Protein 9X7D (pdb70)

Radius of gyration: 42.21 Å; Cα contacts (8 Å, |Δi|>4): 4067; chains: 6; bounding box: 116×108×105 Å

InterPro domains:
  IPR001205 RNA-directed RNA polymerase, C-terminal domain [PF00680] (4105-4417)
  IPR002589 Macro domain [PF01661] (970-1069)
  IPR002589 Macro domain [PS51154] (939-1108)
  IPR002589 Macro domain [SM00506] (951-1076)
  IPR007094 RNA-directed RNA polymerase, catalytic domain [PS50507] (4230-4391)
  IPR008740 Peptidase C30, coronavirus [PF05409] (2537-2825)
  IPR008740 Peptidase C30, coronavirus [PS51442] (2509-2816)
  IPR009003 Peptidase S1, PA clan [SSF50494] (2509-2810)
  IPR009461 Non-structural protein NSP16, coronavirus-like [PF06460] (5991-6260)
  IPR009466 Non-structural protein 14, coronavirus [PF06471] (5151-5659)
  IPR009469 RNA-dependent RNA polymerase, N-terminal, coronavirus [PF06478] (3630-3985)
  IPR013016 Peptidase C16, coronavirus [PF08715] (1163-1264)
  IPR014822 Non-structural protein NSP9, coronavirus [PF08710] (3378-3486)
  IPR014822 Non-structural protein NSP9, coronavirus [PS51951] (3378-3486)
  IPR014828 Non-structural protein NSP7, coronavirus [PF08716] (3093-3188)
  IPR014828 Non-structural protein NSP7, coronavirus [PS51949] (3093-3188)
  IPR014829 Non-structural protein NSP8, coronavirus [PF08717] (3189-3371)
  IPR014829 Non-structural protein NSP8, coronavirus [PS51950] (3189-3390)
  IPR018995 RNA synthesis protein NSP10, coronavirus [PF09401] (3496-3614)
  IPR018995 RNA synthesis protein NSP10, coronavirus [PS51952] (3488-3625)

Nearest PDB structures (foldseek):
  7wku-assembly4_D  TM=1.001E+00  e=3.278E-60  Porcine deltacoronavirus
  7wku-assembly3_C  TM=9.995E-01  e=5.193E-60  Porcine deltacoronavirus
  7wku-assembly2_B  TM=9.853E-01  e=1.736E-58  Porcine deltacoronavirus
  8e7c-assembly1_A-2  TM=9.814E-01  e=1.546E-57  Porcine deltacoronavirus
  7wku-assembly6_F  TM=9.876E-01  e=4.879E-56  Porcine deltacoronavirus

B-factor: mean 53.0, std 10.92, range [26.47, 94.61]

Organism: NCBI:txid1586324

Structure (mmCIF, N/CA/C/O backbone):
data_9X7D
#
_entry.id   9X7D
#
_cell.length_a   122.521
_cell.length_b   122.521
_cell.length_c   292.153
_cell.angle_alpha   90.00
_cell.angle_beta   90.00
_cell.angle_gamma   120.00
#
_symmetry.space_group_name_H-M   'P 61'
#
loop_
_entity.id
_entity.type
_entity.pdbx_description
1 polymer '3C-like protease'
2 non-polymer (1R,2S,5S)-N-{(1E,2S)-1-imino-3-[(3S)-2-oxopyrrolidin-3-yl]propan-2-yl}-6,6-dimethyl-3-[3-methyl-N-(trifluoroacetyl)-L-valyl]-3-azabicyclo[3.1.0]hexane-2-carboxamide
3 water water
#
loop_
_atom_site.group_PDB
_atom_site.id
_atom_site.type_symbol
_atom_site.label_atom_id
_atom_site.label_alt_id
_atom_site.label_comp_id
_atom_site.label_asym_id
_atom_site.label_entity_id
_atom_site.label_seq_id
_atom_site.pdbx_PDB_ins_code
_atom_site.Cartn_x
_atom_site.Cartn_y
_atom_site.Cartn_z
_atom_site.occupancy
_atom_site.B_iso_or_equiv
_atom_site.auth_seq_id
_atom_site.auth_comp_id
_atom_site.auth_asym_id
_atom_site.auth_atom_id
_atom_site.pdbx_PDB_model_num
ATOM 1 N N . GLY A 1 2 ? -20.852 -1.039 -4.737 1.00 59.26 2 GLY A N 1
ATOM 2 C CA . GLY A 1 2 ? -20.537 -2.445 -4.563 1.00 46.05 2 GLY A CA 1
ATOM 3 C C . GLY A 1 2 ? -19.710 -2.751 -3.327 1.00 52.33 2 GLY A C 1
ATOM 4 O O . GLY A 1 2 ? -19.232 -1.842 -2.644 1.00 59.88 2 GLY A O 1
ATOM 5 N N . ILE A 1 3 ? -19.546 -4.036 -3.028 1.00 49.19 3 ILE A N 1
ATOM 6 C CA . ILE A 1 3 ? -18.711 -4.483 -1.920 1.00 47.36 3 ILE A CA 1
ATOM 7 C C . ILE A 1 3 ? -17.487 -5.156 -2.520 1.00 37.64 3 ILE A C 1
ATOM 8 O O . ILE A 1 3 ? -17.590 -6.217 -3.149 1.00 40.94 3 ILE A O 1
ATOM 13 N N . LYS A 1 4 ? -16.329 -4.535 -2.331 1.00 39.83 4 LYS A N 1
ATOM 14 C CA . LYS A 1 4 ? -15.078 -5.017 -2.889 1.00 43.45 4 LYS A CA 1
ATOM 15 C C . LYS A 1 4 ? -14.053 -5.228 -1.784 1.00 40.18 4 LYS A C 1
ATOM 16 O O . LYS A 1 4 ? -14.191 -4.721 -0.667 1.00 35.77 4 LYS A O 1
ATOM 22 N N . ILE A 1 5 ? -13.021 -5.999 -2.116 1.00 39.07 5 ILE A N 1
ATOM 23 C CA . ILE A 1 5 ? -11.823 -6.069 -1.290 1.00 35.73 5 ILE A CA 1
ATOM 24 C C . ILE A 1 5 ? -11.049 -4.769 -1.469 1.00 41.98 5 ILE A C 1
ATOM 25 O O . ILE A 1 5 ? -10.574 -4.463 -2.569 1.00 40.22 5 ILE A O 1
ATOM 30 N N . LEU A 1 6 ? -10.932 -3.990 -0.396 1.00 39.52 6 LEU A N 1
ATOM 31 C CA . LEU A 1 6 ? -10.332 -2.662 -0.454 1.00 38.29 6 LEU A CA 1
ATOM 32 C C . LEU A 1 6 ? -8.899 -2.713 0.061 1.00 41.44 6 LEU A C 1
ATOM 33 O O . LEU A 1 6 ? -8.660 -3.118 1.204 1.00 43.04 6 LEU A O 1
ATOM 38 N N . LEU A 1 7 ? -7.955 -2.293 -0.775 1.00 37.32 7 LEU A N 1
ATOM 39 C CA . LEU A 1 7 ? -6.555 -2.184 -0.395 1.00 36.60 7 LEU A CA 1
ATOM 40 C C . LEU A 1 7 ? -6.224 -0.739 -0.044 1.00 39.54 7 LEU A C 1
ATOM 41 O O . LEU A 1 7 ? -6.761 0.200 -0.635 1.00 40.04 7 LEU A O 1
ATOM 46 N N . HIS A 1 8 ? -5.332 -0.570 0.931 1.00 42.66 8 HIS A N 1
ATOM 47 C CA . HIS A 1 8 ? -4.868 0.767 1.278 1.00 41.52 8 HIS A CA 1
ATOM 48 C C . HIS A 1 8 ? -3.821 1.232 0.267 1.00 38.92 8 HIS A C 1
ATOM 49 O O . HIS A 1 8 ? -2.937 0.457 -0.108 1.00 36.51 8 HIS A O 1
ATOM 56 N N . PRO A 1 9 ? -3.898 2.486 -0.185 1.00 43.59 9 PRO A N 1
ATOM 57 C CA . PRO A 1 9 ? -2.959 2.960 -1.212 1.00 43.17 9 PRO A CA 1
ATOM 58 C C . PRO A 1 9 ? -1.518 2.879 -0.728 1.00 43.37 9 PRO A C 1
ATOM 59 O O . PRO A 1 9 ? -1.208 3.191 0.423 1.00 44.65 9 PRO A O 1
ATOM 63 N N . SER A 1 10 ? -0.634 2.462 -1.631 1.00 39.12 10 SER A N 1
ATOM 64 C CA . SER A 1 10 ? 0.714 2.040 -1.275 1.00 40.34 10 SER A CA 1
ATOM 65 C C . SER A 1 10 ? 1.760 3.139 -1.393 1.00 44.24 10 SER A C 1
ATOM 66 O O . SER A 1 10 ? 2.934 2.877 -1.111 1.00 45.62 10 SER A O 1
ATOM 69 N N . GLY A 1 11 ? 1.371 4.352 -1.791 1.00 45.54 11 GLY A N 1
ATOM 70 C CA . GLY A 1 11 ? 2.361 5.384 -2.069 1.00 39.24 11 GLY A CA 1
ATOM 71 C C . GLY A 1 11 ? 3.248 5.692 -0.879 1.00 50.03 11 GLY A C 1
ATOM 72 O O . GLY A 1 11 ? 4.470 5.804 -1.010 1.00 51.41 11 GLY A O 1
ATOM 73 N N . VAL A 1 12 ? 2.646 5.820 0.305 1.00 44.92 12 VAL A N 1
ATOM 74 C CA . VAL A 1 12 ? 3.428 6.183 1.481 1.00 47.88 12 VAL A CA 1
ATOM 75 C C . VAL A 1 12 ? 4.453 5.099 1.810 1.00 48.91 12 VAL A C 1
ATOM 76 O O . VAL A 1 12 ? 5.539 5.395 2.325 1.00 47.66 12 VAL A O 1
ATOM 80 N N . VAL A 1 13 ? 4.154 3.841 1.482 1.00 45.00 13 VAL A N 1
ATOM 81 C CA . VAL A 1 13 ? 5.080 2.751 1.775 1.00 45.17 13 VAL A CA 1
ATOM 82 C C . VAL A 1 13 ? 6.139 2.633 0.684 1.00 48.44 13 VAL A C 1
ATOM 83 O O . VAL A 1 13 ? 7.298 2.305 0.963 1.00 49.76 13 VAL A O 1
ATOM 87 N N . GLU A 1 14 ? 5.764 2.917 -0.568 1.00 45.81 14 GLU A N 1
ATOM 88 C CA . GLU A 1 14 ? 6.718 2.836 -1.672 1.00 44.39 14 GLU A CA 1
ATOM 89 C C . GLU A 1 14 ? 7.930 3.736 -1.443 1.00 44.32 14 GLU A C 1
ATOM 90 O O . GLU A 1 14 ? 9.064 3.342 -1.731 1.00 45.10 14 GLU A O 1
ATOM 96 N N . ARG A 1 15 ? 7.715 4.946 -0.924 1.00 39.35 15 ARG A N 1
ATOM 97 C CA . ARG A 1 15 ? 8.803 5.902 -0.758 1.00 44.04 15 ARG A CA 1
ATOM 98 C C . ARG A 1 15 ? 9.688 5.610 0.455 1.00 52.47 15 ARG A C 1
ATOM 99 O O . ARG A 1 15 ? 10.759 6.219 0.579 1.00 53.05 15 ARG A O 1
ATOM 107 N N . CYS A 1 16 ? 9.284 4.697 1.348 1.00 45.56 16 CYS A N 1
ATOM 108 C CA . CYS A 1 16 ? 10.124 4.299 2.472 1.00 49.95 16 CYS A CA 1
ATOM 109 C C . CYS A 1 16 ? 10.828 2.968 2.257 1.00 47.76 16 CYS A C 1
ATOM 110 O O . CYS A 1 16 ? 11.672 2.599 3.077 1.00 47.14 16 CYS A O 1
ATOM 113 N N . MET A 1 17 ? 10.498 2.239 1.198 1.00 45.71 17 MET A N 1
ATOM 114 C CA . MET A 1 17 ? 11.137 0.954 0.963 1.00 47.23 17 MET A CA 1
ATOM 115 C C . MET A 1 17 ? 12.585 1.153 0.533 1.00 48.95 17 MET A C 1
ATOM 116 O O . MET A 1 17 ? 12.918 2.115 -0.165 1.00 49.99 17 MET A O 1
ATOM 121 N N . VAL A 1 18 ? 13.454 0.244 0.976 1.00 46.98 18 VAL A N 1
ATOM 122 C CA . VAL A 1 18 ? 14.854 0.231 0.579 1.00 48.13 18 VAL A CA 1
ATOM 123 C C . VAL A 1 18 ? 15.260 -1.208 0.302 1.00 42.99 18 VAL A C 1
ATOM 124 O O . VAL A 1 18 ? 14.576 -2.158 0.685 1.00 43.88 18 VAL A O 1
ATOM 128 N N . SER A 1 19 ? 16.389 -1.358 -0.378 1.00 50.44 19 SER A N 1
ATOM 129 C CA . SER A 1 19 ? 17.000 -2.659 -0.602 1.00 47.10 19 SER A CA 1
ATOM 130 C C . SER A 1 19 ? 18.175 -2.833 0.352 1.00 45.08 19 SER A C 1
ATOM 131 O O . SER A 1 19 ? 18.923 -1.886 0.610 1.00 47.62 19 SER A O 1
ATOM 134 N N . VAL A 1 20 ? 18.324 -4.041 0.885 1.00 49.53 20 VAL A N 1
ATOM 135 C CA . VAL A 1 20 ? 19.388 -4.358 1.831 1.00 49.22 20 VAL A CA 1
ATOM 136 C C . VAL A 1 20 ? 20.145 -5.562 1.293 1.00 48.61 20 VAL A C 1
ATOM 137 O O . VAL A 1 20 ? 19.568 -6.645 1.141 1.00 52.56 20 VAL A O 1
ATOM 141 N N . VAL A 1 21 ? 21.427 -5.373 0.996 1.00 49.82 21 VAL A N 1
ATOM 142 C CA . VAL A 1 21 ? 22.283 -6.427 0.467 1.00 52.13 21 VAL A CA 1
ATOM 143 C C . VAL A 1 21 ? 23.470 -6.588 1.404 1.00 56.58 21 VAL A C 1
ATOM 144 O O . VAL A 1 21 ? 24.108 -5.598 1.781 1.00 57.47 21 VAL A O 1
ATOM 148 N N . TYR A 1 22 ? 23.762 -7.832 1.779 1.00 56.09 22 TYR A N 1
ATOM 149 C CA . TYR A 1 22 ? 24.827 -8.130 2.733 1.00 59.78 22 TYR A CA 1
ATOM 150 C C . TYR A 1 22 ? 25.517 -9.411 2.291 1.00 63.11 22 TYR A C 1
ATOM 151 O O . TYR A 1 22 ? 24.954 -10.500 2.443 1.00 66.32 22 TYR A O 1
ATOM 160 N N . ASN A 1 23 ? 26.725 -9.276 1.744 1.00 67.62 23 ASN A N 1
ATOM 161 C CA . ASN A 1 23 ? 27.575 -10.413 1.388 1.00 67.14 23 ASN A CA 1
ATOM 162 C C . ASN A 1 23 ? 26.819 -11.440 0.546 1.00 64.42 23 ASN A C 1
ATOM 163 O O . ASN A 1 23 ? 26.759 -12.628 0.870 1.00 67.84 23 ASN A O 1
ATOM 168 N N . GLY A 1 24 ? 26.226 -10.966 -0.548 1.00 65.29 24 GLY A N 1
ATOM 169 C CA . GLY A 1 24 ? 25.532 -11.829 -1.479 1.00 57.69 24 GLY A CA 1
ATOM 170 C C . GLY A 1 24 ? 24.074 -12.090 -1.167 1.00 65.97 24 GLY A C 1
ATOM 171 O O . GLY A 1 24 ? 23.373 -12.670 -2.007 1.00 68.47 24 GLY A O 1
ATOM 172 N N . SER A 1 25 ? 23.592 -11.686 0.005 1.00 63.54 25 SER A N 1
ATOM 173 C CA . SER A 1 25 ? 22.202 -11.882 0.396 1.00 57.52 25 SER A CA 1
ATOM 174 C C . SER A 1 25 ? 21.444 -10.569 0.247 1.00 52.37 25 SER A C 1
ATOM 175 O O . SER A 1 25 ? 21.872 -9.538 0.775 1.00 52.95 25 SER A O 1
ATOM 178 N N . ALA A 1 26 ? 20.315 -10.612 -0.461 1.00 48.86 26 ALA A N 1
ATOM 179 C CA . ALA A 1 26 ? 19.564 -9.410 -0.796 1.00 49.28 26 ALA A CA 1
ATOM 180 C C . ALA A 1 26 ? 18.099 -9.571 -0.417 1.00 43.21 26 ALA A C 1
ATOM 181 O O . ALA A 1 26 ? 17.496 -10.620 -0.659 1.00 41.86 26 ALA A O 1
ATOM 183 N N . LEU A 1 27 ? 17.534 -8.523 0.174 1.00 42.12 27 LEU A N 1
ATOM 184 C CA . LEU A 1 27 ? 16.116 -8.486 0.515 1.00 39.35 27 LEU A CA 1
ATOM 185 C C . LEU A 1 27 ? 15.704 -7.022 0.652 1.00 40.34 27 LEU A C 1
ATOM 186 O O . LEU A 1 27 ? 16.415 -6.123 0.190 1.00 47.24 27 LEU A O 1
ATOM 191 N N . ASN A 1 28 ? 14.569 -6.784 1.301 1.00 39.19 28 ASN A N 1
ATOM 192 C CA . ASN A 1 28 ? 13.994 -5.455 1.425 1.00 37.89 28 ASN A CA 1
ATOM 193 C C . ASN A 1 28 ? 14.019 -4.978 2.871 1.00 46.71 28 ASN A C 1
ATOM 194 O O . ASN A 1 28 ? 14.150 -5.763 3.814 1.00 40.04 28 ASN A O 1
ATOM 199 N N . GLY A 1 29 ? 13.890 -3.662 3.027 1.00 42.27 29 GLY A N 1
ATOM 200 C CA . GLY A 1 29 ? 13.715 -3.053 4.329 1.00 41.10 29 GLY A CA 1
ATOM 201 C C . GLY A 1 29 ? 12.872 -1.805 4.190 1.00 45.49 29 GLY A C 1
ATOM 202 O O . GLY A 1 29 ? 12.667 -1.287 3.090 1.00 46.00 29 GLY A O 1
ATOM 203 N N . ILE A 1 30 ? 12.371 -1.327 5.324 1.00 47.11 30 ILE A N 1
ATOM 204 C CA . ILE A 1 30 ? 11.609 -0.086 5.373 1.00 50.27 30 ILE A CA 1
ATOM 205 C C . ILE A 1 30 ? 12.413 0.938 6.162 1.00 51.66 30 ILE A C 1
ATOM 206 O O . ILE A 1 30 ? 13.039 0.610 7.177 1.00 51.51 30 ILE A O 1
ATOM 211 N N . TRP A 1 31 ? 12.411 2.174 5.674 1.00 50.95 31 TRP A N 1
ATOM 212 C CA . TRP A 1 31 ? 13.262 3.245 6.184 1.00 51.70 31 TRP A CA 1
ATOM 213 C C . TRP A 1 31 ? 12.366 4.297 6.832 1.00 53.95 31 TRP A C 1
ATOM 214 O O . TRP A 1 31 ? 11.720 5.089 6.139 1.00 55.47 31 TRP A O 1
ATOM 225 N N . LEU A 1 32 ? 12.320 4.292 8.162 1.00 50.05 32 LEU A N 1
ATOM 226 C CA . LEU A 1 32 ? 11.535 5.245 8.935 1.00 54.59 32 LEU A CA 1
ATOM 227 C C . LEU A 1 32 ? 12.475 6.049 9.822 1.00 56.12 32 LEU A C 1
ATOM 228 O O . LEU A 1 32 ? 13.339 5.476 10.494 1.00 53.41 32 LEU A O 1
ATOM 233 N N . LYS A 1 33 ? 12.297 7.372 9.822 1.00 53.04 33 LYS A N 1
ATOM 234 C CA . LYS A 1 33 ? 13.210 8.295 10.488 1.00 55.72 33 LYS A CA 1
ATOM 235 C C . LYS A 1 33 ? 14.640 8.031 10.029 1.00 56.03 33 LYS A C 1
ATOM 236 O O . LYS A 1 33 ? 14.943 8.173 8.840 1.00 58.87 33 LYS A O 1
ATOM 242 N N . ASN A 1 34 ? 15.524 7.635 10.942 1.00 55.88 34 ASN A N 1
ATOM 243 C CA . ASN A 1 34 ? 16.907 7.332 10.590 1.00 61.04 34 ASN A CA 1
ATOM 244 C C . ASN A 1 34 ? 17.242 5.865 10.846 1.00 59.78 34 ASN A C 1
ATOM 245 O O . ASN A 1 34 ? 18.387 5.525 11.149 1.00 61.59 34 ASN A O 1
ATOM 250 N N . VAL A 1 35 ? 16.250 4.985 10.723 1.00 55.03 35 VAL A N 1
ATOM 251 C CA . VAL A 1 35 ? 16.412 3.565 11.006 1.00 53.62 35 VAL A CA 1
ATOM 252 C C . VAL A 1 35 ? 15.847 2.759 9.846 1.00 55.33 35 VAL A C 1
ATOM 253 O O . VAL A 1 35 ? 14.760 3.058 9.339 1.00 58.99 35 VAL A O 1
ATOM 257 N N . VAL A 1 36 ? 16.587 1.737 9.426 1.00 50.59 36 VAL A N 1
ATOM 258 C CA . VAL A 1 36 ? 16.121 0.771 8.440 1.00 51.41 36 VAL A CA 1
ATOM 259 C C . VAL A 1 36 ? 15.850 -0.544 9.159 1.00 54.38 36 VAL A C 1
ATOM 260 O O . VAL A 1 36 ? 16.738 -1.090 9.825 1.00 54.80 36 VAL A O 1
ATOM 264 N N . TYR A 1 37 ? 14.621 -1.038 9.039 1.00 52.08 37 TYR A N 1
ATOM 265 C CA . TYR A 1 37 ? 14.206 -2.305 9.627 1.00 41.63 37 TYR A CA 1
ATOM 266 C C . TYR A 1 37 ? 14.233 -3.379 8.551 1.00 48.36 37 TYR A C 1
ATOM 267 O O . TYR A 1 37 ? 13.674 -3.183 7.467 1.00 48.90 37 TYR A O 1
ATOM 276 N N . CYS A 1 38 ? 14.868 -4.509 8.849 1.00 46.47 38 CYS A N 1
ATOM 277 C CA . CYS A 1 38 ? 14.973 -5.594 7.883 1.00 49.67 38 CYS A CA 1
ATOM 278 C C . CYS A 1 38 ? 15.041 -6.921 8.630 1.00 48.70 38 CYS A C 1
ATOM 279 O O . CYS A 1 38 ? 15.363 -6.951 9.823 1.00 50.02 38 CYS A O 1
ATOM 282 N N . PRO A 1 39 ? 14.683 -8.028 7.968 1.00 46.33 39 PRO A N 1
ATOM 283 C CA . PRO A 1 39 ? 14.847 -9.353 8.581 1.00 44.82 39 PRO A CA 1
ATOM 284 C C . PRO A 1 39 ? 16.307 -9.640 8.887 1.00 51.29 39 PRO A C 1
ATOM 285 O O . PRO A 1 39 ? 17.201 -9.273 8.122 1.00 45.95 39 PRO A O 1
ATOM 289 N N . ARG A 1 40 ? 16.544 -10.317 10.016 1.00 46.66 40 ARG A N 1
ATOM 290 C CA . ARG A 1 40 ? 17.911 -10.550 10.472 1.00 45.35 40 ARG A CA 1
ATOM 291 C C . ARG A 1 40 ? 18.641 -11.597 9.639 1.00 46.10 40 ARG A C 1
ATOM 292 O O . ARG A 1 40 ? 19.876 -11.574 9.586 1.00 48.28 40 ARG A O 1
ATOM 300 N N . HIS A 1 41 ? 17.927 -12.494 8.992 1.00 43.08 41 HIS A N 1
ATOM 301 C CA . HIS A 1 41 ? 18.538 -13.569 8.181 1.00 48.91 41 HIS A CA 1
ATOM 302 C C . HIS A 1 41 ? 19.279 -13.053 6.944 1.00 49.27 41 HIS A C 1
ATOM 303 O O . HIS A 1 41 ? 19.760 -13.848 6.214 1.00 48.99 41 HIS A O 1
ATOM 310 N N . VAL A 1 42 ? 19.341 -11.753 6.732 1.00 49.36 42 VAL A N 1
ATOM 311 C CA . VAL A 1 42 ? 20.114 -11.231 5.612 1.00 50.86 42 VAL A CA 1
ATOM 312 C C . VAL A 1 42 ? 21.608 -11.467 5.798 1.00 56.77 42 VAL A C 1
ATOM 313 O O . VAL A 1 42 ? 22.365 -11.442 4.819 1.00 51.49 42 VAL A O 1
ATOM 317 N N . ILE A 1 43 ? 22.063 -11.709 7.029 1.00 53.78 43 ILE A N 1
ATOM 318 C CA . ILE A 1 43 ? 23.482 -11.921 7.279 1.00 52.36 43 ILE A CA 1
ATOM 319 C C . ILE A 1 43 ? 23.841 -13.392 7.432 1.00 49.59 43 ILE A C 1
ATOM 320 O O . ILE A 1 43 ? 25.000 -13.704 7.730 1.00 58.31 43 ILE A O 1
ATOM 325 N N . GLY A 1 44 ? 22.902 -14.298 7.232 1.00 50.57 44 GLY A N 1
ATOM 326 C CA . GLY A 1 44 ? 23.207 -15.715 7.249 1.00 51.48 44 GLY A CA 1
ATOM 327 C C . GLY A 1 44 ? 22.029 -16.537 7.725 1.00 49.97 44 GLY A C 1
ATOM 328 O O . GLY A 1 44 ? 21.072 -16.038 8.312 1.00 44.30 44 GLY A O 1
ATOM 329 N N . LYS A 1 45 ? 22.109 -17.841 7.461 1.00 51.82 45 LYS A N 1
ATOM 330 C CA . LYS A 1 45 ? 21.080 -18.791 7.884 1.00 53.31 45 LYS A CA 1
ATOM 331 C C . LYS A 1 45 ? 21.502 -19.452 9.197 1.00 50.17 45 LYS A C 1
ATOM 332 O O . LYS A 1 45 ? 21.834 -20.636 9.265 1.00 52.27 45 LYS A O 1
ATOM 338 N N . PHE A 1 46 ? 21.481 -18.650 10.255 1.00 48.20 46 PHE A N 1
ATOM 339 C CA . PHE A 1 46 ? 21.881 -19.119 11.571 1.00 51.58 46 PHE A CA 1
ATOM 340 C C . PHE A 1 46 ? 20.677 -19.668 12.335 1.00 53.07 46 PHE A C 1
ATOM 341 O O . PHE A 1 46 ? 19.523 -19.515 11.927 1.00 53.03 46 PHE A O 1
ATOM 349 N N . ARG A 1 47 ? 20.956 -20.325 13.457 1.00 51.67 47 ARG A N 1
ATOM 350 C CA . ARG A 1 47 ? 19.926 -21.014 14.217 1.00 56.91 47 ARG A CA 1
ATOM 351 C C . ARG A 1 47 ? 19.944 -20.561 15.671 1.00 56.75 47 ARG A C 1
ATOM 352 O O . ARG A 1 47 ? 20.890 -19.920 16.135 1.00 55.98 47 ARG A O 1
ATOM 354 N N . GLY A 1 48 ? 18.861 -20.892 16.375 1.00 53.63 48 GLY A N 1
ATOM 355 C CA . GLY A 1 48 ? 18.743 -20.727 17.813 1.00 58.84 48 GLY A CA 1
ATOM 356 C C . GLY A 1 48 ? 19.234 -19.419 18.401 1.00 61.01 48 GLY A C 1
ATOM 357 O O . GLY A 1 48 ? 18.588 -18.377 18.252 1.00 61.25 48 GLY A O 1
ATOM 358 N N . ASP A 1 49 ? 20.379 -19.466 19.083 1.00 52.13 49 ASP A N 1
ATOM 359 C CA . ASP A 1 49 ? 20.919 -18.305 19.778 1.00 58.47 49 ASP A CA 1
ATOM 360 C C . ASP A 1 49 ? 22.279 -17.893 19.224 1.00 55.66 49 ASP A C 1
ATOM 361 O O . ASP A 1 49 ? 23.085 -17.285 19.931 1.00 52.79 49 ASP A O 1
ATOM 366 N N . GLN A 1 50 ? 22.548 -18.213 17.957 1.00 56.29 50 GLN A N 1
ATOM 367 C CA . GLN A 1 50 ? 23.734 -17.680 17.299 1.00 49.99 50 GLN A CA 1
ATOM 368 C C . GLN A 1 50 ? 23.553 -16.235 16.857 1.00 55.26 50 GLN A C 1
ATOM 369 O O . GLN A 1 50 ? 24.548 -15.566 16.557 1.00 61.80 50 GLN A O 1
ATOM 375 N N . TRP A 1 51 ? 22.312 -15.740 16.828 1.00 58.20 51 TRP A N 1
ATOM 376 C CA . TRP A 1 51 ? 22.023 -14.454 16.197 1.00 54.48 51 TRP A CA 1
ATOM 377 C C . TRP A 1 51 ? 22.737 -13.306 16.901 1.00 56.48 51 TRP A C 1
ATOM 378 O O . TRP A 1 51 ? 23.326 -12.437 16.249 1.00 59.13 51 TRP A O 1
ATOM 389 N N . THR A 1 52 ? 22.685 -13.280 18.236 1.00 56.75 52 THR A N 1
ATOM 390 C CA . THR A 1 52 ? 23.234 -12.145 18.975 1.00 58.06 52 THR A CA 1
ATOM 391 C C . THR A 1 52 ? 24.727 -11.981 18.716 1.00 61.85 52 THR A C 1
ATOM 392 O O . THR A 1 52 ? 25.222 -10.854 18.587 1.00 60.43 52 THR A O 1
ATOM 396 N N . HIS A 1 53 ? 25.458 -13.091 18.622 1.00 60.61 53 HIS A N 1
ATOM 397 C CA . HIS A 1 53 ? 26.891 -13.004 18.364 1.00 59.76 53 HIS A CA 1
ATOM 398 C C . HIS A 1 53 ? 27.166 -12.577 16.926 1.00 65.29 53 HIS A C 1
ATOM 399 O O . HIS A 1 53 ? 27.992 -11.691 16.681 1.00 66.96 53 HIS A O 1
ATOM 406 N N . MET A 1 54 ? 26.478 -13.193 15.959 1.00 63.61 54 MET A N 1
ATOM 407 C CA . MET A 1 54 ? 26.712 -12.863 14.555 1.00 62.10 54 MET A CA 1
ATOM 408 C C . MET A 1 54 ? 26.368 -11.408 14.256 1.00 59.20 54 MET A C 1
ATOM 409 O O . MET A 1 54 ? 27.054 -10.753 13.463 1.00 64.86 54 MET A O 1
ATOM 414 N N . VAL A 1 55 ? 25.306 -10.888 14.874 1.00 58.41 55 VAL A N 1
ATOM 415 C CA . VAL A 1 55 ? 24.954 -9.483 14.683 1.00 63.43 55 VAL A CA 1
ATOM 416 C C . VAL A 1 55 ? 26.008 -8.579 15.312 1.00 64.59 55 VAL A C 1
ATOM 417 O O . VAL A 1 55 ? 26.339 -7.517 14.772 1.00 63.78 55 VAL A O 1
ATOM 421 N N . SER A 1 56 ? 26.558 -8.988 16.457 1.00 64.03 56 SER A N 1
ATOM 422 C CA . SER A 1 56 ? 27.636 -8.228 17.078 1.00 65.26 56 SER A CA 1
ATOM 423 C C . SER A 1 56 ? 28.909 -8.240 16.241 1.00 65.02 56 SER A C 1
ATOM 424 O O . SER A 1 56 ? 29.747 -7.346 16.399 1.00 64.99 56 SER A O 1
ATOM 427 N N . ILE A 1 57 ? 29.068 -9.230 15.361 1.00 65.04 57 ILE A N 1
ATOM 428 C CA . ILE A 1 57 ? 30.265 -9.347 14.534 1.00 65.37 57 ILE A CA 1
ATOM 429 C C . ILE A 1 57 ? 30.087 -8.697 13.163 1.00 65.23 57 ILE A C 1
ATOM 430 O O . ILE A 1 57 ? 31.086 -8.337 12.522 1.00 68.87 57 ILE A O 1
ATOM 435 N N . ALA A 1 58 ? 28.846 -8.500 12.716 1.00 66.55 58 ALA A N 1
ATOM 436 C CA . ALA A 1 58 ? 28.586 -7.998 11.372 1.00 67.24 58 ALA A CA 1
ATOM 437 C C . ALA A 1 58 ? 29.182 -6.610 11.168 1.00 64.73 58 ALA A C 1
ATOM 438 O O . ALA A 1 58 ? 28.958 -5.698 11.969 1.00 68.31 58 ALA A O 1
ATOM 440 N N . ASP A 1 59 ? 29.937 -6.455 10.082 1.00 68.20 59 ASP A N 1
ATOM 441 C CA . ASP A 1 59 ? 30.541 -5.175 9.732 1.00 69.56 59 ASP A CA 1
ATOM 442 C C . ASP A 1 59 ? 29.480 -4.254 9.140 1.00 67.27 59 ASP A C 1
ATOM 443 O O . ASP A 1 59 ? 28.830 -4.607 8.149 1.00 65.98 59 ASP A O 1
ATOM 448 N N . CYS A 1 60 ? 29.317 -3.070 9.742 1.00 66.37 60 CYS A N 1
ATOM 449 C CA . CYS A 1 60 ? 28.312 -2.120 9.273 1.00 63.79 60 CYS A CA 1
ATOM 450 C C . CYS A 1 60 ? 28.518 -1.752 7.811 1.00 70.38 60 CYS A C 1
ATOM 451 O O . CYS A 1 60 ? 27.544 -1.518 7.086 1.00 69.82 60 CYS A O 1
ATOM 454 N N . ARG A 1 61 ? 29.771 -1.700 7.358 1.00 72.44 61 ARG A N 1
ATOM 455 C CA . ARG A 1 61 ? 30.058 -1.324 5.981 1.00 72.81 61 ARG A CA 1
ATOM 456 C C . ARG A 1 61 ? 29.681 -2.408 4.980 1.00 71.50 61 ARG A C 1
ATOM 457 O O . ARG A 1 61 ? 29.694 -2.142 3.773 1.00 69.51 61 ARG A O 1
ATOM 465 N N . ASP A 1 62 ? 29.344 -3.612 5.443 1.00 68.82 62 ASP A N 1
ATOM 466 C CA . ASP A 1 62 ? 28.872 -4.658 4.545 1.00 69.00 62 ASP A CA 1
ATOM 467 C C . ASP A 1 62 ? 27.381 -4.556 4.254 1.00 64.24 62 ASP A C 1
ATOM 468 O O . ASP A 1 62 ? 26.879 -5.299 3.402 1.00 58.76 62 ASP A O 1
ATOM 473 N N . PHE A 1 63 ? 26.666 -3.664 4.936 1.00 63.51 63 PHE A N 1
ATOM 474 C CA . PHE A 1 63 ? 25.245 -3.435 4.685 1.00 61.71 63 PHE A CA 1
ATOM 475 C C . PHE A 1 63 ? 25.119 -2.361 3.612 1.00 61.26 63 PHE A C 1
ATOM 476 O O . PHE A 1 63 ? 25.270 -1.168 3.890 1.00 60.75 63 PHE A O 1
ATOM 484 N N . ILE A 1 64 ? 24.842 -2.780 2.381 1.00 61.91 64 ILE A N 1
ATOM 485 C CA . ILE A 1 64 ? 24.646 -1.856 1.269 1.00 57.29 64 ILE A CA 1
ATOM 486 C C . ILE A 1 64 ? 23.152 -1.575 1.157 1.00 56.79 64 ILE A C 1
ATOM 487 O O . ILE A 1 64 ? 22.375 -2.444 0.754 1.00 58.48 64 ILE A O 1
ATOM 492 N N . VAL A 1 65 ? 22.750 -0.357 1.512 1.00 59.83 65 VAL A N 1
ATOM 493 C CA . VAL A 1 65 ? 21.346 0.028 1.592 1.00 59.17 65 VAL A CA 1
ATOM 494 C C . VAL A 1 65 ? 21.088 1.139 0.581 1.00 59.36 65 VAL A C 1
ATOM 495 O O . VAL A 1 65 ? 21.735 2.193 0.630 1.00 59.20 65 VAL A O 1
ATOM 499 N N . LYS A 1 66 ? 20.140 0.904 -0.328 1.00 57.85 66 LYS A N 1
ATOM 500 C CA . LYS A 1 66 ? 19.744 1.879 -1.338 1.00 59.75 66 LYS A CA 1
ATOM 501 C C . LYS A 1 66 ? 18.233 2.055 -1.312 1.00 57.64 66 LYS A C 1
ATOM 502 O O . LYS A 1 66 ? 17.490 1.068 -1.265 1.00 54.72 66 LYS A O 1
ATOM 508 N N . CYS A 1 67 ? 17.783 3.312 -1.348 1.00 56.17 67 CYS A N 1
ATOM 509 C CA . CYS A 1 67 ? 16.375 3.658 -1.482 1.00 55.76 67 CYS A CA 1
ATOM 510 C C . CYS A 1 67 ? 16.108 4.028 -2.936 1.00 58.90 67 CYS A C 1
ATOM 511 O O . CYS A 1 67 ? 16.421 5.155 -3.351 1.00 55.07 67 CYS A O 1
ATOM 514 N N . PRO A 1 68 ? 15.530 3.133 -3.745 1.00 61.94 68 PRO A N 1
ATOM 515 C CA . PRO A 1 68 ? 15.511 3.370 -5.201 1.00 63.38 68 PRO A CA 1
ATOM 516 C C . PRO A 1 68 ? 14.700 4.582 -5.627 1.00 62.75 68 PRO A C 1
ATOM 517 O O . PRO A 1 68 ? 15.132 5.318 -6.523 1.00 64.24 68 PRO A O 1
ATOM 521 N N . ILE A 1 69 ? 13.539 4.818 -5.015 1.00 55.96 69 ILE A N 1
ATOM 522 C CA . ILE A 1 69 ? 12.686 5.918 -5.457 1.00 61.44 69 ILE A CA 1
ATOM 523 C C . ILE A 1 69 ? 13.334 7.262 -5.148 1.00 65.13 69 ILE A C 1
ATOM 524 O O . ILE A 1 69 ? 13.299 8.186 -5.970 1.00 74.57 69 ILE A O 1
ATOM 529 N N . GLN A 1 70 ? 13.941 7.395 -3.968 1.00 67.48 70 GLN A N 1
ATOM 530 C CA . GLN A 1 70 ? 14.680 8.609 -3.652 1.00 65.57 70 GLN A CA 1
ATOM 531 C C . GLN A 1 70 ? 16.087 8.613 -4.241 1.00 65.35 70 GLN A C 1
ATOM 532 O O . GLN A 1 70 ? 16.787 9.625 -4.123 1.00 65.91 70 GLN A O 1
ATOM 538 N N . GLY A 1 71 ? 16.511 7.514 -4.866 1.00 68.75 71 GLY A N 1
ATOM 539 C CA . GLY A 1 71 ? 17.754 7.456 -5.612 1.00 65.28 71 GLY A CA 1
ATOM 540 C C . GLY A 1 71 ? 19.025 7.645 -4.817 1.00 71.28 71 GLY A C 1
ATOM 541 O O . GLY A 1 71 ? 20.079 7.868 -5.420 1.00 77.52 71 GLY A O 1
ATOM 542 N N . ILE A 1 72 ? 18.976 7.552 -3.491 1.00 70.21 72 ILE A N 1
ATOM 543 C CA . ILE A 1 72 ? 20.138 7.822 -2.654 1.00 73.01 72 ILE A CA 1
ATOM 544 C C . ILE A 1 72 ? 20.586 6.541 -1.964 1.00 72.55 72 ILE A C 1
ATOM 545 O O . ILE A 1 72 ? 19.775 5.672 -1.624 1.00 72.76 72 ILE A O 1
ATOM 550 N N . GLN A 1 73 ? 21.897 6.431 -1.757 1.00 67.63 73 GLN A N 1
ATOM 551 C CA . GLN A 1 73 ? 22.475 5.329 -1.002 1.00 65.98 73 GLN A CA 1
ATOM 552 C C . GLN A 1 73 ? 22.554 5.701 0.471 1.00 70.33 73 GLN A C 1
ATOM 553 O O . GLN A 1 73 ? 22.786 6.862 0.819 1.00 73.21 73 GLN A O 1
ATOM 559 N N . LEU A 1 74 ? 22.359 4.712 1.334 1.00 66.39 74 LEU A N 1
ATOM 560 C CA . LEU A 1 74 ? 22.383 4.926 2.771 1.00 64.31 74 LEU A CA 1
ATOM 561 C C . LEU A 1 74 ? 23.590 4.226 3.382 1.00 63.55 74 LEU A C 1
ATOM 562 O O . LEU A 1 74 ? 24.028 3.176 2.905 1.00 61.74 74 LEU A O 1
ATOM 567 N N . ASN A 1 75 ? 24.133 4.826 4.437 1.00 62.47 75 ASN A N 1
ATOM 568 C CA . ASN A 1 75 ? 25.318 4.307 5.107 1.00 63.21 75 ASN A CA 1
ATOM 569 C C . ASN A 1 75 ? 24.947 3.900 6.524 1.00 63.34 75 ASN A C 1
ATOM 570 O O . ASN A 1 75 ? 24.438 4.720 7.297 1.00 59.79 75 ASN A O 1
ATOM 575 N N . VAL A 1 76 ? 25.205 2.640 6.860 1.00 63.98 76 VAL A N 1
ATOM 576 C CA . VAL A 1 76 ? 24.828 2.093 8.158 1.00 61.90 76 VAL A CA 1
ATOM 577 C C . VAL A 1 76 ? 25.894 2.459 9.182 1.00 64.59 76 VAL A C 1
ATOM 578 O O . VAL A 1 76 ? 27.065 2.094 9.034 1.00 62.91 76 VAL A O 1
ATOM 582 N N . GLN A 1 77 ? 25.488 3.180 10.227 1.00 63.88 77 GLN A N 1
ATOM 583 C CA . GLN A 1 77 ? 26.391 3.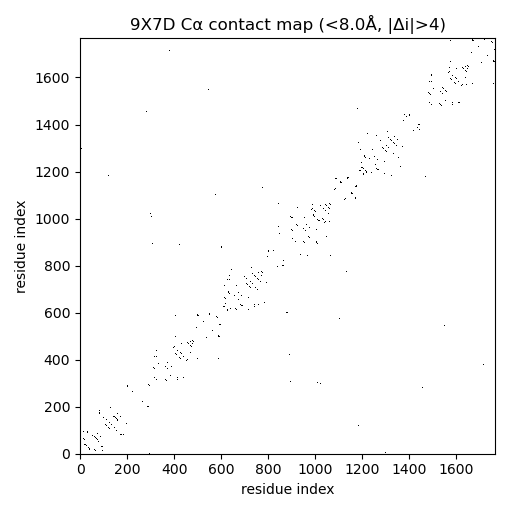519 11.319 1.00 63.27 77 GLN A CA 1
ATOM 584 C C . GLN A 1 77 ? 26.298 2.543 12.483 1.00 68.60 77 GLN A C 1
ATOM 585 O O . GLN A 1 77 ? 27.303 2.305 13.163 1.00 69.85 77 GLN A O 1
ATOM 591 N N . SER A 1 78 ? 25.119 1.974 12.727 1.00 69.10 78 SER A N 1
ATOM 592 C CA . SER A 1 78 ? 24.896 1.098 13.867 1.00 65.74 78 SER A CA 1
ATOM 593 C C . SER A 1 78 ? 23.976 -0.044 13.462 1.00 65.72 78 SER A C 1
ATOM 594 O O . SER A 1 78 ? 23.101 0.116 12.608 1.00 64.53 78 SER A O 1
ATOM 597 N N . VAL A 1 79 ? 24.187 -1.203 14.083 1.00 63.03 79 VAL A N 1
ATOM 598 C CA . VAL A 1 79 ? 23.337 -2.372 13.893 1.00 59.17 79 VAL A CA 1
ATOM 599 C C . VAL A 1 79 ? 22.891 -2.859 15.263 1.00 66.17 79 VAL A C 1
ATOM 600 O O . VAL A 1 79 ? 23.720 -3.046 16.160 1.00 70.58 79 VAL A O 1
ATOM 604 N N . LYS A 1 80 ? 21.584 -3.059 15.424 1.00 59.75 80 LYS A N 1
ATOM 605 C CA . LYS A 1 80 ? 21.015 -3.557 16.671 1.00 59.48 80 LYS A CA 1
ATOM 606 C C . LYS A 1 80 ? 19.904 -4.537 16.333 1.00 61.23 80 LYS A C 1
ATOM 607 O O . LYS A 1 80 ? 18.969 -4.187 15.606 1.00 57.67 80 LYS A O 1
ATOM 613 N N . MET A 1 81 ? 20.007 -5.761 16.847 1.00 52.44 81 MET A N 1
ATOM 614 C CA . MET A 1 81 ? 18.956 -6.746 16.640 1.00 51.69 81 MET A CA 1
ATOM 615 C C . MET A 1 81 ? 17.838 -6.527 17.651 1.00 49.99 81 MET A C 1
ATOM 616 O O . MET A 1 81 ? 18.080 -6.481 18.860 1.00 59.89 81 MET A O 1
ATOM 621 N N . VAL A 1 82 ? 16.618 -6.377 17.148 1.00 48.54 82 VAL A N 1
ATOM 622 C CA . VAL A 1 82 ? 15.422 -6.244 17.970 1.00 42.61 82 VAL A CA 1
ATOM 623 C C . VAL A 1 82 ? 14.488 -7.368 17.553 1.00 50.37 82 VAL A C 1
ATOM 624 O O . VAL A 1 82 ? 13.932 -7.344 16.445 1.00 46.66 82 VAL A O 1
ATOM 628 N N . GLY A 1 83 ? 14.321 -8.356 18.430 1.00 41.19 83 GLY A N 1
ATOM 629 C CA . GLY A 1 83 ? 13.580 -9.544 18.050 1.00 39.85 83 GLY A CA 1
ATOM 630 C C . GLY A 1 83 ? 14.274 -10.260 16.910 1.00 43.40 83 GLY A C 1
ATOM 631 O O . GLY A 1 83 ? 15.494 -10.457 16.915 1.00 45.79 83 GLY A O 1
ATOM 632 N N . ALA A 1 84 ? 13.493 -10.646 15.905 1.00 43.99 84 ALA A N 1
ATOM 633 C CA . ALA A 1 84 ? 14.041 -11.260 14.705 1.00 40.47 84 ALA A CA 1
ATOM 634 C C . ALA A 1 84 ? 14.305 -10.244 13.599 1.00 44.68 84 ALA A C 1
ATOM 635 O O . ALA A 1 84 ? 14.496 -10.634 12.441 1.00 42.99 84 ALA A O 1
ATOM 637 N N . LEU A 1 85 ? 14.326 -8.956 13.933 1.00 43.24 85 LEU A N 1
ATOM 638 C CA . LEU A 1 85 ? 14.585 -7.884 12.986 1.00 45.99 85 LEU A CA 1
ATOM 639 C C . LEU A 1 85 ? 15.922 -7.221 13.287 1.00 50.94 85 LEU A C 1
ATOM 640 O O . LEU A 1 85 ? 16.437 -7.279 14.408 1.00 46.98 85 LEU A O 1
ATOM 645 N N . LEU A 1 86 ? 16.477 -6.580 12.264 1.00 49.97 86 LEU A N 1
ATOM 646 C CA . LEU A 1 86 ? 17.651 -5.735 12.412 1.00 49.92 86 LEU A CA 1
ATOM 647 C C . LEU A 1 86 ? 17.231 -4.274 12.343 1.00 52.91 86 LEU A C 1
ATOM 648 O O . LEU A 1 86 ? 16.340 -3.911 11.569 1.00 48.85 86 LEU A O 1
ATOM 653 N N . GLN A 1 87 ? 17.864 -3.444 13.165 1.00 54.38 87 GLN A N 1
ATOM 654 C CA . GLN A 1 87 ? 17.640 -2.000 13.165 1.00 50.81 87 GLN A CA 1
ATOM 655 C C . GLN A 1 87 ? 18.957 -1.337 12.781 1.00 54.89 87 GLN A C 1
ATOM 656 O O . GLN A 1 87 ? 19.836 -1.149 13.628 1.00 55.73 87 GLN A O 1
ATOM 662 N N . LEU A 1 88 ? 19.092 -0.990 11.504 1.00 57.14 88 LEU A N 1
ATOM 663 C CA . LEU A 1 88 ? 20.305 -0.361 10.990 1.00 51.56 88 LEU A CA 1
ATOM 664 C C . LEU A 1 88 ? 20.126 1.149 11.060 1.00 54.19 88 LEU A C 1
ATOM 665 O O . LEU A 1 88 ? 19.429 1.742 10.234 1.00 58.78 88 LEU A O 1
ATOM 670 N N . THR A 1 89 ? 20.749 1.775 12.056 1.00 58.46 89 THR A N 1
ATOM 671 C CA . THR A 1 89 ? 20.720 3.227 12.160 1.00 59.07 89 THR A CA 1
ATOM 672 C C . THR A 1 89 ? 21.594 3.832 11.070 1.00 62.43 89 THR A C 1
ATOM 673 O O . THR A 1 89 ? 22.760 3.454 10.912 1.00 61.35 89 THR A O 1
ATOM 677 N N . VAL A 1 90 ? 21.029 4.765 10.308 1.00 60.45 90 VAL A N 1
ATOM 678 C CA . VAL A 1 90 ? 21.698 5.332 9.148 1.00 62.53 90 VAL A CA 1
ATOM 679 C C . VAL A 1 90 ? 21.942 6.819 9.390 1.00 68.56 90 VAL A C 1
ATOM 680 O O . VAL A 1 90 ? 21.432 7.413 10.341 1.00 63.78 90 VAL A O 1
ATOM 684 N N . HIS A 1 91 ? 22.737 7.415 8.499 1.00 68.97 91 HIS A N 1
ATOM 685 C CA . HIS A 1 91 ? 23.131 8.809 8.672 1.00 66.48 91 HIS A CA 1
ATOM 686 C C . HIS A 1 91 ? 21.991 9.760 8.329 1.00 67.49 91 HIS A C 1
ATOM 687 O O . HIS A 1 91 ? 21.800 10.777 9.007 1.00 65.29 91 HIS A O 1
ATOM 689 N N . THR A 1 92 ? 21.222 9.448 7.291 1.00 69.35 92 THR A N 1
ATOM 690 C CA . THR A 1 92 ? 20.218 10.360 6.764 1.00 64.94 92 THR A CA 1
ATOM 691 C C . THR A 1 92 ? 18.837 10.047 7.324 1.00 61.70 92 THR A C 1
ATOM 692 O O . THR A 1 92 ? 18.433 8.884 7.406 1.00 61.01 92 THR A O 1
ATOM 696 N N . ASN A 1 93 ? 18.118 11.100 7.703 1.00 62.27 93 ASN A N 1
ATOM 697 C CA . ASN A 1 93 ? 16.722 10.975 8.088 1.00 60.39 93 ASN A CA 1
ATOM 698 C C . ASN A 1 93 ? 15.843 10.973 6.845 1.00 63.14 93 ASN A C 1
ATOM 699 O O . ASN A 1 93 ? 16.039 11.774 5.926 1.00 66.04 93 ASN A O 1
ATOM 704 N N . ASN A 1 94 ? 14.877 10.058 6.814 1.00 59.19 94 ASN A N 1
ATOM 705 C CA . ASN A 1 94 ? 13.945 9.958 5.695 1.00 58.55 94 ASN A CA 1
ATOM 706 C C . ASN A 1 94 ? 12.917 11.078 5.805 1.00 61.83 94 ASN A C 1
ATOM 707 O O . ASN A 1 94 ? 12.093 11.089 6.726 1.00 58.01 94 ASN A O 1
ATOM 712 N N . THR A 1 95 ? 12.962 12.024 4.864 1.00 63.33 95 THR A N 1
ATOM 713 C CA . THR A 1 95 ? 12.006 13.125 4.872 1.00 64.17 95 THR A CA 1
ATOM 714 C C . THR A 1 95 ? 10.609 12.679 4.465 1.00 60.42 95 THR A C 1
ATOM 715 O O . THR A 1 95 ? 9.645 13.415 4.698 1.00 61.38 95 THR A O 1
ATOM 719 N N . ALA A 1 96 ? 10.479 11.500 3.863 1.00 57.09 96 ALA A N 1
ATOM 720 C CA . ALA A 1 96 ? 9.183 10.960 3.481 1.00 56.37 96 ALA A CA 1
ATOM 721 C C . ALA A 1 96 ? 8.536 10.136 4.587 1.00 58.56 96 ALA A C 1
ATOM 722 O O . ALA A 1 96 ? 7.465 9.562 4.363 1.00 56.72 96 ALA A O 1
ATOM 724 N N . THR A 1 97 ? 9.155 10.065 5.762 1.00 53.35 97 THR A N 1
ATOM 725 C CA . THR A 1 97 ? 8.616 9.287 6.869 1.00 49.88 97 THR A CA 1
ATOM 726 C C . THR A 1 97 ? 7.250 9.825 7.281 1.00 50.57 97 THR A C 1
ATOM 727 O O . THR A 1 97 ? 7.137 11.013 7.620 1.00 55.95 97 THR A O 1
ATOM 731 N N . PRO A 1 98 ? 6.203 9.009 7.267 1.00 46.32 98 PRO A N 1
ATOM 732 C CA . PRO A 1 98 ? 4.896 9.447 7.754 1.00 46.60 98 PRO A CA 1
ATOM 733 C C . PRO A 1 98 ? 4.782 9.263 9.263 1.00 50.19 98 PRO A C 1
ATOM 734 O O . PRO A 1 98 ? 5.631 8.647 9.908 1.00 47.42 98 PRO A O 1
ATOM 738 N N . ASP A 1 99 ? 3.697 9.806 9.811 1.00 49.54 99 ASP A N 1
ATOM 739 C CA . ASP A 1 99 ? 3.261 9.403 11.140 1.00 49.90 99 ASP A CA 1
ATOM 740 C C . ASP A 1 99 ? 2.923 7.920 11.114 1.00 54.55 99 ASP A C 1
ATOM 741 O O . ASP A 1 99 ? 2.075 7.486 10.327 1.00 51.32 99 ASP A O 1
ATOM 746 N N . TYR A 1 100 ? 3.596 7.136 11.955 1.00 54.17 100 TYR A N 1
ATOM 747 C CA . TYR A 1 100 ? 3.444 5.690 11.918 1.00 49.35 100 TYR A CA 1
ATOM 748 C C . TYR A 1 100 ? 3.328 5.137 13.329 1.00 53.51 100 TYR A C 1
ATOM 749 O O . TYR A 1 100 ? 3.619 5.815 14.317 1.00 48.16 100 TYR A O 1
ATOM 758 N N . LYS A 1 101 ? 2.897 3.878 13.401 1.00 49.98 101 LYS A N 1
ATOM 759 C CA . LYS A 1 101 ? 2.780 3.140 14.650 1.00 52.22 101 LYS A CA 1
ATOM 760 C C . LYS A 1 101 ? 2.952 1.659 14.351 1.00 49.69 101 LYS A C 1
ATOM 761 O O . LYS A 1 101 ? 2.402 1.150 13.371 1.00 46.95 101 LYS A O 1
ATOM 767 N N . PHE A 1 102 ? 3.729 0.978 15.188 1.00 46.94 102 PHE A N 1
ATOM 768 C CA . PHE A 1 102 ? 3.868 -0.469 15.095 1.00 46.34 102 PHE A CA 1
ATOM 769 C C . PHE A 1 102 ? 2.707 -1.119 15.837 1.00 46.86 102 PHE A C 1
ATOM 770 O O . PHE A 1 102 ? 2.578 -0.962 17.056 1.00 48.28 102 PHE A O 1
ATOM 778 N N . GLU A 1 103 ? 1.858 -1.842 15.111 1.00 47.34 103 GLU A N 1
ATOM 779 C CA . GLU A 1 103 ? 0.642 -2.405 15.681 1.00 43.80 103 GLU A CA 1
ATOM 780 C C . GLU A 1 103 ? 0.540 -3.878 15.320 1.00 44.16 103 GLU A C 1
ATOM 781 O O . GLU A 1 103 ? 0.599 -4.238 14.140 1.00 43.33 103 GLU A O 1
ATOM 787 N N . ARG A 1 104 ? 0.380 -4.724 16.334 1.00 38.39 104 ARG A N 1
ATOM 788 C CA . ARG A 1 104 ? 0.252 -6.156 16.114 1.00 42.26 104 ARG A CA 1
ATOM 789 C C . ARG A 1 104 ? -1.176 -6.508 15.722 1.00 41.12 104 ARG A C 1
ATOM 790 O O . ARG A 1 104 ? -2.140 -5.988 16.290 1.00 46.30 104 ARG A O 1
ATOM 798 N N . LEU A 1 105 ? -1.306 -7.402 14.748 1.00 45.06 105 LEU A N 1
ATOM 799 C CA . LEU A 1 105 ? -2.606 -7.844 14.265 1.00 41.66 105 LEU A CA 1
ATOM 800 C C . LEU A 1 105 ? -3.112 -9.021 15.089 1.00 44.03 105 LEU A C 1
ATOM 801 O O . LEU A 1 105 ? -2.333 -9.882 15.508 1.00 39.98 105 LEU A O 1
ATOM 806 N N . GLN A 1 106 ? -4.419 -9.053 15.317 1.00 44.36 106 GLN A N 1
ATOM 807 C CA . GLN A 1 106 ? -5.021 -10.267 15.841 1.00 44.91 106 GLN A CA 1
ATOM 808 C C . GLN A 1 106 ? -5.521 -11.131 14.691 1.00 42.72 106 GLN A C 1
ATOM 809 O O . GLN A 1 106 ? -5.782 -10.629 13.593 1.00 41.39 106 GLN A O 1
ATOM 815 N N . PRO A 1 107 ? -5.629 -12.443 14.896 1.00 41.05 107 PRO A N 1
ATOM 816 C CA . PRO A 1 107 ? -6.164 -13.306 13.836 1.00 37.65 107 PRO A CA 1
ATOM 817 C C . PRO A 1 107 ? -7.541 -12.842 13.379 1.00 39.83 107 PRO A C 1
ATOM 818 O O . PRO A 1 107 ? -8.359 -12.382 14.177 1.00 31.82 107 PRO A O 1
ATOM 822 N N . GLY A 1 108 ? -7.780 -12.942 12.070 1.00 39.43 108 GLY A N 1
ATOM 823 C CA . GLY A 1 108 ? -9.028 -12.504 11.483 1.00 32.56 108 GLY A CA 1
ATOM 824 C C . GLY A 1 108 ? -9.043 -11.074 10.983 1.00 38.39 108 GLY A C 1
ATOM 825 O O . GLY A 1 108 ? -10.019 -10.673 10.336 1.00 39.88 108 GLY A O 1
ATOM 826 N N . SER A 1 109 ? -8.004 -10.292 11.264 1.00 35.14 109 SER A N 1
ATOM 827 C CA . SER A 1 109 ? -7.892 -8.923 10.781 1.00 38.68 109 SER A CA 1
ATOM 828 C C . SER A 1 109 ? -7.080 -8.883 9.488 1.00 37.68 109 SER A C 1
ATOM 829 O O . SER A 1 109 ? -6.198 -9.715 9.261 1.00 35.79 109 SER A O 1
ATOM 832 N N . SER A 1 110 ? -7.385 -7.903 8.641 1.00 35.90 110 SER A N 1
ATOM 833 C CA . SER A 1 110 ? -6.802 -7.821 7.310 1.00 36.24 110 SER A CA 1
ATOM 834 C C . SER A 1 110 ? -5.728 -6.742 7.234 1.00 35.93 110 SER A C 1
ATOM 835 O O . SER A 1 110 ? -5.624 -5.865 8.095 1.00 32.61 110 SER A O 1
ATOM 838 N N . MET A 1 111 ? -4.926 -6.819 6.173 1.00 39.35 111 MET A N 1
ATOM 839 C CA . MET A 1 111 ? -3.920 -5.806 5.890 1.00 39.71 111 MET A CA 1
ATOM 840 C C . MET A 1 111 ? -3.564 -5.868 4.412 1.00 35.88 111 MET A C 1
ATOM 841 O O . MET A 1 111 ? -3.852 -6.851 3.725 1.00 38.17 111 MET A O 1
ATOM 846 N N . THR A 1 112 ? -2.932 -4.802 3.932 1.00 37.40 112 THR A N 1
ATOM 847 C CA . THR A 1 112 ? -2.435 -4.740 2.565 1.00 41.31 112 THR A CA 1
ATOM 848 C C . THR A 1 112 ? -0.951 -5.076 2.560 1.00 38.52 112 THR A C 1
ATOM 849 O O . THR A 1 112 ? -0.179 -4.502 3.335 1.00 34.34 112 THR A O 1
ATOM 853 N N . ILE A 1 113 ? -0.558 -6.008 1.696 1.00 37.54 113 ILE A N 1
ATOM 854 C CA . ILE A 1 113 ? 0.833 -6.425 1.559 1.00 36.78 113 ILE A CA 1
ATOM 855 C C . ILE A 1 113 ? 1.464 -5.648 0.412 1.00 42.27 113 ILE A C 1
ATOM 856 O O . ILE A 1 113 ? 0.982 -5.702 -0.727 1.00 41.03 113 ILE A O 1
ATOM 861 N N . ALA A 1 114 ? 2.549 -4.937 0.709 1.00 36.65 114 ALA A N 1
ATOM 862 C CA . ALA A 1 114 ? 3.372 -4.286 -0.308 1.00 39.43 114 ALA A CA 1
ATOM 863 C C . ALA A 1 114 ? 4.558 -5.208 -0.573 1.00 39.92 114 ALA A C 1
ATOM 864 O O . ALA A 1 114 ? 5.573 -5.164 0.120 1.00 47.33 114 ALA A O 1
ATOM 866 N N . CYS A 1 115 ? 4.417 -6.057 -1.585 1.00 35.74 115 CYS A N 1
ATOM 867 C CA . CYS A 1 115 ? 5.410 -7.078 -1.900 1.00 40.78 115 CYS A CA 1
ATOM 868 C C . CYS A 1 115 ? 6.483 -6.463 -2.791 1.00 46.67 115 CYS A C 1
ATOM 869 O O . CYS A 1 115 ? 6.225 -6.143 -3.956 1.00 43.18 115 CYS A O 1
ATOM 872 N N . ALA A 1 116 ? 7.689 -6.314 -2.251 1.00 40.44 116 ALA A N 1
ATOM 873 C CA . ALA A 1 116 ? 8.766 -5.600 -2.914 1.00 39.69 116 ALA A CA 1
ATOM 874 C C . ALA A 1 116 ? 9.907 -6.535 -3.299 1.00 42.29 116 ALA A C 1
ATOM 875 O O . ALA A 1 116 ? 10.080 -7.618 -2.734 1.00 45.96 116 ALA A O 1
ATOM 877 N N . TYR A 1 117 ? 10.681 -6.094 -4.291 1.00 49.35 117 TYR A N 1
ATOM 878 C CA . TYR A 1 117 ? 11.889 -6.773 -4.741 1.00 46.60 117 TYR A CA 1
ATOM 879 C C . TYR A 1 117 ? 12.931 -5.714 -5.062 1.00 48.16 117 TYR A C 1
ATOM 880 O O . TYR A 1 117 ? 12.626 -4.739 -5.755 1.00 52.32 117 TYR A O 1
ATOM 889 N N . ASP A 1 118 ? 14.150 -5.904 -4.552 1.00 46.40 118 ASP A N 1
ATOM 890 C CA . ASP A 1 118 ? 15.238 -4.936 -4.719 1.00 49.84 118 ASP A CA 1
ATOM 891 C C . ASP A 1 118 ? 14.812 -3.545 -4.255 1.00 50.46 118 ASP A C 1
ATOM 892 O O . ASP A 1 118 ? 15.143 -2.529 -4.870 1.00 52.40 118 ASP A O 1
ATOM 897 N N . GLY A 1 119 ? 14.059 -3.504 -3.157 1.00 46.95 119 GLY A N 1
ATOM 898 C CA . GLY A 1 119 ? 13.593 -2.256 -2.587 1.00 47.21 119 GLY A CA 1
ATOM 899 C C . GLY A 1 119 ? 12.463 -1.577 -3.328 1.00 50.62 119 GLY A C 1
ATOM 900 O O . GLY A 1 119 ? 12.146 -0.425 -3.011 1.00 52.23 119 GLY A O 1
ATOM 901 N N . ILE A 1 120 ? 11.838 -2.248 -4.294 1.00 47.70 120 ILE A N 1
ATOM 902 C CA . ILE A 1 120 ? 10.804 -1.652 -5.134 1.00 46.09 120 ILE A CA 1
ATOM 903 C C . ILE A 1 120 ? 9.534 -2.483 -5.012 1.00 43.03 120 ILE A C 1
ATOM 904 O O . ILE A 1 120 ? 9.558 -3.698 -5.234 1.00 39.21 120 ILE A O 1
ATOM 909 N N . VAL A 1 121 ? 8.427 -1.826 -4.667 1.00 40.92 121 VAL A N 1
ATOM 910 C CA . VAL A 1 121 ? 7.142 -2.511 -4.574 1.00 39.32 121 VAL A CA 1
ATOM 911 C C . VAL A 1 121 ? 6.695 -2.917 -5.972 1.00 46.34 121 VAL A C 1
ATOM 912 O O . VAL A 1 121 ? 6.512 -2.068 -6.852 1.00 45.37 121 VAL A O 1
ATOM 916 N N . ARG A 1 122 ? 6.512 -4.219 -6.182 1.00 44.88 122 ARG A N 1
ATOM 917 C CA . ARG A 1 122 ? 6.073 -4.748 -7.468 1.00 46.35 122 ARG A CA 1
ATOM 918 C C . ARG A 1 122 ? 4.580 -5.042 -7.508 1.00 51.84 122 ARG A C 1
ATOM 919 O O . ARG A 1 122 ? 3.925 -4.754 -8.515 1.00 42.82 122 ARG A O 1
ATOM 927 N N . HIS A 1 123 ? 4.029 -5.611 -6.437 1.00 42.16 123 HIS A N 1
ATOM 928 C CA . HIS A 1 123 ? 2.611 -5.923 -6.362 1.00 42.99 123 HIS A CA 1
ATOM 929 C C . HIS A 1 123 ? 2.089 -5.590 -4.973 1.00 45.92 123 HIS A C 1
ATOM 930 O O . HIS A 1 123 ? 2.813 -5.690 -3.978 1.00 43.95 123 HIS A O 1
ATOM 937 N N . VAL A 1 124 ? 0.821 -5.193 -4.919 1.00 45.39 124 VAL A N 1
ATOM 938 C CA . VAL A 1 124 ? 0.085 -5.031 -3.673 1.00 45.00 124 VAL A CA 1
ATOM 939 C C . VAL A 1 124 ? -1.079 -6.008 -3.690 1.00 46.59 124 VAL A C 1
ATOM 940 O O . VAL A 1 124 ? -1.704 -6.219 -4.736 1.00 43.35 124 VAL A O 1
ATOM 944 N N . TYR A 1 125 ? -1.363 -6.615 -2.541 1.00 41.17 125 TYR A N 1
ATOM 945 C CA . TYR A 1 125 ? -2.508 -7.509 -2.432 1.00 40.08 125 TYR A CA 1
ATOM 946 C C . TYR A 1 125 ? -2.957 -7.574 -0.976 1.00 43.00 125 TYR A C 1
ATOM 947 O O . TYR A 1 125 ? -2.336 -6.996 -0.078 1.00 41.08 125 TYR A O 1
ATOM 956 N N . HIS A 1 126 ? -4.041 -8.308 -0.756 1.00 39.02 126 HIS A N 1
ATOM 957 C CA . HIS A 1 126 ? -4.811 -8.284 0.479 1.00 39.87 126 HIS A CA 1
ATOM 958 C C . HIS A 1 126 ? -4.721 -9.646 1.153 1.00 40.14 126 HIS A C 1
ATOM 959 O O . HIS A 1 126 ? -4.858 -10.678 0.488 1.00 37.28 126 HIS A O 1
ATOM 966 N N . VAL A 1 127 ? -4.461 -9.652 2.464 1.00 34.94 127 VAL A N 1
ATOM 967 C CA . VAL A 1 127 ? -4.405 -10.887 3.238 1.00 38.41 127 VAL A CA 1
ATOM 968 C C . VAL A 1 127 ? -5.089 -10.680 4.582 1.00 41.93 127 VAL A C 1
ATOM 969 O O . VAL A 1 127 ? -5.278 -9.555 5.050 1.00 41.47 127 VAL A O 1
ATOM 973 N N . VAL A 1 128 ? -5.446 -11.797 5.207 1.00 38.13 128 VAL A N 1
ATOM 974 C CA . VAL A 1 128 ? -5.968 -11.827 6.565 1.00 39.85 128 VAL A CA 1
ATOM 975 C C . VAL A 1 128 ? -5.097 -12.772 7.381 1.00 37.43 128 VAL A C 1
ATOM 976 O O . VAL A 1 128 ? -4.742 -13.860 6.914 1.00 35.91 128 VAL A O 1
ATOM 980 N N . LEU A 1 129 ? -4.729 -12.345 8.586 1.00 38.54 129 LEU A N 1
ATOM 981 C CA . LEU A 1 129 ? -4.011 -13.225 9.500 1.00 35.45 129 LEU A CA 1
ATOM 982 C C . LEU A 1 129 ? -4.936 -14.354 9.937 1.00 33.32 129 LEU A C 1
ATOM 983 O O . LEU A 1 129 ? -6.011 -14.104 10.492 1.00 37.42 129 LEU A O 1
ATOM 988 N N . GLN A 1 130 ? -4.531 -15.589 9.673 1.00 35.55 130 GLN A N 1
ATOM 989 C CA . GLN A 1 130 ? -5.359 -16.740 9.990 1.00 36.68 130 GLN A CA 1
ATOM 990 C C . GLN A 1 130 ? -5.155 -17.161 11.444 1.00 38.44 130 GLN A C 1
ATOM 991 O O . GLN A 1 130 ? -4.277 -16.660 12.150 1.00 36.81 130 GLN A O 1
ATOM 997 N N . LEU A 1 131 ? -5.991 -18.100 11.892 1.00 40.91 131 LEU A N 1
ATOM 998 C CA . LEU A 1 131 ? -5.914 -18.567 13.272 1.00 41.06 131 LEU A CA 1
ATOM 999 C C . LEU A 1 131 ? -4.660 -19.387 13.535 1.00 42.27 131 LEU A C 1
ATOM 1000 O O . LEU A 1 131 ? -4.251 -19.518 14.694 1.00 43.36 131 LEU A O 1
ATOM 1005 N N . ASN A 1 132 ? -4.038 -19.935 12.494 1.00 43.03 132 ASN A N 1
ATOM 1006 C CA . ASN A 1 132 ? -2.742 -20.583 12.637 1.00 44.07 132 ASN A CA 1
ATOM 1007 C C . ASN A 1 132 ? -1.595 -19.582 12.647 1.00 44.27 132 ASN A C 1
ATOM 1008 O O . ASN A 1 132 ? -0.430 -19.995 12.620 1.00 43.24 132 ASN A O 1
ATOM 1013 N N . ASN A 1 133 ? -1.914 -18.285 12.685 1.00 39.34 133 ASN A N 1
ATOM 1014 C CA . ASN A 1 133 ? -0.932 -17.199 12.657 1.00 42.33 133 ASN A CA 1
ATOM 1015 C C . ASN A 1 133 ? -0.092 -17.216 11.382 1.00 39.85 133 ASN A C 1
ATOM 1016 O O . ASN A 1 133 ? 1.081 -16.833 11.390 1.00 42.18 133 ASN A O 1
ATOM 1021 N N . LEU A 1 134 ? -0.682 -17.657 10.277 1.00 34.86 134 LEU A N 1
ATOM 1022 C CA . LEU A 1 134 ? -0.047 -17.598 8.971 1.00 42.14 134 LEU A CA 1
ATOM 1023 C C . LEU A 1 134 ? -0.885 -16.736 8.037 1.00 39.76 134 LEU A C 1
ATOM 1024 O O . LEU A 1 134 ? -2.069 -16.485 8.285 1.00 41.66 134 LEU A O 1
ATOM 1029 N N . ILE A 1 135 ? -0.252 -16.265 6.964 1.00 36.96 135 ILE A N 1
ATOM 1030 C CA . ILE A 1 135 ? -0.956 -15.577 5.889 1.00 40.23 135 ILE A CA 1
ATOM 1031 C C . ILE A 1 135 ? -0.740 -16.358 4.602 1.00 40.73 135 ILE A C 1
ATOM 1032 O O . ILE A 1 135 ? 0.315 -16.963 4.383 1.00 38.01 135 ILE A O 1
ATOM 1037 N N . TYR A 1 136 ? -1.759 -16.346 3.752 1.00 43.64 136 TYR A N 1
ATOM 1038 C CA . TYR A 1 136 ? -1.700 -16.991 2.444 1.00 38.89 136 TYR A CA 1
ATOM 1039 C C . TYR A 1 136 ? -1.370 -15.891 1.440 1.00 43.63 136 TYR A C 1
ATOM 1040 O O . TYR A 1 136 ? -2.255 -15.237 0.888 1.00 41.02 136 TYR A O 1
ATOM 1049 N N . ALA A 1 137 ? -0.074 -15.673 1.221 1.00 34.58 137 ALA A N 1
ATOM 1050 C CA . ALA A 1 137 ? 0.399 -14.565 0.412 1.00 43.94 137 ALA A CA 1
ATOM 1051 C C . ALA A 1 137 ? 1.046 -15.079 -0.880 1.00 40.01 137 ALA A C 1
ATOM 1052 O O . ALA A 1 137 ? 0.784 -16.209 -1.319 1.00 36.55 137 ALA A O 1
ATOM 1054 N N . SER A 1 138 ? 1.884 -14.245 -1.491 1.00 43.62 138 SER A N 1
ATOM 1055 C CA . SER A 1 138 ? 2.553 -14.607 -2.738 1.00 42.75 138 SER A CA 1
ATOM 1056 C C . SER A 1 138 ? 3.913 -13.928 -2.743 1.00 38.95 138 SER A C 1
ATOM 1057 O O . SER A 1 138 ? 3.997 -12.703 -2.865 1.00 40.34 138 SER A O 1
ATOM 1060 N N . PHE A 1 139 ? 4.971 -14.719 -2.600 1.00 40.21 139 PHE A N 1
ATOM 1061 C CA . PHE A 1 139 ? 6.316 -14.188 -2.455 1.00 40.33 139 PHE A CA 1
ATOM 1062 C C . PHE A 1 139 ? 7.293 -15.097 -3.179 1.00 41.39 139 PHE A C 1
ATOM 1063 O O . PHE A 1 139 ? 7.120 -16.319 -3.213 1.00 44.14 139 PHE A O 1
ATOM 1071 N N . LEU A 1 140 ? 8.324 -14.490 -3.752 1.00 40.98 140 LEU A N 1
ATOM 1072 C CA . LEU A 1 140 ? 9.446 -15.203 -4.347 1.00 45.12 140 LEU A CA 1
ATOM 1073 C C . LEU A 1 140 ? 10.722 -14.836 -3.596 1.00 44.63 140 LEU A C 1
ATOM 1074 O O . LEU A 1 140 ? 10.690 -14.129 -2.586 1.00 50.38 140 LEU A O 1
ATOM 1079 N N . ASN A 1 141 ? 11.854 -15.333 -4.091 1.00 46.21 141 ASN A N 1
ATOM 1080 C CA . ASN A 1 141 ? 13.134 -15.000 -3.482 1.00 47.54 141 ASN A CA 1
ATOM 1081 C C . ASN A 1 141 ? 13.369 -13.496 -3.536 1.00 49.44 141 ASN A C 1
ATOM 1082 O O . ASN A 1 141 ? 13.074 -12.840 -4.538 1.00 46.06 141 ASN A O 1
ATOM 1087 N N . GLY A 1 142 ? 13.893 -12.948 -2.440 1.00 41.35 142 GLY A N 1
ATOM 1088 C CA . GLY A 1 142 ? 14.119 -11.523 -2.336 1.00 35.71 142 GLY A CA 1
ATOM 1089 C C . GLY A 1 142 ? 12.937 -10.724 -1.838 1.00 36.83 142 GLY A C 1
ATOM 1090 O O . GLY A 1 142 ? 13.070 -9.508 -1.644 1.00 34.81 142 GLY A O 1
ATOM 1091 N N . ALA A 1 143 ? 11.790 -11.363 -1.615 1.00 35.31 143 ALA A N 1
ATOM 1092 C CA . ALA A 1 143 ? 10.595 -10.659 -1.168 1.00 43.10 143 ALA A CA 1
ATOM 1093 C C . ALA A 1 143 ? 10.590 -10.367 0.328 1.00 42.57 143 ALA A C 1
ATOM 1094 O O . ALA A 1 143 ? 9.770 -9.558 0.777 1.00 45.70 143 ALA A O 1
ATOM 1096 N N . CYS A 1 144 ? 11.472 -10.993 1.104 1.00 39.04 144 CYS A N 1
ATOM 1097 C CA . CYS A 1 144 ? 11.511 -10.739 2.539 1.00 46.34 144 CYS A CA 1
ATOM 1098 C C . CYS A 1 144 ? 11.839 -9.276 2.809 1.00 46.10 144 CYS A C 1
ATOM 1099 O O . CYS A 1 144 ? 12.532 -8.614 2.032 1.00 44.63 144 CYS A O 1
ATOM 1102 N N . GLY A 1 145 ? 11.330 -8.772 3.931 1.00 37.32 145 GLY A N 1
ATOM 1103 C CA . GLY A 1 145 ? 11.348 -7.359 4.221 1.00 37.05 145 GLY A CA 1
ATOM 1104 C C . GLY A 1 145 ? 10.125 -6.608 3.741 1.00 45.62 145 GLY A C 1
ATOM 1105 O O . GLY A 1 145 ? 9.870 -5.497 4.221 1.00 43.11 145 GLY A O 1
ATOM 1106 N N . SER A 1 146 ? 9.369 -7.177 2.802 1.00 37.69 146 SER A N 1
ATOM 1107 C CA . SER A 1 146 ? 8.088 -6.604 2.417 1.00 36.06 146 SER A CA 1
ATOM 1108 C C . SER A 1 146 ? 7.171 -6.508 3.631 1.00 40.45 146 SER A C 1
ATOM 1109 O O . SER A 1 146 ? 7.221 -7.338 4.543 1.00 43.80 146 SER A O 1
ATOM 1112 N N . VAL A 1 147 ? 6.324 -5.485 3.638 1.00 36.47 147 VAL A N 1
ATOM 1113 C CA . VAL A 1 147 ? 5.536 -5.155 4.815 1.00 37.87 147 VAL A CA 1
ATOM 1114 C C . VAL A 1 147 ? 4.051 -5.322 4.523 1.00 42.78 147 VAL A C 1
ATOM 1115 O O . VAL A 1 147 ? 3.595 -5.193 3.381 1.00 39.93 147 VAL A O 1
ATOM 1119 N N . GLY A 1 148 ? 3.301 -5.629 5.574 1.00 35.95 148 GLY A N 1
ATOM 1120 C CA . GLY A 1 148 ? 1.848 -5.551 5.563 1.00 33.94 148 GLY A CA 1
ATOM 1121 C C . GLY A 1 148 ? 1.433 -4.375 6.427 1.00 38.31 148 GLY A C 1
ATOM 1122 O O . GLY A 1 148 ? 2.036 -4.124 7.474 1.00 44.72 148 GLY A O 1
ATOM 1123 N N . TYR A 1 149 ? 0.407 -3.651 5.986 1.00 34.44 149 TYR A N 1
ATOM 1124 C CA . TYR A 1 149 ? 0.097 -2.376 6.612 1.00 36.93 149 TYR A CA 1
ATOM 1125 C C . TYR A 1 149 ? -1.378 -2.049 6.441 1.00 39.80 149 TYR A C 1
ATOM 1126 O O . TYR A 1 149 ? -2.079 -2.640 5.614 1.00 38.60 149 TYR A O 1
ATOM 1135 N N . THR A 1 150 ? -1.839 -1.089 7.241 1.00 37.83 150 THR A N 1
ATOM 1136 C CA . THR A 1 150 ? -3.124 -0.437 7.029 1.00 42.85 150 THR A CA 1
ATOM 1137 C C . THR A 1 150 ? -2.935 1.062 7.210 1.00 45.46 150 THR A C 1
ATOM 1138 O O . THR A 1 150 ? -1.920 1.522 7.741 1.00 40.22 150 THR A O 1
ATOM 1142 N N . LEU A 1 151 ? -3.927 1.828 6.757 1.00 46.18 151 LEU A N 1
ATOM 1143 C CA . LEU A 1 151 ? -3.916 3.280 6.879 1.00 50.83 151 LEU A CA 1
ATOM 1144 C C . LEU A 1 151 ? -5.184 3.749 7.574 1.00 49.87 151 LEU A C 1
ATOM 1145 O O . LEU A 1 151 ? -6.278 3.250 7.292 1.00 53.69 151 LEU A O 1
ATOM 1150 N N . LYS A 1 152 ? -5.033 4.717 8.475 1.00 51.54 152 LYS A N 1
ATOM 1151 C CA . LYS A 1 152 ? -6.161 5.382 9.127 1.00 56.86 152 LYS A CA 1
ATOM 1152 C C . LYS A 1 152 ? -5.869 6.878 9.107 1.00 62.77 152 LYS A C 1
ATOM 1153 O O . LYS A 1 152 ? -5.109 7.381 9.940 1.00 65.20 152 LYS A O 1
ATOM 1159 N N . GLY A 1 153 ? -6.471 7.586 8.156 1.00 70.07 153 GLY A N 1
ATOM 1160 C CA . GLY A 1 153 ? -6.147 8.981 7.948 1.00 70.93 153 GLY A CA 1
ATOM 1161 C C . GLY A 1 153 ? -4.765 9.136 7.351 1.00 66.66 153 GLY A C 1
ATOM 1162 O O . GLY A 1 153 ? -4.483 8.596 6.277 1.00 68.49 153 GLY A O 1
ATOM 1163 N N . LYS A 1 154 ? -3.890 9.862 8.042 1.00 68.68 154 LYS A N 1
ATOM 1164 C CA . LYS A 1 154 ? -2.513 10.045 7.609 1.00 70.11 154 LYS A CA 1
ATOM 1165 C C . LYS A 1 154 ? -1.536 9.136 8.342 1.00 67.01 154 LYS A C 1
ATOM 1166 O O . LYS A 1 154 ? -0.344 9.140 8.018 1.00 64.18 154 LYS A O 1
ATOM 1168 N N . THR A 1 155 ? -2.005 8.358 9.314 1.00 59.37 155 THR A N 1
ATOM 1169 C CA . THR A 1 155 ? -1.140 7.477 10.086 1.00 56.05 155 THR A CA 1
ATOM 1170 C C . THR A 1 155 ? -0.956 6.151 9.356 1.00 51.76 155 THR A C 1
ATOM 1171 O O . THR A 1 155 ? -1.928 5.552 8.884 1.00 54.93 155 THR A O 1
ATOM 1175 N N . LEU A 1 156 ? 0.292 5.704 9.264 1.00 43.03 156 LEU A N 1
ATOM 1176 C CA . LEU A 1 156 ? 0.632 4.409 8.691 1.00 43.15 156 LEU A CA 1
ATOM 1177 C C . LEU A 1 156 ? 0.762 3.389 9.817 1.00 51.07 156 LEU A C 1
ATOM 1178 O O . LEU A 1 156 ? 1.569 3.572 10.734 1.00 50.71 156 LEU A O 1
ATOM 1183 N N . TYR A 1 157 ? -0.028 2.320 9.750 1.00 51.61 157 TYR A N 1
ATOM 1184 C CA . TYR A 1 157 ? -0.002 1.257 10.753 1.00 40.22 157 TYR A CA 1
ATOM 1185 C C . TYR A 1 157 ? 0.715 0.053 10.150 1.00 40.73 157 TYR A C 1
ATOM 1186 O O . TYR A 1 157 ? 0.154 -0.672 9.326 1.00 44.91 157 TYR A O 1
ATOM 1195 N N . LEU A 1 158 ? 1.962 -0.152 10.560 1.00 38.64 158 LEU A N 1
ATOM 1196 C CA . LEU A 1 158 ? 2.743 -1.296 10.115 1.00 37.05 158 LEU A CA 1
ATOM 1197 C C . LEU A 1 158 ? 2.455 -2.494 11.012 1.00 42.24 158 LEU A C 1
ATOM 1198 O O . LEU A 1 158 ? 2.578 -2.404 12.237 1.00 41.68 158 LEU A O 1
ATOM 1203 N N . HIS A 1 159 ? 2.060 -3.610 10.396 1.00 43.89 159 HIS A N 1
ATOM 1204 C CA . HIS A 1 159 ? 1.670 -4.806 11.127 1.00 38.47 159 HIS A CA 1
ATOM 1205 C C . HIS A 1 159 ? 2.589 -5.996 10.907 1.00 40.05 159 HIS A C 1
ATOM 1206 O O . HIS A 1 159 ? 2.601 -6.904 11.745 1.00 39.34 159 HIS A O 1
ATOM 1213 N N . TYR A 1 160 ? 3.344 -6.027 9.811 1.00 40.26 160 TYR A N 1
ATOM 1214 C CA . TYR A 1 160 ? 3.934 -7.281 9.368 1.00 37.72 160 TYR A CA 1
ATOM 1215 C C . TYR A 1 160 ? 5.172 -7.006 8.526 1.00 39.79 160 TYR A C 1
ATOM 1216 O O . TYR A 1 160 ? 5.251 -5.997 7.823 1.00 39.95 160 TYR A O 1
ATOM 1225 N N . MET A 1 161 ? 6.142 -7.915 8.624 1.00 38.39 161 MET A N 1
ATOM 1226 C CA . MET A 1 161 ? 7.311 -7.934 7.754 1.00 37.37 161 MET A CA 1
ATOM 1227 C C . MET A 1 161 ? 7.654 -9.386 7.461 1.00 40.88 161 MET A C 1
ATOM 1228 O O . MET A 1 161 ? 7.770 -10.194 8.388 1.00 36.53 161 MET A O 1
ATOM 1233 N N . HIS A 1 162 ? 7.829 -9.703 6.179 1.00 36.73 162 HIS A N 1
ATOM 1234 C CA . HIS A 1 162 ? 7.907 -11.086 5.726 1.00 38.41 162 HIS A CA 1
ATOM 1235 C C . HIS A 1 162 ? 9.275 -11.700 5.995 1.00 34.68 162 HIS A C 1
ATOM 1236 O O . HIS A 1 162 ? 10.308 -11.031 5.900 1.00 37.69 162 HIS A O 1
ATOM 1243 N N . HIS A 1 163 ? 9.270 -12.993 6.319 1.00 36.13 163 HIS A N 1
ATOM 1244 C CA . HIS A 1 163 ? 10.491 -13.749 6.600 1.00 41.22 163 HIS A CA 1
ATOM 1245 C C . HIS A 1 163 ? 10.598 -15.083 5.873 1.00 37.34 163 HIS A C 1
ATOM 1246 O O . HIS A 1 163 ? 11.695 -15.420 5.412 1.00 42.72 163 HIS A O 1
ATOM 1253 N N . ILE A 1 164 ? 9.523 -15.864 5.766 1.00 35.56 164 ILE A N 1
ATOM 1254 C CA . ILE A 1 164 ? 9.654 -17.283 5.462 1.00 40.45 164 ILE A CA 1
ATOM 1255 C C . ILE A 1 164 ? 8.403 -17.775 4.743 1.00 42.73 164 ILE A C 1
ATOM 1256 O O . ILE A 1 164 ? 7.299 -17.265 4.958 1.00 39.22 164 ILE A O 1
ATOM 1261 N N . GLU A 1 165 ? 8.582 -18.784 3.892 1.00 37.31 165 GLU A N 1
ATOM 1262 C CA . GLU A 1 165 ? 7.498 -19.470 3.203 1.00 45.26 165 GLU A CA 1
ATOM 1263 C C . GLU A 1 165 ? 7.607 -20.958 3.502 1.00 43.13 165 GLU A C 1
ATOM 1264 O O . GLU A 1 165 ? 8.705 -21.523 3.451 1.00 47.89 165 GLU A O 1
ATOM 1270 N N . PHE A 1 166 ? 6.480 -21.588 3.820 1.00 44.80 166 PHE A N 1
ATOM 1271 C CA . PHE A 1 166 ? 6.461 -22.998 4.171 1.00 49.38 166 PHE A CA 1
ATOM 1272 C C . PHE A 1 166 ? 6.111 -23.844 2.946 1.00 54.15 166 PHE A C 1
ATOM 1273 O O . PHE A 1 166 ? 5.916 -23.337 1.840 1.00 56.90 166 PHE A O 1
ATOM 1281 N N . ASN A 1 167 ? 6.034 -25.161 3.157 1.00 56.71 167 ASN A N 1
ATOM 1282 C CA . ASN A 1 167 ? 5.867 -26.093 2.044 1.00 60.81 167 ASN A CA 1
ATOM 1283 C C . ASN A 1 167 ? 4.530 -25.899 1.338 1.00 57.17 167 ASN A C 1
ATOM 1284 O O . ASN A 1 167 ? 4.449 -26.024 0.111 1.00 63.55 167 ASN A O 1
ATOM 1286 N N . ASN A 1 168 ? 3.469 -25.595 2.089 1.00 60.34 168 ASN A N 1
ATOM 1287 C CA . ASN A 1 168 ? 2.131 -25.448 1.528 1.00 56.98 168 ASN A CA 1
ATOM 1288 C C . ASN A 1 168 ? 1.840 -24.026 1.056 1.00 59.37 168 ASN A C 1
ATOM 1289 O O . ASN A 1 168 ? 0.671 -23.616 1.027 1.00 59.89 168 ASN A O 1
ATOM 1294 N N . LYS A 1 169 ? 2.873 -23.268 0.684 1.00 61.74 169 LYS A N 1
ATOM 1295 C CA . LYS A 1 169 ? 2.725 -21.889 0.213 1.00 57.36 169 LYS A CA 1
ATOM 1296 C C . LYS A 1 169 ? 2.012 -21.010 1.243 1.00 54.85 169 LYS A C 1
ATOM 1297 O O . LYS A 1 169 ? 1.230 -20.124 0.895 1.00 58.27 169 LYS A O 1
ATOM 1299 N N . THR A 1 170 ? 2.276 -21.263 2.522 1.00 51.37 170 THR A N 1
ATOM 1300 C CA . THR A 1 170 ? 1.915 -20.345 3.593 1.00 49.62 170 THR A CA 1
ATOM 1301 C C . THR A 1 170 ? 3.138 -19.519 3.973 1.00 45.75 170 THR A C 1
ATOM 1302 O O . THR A 1 170 ? 4.281 -19.917 3.736 1.00 43.75 170 THR A O 1
ATOM 1306 N N . HIS A 1 171 ? 2.889 -18.354 4.566 1.00 39.43 171 HIS A N 1
ATOM 1307 C CA . HIS A 1 171 ? 3.950 -17.395 4.833 1.00 40.96 171 HIS A CA 1
ATOM 1308 C C . HIS A 1 171 ? 3.877 -16.900 6.271 1.00 40.20 171 HIS A C 1
ATOM 1309 O O . HIS A 1 171 ? 2.788 -16.730 6.826 1.00 37.46 171 HIS A O 1
ATOM 1316 N N . SER A 1 172 ? 5.046 -16.671 6.868 1.00 40.59 172 SER A N 1
ATOM 1317 C CA . SER A 1 172 ? 5.132 -16.215 8.245 1.00 42.59 172 SER A CA 1
ATOM 1318 C C . SER A 1 172 ? 6.183 -15.123 8.362 1.00 40.73 172 SER A C 1
ATOM 1319 O O . SER A 1 172 ? 7.157 -15.084 7.605 1.00 40.35 172 SER A O 1
ATOM 1322 N N . GLY A 1 173 ? 5.970 -14.238 9.326 1.00 37.80 173 GLY A N 1
ATOM 1323 C CA . GLY A 1 173 ? 6.887 -13.156 9.587 1.00 35.58 173 GLY A CA 1
ATOM 1324 C C . GLY A 1 173 ? 6.655 -12.593 10.970 1.00 41.21 173 GLY A C 1
ATOM 1325 O O . GLY A 1 173 ? 5.948 -13.182 11.791 1.00 43.57 173 GLY A O 1
ATOM 1326 N N . THR A 1 174 ? 7.261 -11.439 11.215 1.00 39.53 174 THR A N 1
ATOM 1327 C CA . THR A 1 174 ? 7.178 -10.756 12.495 1.00 40.48 174 THR A CA 1
ATOM 1328 C C . THR A 1 174 ? 6.327 -9.500 12.363 1.00 44.51 174 THR A C 1
ATOM 1329 O O . THR A 1 174 ? 6.037 -9.029 11.261 1.00 42.13 174 THR A O 1
ATOM 1333 N N . ASP A 1 175 ? 5.926 -8.953 13.509 1.00 39.81 175 ASP A N 1
ATOM 1334 C CA . ASP A 1 175 ? 5.503 -7.563 13.516 1.00 38.60 175 ASP A CA 1
ATOM 1335 C C . ASP A 1 175 ? 6.742 -6.676 13.418 1.00 42.12 175 ASP A C 1
ATOM 1336 O O . ASP A 1 175 ? 7.877 -7.154 13.319 1.00 39.87 175 ASP A O 1
ATOM 1341 N N . LEU A 1 176 ? 6.537 -5.365 13.454 1.00 40.54 176 LEU A N 1
ATOM 1342 C CA . LEU A 1 176 ? 7.685 -4.484 13.299 1.00 41.70 176 LEU A CA 1
ATOM 1343 C C . LEU A 1 176 ? 8.476 -4.315 14.589 1.00 45.35 176 LEU A C 1
ATOM 1344 O O . LEU A 1 176 ? 9.571 -3.745 14.551 1.00 43.34 176 LEU A O 1
ATOM 1349 N N . GLU A 1 177 ? 7.959 -4.798 15.718 1.00 43.40 177 GLU A N 1
ATOM 1350 C CA . GLU A 1 177 ? 8.753 -4.890 16.935 1.00 45.18 177 GLU A CA 1
ATOM 1351 C C . GLU A 1 177 ? 9.599 -6.156 16.982 1.00 46.54 177 GLU A C 1
ATOM 1352 O O . GLU A 1 177 ? 10.350 -6.345 17.945 1.00 40.43 177 GLU A O 1
ATOM 1358 N N . GLY A 1 178 ? 9.495 -7.019 15.976 1.00 38.32 178 GLY A N 1
ATOM 1359 C CA . GLY A 1 178 ? 10.420 -8.119 15.805 1.00 41.36 178 GLY A CA 1
ATOM 1360 C C . GLY A 1 178 ? 9.955 -9.469 16.295 1.00 37.91 178 GLY A C 1
ATOM 1361 O O . GLY A 1 178 ? 10.754 -10.413 16.292 1.00 38.51 178 GLY A O 1
ATOM 1362 N N . ASN A 1 179 ? 8.698 -9.600 16.703 1.00 38.23 179 ASN A N 1
ATOM 1363 C CA . ASN A 1 179 ? 8.185 -10.843 17.261 1.00 39.16 179 ASN A CA 1
ATOM 1364 C C . ASN A 1 179 ? 7.310 -11.554 16.239 1.00 36.53 179 ASN A C 1
ATOM 1365 O O . ASN A 1 179 ? 6.452 -10.931 15.606 1.00 42.44 179 ASN A O 1
ATOM 1370 N N . PHE A 1 180 ? 7.528 -12.857 16.094 1.00 35.34 180 PHE A N 1
ATOM 1371 C CA . PHE A 1 180 ? 6.827 -13.645 15.095 1.00 40.98 180 PHE A CA 1
ATOM 1372 C C . PHE A 1 180 ? 5.344 -13.759 15.420 1.00 45.60 180 PHE A C 1
ATOM 1373 O O . PHE A 1 180 ? 4.927 -13.678 16.579 1.00 35.72 180 PHE A O 1
ATOM 1381 N N . TYR A 1 181 ? 4.542 -13.944 14.374 1.00 41.21 181 TYR A N 1
ATOM 1382 C CA . TYR A 1 181 ? 3.159 -14.359 14.554 1.00 41.85 181 TYR A CA 1
ATOM 1383 C C . TYR A 1 181 ? 3.140 -15.872 14.721 1.00 39.52 181 TYR A C 1
ATOM 1384 O O . TYR A 1 181 ? 3.642 -16.602 13.861 1.00 33.29 181 TYR A O 1
ATOM 1393 N N . GLY A 1 182 ? 2.601 -16.343 15.842 1.00 39.33 182 GLY A N 1
ATOM 1394 C CA . GLY A 1 182 ? 2.585 -17.756 16.131 1.00 34.47 182 GLY A CA 1
ATOM 1395 C C . GLY A 1 182 ? 3.967 -18.288 16.448 1.00 32.80 182 GLY A C 1
ATOM 1396 O O . GLY A 1 182 ? 4.911 -17.527 16.680 1.00 35.25 182 GLY A O 1
ATOM 1397 N N . PRO A 1 183 ? 4.118 -19.611 16.445 1.00 37.98 183 PRO A N 1
ATOM 1398 C CA . PRO A 1 183 ? 5.353 -20.235 16.941 1.00 38.99 183 PRO A CA 1
ATOM 1399 C C . PRO A 1 183 ? 6.431 -20.477 15.893 1.00 45.70 183 PRO A C 1
ATOM 1400 O O . PRO A 1 183 ? 7.381 -21.213 16.180 1.00 45.08 183 PRO A O 1
ATOM 1404 N N . TYR A 1 184 ? 6.323 -19.884 14.709 1.00 38.23 184 TYR A N 1
ATOM 1405 C CA . TYR A 1 184 ? 7.283 -20.136 13.647 1.00 39.96 184 TYR A CA 1
ATOM 1406 C C . TYR A 1 184 ? 8.526 -19.270 13.816 1.00 39.15 184 TYR A C 1
ATOM 1407 O O . TYR A 1 184 ? 8.485 -18.192 14.414 1.00 44.92 184 TYR A O 1
ATOM 1416 N N . VAL A 1 185 ? 9.649 -19.765 13.287 1.00 36.81 185 VAL A N 1
ATOM 1417 C CA . VAL A 1 185 ? 10.928 -19.074 13.388 1.00 43.13 185 VAL A CA 1
ATOM 1418 C C . VAL A 1 185 ? 11.630 -19.078 12.035 1.00 48.41 185 VAL A C 1
ATOM 1419 O O . VAL A 1 185 ? 11.301 -19.849 11.131 1.00 42.26 185 VAL A O 1
ATOM 1423 N N . ASP A 1 186 ? 12.625 -18.200 11.921 1.00 46.99 186 ASP A N 1
ATOM 1424 C CA . ASP A 1 186 ? 13.309 -17.927 10.656 1.00 41.55 186 ASP A CA 1
ATOM 1425 C C . ASP A 1 186 ? 14.454 -18.912 10.431 1.00 44.10 186 ASP A C 1
ATOM 1426 O O . ASP A 1 186 ? 15.619 -18.546 10.285 1.00 48.93 186 ASP A O 1
ATOM 1431 N N . GLU A 1 187 ? 14.103 -20.189 10.413 1.00 44.88 187 GLU A N 1
ATOM 1432 C CA . GLU A 1 187 ? 15.087 -21.242 10.242 1.00 48.27 187 GLU A CA 1
ATOM 1433 C C . GLU A 1 187 ? 14.576 -22.244 9.222 1.00 52.59 187 GLU A C 1
ATOM 1434 O O . GLU A 1 187 ? 13.367 -22.423 9.057 1.00 53.56 187 GLU A O 1
ATOM 1440 N N . GLU A 1 188 ? 15.519 -22.901 8.532 1.00 53.97 188 GLU A N 1
ATOM 1441 C CA . GLU A 1 188 ? 15.197 -23.888 7.506 1.00 59.72 188 GLU A CA 1
ATOM 1442 C C . GLU A 1 188 ? 14.894 -25.268 8.084 1.00 59.81 188 GLU A C 1
ATOM 1443 O O . GLU A 1 188 ? 15.200 -26.289 7.447 1.00 63.41 188 GLU A O 1
ATOM 1449 N N . VAL A 1 189 ? 14.318 -25.324 9.280 1.00 61.73 189 VAL A N 1
ATOM 1450 C CA . VAL A 1 189 ? 13.935 -26.576 9.909 1.00 58.75 189 VAL A CA 1
ATOM 1451 C C . VAL A 1 189 ? 12.473 -26.835 9.591 1.00 63.86 189 VAL A C 1
ATOM 1452 O O . VAL A 1 189 ? 11.736 -25.941 9.163 1.00 66.14 189 VAL A O 1
ATOM 1456 N N . ILE A 1 190 ? 12.056 -28.083 9.784 1.00 69.15 190 ILE A N 1
ATOM 1457 C CA . ILE A 1 190 ? 10.664 -28.463 9.585 1.00 67.93 190 ILE A CA 1
ATOM 1458 C C . ILE A 1 190 ? 9.890 -28.073 10.836 1.00 58.78 190 ILE A C 1
ATOM 1459 O O . ILE A 1 190 ? 10.183 -28.560 11.932 1.00 68.38 190 ILE A O 1
ATOM 1461 N N . GLN A 1 191 ? 8.913 -27.184 10.677 1.00 55.05 191 GLN A N 1
ATOM 1462 C CA . GLN A 1 191 ? 8.172 -26.613 11.793 1.00 55.98 191 GLN A CA 1
ATOM 1463 C C . GLN A 1 191 ? 6.713 -27.045 11.739 1.00 54.45 191 GLN A C 1
ATOM 1464 O O . GLN A 1 191 ? 6.099 -27.068 10.668 1.00 52.87 191 GLN A O 1
ATOM 1470 N N . GLN A 1 192 ? 6.163 -27.383 12.902 1.00 52.99 192 GLN A N 1
ATOM 1471 C CA . GLN A 1 192 ? 4.790 -27.861 12.972 1.00 51.65 192 GLN A CA 1
ATOM 1472 C C . GLN A 1 192 ? 3.805 -26.717 12.764 1.00 55.17 192 GLN A C 1
ATOM 1473 O O . GLN A 1 192 ? 4.050 -25.579 13.173 1.00 55.03 192 GLN A O 1
ATOM 1479 N N . GLN A 1 193 ? 2.687 -27.028 12.115 1.00 56.93 193 GLN A N 1
ATOM 1480 C CA . GLN A 1 193 ? 1.620 -26.072 11.858 1.00 54.22 193 GLN A CA 1
ATOM 1481 C C . GLN A 1 193 ? 0.351 -26.559 12.538 1.00 53.16 193 GLN A C 1
ATOM 1482 O O . GLN A 1 193 ? -0.064 -27.705 12.334 1.00 56.88 193 GLN A O 1
ATOM 1488 N N . THR A 1 194 ? -0.260 -25.698 13.345 1.00 53.62 194 THR A N 1
ATOM 1489 C CA . THR A 1 194 ? -1.558 -26.033 13.909 1.00 59.53 194 THR A CA 1
ATOM 1490 C C . THR A 1 194 ? -2.589 -26.162 12.793 1.00 64.23 194 THR A C 1
ATOM 1491 O O . THR A 1 194 ? -2.513 -25.481 11.766 1.00 60.35 194 THR A O 1
ATOM 1495 N N . ALA A 1 195 ? -3.549 -27.062 12.997 1.00 63.59 195 ALA A N 1
ATOM 1496 C CA . ALA A 1 195 ? -4.535 -27.356 11.966 1.00 57.91 195 ALA A CA 1
ATOM 1497 C C . ALA A 1 195 ? -5.320 -26.103 11.598 1.00 58.74 195 ALA A C 1
ATOM 1498 O O . ALA A 1 195 ? -5.584 -25.237 12.438 1.00 55.73 195 ALA A O 1
ATOM 1500 N N . PHE A 1 196 ? -5.683 -26.006 10.321 1.00 55.33 196 PHE A N 1
ATOM 1501 C CA . PHE A 1 196 ? -6.425 -24.845 9.855 1.00 48.62 196 PHE A CA 1
ATOM 1502 C C . PHE A 1 196 ? -7.789 -24.777 10.531 1.00 48.96 196 PHE A C 1
ATOM 1503 O O . PHE A 1 196 ? -8.405 -25.798 10.851 1.00 52.27 196 PHE A O 1
ATOM 1511 N N . GLN A 1 197 ? -8.255 -23.552 10.752 1.00 46.37 197 GLN A N 1
ATOM 1512 C CA . GLN A 1 197 ? -9.556 -23.307 11.356 1.00 41.83 197 GLN A CA 1
ATOM 1513 C C . GLN A 1 197 ? -10.127 -22.042 10.739 1.00 43.66 197 GLN A C 1
ATOM 1514 O O . GLN A 1 197 ? -9.441 -21.017 10.677 1.00 41.63 197 GLN A O 1
ATOM 1520 N N . TYR A 1 198 ? -11.369 -22.121 10.270 1.00 44.39 198 TYR A N 1
ATOM 1521 C CA . TYR A 1 198 ? -11.996 -20.968 9.641 1.00 44.18 198 TYR A CA 1
ATOM 1522 C C . TYR A 1 198 ? -12.295 -19.897 10.679 1.00 43.75 198 TYR A C 1
ATOM 1523 O O . TYR A 1 198 ? -12.749 -20.194 11.788 1.00 39.57 198 TYR A O 1
ATOM 1532 N N . TYR A 1 199 ? -12.025 -18.644 10.318 1.00 42.85 199 TYR A N 1
ATOM 1533 C CA . TYR A 1 199 ? -12.425 -17.508 11.143 1.00 40.50 199 TYR A CA 1
ATOM 1534 C C . TYR A 1 199 ? -13.889 -17.232 10.832 1.00 41.46 199 TYR A C 1
ATOM 1535 O O . TYR A 1 199 ? -14.220 -16.637 9.803 1.00 39.65 199 TYR A O 1
ATOM 1544 N N . THR A 1 200 ? -14.769 -17.669 11.733 1.00 38.72 200 THR A N 1
ATOM 1545 C CA . THR A 1 200 ? -16.190 -17.762 11.413 1.00 41.01 200 THR A CA 1
ATOM 1546 C C . THR A 1 200 ? -16.793 -16.398 11.092 1.00 40.66 200 THR A C 1
ATOM 1547 O O . THR A 1 200 ? -17.639 -16.287 10.197 1.00 39.82 200 THR A O 1
ATOM 1551 N N . ASP A 1 201 ? -16.369 -15.347 11.805 1.00 39.11 201 ASP A N 1
ATOM 1552 C CA . ASP A 1 201 ? -16.913 -14.015 11.551 1.00 35.22 201 ASP A CA 1
ATOM 1553 C C . ASP A 1 201 ? -16.710 -13.602 10.100 1.00 40.37 201 ASP A C 1
ATOM 1554 O O . ASP A 1 201 ? -17.584 -12.967 9.497 1.00 33.46 201 ASP A O 1
ATOM 1559 N N . ASN A 1 202 ? -15.561 -13.956 9.525 1.00 34.92 202 ASN A N 1
ATOM 1560 C CA . ASN A 1 202 ? -15.233 -13.529 8.171 1.00 38.48 202 ASN A CA 1
ATOM 1561 C C . ASN A 1 202 ? -15.984 -14.348 7.126 1.00 36.32 202 ASN A C 1
ATOM 1562 O O . ASN A 1 202 ? -16.455 -13.794 6.127 1.00 41.85 202 ASN A O 1
ATOM 1567 N N . VAL A 1 203 ? -16.112 -15.659 7.344 1.00 36.81 203 VAL A N 1
ATOM 1568 C CA . VAL A 1 203 ? -16.950 -16.479 6.473 1.00 41.87 203 VAL A CA 1
ATOM 1569 C C . VAL A 1 203 ? -18.380 -15.953 6.468 1.00 40.41 203 VAL A C 1
ATOM 1570 O O . VAL A 1 203 ? -19.034 -15.899 5.420 1.00 37.93 203 VAL A O 1
ATOM 1574 N N . VAL A 1 204 ? -18.886 -15.551 7.637 1.00 40.99 204 VAL A N 1
ATOM 1575 C CA . VAL A 1 204 ? -20.209 -14.936 7.699 1.00 38.22 204 VAL A CA 1
ATOM 1576 C C . VAL A 1 204 ? -20.246 -13.673 6.847 1.00 38.92 204 VAL A C 1
ATOM 1577 O O . VAL A 1 204 ? -21.207 -13.434 6.104 1.00 35.83 204 VAL A O 1
ATOM 1581 N N . ALA A 1 205 ? -19.195 -12.852 6.930 1.00 37.63 205 ALA A N 1
ATOM 1582 C CA . ALA A 1 205 ? -19.144 -11.633 6.131 1.00 38.74 205 ALA A CA 1
ATOM 1583 C C . ALA A 1 205 ? -19.071 -11.942 4.641 1.00 38.49 205 ALA A C 1
ATOM 1584 O O . ALA A 1 205 ? -19.560 -11.157 3.821 1.00 38.01 205 ALA A O 1
ATOM 1586 N N . GLN A 1 206 ? -18.469 -13.074 4.272 1.00 39.07 206 GLN A N 1
ATOM 1587 C CA . GLN A 1 206 ? -18.415 -13.461 2.866 1.00 39.53 206 GLN A CA 1
ATOM 1588 C C . GLN A 1 206 ? -19.805 -13.786 2.334 1.00 44.58 206 GLN A C 1
ATOM 1589 O O . GLN A 1 206 ? -20.175 -13.357 1.235 1.00 39.10 206 GLN A O 1
ATOM 1595 N N . LEU A 1 207 ? -20.592 -14.548 3.100 1.00 39.17 207 LEU A N 1
ATOM 1596 C CA . LEU A 1 207 ? -21.937 -14.891 2.649 1.00 37.49 207 LEU A CA 1
ATOM 1597 C C . LEU A 1 207 ? -22.811 -13.649 2.550 1.00 44.72 207 LEU A C 1
ATOM 1598 O O . LEU A 1 207 ? -23.560 -13.484 1.580 1.00 43.18 207 LEU A O 1
ATOM 1603 N N . TYR A 1 208 ? -22.730 -12.767 3.542 1.00 40.88 208 TYR A N 1
ATOM 1604 C CA . TYR A 1 208 ? -23.413 -11.484 3.465 1.00 40.87 208 TYR A CA 1
ATOM 1605 C C . TYR A 1 208 ? -22.880 -10.682 2.280 1.00 35.99 208 TYR A C 1
ATOM 1606 O O . TYR A 1 208 ? -23.630 -9.959 1.633 1.00 36.30 208 TYR A O 1
ATOM 1615 N N . HIS A 1 210 ? -22.089 -11.434 -0.694 1.00 38.89 210 HIS A N 1
ATOM 1616 C CA . HIS A 1 210 ? -22.775 -12.116 -1.785 1.00 46.96 210 HIS A CA 1
ATOM 1617 C C . HIS A 1 210 ? -24.249 -11.742 -1.807 1.00 44.88 210 HIS A C 1
ATOM 1618 O O . HIS A 1 210 ? -24.794 -11.405 -2.857 1.00 39.18 210 HIS A O 1
ATOM 1625 N N . LEU A 1 211 ? -24.893 -11.803 -0.639 1.00 38.73 211 LEU A N 1
ATOM 1626 C CA . LEU A 1 211 ? -26.299 -11.424 -0.561 1.00 43.16 211 LEU A CA 1
ATOM 1627 C C . LEU A 1 211 ? -26.509 -9.969 -0.951 1.00 43.28 211 LEU A C 1
ATOM 1628 O O . LEU A 1 211 ? -27.558 -9.618 -1.501 1.00 42.96 211 LEU A O 1
ATOM 1633 N N . LEU A 1 212 ? -25.528 -9.113 -0.682 1.00 43.32 212 LEU A N 1
ATOM 1634 C CA . LEU A 1 212 ? -25.686 -7.682 -0.889 1.00 46.69 212 LEU A CA 1
ATOM 1635 C C . LEU A 1 212 ? -25.181 -7.200 -2.240 1.00 37.69 212 LEU A C 1
ATOM 1636 O O . LEU A 1 212 ? -25.396 -6.030 -2.572 1.00 42.31 212 LEU A O 1
ATOM 1641 N N . THR A 1 213 ? -24.506 -8.049 -3.019 1.00 37.18 213 THR A N 1
ATOM 1642 C CA . THR A 1 213 ? -23.934 -7.594 -4.284 1.00 51.15 213 THR A CA 1
ATOM 1643 C C . THR A 1 213 ? -24.215 -8.533 -5.451 1.00 45.42 213 THR A C 1
ATOM 1644 O O . THR A 1 213 ? -24.252 -8.089 -6.602 1.00 51.09 213 THR A O 1
ATOM 1648 N N . VAL A 1 214 ? -24.394 -9.823 -5.186 1.00 45.51 214 VAL A N 1
ATOM 1649 C CA . VAL A 1 214 ? -24.517 -10.829 -6.235 1.00 45.88 214 VAL A CA 1
ATOM 1650 C C . VAL A 1 214 ? -25.946 -11.346 -6.355 1.00 48.81 214 VAL A C 1
ATOM 1651 O O . VAL A 1 214 ? -26.531 -11.331 -7.438 1.00 44.36 214 VAL A O 1
ATOM 1655 N N . ASP A 1 215 ? -26.520 -11.820 -5.252 1.00 46.19 215 ASP A N 1
ATOM 1656 C CA . ASP A 1 215 ? -27.822 -12.480 -5.300 1.00 43.84 215 ASP A CA 1
ATOM 1657 C C . ASP A 1 215 ? -28.429 -12.407 -3.907 1.00 45.84 215 ASP A C 1
ATOM 1658 O O . ASP A 1 215 ? -27.915 -13.033 -2.976 1.00 48.75 215 ASP A O 1
ATOM 1663 N N . ALA A 1 216 ? -29.519 -11.649 -3.772 1.00 48.83 216 ALA A N 1
ATOM 1664 C CA . ALA A 1 216 ? -30.136 -11.464 -2.464 1.00 48.67 216 ALA A CA 1
ATOM 1665 C C . ALA A 1 216 ? -30.792 -12.743 -1.958 1.00 53.25 216 ALA A C 1
ATOM 1666 O O . ALA A 1 216 ? -30.911 -12.934 -0.742 1.00 50.40 216 ALA A O 1
ATOM 1668 N N . ARG A 1 217 ? -31.222 -13.624 -2.860 1.00 51.37 217 ARG A N 1
ATOM 1669 C CA . ARG A 1 217 ? -31.909 -14.863 -2.487 1.00 50.43 217 ARG A CA 1
ATOM 1670 C C . ARG A 1 217 ? -31.361 -16.017 -3.314 1.00 50.99 217 ARG A C 1
ATOM 1671 O O . ARG A 1 217 ? -32.024 -16.523 -4.227 1.00 48.11 217 ARG A O 1
ATOM 1673 N N . PRO A 1 218 ? -30.150 -16.471 -3.009 1.00 54.23 218 PRO A N 1
ATOM 1674 C CA . PRO A 1 218 ? -29.580 -17.609 -3.733 1.00 48.99 218 PRO A CA 1
ATOM 1675 C C . PRO A 1 218 ? -30.196 -18.922 -3.276 1.00 48.95 218 PRO A C 1
ATOM 1676 O O . PRO A 1 218 ? -30.803 -19.023 -2.208 1.00 48.17 218 PRO A O 1
ATOM 1680 N N . LYS A 1 219 ? -30.017 -19.945 -4.116 1.00 50.06 219 LYS A N 1
ATOM 1681 C CA . LYS A 1 219 ? -30.659 -21.230 -3.861 1.00 49.26 219 LYS A CA 1
ATOM 1682 C C . LYS A 1 219 ? -29.986 -21.989 -2.723 1.00 49.68 219 LYS A C 1
ATOM 1683 O O . LYS A 1 219 ? -30.628 -22.825 -2.076 1.00 47.84 219 LYS A O 1
ATOM 1689 N N . TRP A 1 220 ? -28.706 -21.723 -2.462 1.00 45.77 220 TRP A N 1
ATOM 1690 C CA . TRP A 1 220 ? -28.009 -22.427 -1.394 1.00 46.31 220 TRP A CA 1
ATOM 1691 C C . TRP A 1 220 ? -28.213 -21.787 -0.027 1.00 46.63 220 TRP A C 1
ATOM 1692 O O . TRP A 1 220 ? -27.770 -22.356 0.976 1.00 45.91 220 TRP A O 1
ATOM 1703 N N . LEU A 1 221 ? -28.862 -20.629 0.040 1.00 45.71 221 LEU A N 1
ATOM 1704 C CA . LEU A 1 221 ? -29.131 -19.996 1.324 1.00 51.00 221 LEU A CA 1
ATOM 1705 C C . LEU A 1 221 ? -30.190 -20.795 2.074 1.00 49.92 221 LEU A C 1
ATOM 1706 O O . LEU A 1 221 ? -31.299 -20.997 1.568 1.00 52.06 221 LEU A O 1
ATOM 1711 N N . ALA A 1 222 ? -29.844 -21.256 3.274 1.00 50.08 222 ALA A N 1
ATOM 1712 C CA . ALA A 1 222 ? -30.744 -22.110 4.037 1.00 53.29 222 ALA A CA 1
ATOM 1713 C C . ALA A 1 222 ? -32.040 -21.381 4.363 1.00 58.11 222 ALA A C 1
ATOM 1714 O O . ALA A 1 222 ? -32.047 -20.177 4.635 1.00 56.49 222 ALA A O 1
ATOM 1716 N N . GLN A 1 223 ? -33.146 -22.123 4.326 1.00 62.26 223 GLN A N 1
ATOM 1717 C CA . GLN A 1 223 ? -34.434 -21.544 4.685 1.00 60.83 223 GLN A CA 1
ATOM 1718 C C . GLN A 1 223 ? -34.636 -21.506 6.194 1.00 53.63 223 GLN A C 1
ATOM 1719 O O . GLN A 1 223 ? -35.306 -20.599 6.699 1.00 55.24 223 GLN A O 1
ATOM 1721 N N . SER A 1 224 ? -34.058 -22.456 6.923 1.00 53.47 224 SER A N 1
ATOM 1722 C CA . SER A 1 224 ? -34.198 -22.550 8.369 1.00 57.71 224 SER A CA 1
ATOM 1723 C C . SER A 1 224 ? -32.990 -21.946 9.077 1.00 53.71 224 SER A C 1
ATOM 1724 O O . SER A 1 224 ? -31.907 -21.803 8.503 1.00 54.14 224 SER A O 1
ATOM 1727 N N . GLN A 1 225 ? -33.187 -21.597 10.344 1.00 57.16 225 GLN A N 1
ATOM 1728 C CA . GLN A 1 225 ? -32.125 -21.049 11.172 1.00 52.78 225 GLN A CA 1
ATOM 1729 C C . GLN A 1 225 ? -31.569 -22.108 12.113 1.00 48.69 225 GLN A C 1
ATOM 1730 O O . GLN A 1 225 ? -32.203 -23.128 12.392 1.00 54.94 225 GLN A O 1
ATOM 1736 N N . ILE A 1 226 ? -30.362 -21.845 12.602 1.00 49.00 226 ILE A N 1
ATOM 1737 C CA . ILE A 1 226 ? -29.790 -22.573 13.724 1.00 46.57 226 ILE A CA 1
ATOM 1738 C C . ILE A 1 226 ? -29.324 -21.545 14.744 1.00 51.51 226 ILE A C 1
ATOM 1739 O O . ILE A 1 226 ? -28.861 -20.459 14.377 1.00 52.34 226 ILE A O 1
ATOM 1744 N N . SER A 1 227 ? -29.484 -21.867 16.022 1.00 50.01 227 SER A N 1
ATOM 1745 C CA . SER A 1 227 ? -29.047 -20.953 17.063 1.00 42.60 227 SER A CA 1
ATOM 1746 C C . SER A 1 227 ? -27.528 -20.855 17.073 1.00 40.34 227 SER A C 1
ATOM 1747 O O . SER A 1 227 ? -26.819 -21.775 16.655 1.00 43.82 227 SER A O 1
ATOM 1750 N N . ILE A 1 228 ? -27.031 -19.713 17.554 1.00 44.23 228 ILE A N 1
ATOM 1751 C CA . ILE A 1 228 ? -25.590 -19.521 17.704 1.00 40.73 228 ILE A CA 1
ATOM 1752 C C . ILE A 1 228 ? -24.987 -20.646 18.537 1.00 42.73 228 ILE A C 1
ATOM 1753 O O . ILE A 1 228 ? -23.912 -21.173 18.220 1.00 41.69 228 ILE A O 1
ATOM 1758 N N . GLU A 1 229 ? -25.683 -21.049 19.600 1.00 42.79 229 GLU A N 1
ATOM 1759 C CA . GLU A 1 229 ? -25.147 -22.058 20.507 1.00 40.67 229 GLU A CA 1
ATOM 1760 C C . GLU A 1 229 ? -25.073 -23.422 19.830 1.00 36.35 229 GLU A C 1
ATOM 1761 O O . GLU A 1 229 ? -24.051 -24.115 19.914 1.00 41.30 229 GLU A O 1
ATOM 1767 N N . ASP A 1 230 ? -26.146 -23.822 19.144 1.00 41.18 230 ASP A N 1
ATOM 1768 C CA . ASP A 1 230 ? -26.119 -25.079 18.402 1.00 43.72 230 ASP A CA 1
ATOM 1769 C C . ASP A 1 230 ? -25.054 -25.056 17.310 1.00 45.18 230 ASP A C 1
ATOM 1770 O O . ASP A 1 230 ? -24.406 -26.075 17.044 1.00 46.51 230 ASP A O 1
ATOM 1775 N N . PHE A 1 231 ? -24.854 -23.902 16.667 1.00 38.50 231 PHE A N 1
ATOM 1776 C CA . PHE A 1 231 ? -23.779 -23.799 15.684 1.00 43.26 231 PHE A CA 1
ATOM 1777 C C . PHE A 1 231 ? -22.420 -24.012 16.338 1.00 37.74 231 PHE A C 1
ATOM 1778 O O . PHE A 1 231 ? -21.556 -24.704 15.786 1.00 36.26 231 PHE A O 1
ATOM 1786 N N . ASN A 1 232 ? -22.214 -23.426 17.518 1.00 41.81 232 ASN A N 1
ATOM 1787 C CA . ASN A 1 232 ? -20.903 -23.499 18.152 1.00 41.71 232 ASN A CA 1
ATOM 1788 C C . ASN A 1 232 ? -20.574 -24.913 18.612 1.00 36.95 232 ASN A C 1
ATOM 1789 O O . ASN A 1 232 ? -19.397 -25.290 18.652 1.00 41.96 232 ASN A O 1
ATOM 1794 N N . SER A 1 233 ? -21.588 -25.716 18.938 1.00 36.93 233 SER A N 1
ATOM 1795 C CA . SER A 1 233 ? -21.330 -27.124 19.226 1.00 43.35 233 SER A CA 1
ATOM 1796 C C . SER A 1 233 ? -20.939 -27.873 17.958 1.00 39.65 233 SER A C 1
ATOM 1797 O O . SER A 1 233 ? -20.078 -28.760 17.993 1.00 39.55 233 SER A O 1
ATOM 1800 N N . TRP A 1 234 ? -21.557 -27.523 16.828 1.00 41.80 234 TRP A N 1
ATOM 1801 C CA . TRP A 1 234 ? -21.153 -28.094 15.548 1.00 36.76 234 TRP A CA 1
ATOM 1802 C C . TRP A 1 234 ? -19.764 -27.612 15.144 1.00 37.17 234 TRP A C 1
ATOM 1803 O O . TRP A 1 234 ? -18.944 -28.399 14.658 1.00 37.83 234 TRP A O 1
ATOM 1814 N N . ALA A 1 235 ? -19.479 -26.324 15.357 1.00 40.06 235 ALA A N 1
ATOM 1815 C CA . ALA A 1 235 ? -18.216 -25.743 14.908 1.00 39.52 235 ALA A CA 1
ATOM 1816 C C . ALA A 1 235 ? -17.009 -26.422 15.541 1.00 43.23 235 ALA A C 1
ATOM 1817 O O . ALA A 1 235 ? -15.954 -26.525 14.904 1.00 43.68 235 ALA A O 1
ATOM 1819 N N . ALA A 1 236 ? -17.143 -26.893 16.785 1.00 41.98 236 ALA A N 1
ATOM 1820 C CA . ALA A 1 236 ? -16.004 -27.490 17.477 1.00 39.76 236 ALA A CA 1
ATOM 1821 C C . ALA A 1 236 ? -15.523 -28.759 16.787 1.00 40.27 236 ALA A C 1
ATOM 1822 O O . ALA A 1 236 ? -14.354 -29.137 16.930 1.00 47.12 236 ALA A O 1
ATOM 1824 N N . ASN A 1 237 ? -16.397 -29.429 16.039 1.00 40.44 237 ASN A N 1
ATOM 1825 C CA . ASN A 1 237 ? -16.042 -30.655 15.338 1.00 40.34 237 ASN A CA 1
ATOM 1826 C C . ASN A 1 237 ? -15.864 -30.455 13.839 1.00 45.24 237 ASN A C 1
ATOM 1827 O O . ASN A 1 237 ? -15.642 -31.435 13.121 1.00 47.23 237 ASN A O 1
ATOM 1832 N N . ASN A 1 238 ? -15.948 -29.216 13.348 1.00 44.21 238 ASN A N 1
ATOM 1833 C CA . ASN A 1 238 ? -15.908 -28.958 11.911 1.00 45.42 238 ASN A CA 1
ATOM 1834 C C . ASN A 1 238 ? -14.993 -27.787 11.571 1.00 42.17 238 ASN A C 1
ATOM 1835 O O . ASN A 1 238 ? -15.250 -27.053 10.614 1.00 44.95 238 ASN A O 1
ATOM 1840 N N . SER A 1 239 ? -13.934 -27.591 12.360 1.00 43.27 239 SER A N 1
ATOM 1841 C CA . SER A 1 239 ? -12.845 -26.669 12.027 1.00 41.50 239 SER A CA 1
ATOM 1842 C C . SER A 1 239 ? -13.316 -25.222 11.872 1.00 42.69 239 SER A C 1
ATOM 1843 O O . SER A 1 239 ? -12.678 -24.425 11.180 1.00 45.00 239 SER A O 1
ATOM 1846 N N . PHE A 1 240 ? -14.425 -24.863 12.507 1.00 38.26 240 PHE A N 1
ATOM 1847 C CA . PHE A 1 240 ? -14.893 -23.486 12.545 1.00 38.79 240 PHE A CA 1
ATOM 1848 C C . PHE A 1 240 ? -14.721 -22.934 13.954 1.00 37.35 240 PHE A C 1
ATOM 1849 O O . PHE A 1 240 ? -15.016 -23.619 14.937 1.00 37.76 240 PHE A O 1
ATOM 1857 N N . ALA A 1 241 ? -14.234 -21.700 14.046 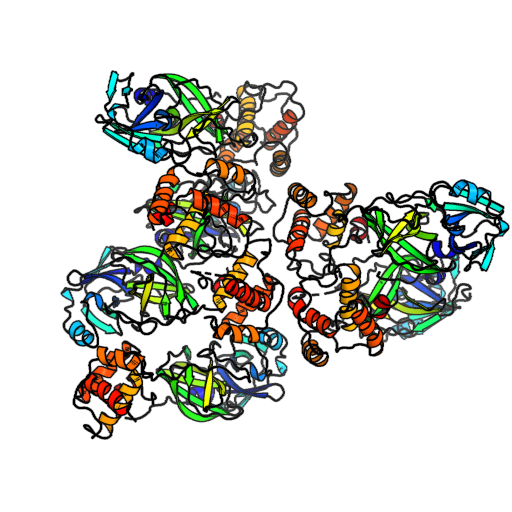1.00 37.92 241 ALA A N 1
ATOM 1858 C CA . ALA A 1 241 ? -14.005 -21.084 15.342 1.00 39.67 241 ALA A CA 1
ATOM 1859 C C . ALA A 1 241 ? -15.331 -20.737 16.015 1.00 41.43 241 ALA A C 1
ATOM 1860 O O . ALA A 1 241 ? -16.368 -20.567 15.365 1.00 37.16 241 ALA A O 1
ATOM 1862 N N . ASN A 1 242 ? -15.284 -20.638 17.341 1.00 40.24 242 ASN A N 1
ATOM 1863 C CA . ASN A 1 242 ? -16.473 -20.290 18.107 1.00 35.41 242 ASN A CA 1
ATOM 1864 C C . ASN A 1 242 ? -16.965 -18.900 17.723 1.00 39.61 242 ASN A C 1
ATOM 1865 O O . ASN A 1 242 ? -16.175 -17.965 17.562 1.00 40.66 242 ASN A O 1
ATOM 1870 N N . PHE A 1 243 ? -18.282 -18.768 17.570 1.00 37.12 243 PHE A N 1
ATOM 1871 C CA . PHE A 1 243 ? -18.886 -17.528 17.108 1.00 38.93 243 PHE A CA 1
ATOM 1872 C C . PHE A 1 243 ? -19.557 -16.797 18.261 1.00 38.73 243 PHE A C 1
ATOM 1873 O O . PHE A 1 243 ? -20.293 -17.422 19.036 1.00 39.94 243 PHE A O 1
ATOM 1881 N N . PRO A 1 244 ? -19.356 -15.478 18.398 1.00 42.32 244 PRO A N 1
ATOM 1882 C CA . PRO A 1 244 ? -18.508 -14.670 17.513 1.00 38.70 244 PRO A CA 1
ATOM 1883 C C . PRO A 1 244 ? -17.034 -14.713 17.901 1.00 40.54 244 PRO A C 1
ATOM 1884 O O . PRO A 1 244 ? -16.708 -14.835 19.082 1.00 33.73 244 PRO A O 1
ATOM 1888 N N . CYS A 1 245 ? -16.153 -14.622 16.903 1.00 35.06 245 CYS A N 1
ATOM 1889 C CA . CYS A 1 245 ? -14.723 -14.578 17.186 1.00 36.95 245 CYS A CA 1
ATOM 1890 C C . CYS A 1 245 ? -14.328 -13.267 17.852 1.00 40.04 245 CYS A C 1
ATOM 1891 O O . CYS A 1 245 ? -13.385 -13.234 18.648 1.00 34.26 245 CYS A O 1
ATOM 1894 N N . GLU A 1 246 ? -15.025 -12.182 17.533 1.00 38.71 246 GLU A N 1
ATOM 1895 C CA . GLU A 1 246 ? -14.782 -10.887 18.152 1.00 36.49 246 GLU A CA 1
ATOM 1896 C C . GLU A 1 246 ? -16.133 -10.254 18.424 1.00 40.92 246 GLU A C 1
ATOM 1897 O O . GLU A 1 246 ? -16.946 -10.112 17.505 1.00 40.54 246 GLU A O 1
ATOM 1903 N N . GLN A 1 247 ? -16.374 -9.888 19.685 1.00 34.86 247 GLN A N 1
ATOM 1904 C CA . GLN A 1 247 ? -17.655 -9.291 20.042 1.00 40.28 247 GLN A CA 1
ATOM 1905 C C . GLN A 1 247 ? -17.900 -7.993 19.281 1.00 38.39 247 GLN A C 1
ATOM 1906 O O . GLN A 1 247 ? -19.053 -7.647 19.004 1.00 35.90 247 GLN A O 1
ATOM 1912 N N . THR A 1 248 ? -16.833 -7.273 18.924 1.00 33.36 248 THR A N 1
ATOM 1913 C CA . THR A 1 248 ? -16.992 -6.025 18.188 1.00 37.71 248 THR A CA 1
ATOM 1914 C C . THR A 1 248 ? -17.509 -6.249 16.770 1.00 38.63 248 THR A C 1
ATOM 1915 O O . THR A 1 248 ? -18.077 -5.326 16.178 1.00 39.17 248 THR A O 1
ATOM 1919 N N . ASN A 1 249 ? -17.339 -7.452 16.219 1.00 33.28 249 ASN A N 1
ATOM 1920 C CA . ASN A 1 249 ? -17.887 -7.750 14.901 1.00 41.54 249 ASN A CA 1
ATOM 1921 C C . ASN A 1 249 ? -19.400 -7.912 14.919 1.00 44.30 249 ASN A C 1
ATOM 1922 O O . ASN A 1 249 ? -20.019 -7.876 13.850 1.00 39.87 249 ASN A O 1
ATOM 1927 N N . MET A 1 250 ? -20.006 -8.076 16.099 1.00 38.10 250 MET A N 1
ATOM 1928 C CA . MET A 1 250 ? -21.446 -8.307 16.173 1.00 40.83 250 MET A CA 1
ATOM 1929 C C . MET A 1 250 ? -22.242 -7.097 15.704 1.00 41.28 250 MET A C 1
ATOM 1930 O O . MET A 1 250 ? -23.316 -7.259 15.117 1.00 46.12 250 MET A O 1
ATOM 1935 N N . SER A 1 251 ? -21.748 -5.883 15.959 1.00 37.83 251 SER A N 1
ATOM 1936 C CA . SER A 1 251 ? -22.461 -4.701 15.485 1.00 38.81 251 SER A CA 1
ATOM 1937 C C . SER A 1 251 ? -22.421 -4.611 13.964 1.00 40.45 251 SER A C 1
ATOM 1938 O O . SER A 1 251 ? -23.408 -4.215 13.334 1.00 39.81 251 SER A O 1
ATOM 1941 N N . TYR A 1 252 ? -21.291 -4.978 13.354 1.00 40.87 252 TYR A N 1
ATOM 1942 C CA . TYR A 1 252 ? -21.231 -5.027 11.896 1.00 39.93 252 TYR A CA 1
ATOM 1943 C C . TYR A 1 252 ? -22.144 -6.118 11.353 1.00 38.19 252 TYR A C 1
ATOM 1944 O O . TYR A 1 252 ? -22.901 -5.892 10.402 1.00 41.20 252 TYR A O 1
ATOM 1953 N N . ILE A 1 253 ? -22.097 -7.306 11.959 1.00 40.96 253 ILE A N 1
ATOM 1954 C CA . ILE A 1 253 ? -22.908 -8.422 11.484 1.00 40.23 253 ILE A CA 1
ATOM 1955 C C . ILE A 1 253 ? -24.393 -8.129 11.671 1.00 42.25 253 ILE A C 1
ATOM 1956 O O . ILE A 1 253 ? -25.218 -8.475 10.817 1.00 45.30 253 ILE A O 1
ATOM 1961 N N . MET A 1 254 ? -24.760 -7.479 12.779 1.00 42.84 254 MET A N 1
ATOM 1962 C CA . MET A 1 254 ? -26.161 -7.118 12.980 1.00 43.07 254 MET A CA 1
ATOM 1963 C C . MET A 1 254 ? -26.618 -6.088 11.953 1.00 42.51 254 MET A C 1
ATOM 1964 O O . MET A 1 254 ? -27.765 -6.128 11.493 1.00 41.99 254 MET A O 1
ATOM 1969 N N . GLY A 1 255 ? -25.738 -5.153 11.589 1.00 39.37 255 GLY A N 1
ATOM 1970 C CA . GLY A 1 255 ? -26.080 -4.199 10.548 1.00 41.24 255 GLY A CA 1
ATOM 1971 C C . GLY A 1 255 ? -26.253 -4.857 9.193 1.00 41.36 255 GLY A C 1
ATOM 1972 O O . GLY A 1 255 ? -27.178 -4.527 8.446 1.00 42.49 255 GLY A O 1
ATOM 1973 N N . LEU A 1 256 ? -25.371 -5.802 8.859 1.00 41.14 256 LEU A N 1
ATOM 1974 C CA . LEU A 1 256 ? -25.500 -6.520 7.595 1.00 42.59 256 LEU A CA 1
ATOM 1975 C C . LEU A 1 256 ? -26.772 -7.359 7.564 1.00 46.07 256 LEU A C 1
ATOM 1976 O O . LEU A 1 256 ? -27.406 -7.499 6.512 1.00 46.77 256 LEU A O 1
ATOM 1981 N N . SER A 1 257 ? -27.160 -7.923 8.711 1.00 42.80 257 SER A N 1
ATOM 1982 C CA . SER A 1 257 ? -28.364 -8.747 8.758 1.00 45.89 257 SER A CA 1
ATOM 1983 C C . SER A 1 257 ? -29.609 -7.920 8.466 1.00 41.93 257 SER A C 1
ATOM 1984 O O . SER A 1 257 ? -30.542 -8.401 7.811 1.00 46.75 257 SER A O 1
ATOM 1987 N N . GLN A 1 258 ? -29.642 -6.672 8.939 1.00 44.56 258 GLN A N 1
ATOM 1988 C CA . GLN A 1 258 ? -30.796 -5.815 8.686 1.00 46.06 258 GLN A CA 1
ATOM 1989 C C . GLN A 1 258 ? -30.859 -5.384 7.226 1.00 48.72 258 GLN A C 1
ATOM 1990 O O . GLN A 1 258 ? -31.945 -5.331 6.636 1.00 50.53 258 GLN A O 1
ATOM 1996 N N . THR A 1 259 ? -29.709 -5.069 6.626 1.00 47.09 259 THR A N 1
ATOM 1997 C CA . THR A 1 259 ? -29.690 -4.675 5.222 1.00 48.62 259 THR A CA 1
ATOM 1998 C C . THR A 1 259 ? -30.127 -5.826 4.326 1.00 49.04 259 THR A C 1
ATOM 1999 O O . THR A 1 259 ? -30.999 -5.664 3.465 1.00 51.75 259 THR A O 1
ATOM 2003 N N . ALA A 1 260 ? -29.536 -7.004 4.523 1.00 49.46 260 ALA A N 1
ATOM 2004 C CA . ALA A 1 260 ? -29.879 -8.182 3.738 1.00 46.17 260 ALA A CA 1
ATOM 2005 C C . ALA A 1 260 ? -31.206 -8.808 4.145 1.00 51.05 260 ALA A C 1
ATOM 2006 O O . ALA A 1 260 ? -31.685 -9.703 3.439 1.00 50.48 260 ALA A O 1
ATOM 2008 N N . ARG A 1 261 ? -31.802 -8.366 5.256 1.00 51.46 261 ARG A N 1
ATOM 2009 C CA . ARG A 1 261 ? -33.054 -8.933 5.761 1.00 49.39 261 ARG A CA 1
ATOM 2010 C C . ARG A 1 261 ? -32.920 -10.436 5.997 1.00 45.29 261 ARG A C 1
ATOM 2011 O O . ARG A 1 261 ? -33.861 -11.202 5.787 1.00 44.71 261 ARG A O 1
ATOM 2019 N N . VAL A 1 262 ? -31.736 -10.858 6.432 1.00 45.82 262 VAL A N 1
ATOM 2020 C CA . VAL A 1 262 ? -31.448 -12.266 6.702 1.00 41.82 262 VAL A CA 1
ATOM 2021 C C . VAL A 1 262 ? -30.724 -12.371 8.039 1.00 44.99 262 VAL A C 1
ATOM 2022 O O . VAL A 1 262 ? -29.577 -11.915 8.156 1.00 41.54 262 VAL A O 1
ATOM 2026 N N . PRO A 1 263 ? -31.346 -12.952 9.068 1.00 42.82 263 PRO A N 1
ATOM 2027 C CA . PRO A 1 263 ? -30.661 -13.094 10.360 1.00 43.29 263 PRO A CA 1
ATOM 2028 C C . PRO A 1 263 ? -29.406 -13.945 10.237 1.00 41.41 263 PRO A C 1
ATOM 2029 O O . PRO A 1 263 ? -29.302 -14.820 9.374 1.00 46.37 263 PRO A O 1
ATOM 2033 N N . VAL A 1 264 ? -28.440 -13.670 11.119 1.00 43.26 264 VAL A N 1
ATOM 2034 C CA . VAL A 1 264 ? -27.167 -14.389 11.103 1.00 40.22 264 VAL A CA 1
ATOM 2035 C C . VAL A 1 264 ? -27.380 -15.876 11.363 1.00 44.20 264 VAL A C 1
ATOM 2036 O O . VAL A 1 264 ? -26.608 -16.717 10.879 1.00 42.29 264 VAL A O 1
ATOM 2040 N N . GLU A 1 265 ? -28.432 -16.225 12.112 1.00 45.56 265 GLU A N 1
ATOM 2041 C CA . GLU A 1 265 ? -28.741 -17.629 12.369 1.00 43.31 265 GLU A CA 1
ATOM 2042 C C . GLU A 1 265 ? -29.011 -18.393 11.080 1.00 42.94 265 GLU A C 1
ATOM 2043 O O . GLU A 1 265 ? -28.701 -19.586 10.987 1.00 45.53 265 GLU A O 1
ATOM 2049 N N . ARG A 1 266 ? -29.598 -17.732 10.081 1.00 45.79 266 ARG A N 1
ATOM 2050 C CA . ARG A 1 266 ? -29.751 -18.363 8.776 1.00 45.83 266 ARG A CA 1
ATOM 2051 C C . ARG A 1 266 ? -28.409 -18.488 8.067 1.00 39.28 266 ARG A C 1
ATOM 2052 O O . ARG A 1 266 ? -28.147 -19.493 7.396 1.00 41.89 266 ARG A O 1
ATOM 2060 N N . ILE A 1 267 ? -27.544 -17.482 8.214 1.00 38.96 267 ILE A N 1
ATOM 2061 C CA . ILE A 1 267 ? -26.212 -17.541 7.615 1.00 36.90 267 ILE A CA 1
ATOM 2062 C C . ILE A 1 267 ? -25.404 -18.675 8.228 1.00 38.12 267 ILE A C 1
ATOM 2063 O O . ILE A 1 267 ? -24.727 -19.434 7.522 1.00 40.03 267 ILE A O 1
ATOM 2068 N N . LEU A 1 268 ? -25.450 -18.797 9.558 1.00 40.57 268 LEU A N 1
ATOM 2069 C CA . LEU A 1 268 ? -24.706 -19.855 10.233 1.00 35.57 268 LEU A CA 1
ATOM 2070 C C . LEU A 1 268 ? -25.196 -21.228 9.798 1.00 34.31 268 LEU A C 1
ATOM 2071 O O . LEU A 1 268 ? -24.393 -22.138 9.564 1.00 35.02 268 LEU A O 1
ATOM 2076 N N . ASN A 1 269 ? -26.514 -21.396 9.680 1.00 35.87 269 ASN A N 1
ATOM 2077 C CA . ASN A 1 269 ? -27.052 -22.667 9.213 1.00 40.21 269 ASN A CA 1
ATOM 2078 C C . ASN A 1 269 ? -26.757 -22.889 7.733 1.00 40.25 269 ASN A C 1
ATOM 2079 O O . ASN A 1 269 ? -26.655 -24.039 7.286 1.00 35.42 269 ASN A O 1
ATOM 2084 N N . THR A 1 270 ? -26.621 -21.809 6.962 1.00 36.24 270 THR A N 1
ATOM 2085 C CA . THR A 1 270 ? -26.167 -21.948 5.583 1.00 37.65 270 THR A CA 1
ATOM 2086 C C . THR A 1 270 ? -24.743 -22.489 5.532 1.00 37.79 270 THR A C 1
ATOM 2087 O O . THR A 1 270 ? -24.423 -23.333 4.688 1.00 45.12 270 THR A O 1
ATOM 2091 N N . ILE A 1 271 ? -23.879 -22.027 6.441 1.00 37.73 271 ILE A N 1
ATOM 2092 C CA . ILE A 1 271 ? -22.506 -22.527 6.495 1.00 36.10 271 ILE A CA 1
ATOM 2093 C C . ILE A 1 271 ? -22.493 -24.029 6.752 1.00 41.20 271 ILE A C 1
ATOM 2094 O O . ILE A 1 271 ? -21.748 -24.778 6.107 1.00 38.15 271 ILE A O 1
ATOM 2099 N N . ILE A 1 272 ? -23.317 -24.494 7.695 1.00 42.77 272 ILE A N 1
ATOM 2100 C CA . ILE A 1 272 ? -23.360 -25.918 8.023 1.00 41.13 272 ILE A CA 1
ATOM 2101 C C . ILE A 1 272 ? -23.828 -26.728 6.820 1.00 41.88 272 ILE A C 1
ATOM 2102 O O . ILE A 1 272 ? -23.246 -27.765 6.479 1.00 40.08 272 ILE A O 1
ATOM 2107 N N . GLN A 1 273 ? -24.895 -26.269 6.164 1.00 40.75 273 GLN A N 1
ATOM 2108 C CA . GLN A 1 273 ? -25.416 -27.000 5.015 1.00 46.25 273 GLN A CA 1
ATOM 2109 C C . GLN A 1 273 ? -24.418 -27.001 3.863 1.00 45.01 273 GLN A C 1
ATOM 2110 O O . GLN A 1 273 ? -24.267 -28.011 3.168 1.00 41.13 273 GLN A O 1
ATOM 2116 N N . LEU A 1 274 ? -23.700 -25.890 3.670 1.00 43.58 274 LEU A N 1
ATOM 2117 C CA . LEU A 1 274 ? -22.749 -25.794 2.566 1.00 40.22 274 LEU A CA 1
ATOM 2118 C C . LEU A 1 274 ? -21.606 -26.795 2.700 1.00 44.14 274 LEU A C 1
ATOM 2119 O O . LEU A 1 274 ? -21.050 -27.232 1.685 1.00 37.09 274 LEU A O 1
ATOM 2124 N N . THR A 1 275 ? -21.231 -27.165 3.931 1.00 40.37 275 THR A N 1
ATOM 2125 C CA . THR A 1 275 ? -20.159 -28.141 4.110 1.00 34.13 275 THR A CA 1
ATOM 2126 C C . THR A 1 275 ? -20.498 -29.488 3.485 1.00 40.74 275 THR A C 1
ATOM 2127 O O . THR A 1 275 ? -19.586 -30.270 3.194 1.00 39.88 275 THR A O 1
ATOM 2131 N N . THR A 1 276 ? -21.784 -29.781 3.278 1.00 41.46 276 THR A N 1
ATOM 2132 C CA . THR A 1 276 ? -22.205 -30.993 2.591 1.00 44.54 276 THR A CA 1
ATOM 2133 C C . THR A 1 276 ? -23.045 -30.741 1.343 1.00 47.62 276 THR A C 1
ATOM 2134 O O . THR A 1 276 ? -23.366 -31.705 0.639 1.00 49.39 276 THR A O 1
ATOM 2138 N N . ASN A 1 277 ? -23.409 -29.487 1.046 1.00 45.25 277 ASN A N 1
ATOM 2139 C CA . ASN A 1 277 ? -24.308 -29.173 -0.060 1.00 50.51 277 ASN A CA 1
ATOM 2140 C C . ASN A 1 277 ? -23.700 -28.297 -1.147 1.00 49.86 277 ASN A C 1
ATOM 2141 O O . ASN A 1 277 ? -24.361 -28.080 -2.170 1.00 48.46 277 ASN A O 1
ATOM 2146 N N . ARG A 1 278 ? -22.480 -27.784 -0.961 1.00 42.65 278 ARG A N 1
ATOM 2147 C CA . ARG A 1 278 ? -21.984 -26.715 -1.825 1.00 44.00 278 ARG A CA 1
ATOM 2148 C C . ARG A 1 278 ? -21.953 -27.143 -3.291 1.00 43.87 278 ARG A C 1
ATOM 2149 O O . ARG A 1 278 ? -22.480 -26.442 -4.162 1.00 48.68 278 ARG A O 1
ATOM 2157 N N . ASP A 1 279 ? -21.346 -28.297 -3.580 1.00 42.21 279 ASP A N 1
ATOM 2158 C CA . ASP A 1 279 ? -21.312 -28.859 -4.935 1.00 44.83 279 ASP A CA 1
ATOM 2159 C C . ASP A 1 279 ? -20.809 -27.841 -5.955 1.00 48.66 279 ASP A C 1
ATOM 2160 O O . ASP A 1 279 ? -21.378 -27.680 -7.038 1.00 50.33 279 ASP A O 1
ATOM 2162 N N . GLY A 1 280 ? -19.742 -27.131 -5.598 1.00 46.54 280 GLY A N 1
ATOM 2163 C CA . GLY A 1 280 ? -19.106 -26.204 -6.510 1.00 40.95 280 GLY A CA 1
ATOM 2164 C C . GLY A 1 280 ? -19.757 -24.846 -6.634 1.00 44.93 280 GLY A C 1
ATOM 2165 O O . GLY A 1 280 ? -19.449 -24.120 -7.586 1.00 44.62 280 GLY A O 1
ATOM 2166 N N . ALA A 1 281 ? -20.641 -24.473 -5.711 1.00 43.44 281 ALA A N 1
ATOM 2167 C CA . ALA A 1 281 ? -21.267 -23.159 -5.779 1.00 42.12 281 ALA A CA 1
ATOM 2168 C C . ALA A 1 281 ? -20.217 -22.061 -5.652 1.00 44.15 281 ALA A C 1
ATOM 2169 O O . ALA A 1 281 ? -19.233 -22.200 -4.920 1.00 43.69 281 ALA A O 1
ATOM 2171 N N . CYS A 1 282 ? -20.432 -20.966 -6.379 1.00 46.77 282 CYS A N 1
ATOM 2172 C CA . CYS A 1 282 ? -19.513 -19.834 -6.410 1.00 43.54 282 CYS A CA 1
ATOM 2173 C C . CYS A 1 282 ? -20.128 -18.691 -5.615 1.00 43.90 282 CYS A C 1
ATOM 2174 O O . CYS A 1 282 ? -21.178 -18.161 -5.996 1.00 44.09 282 CYS A O 1
ATOM 2177 N N . ILE A 1 283 ? -19.477 -18.319 -4.512 1.00 43.40 283 ILE A N 1
ATOM 2178 C CA . ILE A 1 283 ? -20.028 -17.376 -3.542 1.00 41.31 283 ILE A CA 1
ATOM 2179 C C . ILE A 1 283 ? -19.042 -16.231 -3.361 1.00 40.83 283 ILE A C 1
ATOM 2180 O O . ILE A 1 283 ? -17.898 -16.454 -2.947 1.00 41.58 283 ILE A O 1
ATOM 2185 N N . MET A 1 284 ? -19.496 -15.005 -3.641 1.00 41.00 284 MET A N 1
ATOM 2186 C CA . MET A 1 284 ? -18.636 -13.815 -3.665 1.00 41.73 284 MET A CA 1
ATOM 2187 C C . MET A 1 284 ? -17.409 -14.045 -4.542 1.00 45.46 284 MET A C 1
ATOM 2188 O O . MET A 1 284 ? -16.296 -13.629 -4.213 1.00 45.46 284 MET A O 1
ATOM 2193 N N . GLY A 1 285 ? -17.617 -14.725 -5.669 1.00 42.88 285 GLY A N 1
ATOM 2194 C CA . GLY A 1 285 ? -16.553 -14.948 -6.626 1.00 43.08 285 GLY A CA 1
ATOM 2195 C C . GLY A 1 285 ? -15.527 -15.988 -6.241 1.00 47.84 285 GLY A C 1
ATOM 2196 O O . GLY A 1 285 ? -14.471 -16.053 -6.876 1.00 49.89 285 GLY A O 1
ATOM 2197 N N . SER A 1 286 ? -15.794 -16.807 -5.226 1.00 46.33 286 SER A N 1
ATOM 2198 C CA . SER A 1 286 ? -14.863 -17.843 -4.807 1.00 44.18 286 SER A CA 1
ATOM 2199 C C . SER A 1 286 ? -15.591 -19.176 -4.700 1.00 42.64 286 SER A C 1
ATOM 2200 O O . SER A 1 286 ? -16.813 -19.230 -4.529 1.00 43.16 286 SER A O 1
ATOM 2203 N N . TYR A 1 287 ? -14.818 -20.258 -4.800 1.00 45.15 287 TYR A N 1
ATOM 2204 C CA . TYR A 1 287 ? -15.352 -21.614 -4.782 1.00 46.03 287 TYR A CA 1
ATOM 2205 C C . TYR A 1 287 ? -15.208 -22.301 -3.429 1.00 46.96 287 TYR A C 1
ATOM 2206 O O . TYR A 1 287 ? -15.573 -23.473 -3.305 1.00 46.37 287 TYR A O 1
ATOM 2215 N N . ASP A 1 288 ? -14.687 -21.612 -2.417 1.00 46.66 288 ASP A N 1
ATOM 2216 C CA . ASP A 1 288 ? -14.591 -22.180 -1.080 1.00 53.08 288 ASP A CA 1
ATOM 2217 C C . ASP A 1 288 ? -14.899 -21.093 -0.059 1.00 46.06 288 ASP A C 1
ATOM 2218 O O . ASP A 1 288 ? -15.175 -19.941 -0.408 1.00 43.64 288 ASP A O 1
ATOM 2223 N N . PHE A 1 289 ? -14.861 -21.470 1.216 1.00 47.66 289 PHE A N 1
ATOM 2224 C CA . PHE A 1 289 ? -14.974 -20.488 2.285 1.00 43.62 289 PHE A CA 1
ATOM 2225 C C . PHE A 1 289 ? -13.711 -19.640 2.331 1.00 38.60 289 PHE A C 1
ATOM 2226 O O . PHE A 1 289 ? -12.597 -20.169 2.289 1.00 44.05 289 PHE A O 1
ATOM 2234 N N . GLU A 1 290 ? -13.879 -18.324 2.414 1.00 42.65 290 GLU A N 1
ATOM 2235 C CA . GLU A 1 290 ? -12.749 -17.407 2.432 1.00 46.95 290 GLU A CA 1
ATOM 2236 C C . GLU A 1 290 ? -12.817 -16.512 3.658 1.00 48.73 290 GLU A C 1
ATOM 2237 O O . GLU A 1 290 ? -13.895 -16.056 4.054 1.00 46.47 290 GLU A O 1
ATOM 2243 N N . CYS A 1 291 ? -11.655 -16.251 4.244 1.00 40.16 291 CYS A N 1
ATOM 2244 C CA . CYS A 1 291 ? -11.558 -15.437 5.442 1.00 38.07 291 CYS A CA 1
ATOM 2245 C C . CYS A 1 291 ? -11.094 -14.020 5.126 1.00 40.50 291 CYS A C 1
ATOM 2246 O O . CYS A 1 291 ? -10.821 -13.241 6.045 1.00 36.40 291 CYS A O 1
ATOM 2249 N N . ASP A 1 292 ? -11.035 -13.667 3.838 1.00 37.72 292 ASP A N 1
ATOM 2250 C CA . ASP A 1 292 ? -10.520 -12.373 3.407 1.00 35.56 292 ASP A CA 1
ATOM 2251 C C . ASP A 1 292 ? -11.519 -11.246 3.639 1.00 30.70 292 ASP A C 1
ATOM 2252 O O . ASP A 1 292 ? -11.114 -10.089 3.789 1.00 34.59 292 ASP A O 1
ATOM 2257 N N . TRP A 1 293 ? -12.813 -11.555 3.676 1.00 36.49 293 TRP A N 1
ATOM 2258 C CA . TRP A 1 293 ? -13.851 -10.552 3.897 1.00 33.32 293 TRP A CA 1
ATOM 2259 C C . TRP A 1 293 ? -14.047 -10.356 5.398 1.00 36.78 293 TRP A C 1
ATOM 2260 O O . TRP A 1 293 ? -14.514 -11.261 6.095 1.00 36.69 293 TRP A O 1
ATOM 2271 N N . THR A 1 294 ? -13.696 -9.177 5.895 1.00 35.23 294 THR A N 1
ATOM 2272 C CA . THR A 1 294 ? -14.004 -8.963 7.300 1.00 36.36 294 THR A CA 1
ATOM 2273 C C . THR A 1 294 ? -15.361 -8.282 7.446 1.00 38.76 294 THR A C 1
ATOM 2274 O O . THR A 1 294 ? -15.803 -7.569 6.541 1.00 37.59 294 THR A O 1
ATOM 2278 N N . PRO A 1 295 ? -16.048 -8.499 8.571 1.00 39.49 295 PRO A N 1
ATOM 2279 C CA . PRO A 1 295 ? -17.310 -7.778 8.805 1.00 35.51 295 PRO A CA 1
ATOM 2280 C C . PRO A 1 295 ? -17.169 -6.268 8.712 1.00 37.11 295 PRO A C 1
ATOM 2281 O O . PRO A 1 295 ? -18.077 -5.596 8.209 1.00 41.53 295 PRO A O 1
ATOM 2285 N N . GLU A 1 296 ? -16.049 -5.715 9.183 1.00 36.89 296 GLU A N 1
ATOM 2286 C CA . GLU A 1 296 ? -15.867 -4.267 9.153 1.00 42.27 296 GLU A CA 1
ATOM 2287 C C . GLU A 1 296 ? -15.744 -3.755 7.721 1.00 36.41 296 GLU A C 1
ATOM 2288 O O . GLU A 1 296 ? -16.397 -2.774 7.347 1.00 38.16 296 GLU A O 1
ATOM 2294 N N . MET A 1 297 ? -14.906 -4.400 6.906 1.00 37.29 297 MET A N 1
ATOM 2295 C CA . MET A 1 297 ? -14.736 -3.942 5.528 1.00 39.43 297 MET A CA 1
ATOM 2296 C C . MET A 1 297 ? -16.023 -4.101 4.727 1.00 38.99 297 MET A C 1
ATOM 2297 O O . MET A 1 297 ? -16.384 -3.215 3.944 1.00 41.81 297 MET A O 1
ATOM 2302 N N . VAL A 1 298 ? -16.733 -5.216 4.916 1.00 41.41 298 VAL A N 1
ATOM 2303 C CA . VAL A 1 298 ? -17.984 -5.432 4.193 1.00 38.03 298 VAL A CA 1
ATOM 2304 C C . VAL A 1 298 ? -19.032 -4.409 4.613 1.00 38.10 298 VAL A C 1
ATOM 2305 O O . VAL A 1 298 ? -19.816 -3.927 3.786 1.00 40.62 298 VAL A O 1
ATOM 2309 N N . TYR A 1 299 ? -19.055 -4.044 5.898 1.00 41.81 299 TYR A N 1
ATOM 2310 C CA . TYR A 1 299 ? -20.051 -3.090 6.376 1.00 41.94 299 TYR A CA 1
ATOM 2311 C C . TYR A 1 299 ? -19.685 -1.652 6.022 1.00 38.80 299 TYR A C 1
ATOM 2312 O O . TYR A 1 299 ? -20.550 -0.878 5.598 1.00 42.84 299 TYR A O 1
ATOM 2321 N N . ASN A 1 300 ? -18.420 -1.268 6.201 1.00 40.58 300 ASN A N 1
ATOM 2322 C CA . ASN A 1 300 ? -18.032 0.126 6.010 1.00 39.14 300 ASN A CA 1
ATOM 2323 C C . ASN A 1 300 ? -17.770 0.444 4.541 1.00 44.31 300 ASN A C 1
ATOM 2324 O O . ASN A 1 300 ? -18.290 1.432 4.013 1.00 46.86 300 ASN A O 1
ATOM 2329 N N . GLN A 1 301 ? -16.966 -0.383 3.874 1.00 40.87 301 GLN A N 1
ATOM 2330 C CA . GLN A 1 301 ? -16.439 -0.088 2.540 1.00 55.32 301 GLN A CA 1
ATOM 2331 C C . GLN A 1 301 ? -15.766 1.282 2.521 1.00 55.72 301 GLN A C 1
ATOM 2332 O O . GLN A 1 301 ? -15.186 1.711 3.521 1.00 57.31 301 GLN A O 1
ATOM 2338 N N . GLY B 1 2 ? -51.179 -55.155 0.921 1.00 63.99 2 GLY B N 1
ATOM 2339 C CA . GLY B 1 2 ? -50.038 -54.650 1.663 1.00 54.07 2 GLY B CA 1
ATOM 2340 C C . GLY B 1 2 ? -50.428 -53.611 2.695 1.00 59.60 2 GLY B C 1
ATOM 2341 O O . GLY B 1 2 ? -51.543 -53.090 2.675 1.00 59.83 2 GLY B O 1
ATOM 2342 N N . ILE B 1 3 ? -49.505 -53.308 3.600 1.00 57.13 3 ILE B N 1
ATOM 2343 C CA . ILE B 1 3 ? -49.760 -52.331 4.653 1.00 55.70 3 ILE B CA 1
ATOM 2344 C C . ILE B 1 3 ? -49.692 -50.934 4.053 1.00 53.84 3 ILE B C 1
ATOM 2345 O O . ILE B 1 3 ? -48.728 -50.589 3.359 1.00 51.38 3 ILE B O 1
ATOM 2350 N N . LYS B 1 4 ? -50.713 -50.125 4.322 1.00 50.02 4 LYS B N 1
ATOM 2351 C CA . LYS B 1 4 ? -50.845 -48.809 3.721 1.00 51.03 4 LYS B CA 1
ATOM 2352 C C . LYS B 1 4 ? -51.025 -47.751 4.801 1.00 54.08 4 LYS B C 1
ATOM 2353 O O . LYS B 1 4 ? -51.392 -48.047 5.941 1.00 48.76 4 LYS B O 1
ATOM 2359 N N . ILE B 1 5 ? -50.759 -46.505 4.420 1.00 49.61 5 ILE B N 1
ATOM 2360 C CA . ILE B 1 5 ? -51.141 -45.350 5.225 1.00 43.78 5 ILE B CA 1
ATOM 2361 C C . ILE B 1 5 ? -52.621 -45.086 4.957 1.00 50.30 5 ILE B C 1
ATOM 2362 O O . ILE B 1 5 ? -53.005 -44.718 3.845 1.00 46.74 5 ILE B O 1
ATOM 2367 N N . LEU B 1 6 ? -53.455 -45.288 5.973 1.00 48.69 6 LEU B N 1
ATOM 2368 C CA . LEU B 1 6 ? -54.900 -45.166 5.836 1.00 50.92 6 LEU B CA 1
ATOM 2369 C C . LEU B 1 6 ? -55.365 -43.830 6.399 1.00 49.77 6 LEU B C 1
ATOM 2370 O O . LEU B 1 6 ? -54.954 -43.432 7.494 1.00 44.85 6 LEU B O 1
ATOM 2375 N N . LEU B 1 7 ? -56.212 -43.140 5.641 1.00 49.63 7 LEU B N 1
ATOM 2376 C CA . LEU B 1 7 ? -56.808 -41.877 6.054 1.00 52.34 7 LEU B CA 1
ATOM 2377 C C . LEU B 1 7 ? -58.300 -42.054 6.277 1.00 54.53 7 LEU B C 1
ATOM 2378 O O . LEU B 1 7 ? -58.967 -42.769 5.525 1.00 54.93 7 LEU B O 1
ATOM 2383 N N . HIS B 1 8 ? -58.819 -41.390 7.304 1.00 51.15 8 HIS B N 1
ATOM 2384 C CA . HIS B 1 8 ? -60.244 -41.466 7.583 1.00 52.48 8 HIS B CA 1
ATOM 2385 C C . HIS B 1 8 ? -61.029 -40.717 6.507 1.00 49.54 8 HIS B C 1
ATOM 2386 O O . HIS B 1 8 ? -60.594 -39.656 6.048 1.00 48.75 8 HIS B O 1
ATOM 2393 N N . PRO B 1 9 ? -62.172 -41.253 6.073 1.00 52.92 9 PRO B N 1
ATOM 2394 C CA . PRO B 1 9 ? -62.961 -40.579 5.034 1.00 54.09 9 PRO B CA 1
ATOM 2395 C C . PRO B 1 9 ? -63.304 -39.147 5.416 1.00 51.00 9 PRO B C 1
ATOM 2396 O O . PRO B 1 9 ? -63.580 -38.838 6.577 1.00 56.02 9 PRO B O 1
ATOM 2400 N N . SER B 1 10 ? -63.304 -38.273 4.413 1.00 50.45 10 SER B N 1
ATOM 2401 C CA . SER B 1 10 ? -63.359 -36.837 4.640 1.00 52.18 10 SER B CA 1
ATOM 2402 C C . SER B 1 10 ? -64.760 -36.247 4.567 1.00 57.63 10 SER B C 1
ATOM 2403 O O . SER B 1 10 ? -64.936 -35.085 4.948 1.00 56.06 10 SER B O 1
ATOM 2406 N N . GLY B 1 11 ? -65.754 -37.015 4.112 1.00 59.29 11 GLY B N 1
ATOM 2407 C CA . GLY B 1 11 ? -67.066 -36.440 3.847 1.00 57.25 11 GLY B CA 1
ATOM 2408 C C . GLY B 1 11 ? -67.704 -35.789 5.060 1.00 54.69 11 GLY B C 1
ATOM 2409 O O . GLY B 1 11 ? -68.354 -34.748 4.943 1.00 59.11 11 GLY B O 1
ATOM 2410 N N . VAL B 1 12 ? -67.536 -36.393 6.238 1.00 54.25 12 VAL B N 1
ATOM 2411 C CA . VAL B 1 12 ? -68.142 -35.826 7.441 1.00 59.75 12 VAL B CA 1
ATOM 2412 C C . VAL B 1 12 ? -67.501 -34.487 7.795 1.00 59.77 12 VAL B C 1
ATOM 2413 O O . VAL B 1 12 ? -68.151 -33.615 8.387 1.00 58.50 12 VAL B O 1
ATOM 2417 N N . VAL B 1 13 ? -66.236 -34.287 7.422 1.00 57.09 13 VAL B N 1
ATOM 2418 C CA . VAL B 1 13 ? -65.555 -33.034 7.733 1.00 55.03 13 VAL B CA 1
ATOM 2419 C C . VAL B 1 13 ? -65.866 -31.974 6.684 1.00 50.68 13 VAL B C 1
ATOM 2420 O O . VAL B 1 13 ? -66.047 -30.796 7.013 1.00 53.01 13 VAL B O 1
ATOM 2424 N N . GLU B 1 14 ? -65.947 -32.371 5.411 1.00 59.65 14 GLU B N 1
ATOM 2425 C CA . GLU B 1 14 ? -66.256 -31.412 4.354 1.00 53.95 14 GLU B CA 1
ATOM 2426 C C . GLU B 1 14 ? -67.624 -30.772 4.554 1.00 56.58 14 GLU B C 1
ATOM 2427 O O . GLU B 1 14 ? -67.838 -29.624 4.144 1.00 57.30 14 GLU B O 1
ATOM 2433 N N . ARG B 1 15 ? -68.559 -31.490 5.181 1.00 54.02 15 ARG B N 1
ATOM 2434 C CA . ARG B 1 15 ? -69.906 -30.962 5.362 1.00 61.21 15 ARG B CA 1
ATOM 2435 C C . ARG B 1 15 ? -69.966 -29.843 6.397 1.00 65.61 15 ARG B C 1
ATOM 2436 O O . ARG B 1 15 ? -70.954 -29.101 6.425 1.00 67.15 15 ARG B O 1
ATOM 2438 N N . CYS B 1 16 ? -68.944 -29.700 7.242 1.00 60.25 16 CYS B N 1
ATOM 2439 C CA . CYS B 1 16 ? -68.927 -28.659 8.263 1.00 57.20 16 CYS B CA 1
ATOM 2440 C C . CYS B 1 16 ? -67.878 -27.583 8.022 1.00 61.23 16 CYS B C 1
ATOM 2441 O O . CYS B 1 16 ? -67.756 -26.669 8.845 1.00 59.02 16 CYS B O 1
ATOM 2444 N N . MET B 1 17 ? -67.118 -27.657 6.931 1.00 52.98 17 MET B N 1
ATOM 2445 C CA . MET B 1 17 ? -66.108 -26.644 6.655 1.00 52.31 17 MET B CA 1
ATOM 2446 C C . MET B 1 17 ? -66.763 -25.379 6.118 1.00 58.89 17 MET B C 1
ATOM 2447 O O . MET B 1 17 ? -67.716 -25.439 5.336 1.00 65.68 17 MET B O 1
ATOM 2452 N N . VAL B 1 18 ? -66.252 -24.224 6.549 1.00 58.47 18 VAL B N 1
ATOM 2453 C CA . VAL B 1 18 ? -66.798 -22.938 6.141 1.00 60.78 18 VAL B CA 1
ATOM 2454 C C . VAL B 1 18 ? -65.664 -22.005 5.742 1.00 60.39 18 VAL B C 1
ATOM 2455 O O . VAL B 1 18 ? -64.497 -22.216 6.084 1.00 59.06 18 VAL B O 1
ATOM 2459 N N . SER B 1 19 ? -66.031 -20.964 4.999 1.00 61.56 19 SER B N 1
ATOM 2460 C CA . SER B 1 19 ? -65.159 -19.838 4.709 1.00 62.22 19 SER B CA 1
ATOM 2461 C C . SER B 1 19 ? -65.379 -18.743 5.746 1.00 58.93 19 SER B C 1
ATOM 2462 O O . SER B 1 19 ? -66.489 -18.561 6.254 1.00 59.98 19 SER B O 1
ATOM 2465 N N . VAL B 1 20 ? -64.303 -18.025 6.073 1.00 58.52 20 VAL B N 1
ATOM 2466 C CA . VAL B 1 20 ? -64.364 -16.910 7.015 1.00 59.28 20 VAL B CA 1
ATOM 2467 C C . VAL B 1 20 ? -63.480 -15.793 6.481 1.00 58.15 20 VAL B C 1
ATOM 2468 O O . VAL B 1 20 ? -62.265 -15.972 6.347 1.00 56.87 20 VAL B O 1
ATOM 2472 N N . VAL B 1 21 ? -64.084 -14.645 6.180 1.00 59.82 21 VAL B N 1
ATOM 2473 C CA . VAL B 1 21 ? -63.380 -13.485 5.647 1.00 56.89 21 VAL B CA 1
ATOM 2474 C C . VAL B 1 21 ? -63.638 -12.301 6.568 1.00 61.33 21 VAL B C 1
ATOM 2475 O O . VAL B 1 21 ? -64.791 -12.016 6.912 1.00 61.93 21 VAL B O 1
ATOM 2479 N N . TYR B 1 22 ? -62.567 -11.613 6.960 1.00 62.39 22 TYR B N 1
ATOM 2480 C CA . TYR B 1 22 ? -62.646 -10.458 7.855 1.00 64.30 22 TYR B CA 1
ATOM 2481 C C . TYR B 1 22 ? -61.769 -9.352 7.279 1.00 66.98 22 TYR B C 1
ATOM 2482 O O . TYR B 1 22 ? -60.549 -9.360 7.473 1.00 67.86 22 TYR B O 1
ATOM 2491 N N . ASN B 1 23 ? -62.397 -8.415 6.570 1.00 70.61 23 ASN B N 1
ATOM 2492 C CA . ASN B 1 23 ? -61.754 -7.200 6.068 1.00 68.02 23 ASN B CA 1
ATOM 2493 C C . ASN B 1 23 ? -60.423 -7.508 5.378 1.00 67.48 23 ASN B C 1
ATOM 2494 O O . ASN B 1 23 ? -59.353 -7.052 5.788 1.00 70.83 23 ASN B O 1
ATOM 2499 N N . GLY B 1 24 ? -60.509 -8.304 4.315 1.00 69.49 24 GLY B N 1
ATOM 2500 C CA . GLY B 1 24 ? -59.358 -8.610 3.491 1.00 69.41 24 GLY B CA 1
ATOM 2501 C C . GLY B 1 24 ? -58.556 -9.825 3.904 1.00 72.41 24 GLY B C 1
ATOM 2502 O O . GLY B 1 24 ? -57.586 -10.166 3.214 1.00 78.87 24 GLY B O 1
ATOM 2503 N N . SER B 1 25 ? -58.920 -10.488 4.998 1.00 68.86 25 SER B N 1
ATOM 2504 C CA . SER B 1 25 ? -58.230 -11.682 5.469 1.00 68.50 25 SER B CA 1
ATOM 2505 C C . SER B 1 25 ? -59.155 -12.884 5.335 1.00 62.34 25 SER B C 1
ATOM 2506 O O . SER B 1 25 ? -60.272 -12.872 5.862 1.00 59.78 25 SER B O 1
ATOM 2509 N N . ALA B 1 26 ? -58.685 -13.920 4.643 1.00 60.76 26 ALA B N 1
ATOM 2510 C CA . ALA B 1 26 ? -59.498 -15.084 4.315 1.00 58.17 26 ALA B CA 1
ATOM 2511 C C . ALA B 1 26 ? -58.833 -16.354 4.826 1.00 53.06 26 ALA B C 1
ATOM 2512 O O . ALA B 1 26 ? -57.656 -16.603 4.540 1.00 54.58 26 ALA B O 1
ATOM 2514 N N . LEU B 1 27 ? -59.588 -17.152 5.576 1.00 52.84 27 LEU B N 1
ATOM 2515 C CA . LEU B 1 27 ? -59.150 -18.469 6.026 1.00 49.94 27 LEU B CA 1
ATOM 2516 C C . LEU B 1 27 ? -60.390 -19.336 6.225 1.00 49.18 27 LEU B C 1
ATOM 2517 O O . LEU B 1 27 ? -61.500 -18.958 5.839 1.00 53.52 27 LEU B O 1
ATOM 2522 N N . ASN B 1 28 ? -60.208 -20.495 6.848 1.00 49.06 28 ASN B N 1
ATOM 2523 C CA . ASN B 1 28 ? -61.272 -21.478 6.991 1.00 49.29 28 ASN B CA 1
ATOM 2524 C C . ASN B 1 28 ? -61.717 -21.598 8.443 1.00 57.60 28 ASN B C 1
ATOM 2525 O O . ASN B 1 28 ? -61.081 -21.087 9.368 1.00 55.53 28 ASN B O 1
ATOM 2530 N N . GLY B 1 29 ? -62.840 -22.294 8.624 1.00 57.18 29 GLY B N 1
ATOM 2531 C CA . GLY B 1 29 ? -63.344 -22.624 9.941 1.00 50.73 29 GLY B CA 1
ATOM 2532 C C . GLY B 1 29 ? -64.203 -23.867 9.862 1.00 55.43 29 GLY B C 1
ATOM 2533 O O . GLY B 1 29 ? -64.570 -24.326 8.778 1.00 57.07 29 GLY B O 1
ATOM 2534 N N . ILE B 1 30 ? -64.522 -24.415 11.032 1.00 54.83 30 ILE B N 1
ATOM 2535 C CA . ILE B 1 30 ? -65.378 -25.590 11.139 1.00 56.03 30 ILE B CA 1
ATOM 2536 C C . ILE B 1 30 ? -66.656 -25.197 11.868 1.00 61.32 30 ILE B C 1
ATOM 2537 O O . ILE B 1 30 ? -66.620 -24.473 12.870 1.00 60.52 30 ILE B O 1
ATOM 2542 N N . TRP B 1 31 ? -67.788 -25.665 11.349 1.00 62.96 31 TRP B N 1
ATOM 2543 C CA . TRP B 1 31 ? -69.115 -25.248 11.796 1.00 60.43 31 TRP B CA 1
ATOM 2544 C C . TRP B 1 31 ? -69.784 -26.434 12.483 1.00 61.38 31 TRP B C 1
ATOM 2545 O O . TRP B 1 31 ? -70.235 -27.374 11.822 1.00 61.80 31 TRP B O 1
ATOM 2556 N N . LEU B 1 32 ? -69.844 -26.386 13.811 1.00 58.49 32 LEU B N 1
ATOM 2557 C CA . LEU B 1 32 ? -70.454 -27.430 14.620 1.00 63.24 32 LEU B CA 1
ATOM 2558 C C . LEU B 1 32 ? -71.535 -26.811 15.494 1.00 67.55 32 LEU B C 1
ATOM 2559 O O . LEU B 1 32 ? -71.270 -25.850 16.225 1.00 64.70 32 LEU B O 1
ATOM 2564 N N . LYS B 1 33 ? -72.746 -27.368 15.415 1.00 69.87 33 LYS B N 1
ATOM 2565 C CA . LYS B 1 33 ? -73.925 -26.856 16.121 1.00 66.64 33 LYS B CA 1
ATOM 2566 C C . LYS B 1 33 ? -74.148 -25.421 15.660 1.00 64.93 33 LYS B C 1
ATOM 2567 O O . LYS B 1 33 ? -74.269 -25.197 14.443 1.00 64.95 33 LYS B O 1
ATOM 2573 N N . ASN B 1 34 ? -74.205 -24.436 16.555 1.00 65.96 34 ASN B N 1
ATOM 2574 C CA . ASN B 1 34 ? -74.391 -23.037 16.191 1.00 67.39 34 ASN B CA 1
ATOM 2575 C C . ASN B 1 34 ? -73.119 -22.222 16.407 1.00 68.21 34 ASN B C 1
ATOM 2576 O O . ASN B 1 34 ? -73.182 -21.010 16.627 1.00 70.99 34 ASN B O 1
ATOM 2581 N N . VAL B 1 35 ? -71.959 -22.874 16.352 1.00 67.54 35 VAL B N 1
ATOM 2582 C CA . VAL B 1 35 ? -70.675 -22.237 16.625 1.00 63.43 35 VAL B CA 1
ATOM 2583 C C . VAL B 1 35 ? -69.716 -22.563 15.488 1.00 62.18 35 VAL B C 1
ATOM 2584 O O . VAL B 1 35 ? -69.614 -23.721 15.069 1.00 62.81 35 VAL B O 1
ATOM 2588 N N . VAL B 1 36 ? -69.016 -21.545 14.992 1.00 62.16 36 VAL B N 1
ATOM 2589 C CA . VAL B 1 36 ? -67.966 -21.710 13.993 1.00 59.51 36 VAL B CA 1
ATOM 2590 C C . VAL B 1 36 ? -66.631 -21.414 14.661 1.00 62.02 36 VAL B C 1
ATOM 2591 O O . VAL B 1 36 ? -66.458 -20.352 15.272 1.00 65.68 36 VAL B O 1
ATOM 2595 N N . TYR B 1 37 ? -65.694 -22.352 14.554 1.00 62.45 37 TYR B N 1
ATOM 2596 C CA . TYR B 1 37 ? -64.376 -22.222 15.163 1.00 55.86 37 TYR B CA 1
ATOM 2597 C C . TYR B 1 37 ? -63.354 -21.871 14.091 1.00 55.82 37 TYR B C 1
ATOM 2598 O O . TYR B 1 37 ? -63.258 -22.564 13.073 1.00 55.09 37 TYR B O 1
ATOM 2607 N N . CYS B 1 38 ? -62.594 -20.806 14.319 1.00 56.43 38 CYS B N 1
ATOM 2608 C CA . CYS B 1 38 ? -61.608 -20.354 13.348 1.00 55.23 38 CYS B CA 1
ATOM 2609 C C . CYS B 1 38 ? -60.432 -19.746 14.101 1.00 51.14 38 CYS B C 1
ATOM 2610 O O . CYS B 1 38 ? -60.568 -19.367 15.268 1.00 54.27 38 CYS B O 1
ATOM 2613 N N . PRO B 1 39 ? -59.264 -19.663 13.461 1.00 54.49 39 PRO B N 1
ATOM 2614 C CA . PRO B 1 39 ? -58.117 -19.015 14.111 1.00 51.23 39 PRO B CA 1
ATOM 2615 C C . PRO B 1 39 ? -58.366 -17.532 14.326 1.00 57.19 39 PRO B C 1
ATOM 2616 O O . PRO B 1 39 ? -58.995 -16.855 13.509 1.00 57.01 39 PRO B O 1
ATOM 2620 N N . ARG B 1 40 ? -57.848 -17.025 15.446 1.00 52.53 40 ARG B N 1
ATOM 2621 C CA . ARG B 1 40 ? -58.145 -15.660 15.859 1.00 56.77 40 ARG B CA 1
ATOM 2622 C C . ARG B 1 40 ? -57.423 -14.604 15.031 1.00 57.12 40 ARG B C 1
ATOM 2623 O O . ARG B 1 40 ? -57.849 -13.444 15.032 1.00 60.40 40 ARG B O 1
ATOM 2631 N N . HIS B 1 41 ? -56.356 -14.963 14.318 1.00 48.98 41 HIS B N 1
ATOM 2632 C CA . HIS B 1 41 ? -55.593 -13.961 13.583 1.00 53.15 41 HIS B CA 1
ATOM 2633 C C . HIS B 1 41 ? -56.268 -13.529 12.285 1.00 57.25 41 HIS B C 1
ATOM 2634 O O . HIS B 1 41 ? -55.670 -12.770 11.514 1.00 54.03 41 HIS B O 1
ATOM 2641 N N . VAL B 1 42 ? -57.500 -13.977 12.034 1.00 58.12 42 VAL B N 1
ATOM 2642 C CA . VAL B 1 42 ? -58.254 -13.482 10.890 1.00 57.66 42 VAL B CA 1
ATOM 2643 C C . VAL B 1 42 ? -58.624 -12.012 11.063 1.00 59.54 42 VAL B C 1
ATOM 2644 O O . VAL B 1 42 ? -58.894 -11.322 10.072 1.00 55.47 42 VAL B O 1
ATOM 2648 N N . ILE B 1 43 ? -58.629 -11.504 12.301 1.00 57.26 43 ILE B N 1
ATOM 2649 C CA . ILE B 1 43 ? -58.952 -10.102 12.550 1.00 60.28 43 ILE B CA 1
ATOM 2650 C C . ILE B 1 43 ? -57.723 -9.204 12.539 1.00 62.32 43 ILE B C 1
ATOM 2651 O O . ILE B 1 43 ? -57.855 -7.988 12.739 1.00 59.41 43 ILE B O 1
ATOM 2656 N N . GLY B 1 44 ? -56.542 -9.754 12.311 1.00 63.50 44 GLY B N 1
ATOM 2657 C CA . GLY B 1 44 ? -55.314 -8.982 12.256 1.00 59.89 44 GLY B CA 1
ATOM 2658 C C . GLY B 1 44 ? -54.168 -9.723 12.918 1.00 57.18 44 GLY B C 1
ATOM 2659 O O . GLY B 1 44 ? -54.355 -10.656 13.699 1.00 58.97 44 GLY B O 1
ATOM 2660 N N . LYS B 1 45 ? -52.946 -9.290 12.600 1.00 53.32 45 LYS B N 1
ATOM 2661 C CA . LYS B 1 45 ? -51.737 -9.916 13.136 1.00 50.53 45 LYS B CA 1
ATOM 2662 C C . LYS B 1 45 ? -51.321 -9.175 14.404 1.00 56.18 45 LYS B C 1
ATOM 2663 O O . LYS B 1 45 ? -50.465 -8.288 14.399 1.00 58.18 45 LYS B O 1
ATOM 2669 N N . PHE B 1 46 ? -51.941 -9.559 15.516 1.00 52.74 46 PHE B N 1
ATOM 2670 C CA . PHE B 1 46 ? -51.665 -8.954 16.808 1.00 59.64 46 PHE B CA 1
ATOM 2671 C C . PHE B 1 46 ? -50.730 -9.855 17.614 1.00 55.01 46 PHE B C 1
ATOM 2672 O O . PHE B 1 46 ? -50.348 -10.946 17.183 1.00 56.33 46 PHE B O 1
ATOM 2680 N N . ARG B 1 47 ? -50.350 -9.389 18.802 1.00 54.32 47 ARG B N 1
ATOM 2681 C CA . ARG B 1 47 ? -49.346 -10.078 19.599 1.00 52.92 47 ARG B CA 1
ATOM 2682 C C . ARG B 1 47 ? -49.727 -10.046 21.072 1.00 55.70 47 ARG B C 1
ATOM 2683 O O . ARG B 1 47 ? -50.532 -9.222 21.512 1.00 53.82 47 ARG B O 1
ATOM 2685 N N . GLY B 1 48 ? -49.133 -10.973 21.825 1.00 54.09 48 GLY B N 1
ATOM 2686 C CA . GLY B 1 48 ? -49.199 -10.992 23.275 1.00 54.02 48 GLY B CA 1
ATOM 2687 C C . GLY B 1 48 ? -50.588 -10.919 23.873 1.00 59.93 48 GLY B C 1
ATOM 2688 O O . GLY B 1 48 ? -51.415 -11.812 23.662 1.00 57.47 48 GLY B O 1
ATOM 2689 N N . ASP B 1 49 ? -50.849 -9.857 24.635 1.00 52.80 49 ASP B N 1
ATOM 2690 C CA . ASP B 1 49 ? -52.137 -9.654 25.283 1.00 59.26 49 ASP B CA 1
ATOM 2691 C C . ASP B 1 49 ? -53.002 -8.631 24.554 1.00 60.03 49 ASP B C 1
ATOM 2692 O O . ASP B 1 49 ? -53.976 -8.131 25.127 1.00 67.25 49 ASP B O 1
ATOM 2697 N N . GLN B 1 50 ? -52.666 -8.312 23.301 1.00 57.78 50 GLN B N 1
ATOM 2698 C CA . GLN B 1 50 ? -53.504 -7.428 22.500 1.00 58.14 50 GLN B CA 1
ATOM 2699 C C . GLN B 1 50 ? -54.791 -8.100 22.045 1.00 61.15 50 GLN B C 1
ATOM 2700 O O . GLN B 1 50 ? -55.745 -7.401 21.687 1.00 61.88 50 GLN B O 1
ATOM 2706 N N . TRP B 1 51 ? -54.836 -9.435 22.054 1.00 60.83 51 TRP B N 1
ATOM 2707 C CA . TRP B 1 51 ? -55.933 -10.157 21.415 1.00 61.37 51 TRP B CA 1
ATOM 2708 C C . TRP B 1 51 ? -57.267 -9.869 22.095 1.00 64.59 51 TRP B C 1
ATOM 2709 O O . TRP B 1 51 ? -58.274 -9.613 21.424 1.00 62.91 51 TRP B O 1
ATOM 2720 N N . THR B 1 52 ? -57.294 -9.911 23.429 1.00 69.53 52 THR B N 1
ATOM 2721 C CA . THR B 1 52 ? -58.560 -9.797 24.148 1.00 65.64 52 THR B CA 1
ATOM 2722 C C . THR B 1 52 ? -59.250 -8.468 23.864 1.00 64.72 52 THR B C 1
ATOM 2723 O O . THR B 1 52 ? -60.475 -8.420 23.702 1.00 66.87 52 THR B O 1
ATOM 2727 N N . HIS B 1 53 ? -58.484 -7.379 23.793 1.00 66.07 53 HIS B N 1
ATOM 2728 C CA . HIS B 1 53 ? -59.091 -6.081 23.517 1.00 66.35 53 HIS B CA 1
ATOM 2729 C C . HIS B 1 53 ? -59.534 -5.974 22.062 1.00 65.28 53 HIS B C 1
ATOM 2730 O O . HIS B 1 53 ? -60.633 -5.483 21.779 1.00 64.35 53 HIS B O 1
ATOM 2737 N N . MET B 1 54 ? -58.695 -6.426 21.127 1.00 65.35 54 MET B N 1
ATOM 2738 C CA . MET B 1 54 ? -59.044 -6.329 19.713 1.00 63.73 54 MET B CA 1
ATOM 2739 C C . MET B 1 54 ? -60.222 -7.226 19.361 1.00 63.60 54 MET B C 1
ATOM 2740 O O . MET B 1 54 ? -61.001 -6.899 18.458 1.00 67.75 54 MET B O 1
ATOM 2745 N N . VAL B 1 55 ? -60.366 -8.355 20.054 1.00 58.01 55 VAL B N 1
ATOM 2746 C CA . VAL B 1 55 ? -61.541 -9.198 19.863 1.00 65.00 55 VAL B CA 1
ATOM 2747 C C . VAL B 1 55 ? -62.773 -8.524 20.453 1.00 65.54 55 VAL B C 1
ATOM 2748 O O . VAL B 1 55 ? -63.865 -8.572 19.873 1.00 66.30 55 VAL B O 1
ATOM 2752 N N . SER B 1 56 ? -62.612 -7.856 21.596 1.00 68.98 56 SER B N 1
ATOM 2753 C CA . SER B 1 56 ? -63.707 -7.156 22.256 1.00 68.73 56 SER B CA 1
ATOM 2754 C C . SER B 1 56 ? -64.335 -6.062 21.396 1.00 68.68 56 SER B C 1
ATOM 2755 O O . SER B 1 56 ? -65.477 -5.675 21.661 1.00 71.70 56 SER B O 1
ATOM 2758 N N . ILE B 1 57 ? -63.646 -5.585 20.361 1.00 65.80 57 ILE B N 1
ATOM 2759 C CA . ILE B 1 57 ? -64.146 -4.511 19.509 1.00 67.42 57 ILE B CA 1
ATOM 2760 C C . ILE B 1 57 ? -64.383 -4.964 18.082 1.00 72.83 57 ILE B C 1
ATOM 2761 O O . ILE B 1 57 ? -64.708 -4.129 17.223 1.00 73.07 57 ILE B O 1
ATOM 2766 N N . ALA B 1 58 ? -64.236 -6.256 17.797 1.00 69.55 58 ALA B N 1
ATOM 2767 C CA . ALA B 1 58 ? -64.487 -6.769 16.459 1.00 72.54 58 ALA B CA 1
ATOM 2768 C C . ALA B 1 58 ? -65.987 -6.812 16.198 1.00 75.19 58 ALA B C 1
ATOM 2769 O O . ALA B 1 58 ? -66.719 -7.558 16.858 1.00 77.63 58 ALA B O 1
ATOM 2771 N N . ASP B 1 59 ? -66.444 -6.012 15.240 1.00 71.83 59 ASP B N 1
ATOM 2772 C CA . ASP B 1 59 ? -67.858 -5.997 14.898 1.00 73.14 59 ASP B CA 1
ATOM 2773 C C . ASP B 1 59 ? -68.223 -7.273 14.152 1.00 76.64 59 ASP B C 1
ATOM 2774 O O . ASP B 1 59 ? -67.559 -7.649 13.180 1.00 76.88 59 ASP B O 1
ATOM 2779 N N . CYS B 1 60 ? -69.278 -7.944 14.617 1.00 74.85 60 CYS B N 1
ATOM 2780 C CA . CYS B 1 60 ? -69.691 -9.193 13.990 1.00 74.93 60 CYS B CA 1
ATOM 2781 C C . CYS B 1 60 ? -70.057 -8.995 12.524 1.00 77.64 60 CYS B C 1
ATOM 2782 O O . CYS B 1 60 ? -69.787 -9.871 11.697 1.00 76.86 60 CYS B O 1
ATOM 2785 N N . ARG B 1 61 ? -70.628 -7.840 12.172 1.00 79.87 61 ARG B N 1
ATOM 2786 C CA . ARG B 1 61 ? -71.041 -7.593 10.792 1.00 78.83 61 ARG B CA 1
ATOM 2787 C C . ARG B 1 61 ? -69.898 -7.752 9.793 1.00 78.12 61 ARG B C 1
ATOM 2788 O O . ARG B 1 61 ? -70.153 -7.854 8.588 1.00 76.90 61 ARG B O 1
ATOM 2796 N N . ASP B 1 62 ? -68.650 -7.787 10.262 1.00 75.75 62 ASP B N 1
ATOM 2797 C CA . ASP B 1 62 ? -67.492 -7.902 9.386 1.00 76.43 62 ASP B CA 1
ATOM 2798 C C . ASP B 1 62 ? -67.052 -9.343 9.147 1.00 72.20 62 ASP B C 1
ATOM 2799 O O . ASP B 1 62 ? -66.157 -9.570 8.326 1.00 68.59 62 ASP B O 1
ATOM 2804 N N . PHE B 1 63 ? -67.652 -10.314 9.832 1.00 71.32 63 PHE B N 1
ATOM 2805 C CA . PHE B 1 63 ? -67.314 -11.725 9.648 1.00 68.51 63 PHE B CA 1
ATOM 2806 C C . PHE B 1 63 ? -68.164 -12.278 8.509 1.00 65.66 63 PHE B C 1
ATOM 2807 O O . PHE B 1 63 ? -69.356 -12.544 8.680 1.00 65.83 63 PHE B O 1
ATOM 2815 N N . ILE B 1 64 ? -67.552 -12.451 7.342 1.00 62.17 64 ILE B N 1
ATOM 2816 C CA . ILE B 1 64 ? -68.216 -13.068 6.199 1.00 60.99 64 ILE B CA 1
ATOM 2817 C C . ILE B 1 64 ? -68.020 -14.576 6.314 1.00 61.74 64 ILE B C 1
ATOM 2818 O O . ILE B 1 64 ? -66.915 -15.084 6.110 1.00 61.16 64 ILE B O 1
ATOM 2823 N N . VAL B 1 65 ? -69.092 -15.291 6.644 1.00 62.40 65 VAL B N 1
ATOM 2824 C CA . VAL B 1 65 ? -69.039 -16.727 6.901 1.00 60.49 65 VAL B CA 1
ATOM 2825 C C . VAL B 1 65 ? -69.953 -17.426 5.905 1.00 65.93 65 VAL B C 1
ATOM 2826 O O . VAL B 1 65 ? -71.170 -17.200 5.906 1.00 70.21 65 VAL B O 1
ATOM 2830 N N . LYS B 1 66 ? -69.367 -18.275 5.059 1.00 66.62 66 LYS B N 1
ATOM 2831 C CA . LYS B 1 66 ? -70.104 -19.039 4.061 1.00 67.42 66 LYS B CA 1
ATOM 2832 C C . LYS B 1 66 ? -69.699 -20.504 4.132 1.00 65.74 66 LYS B C 1
ATOM 2833 O O . LYS B 1 66 ? -68.514 -20.824 4.259 1.00 63.74 66 LYS B O 1
ATOM 2839 N N . CYS B 1 67 ? -70.692 -21.388 4.044 1.00 66.26 67 CYS B N 1
ATOM 2840 C CA . CYS B 1 67 ? -70.463 -22.829 3.973 1.00 66.77 67 CYS B CA 1
ATOM 2841 C C . CYS B 1 67 ? -70.809 -23.297 2.565 1.00 67.52 67 CYS B C 1
ATOM 2842 O O . CYS B 1 67 ? -71.993 -23.496 2.252 1.00 65.64 67 CYS B O 1
ATOM 2845 N N . PRO B 1 68 ? -69.825 -23.478 1.678 1.00 68.20 68 PRO B N 1
ATOM 2846 C CA . PRO B 1 68 ? -70.158 -23.726 0.265 1.00 70.12 68 PRO B CA 1
ATOM 2847 C C . PRO B 1 68 ? -70.758 -25.096 0.001 1.00 69.92 68 PRO B C 1
ATOM 2848 O O . PRO B 1 68 ? -71.585 -25.222 -0.910 1.00 71.04 68 PRO B O 1
ATOM 2852 N N . ILE B 1 69 ? -70.372 -26.126 0.760 1.00 63.67 69 ILE B N 1
ATOM 2853 C CA . ILE B 1 69 ? -70.913 -27.460 0.524 1.00 64.17 69 ILE B CA 1
ATOM 2854 C C . ILE B 1 69 ? -72.405 -27.530 0.824 1.00 70.06 69 ILE B C 1
ATOM 2855 O O . ILE B 1 69 ? -73.087 -28.445 0.347 1.00 72.63 69 ILE B O 1
ATOM 2857 N N . GLN B 1 70 ? -72.933 -26.589 1.608 1.00 70.39 70 GLN B N 1
ATOM 2858 C CA . GLN B 1 70 ? -74.362 -26.500 1.866 1.00 65.88 70 GLN B CA 1
ATOM 2859 C C . GLN B 1 70 ? -75.017 -25.296 1.202 1.00 68.20 70 GLN B C 1
ATOM 2860 O O . GLN B 1 70 ? -76.244 -25.166 1.270 1.00 75.59 70 GLN B O 1
ATOM 2866 N N . GLY B 1 71 ? -74.240 -24.419 0.569 1.00 65.75 71 GLY B N 1
ATOM 2867 C CA . GLY B 1 71 ? -74.777 -23.266 -0.121 1.00 63.47 71 GLY B CA 1
ATOM 2868 C C . GLY B 1 71 ? -75.315 -22.160 0.759 1.00 72.55 71 GLY B C 1
ATOM 2869 O O . GLY B 1 71 ? -75.761 -21.137 0.228 1.00 77.60 71 GLY B O 1
ATOM 2870 N N . ILE B 1 72 ? -75.283 -22.319 2.080 1.00 72.19 72 ILE B N 1
ATOM 2871 C CA . ILE B 1 72 ? -75.836 -21.335 3.003 1.00 71.69 72 ILE B CA 1
ATOM 2872 C C . ILE B 1 72 ? -74.766 -20.315 3.362 1.00 75.10 72 ILE B C 1
ATOM 2873 O O . ILE B 1 72 ? -73.564 -20.600 3.333 1.00 74.64 72 ILE B O 1
ATOM 2875 N N . GLN B 1 73 ? -75.208 -19.105 3.700 1.00 74.62 73 GLN B N 1
ATOM 2876 C CA . GLN B 1 73 ? -74.344 -18.064 4.238 1.00 71.45 73 GLN B CA 1
ATOM 2877 C C . GLN B 1 73 ? -74.821 -17.721 5.641 1.00 76.85 73 GLN B C 1
ATOM 2878 O O . GLN B 1 73 ? -76.009 -17.453 5.846 1.00 78.18 73 GLN B O 1
ATOM 2884 N N . LEU B 1 74 ? -73.901 -17.730 6.597 1.00 74.15 74 LEU B N 1
ATOM 2885 C CA . LEU B 1 74 ? -74.237 -17.556 8.001 1.00 73.81 74 LEU B CA 1
ATOM 2886 C C . LEU B 1 74 ? -74.006 -16.117 8.447 1.00 73.68 74 LEU B C 1
ATOM 2887 O O . LEU B 1 74 ? -73.208 -15.376 7.867 1.00 71.35 74 LEU B O 1
ATOM 2892 N N . ASN B 1 75 ? -74.731 -15.730 9.493 1.00 68.69 75 ASN B N 1
ATOM 2893 C CA . ASN B 1 75 ? -74.573 -14.440 10.145 1.00 69.07 75 ASN B CA 1
ATOM 2894 C C . ASN B 1 75 ? -74.158 -14.675 11.589 1.00 70.91 75 ASN B C 1
ATOM 2895 O O . ASN B 1 75 ? -74.725 -15.532 12.275 1.00 71.86 75 ASN B O 1
ATOM 2897 N N . VAL B 1 76 ? -73.166 -13.921 12.041 1.00 68.99 76 VAL B N 1
ATOM 2898 C CA . VAL B 1 76 ? -72.579 -14.114 13.361 1.00 74.93 76 VAL B CA 1
ATOM 2899 C C . VAL B 1 76 ? -73.323 -13.256 14.373 1.00 73.82 76 VAL B C 1
ATOM 2900 O O . VAL B 1 76 ? -73.579 -12.070 14.131 1.00 73.44 76 VAL B O 1
ATOM 2904 N N . GLN B 1 77 ? -73.673 -13.855 15.511 1.00 70.95 77 GLN B N 1
ATOM 2905 C CA . GLN B 1 77 ? -74.362 -13.137 16.576 1.00 75.65 77 GLN B CA 1
ATOM 2906 C C . GLN B 1 77 ? -73.385 -12.604 17.619 1.00 77.74 77 GLN B C 1
ATOM 2907 O O . GLN B 1 77 ? -73.387 -11.408 17.924 1.00 79.60 77 GLN B O 1
ATOM 2909 N N . SER B 1 78 ? -72.541 -13.477 18.164 1.00 78.56 78 SER B N 1
ATOM 2910 C CA . SER B 1 78 ? -71.565 -13.101 19.173 1.00 71.41 78 SER B CA 1
ATOM 2911 C C . SER B 1 78 ? -70.177 -13.541 18.732 1.00 72.12 78 SER B C 1
ATOM 2912 O O . SER B 1 78 ? -70.020 -14.379 17.840 1.00 71.44 78 SER B O 1
ATOM 2915 N N . VAL B 1 79 ? -69.167 -12.960 19.375 1.00 72.63 79 VAL B N 1
ATOM 2916 C CA . VAL B 1 79 ? -67.772 -13.323 19.160 1.00 68.21 79 VAL B CA 1
ATOM 2917 C C . VAL B 1 79 ? -67.150 -13.605 20.519 1.00 69.91 79 VAL B C 1
ATOM 2918 O O . VAL B 1 79 ? -67.197 -12.756 21.417 1.00 65.57 79 VAL B O 1
ATOM 2922 N N . LYS B 1 80 ? -66.575 -14.794 20.672 1.00 70.14 80 LYS B N 1
ATOM 2923 C CA . LYS B 1 80 ? -65.905 -15.184 21.902 1.00 62.46 80 LYS B CA 1
ATOM 2924 C C . LYS B 1 80 ? -64.591 -15.858 21.548 1.00 67.24 80 LYS B C 1
ATOM 2925 O O . LYS B 1 80 ? -64.538 -16.687 20.635 1.00 68.14 80 LYS B O 1
ATOM 2931 N N . MET B 1 81 ? -63.531 -15.493 22.261 1.00 61.20 81 MET B N 1
ATOM 2932 C CA . MET B 1 81 ? -62.210 -16.061 22.035 1.00 59.41 81 MET B CA 1
ATOM 2933 C C . MET B 1 81 ? -61.902 -17.066 23.136 1.00 59.72 81 MET B C 1
ATOM 2934 O O . MET B 1 81 ? -61.924 -16.718 24.322 1.00 58.87 81 MET B O 1
ATOM 2939 N N . VAL B 1 82 ? -61.628 -18.308 22.746 1.00 54.25 82 VAL B N 1
ATOM 2940 C CA . VAL B 1 82 ? -61.114 -19.321 23.660 1.00 49.70 82 VAL B CA 1
ATOM 2941 C C . VAL B 1 82 ? -59.724 -19.709 23.170 1.00 50.72 82 VAL B C 1
ATOM 2942 O O . VAL B 1 82 ? -59.546 -20.081 22.002 1.00 53.93 82 VAL B O 1
ATOM 2946 N N . GLY B 1 83 ? -58.733 -19.557 24.042 1.00 47.29 83 GLY B N 1
ATOM 2947 C CA . GLY B 1 83 ? -57.357 -19.759 23.622 1.00 47.40 83 GLY B CA 1
ATOM 2948 C C . GLY B 1 83 ? -57.016 -18.859 22.450 1.00 50.39 83 GLY B C 1
ATOM 2949 O O . GLY B 1 83 ? -57.284 -17.653 22.462 1.00 50.78 83 GLY B O 1
ATOM 2950 N N . ALA B 1 84 ? -56.433 -19.450 21.410 1.00 51.81 84 ALA B N 1
ATOM 2951 C CA . ALA B 1 84 ? -56.092 -18.722 20.198 1.00 49.27 84 ALA B CA 1
ATOM 2952 C C . ALA B 1 84 ? -57.128 -18.906 19.098 1.00 48.15 84 ALA B C 1
ATOM 2953 O O . ALA B 1 84 ? -56.864 -18.549 17.946 1.00 52.42 84 ALA B O 1
ATOM 2955 N N . LEU B 1 85 ? -58.295 -19.448 19.426 1.00 51.59 85 LEU B N 1
ATOM 2956 C CA . LEU B 1 85 ? -59.368 -19.664 18.471 1.00 53.07 85 LEU B CA 1
ATOM 2957 C C . LEU B 1 85 ? -60.513 -18.694 18.731 1.00 56.54 85 LEU B C 1
ATOM 2958 O O . LEU B 1 85 ? -60.698 -18.193 19.844 1.00 52.92 85 LEU B O 1
ATOM 2963 N N . LEU B 1 86 ? -61.287 -18.441 17.681 1.00 55.95 86 LEU B N 1
ATOM 2964 C CA . LEU B 1 86 ? -62.486 -17.621 17.755 1.00 56.43 86 LEU B CA 1
ATOM 2965 C C . LEU B 1 86 ? -63.710 -18.524 17.708 1.00 63.53 86 LEU B C 1
ATOM 2966 O O . LEU B 1 86 ? -63.812 -19.392 16.834 1.00 57.94 86 LEU B O 1
ATOM 2971 N N . GLN B 1 87 ? -64.629 -18.323 18.645 1.00 64.02 87 GLN B N 1
ATOM 2972 C CA . GLN B 1 87 ? -65.899 -19.044 18.680 1.00 63.32 87 GLN B CA 1
ATOM 2973 C C . GLN B 1 87 ? -66.991 -18.069 18.246 1.00 63.84 87 GLN B C 1
ATOM 2974 O O . GLN B 1 87 ? -67.526 -17.310 19.056 1.00 66.61 87 GLN B O 1
ATOM 2980 N N . LEU B 1 88 ? -67.315 -18.093 16.955 1.00 61.48 88 LEU B N 1
ATOM 2981 C CA . LEU B 1 88 ? -68.340 -17.221 16.390 1.00 62.41 88 LEU B CA 1
ATOM 2982 C C . LEU B 1 88 ? -69.680 -17.946 16.434 1.00 64.69 88 LEU B C 1
ATOM 2983 O O . LEU B 1 88 ? -69.891 -18.920 15.705 1.00 65.41 88 LEU B O 1
ATOM 2988 N N . THR B 1 89 ? -70.582 -17.474 17.290 1.00 70.43 89 THR B N 1
ATOM 2989 C CA . THR B 1 89 ? -71.917 -18.050 17.371 1.00 69.17 89 THR B CA 1
ATOM 2990 C C . THR B 1 89 ? -72.760 -17.561 16.200 1.00 69.00 89 THR B C 1
ATOM 2991 O O . THR B 1 89 ? -72.804 -16.360 15.914 1.00 70.09 89 THR B O 1
ATOM 2995 N N . VAL B 1 90 ? -73.421 -18.492 15.522 1.00 68.85 90 VAL B N 1
ATOM 2996 C CA . VAL B 1 90 ? -74.205 -18.185 14.336 1.00 71.17 90 VAL B CA 1
ATOM 2997 C C . VAL B 1 90 ? -75.682 -18.438 14.629 1.00 73.35 90 VAL B C 1
ATOM 2998 O O . VAL B 1 90 ? -76.049 -19.063 15.625 1.00 69.95 90 VAL B O 1
ATOM 3002 N N . HIS B 1 91 ? -76.538 -17.944 13.732 1.00 75.53 91 HIS B N 1
ATOM 3003 C CA . HIS B 1 91 ? -77.979 -18.019 13.940 1.00 73.93 91 HIS B CA 1
ATOM 3004 C C . HIS B 1 91 ? -78.571 -19.364 13.542 1.00 72.03 91 HIS B C 1
ATOM 3005 O O . HIS B 1 91 ? -79.648 -19.718 14.032 1.00 75.38 91 HIS B O 1
ATOM 3007 N N . THR B 1 92 ? -77.899 -20.120 12.679 1.00 71.74 92 THR B N 1
ATOM 3008 C CA . THR B 1 92 ? -78.424 -21.372 12.152 1.00 71.56 92 THR B CA 1
ATOM 3009 C C . THR B 1 92 ? -77.590 -22.542 12.658 1.00 72.46 92 THR B C 1
ATOM 3010 O O . THR B 1 92 ? -76.358 -22.512 12.578 1.00 71.97 92 THR B O 1
ATOM 3014 N N . ASN B 1 93 ? -78.265 -23.565 13.180 1.00 70.02 93 ASN B N 1
ATOM 3015 C CA . ASN B 1 93 ? -77.593 -24.782 13.615 1.00 68.20 93 ASN B CA 1
ATOM 3016 C C . ASN B 1 93 ? -77.278 -25.657 12.408 1.00 72.54 93 ASN B C 1
ATOM 3017 O O . ASN B 1 93 ? -78.134 -25.867 11.543 1.00 75.09 93 ASN B O 1
ATOM 3022 N N . ASN B 1 94 ? -76.050 -26.169 12.355 1.00 71.79 94 ASN B N 1
ATOM 3023 C CA . ASN B 1 94 ? -75.609 -26.975 11.223 1.00 70.99 94 ASN B CA 1
ATOM 3024 C C . ASN B 1 94 ? -76.336 -28.314 11.212 1.00 71.70 94 ASN B C 1
ATOM 3025 O O . ASN B 1 94 ? -76.280 -29.070 12.188 1.00 69.13 94 ASN B O 1
ATOM 3030 N N . THR B 1 95 ? -77.012 -28.608 10.098 1.00 69.66 95 THR B N 1
ATOM 3031 C CA . THR B 1 95 ? -77.751 -29.861 9.982 1.00 73.34 95 THR B CA 1
ATOM 3032 C C . THR B 1 95 ? -76.817 -31.063 10.018 1.00 68.67 95 THR B C 1
ATOM 3033 O O . THR B 1 95 ? -77.159 -32.108 10.584 1.00 67.21 95 THR B O 1
ATOM 3037 N N . ALA B 1 96 ? -75.636 -30.935 9.421 1.00 70.78 96 ALA B N 1
ATOM 3038 C CA . ALA B 1 96 ? -74.717 -32.050 9.255 1.00 71.25 96 ALA B CA 1
ATOM 3039 C C . ALA B 1 96 ? -73.752 -32.211 10.422 1.00 71.04 96 ALA B C 1
ATOM 3040 O O . ALA B 1 96 ? -72.755 -32.927 10.284 1.00 72.65 96 ALA B O 1
ATOM 3042 N N . THR B 1 97 ? -74.017 -31.572 11.554 1.00 67.40 97 THR B N 1
ATOM 3043 C CA . THR B 1 97 ? -73.146 -31.713 12.711 1.00 65.23 97 THR B CA 1
ATOM 3044 C C . THR B 1 97 ? -73.168 -33.157 13.197 1.00 65.99 97 THR B C 1
ATOM 3045 O O . THR B 1 97 ? -74.235 -33.656 13.582 1.00 71.23 97 THR B O 1
ATOM 3049 N N . PRO B 1 98 ? -72.041 -33.856 13.194 1.00 64.02 98 PRO B N 1
ATOM 3050 C CA . PRO B 1 98 ? -72.006 -35.219 13.720 1.00 61.16 98 PRO B CA 1
ATOM 3051 C C . PRO B 1 98 ? -71.719 -35.214 15.217 1.00 64.94 98 PRO B C 1
ATOM 3052 O O . PRO B 1 98 ? -71.424 -34.182 15.821 1.00 60.63 98 PRO B O 1
ATOM 3056 N N . ASP B 1 99 ? -71.819 -36.400 15.807 1.00 63.04 99 ASP B N 1
ATOM 3057 C CA . ASP B 1 99 ? -71.278 -36.593 17.141 1.00 65.03 99 ASP B CA 1
ATOM 3058 C C . ASP B 1 99 ? -69.774 -36.356 17.099 1.00 68.75 99 ASP B C 1
ATOM 3059 O O . ASP B 1 99 ? -69.063 -36.963 16.294 1.00 61.09 99 ASP B O 1
ATOM 3064 N N . TYR B 1 100 ? -69.290 -35.449 17.946 1.00 69.03 100 TYR B N 1
ATOM 3065 C CA . TYR B 1 100 ? -67.888 -35.062 17.903 1.00 63.09 100 TYR B CA 1
ATOM 3066 C C . TYR B 1 100 ? -67.335 -34.913 19.312 1.00 60.02 100 TYR B C 1
ATOM 3067 O O . TYR B 1 100 ? -68.076 -34.779 20.289 1.00 62.68 100 TYR B O 1
ATOM 3076 N N . LYS B 1 101 ? -66.005 -34.949 19.396 1.00 60.79 101 LYS B N 1
ATOM 3077 C CA . LYS B 1 101 ? -65.269 -34.705 20.627 1.00 53.22 101 LYS B CA 1
ATOM 3078 C C . LYS B 1 101 ? -64.010 -33.916 20.299 1.00 54.60 101 LYS B C 1
ATOM 3079 O O . LYS B 1 101 ? -63.415 -34.085 19.231 1.00 54.05 101 LYS B O 1
ATOM 3081 N N . PHE B 1 102 ? -63.614 -33.046 21.223 1.00 51.09 102 PHE B N 1
ATOM 3082 C CA . PHE B 1 102 ? -62.359 -32.309 21.124 1.00 50.32 102 PHE B CA 1
ATOM 3083 C C . PHE B 1 102 ? -61.316 -33.073 21.932 1.00 54.04 102 PHE B C 1
ATOM 3084 O O . PHE B 1 102 ? -61.347 -33.062 23.167 1.00 51.40 102 PHE B O 1
ATOM 3092 N N . GLU B 1 103 ? -60.403 -33.743 21.234 1.00 55.98 103 GLU B N 1
ATOM 3093 C CA . GLU B 1 103 ? -59.420 -34.620 21.855 1.00 53.75 103 GLU B CA 1
ATOM 3094 C C . GLU B 1 103 ? -58.020 -34.114 21.539 1.00 54.33 103 GLU B C 1
ATOM 3095 O O . GLU B 1 103 ? -57.693 -33.872 20.373 1.00 53.09 103 GLU B O 1
ATOM 3101 N N . ARG B 1 104 ? -57.200 -33.954 22.576 1.00 52.01 104 ARG B N 1
ATOM 3102 C CA . ARG B 1 104 ? -55.831 -33.488 22.407 1.00 50.59 104 ARG B CA 1
ATOM 3103 C C . ARG B 1 104 ? -54.900 -34.672 22.184 1.00 51.58 104 ARG B C 1
ATOM 3104 O O . ARG B 1 104 ? -54.896 -35.625 22.971 1.00 46.03 104 ARG B O 1
ATOM 3112 N N . LEU B 1 105 ? -54.110 -34.601 21.116 1.00 49.87 105 LEU B N 1
ATOM 3113 C CA . LEU B 1 105 ? -53.178 -35.664 20.775 1.00 44.75 105 LEU B CA 1
ATOM 3114 C C . LEU B 1 105 ? -51.896 -35.556 21.589 1.00 48.20 105 LEU B C 1
ATOM 3115 O O . LEU B 1 105 ? -51.445 -34.463 21.944 1.00 48.11 105 LEU B O 1
ATOM 3120 N N . GLN B 1 106 ? -51.314 -36.705 21.882 1.00 46.63 106 GLN B N 1
ATOM 3121 C CA . GLN B 1 106 ? -49.950 -36.770 22.370 1.00 48.47 106 GLN B CA 1
ATOM 3122 C C . GLN B 1 106 ? -49.001 -36.984 21.199 1.00 49.16 106 GLN B C 1
ATOM 3123 O O . GLN B 1 106 ? -49.404 -37.495 20.149 1.00 44.82 106 GLN B O 1
ATOM 3129 N N . PRO B 1 107 ? -47.740 -36.576 21.333 1.00 46.84 107 PRO B N 1
ATOM 3130 C CA . PRO B 1 107 ? -46.776 -36.804 20.250 1.00 44.12 107 PRO B CA 1
ATOM 3131 C C . PRO B 1 107 ? -46.699 -38.280 19.878 1.00 43.78 107 PRO B C 1
ATOM 3132 O O . PRO B 1 107 ? -46.822 -39.162 20.729 1.00 41.93 107 PRO B O 1
ATOM 3136 N N . GLY B 1 108 ? -46.521 -38.545 18.583 1.00 47.28 108 GLY B N 1
ATOM 3137 C CA . GLY B 1 108 ? -46.489 -39.901 18.078 1.00 40.52 108 GLY B CA 1
ATOM 3138 C C . GLY B 1 108 ? -47.815 -40.433 17.579 1.00 44.00 108 GLY B C 1
ATOM 3139 O O . GLY B 1 108 ? -47.837 -41.484 16.925 1.00 44.29 108 GLY B O 1
ATOM 3140 N N . SER B 1 109 ? -48.919 -39.751 17.866 1.00 43.77 109 SER B N 1
ATOM 3141 C CA . SER B 1 109 ? -50.225 -40.155 17.369 1.00 44.19 109 SER B CA 1
ATOM 3142 C C . SER B 1 109 ? -50.488 -39.507 16.016 1.00 50.06 109 SER B C 1
ATOM 3143 O O . SER B 1 109 ? -50.029 -38.397 15.737 1.00 49.81 109 SER B O 1
ATOM 3146 N N . SER B 1 110 ? -51.228 -40.217 15.174 1.00 49.71 110 SER B N 1
ATOM 3147 C CA . SER B 1 110 ? -51.481 -39.788 13.808 1.00 49.35 110 SER B CA 1
ATOM 3148 C C . SER B 1 110 ? -52.853 -39.135 13.688 1.00 48.11 110 SER B C 1
ATOM 3149 O O . SER B 1 110 ? -53.696 -39.218 14.584 1.00 49.61 110 SER B O 1
ATOM 3152 N N . MET B 1 111 ? -53.066 -38.476 12.552 1.00 47.16 111 MET B N 1
ATOM 3153 C CA . MET B 1 111 ? -54.356 -37.882 12.234 1.00 48.08 111 MET B CA 1
ATOM 3154 C C . MET B 1 111 ? -54.405 -37.607 10.740 1.00 47.54 111 MET B C 1
ATOM 3155 O O . MET B 1 111 ? -53.375 -37.568 10.061 1.00 47.36 111 MET B O 1
ATOM 3160 N N . THR B 1 112 ? -55.619 -37.425 10.236 1.00 42.66 112 THR B N 1
ATOM 3161 C CA . THR B 1 112 ? -55.840 -37.027 8.854 1.00 47.28 112 THR B CA 1
ATOM 3162 C C . THR B 1 112 ? -56.065 -35.522 8.800 1.00 47.87 112 THR B C 1
ATOM 3163 O O . THR B 1 112 ? -56.805 -34.968 9.617 1.00 43.37 112 THR B O 1
ATOM 3167 N N . ILE B 1 113 ? -55.413 -34.863 7.847 1.00 45.78 113 ILE B N 1
ATOM 3168 C CA . ILE B 1 113 ? -55.546 -33.423 7.658 1.00 46.03 113 ILE B CA 1
ATOM 3169 C C . ILE B 1 113 ? -56.471 -33.171 6.477 1.00 51.25 113 ILE B C 1
ATOM 3170 O O . ILE B 1 113 ? -56.299 -33.766 5.407 1.00 50.26 113 ILE B O 1
ATOM 3175 N N . ALA B 1 114 ? -57.456 -32.299 6.672 1.00 51.84 114 ALA B N 1
ATOM 3176 C CA . ALA B 1 114 ? -58.338 -31.851 5.596 1.00 46.51 114 ALA B CA 1
ATOM 3177 C C . ALA B 1 114 ? -57.887 -30.448 5.206 1.00 50.35 114 ALA B C 1
ATOM 3178 O O . ALA B 1 114 ? -58.393 -29.447 5.714 1.00 51.26 114 ALA B O 1
ATOM 3180 N N . CYS B 1 115 ? -56.912 -30.382 4.301 1.00 45.24 115 CYS B N 1
ATOM 3181 C CA . CYS B 1 115 ? -56.361 -29.107 3.850 1.00 43.90 115 CYS B CA 1
ATOM 3182 C C . CYS B 1 115 ? -57.394 -28.387 2.990 1.00 50.51 115 CYS B C 1
ATOM 3183 O O . CYS B 1 115 ? -57.674 -28.801 1.860 1.00 53.87 115 CYS B O 1
ATOM 3186 N N . ALA B 1 116 ? -57.961 -27.308 3.523 1.00 49.15 116 ALA B N 1
ATOM 3187 C CA . ALA B 1 116 ? -59.070 -26.609 2.894 1.00 49.48 116 ALA B CA 1
ATOM 3188 C C . ALA B 1 116 ? -58.662 -25.201 2.478 1.00 51.36 116 ALA B C 1
ATOM 3189 O O . ALA B 1 116 ? -57.746 -24.604 3.051 1.00 49.61 116 ALA B O 1
ATOM 3191 N N . TYR B 1 117 ? -59.353 -24.683 1.463 1.00 54.85 117 TYR B N 1
ATOM 3192 C CA . TYR B 1 117 ? -59.183 -23.315 0.997 1.00 54.41 117 TYR B CA 1
ATOM 3193 C C . TYR B 1 117 ? -60.546 -22.751 0.633 1.00 58.02 117 TYR B C 1
ATOM 3194 O O . TYR B 1 117 ? -61.351 -23.429 -0.011 1.00 57.69 117 TYR B O 1
ATOM 3203 N N . ASP B 1 118 ? -60.800 -21.512 1.062 1.00 57.60 118 ASP B N 1
ATOM 3204 C CA . ASP B 1 118 ? -62.073 -20.834 0.807 1.00 58.49 118 ASP B CA 1
ATOM 3205 C C . ASP B 1 118 ? -63.260 -21.671 1.280 1.00 57.85 118 ASP B C 1
ATOM 3206 O O . ASP B 1 118 ? -64.351 -21.608 0.709 1.00 62.36 118 ASP B O 1
ATOM 3211 N N . GLY B 1 119 ? -63.049 -22.469 2.325 1.00 57.45 119 GLY B N 1
ATOM 3212 C CA . GLY B 1 119 ? -64.092 -23.303 2.883 1.00 54.80 119 GLY B CA 1
ATOM 3213 C C . GLY B 1 119 ? -64.260 -24.658 2.234 1.00 55.15 119 GLY B C 1
ATOM 3214 O O . GLY B 1 119 ? -65.121 -25.431 2.673 1.00 57.85 119 GLY B O 1
ATOM 3215 N N . ILE B 1 120 ? -63.468 -24.977 1.212 1.00 61.00 120 ILE B N 1
ATOM 3216 C CA . ILE B 1 120 ? -63.586 -26.227 0.471 1.00 57.29 120 ILE B CA 1
ATOM 3217 C C . ILE B 1 120 ? -62.313 -27.034 0.679 1.00 54.31 120 ILE B C 1
ATOM 3218 O O . ILE B 1 120 ? -61.207 -26.521 0.473 1.00 50.82 120 ILE B O 1
ATOM 3223 N N . VAL B 1 121 ? -62.470 -28.294 1.078 1.00 56.69 121 VAL B N 1
ATOM 3224 C CA . VAL B 1 121 ? -61.321 -29.176 1.255 1.00 51.41 121 VAL B CA 1
ATOM 3225 C C . VAL B 1 121 ? -60.742 -29.512 -0.113 1.00 54.97 121 VAL B C 1
ATOM 3226 O O . VAL B 1 121 ? -61.447 -30.015 -0.995 1.00 55.50 121 VAL B O 1
ATOM 3230 N N . ARG B 1 122 ? -59.451 -29.235 -0.294 1.00 51.96 122 ARG B N 1
ATOM 3231 C CA . ARG B 1 122 ? -58.762 -29.497 -1.552 1.00 49.86 122 ARG B CA 1
ATOM 3232 C C . ARG B 1 122 ? -57.919 -30.764 -1.517 1.00 55.55 122 ARG B C 1
ATOM 3233 O O . ARG B 1 122 ? -57.842 -31.477 -2.523 1.00 55.53 122 ARG B O 1
ATOM 3241 N N . HIS B 1 123 ? -57.281 -31.058 -0.386 1.00 50.74 123 HIS B N 1
ATOM 3242 C CA . HIS B 1 123 ? -56.469 -32.257 -0.240 1.00 45.23 123 HIS B CA 1
ATOM 3243 C C . HIS B 1 123 ? -56.683 -32.854 1.143 1.00 53.71 123 HIS B C 1
ATOM 3244 O O . HIS B 1 123 ? -57.062 -32.165 2.093 1.00 46.14 123 HIS B O 1
ATOM 3251 N N . VAL B 1 124 ? -56.431 -34.156 1.238 1.00 49.54 124 VAL B N 1
ATOM 3252 C CA . VAL B 1 124 ? -56.341 -34.861 2.508 1.00 44.56 124 VAL B CA 1
ATOM 3253 C C . VAL B 1 124 ? -55.002 -35.583 2.536 1.00 50.80 124 VAL B C 1
ATOM 3254 O O . VAL B 1 124 ? -54.521 -36.050 1.497 1.00 45.35 124 VAL B O 1
ATOM 3258 N N . TYR B 1 125 ? -54.387 -35.651 3.716 1.00 42.99 125 TYR B N 1
ATOM 3259 C CA . TYR B 1 125 ? -53.125 -36.366 3.862 1.00 43.14 125 TYR B CA 1
ATOM 3260 C C . TYR B 1 125 ? -52.912 -36.717 5.331 1.00 47.74 125 TYR B C 1
ATOM 3261 O O . TYR B 1 125 ? -53.713 -36.367 6.203 1.00 46.44 125 TYR B O 1
ATOM 3270 N N . HIS B 1 126 ? -51.803 -37.406 5.591 1.00 49.33 126 HIS B N 1
ATOM 3271 C CA . HIS B 1 126 ? -51.532 -38.072 6.858 1.00 46.65 126 HIS B CA 1
ATOM 3272 C C . HIS B 1 126 ? -50.340 -37.419 7.536 1.00 48.29 126 HIS B C 1
ATOM 3273 O O . HIS B 1 126 ? -49.285 -37.251 6.915 1.00 50.86 126 HIS B O 1
ATOM 3280 N N . VAL B 1 127 ? -50.506 -37.053 8.806 1.00 44.68 127 VAL B N 1
ATOM 3281 C CA . VAL B 1 127 ? -49.416 -36.500 9.595 1.00 41.53 127 VAL B CA 1
ATOM 3282 C C . VAL B 1 127 ? -49.411 -37.157 10.968 1.00 48.44 127 VAL B C 1
ATOM 3283 O O . VAL B 1 127 ? -50.391 -37.764 11.404 1.00 47.06 127 VAL B O 1
ATOM 3287 N N . VAL B 1 128 ? -48.274 -37.029 11.643 1.00 48.71 128 VAL B N 1
ATOM 3288 C CA . VAL B 1 128 ? -48.109 -37.458 13.023 1.00 49.42 128 VAL B CA 1
ATOM 3289 C C . VAL B 1 128 ? -47.546 -36.280 13.803 1.00 53.14 128 VAL B C 1
ATOM 3290 O O . VAL B 1 128 ? -46.640 -35.588 13.327 1.00 42.03 128 VAL B O 1
ATOM 3294 N N . LEU B 1 129 ? -48.100 -36.032 14.988 1.00 46.35 129 LEU B N 1
ATOM 3295 C CA . LEU B 1 129 ? -47.534 -35.022 15.871 1.00 44.17 129 LEU B CA 1
ATOM 3296 C C . LEU B 1 129 ? -46.160 -35.484 16.345 1.00 43.90 129 LEU B C 1
ATOM 3297 O O . LEU B 1 129 ? -46.033 -36.558 16.942 1.00 44.49 129 LEU B O 1
ATOM 3302 N N . GLN B 1 130 ? -45.134 -34.684 16.069 1.00 40.82 130 GLN B N 1
ATOM 3303 C CA . GLN B 1 130 ? -43.770 -35.038 16.427 1.00 41.05 130 GLN B CA 1
ATOM 3304 C C . GLN B 1 130 ? -43.459 -34.621 17.864 1.00 46.89 130 GLN B C 1
ATOM 3305 O O . GLN B 1 130 ? -44.214 -33.890 18.509 1.00 42.65 130 GLN B O 1
ATOM 3311 N N . LEU B 1 131 ? -42.313 -35.093 18.360 1.00 42.84 131 LEU B N 1
ATOM 3312 C CA . LEU B 1 131 ? -41.919 -34.803 19.733 1.00 46.22 131 LEU B CA 1
ATOM 3313 C C . LEU B 1 131 ? -41.568 -33.336 19.943 1.00 47.14 131 LEU B C 1
ATOM 3314 O O . LEU B 1 131 ? -41.537 -32.882 21.090 1.00 45.46 131 LEU B O 1
ATOM 3319 N N . ASN B 1 132 ? -41.305 -32.586 18.873 1.00 44.49 132 ASN B N 1
ATOM 3320 C CA . ASN B 1 132 ? -41.148 -31.141 18.972 1.00 43.02 132 ASN B CA 1
ATOM 3321 C C . ASN B 1 132 ? -42.480 -30.410 18.878 1.00 42.62 132 ASN B C 1
ATOM 3322 O O . ASN B 1 132 ? -42.497 -29.176 18.818 1.00 40.90 132 ASN B O 1
ATOM 3327 N N . ASN B 1 133 ? -43.589 -31.153 18.861 1.00 42.87 133 ASN B N 1
ATOM 3328 C CA . ASN B 1 133 ? -44.942 -30.603 18.821 1.00 45.99 133 ASN B CA 1
ATOM 3329 C C . ASN B 1 133 ? -45.223 -29.855 17.525 1.00 45.76 133 ASN B C 1
ATOM 3330 O O . ASN B 1 133 ? -45.967 -28.871 17.511 1.00 47.74 133 ASN B O 1
ATOM 3335 N N . LEU B 1 134 ? -44.634 -30.319 16.432 1.00 46.23 134 LEU B N 1
ATOM 3336 C CA . LEU B 1 134 ? -44.921 -29.806 15.106 1.00 46.26 134 LEU B CA 1
ATOM 3337 C C . LEU B 1 134 ? -45.375 -30.953 14.216 1.00 42.90 134 LEU B C 1
ATOM 3338 O O . LEU B 1 134 ? -45.071 -32.122 14.468 1.00 45.83 134 LEU B O 1
ATOM 3343 N N . ILE B 1 135 ? -46.128 -30.608 13.178 1.00 48.11 135 ILE B N 1
ATOM 3344 C CA . ILE B 1 135 ? -46.506 -31.562 12.145 1.00 43.41 135 ILE B CA 1
ATOM 3345 C C . ILE B 1 135 ? -45.817 -31.155 10.853 1.00 44.81 135 ILE B C 1
ATOM 3346 O O . ILE B 1 135 ? -45.613 -29.967 10.578 1.00 45.33 135 ILE B O 1
ATOM 3351 N N . TYR B 1 136 ? -45.441 -32.154 10.062 1.00 50.48 136 TYR B N 1
ATOM 3352 C CA . TYR B 1 136 ? -44.809 -31.929 8.763 1.00 45.82 136 TYR B CA 1
ATOM 3353 C C . TYR B 1 136 ? -45.908 -32.059 7.713 1.00 47.42 136 TYR B C 1
ATOM 3354 O O . TYR B 1 136 ? -46.232 -33.155 7.254 1.00 44.21 136 TYR B O 1
ATOM 3363 N N . ALA B 1 137 ? -46.499 -30.921 7.348 1.00 42.98 137 ALA B N 1
ATOM 3364 C CA . ALA B 1 137 ? -47.664 -30.919 6.473 1.00 44.56 137 ALA B CA 1
ATOM 3365 C C . ALA B 1 137 ? -47.410 -30.133 5.190 1.00 41.61 137 ALA B C 1
ATOM 3366 O O . ALA B 1 137 ? -46.257 -29.899 4.814 1.00 37.90 137 ALA B O 1
ATOM 3368 N N . SER B 1 138 ? -48.481 -29.729 4.509 1.00 43.80 138 SER B N 1
ATOM 3369 C CA . SER B 1 138 ? -48.364 -28.999 3.249 1.00 46.87 138 SER B CA 1
ATOM 3370 C C . SER B 1 138 ? -49.508 -27.999 3.184 1.00 44.14 138 SER B C 1
ATOM 3371 O O . SER B 1 138 ? -50.665 -28.389 3.002 1.00 48.68 138 SER B O 1
ATOM 3374 N N . PHE B 1 139 ? -49.187 -26.718 3.335 1.00 43.17 139 PHE B N 1
ATOM 3375 C CA . PHE B 1 139 ? -50.194 -25.670 3.384 1.00 46.98 139 PHE B CA 1
ATOM 3376 C C . PHE B 1 139 ? -49.700 -24.462 2.606 1.00 49.75 139 PHE B C 1
ATOM 3377 O O . PHE B 1 139 ? -48.497 -24.197 2.534 1.00 52.61 139 PHE B O 1
ATOM 3385 N N . LEU B 1 140 ? -50.643 -23.723 2.036 1.00 48.69 140 LEU B N 1
ATOM 3386 C CA . LEU B 1 140 ? -50.363 -22.451 1.388 1.00 49.80 140 LEU B CA 1
ATOM 3387 C C . LEU B 1 140 ? -51.273 -21.379 1.988 1.00 51.99 140 LEU B C 1
ATOM 3388 O O . LEU B 1 140 ? -52.000 -21.624 2.955 1.00 52.89 140 LEU B O 1
ATOM 3393 N N . ASN B 1 141 ? -51.221 -20.180 1.408 1.00 55.77 141 ASN B N 1
ATOM 3394 C CA . ASN B 1 141 ? -52.016 -19.066 1.910 1.00 46.00 141 ASN B CA 1
ATOM 3395 C C . ASN B 1 141 ? -53.497 -19.420 1.923 1.00 49.73 141 ASN B C 1
ATOM 3396 O O . ASN B 1 141 ? -54.017 -20.030 0.984 1.00 51.07 141 ASN B O 1
ATOM 3401 N N . GLY B 1 142 ? -54.175 -19.041 3.003 1.00 47.88 142 GLY B N 1
ATOM 3402 C CA . GLY B 1 142 ? -55.586 -19.318 3.164 1.00 48.66 142 GLY B CA 1
ATOM 3403 C C . GLY B 1 142 ? -55.922 -20.662 3.775 1.00 49.55 142 GLY B C 1
ATOM 3404 O O . GLY B 1 142 ? -57.106 -20.935 4.010 1.00 46.63 142 GLY B O 1
ATOM 3405 N N . ALA B 1 143 ? -54.926 -21.506 4.051 1.00 49.07 143 ALA B N 1
ATOM 3406 C CA . ALA B 1 143 ? -55.192 -22.853 4.544 1.00 51.42 143 ALA B CA 1
ATOM 3407 C C . ALA B 1 143 ? -55.508 -22.902 6.033 1.00 48.94 143 ALA B C 1
ATOM 3408 O O . ALA B 1 143 ? -56.011 -23.927 6.506 1.00 50.86 143 ALA B O 1
ATOM 3410 N N . CYS B 1 144 ? -55.221 -21.836 6.778 1.00 44.61 144 CYS B N 1
ATOM 3411 C CA . CYS B 1 144 ? -55.480 -21.834 8.213 1.00 50.58 144 CYS B CA 1
ATOM 3412 C C . CYS B 1 144 ? -56.964 -22.045 8.490 1.00 49.57 144 CYS B C 1
ATOM 3413 O O . CYS B 1 144 ? -57.829 -21.536 7.774 1.00 52.99 144 CYS B O 1
ATOM 3416 N N . GLY B 1 145 ? -57.252 -22.796 9.546 1.00 46.73 145 GLY B N 1
ATOM 3417 C CA . GLY B 1 145 ? -58.583 -23.271 9.824 1.00 49.38 145 GLY B CA 1
ATOM 3418 C C . GLY B 1 145 ? -58.820 -24.705 9.404 1.00 50.76 145 GLY B C 1
ATOM 3419 O O . GLY B 1 145 ? -59.793 -25.316 9.860 1.00 52.06 145 GLY B O 1
ATOM 3420 N N . SER B 1 146 ? -57.961 -25.249 8.542 1.00 43.57 146 SER B N 1
ATOM 3421 C CA . SER B 1 146 ? -58.019 -26.666 8.216 1.00 42.95 146 SER B CA 1
ATOM 3422 C C . SER B 1 146 ? -57.796 -27.500 9.472 1.00 45.11 146 SER B C 1
ATOM 3423 O O . SER B 1 146 ? -57.043 -27.122 10.373 1.00 45.32 146 SER B O 1
ATOM 3426 N N . VAL B 1 147 ? -58.464 -28.645 9.534 1.00 42.50 147 VAL B N 1
ATOM 3427 C CA . VAL B 1 147 ? -58.485 -29.444 10.751 1.00 46.91 147 VAL B CA 1
ATOM 3428 C C . VAL B 1 147 ? -57.765 -30.764 10.523 1.00 43.62 147 VAL B C 1
ATOM 3429 O O . VAL B 1 147 ? -57.734 -31.306 9.412 1.00 43.82 147 VAL B O 1
ATOM 3433 N N . GLY B 1 148 ? -57.154 -31.260 11.593 1.00 42.15 148 GLY B N 1
ATOM 3434 C CA . GLY B 1 148 ? -56.689 -32.634 11.662 1.00 38.25 148 GLY B CA 1
ATOM 3435 C C . GLY B 1 148 ? -57.654 -33.429 12.523 1.00 45.54 148 GLY B C 1
ATOM 3436 O O . GLY B 1 148 ? -58.115 -32.949 13.559 1.00 48.74 148 GLY B O 1
ATOM 3437 N N . TYR B 1 149 ? -57.962 -34.647 12.083 1.00 45.36 149 TYR B N 1
ATOM 3438 C CA . TYR B 1 149 ? -59.024 -35.412 12.719 1.00 49.39 149 TYR B CA 1
ATOM 3439 C C . TYR B 1 149 ? -58.745 -36.904 12.606 1.00 50.17 149 TYR B C 1
ATOM 3440 O O . TYR B 1 149 ? -57.899 -37.346 11.825 1.00 48.90 149 TYR B O 1
ATOM 3449 N N . THR B 1 150 ? -59.474 -37.671 13.415 1.00 51.30 150 THR B N 1
ATOM 3450 C CA . THR B 1 150 ? -59.599 -39.115 13.280 1.00 53.79 150 THR B CA 1
ATOM 3451 C C . THR B 1 150 ? -61.067 -39.484 13.448 1.00 55.80 150 THR B C 1
ATOM 3452 O O . THR B 1 150 ? -61.885 -38.677 13.899 1.00 54.67 150 THR B O 1
ATOM 3456 N N . LEU B 1 151 ? -61.401 -40.716 13.078 1.00 60.50 151 LEU B N 1
ATOM 3457 C CA . LEU B 1 151 ? -62.768 -41.208 13.165 1.00 58.34 151 LEU B CA 1
ATOM 3458 C C . LEU B 1 151 ? -62.795 -42.517 13.937 1.00 57.99 151 LEU B C 1
ATOM 3459 O O . LEU B 1 151 ? -61.875 -43.333 13.829 1.00 58.93 151 LEU B O 1
ATOM 3464 N N . LYS B 1 152 ? -63.855 -42.707 14.717 1.00 61.25 152 LYS B N 1
ATOM 3465 C CA . LYS B 1 152 ? -64.067 -43.950 15.453 1.00 64.36 152 LYS B CA 1
ATOM 3466 C C . LYS B 1 152 ? -65.570 -44.131 15.591 1.00 66.30 152 LYS B C 1
ATOM 3467 O O . LYS B 1 152 ? -66.228 -43.338 16.272 1.00 70.61 152 LYS B O 1
ATOM 3469 N N . GLY B 1 153 ? -66.109 -45.156 14.943 1.00 72.81 153 GLY B N 1
ATOM 3470 C CA . GLY B 1 153 ? -67.553 -45.320 14.926 1.00 68.72 153 GLY B CA 1
ATOM 3471 C C . GLY B 1 153 ? -68.194 -44.192 14.144 1.00 69.52 153 GLY B C 1
ATOM 3472 O O . GLY B 1 153 ? -67.754 -43.843 13.042 1.00 66.72 153 GLY B O 1
ATOM 3473 N N . LYS B 1 154 ? -69.242 -43.601 14.716 1.00 72.07 154 LYS B N 1
ATOM 3474 C CA . LYS B 1 154 ? -69.932 -42.474 14.106 1.00 65.97 154 LYS B CA 1
ATOM 3475 C C . LYS B 1 154 ? -69.514 -41.140 14.715 1.00 67.32 154 LYS B C 1
ATOM 3476 O O . LYS B 1 154 ? -70.197 -40.131 14.512 1.00 70.28 154 LYS B O 1
ATOM 3478 N N . THR B 1 155 ? -68.405 -41.114 15.449 1.00 63.86 155 THR B N 1
ATOM 3479 C CA . THR B 1 155 ? -67.958 -39.930 16.169 1.00 66.26 155 THR B CA 1
ATOM 3480 C C . THR B 1 155 ? -66.713 -39.352 15.510 1.00 63.56 155 THR B C 1
ATOM 3481 O O . THR B 1 155 ? -65.780 -40.089 15.173 1.00 61.17 155 THR B O 1
ATOM 3485 N N . LEU B 1 156 ? -66.699 -38.034 15.339 1.00 59.26 156 LEU B N 1
ATOM 3486 C CA . LEU B 1 156 ? -65.565 -37.319 14.772 1.00 55.54 156 LEU B CA 1
ATOM 3487 C C . LEU B 1 156 ? -64.679 -36.798 15.897 1.00 59.12 156 LEU B C 1
ATOM 3488 O O . LEU B 1 156 ? -65.171 -36.172 16.841 1.00 61.68 156 LEU B O 1
ATOM 3493 N N . TYR B 1 157 ? -63.379 -37.059 15.797 1.00 56.51 157 TYR B N 1
ATOM 3494 C CA . TYR B 1 157 ? -62.407 -36.639 16.805 1.00 53.76 157 TYR B CA 1
ATOM 3495 C C . TYR B 1 157 ? -61.550 -35.532 16.203 1.00 53.90 157 TYR B C 1
ATOM 3496 O O . TYR B 1 157 ? -60.675 -35.794 15.374 1.00 53.57 157 TYR B O 1
ATOM 3505 N N . LEU B 1 158 ? -61.804 -34.295 16.623 1.00 50.53 158 LEU B N 1
ATOM 3506 C CA . LEU B 1 158 ? -61.048 -33.144 16.147 1.00 49.46 158 LEU B CA 1
ATOM 3507 C C . LEU B 1 158 ? -59.836 -32.941 17.048 1.00 51.81 158 LEU B C 1
ATOM 3508 O O . LEU B 1 158 ? -59.979 -32.796 18.267 1.00 51.20 158 LEU B O 1
ATOM 3513 N N . HIS B 1 159 ? -58.644 -32.939 16.446 1.00 50.98 159 HIS B N 1
ATOM 3514 C CA . HIS B 1 159 ? -57.399 -32.852 17.196 1.00 48.77 159 HIS B CA 1
ATOM 3515 C C . HIS B 1 159 ? -56.604 -31.583 16.937 1.00 47.22 159 HIS B C 1
ATOM 3516 O O . HIS B 1 159 ? -55.755 -31.231 17.762 1.00 45.73 159 HIS B O 1
ATOM 3523 N N . TYR B 1 160 ? -56.850 -30.891 15.828 1.00 46.05 160 TYR B N 1
ATOM 3524 C CA . TYR B 1 160 ? -55.914 -29.872 15.383 1.00 43.24 160 TYR B CA 1
ATOM 3525 C C . TYR B 1 160 ? -56.618 -28.894 14.455 1.00 43.33 160 TYR B C 1
ATOM 3526 O O . TYR B 1 160 ? -57.500 -29.283 13.689 1.00 47.04 160 TYR B O 1
ATOM 3535 N N . MET B 1 161 ? -56.226 -27.624 14.547 1.00 44.30 161 MET B N 1
ATOM 3536 C CA . MET B 1 161 ? -56.620 -26.589 13.601 1.00 43.37 161 MET B CA 1
ATOM 3537 C C . MET B 1 161 ? -55.378 -25.782 13.259 1.00 46.31 161 MET B C 1
ATOM 3538 O O . MET B 1 161 ? -54.620 -25.401 14.157 1.00 49.03 161 MET B O 1
ATOM 3543 N N . HIS B 1 162 ? -55.171 -25.522 11.969 1.00 45.21 162 HIS B N 1
ATOM 3544 C CA . HIS B 1 162 ? -53.892 -25.009 11.492 1.00 46.52 162 HIS B CA 1
ATOM 3545 C C . HIS B 1 162 ? -53.780 -23.500 11.679 1.00 44.42 162 HIS B C 1
ATOM 3546 O O . HIS B 1 162 ? -54.741 -22.756 11.460 1.00 44.56 162 HIS B O 1
ATOM 3553 N N . HIS B 1 163 ? -52.580 -23.050 12.059 1.00 43.70 163 HIS B N 1
ATOM 3554 C CA . HIS B 1 163 ? -52.365 -21.654 12.422 1.00 42.06 163 HIS B CA 1
ATOM 3555 C C . HIS B 1 163 ? -51.181 -21.020 11.699 1.00 44.80 163 HIS B C 1
ATOM 3556 O O . HIS B 1 163 ? -51.298 -19.911 11.170 1.00 48.61 163 HIS B O 1
ATOM 3563 N N . ILE B 1 164 ? -50.031 -21.693 11.684 1.00 42.71 164 ILE B N 1
ATOM 3564 C CA . ILE B 1 164 ? -48.786 -21.038 11.301 1.00 45.72 164 ILE B CA 1
ATOM 3565 C C . ILE B 1 164 ? -47.855 -22.049 10.649 1.00 50.13 164 ILE B C 1
ATOM 3566 O O . ILE B 1 164 ? -47.889 -23.245 10.954 1.00 46.93 164 ILE B O 1
ATOM 3571 N N . GLU B 1 165 ? -47.021 -21.553 9.738 1.00 47.76 165 GLU B N 1
ATOM 3572 C CA . GLU B 1 165 ? -45.980 -22.334 9.087 1.00 50.28 165 GLU B CA 1
ATOM 3573 C C . GLU B 1 165 ? -44.628 -21.723 9.425 1.00 47.80 165 GLU B C 1
ATOM 3574 O O . GLU B 1 165 ? -44.456 -20.503 9.336 1.00 49.90 165 GLU B O 1
ATOM 3580 N N . PHE B 1 166 ? -43.678 -22.565 9.814 1.00 48.46 166 PHE B N 1
ATOM 3581 C CA . PHE B 1 166 ? -42.339 -22.116 10.162 1.00 52.38 166 PHE B CA 1
ATOM 3582 C C . PHE B 1 166 ? -41.382 -22.320 8.990 1.00 56.89 166 PHE B C 1
ATOM 3583 O O . PHE B 1 166 ? -41.713 -22.961 7.988 1.00 58.58 166 PHE B O 1
ATOM 3591 N N . ASN B 1 167 ? -40.172 -21.764 9.136 1.00 57.58 167 ASN B N 1
ATOM 3592 C CA . ASN B 1 167 ? -39.243 -21.688 8.009 1.00 62.38 167 ASN B CA 1
ATOM 3593 C C . ASN B 1 167 ? -38.854 -23.069 7.494 1.00 62.44 167 ASN B C 1
ATOM 3594 O O . ASN B 1 167 ? -38.732 -23.273 6.280 1.00 63.07 167 ASN B O 1
ATOM 3599 N N . ASN B 1 168 ? -38.685 -24.037 8.388 1.00 62.13 168 ASN B N 1
ATOM 3600 C CA . ASN B 1 168 ? -38.215 -25.367 8.006 1.00 62.10 168 ASN B CA 1
ATOM 3601 C C . ASN B 1 168 ? -39.358 -26.301 7.642 1.00 66.31 168 ASN B C 1
ATOM 3602 O O . ASN B 1 168 ? -39.344 -27.485 7.997 1.00 66.82 168 ASN B O 1
ATOM 3607 N N . LYS B 1 169 ? -40.363 -25.777 6.934 1.00 58.45 169 LYS B N 1
ATOM 3608 C CA . LYS B 1 169 ? -41.471 -26.564 6.391 1.00 58.26 169 LYS B CA 1
ATOM 3609 C C . LYS B 1 169 ? -42.221 -27.341 7.473 1.00 63.45 169 LYS B C 1
ATOM 3610 O O . LYS B 1 169 ? -42.814 -28.389 7.203 1.00 62.48 169 LYS B O 1
ATOM 3612 N N . THR B 1 170 ? -42.201 -26.844 8.705 1.00 59.54 170 THR B N 1
ATOM 3613 C CA . THR B 1 170 ? -43.009 -27.399 9.779 1.00 51.96 170 THR B CA 1
ATOM 3614 C C . THR B 1 170 ? -44.225 -26.513 10.014 1.00 48.34 170 THR B C 1
ATOM 3615 O O . THR B 1 170 ? -44.255 -25.342 9.629 1.00 46.27 170 THR B O 1
ATOM 3619 N N . HIS B 1 171 ? -45.234 -27.087 10.659 1.00 48.73 171 HIS B N 1
ATOM 3620 C CA . HIS B 1 171 ? -46.495 -26.395 10.861 1.00 45.36 171 HIS B CA 1
ATOM 3621 C C . HIS B 1 171 ? -46.951 -26.573 12.301 1.00 47.17 171 HIS B C 1
ATOM 3622 O O . HIS B 1 171 ? -46.701 -27.607 12.928 1.00 42.79 171 HIS B O 1
ATOM 3629 N N . SER B 1 172 ? -47.616 -25.545 12.820 1.00 44.47 172 SER B N 1
ATOM 3630 C CA . SER B 1 172 ? -48.055 -25.521 14.206 1.00 45.30 172 SER B CA 1
ATOM 3631 C C . SER B 1 172 ? -49.495 -25.038 14.290 1.00 46.12 172 SER B C 1
ATOM 3632 O O . SER B 1 172 ? -49.983 -24.319 13.413 1.00 47.02 172 SER B O 1
ATOM 3635 N N . GLY B 1 173 ? -50.165 -25.439 15.360 1.00 47.34 173 GLY B N 1
ATOM 3636 C CA . GLY B 1 173 ? -51.546 -25.054 15.546 1.00 46.14 173 GLY B CA 1
ATOM 3637 C C . GLY B 1 173 ? -52.023 -25.403 16.937 1.00 46.51 173 GLY B C 1
ATOM 3638 O O . GLY B 1 173 ? -51.239 -25.776 17.812 1.00 46.29 173 GLY B O 1
ATOM 3639 N N . THR B 1 174 ? -53.330 -25.276 17.123 1.00 45.62 174 THR B N 1
ATOM 3640 C CA . THR B 1 174 ? -53.988 -25.512 18.397 1.00 44.30 174 THR B CA 1
ATOM 3641 C C . THR B 1 174 ? -54.823 -26.781 18.328 1.00 46.27 174 THR B C 1
ATOM 3642 O O . THR B 1 174 ? -55.082 -27.326 17.252 1.00 50.30 174 THR B O 1
ATOM 3646 N N . ASP B 1 175 ? -55.252 -27.249 19.499 1.00 44.50 175 ASP B N 1
ATOM 3647 C CA . ASP B 1 175 ? -56.377 -28.168 19.534 1.00 45.35 175 ASP B CA 1
ATOM 3648 C C . ASP B 1 175 ? -57.662 -27.367 19.350 1.00 46.21 175 ASP B C 1
ATOM 3649 O O . ASP B 1 175 ? -57.644 -26.141 19.215 1.00 46.97 175 ASP B O 1
ATOM 3654 N N . LEU B 1 176 ? -58.800 -28.055 19.340 1.00 49.08 176 LEU B N 1
ATOM 3655 C CA . LEU B 1 176 ? -60.051 -27.336 19.148 1.00 48.36 176 LEU B CA 1
ATOM 3656 C C . LEU B 1 176 ? -60.508 -26.616 20.409 1.00 51.41 176 LEU B C 1
ATOM 3657 O O . LEU B 1 176 ? -61.462 -25.834 20.346 1.00 52.97 176 LEU B O 1
ATOM 3662 N N . GLU B 1 177 ? -59.847 -26.852 21.542 1.00 49.91 177 GLU B N 1
ATOM 3663 C CA . GLU B 1 177 ? -60.046 -26.034 22.730 1.00 51.22 177 GLU B CA 1
ATOM 3664 C C . GLU B 1 177 ? -59.198 -24.767 22.716 1.00 53.32 177 GLU B C 1
ATOM 3665 O O . GLU B 1 177 ? -59.288 -23.974 23.658 1.00 49.01 177 GLU B O 1
ATOM 3671 N N . GLY B 1 178 ? -58.378 -24.562 21.685 1.00 48.06 178 GLY B N 1
ATOM 3672 C CA . GLY B 1 178 ? -57.680 -23.307 21.491 1.00 45.46 178 GLY B CA 1
ATOM 3673 C C . GLY B 1 178 ? -56.284 -23.212 22.069 1.00 42.96 178 GLY B C 1
ATOM 3674 O O . GLY B 1 178 ? -55.726 -22.109 22.108 1.00 40.50 178 GLY B O 1
ATOM 3675 N N . ASN B 1 179 ? -55.694 -24.319 22.506 1.00 42.28 179 ASN B N 1
ATOM 3676 C CA . ASN B 1 179 ? -54.355 -24.305 23.078 1.00 43.00 179 ASN B CA 1
ATOM 3677 C C . ASN B 1 179 ? -53.349 -24.858 22.076 1.00 46.35 179 ASN B C 1
ATOM 3678 O O . ASN B 1 179 ? -53.554 -25.936 21.509 1.00 45.49 179 ASN B O 1
ATOM 3683 N N . PHE B 1 180 ? -52.265 -24.117 21.870 1.00 41.63 180 PHE B N 1
ATOM 3684 C CA . PHE B 1 180 ? -51.241 -24.509 20.915 1.00 46.31 180 PHE B CA 1
ATOM 3685 C C . PHE B 1 180 ? -50.563 -25.807 21.332 1.00 47.36 180 PHE B C 1
ATOM 3686 O O . PHE B 1 180 ? -50.411 -26.104 22.520 1.00 40.19 180 PHE B O 1
ATOM 3694 N N . TYR B 1 181 ? -50.151 -26.583 20.332 1.00 47.08 181 TYR B N 1
ATOM 3695 C CA . TYR B 1 181 ? -49.273 -27.720 20.566 1.00 45.67 181 TYR B CA 1
ATOM 3696 C C . TYR B 1 181 ? -47.843 -27.208 20.694 1.00 41.82 181 TYR B C 1
ATOM 3697 O O . TYR B 1 181 ? -47.301 -26.623 19.749 1.00 43.85 181 TYR B O 1
ATOM 3706 N N . GLY B 1 182 ? -47.243 -27.401 21.865 1.00 41.14 182 GLY B N 1
ATOM 3707 C CA . GLY B 1 182 ? -45.904 -26.929 22.117 1.00 41.73 182 GLY B CA 1
ATOM 3708 C C . GLY B 1 182 ? -45.858 -25.451 22.446 1.00 43.05 182 GLY B C 1
ATOM 3709 O O . GLY B 1 182 ? -46.883 -24.817 22.712 1.00 43.38 182 GLY B O 1
ATOM 3710 N N . PRO B 1 183 ? -44.656 -24.866 22.412 1.00 45.07 183 PRO B N 1
ATOM 3711 C CA . PRO B 1 183 ? -44.489 -23.486 22.884 1.00 38.78 183 PRO B CA 1
ATOM 3712 C C . PRO B 1 183 ? -44.616 -22.437 21.789 1.00 46.47 183 PRO B C 1
ATOM 3713 O O . PRO B 1 183 ? -44.109 -21.321 21.943 1.00 44.96 183 PRO B O 1
ATOM 3717 N N . TYR B 1 184 ? -45.283 -22.771 20.690 1.00 42.22 184 TYR B N 1
ATOM 3718 C CA . TYR B 1 184 ? -45.391 -21.865 19.555 1.00 41.67 184 TYR B CA 1
ATOM 3719 C C . TYR B 1 184 ? -46.673 -21.046 19.634 1.00 44.96 184 TYR B C 1
ATOM 3720 O O . TYR B 1 184 ? -47.682 -21.486 20.191 1.00 47.61 184 TYR B O 1
ATOM 3729 N N . VAL B 1 185 ? -46.621 -19.837 19.074 1.00 44.12 185 VAL B N 1
ATOM 3730 C CA . VAL B 1 185 ? -47.755 -18.923 19.069 1.00 45.95 185 VAL B CA 1
ATOM 3731 C C . VAL B 1 185 ? -47.965 -18.407 17.650 1.00 47.04 185 VAL B C 1
ATOM 3732 O O . VAL B 1 185 ? -47.151 -18.630 16.753 1.00 43.48 185 VAL B O 1
ATOM 3736 N N . ASP B 1 186 ? -49.077 -17.698 17.462 1.00 45.08 186 ASP B N 1
ATOM 3737 C CA . ASP B 1 186 ? -49.522 -17.268 16.137 1.00 46.40 186 ASP B CA 1
ATOM 3738 C C . ASP B 1 186 ? -49.042 -15.847 15.830 1.00 48.80 186 ASP B C 1
ATOM 3739 O O . ASP B 1 186 ? -49.823 -14.925 15.599 1.00 44.59 186 ASP B O 1
ATOM 3744 N N . GLU B 1 187 ? -47.722 -15.683 15.814 1.00 48.64 187 GLU B N 1
ATOM 3745 C CA . GLU B 1 187 ? -47.112 -14.387 15.559 1.00 45.67 187 GLU B CA 1
ATOM 3746 C C . GLU B 1 187 ? -46.054 -14.519 14.473 1.00 53.29 187 GLU B C 1
ATOM 3747 O O . GLU B 1 187 ? -45.360 -15.537 14.385 1.00 54.32 187 GLU B O 1
ATOM 3753 N N . GLU B 1 188 ? -45.940 -13.480 13.644 1.00 50.69 188 GLU B N 1
ATOM 3754 C CA . GLU B 1 188 ? -45.037 -13.486 12.493 1.00 55.04 188 GLU B CA 1
ATOM 3755 C C . GLU B 1 188 ? -43.614 -13.108 12.917 1.00 55.18 188 GLU B C 1
ATOM 3756 O O . GLU B 1 188 ? -43.031 -12.124 12.463 1.00 61.74 188 GLU B O 1
ATOM 3762 N N . VAL B 1 189 ? -43.056 -13.918 13.818 1.00 53.70 189 VAL B N 1
ATOM 3763 C CA . VAL B 1 189 ? -41.722 -13.695 14.363 1.00 55.59 189 VAL B CA 1
ATOM 3764 C C . VAL B 1 189 ? -40.993 -15.030 14.451 1.00 55.52 189 VAL B C 1
ATOM 3765 O O . VAL B 1 189 ? -41.587 -16.102 14.330 1.00 56.87 189 VAL B O 1
ATOM 3769 N N . ILE B 1 190 ? -39.683 -14.947 14.680 1.00 58.50 190 ILE B N 1
ATOM 3770 C CA . ILE B 1 190 ? -38.873 -16.145 14.857 1.00 56.01 190 ILE B CA 1
ATOM 3771 C C . ILE B 1 190 ? -39.170 -16.753 16.220 1.00 57.78 190 ILE B C 1
ATOM 3772 O O . ILE B 1 190 ? -39.235 -16.045 17.233 1.00 55.50 190 ILE B O 1
ATOM 3777 N N . GLN B 1 191 ? -39.362 -18.070 16.251 1.00 57.41 191 GLN B N 1
ATOM 3778 C CA . GLN B 1 191 ? -39.685 -18.787 17.477 1.00 51.60 191 GLN B CA 1
ATOM 3779 C C . GLN B 1 191 ? -38.774 -19.998 17.609 1.00 52.29 191 GLN B C 1
ATOM 3780 O O . GLN B 1 191 ? -38.574 -20.738 16.641 1.00 56.32 191 GLN B O 1
ATOM 3786 N N . GLN B 1 192 ? -38.226 -20.193 18.806 1.00 53.59 192 GLN B N 1
ATOM 3787 C CA . GLN B 1 192 ? -37.356 -21.332 19.058 1.00 55.10 192 GLN B CA 1
ATOM 3788 C C . GLN B 1 192 ? -38.120 -22.638 18.877 1.00 54.86 192 GLN B C 1
ATOM 3789 O O . GLN B 1 192 ? -39.332 -22.713 19.094 1.00 55.13 192 GLN B O 1
ATOM 3791 N N . GLN B 1 193 ? -37.395 -23.676 18.470 1.00 56.67 193 GLN B N 1
ATOM 3792 C CA . GLN B 1 193 ? -37.967 -24.995 18.239 1.00 57.11 193 GLN B CA 1
ATOM 3793 C C . GLN B 1 193 ? -37.254 -26.017 19.109 1.00 59.24 193 GLN B C 1
ATOM 3794 O O . GLN B 1 193 ? -36.020 -26.030 19.172 1.00 56.78 193 GLN B O 1
ATOM 3800 N N . THR B 1 194 ? -38.034 -26.863 19.782 1.00 59.29 194 THR B N 1
ATOM 3801 C CA . THR B 1 194 ? -37.470 -28.032 20.441 1.00 58.10 194 THR B CA 1
ATOM 3802 C C . THR B 1 194 ? -36.673 -28.851 19.435 1.00 65.85 194 THR B C 1
ATOM 3803 O O . THR B 1 194 ? -37.076 -28.997 18.278 1.00 57.72 194 THR B O 1
ATOM 3807 N N . ALA B 1 195 ? -35.530 -29.370 19.875 1.00 63.66 195 ALA B N 1
ATOM 3808 C CA . ALA B 1 195 ? -34.714 -30.197 18.996 1.00 58.94 195 ALA B CA 1
ATOM 3809 C C . ALA B 1 195 ? -35.517 -31.400 18.518 1.00 60.85 195 ALA B C 1
ATOM 3810 O O . ALA B 1 195 ? -36.307 -31.977 19.270 1.00 60.94 195 ALA B O 1
ATOM 3812 N N . PHE B 1 196 ? -35.331 -31.763 17.252 1.00 57.13 196 PHE B N 1
ATOM 3813 C CA . PHE B 1 196 ? -36.045 -32.910 16.712 1.00 53.90 196 PHE B CA 1
ATOM 3814 C C . PHE B 1 196 ? -35.606 -34.186 17.416 1.00 54.46 196 PHE B C 1
ATOM 3815 O O . PHE B 1 196 ? -34.435 -34.350 17.772 1.00 58.29 196 PHE B O 1
ATOM 3823 N N . GLN B 1 197 ? -36.559 -35.088 17.620 1.00 53.24 197 GLN B N 1
ATOM 3824 C CA . GLN B 1 197 ? -36.305 -36.380 18.234 1.00 47.56 197 GLN B CA 1
ATOM 3825 C C . GLN B 1 197 ? -37.216 -37.405 17.580 1.00 48.75 197 GLN B C 1
ATOM 3826 O O . GLN B 1 197 ? -38.399 -37.135 17.349 1.00 49.96 197 GLN B O 1
ATOM 3832 N N . TYR B 1 198 ? -36.660 -38.571 17.269 1.00 51.05 198 TYR B N 1
ATOM 3833 C CA . TYR B 1 198 ? -37.427 -39.618 16.611 1.00 47.60 198 TYR B CA 1
ATOM 3834 C C . TYR B 1 198 ? -38.357 -40.289 17.612 1.00 49.52 198 TYR B C 1
ATOM 3835 O O . TYR B 1 198 ? -37.947 -40.625 18.728 1.00 47.31 198 TYR B O 1
ATOM 3844 N N . TYR B 1 199 ? -39.614 -40.469 17.218 1.00 45.01 199 TYR B N 1
ATOM 3845 C CA . TYR B 1 199 ? -40.559 -41.238 18.022 1.00 47.32 199 TYR B CA 1
ATOM 3846 C C . TYR B 1 199 ? -40.251 -42.712 17.796 1.00 51.77 199 TYR B C 1
ATOM 3847 O O . TYR B 1 199 ? -40.665 -43.301 16.793 1.00 48.04 199 TYR B O 1
ATOM 3856 N N . THR B 1 200 ? -39.517 -43.309 18.742 1.00 44.87 200 THR B N 1
ATOM 3857 C CA . THR B 1 200 ? -38.930 -44.629 18.520 1.00 49.60 200 THR B CA 1
ATOM 3858 C C . THR B 1 200 ? -39.993 -45.682 18.227 1.00 53.63 200 THR B C 1
ATOM 3859 O O . THR B 1 200 ? -39.797 -46.541 17.358 1.00 47.80 200 THR B O 1
ATOM 3863 N N . ASP B 1 201 ? -41.126 -45.633 18.935 1.00 47.48 201 ASP B N 1
ATOM 3864 C CA . ASP B 1 201 ? -42.196 -46.597 18.691 1.00 47.50 201 ASP B CA 1
ATOM 3865 C C . ASP B 1 201 ? -42.594 -46.628 17.219 1.00 50.54 201 ASP B C 1
ATOM 3866 O O . ASP B 1 201 ? -42.886 -47.695 16.666 1.00 46.78 201 ASP B O 1
ATOM 3871 N N . ASN B 1 202 ? -42.591 -45.466 16.565 1.00 47.94 202 ASN B N 1
ATOM 3872 C CA . ASN B 1 202 ? -43.117 -45.365 15.210 1.00 49.78 202 ASN B CA 1
ATOM 3873 C C . ASN B 1 202 ? -42.112 -45.817 14.158 1.00 52.36 202 ASN B C 1
ATOM 3874 O O . ASN B 1 202 ? -42.515 -46.349 13.117 1.00 51.37 202 ASN B O 1
ATOM 3879 N N . VAL B 1 203 ? -40.814 -45.618 14.396 1.00 46.54 203 VAL B N 1
ATOM 3880 C CA . VAL B 1 203 ? -39.830 -46.119 13.443 1.00 53.67 203 VAL B CA 1
ATOM 3881 C C . VAL B 1 203 ? -39.671 -47.629 13.582 1.00 50.27 203 VAL B C 1
ATOM 3882 O O . VAL B 1 203 ? -39.352 -48.315 12.603 1.00 49.23 203 VAL B O 1
ATOM 3886 N N . VAL B 1 204 ? -39.894 -48.170 14.783 1.00 45.38 204 VAL B N 1
ATOM 3887 C CA . VAL B 1 204 ? -40.011 -49.617 14.935 1.00 45.32 204 VAL B CA 1
ATOM 3888 C C . VAL B 1 204 ? -41.159 -50.138 14.084 1.00 49.84 204 VAL B C 1
ATOM 3889 O O . VAL B 1 204 ? -41.045 -51.177 13.421 1.00 48.61 204 VAL B O 1
ATOM 3893 N N . ALA B 1 205 ? -42.280 -49.412 14.076 1.00 43.57 205 ALA B N 1
ATOM 3894 C CA . ALA B 1 205 ? -43.421 -49.810 13.261 1.00 47.37 205 ALA B CA 1
ATOM 3895 C C . ALA B 1 205 ? -43.125 -49.679 11.771 1.00 53.67 205 ALA B C 1
ATOM 3896 O O . ALA B 1 205 ? -43.632 -50.475 10.972 1.00 51.36 205 ALA B O 1
ATOM 3898 N N . GLN B 1 206 ? -42.321 -48.687 11.377 1.00 48.22 206 GLN B N 1
ATOM 3899 C CA . GLN B 1 206 ? -41.956 -48.555 9.969 1.00 52.04 206 GLN B CA 1
ATOM 3900 C C . GLN B 1 206 ? -41.125 -49.744 9.510 1.00 51.23 206 GLN B C 1
ATOM 3901 O O . GLN B 1 206 ? -41.335 -50.276 8.413 1.00 49.59 206 GLN B O 1
ATOM 3907 N N . LEU B 1 207 ? -40.181 -50.183 10.345 1.00 49.91 207 LEU B N 1
ATOM 3908 C CA . LEU B 1 207 ? -39.334 -51.310 9.973 1.00 51.83 207 LEU B CA 1
ATOM 3909 C C . LEU B 1 207 ? -40.129 -52.608 9.946 1.00 55.69 207 LEU B C 1
ATOM 3910 O O . LEU B 1 207 ? -39.929 -53.446 9.058 1.00 55.61 207 LEU B O 1
ATOM 3915 N N . TYR B 1 208 ? -41.044 -52.789 10.902 1.00 52.10 208 TYR B N 1
ATOM 3916 C CA . TYR B 1 208 ? -41.892 -53.976 10.894 1.00 54.19 208 TYR B CA 1
ATOM 3917 C C . TYR B 1 208 ? -42.819 -53.984 9.685 1.00 50.37 208 TYR B C 1
ATOM 3918 O O . TYR B 1 208 ? -43.108 -55.048 9.125 1.00 52.41 208 TYR B O 1
ATOM 3927 N N . ALA B 1 209 ? -43.297 -52.810 9.266 1.00 53.40 209 ALA B N 1
ATOM 3928 C CA . ALA B 1 209 ? -44.145 -52.747 8.080 1.00 52.66 209 ALA B CA 1
ATOM 3929 C C . ALA B 1 209 ? -43.378 -53.177 6.837 1.00 52.89 209 ALA B C 1
ATOM 3930 O O . ALA B 1 209 ? -43.945 -53.804 5.935 1.00 48.38 209 ALA B O 1
ATOM 3932 N N . HIS B 1 210 ? -42.082 -52.856 6.776 1.00 52.78 210 HIS B N 1
ATOM 3933 C CA . HIS B 1 210 ? -41.267 -53.275 5.640 1.00 54.33 210 HIS B CA 1
ATOM 3934 C C . HIS B 1 210 ? -41.105 -54.790 5.606 1.00 58.37 210 HIS B C 1
ATOM 3935 O O . HIS B 1 210 ? -41.233 -55.409 4.543 1.00 52.38 210 HIS B O 1
ATOM 3942 N N . LEU B 1 211 ? -40.831 -55.403 6.762 1.00 54.16 211 LEU B N 1
ATOM 3943 C CA . LEU B 1 211 ? -40.669 -56.853 6.814 1.00 54.07 211 LEU B CA 1
ATOM 3944 C C . LEU B 1 211 ? -41.965 -57.578 6.478 1.00 55.84 211 LEU B C 1
ATOM 3945 O O . LEU B 1 211 ? -41.932 -58.709 5.980 1.00 56.80 211 LEU B O 1
ATOM 3950 N N . LEU B 1 212 ? -43.110 -56.952 6.741 1.00 55.02 212 LEU B N 1
ATOM 3951 C CA . LEU B 1 212 ? -44.405 -57.571 6.497 1.00 56.61 212 LEU B CA 1
ATOM 3952 C C . LEU B 1 212 ? -44.974 -57.258 5.119 1.00 56.09 212 LEU B C 1
ATOM 3953 O O . LEU B 1 212 ? -45.946 -57.901 4.709 1.00 55.31 212 LEU B O 1
ATOM 3958 N N . THR B 1 213 ? -44.402 -56.299 4.398 1.00 55.29 213 THR B N 1
ATOM 3959 C CA . THR B 1 213 ? -44.948 -55.859 3.119 1.00 58.13 213 THR B CA 1
ATOM 3960 C C . THR B 1 213 ? -43.958 -55.950 1.971 1.00 57.96 213 THR B C 1
ATOM 3961 O O . THR B 1 213 ? -44.345 -56.328 0.862 1.00 58.90 213 THR B O 1
ATOM 3965 N N . VAL B 1 214 ? -42.690 -55.618 2.200 1.00 56.81 214 VAL B N 1
ATOM 3966 C CA . VAL B 1 214 ? -41.742 -55.476 1.102 1.00 61.87 214 VAL B CA 1
ATOM 3967 C C . VAL B 1 214 ? -40.780 -56.656 1.057 1.00 62.37 214 VAL B C 1
ATOM 3968 O O . VAL B 1 214 ? -40.686 -57.355 0.041 1.00 58.09 214 VAL B O 1
ATOM 3972 N N . ASP B 1 215 ? -40.056 -56.882 2.150 1.00 51.95 215 ASP B N 1
ATOM 3973 C CA . ASP B 1 215 ? -39.015 -57.903 2.184 1.00 56.07 215 ASP B CA 1
ATOM 3974 C C . ASP B 1 215 ? -38.837 -58.366 3.620 1.00 57.29 215 ASP B C 1
ATOM 3975 O O . ASP B 1 215 ? -38.398 -57.587 4.471 1.00 58.71 215 ASP B O 1
ATOM 3980 N N . ALA B 1 216 ? -39.161 -59.635 3.882 1.00 57.01 216 ALA B N 1
ATOM 3981 C CA . ALA B 1 216 ? -39.086 -60.163 5.240 1.00 59.22 216 ALA B CA 1
ATOM 3982 C C . ALA B 1 216 ? -37.653 -60.371 5.716 1.00 58.98 216 ALA B C 1
ATOM 3983 O O . ALA B 1 216 ? -37.435 -60.527 6.921 1.00 63.29 216 ALA B O 1
ATOM 3985 N N . ARG B 1 217 ? -36.677 -60.380 4.811 1.00 63.55 217 ARG B N 1
ATOM 3986 C CA . ARG B 1 217 ? -35.272 -60.573 5.175 1.00 62.44 217 ARG B CA 1
ATOM 3987 C C . ARG B 1 217 ? -34.394 -59.724 4.269 1.00 63.76 217 ARG B C 1
ATOM 3988 O O . ARG B 1 217 ? -33.742 -60.233 3.348 1.00 66.43 217 ARG B O 1
ATOM 3990 N N . PRO B 1 218 ? -34.348 -58.416 4.503 1.00 63.93 218 PRO B N 1
ATOM 3991 C CA . PRO B 1 218 ? -33.485 -57.545 3.703 1.00 64.65 218 PRO B CA 1
ATOM 3992 C C . PRO B 1 218 ? -32.051 -57.563 4.219 1.00 63.45 218 PRO B C 1
ATOM 3993 O O . PRO B 1 218 ? -31.743 -58.115 5.276 1.00 62.57 218 PRO B O 1
ATOM 3997 N N . LYS B 1 219 ? -31.169 -56.931 3.441 1.00 62.19 219 LYS B N 1
ATOM 3998 C CA . LYS B 1 219 ? -29.750 -56.937 3.779 1.00 62.41 219 LYS B CA 1
ATOM 3999 C C . LYS B 1 219 ? -29.456 -56.114 5.028 1.00 65.10 219 LYS B C 1
ATOM 4000 O O . LYS B 1 219 ? -28.564 -56.472 5.806 1.00 69.10 219 LYS B O 1
ATOM 4002 N N . TRP B 1 220 ? -30.187 -55.020 5.243 1.00 64.95 220 TRP B N 1
ATOM 4003 C CA . TRP B 1 220 ? -29.889 -54.126 6.355 1.00 61.55 220 TRP B CA 1
ATOM 4004 C C . TRP B 1 220 ? -30.456 -54.606 7.685 1.00 62.30 220 TRP B C 1
ATOM 4005 O O . TRP B 1 220 ? -30.227 -53.948 8.706 1.00 62.24 220 TRP B O 1
ATOM 4016 N N . LEU B 1 221 ? -31.180 -55.722 7.705 1.00 61.64 221 LEU B N 1
ATOM 4017 C CA . LEU B 1 221 ? -31.661 -56.276 8.963 1.00 59.41 221 LEU B CA 1
ATOM 4018 C C . LEU B 1 221 ? -30.483 -56.748 9.807 1.00 60.60 221 LEU B C 1
ATOM 4019 O O . LEU B 1 221 ? -29.651 -57.534 9.347 1.00 65.36 221 LEU B O 1
ATOM 4024 N N . ALA B 1 222 ? -30.410 -56.260 11.043 1.00 64.18 222 ALA B N 1
ATOM 4025 C CA . ALA B 1 222 ? -29.332 -56.659 11.937 1.00 62.95 222 ALA B CA 1
ATOM 4026 C C . ALA B 1 222 ? -29.489 -58.118 12.345 1.00 56.66 222 ALA B C 1
ATOM 4027 O O . ALA B 1 222 ? -30.590 -58.578 12.657 1.00 57.17 222 ALA B O 1
ATOM 4029 N N . GLN B 1 223 ? -28.376 -58.851 12.335 1.00 61.29 223 GLN B N 1
ATOM 4030 C CA . GLN B 1 223 ? -28.420 -60.242 12.768 1.00 62.40 223 GLN B CA 1
ATOM 4031 C C . GLN B 1 223 ? -28.382 -60.349 14.287 1.00 62.00 223 GLN B C 1
ATOM 4032 O O . GLN B 1 223 ? -29.017 -61.236 14.867 1.00 65.56 223 GLN B O 1
ATOM 4034 N N . SER B 1 224 ? -27.655 -59.451 14.942 1.00 57.93 224 SER B N 1
ATOM 4035 C CA . SER B 1 224 ? -27.484 -59.495 16.384 1.00 63.11 224 SER B CA 1
ATOM 4036 C C . SER B 1 224 ? -28.552 -58.662 17.083 1.00 66.05 224 SER B C 1
ATOM 4037 O O . SER B 1 224 ? -29.101 -57.712 16.517 1.00 63.46 224 SER B O 1
ATOM 4040 N N . GLN B 1 225 ? -28.840 -59.035 18.324 1.00 63.73 225 GLN B N 1
ATOM 4041 C CA . GLN B 1 225 ? -29.801 -58.326 19.152 1.00 62.02 225 GLN B CA 1
ATOM 4042 C C . GLN B 1 225 ? -29.114 -57.225 19.954 1.00 60.64 225 GLN B C 1
ATOM 4043 O O . GLN B 1 225 ? -27.888 -57.166 20.065 1.00 67.09 225 GLN B O 1
ATOM 4049 N N . ILE B 1 226 ? -29.932 -56.340 20.516 1.00 63.66 226 ILE B N 1
ATOM 4050 C CA . ILE B 1 226 ? -29.492 -55.422 21.560 1.00 52.67 226 ILE B CA 1
ATOM 4051 C C . ILE B 1 226 ? -30.656 -55.228 22.521 1.00 58.08 226 ILE B C 1
ATOM 4052 O O . ILE B 1 226 ? -31.813 -55.126 22.103 1.00 60.43 226 ILE B O 1
ATOM 4057 N N . SER B 1 227 ? -30.352 -55.213 23.814 1.00 58.24 227 SER B N 1
ATOM 4058 C CA . SER B 1 227 ? -31.403 -55.122 24.814 1.00 56.33 227 SER B CA 1
ATOM 4059 C C . SER B 1 227 ? -32.060 -53.747 24.779 1.00 59.21 227 SER B C 1
ATOM 4060 O O . SER B 1 227 ? -31.461 -52.755 24.352 1.00 56.63 227 SER B O 1
ATOM 4063 N N . ILE B 1 228 ? -33.319 -53.701 25.227 1.00 56.00 228 ILE B N 1
ATOM 4064 C CA . ILE B 1 228 ? -34.042 -52.435 25.301 1.00 57.78 228 ILE B CA 1
ATOM 4065 C C . ILE B 1 228 ? -33.292 -51.445 26.178 1.00 61.51 228 ILE B C 1
ATOM 4066 O O . ILE B 1 228 ? -33.322 -50.232 25.933 1.00 61.78 228 ILE B O 1
ATOM 4071 N N . GLU B 1 229 ? -32.584 -51.945 27.190 1.00 56.19 229 GLU B N 1
ATOM 4072 C CA . GLU B 1 229 ? -31.833 -51.079 28.091 1.00 59.77 229 GLU B CA 1
ATOM 4073 C C . GLU B 1 229 ? -30.621 -50.479 27.388 1.00 58.32 229 GLU B C 1
ATOM 4074 O O . GLU B 1 229 ? -30.387 -49.267 27.457 1.00 59.75 229 GLU B O 1
ATOM 4080 N N . ASP B 1 230 ? -29.837 -51.316 26.703 1.00 62.63 230 ASP B N 1
ATOM 4081 C CA . ASP B 1 230 ? -28.665 -50.818 25.989 1.00 64.66 230 ASP B CA 1
ATOM 4082 C C . ASP B 1 230 ? -29.055 -49.865 24.867 1.00 60.29 230 ASP B C 1
ATOM 4083 O O . ASP B 1 230 ? -28.297 -48.943 24.544 1.00 59.16 230 ASP B O 1
ATOM 4088 N N . PHE B 1 231 ? -30.228 -50.069 24.263 1.00 57.62 231 PHE B N 1
ATOM 4089 C CA . PHE B 1 231 ? -30.687 -49.156 23.223 1.00 60.70 231 PHE B CA 1
ATOM 4090 C C . PHE B 1 231 ? -31.000 -47.781 23.803 1.00 56.08 231 PHE B C 1
ATOM 4091 O O . PHE B 1 231 ? -30.606 -46.754 23.238 1.00 55.65 231 PHE B O 1
ATOM 4099 N N . ASN B 1 232 ? -31.703 -47.744 24.938 1.00 57.35 232 ASN B N 1
ATOM 4100 C CA . ASN B 1 232 ? -32.130 -46.469 25.508 1.00 57.37 232 ASN B CA 1
ATOM 4101 C C . ASN B 1 232 ? -30.943 -45.605 25.918 1.00 53.56 232 ASN B C 1
ATOM 4102 O O . ASN B 1 232 ? -31.044 -44.372 25.910 1.00 58.60 232 ASN B O 1
ATOM 4107 N N . SER B 1 233 ? -29.816 -46.225 26.273 1.00 54.01 233 SER B N 1
ATOM 4108 C CA . SER B 1 233 ? -28.602 -45.458 26.538 1.00 55.82 233 SER B CA 1
ATOM 4109 C C . SER B 1 233 ? -28.011 -44.902 25.249 1.00 57.11 233 SER B C 1
ATOM 4110 O O . SER B 1 233 ? -27.530 -43.762 25.220 1.00 56.91 233 SER B O 1
ATOM 4113 N N . TRP B 1 234 ? -28.027 -45.699 24.177 1.00 61.91 234 TRP B N 1
ATOM 4114 C CA . TRP B 1 234 ? -27.636 -45.187 22.868 1.00 54.85 234 TRP B CA 1
ATOM 4115 C C . TRP B 1 234 ? -28.611 -44.122 22.386 1.00 56.30 234 TRP B C 1
ATOM 4116 O O . TRP B 1 234 ? -28.202 -43.121 21.786 1.00 59.39 234 TRP B O 1
ATOM 4127 N N . ALA B 1 235 ? -29.905 -44.316 22.654 1.00 55.50 235 ALA B N 1
ATOM 4128 C CA . ALA B 1 235 ? -30.919 -43.389 22.163 1.00 56.94 235 ALA B CA 1
ATOM 4129 C C . ALA B 1 235 ? -30.758 -41.999 22.762 1.00 56.78 235 ALA B C 1
ATOM 4130 O O . ALA B 1 235 ? -31.070 -41.001 22.102 1.00 54.45 235 ALA B O 1
ATOM 4132 N N . ALA B 1 236 ? -30.272 -41.909 24.003 1.00 56.12 236 ALA B N 1
ATOM 4133 C CA . ALA B 1 236 ? -30.132 -40.606 24.646 1.00 53.07 236 ALA B CA 1
ATOM 4134 C C . ALA B 1 236 ? -29.133 -39.717 23.915 1.00 56.69 236 ALA B C 1
ATOM 4135 O O . ALA B 1 236 ? -29.253 -38.488 23.957 1.00 63.61 236 ALA B O 1
ATOM 4137 N N . ASN B 1 237 ? -28.153 -40.310 23.236 1.00 55.83 237 ASN B N 1
ATOM 4138 C CA . ASN B 1 237 ? -27.122 -39.551 22.541 1.00 57.78 237 ASN B CA 1
ATOM 4139 C C . ASN B 1 237 ? -27.319 -39.508 21.031 1.00 59.18 237 ASN B C 1
ATOM 4140 O O . ASN B 1 237 ? -26.462 -38.964 20.328 1.00 56.60 237 ASN B O 1
ATOM 4145 N N . ASN B 1 238 ? -28.420 -40.058 20.513 1.00 59.94 238 ASN B N 1
ATOM 4146 C CA . ASN B 1 238 ? -28.622 -40.149 19.071 1.00 59.02 238 ASN B CA 1
ATOM 4147 C C . ASN B 1 238 ? -30.024 -39.712 18.663 1.00 55.86 238 ASN B C 1
ATOM 4148 O O . ASN B 1 238 ? -30.566 -40.201 17.668 1.00 55.12 238 ASN B O 1
ATOM 4153 N N . SER B 1 239 ? -30.622 -38.794 19.425 1.00 57.23 239 SER B N 1
ATOM 4154 C CA . SER B 1 239 ? -31.886 -38.152 19.061 1.00 54.44 239 SER B CA 1
ATOM 4155 C C . SER B 1 239 ? -33.023 -39.156 18.893 1.00 51.31 239 SER B C 1
ATOM 4156 O O . SER B 1 239 ? -33.928 -38.954 18.080 1.00 50.15 239 SER B O 1
ATOM 4159 N N . PHE B 1 240 ? -32.993 -40.245 19.655 1.00 48.84 240 PHE B N 1
ATOM 4160 C CA . PHE B 1 240 ? -34.083 -41.208 19.681 1.00 51.01 240 PHE B CA 1
ATOM 4161 C C . PHE B 1 240 ? -34.727 -41.207 21.061 1.00 50.12 240 PHE B C 1
ATOM 4162 O O . PHE B 1 240 ? -34.031 -41.161 22.080 1.00 44.43 240 PHE B O 1
ATOM 4170 N N . ALA B 1 241 ? -36.056 -41.245 21.090 1.00 50.07 241 ALA B N 1
ATOM 4171 C CA . ALA B 1 241 ? -36.771 -41.212 22.355 1.00 47.01 241 ALA B CA 1
ATOM 4172 C C . ALA B 1 241 ? -36.631 -42.541 23.092 1.00 46.97 241 ALA B C 1
ATOM 4173 O O . ALA B 1 241 ? -36.342 -43.586 22.503 1.00 51.24 241 ALA B O 1
ATOM 4175 N N . ASN B 1 242 ? -36.850 -42.486 24.403 1.00 44.29 242 ASN B N 1
ATOM 4176 C CA . ASN B 1 242 ? -36.736 -43.669 25.243 1.00 40.77 242 ASN B CA 1
ATOM 4177 C C . ASN B 1 242 ? -37.829 -44.674 24.900 1.00 46.13 242 ASN B C 1
ATOM 4178 O O . ASN B 1 242 ? -39.007 -44.319 24.793 1.00 46.32 242 ASN B O 1
ATOM 4183 N N . PHE B 1 243 ? -37.434 -45.932 24.730 1.00 49.70 243 PHE B N 1
ATOM 4184 C CA . PHE B 1 243 ? -38.330 -47.011 24.342 1.00 46.32 243 PHE B CA 1
ATOM 4185 C C . PHE B 1 243 ? -38.771 -47.808 25.564 1.00 53.30 243 PHE B C 1
ATOM 4186 O O . PHE B 1 243 ? -37.936 -48.174 26.400 1.00 51.78 243 PHE B O 1
ATOM 4194 N N . PRO B 1 244 ? -40.077 -48.092 25.697 1.00 53.73 244 PRO B N 1
ATOM 4195 C CA . PRO B 1 244 ? -41.106 -47.655 24.745 1.00 48.26 244 PRO B CA 1
ATOM 4196 C C . PRO B 1 244 ? -41.653 -46.252 25.004 1.00 50.46 244 PRO B C 1
ATOM 4197 O O . PRO B 1 244 ? -41.789 -45.831 26.149 1.00 49.58 244 PRO B O 1
ATOM 4201 N N . CYS B 1 245 ? -41.969 -45.535 23.925 1.00 49.40 245 CYS B N 1
ATOM 4202 C CA . CYS B 1 245 ? -42.538 -44.202 24.073 1.00 45.27 245 CYS B CA 1
ATOM 4203 C C . CYS B 1 245 ? -43.896 -44.267 24.765 1.00 48.95 245 CYS B C 1
ATOM 4204 O O . CYS B 1 245 ? -44.192 -43.451 25.642 1.00 47.56 245 CYS B O 1
ATOM 4207 N N . GLU B 1 246 ? -44.713 -45.257 24.421 1.00 48.32 246 GLU B N 1
ATOM 4208 C CA . GLU B 1 246 ? -46.026 -45.455 25.019 1.00 48.88 246 GLU B CA 1
ATOM 4209 C C . GLU B 1 246 ? -46.162 -46.927 25.378 1.00 52.11 246 GLU B C 1
ATOM 4210 O O . GLU B 1 246 ? -46.045 -47.794 24.503 1.00 49.23 246 GLU B O 1
ATOM 4216 N N . GLN B 1 247 ? -46.399 -47.208 26.660 1.00 45.38 247 GLN B N 1
ATOM 4217 C CA . GLN B 1 247 ? -46.455 -48.597 27.100 1.00 47.05 247 GLN B CA 1
ATOM 4218 C C . GLN B 1 247 ? -47.571 -49.361 26.398 1.00 44.80 247 GLN B C 1
ATOM 4219 O O . GLN B 1 247 ? -47.442 -50.566 26.159 1.00 49.90 247 GLN B O 1
ATOM 4225 N N . THR B 1 248 ? -48.656 -48.676 26.033 1.00 45.39 248 THR B N 1
ATOM 4226 C CA . THR B 1 248 ? -49.749 -49.329 25.325 1.00 46.61 248 THR B CA 1
ATOM 4227 C C . THR B 1 248 ? -49.379 -49.723 23.899 1.00 53.08 248 THR B C 1
ATOM 4228 O O . THR B 1 248 ? -50.104 -50.515 23.288 1.00 47.72 248 THR B O 1
ATOM 4232 N N . ASN B 1 249 ? -48.275 -49.199 23.359 1.00 46.46 249 ASN B N 1
ATOM 4233 C CA . ASN B 1 249 ? -47.815 -49.625 22.041 1.00 54.36 249 ASN B CA 1
ATOM 4234 C C . ASN B 1 249 ? -47.170 -51.002 22.074 1.00 53.26 249 ASN B C 1
ATOM 4235 O O . ASN B 1 249 ? -47.052 -51.640 21.022 1.00 53.12 249 ASN B O 1
ATOM 4240 N N . MET B 1 250 ? -46.749 -51.468 23.254 1.00 56.18 250 MET B N 1
ATOM 4241 C CA . MET B 1 250 ? -46.072 -52.758 23.350 1.00 54.41 250 MET B CA 1
ATOM 4242 C C . MET B 1 250 ? -46.964 -53.896 22.879 1.00 56.53 250 MET B C 1
ATOM 4243 O O . MET B 1 250 ? -46.470 -54.874 22.308 1.00 61.27 250 MET B O 1
ATOM 4248 N N . SER B 1 251 ? -48.275 -53.788 23.104 1.00 54.12 251 SER B N 1
ATOM 4249 C CA . SER B 1 251 ? -49.192 -54.812 22.618 1.00 52.90 251 SER B CA 1
ATOM 4250 C C . SER B 1 251 ? -49.148 -54.901 21.097 1.00 55.00 251 SER B C 1
ATOM 4251 O O . SER B 1 251 ? -49.070 -55.995 20.528 1.00 53.04 251 SER B O 1
ATOM 4254 N N . TYR B 1 252 ? -49.184 -53.751 20.421 1.00 58.11 252 TYR B N 1
ATOM 4255 C CA . TYR B 1 252 ? -49.109 -53.752 18.964 1.00 57.62 252 TYR B CA 1
ATOM 4256 C C . TYR B 1 252 ? -47.732 -54.191 18.483 1.00 55.19 252 TYR B C 1
ATOM 4257 O O . TYR B 1 252 ? -47.621 -54.959 17.520 1.00 49.67 252 TYR B O 1
ATOM 4266 N N . ILE B 1 253 ? -46.674 -53.726 19.150 1.00 54.12 253 ILE B N 1
ATOM 4267 C CA . ILE B 1 253 ? -45.318 -54.029 18.707 1.00 53.10 253 ILE B CA 1
ATOM 4268 C C . ILE B 1 253 ? -45.011 -55.512 18.877 1.00 56.94 253 ILE B C 1
ATOM 4269 O O . ILE B 1 253 ? -44.437 -56.146 17.983 1.00 53.71 253 ILE B O 1
ATOM 4274 N N . MET B 1 254 ? -45.384 -56.092 20.022 1.00 57.60 254 MET B N 1
ATOM 4275 C CA . MET B 1 254 ? -45.146 -57.517 20.232 1.00 57.42 254 MET B CA 1
ATOM 4276 C C . MET B 1 254 ? -45.948 -58.367 19.257 1.00 57.62 254 MET B C 1
ATOM 4277 O O . MET B 1 254 ? -45.483 -59.432 18.835 1.00 58.98 254 MET B O 1
ATOM 4282 N N . GLY B 1 255 ? -47.152 -57.921 18.894 1.00 55.11 255 GLY B N 1
ATOM 4283 C CA . GLY B 1 255 ? -47.921 -58.641 17.894 1.00 59.22 255 GLY B CA 1
ATOM 4284 C C . GLY B 1 255 ? -47.259 -58.619 16.531 1.00 57.10 255 GLY B C 1
ATOM 4285 O O . GLY B 1 255 ? -47.310 -59.604 15.789 1.00 56.12 255 GLY B O 1
ATOM 4286 N N . LEU B 1 256 ? -46.627 -57.495 16.182 1.00 55.49 256 LEU B N 1
ATOM 4287 C CA . LEU B 1 256 ? -45.878 -57.423 14.933 1.00 54.62 256 LEU B CA 1
ATOM 4288 C C . LEU B 1 256 ? -44.614 -58.270 14.990 1.00 55.65 256 LEU B C 1
ATOM 4289 O O . LEU B 1 256 ? -44.200 -58.831 13.969 1.00 55.07 256 LEU B O 1
ATOM 4294 N N . SER B 1 257 ? -43.993 -58.377 16.168 1.00 54.98 257 SER B N 1
ATOM 4295 C CA . SER B 1 257 ? -42.763 -59.153 16.294 1.00 57.26 257 SER B CA 1
ATOM 4296 C C . SER B 1 257 ? -43.007 -60.640 16.072 1.00 59.50 257 SER B C 1
ATOM 4297 O O . SER B 1 257 ? -42.140 -61.332 15.526 1.00 60.66 257 SER B O 1
ATOM 4300 N N . GLN B 1 258 ? -44.169 -61.148 16.484 1.00 55.68 258 GLN B N 1
ATOM 4301 C CA . GLN B 1 258 ? -44.446 -62.570 16.321 1.00 59.56 258 GLN B CA 1
ATOM 4302 C C . GLN B 1 258 ? -44.882 -62.897 14.897 1.00 61.18 258 GLN B C 1
ATOM 4303 O O . GLN B 1 258 ? -44.544 -63.965 14.374 1.00 65.99 258 GLN B O 1
ATOM 4309 N N . THR B 1 259 ? -45.630 -61.996 14.257 1.00 56.24 259 THR B N 1
ATOM 4310 C CA . THR B 1 259 ? -45.960 -62.184 12.847 1.00 60.76 259 THR B CA 1
ATOM 4311 C C . THR B 1 259 ? -44.699 -62.182 11.993 1.00 59.71 259 THR B C 1
ATOM 4312 O O . THR B 1 259 ? -44.460 -63.110 11.212 1.00 65.90 259 THR B O 1
ATOM 4316 N N . ALA B 1 260 ? -43.870 -61.145 12.138 1.00 58.01 260 ALA B N 1
ATOM 4317 C CA . ALA B 1 260 ? -42.627 -61.053 11.383 1.00 59.76 260 ALA B CA 1
ATOM 4318 C C . ALA B 1 260 ? -41.565 -62.024 11.875 1.00 56.89 260 ALA B C 1
ATOM 4319 O O . ALA B 1 260 ? -40.520 -62.147 11.226 1.00 55.69 260 ALA B O 1
ATOM 4321 N N . ARG B 1 261 ? -41.803 -62.700 13.000 1.00 62.02 261 ARG B N 1
ATOM 4322 C CA . ARG B 1 261 ? -40.847 -63.643 13.580 1.00 57.29 261 ARG B CA 1
ATOM 4323 C C . ARG B 1 261 ? -39.481 -62.992 13.784 1.00 58.18 261 ARG B C 1
ATOM 4324 O O . ARG B 1 261 ? -38.434 -63.616 13.608 1.00 58.96 261 ARG B O 1
ATOM 4332 N N . VAL B 1 262 ? -39.499 -61.714 14.165 1.00 57.58 262 VAL B N 1
ATOM 4333 C CA . VAL B 1 262 ? -38.288 -60.957 14.452 1.00 57.20 262 VAL B CA 1
ATOM 4334 C C . VAL B 1 262 ? -38.482 -60.256 15.786 1.00 60.85 262 VAL B C 1
ATOM 4335 O O . VAL B 1 262 ? -39.374 -59.415 15.924 1.00 58.40 262 VAL B O 1
ATOM 4339 N N . PRO B 1 263 ? -37.682 -60.565 16.811 1.00 62.80 263 PRO B N 1
ATOM 4340 C CA . PRO B 1 263 ? -37.835 -59.867 18.091 1.00 61.23 263 PRO B CA 1
ATOM 4341 C C . PRO B 1 263 ? -37.500 -58.391 17.946 1.00 61.61 263 PRO B C 1
ATOM 4342 O O . PRO B 1 263 ? -36.703 -57.992 17.093 1.00 61.81 263 PRO B O 1
ATOM 4346 N N . VAL B 1 264 ? -38.134 -57.573 18.790 1.00 56.47 264 VAL B N 1
ATOM 4347 C CA . VAL B 1 264 ? -37.947 -56.130 18.708 1.00 53.04 264 VAL B CA 1
ATOM 4348 C C . VAL B 1 264 ? -36.506 -55.735 18.997 1.00 54.51 264 VAL B C 1
ATOM 4349 O O . VAL B 1 264 ? -36.066 -54.656 18.586 1.00 51.44 264 VAL B O 1
ATOM 4353 N N . GLU B 1 265 ? -35.751 -56.598 19.682 1.00 56.99 265 GLU B N 1
ATOM 4354 C CA . GLU B 1 265 ? -34.368 -56.283 20.019 1.00 57.15 265 GLU B CA 1
ATOM 4355 C C . GLU B 1 265 ? -33.487 -56.214 18.779 1.00 59.17 265 GLU B C 1
ATOM 4356 O O . GLU B 1 265 ? -32.508 -55.458 18.757 1.00 58.73 265 GLU B O 1
ATOM 4362 N N . ARG B 1 266 ? -33.809 -56.994 17.747 1.00 57.41 266 ARG B N 1
ATOM 4363 C CA . ARG B 1 266 ? -33.080 -56.891 16.489 1.00 61.27 266 ARG B CA 1
ATOM 4364 C C . ARG B 1 266 ? -33.498 -55.651 15.710 1.00 56.63 266 ARG B C 1
ATOM 4365 O O . ARG B 1 266 ? -32.666 -55.021 15.047 1.00 53.18 266 ARG B O 1
ATOM 4373 N N . ILE B 1 267 ? -34.782 -55.289 15.780 1.00 54.63 267 ILE B N 1
ATOM 4374 C CA . ILE B 1 267 ? -35.247 -54.065 15.135 1.00 50.75 267 ILE B CA 1
ATOM 4375 C C . ILE B 1 267 ? -34.537 -52.853 15.723 1.00 55.00 267 ILE B C 1
ATOM 4376 O O . ILE B 1 267 ? -34.102 -51.953 14.993 1.00 57.89 267 ILE B O 1
ATOM 4381 N N . LEU B 1 268 ? -34.399 -52.813 17.052 1.00 54.04 268 LEU B N 1
ATOM 4382 C CA . LEU B 1 268 ? -33.678 -51.715 17.688 1.00 55.20 268 LEU B CA 1
ATOM 4383 C C . LEU B 1 268 ? -32.211 -51.713 17.277 1.00 56.37 268 LEU B C 1
ATOM 4384 O O . LEU B 1 268 ? -31.642 -50.656 16.983 1.00 54.11 268 LEU B O 1
ATOM 4389 N N . ASN B 1 269 ? -31.583 -52.891 17.250 1.00 58.59 269 ASN B N 1
ATOM 4390 C CA . ASN B 1 269 ? -30.205 -52.981 16.781 1.00 57.20 269 ASN B CA 1
ATOM 4391 C C . ASN B 1 269 ? -30.100 -52.580 15.315 1.00 57.34 269 ASN B C 1
ATOM 4392 O O . ASN B 1 269 ? -29.105 -51.974 14.898 1.00 57.71 269 ASN B O 1
ATOM 4397 N N . THR B 1 270 ? -31.119 -52.909 14.518 1.00 53.60 270 THR B N 1
ATOM 4398 C CA . THR B 1 270 ? -31.149 -52.450 13.134 1.00 54.94 270 THR B CA 1
ATOM 4399 C C . THR B 1 270 ? -31.191 -50.927 13.065 1.00 56.91 270 THR B C 1
ATOM 4400 O O . THR B 1 270 ? -30.590 -50.321 12.170 1.00 59.80 270 THR B O 1
ATOM 4404 N N . ILE B 1 271 ? -31.883 -50.290 14.013 1.00 56.39 271 ILE B N 1
ATOM 4405 C CA . ILE B 1 271 ? -31.952 -48.830 14.029 1.00 58.49 271 ILE B CA 1
ATOM 4406 C C . ILE B 1 271 ? -30.569 -48.232 14.262 1.00 58.96 271 ILE B C 1
ATOM 4407 O O . ILE B 1 271 ? -30.186 -47.244 13.622 1.00 59.41 271 ILE B O 1
ATOM 4412 N N . ILE B 1 272 ? -29.794 -48.828 15.170 1.00 55.98 272 ILE B N 1
ATOM 4413 C CA . ILE B 1 272 ? -28.444 -48.340 15.435 1.00 58.36 272 ILE B CA 1
ATOM 4414 C C . ILE B 1 272 ? -27.533 -48.602 14.240 1.00 56.91 272 ILE B C 1
ATOM 4415 O O . ILE B 1 272 ? -26.724 -47.746 13.861 1.00 61.39 272 ILE B O 1
ATOM 4420 N N . GLN B 1 273 ? -27.649 -49.784 13.628 1.00 56.74 273 GLN B N 1
ATOM 4421 C CA . GLN B 1 273 ? -26.778 -50.126 12.506 1.00 64.57 273 GLN B CA 1
ATOM 4422 C C . GLN B 1 273 ? -27.029 -49.217 11.308 1.00 63.01 273 GLN B C 1
ATOM 4423 O O . GLN B 1 273 ? -26.085 -48.809 10.621 1.00 69.95 273 GLN B O 1
ATOM 4429 N N . LEU B 1 274 ? -28.294 -48.889 11.040 1.00 60.34 274 LEU B N 1
ATOM 4430 C CA . LEU B 1 274 ? -28.609 -48.000 9.927 1.00 56.42 274 LEU B CA 1
ATOM 4431 C C . LEU B 1 274 ? -28.226 -46.555 10.210 1.00 61.72 274 LEU B C 1
ATOM 4432 O O . LEU B 1 274 ? -28.041 -45.782 9.265 1.00 57.95 274 LEU B O 1
ATOM 4437 N N . THR B 1 275 ? -28.113 -46.170 11.484 1.00 60.61 275 THR B N 1
ATOM 4438 C CA . THR B 1 275 ? -27.713 -44.804 11.805 1.00 59.38 275 THR B CA 1
ATOM 4439 C C . THR B 1 275 ? -26.272 -44.540 11.384 1.00 62.68 275 THR B C 1
ATOM 4440 O O . THR B 1 275 ? -25.955 -43.459 10.873 1.00 62.98 275 THR B O 1
ATOM 4444 N N . THR B 1 276 ? -25.390 -45.522 11.570 1.00 60.46 276 THR B N 1
ATOM 4445 C CA . THR B 1 276 ? -23.983 -45.359 11.228 1.00 63.30 276 THR B CA 1
ATOM 4446 C C . THR B 1 276 ? -23.667 -45.738 9.787 1.00 74.08 276 THR B C 1
ATOM 4447 O O . THR B 1 276 ? -22.666 -45.257 9.243 1.00 73.44 276 THR B O 1
ATOM 4451 N N . ASN B 1 277 ? -24.488 -46.578 9.159 1.00 74.88 277 ASN B N 1
ATOM 4452 C CA . ASN B 1 277 ? -24.284 -47.023 7.780 1.00 75.26 277 ASN B CA 1
ATOM 4453 C C . ASN B 1 277 ? -25.421 -46.459 6.928 1.00 76.19 277 ASN B C 1
ATOM 4454 O O . ASN B 1 277 ? -26.480 -47.074 6.791 1.00 73.74 277 ASN B O 1
ATOM 4459 N N . ARG B 1 278 ? -25.188 -45.281 6.349 1.00 79.27 278 ARG B N 1
ATOM 4460 C CA . ARG B 1 278 ? -26.182 -44.602 5.518 1.00 77.44 278 ARG B CA 1
ATOM 4461 C C . ARG B 1 278 ? -25.872 -44.896 4.052 1.00 77.41 278 ARG B C 1
ATOM 4462 O O . ARG B 1 278 ? -25.219 -44.121 3.353 1.00 74.96 278 ARG B O 1
ATOM 4464 N N . ASP B 1 279 ? -26.359 -46.047 3.585 1.00 75.60 279 ASP B N 1
ATOM 4465 C CA . ASP B 1 279 ? -26.166 -46.486 2.209 1.00 69.41 279 ASP B CA 1
ATOM 4466 C C . ASP B 1 279 ? -27.415 -46.301 1.357 1.00 66.23 279 ASP B C 1
ATOM 4467 O O . ASP B 1 279 ? -27.562 -46.971 0.330 1.00 72.46 279 ASP B O 1
ATOM 4472 N N . GLY B 1 280 ? -28.319 -45.414 1.766 1.00 62.45 280 GLY B N 1
ATOM 4473 C CA . GLY B 1 280 ? -29.496 -45.132 0.971 1.00 56.53 280 GLY B CA 1
ATOM 4474 C C . GLY B 1 280 ? -30.561 -46.202 0.985 1.00 58.04 280 GLY B C 1
ATOM 4475 O O . GLY B 1 280 ? -31.381 -46.252 0.065 1.00 58.95 280 GLY B O 1
ATOM 4476 N N . ALA B 1 281 ? -30.578 -47.063 2.001 1.00 60.25 281 ALA B N 1
ATOM 4477 C CA . ALA B 1 281 ? -31.628 -48.066 2.103 1.00 56.35 281 ALA B CA 1
ATOM 4478 C C . ALA B 1 281 ? -32.994 -47.395 2.173 1.00 56.12 281 ALA B C 1
ATOM 4479 O O . ALA B 1 281 ? -33.191 -46.427 2.913 1.00 55.58 281 ALA B O 1
ATOM 4481 N N . CYS B 1 282 ? -33.933 -47.907 1.385 1.00 55.45 282 CYS B N 1
ATOM 4482 C CA . CYS B 1 282 ? -35.290 -47.379 1.321 1.00 52.81 282 CYS B CA 1
ATOM 4483 C C . CYS B 1 282 ? -36.200 -48.339 2.082 1.00 54.58 282 CYS B C 1
ATOM 4484 O O . CYS B 1 282 ? -36.441 -49.463 1.631 1.00 57.72 282 CYS B O 1
ATOM 4487 N N . ILE B 1 283 ? -36.697 -47.897 3.235 1.00 58.39 283 ILE B N 1
ATOM 4488 C CA . ILE B 1 283 ? -37.484 -48.730 4.141 1.00 52.08 283 ILE B CA 1
ATOM 4489 C C . ILE B 1 283 ? -38.918 -48.223 4.134 1.00 52.11 283 ILE B C 1
ATOM 4490 O O . ILE B 1 283 ? -39.182 -47.079 4.530 1.00 48.97 283 ILE B O 1
ATOM 4495 N N . MET B 1 284 ? -39.845 -49.081 3.701 1.00 48.09 284 MET B N 1
ATOM 4496 C CA . MET B 1 284 ? -41.256 -48.717 3.560 1.00 46.26 284 MET B CA 1
ATOM 4497 C C . MET B 1 284 ? -41.408 -47.482 2.680 1.00 47.05 284 MET B C 1
ATOM 4498 O O . MET B 1 284 ? -42.208 -46.587 2.957 1.00 49.99 284 MET B O 1
ATOM 4503 N N . GLY B 1 285 ? -40.622 -47.432 1.607 1.00 53.96 285 GLY B N 1
ATOM 4504 C CA . GLY B 1 285 ? -40.695 -46.320 0.684 1.00 50.19 285 GLY B CA 1
ATOM 4505 C C . GLY B 1 285 ? -40.059 -45.043 1.174 1.00 51.70 285 GLY B C 1
ATOM 4506 O O . GLY B 1 285 ? -40.401 -43.966 0.679 1.00 58.51 285 GLY B O 1
ATOM 4507 N N . SER B 1 286 ? -39.133 -45.126 2.128 1.00 49.57 286 SER B N 1
ATOM 4508 C CA . SER B 1 286 ? -38.513 -43.941 2.705 1.00 48.50 286 SER B CA 1
ATOM 4509 C C . SER B 1 286 ? -37.010 -44.128 2.835 1.00 49.79 286 SER B C 1
ATOM 4510 O O . SER B 1 286 ? -36.543 -45.175 3.295 1.00 48.89 286 SER B O 1
ATOM 4513 N N . TYR B 1 287 ? -36.261 -43.099 2.446 1.00 46.98 287 TYR B N 1
ATOM 4514 C CA . TYR B 1 287 ? -34.809 -43.093 2.547 1.00 51.00 287 TYR B CA 1
ATOM 4515 C C . TYR B 1 287 ? -34.317 -42.624 3.910 1.00 53.00 287 TYR B C 1
ATOM 4516 O O . TYR B 1 287 ? -33.108 -42.663 4.165 1.00 53.37 287 TYR B O 1
ATOM 4525 N N . ASP B 1 288 ? -35.218 -42.187 4.786 1.00 53.69 288 ASP B N 1
ATOM 4526 C CA . ASP B 1 288 ? -34.885 -41.778 6.143 1.00 55.62 288 ASP B CA 1
ATOM 4527 C C . ASP B 1 288 ? -35.808 -42.502 7.115 1.00 55.36 288 ASP B C 1
ATOM 4528 O O . ASP B 1 288 ? -36.728 -43.223 6.715 1.00 53.09 288 ASP B O 1
ATOM 4530 N N . PHE B 1 289 ? -35.553 -42.314 8.407 1.00 58.93 289 PHE B N 1
ATOM 4531 C CA . PHE B 1 289 ? -36.453 -42.837 9.423 1.00 51.09 289 PHE B CA 1
ATOM 4532 C C . PHE B 1 289 ? -37.707 -41.975 9.485 1.00 52.16 289 PHE B C 1
ATOM 4533 O O . PHE B 1 289 ? -37.625 -40.750 9.615 1.00 55.29 289 PHE B O 1
ATOM 4541 N N . GLU B 1 290 ? -38.869 -42.613 9.380 1.00 55.26 290 GLU B N 1
ATOM 4542 C CA . GLU B 1 290 ? -40.147 -41.924 9.460 1.00 56.74 290 GLU B CA 1
ATOM 4543 C C . GLU B 1 290 ? -40.901 -42.333 10.716 1.00 55.20 290 GLU B C 1
ATOM 4544 O O . GLU B 1 290 ? -40.831 -43.482 11.163 1.00 60.06 290 GLU B O 1
ATOM 4550 N N . CYS B 1 291 ? -41.630 -41.372 11.279 1.00 51.98 291 CYS B N 1
ATOM 4551 C CA . CYS B 1 291 ? -42.557 -41.625 12.372 1.00 53.68 291 CYS B CA 1
ATOM 4552 C C . CYS B 1 291 ? -44.007 -41.541 11.905 1.00 51.22 291 CYS B C 1
ATOM 4553 O O . CYS B 1 291 ? -44.917 -41.398 12.728 1.00 47.74 291 CYS B O 1
ATOM 4556 N N . ASP B 1 292 ? -44.235 -41.619 10.589 1.00 47.72 292 ASP B N 1
ATOM 4557 C CA . ASP B 1 292 ? -45.593 -41.595 10.055 1.00 44.76 292 ASP B CA 1
ATOM 4558 C C . ASP B 1 292 ? -46.340 -42.889 10.351 1.00 43.29 292 ASP B C 1
ATOM 4559 O O . ASP B 1 292 ? -47.575 -42.891 10.412 1.00 43.06 292 ASP B O 1
ATOM 4564 N N . TRP B 1 293 ? -45.618 -43.992 10.529 1.00 41.02 293 TRP B N 1
ATOM 4565 C CA . TRP B 1 293 ? -46.226 -45.296 10.764 1.00 47.79 293 TRP B CA 1
ATOM 4566 C C . TRP B 1 293 ? -46.385 -45.525 12.263 1.00 47.55 293 TRP B C 1
ATOM 4567 O O . TRP B 1 293 ? -45.393 -45.556 12.998 1.00 46.90 293 TRP B O 1
ATOM 4578 N N . THR B 1 294 ? -47.623 -45.688 12.712 1.00 47.40 294 THR B N 1
ATOM 4579 C CA . THR B 1 294 ? -47.751 -46.019 14.122 1.00 48.66 294 THR B CA 1
ATOM 4580 C C . THR B 1 294 ? -47.948 -47.520 14.297 1.00 49.21 294 THR B C 1
ATOM 4581 O O . THR B 1 294 ? -48.488 -48.186 13.409 1.00 51.44 294 THR B O 1
ATOM 4585 N N . PRO B 1 295 ? -47.502 -48.083 15.422 1.00 48.31 295 PRO B N 1
ATOM 4586 C CA . PRO B 1 295 ? -47.735 -49.518 15.660 1.00 47.06 295 PRO B CA 1
ATOM 4587 C C . PRO B 1 295 ? -49.197 -49.915 15.555 1.00 53.04 295 PRO B C 1
ATOM 4588 O O . PRO B 1 295 ? -49.497 -51.045 15.150 1.00 54.56 295 PRO B O 1
ATOM 4592 N N . GLU B 1 296 ? -50.118 -49.009 15.888 1.00 54.15 296 GLU B N 1
ATOM 4593 C CA . GLU B 1 296 ? -51.539 -49.330 15.811 1.00 55.09 296 GLU B CA 1
ATOM 4594 C C . GLU B 1 296 ? -51.990 -49.496 14.365 1.00 56.93 296 GLU B C 1
ATOM 4595 O O . GLU B 1 296 ? -52.623 -50.499 14.013 1.00 55.78 296 GLU B O 1
ATOM 4601 N N . MET B 1 297 ? -51.676 -48.520 13.508 1.00 55.67 297 MET B N 1
ATOM 4602 C CA . MET B 1 297 ? -52.130 -48.586 12.123 1.00 52.49 297 MET B CA 1
ATOM 4603 C C . MET B 1 297 ? -51.468 -49.736 11.376 1.00 51.20 297 MET B C 1
ATOM 4604 O O . MET B 1 297 ? -52.101 -50.380 10.531 1.00 54.00 297 MET B O 1
ATOM 4609 N N . VAL B 1 298 ? -50.199 -50.012 11.674 1.00 51.59 298 VAL B N 1
ATOM 4610 C CA . VAL B 1 298 ? -49.514 -51.126 11.027 1.00 48.91 298 VAL B CA 1
ATOM 4611 C C . VAL B 1 298 ? -50.137 -52.452 11.443 1.00 54.84 298 VAL B C 1
ATOM 4612 O O . VAL B 1 298 ? -50.367 -53.334 10.607 1.00 55.44 298 VAL B O 1
ATOM 4616 N N . TYR B 1 299 ? -50.438 -52.611 12.734 1.00 57.64 299 TYR B N 1
ATOM 4617 C CA . TYR B 1 299 ? -50.947 -53.889 13.221 1.00 57.87 299 TYR B CA 1
ATOM 4618 C C . TYR B 1 299 ? -52.409 -54.103 12.845 1.00 59.25 299 TYR B C 1
ATOM 4619 O O . TYR B 1 299 ? -52.815 -55.233 12.551 1.00 57.60 299 TYR B O 1
ATOM 4628 N N . ASN B 1 300 ? -53.211 -53.039 12.848 1.00 58.04 300 ASN B N 1
ATOM 4629 C CA . ASN B 1 300 ? -54.645 -53.162 12.603 1.00 57.81 300 ASN B CA 1
ATOM 4630 C C . ASN B 1 300 ? -54.984 -53.079 11.116 1.00 65.19 300 ASN B C 1
ATOM 4631 O O . ASN B 1 300 ? -55.614 -53.988 10.567 1.00 70.53 300 ASN B O 1
ATOM 4636 N N . GLN B 1 301 ? -54.571 -51.995 10.462 1.00 66.02 301 GLN B N 1
ATOM 4637 C CA . GLN B 1 301 ? -54.950 -51.706 9.078 1.00 66.21 301 GLN B CA 1
ATOM 4638 C C . GLN B 1 301 ? -56.468 -51.648 8.934 1.00 65.01 301 GLN B C 1
ATOM 4639 O O . GLN B 1 301 ? -57.149 -50.978 9.712 1.00 63.82 301 GLN B O 1
ATOM 4645 N N . ILE C 1 3 ? -67.716 -53.943 -44.086 1.00 64.54 3 ILE C N 1
ATOM 4646 C CA . ILE C 1 3 ? -67.362 -54.033 -45.496 1.00 60.38 3 ILE C CA 1
ATOM 4647 C C . ILE C 1 3 ? -66.157 -53.156 -45.819 1.00 59.27 3 ILE C C 1
ATOM 4648 O O . ILE C 1 3 ? -65.126 -53.646 -46.286 1.00 56.52 3 ILE C O 1
ATOM 4653 N N . LYS C 1 4 ? -66.295 -51.856 -45.572 1.00 53.38 4 LYS C N 1
ATOM 4654 C CA . LYS C 1 4 ? -65.322 -50.866 -46.007 1.00 51.54 4 LYS C CA 1
ATOM 4655 C C . LYS C 1 4 ? -64.534 -50.308 -44.828 1.00 56.71 4 LYS C C 1
ATOM 4656 O O . LYS C 1 4 ? -65.047 -50.193 -43.710 1.00 53.05 4 LYS C O 1
ATOM 4662 N N . ILE C 1 5 ? -63.274 -49.968 -45.094 1.00 58.50 5 ILE C N 1
ATOM 4663 C CA . ILE C 1 5 ? -62.485 -49.169 -44.162 1.00 52.53 5 ILE C CA 1
ATOM 4664 C C . ILE C 1 5 ? -63.007 -47.739 -44.206 1.00 55.16 5 ILE C C 1
ATOM 4665 O O . ILE C 1 5 ? -62.934 -47.069 -45.243 1.00 53.25 5 ILE C O 1
ATOM 4670 N N . LEU C 1 6 ? -63.549 -47.269 -43.087 1.00 48.52 6 LEU C N 1
ATOM 4671 C CA . LEU C 1 6 ? -64.176 -45.957 -43.025 1.00 52.47 6 LEU C CA 1
ATOM 4672 C C . LEU C 1 6 ? -63.212 -44.931 -42.444 1.00 49.14 6 LEU C C 1
ATOM 4673 O O . LEU C 1 6 ? -62.527 -45.195 -41.452 1.00 55.93 6 LEU C O 1
ATOM 4678 N N . LEU C 1 7 ? -63.164 -43.761 -43.071 1.00 46.25 7 LEU C N 1
ATOM 4679 C CA . LEU C 1 7 ? -62.343 -42.654 -42.613 1.00 48.85 7 LEU C CA 1
ATOM 4680 C C . LEU C 1 7 ? -63.230 -41.452 -42.316 1.00 55.40 7 LEU C C 1
ATOM 4681 O O . LEU C 1 7 ? -64.352 -41.344 -42.818 1.00 54.27 7 LEU C O 1
ATOM 4686 N N . HIS C 1 8 ? -62.715 -40.548 -41.480 1.00 50.73 8 HIS C N 1
ATOM 4687 C CA . HIS C 1 8 ? -63.481 -39.360 -41.123 1.00 47.19 8 HIS C CA 1
ATOM 4688 C C . HIS C 1 8 ? -63.136 -38.202 -42.055 1.00 46.71 8 HIS C C 1
ATOM 4689 O O . HIS C 1 8 ? -61.971 -38.038 -42.436 1.00 40.37 8 HIS C O 1
ATOM 4696 N N . PRO C 1 9 ? -64.136 -37.399 -42.424 1.00 48.98 9 PRO C N 1
ATOM 4697 C CA . PRO C 1 9 ? -63.887 -36.274 -43.334 1.00 48.92 9 PRO C CA 1
ATOM 4698 C C . PRO C 1 9 ? -62.830 -35.327 -42.784 1.00 49.27 9 PRO C C 1
ATOM 4699 O O . PRO C 1 9 ? -62.784 -35.041 -41.586 1.00 52.16 9 PRO C O 1
ATOM 4703 N N . SER C 1 10 ? -61.981 -34.835 -43.682 1.00 45.68 10 SER C N 1
ATOM 4704 C CA . SER C 1 10 ? -60.833 -34.020 -43.317 1.00 45.77 10 SER C CA 1
ATOM 4705 C C . SER C 1 10 ? -61.122 -32.525 -43.334 1.00 53.07 10 SER C C 1
ATOM 4706 O O . SER C 1 10 ? -60.202 -31.734 -43.097 1.00 53.26 10 SER C O 1
ATOM 4709 N N . GLY C 1 11 ? -62.368 -32.122 -43.593 1.00 50.51 11 GLY C N 1
ATOM 4710 C CA . GLY C 1 11 ? -62.656 -30.709 -43.797 1.00 48.15 11 GLY C CA 1
ATOM 4711 C C . GLY C 1 11 ? -62.296 -29.851 -42.599 1.00 50.38 11 GLY C C 1
ATOM 4712 O O . GLY C 1 11 ? -61.634 -28.819 -42.733 1.00 47.69 11 GLY C O 1
ATOM 4713 N N . VAL C 1 12 ? -62.728 -30.269 -41.408 1.00 54.87 12 VAL C N 1
ATOM 4714 C CA . VAL C 1 12 ? -62.440 -29.501 -40.200 1.00 51.24 12 VAL C CA 1
ATOM 4715 C C . VAL C 1 12 ? -60.934 -29.387 -39.983 1.00 49.59 12 VAL C C 1
ATOM 4716 O O . VAL C 1 12 ? -60.419 -28.313 -39.649 1.00 54.76 12 VAL C O 1
ATOM 4720 N N . VAL C 1 13 ? -60.203 -30.482 -40.198 1.00 49.00 13 VAL C N 1
ATOM 4721 C CA . VAL C 1 13 ? -58.755 -30.466 -40.019 1.00 44.03 13 VAL C CA 1
ATOM 4722 C C . VAL C 1 13 ? -58.092 -29.582 -41.068 1.00 48.51 13 VAL C C 1
ATOM 4723 O O . VAL C 1 13 ? -57.124 -28.870 -40.775 1.00 49.89 13 VAL C O 1
ATOM 4727 N N . GLU C 1 14 ? -58.600 -29.612 -42.305 1.00 48.94 14 GLU C N 1
ATOM 4728 C CA . GLU C 1 14 ? -58.013 -28.804 -43.370 1.00 48.17 14 GLU C CA 1
ATOM 4729 C C . GLU C 1 14 ? -58.061 -27.321 -43.029 1.00 42.79 14 GLU C C 1
ATOM 4730 O O . GLU C 1 14 ? -57.086 -26.593 -43.250 1.00 46.98 14 GLU C O 1
ATOM 4736 N N . ARG C 1 15 ? -59.186 -26.857 -42.481 1.00 41.09 15 ARG C N 1
ATOM 4737 C CA . ARG C 1 15 ? -59.351 -25.450 -42.137 1.00 52.13 15 ARG C CA 1
ATOM 4738 C C . ARG C 1 15 ? -58.443 -24.995 -40.999 1.00 55.36 15 ARG C C 1
ATOM 4739 O O . ARG C 1 15 ? -58.316 -23.784 -40.785 1.00 56.79 15 ARG C O 1
ATOM 4747 N N . CYS C 1 16 ? -57.815 -25.915 -40.265 1.00 48.87 16 CYS C N 1
ATOM 4748 C CA . CYS C 1 16 ? -57.002 -25.545 -39.116 1.00 51.98 16 CYS C CA 1
ATOM 4749 C C . CYS C 1 16 ? -55.519 -25.814 -39.301 1.00 50.20 16 CYS C C 1
ATOM 4750 O O . CYS C 1 16 ? -54.729 -25.445 -38.425 1.00 48.89 16 CYS C O 1
ATOM 4753 N N . MET C 1 17 ? -55.118 -26.444 -40.399 1.00 46.26 17 MET C N 1
ATOM 4754 C CA . MET C 1 17 ? -53.705 -26.686 -40.635 1.00 47.45 17 MET C CA 1
ATOM 4755 C C . MET C 1 17 ? -52.992 -25.377 -40.950 1.00 50.93 17 MET C C 1
ATOM 4756 O O . MET C 1 17 ? -53.564 -24.457 -41.541 1.00 48.37 17 MET C O 1
ATOM 4761 N N . VAL C 1 18 ? -51.729 -25.292 -40.529 1.00 46.53 18 VAL C N 1
ATOM 4762 C CA . VAL C 1 18 ? -50.906 -24.115 -40.760 1.00 47.14 18 VAL C CA 1
ATOM 4763 C C . VAL C 1 18 ? -49.507 -24.560 -41.154 1.00 45.81 18 VAL C C 1
ATOM 4764 O O . VAL C 1 18 ? -49.109 -25.709 -40.952 1.00 46.20 18 VAL C O 1
ATOM 4768 N N . SER C 1 19 ? -48.763 -23.624 -41.729 1.00 51.78 19 SER C N 1
ATOM 4769 C CA . SER C 1 19 ? -47.346 -23.805 -41.990 1.00 50.41 19 SER C CA 1
ATOM 4770 C C . SER C 1 19 ? -46.551 -23.221 -40.829 1.00 47.61 19 SER C C 1
ATOM 4771 O O . SER C 1 19 ? -46.916 -22.181 -40.277 1.00 49.22 19 SER C O 1
ATOM 4774 N N . VAL C 1 20 ? -45.479 -23.908 -40.445 1.00 51.03 20 VAL C N 1
ATOM 4775 C CA . VAL C 1 20 ? -44.587 -23.447 -39.385 1.00 45.36 20 VAL C CA 1
ATOM 4776 C C . VAL C 1 20 ? -43.159 -23.600 -39.885 1.00 47.84 20 VAL C C 1
ATOM 4777 O O . VAL C 1 20 ? -42.705 -24.722 -40.142 1.00 46.96 20 VAL C O 1
ATOM 4781 N N . VAL C 1 21 ? -42.458 -22.477 -40.035 1.00 45.06 21 VAL C N 1
ATOM 4782 C CA . VAL C 1 21 ? -41.097 -22.452 -40.558 1.00 46.72 21 VAL C CA 1
ATOM 4783 C C . VAL C 1 21 ? -40.210 -21.710 -39.570 1.00 53.56 21 VAL C C 1
ATOM 4784 O O . VAL C 1 21 ? -40.583 -20.646 -39.063 1.00 52.79 21 VAL C O 1
ATOM 4788 N N . TYR C 1 22 ? -39.025 -22.266 -39.308 1.00 54.27 22 TYR C N 1
ATOM 4789 C CA . TYR C 1 22 ? -38.128 -21.719 -38.291 1.00 52.00 22 TYR C CA 1
ATOM 4790 C C . TYR C 1 22 ? -36.691 -21.916 -38.769 1.00 56.32 22 TYR C C 1
ATOM 4791 O O . TYR C 1 22 ? -36.163 -23.030 -38.705 1.00 58.17 22 TYR C O 1
ATOM 4800 N N . ASN C 1 23 ? -36.075 -20.832 -39.246 1.00 51.43 23 ASN C N 1
ATOM 4801 C CA . ASN C 1 23 ? -34.647 -20.802 -39.572 1.00 54.66 23 ASN C CA 1
ATOM 4802 C C . ASN C 1 23 ? -34.251 -21.934 -40.519 1.00 60.61 23 ASN C C 1
ATOM 4803 O O . ASN C 1 23 ? -33.218 -22.585 -40.348 1.00 64.19 23 ASN C O 1
ATOM 4808 N N . GLY C 1 24 ? -35.081 -22.170 -41.534 1.00 53.21 24 GLY C N 1
ATOM 4809 C CA . GLY C 1 24 ? -34.802 -23.173 -42.539 1.00 59.40 24 GLY C CA 1
ATOM 4810 C C . GLY C 1 24 ? -35.503 -24.501 -42.339 1.00 59.88 24 GLY C C 1
ATOM 4811 O O . GLY C 1 24 ? -35.539 -25.308 -43.276 1.00 61.11 24 GLY C O 1
ATOM 4812 N N . SER C 1 25 ? -36.051 -24.755 -41.155 1.00 57.95 25 SER C N 1
ATOM 4813 C CA . SER C 1 25 ? -36.790 -25.980 -40.878 1.00 50.90 25 SER C CA 1
ATOM 4814 C C . SER C 1 25 ? -38.276 -25.723 -41.089 1.00 46.87 25 SER C C 1
ATOM 4815 O O . SER C 1 25 ? -38.813 -24.727 -40.593 1.00 52.41 25 SER C O 1
ATOM 4818 N N . ALA C 1 26 ? -38.939 -26.621 -41.814 1.00 45.15 26 ALA C N 1
ATOM 4819 C CA . ALA C 1 26 ? -40.331 -26.432 -42.203 1.00 45.67 26 ALA C CA 1
ATOM 4820 C C . ALA C 1 26 ? -41.141 -27.678 -41.878 1.00 40.33 26 ALA C C 1
ATOM 4821 O O . ALA C 1 26 ? -40.723 -28.796 -42.195 1.00 48.55 26 ALA C O 1
ATOM 4823 N N . LEU C 1 27 ? -42.297 -27.484 -41.253 1.00 43.35 27 LEU C N 1
ATOM 4824 C CA . LEU C 1 27 ? -43.223 -28.573 -40.963 1.00 39.91 27 LEU C CA 1
ATOM 4825 C C . LEU C 1 27 ? -44.611 -27.973 -40.765 1.00 38.01 27 LEU C C 1
ATOM 4826 O O . LEU C 1 27 ? -44.849 -26.800 -41.074 1.00 42.56 27 LEU C O 1
ATOM 4831 N N . ASN C 1 28 ? -45.524 -28.771 -40.223 1.00 42.50 28 ASN C N 1
ATOM 4832 C CA . ASN C 1 28 ? -46.920 -28.387 -40.094 1.00 42.32 28 ASN C CA 1
ATOM 4833 C C . ASN C 1 28 ? -47.304 -28.179 -38.636 1.00 46.21 28 ASN C C 1
ATOM 4834 O O . ASN C 1 28 ? -46.648 -28.667 -37.711 1.00 42.63 28 ASN C O 1
ATOM 4839 N N . GLY C 1 29 ? -48.390 -27.427 -38.452 1.00 45.88 29 GLY C N 1
ATOM 4840 C CA . GLY C 1 29 ? -49.048 -27.330 -37.169 1.00 42.56 29 GLY C CA 1
ATOM 4841 C C . GLY C 1 29 ? -50.544 -27.213 -37.373 1.00 45.28 29 GLY C C 1
ATOM 4842 O O . GLY C 1 29 ? -51.024 -27.075 -38.501 1.00 47.88 29 GLY C O 1
ATOM 4843 N N . ILE C 1 30 ? -51.279 -27.274 -36.268 1.00 43.71 30 ILE C N 1
ATOM 4844 C CA . ILE C 1 30 ? -52.729 -27.137 -36.294 1.00 43.33 30 ILE C CA 1
ATOM 4845 C C . ILE C 1 30 ? -53.119 -25.946 -35.430 1.00 50.67 30 ILE C C 1
ATOM 4846 O O . ILE C 1 30 ? -52.567 -25.741 -34.342 1.00 49.83 30 ILE C O 1
ATOM 4851 N N . TRP C 1 31 ? -54.069 -25.157 -35.927 1.00 47.71 31 TRP C N 1
ATOM 4852 C CA . TRP C 1 31 ? -54.439 -23.866 -35.355 1.00 48.31 31 TRP C CA 1
ATOM 4853 C C . TRP C 1 31 ? -55.794 -24.006 -34.672 1.00 51.35 31 TRP C C 1
ATOM 4854 O O . TRP C 1 31 ? -56.827 -24.096 -35.344 1.00 45.80 31 TRP C O 1
ATOM 4865 N N . LEU C 1 32 ? -55.787 -24.025 -33.340 1.00 46.47 32 LEU C N 1
ATOM 4866 C CA . LEU C 1 32 ? -57.002 -24.116 -32.538 1.00 49.02 32 LEU C CA 1
ATOM 4867 C C . LEU C 1 32 ? -57.058 -22.920 -31.598 1.00 55.09 32 LEU C C 1
ATOM 4868 O O . LEU C 1 32 ? -56.120 -22.692 -30.825 1.00 58.42 32 LEU C O 1
ATOM 4873 N N . LYS C 1 33 ? -58.160 -22.169 -31.661 1.00 56.17 33 LYS C N 1
ATOM 4874 C CA . LYS C 1 33 ? -58.357 -20.941 -30.884 1.00 55.21 33 LYS C CA 1
ATOM 4875 C C . LYS C 1 33 ? -57.225 -19.985 -31.244 1.00 59.87 33 LYS C C 1
ATOM 4876 O O . LYS C 1 33 ? -57.051 -19.693 -32.440 1.00 58.39 33 LYS C O 1
ATOM 4882 N N . ASN C 1 34 ? -56.444 -19.485 -30.287 1.00 55.62 34 ASN C N 1
ATOM 4883 C CA . ASN C 1 34 ? -55.316 -18.607 -30.573 1.00 59.74 34 ASN C CA 1
ATOM 4884 C C . ASN C 1 34 ? -53.979 -19.315 -30.392 1.00 58.86 34 ASN C C 1
ATOM 4885 O O . ASN C 1 34 ? -52.958 -18.659 -30.157 1.00 57.99 34 ASN C O 1
ATOM 4890 N N . VAL C 1 35 ? -53.964 -20.642 -30.499 1.00 59.30 35 VAL C N 1
ATOM 4891 C CA . VAL C 1 35 ? -52.770 -21.445 -30.273 1.00 52.56 35 VAL C CA 1
ATOM 4892 C C . VAL C 1 35 ? -52.489 -22.285 -31.509 1.00 52.41 35 VAL C C 1
ATOM 4893 O O . VAL C 1 35 ? -53.407 -22.852 -32.112 1.00 51.79 35 VAL C O 1
ATOM 4897 N N . VAL C 1 36 ? -51.215 -22.367 -31.878 1.00 45.87 36 VAL C N 1
ATOM 4898 C CA . VAL C 1 36 ? -50.735 -23.294 -32.894 1.00 50.75 36 VAL C CA 1
ATOM 4899 C C . VAL C 1 36 ? -49.919 -24.371 -32.195 1.00 50.71 36 VAL C C 1
ATOM 4900 O O . VAL C 1 36 ? -48.983 -24.063 -31.445 1.00 48.95 36 VAL C O 1
ATOM 4904 N N . TYR C 1 37 ? -50.282 -25.629 -32.426 1.00 49.18 37 TYR C N 1
ATOM 4905 C CA . TYR C 1 37 ? -49.575 -26.770 -31.863 1.00 43.76 37 TYR C CA 1
ATOM 4906 C C . TYR C 1 37 ? -48.638 -27.347 -32.913 1.00 47.95 37 TYR C C 1
ATOM 4907 O O . TYR C 1 37 ? -49.014 -27.504 -34.077 1.00 48.54 37 TYR C O 1
ATOM 4916 N N . CYS C 1 38 ? -47.415 -27.669 -32.493 1.00 45.53 38 CYS C N 1
ATOM 4917 C CA . CYS C 1 38 ? -46.361 -27.914 -33.464 1.00 51.69 38 CYS C CA 1
ATOM 4918 C C . CYS C 1 38 ? -45.264 -28.755 -32.836 1.00 48.35 38 CYS C C 1
ATOM 4919 O O . CYS C 1 38 ? -44.987 -28.588 -31.641 1.00 47.03 38 CYS C O 1
ATOM 4922 N N . PRO C 1 39 ? -44.645 -29.669 -33.585 1.00 47.99 39 PRO C N 1
ATOM 4923 C CA . PRO C 1 39 ? -43.531 -30.448 -33.028 1.00 44.05 39 PRO C CA 1
ATOM 4924 C C . PRO C 1 39 ? -42.351 -29.551 -32.683 1.00 45.55 39 PRO C C 1
ATOM 4925 O O . PRO C 1 39 ? -42.032 -28.606 -33.406 1.00 47.65 39 PRO C O 1
ATOM 4929 N N . ARG C 1 40 ? -41.687 -29.870 -31.571 1.00 45.28 40 ARG C N 1
ATOM 4930 C CA . ARG C 1 40 ? -40.673 -28.966 -31.042 1.00 45.18 40 ARG C CA 1
ATOM 4931 C C . ARG C 1 40 ? -39.399 -28.970 -31.878 1.00 38.98 40 ARG C C 1
ATOM 4932 O O . ARG C 1 40 ? -38.677 -27.967 -31.899 1.00 41.19 40 ARG C O 1
ATOM 4940 N N . HIS C 1 41 ? -39.108 -30.066 -32.581 1.00 40.51 41 HIS C N 1
ATOM 4941 C CA . HIS C 1 41 ? -37.830 -30.169 -33.278 1.00 42.15 41 HIS C CA 1
ATOM 4942 C C . HIS C 1 41 ? -37.733 -29.267 -34.504 1.00 47.15 41 HIS C C 1
ATOM 4943 O O . HIS C 1 41 ? -36.706 -29.310 -35.192 1.00 43.23 41 HIS C O 1
ATOM 4950 N N . VAL C 1 42 ? -38.749 -28.450 -34.796 1.00 41.61 42 VAL C N 1
ATOM 4951 C CA . VAL C 1 42 ? -38.592 -27.441 -35.835 1.00 45.42 42 VAL C CA 1
ATOM 4952 C C . VAL C 1 42 ? -37.540 -26.407 -35.446 1.00 51.34 42 VAL C C 1
ATOM 4953 O O . VAL C 1 42 ? -36.984 -25.733 -36.321 1.00 49.29 42 VAL C O 1
ATOM 4957 N N . ILE C 1 43 ? -37.235 -26.274 -34.148 1.00 47.27 43 ILE C N 1
ATOM 4958 C CA . ILE C 1 43 ? -36.219 -25.328 -33.699 1.00 45.97 43 ILE C CA 1
ATOM 4959 C C . ILE C 1 43 ? -34.819 -25.926 -33.686 1.00 46.16 43 ILE C C 1
ATOM 4960 O O . ILE C 1 43 ? -33.854 -25.206 -33.399 1.00 49.60 43 ILE C O 1
ATOM 4965 N N . GLY C 1 44 ? -34.672 -27.204 -33.988 1.00 45.79 44 GLY C N 1
ATOM 4966 C CA . GLY C 1 44 ? -33.370 -27.842 -34.046 1.00 45.71 44 GLY C CA 1
ATOM 4967 C C . GLY C 1 44 ? -33.416 -29.271 -33.535 1.00 47.15 44 GLY C C 1
ATOM 4968 O O . GLY C 1 44 ? -34.381 -29.717 -32.910 1.00 44.01 44 GLY C O 1
ATOM 4969 N N . LYS C 1 45 ? -32.332 -30.001 -33.797 1.00 44.65 45 LYS C N 1
ATOM 4970 C CA . LYS C 1 45 ? -32.233 -31.425 -33.479 1.00 46.64 45 LYS C CA 1
ATOM 4971 C C . LYS C 1 45 ? -31.516 -31.583 -32.141 1.00 45.56 45 LYS C C 1
ATOM 4972 O O . LYS C 1 45 ? -30.347 -31.963 -32.067 1.00 46.44 45 LYS C O 1
ATOM 4978 N N . PHE C 1 46 ? -32.241 -31.298 -31.068 1.00 42.06 46 PHE C N 1
ATOM 4979 C CA . PHE C 1 46 ? -31.708 -31.406 -29.719 1.00 46.36 46 PHE C CA 1
ATOM 4980 C C . PHE C 1 46 ? -32.143 -32.723 -29.084 1.00 46.47 46 PHE C C 1
ATOM 4981 O O . PHE C 1 46 ? -32.916 -33.494 -29.657 1.00 45.60 46 PHE C O 1
ATOM 4989 N N . ARG C 1 47 ? -31.626 -32.984 -27.885 1.00 38.79 47 ARG C N 1
ATOM 4990 C CA . ARG C 1 47 ? -31.858 -34.268 -27.241 1.00 45.52 47 ARG C CA 1
ATOM 4991 C C . ARG C 1 47 ? -31.970 -34.085 -25.733 1.00 47.54 47 ARG C C 1
ATOM 4992 O O . ARG C 1 47 ? -31.471 -33.105 -25.172 1.00 43.96 47 ARG C O 1
ATOM 4994 N N . GLY C 1 48 ? -32.646 -35.036 -25.088 1.00 44.62 48 GLY C N 1
ATOM 4995 C CA . GLY C 1 48 ? -32.758 -35.079 -23.641 1.00 41.88 48 GLY C CA 1
ATOM 4996 C C . GLY C 1 48 ? -33.383 -33.863 -22.987 1.00 49.05 48 GLY C C 1
ATOM 4997 O O . GLY C 1 48 ? -34.533 -33.511 -23.272 1.00 46.37 48 GLY C O 1
ATOM 4998 N N . ASP C 1 49 ? -32.631 -33.218 -22.094 1.00 43.77 49 ASP C N 1
ATOM 4999 C CA . ASP C 1 49 ? -33.108 -32.057 -21.357 1.00 50.93 49 ASP C CA 1
ATOM 5000 C C . ASP C 1 49 ? -32.602 -30.740 -21.933 1.00 47.06 49 ASP C C 1
ATOM 5001 O O . ASP C 1 49 ? -32.713 -29.705 -21.268 1.00 48.05 49 ASP C O 1
ATOM 5006 N N . GLN C 1 50 ? -32.047 -30.751 -23.146 1.00 48.44 50 GLN C N 1
ATOM 5007 C CA . GLN C 1 50 ? -31.658 -29.500 -23.787 1.00 47.87 50 GLN C CA 1
ATOM 5008 C C . GLN C 1 50 ? -32.863 -28.679 -24.227 1.00 45.20 50 GLN C C 1
ATOM 5009 O O . GLN C 1 50 ? -32.731 -27.464 -24.415 1.00 44.57 50 GLN C O 1
ATOM 5015 N N . TRP C 1 51 ? -34.028 -29.315 -24.386 1.00 40.75 51 TRP C N 1
ATOM 5016 C CA . TRP C 1 51 ? -35.183 -28.643 -24.976 1.00 41.46 51 TRP C CA 1
ATOM 5017 C C . TRP C 1 51 ? -35.626 -27.445 -24.145 1.00 46.27 51 TRP C C 1
ATOM 5018 O O . TRP C 1 51 ? -35.937 -26.383 -24.698 1.00 41.86 51 TRP C O 1
ATOM 5029 N N . THR C 1 52 ? -35.664 -27.601 -22.819 1.00 45.24 52 THR C N 1
ATOM 5030 C CA . THR C 1 52 ? -36.173 -26.542 -21.950 1.00 46.63 52 THR C CA 1
ATOM 5031 C C . THR C 1 52 ? -35.431 -25.229 -22.178 1.00 44.71 52 THR C C 1
ATOM 5032 O O . THR C 1 52 ? -36.053 -24.169 -22.310 1.00 46.40 52 THR C O 1
ATOM 5036 N N . HIS C 1 53 ? -34.099 -25.281 -22.244 1.00 41.60 53 HIS C N 1
ATOM 5037 C CA . HIS C 1 53 ? -33.331 -24.055 -22.434 1.00 43.52 53 HIS C CA 1
ATOM 5038 C C . HIS C 1 53 ? -33.492 -23.513 -23.851 1.00 47.51 53 HIS C C 1
ATOM 5039 O O . HIS C 1 53 ? -33.696 -22.309 -24.044 1.00 49.56 53 HIS C O 1
ATOM 5046 N N . MET C 1 54 ? -33.399 -24.390 -24.857 1.00 46.81 54 MET C N 1
ATOM 5047 C CA . MET C 1 54 ? -33.452 -23.940 -26.245 1.00 44.16 54 MET C CA 1
ATOM 5048 C C . MET C 1 54 ? -34.770 -23.240 -26.555 1.00 43.55 54 MET C C 1
ATOM 5049 O O . MET C 1 54 ? -34.784 -22.179 -27.191 1.00 50.42 54 MET C O 1
ATOM 5054 N N . VAL C 1 55 ? -35.889 -23.815 -26.110 1.00 42.80 55 VAL C N 1
ATOM 5055 C CA . VAL C 1 55 ? -37.188 -23.185 -26.333 1.00 47.74 55 VAL C CA 1
ATOM 5056 C C . VAL C 1 55 ? -37.267 -21.850 -25.600 1.00 51.95 55 VAL C C 1
ATOM 5057 O O . VAL C 1 55 ? -37.819 -20.871 -26.120 1.00 53.29 55 VAL C O 1
ATOM 5061 N N . SER C 1 56 ? -36.699 -21.781 -24.392 1.00 46.88 56 SER C N 1
ATOM 5062 C CA . SER C 1 56 ? -36.788 -20.561 -23.594 1.00 48.53 56 SER C CA 1
ATOM 5063 C C . SER C 1 56 ? -36.096 -19.382 -24.267 1.00 51.89 56 SER C C 1
ATOM 5064 O O . SER C 1 56 ? -36.480 -18.229 -24.041 1.00 57.19 56 SER C O 1
ATOM 5067 N N . ILE C 1 57 ? -35.078 -19.642 -25.090 1.00 53.39 57 ILE C N 1
ATOM 5068 C CA . ILE C 1 57 ? -34.351 -18.582 -25.779 1.00 52.66 57 ILE C CA 1
ATOM 5069 C C . ILE C 1 57 ? -34.776 -18.452 -27.238 1.00 56.65 57 ILE C C 1
ATOM 5070 O O . ILE C 1 57 ? -34.163 -17.690 -27.991 1.00 59.33 57 ILE C O 1
ATOM 5075 N N . ALA C 1 58 ? -35.810 -19.179 -27.655 1.00 56.59 58 ALA C N 1
ATOM 5076 C CA . ALA C 1 58 ? -36.265 -19.100 -29.037 1.00 56.42 58 ALA C CA 1
ATOM 5077 C C . ALA C 1 58 ? -36.991 -17.783 -29.280 1.00 57.42 58 ALA C C 1
ATOM 5078 O O . ALA C 1 58 ? -37.874 -17.395 -28.509 1.00 58.79 58 ALA C O 1
ATOM 5080 N N . ASP C 1 59 ? -36.614 -17.093 -30.352 1.00 61.17 59 ASP C N 1
ATOM 5081 C CA . ASP C 1 59 ? -37.233 -15.821 -30.696 1.00 61.50 59 ASP C CA 1
ATOM 5082 C C . ASP C 1 59 ? -38.587 -16.061 -31.351 1.00 60.49 59 ASP C C 1
ATOM 5083 O O . ASP C 1 59 ? -38.689 -16.810 -32.327 1.00 61.86 59 ASP C O 1
ATOM 5088 N N . CYS C 1 60 ? -39.628 -15.418 -30.814 1.00 58.23 60 CYS C N 1
ATOM 5089 C CA . CYS C 1 60 ? -40.962 -15.552 -31.387 1.00 54.80 60 CYS C CA 1
ATOM 5090 C C . CYS C 1 60 ? -41.028 -15.050 -32.823 1.00 60.47 60 CYS C C 1
ATOM 5091 O O . CYS C 1 60 ? -41.883 -15.507 -33.589 1.00 59.20 60 CYS C O 1
ATOM 5094 N N . ARG C 1 61 ? -40.140 -14.132 -33.208 1.00 64.33 61 ARG C N 1
ATOM 5095 C CA . ARG C 1 61 ? -40.187 -13.536 -34.536 1.00 59.92 61 ARG C CA 1
ATOM 5096 C C . ARG C 1 61 ? -39.645 -14.458 -35.618 1.00 60.41 61 ARG C C 1
ATOM 5097 O O . ARG C 1 61 ? -39.899 -14.216 -36.801 1.00 51.02 61 ARG C O 1
ATOM 5105 N N . ASP C 1 62 ? -38.911 -15.504 -35.247 1.00 64.76 62 ASP C N 1
ATOM 5106 C CA . ASP C 1 62 ? -38.390 -16.462 -36.213 1.00 59.19 62 ASP C CA 1
ATOM 5107 C C . ASP C 1 62 ? -39.378 -17.573 -36.537 1.00 55.46 62 ASP C C 1
ATOM 5108 O O . ASP C 1 62 ? -39.048 -18.466 -37.324 1.00 58.52 62 ASP C O 1
ATOM 5113 N N . PHE C 1 63 ? -40.574 -17.542 -35.954 1.00 50.78 63 PHE C N 1
ATOM 5114 C CA . PHE C 1 63 ? -41.610 -18.533 -36.236 1.00 53.90 63 PHE C CA 1
ATOM 5115 C C . PHE C 1 63 ? -42.488 -17.999 -37.362 1.00 53.70 63 PHE C C 1
ATOM 5116 O O . PHE C 1 63 ? -43.414 -17.219 -37.126 1.00 51.72 63 PHE C O 1
ATOM 5124 N N . ILE C 1 64 ? -42.197 -18.418 -38.591 1.00 55.12 64 ILE C N 1
ATOM 5125 C CA . ILE C 1 64 ? -42.991 -18.027 -39.752 1.00 51.56 64 ILE C CA 1
ATOM 5126 C C . ILE C 1 64 ? -44.201 -18.954 -39.825 1.00 53.76 64 ILE C C 1
ATOM 5127 O O . ILE C 1 64 ? -44.071 -20.137 -40.150 1.00 52.56 64 ILE C O 1
ATOM 5132 N N . VAL C 1 65 ? -45.382 -18.418 -39.521 1.00 50.97 65 VAL C N 1
ATOM 5133 C CA . VAL C 1 65 ? -46.604 -19.205 -39.386 1.00 52.32 65 VAL C CA 1
ATOM 5134 C C . VAL C 1 65 ? -47.630 -18.681 -40.382 1.00 55.87 65 VAL C C 1
ATOM 5135 O O . VAL C 1 65 ? -48.006 -17.503 -40.331 1.00 60.27 65 VAL C O 1
ATOM 5139 N N . LYS C 1 66 ? -48.088 -19.557 -41.278 1.00 59.15 66 LYS C N 1
ATOM 5140 C CA . LYS C 1 66 ? -49.077 -19.211 -42.290 1.00 60.08 66 LYS C CA 1
ATOM 5141 C C . LYS C 1 66 ? -50.132 -20.305 -42.379 1.00 57.24 66 LYS C C 1
ATOM 5142 O O . LYS C 1 66 ? -49.812 -21.495 -42.323 1.00 57.16 66 LYS C O 1
ATOM 5148 N N . CYS C 1 67 ? -51.391 -19.889 -42.518 1.00 54.89 67 CYS C N 1
ATOM 5149 C CA . CYS C 1 67 ? -52.518 -20.803 -42.678 1.00 54.89 67 CYS C CA 1
ATOM 5150 C C . CYS C 1 67 ? -53.033 -20.676 -44.106 1.00 59.62 67 CYS C C 1
ATOM 5151 O O . CYS C 1 67 ? -53.737 -19.705 -44.426 1.00 59.11 67 CYS C O 1
ATOM 5154 N N . PRO C 1 68 ? -52.713 -21.618 -45.001 1.00 58.47 68 PRO C N 1
ATOM 5155 C CA . PRO C 1 68 ? -52.967 -21.369 -46.432 1.00 62.21 68 PRO C CA 1
ATOM 5156 C C . PRO C 1 68 ? -54.438 -21.323 -46.801 1.00 57.44 68 PRO C C 1
ATOM 5157 O O . PRO C 1 68 ? -54.831 -20.484 -47.620 1.00 65.39 68 PRO C O 1
ATOM 5161 N N . ILE C 1 69 ? -55.265 -22.199 -46.224 1.00 58.59 69 ILE C N 1
ATOM 5162 C CA . ILE C 1 69 ? -56.665 -22.277 -46.633 1.00 58.69 69 ILE C CA 1
ATOM 5163 C C . ILE C 1 69 ? -57.408 -20.990 -46.304 1.00 62.28 69 ILE C C 1
ATOM 5164 O O . ILE C 1 69 ? -58.411 -20.660 -46.949 1.00 69.53 69 ILE C O 1
ATOM 5166 N N . GLN C 1 70 ? -56.942 -20.245 -45.305 1.00 67.40 70 GLN C N 1
ATOM 5167 C CA . GLN C 1 70 ? -57.546 -18.971 -44.941 1.00 61.99 70 GLN C CA 1
ATOM 5168 C C . GLN C 1 70 ? -56.730 -17.773 -45.407 1.00 64.98 70 GLN C C 1
ATOM 5169 O O . GLN C 1 70 ? -57.123 -16.633 -45.139 1.00 66.35 70 GLN C O 1
ATOM 5175 N N . GLY C 1 71 ? -55.617 -18.002 -46.100 1.00 64.72 71 GLY C N 1
ATOM 5176 C CA . GLY C 1 71 ? -54.784 -16.917 -46.603 1.00 61.93 71 GLY C CA 1
ATOM 5177 C C . GLY C 1 71 ? -54.366 -15.908 -45.555 1.00 71.20 71 GLY C C 1
ATOM 5178 O O . GLY C 1 71 ? -54.346 -14.702 -45.833 1.00 75.82 71 GLY C O 1
ATOM 5179 N N . ILE C 1 72 ? -54.027 -16.372 -44.355 1.00 69.39 72 ILE C N 1
ATOM 5180 C CA . ILE C 1 72 ? -53.698 -15.502 -43.232 1.00 66.34 72 ILE C CA 1
ATOM 5181 C C . ILE C 1 72 ? -52.341 -15.910 -42.680 1.00 63.91 72 ILE C C 1
ATOM 5182 O O . ILE C 1 72 ? -52.099 -17.097 -42.437 1.00 65.99 72 ILE C O 1
ATOM 5184 N N . GLN C 1 73 ? -51.460 -14.934 -42.487 1.00 64.36 73 GLN C N 1
ATOM 5185 C CA . GLN C 1 73 ? -50.183 -15.155 -41.823 1.00 65.34 73 GLN C CA 1
ATOM 5186 C C . GLN C 1 73 ? -50.312 -14.755 -40.360 1.00 68.13 73 GLN C C 1
ATOM 5187 O O . GLN C 1 73 ? -50.817 -13.671 -40.051 1.00 70.55 73 GLN C O 1
ATOM 5193 N N . LEU C 1 74 ? -49.863 -15.629 -39.467 1.00 63.97 74 LEU C N 1
ATOM 5194 C CA . LEU C 1 74 ? -49.955 -15.390 -38.035 1.00 63.18 74 LEU C CA 1
ATOM 5195 C C . LEU C 1 74 ? -48.623 -14.894 -37.487 1.00 61.01 74 LEU C C 1
ATOM 5196 O O . LEU C 1 74 ? -47.577 -14.998 -38.132 1.00 65.65 74 LEU C O 1
ATOM 5201 N N . ASN C 1 75 ? -48.678 -14.346 -36.276 1.00 67.17 75 ASN C N 1
ATOM 5202 C CA . ASN C 1 75 ? -47.493 -13.876 -35.574 1.00 65.76 75 ASN C CA 1
ATOM 5203 C C . ASN C 1 75 ? -47.530 -14.396 -34.147 1.00 58.80 75 ASN C C 1
ATOM 5204 O O . ASN C 1 75 ? -48.534 -14.230 -33.447 1.00 58.40 75 ASN C O 1
ATOM 5209 N N . VAL C 1 76 ? -46.441 -15.028 -33.725 1.00 53.46 76 VAL C N 1
ATOM 5210 C CA . VAL C 1 76 ? -46.369 -15.634 -32.401 1.00 60.42 76 VAL C CA 1
ATOM 5211 C C . VAL C 1 76 ? -46.019 -14.564 -31.377 1.00 57.78 76 VAL C C 1
ATOM 5212 O O . VAL C 1 76 ? -45.069 -13.794 -31.564 1.00 57.90 76 VAL C O 1
ATOM 5216 N N . GLN C 1 77 ? -46.785 -14.514 -30.287 1.00 60.72 77 GLN C N 1
ATOM 5217 C CA . GLN C 1 77 ? -46.489 -13.593 -29.200 1.00 62.66 77 GLN C CA 1
ATOM 5218 C C . GLN C 1 77 ? -45.812 -14.264 -28.013 1.00 59.39 77 GLN C C 1
ATOM 5219 O O . GLN C 1 77 ? -45.235 -13.561 -27.176 1.00 64.73 77 GLN C O 1
ATOM 5225 N N . SER C 1 78 ? -45.860 -15.592 -27.924 1.00 57.71 78 SER C N 1
ATOM 5226 C CA . SER C 1 78 ? -45.201 -16.321 -26.850 1.00 59.56 78 SER C CA 1
ATOM 5227 C C . SER C 1 78 ? -45.119 -17.791 -27.234 1.00 56.41 78 SER C C 1
ATOM 5228 O O . SER C 1 78 ? -45.972 -18.303 -27.963 1.00 54.39 78 SER C O 1
ATOM 5231 N N . VAL C 1 79 ? -44.082 -18.461 -26.735 1.00 54.62 79 VAL C N 1
ATOM 5232 C CA . VAL C 1 79 ? -43.803 -19.857 -27.050 1.00 51.92 79 VAL C CA 1
ATOM 5233 C C . VAL C 1 79 ? -43.734 -20.644 -25.749 1.00 50.07 79 VAL C C 1
ATOM 5234 O O . VAL C 1 79 ? -42.997 -20.270 -24.829 1.00 49.20 79 VAL C O 1
ATOM 5238 N N . LYS C 1 80 ? -44.491 -21.735 -25.680 1.00 48.93 80 LYS C N 1
ATOM 5239 C CA . LYS C 1 80 ? -44.545 -22.598 -24.508 1.00 50.90 80 LYS C CA 1
ATOM 5240 C C . LYS C 1 80 ? -44.398 -24.042 -24.960 1.00 54.66 80 LYS C C 1
ATOM 5241 O O . LYS C 1 80 ? -45.141 -24.494 -25.837 1.00 48.66 80 LYS C O 1
ATOM 5247 N N . MET C 1 81 ? -43.441 -24.762 -24.377 1.00 51.64 81 MET C N 1
ATOM 5248 C CA . MET C 1 81 ? -43.256 -26.173 -24.693 1.00 49.27 81 MET C CA 1
ATOM 5249 C C . MET C 1 81 ? -44.125 -27.019 -23.775 1.00 50.83 81 MET C C 1
ATOM 5250 O O . MET C 1 81 ? -44.044 -26.899 -22.549 1.00 48.12 81 MET C O 1
ATOM 5255 N N . VAL C 1 82 ? -44.952 -27.871 -24.373 1.00 45.10 82 VAL C N 1
ATOM 5256 C CA . VAL C 1 82 ? -45.802 -28.806 -23.646 1.00 43.01 82 VAL C CA 1
ATOM 5257 C C . VAL C 1 82 ? -45.448 -30.201 -24.144 1.00 45.51 82 VAL C C 1
ATOM 5258 O O . VAL C 1 82 ? -45.783 -30.566 -25.278 1.00 47.92 82 VAL C O 1
ATOM 5262 N N . GLY C 1 83 ? -44.769 -30.976 -23.303 1.00 41.85 83 GLY C N 1
ATOM 5263 C CA . GLY C 1 83 ? -44.259 -32.262 -23.749 1.00 34.84 83 GLY C CA 1
ATOM 5264 C C . GLY C 1 83 ? -43.280 -32.070 -24.893 1.00 47.48 83 GLY C C 1
ATOM 5265 O O . GLY C 1 83 ? -42.371 -31.235 -24.830 1.00 44.95 83 GLY C O 1
ATOM 5266 N N . ALA C 1 84 ? -43.465 -32.843 -25.960 1.00 42.50 84 ALA C N 1
ATOM 5267 C CA . ALA C 1 84 ? -42.651 -32.709 -27.159 1.00 42.05 84 ALA C CA 1
ATOM 5268 C C . ALA C 1 84 ? -43.284 -31.786 -28.189 1.00 44.62 84 ALA C C 1
ATOM 5269 O O . ALA C 1 84 ? -42.855 -31.778 -29.347 1.00 44.83 84 ALA C O 1
ATOM 5271 N N . LEU C 1 85 ? -44.292 -31.016 -27.796 1.00 47.05 85 LEU C N 1
ATOM 5272 C CA . LEU C 1 85 ? -44.978 -30.090 -28.680 1.00 46.02 85 LEU C CA 1
ATOM 5273 C C . LEU C 1 85 ? -44.712 -28.655 -28.243 1.00 50.49 85 LEU C C 1
ATOM 5274 O O . LEU C 1 85 ? -44.488 -28.376 -27.061 1.00 43.59 85 LEU C O 1
ATOM 5279 N N . LEU C 1 86 ? -44.733 -27.748 -29.214 1.00 49.96 86 LEU C N 1
ATOM 5280 C CA . LEU C 1 86 ? -44.701 -26.317 -28.951 1.00 44.36 86 LEU C CA 1
ATOM 5281 C C . LEU C 1 86 ? -46.112 -25.756 -29.050 1.00 45.70 86 LEU C C 1
ATOM 5282 O O . LEU C 1 86 ? -46.858 -26.081 -29.979 1.00 49.21 86 LEU C O 1
ATOM 5287 N N . GLN C 1 87 ? -46.476 -24.917 -28.086 1.00 48.57 87 GLN C N 1
ATOM 5288 C CA . GLN C 1 87 ? -47.745 -24.195 -28.099 1.00 45.22 87 GLN C CA 1
ATOM 5289 C C . GLN C 1 87 ? -47.429 -22.738 -28.417 1.00 49.68 87 GLN C C 1
ATOM 5290 O O . GLN C 1 87 ? -46.985 -21.986 -27.545 1.00 53.31 87 GLN C O 1
ATOM 5296 N N . LEU C 1 88 ? -47.649 -22.351 -29.670 1.00 50.69 88 LEU C N 1
ATOM 5297 C CA . LEU C 1 88 ? -47.325 -21.012 -30.159 1.00 51.68 88 LEU C CA 1
ATOM 5298 C C . LEU C 1 88 ? -48.580 -20.150 -30.070 1.00 54.72 88 LEU C C 1
ATOM 5299 O O . LEU C 1 88 ? -49.469 -20.240 -30.921 1.00 53.76 88 LEU C O 1
ATOM 5304 N N . THR C 1 89 ? -48.647 -19.309 -29.040 1.00 53.49 89 THR C N 1
ATOM 5305 C CA . THR C 1 89 ? -49.762 -18.383 -28.900 1.00 52.78 89 THR C CA 1
ATOM 5306 C C . THR C 1 89 ? -49.670 -17.298 -29.967 1.00 53.08 89 THR C C 1
ATOM 5307 O O . THR C 1 89 ? -48.623 -16.666 -30.138 1.00 52.56 89 THR C O 1
ATOM 5311 N N . VAL C 1 90 ? -50.765 -17.089 -30.696 1.00 53.97 90 VAL C N 1
ATOM 5312 C CA . VAL C 1 90 ? -50.800 -16.114 -31.776 1.00 58.47 90 VAL C CA 1
ATOM 5313 C C . VAL C 1 90 ? -51.887 -15.087 -31.483 1.00 58.07 90 VAL C C 1
ATOM 5314 O O . VAL C 1 90 ? -52.787 -15.307 -30.668 1.00 63.33 90 VAL C O 1
ATOM 5318 N N . HIS C 1 91 ? -51.788 -13.946 -32.169 1.00 61.42 91 HIS C N 1
ATOM 5319 C CA . HIS C 1 91 ? -52.676 -12.821 -31.897 1.00 64.90 91 HIS C CA 1
ATOM 5320 C C . HIS C 1 91 ? -54.100 -13.059 -32.383 1.00 66.13 91 HIS C C 1
ATOM 5321 O O . HIS C 1 91 ? -55.029 -12.428 -31.869 1.00 66.62 91 HIS C O 1
ATOM 5328 N N . THR C 1 92 ? -54.297 -13.949 -33.350 1.00 68.93 92 THR C N 1
ATOM 5329 C CA . THR C 1 92 ? -55.588 -14.130 -33.998 1.00 65.41 92 THR C CA 1
ATOM 5330 C C . THR C 1 92 ? -56.214 -15.453 -33.579 1.00 63.21 92 THR C C 1
ATOM 5331 O O . THR C 1 92 ? -55.544 -16.491 -33.574 1.00 59.48 92 THR C O 1
ATOM 5335 N N . ASN C 1 93 ? -57.497 -15.407 -33.233 1.00 62.24 93 ASN C N 1
ATOM 5336 C CA . ASN C 1 93 ? -58.254 -16.615 -32.945 1.00 61.61 93 ASN C CA 1
ATOM 5337 C C . ASN C 1 93 ? -58.770 -17.224 -34.244 1.00 66.32 93 ASN C C 1
ATOM 5338 O O . ASN C 1 93 ? -59.274 -16.515 -35.121 1.00 64.65 93 AS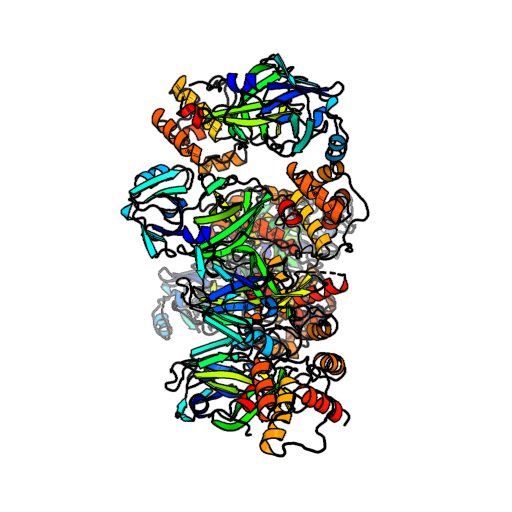N C O 1
ATOM 5343 N N . ASN C 1 94 ? -58.633 -18.543 -34.371 1.00 65.61 94 ASN C N 1
ATOM 5344 C CA . ASN C 1 94 ? -59.065 -19.239 -35.580 1.00 60.84 94 ASN C CA 1
ATOM 5345 C C . ASN C 1 94 ? -60.587 -19.301 -35.609 1.00 58.57 94 ASN C C 1
ATOM 5346 O O . ASN C 1 94 ? -61.204 -19.991 -34.791 1.00 58.38 94 ASN C O 1
ATOM 5351 N N . THR C 1 95 ? -61.193 -18.582 -36.557 1.00 62.56 95 THR C N 1
ATOM 5352 C CA . THR C 1 95 ? -62.649 -18.569 -36.665 1.00 64.33 95 THR C CA 1
ATOM 5353 C C . THR C 1 95 ? -63.206 -19.951 -36.979 1.00 62.19 95 THR C C 1
ATOM 5354 O O . THR C 1 95 ? -64.356 -20.248 -36.635 1.00 62.19 95 THR C O 1
ATOM 5358 N N . ALA C 1 96 ? -62.414 -20.806 -37.623 1.00 59.64 96 ALA C N 1
ATOM 5359 C CA . ALA C 1 96 ? -62.852 -22.139 -38.011 1.00 60.26 96 ALA C CA 1
ATOM 5360 C C . ALA C 1 96 ? -62.578 -23.195 -36.945 1.00 59.52 96 ALA C C 1
ATOM 5361 O O . ALA C 1 96 ? -62.664 -24.391 -37.243 1.00 58.33 96 ALA C O 1
ATOM 5363 N N . THR C 1 97 ? -62.255 -22.790 -35.721 1.00 60.58 97 THR C N 1
ATOM 5364 C CA . THR C 1 97 ? -61.979 -23.755 -34.657 1.00 51.84 97 THR C CA 1
ATOM 5365 C C . THR C 1 97 ? -63.252 -24.502 -34.286 1.00 57.50 97 THR C C 1
ATOM 5366 O O . THR C 1 97 ? -64.256 -23.863 -33.940 1.00 57.96 97 THR C O 1
ATOM 5370 N N . PRO C 1 98 ? -63.265 -25.829 -34.335 1.00 57.41 98 PRO C N 1
ATOM 5371 C CA . PRO C 1 98 ? -64.445 -26.587 -33.923 1.00 54.73 98 PRO C CA 1
ATOM 5372 C C . PRO C 1 98 ? -64.382 -26.936 -32.440 1.00 54.71 98 PRO C C 1
ATOM 5373 O O . PRO C 1 98 ? -63.390 -26.687 -31.753 1.00 60.31 98 PRO C O 1
ATOM 5377 N N . ASP C 1 99 ? -65.471 -27.524 -31.957 1.00 54.30 99 ASP C N 1
ATOM 5378 C CA . ASP C 1 99 ? -65.430 -28.192 -30.665 1.00 56.63 99 ASP C CA 1
ATOM 5379 C C . ASP C 1 99 ? -64.477 -29.376 -30.756 1.00 62.15 99 ASP C C 1
ATOM 5380 O O . ASP C 1 99 ? -64.664 -30.269 -31.589 1.00 58.23 99 ASP C O 1
ATOM 5385 N N . TYR C 1 100 ? -63.438 -29.374 -29.922 1.00 57.83 100 TYR C N 1
ATOM 5386 C CA . TYR C 1 100 ? -62.385 -30.371 -30.037 1.00 55.25 100 TYR C CA 1
ATOM 5387 C C . TYR C 1 100 ? -62.015 -30.915 -28.665 1.00 56.04 100 TYR C C 1
ATOM 5388 O O . TYR C 1 100 ? -62.265 -30.291 -27.631 1.00 61.45 100 TYR C O 1
ATOM 5397 N N . LYS C 1 101 ? -61.413 -32.105 -28.675 1.00 52.45 101 LYS C N 1
ATOM 5398 C CA . LYS C 1 101 ? -60.886 -32.739 -27.477 1.00 54.07 101 LYS C CA 1
ATOM 5399 C C . LYS C 1 101 ? -59.548 -33.386 -27.803 1.00 58.00 101 LYS C C 1
ATOM 5400 O O . LYS C 1 101 ? -59.327 -33.867 -28.919 1.00 55.20 101 LYS C O 1
ATOM 5402 N N . PHE C 1 102 ? -58.653 -33.385 -26.817 1.00 53.01 102 PHE C N 1
ATOM 5403 C CA . PHE C 1 102 ? -57.403 -34.133 -26.893 1.00 51.88 102 PHE C CA 1
ATOM 5404 C C . PHE C 1 102 ? -57.633 -35.480 -26.220 1.00 51.21 102 PHE C C 1
ATOM 5405 O O . PHE C 1 102 ? -57.779 -35.552 -24.997 1.00 48.65 102 PHE C O 1
ATOM 5413 N N . GLU C 1 103 ? -57.685 -36.546 -27.015 1.00 54.85 103 GLU C N 1
ATOM 5414 C CA . GLU C 1 103 ? -57.960 -37.883 -26.507 1.00 52.19 103 GLU C CA 1
ATOM 5415 C C . GLU C 1 103 ? -56.817 -38.808 -26.895 1.00 52.52 103 GLU C C 1
ATOM 5416 O O . GLU C 1 103 ? -56.487 -38.931 -28.080 1.00 50.87 103 GLU C O 1
ATOM 5422 N N . ARG C 1 104 ? -56.218 -39.451 -25.897 1.00 50.14 104 ARG C N 1
ATOM 5423 C CA . ARG C 1 104 ? -55.171 -40.430 -26.140 1.00 46.14 104 ARG C CA 1
ATOM 5424 C C . ARG C 1 104 ? -55.785 -41.745 -26.599 1.00 42.97 104 ARG C C 1
ATOM 5425 O O . ARG C 1 104 ? -56.867 -42.133 -26.149 1.00 43.44 104 ARG C O 1
ATOM 5433 N N . LEU C 1 105 ? -55.089 -42.430 -27.499 1.00 50.10 105 LEU C N 1
ATOM 5434 C CA . LEU C 1 105 ? -55.554 -43.693 -28.055 1.00 48.54 105 LEU C CA 1
ATOM 5435 C C . LEU C 1 105 ? -54.950 -44.852 -27.276 1.00 50.33 105 LEU C C 1
ATOM 5436 O O . LEU C 1 105 ? -53.750 -44.852 -26.986 1.00 53.37 105 LEU C O 1
ATOM 5441 N N . GLN C 1 106 ? -55.780 -45.831 -26.938 1.00 51.38 106 GLN C N 1
ATOM 5442 C CA . GLN C 1 106 ? -55.222 -47.101 -26.511 1.00 50.05 106 GLN C CA 1
ATOM 5443 C C . GLN C 1 106 ? -54.831 -47.918 -27.740 1.00 48.64 106 GLN C C 1
ATOM 5444 O O . GLN C 1 106 ? -55.417 -47.747 -28.814 1.00 49.93 106 GLN C O 1
ATOM 5450 N N . PRO C 1 107 ? -53.826 -48.785 -27.621 1.00 50.93 107 PRO C N 1
ATOM 5451 C CA . PRO C 1 107 ? -53.433 -49.614 -28.765 1.00 46.96 107 PRO C CA 1
ATOM 5452 C C . PRO C 1 107 ? -54.611 -50.407 -29.317 1.00 47.00 107 PRO C C 1
ATOM 5453 O O . PRO C 1 107 ? -55.511 -50.816 -28.582 1.00 44.09 107 PRO C O 1
ATOM 5457 N N . GLY C 1 108 ? -54.604 -50.603 -30.637 1.00 48.84 108 GLY C N 1
ATOM 5458 C CA . GLY C 1 108 ? -55.676 -51.293 -31.319 1.00 42.73 108 GLY C CA 1
ATOM 5459 C C . GLY C 1 108 ? -56.783 -50.402 -31.838 1.00 46.65 108 GLY C C 1
ATOM 5460 O O . GLY C 1 108 ? -57.670 -50.893 -32.550 1.00 47.82 108 GLY C O 1
ATOM 5461 N N . SER C 1 109 ? -56.767 -49.116 -31.508 1.00 41.14 109 SER C N 1
ATOM 5462 C CA . SER C 1 109 ? -57.783 -48.190 -31.979 1.00 45.85 109 SER C CA 1
ATOM 5463 C C . SER C 1 109 ? -57.342 -47.544 -33.286 1.00 49.49 109 SER C C 1
ATOM 5464 O O . SER C 1 109 ? -56.149 -47.365 -33.547 1.00 49.35 109 SER C O 1
ATOM 5467 N N . SER C 1 110 ? -58.320 -47.204 -34.113 1.00 46.29 110 SER C N 1
ATOM 5468 C CA . SER C 1 110 ? -58.062 -46.626 -35.420 1.00 49.98 110 SER C CA 1
ATOM 5469 C C . SER C 1 110 ? -58.164 -45.108 -35.361 1.00 46.70 110 SER C C 1
ATOM 5470 O O . SER C 1 110 ? -58.777 -44.532 -34.459 1.00 48.44 110 SER C O 1
ATOM 5473 N N . MET C 1 111 ? -57.542 -44.464 -36.343 1.00 42.52 111 MET C N 1
ATOM 5474 C CA . MET C 1 111 ? -57.714 -43.037 -36.547 1.00 45.98 111 MET C CA 1
ATOM 5475 C C . MET C 1 111 ? -57.482 -42.733 -38.018 1.00 42.77 111 MET C C 1
ATOM 5476 O O . MET C 1 111 ? -56.980 -43.565 -38.777 1.00 44.68 111 MET C O 1
ATOM 5481 N N . THR C 1 112 ? -57.861 -41.523 -38.413 1.00 47.89 112 THR C N 1
ATOM 5482 C CA . THR C 1 112 ? -57.637 -41.020 -39.760 1.00 46.44 112 THR C CA 1
ATOM 5483 C C . THR C 1 112 ? -56.448 -40.069 -39.740 1.00 46.60 112 THR C C 1
ATOM 5484 O O . THR C 1 112 ? -56.367 -39.193 -38.873 1.00 49.12 112 THR C O 1
ATOM 5488 N N . ILE C 1 113 ? -55.531 -40.240 -40.687 1.00 42.23 113 ILE C N 1
ATOM 5489 C CA . ILE C 1 113 ? -54.324 -39.424 -40.769 1.00 42.96 113 ILE C CA 1
ATOM 5490 C C . ILE C 1 113 ? -54.506 -38.391 -41.873 1.00 48.64 113 ILE C C 1
ATOM 5491 O O . ILE C 1 113 ? -54.786 -38.745 -43.025 1.00 45.82 113 ILE C O 1
ATOM 5496 N N . ALA C 1 114 ? -54.337 -37.116 -41.529 1.00 43.34 114 ALA C N 1
ATOM 5497 C CA . ALA C 1 114 ? -54.363 -36.030 -42.509 1.00 41.55 114 ALA C CA 1
ATOM 5498 C C . ALA C 1 114 ? -52.917 -35.668 -42.826 1.00 45.27 114 ALA C C 1
ATOM 5499 O O . ALA C 1 114 ? -52.331 -34.775 -42.212 1.00 53.80 114 ALA C O 1
ATOM 5501 N N . CYS C 1 115 ? -52.336 -36.378 -43.792 1.00 43.95 115 CYS C N 1
ATOM 5502 C CA . CYS C 1 115 ? -50.957 -36.129 -44.187 1.00 46.19 115 CYS C CA 1
ATOM 5503 C C . CYS C 1 115 ? -50.861 -34.779 -44.890 1.00 53.73 115 CYS C C 1
ATOM 5504 O O . CYS C 1 115 ? -51.509 -34.558 -45.920 1.00 51.98 115 CYS C O 1
ATOM 5507 N N . ALA C 1 116 ? -50.057 -33.877 -44.330 1.00 48.52 116 ALA C N 1
ATOM 5508 C CA . ALA C 1 116 ? -50.009 -32.492 -44.772 1.00 46.57 116 ALA C CA 1
ATOM 5509 C C . ALA C 1 116 ? -48.581 -32.086 -45.099 1.00 49.93 116 ALA C C 1
ATOM 5510 O O . ALA C 1 116 ? -47.622 -32.588 -44.507 1.00 47.69 116 ALA C O 1
ATOM 5512 N N . TYR C 1 117 ? -48.456 -31.169 -46.058 1.00 52.36 117 TYR C N 1
ATOM 5513 C CA . TYR C 1 117 ? -47.182 -30.569 -46.431 1.00 52.33 117 TYR C CA 1
ATOM 5514 C C . TYR C 1 117 ? -47.405 -29.084 -46.656 1.00 53.23 117 TYR C C 1
ATOM 5515 O O . TYR C 1 117 ? -48.384 -28.697 -47.301 1.00 50.31 117 TYR C O 1
ATOM 5524 N N . ASP C 1 118 ? -46.514 -28.261 -46.098 1.00 54.57 118 ASP C N 1
ATOM 5525 C CA . ASP C 1 118 ? -46.585 -26.804 -46.220 1.00 53.76 118 ASP C CA 1
ATOM 5526 C C . ASP C 1 118 ? -47.928 -26.253 -45.749 1.00 47.50 118 ASP C C 1
ATOM 5527 O O . ASP C 1 118 ? -48.415 -25.247 -46.270 1.00 49.67 118 ASP C O 1
ATOM 5532 N N . GLY C 1 119 ? -48.540 -26.907 -44.763 1.00 49.33 119 GLY C N 1
ATOM 5533 C CA . GLY C 1 119 ? -49.799 -26.449 -44.213 1.00 47.39 119 GLY C CA 1
ATOM 5534 C C . GLY C 1 119 ? -51.035 -26.870 -44.975 1.00 52.25 119 GLY C C 1
ATOM 5535 O O . GLY C 1 119 ? -52.137 -26.427 -44.628 1.00 51.40 119 GLY C O 1
ATOM 5536 N N . ILE C 1 120 ? -50.896 -27.709 -45.997 1.00 52.15 120 ILE C N 1
ATOM 5537 C CA . ILE C 1 120 ? -52.016 -28.159 -46.815 1.00 52.25 120 ILE C CA 1
ATOM 5538 C C . ILE C 1 120 ? -52.051 -29.680 -46.783 1.00 48.44 120 ILE C C 1
ATOM 5539 O O . ILE C 1 120 ? -51.024 -30.334 -46.998 1.00 48.34 120 ILE C O 1
ATOM 5544 N N . VAL C 1 121 ? -53.226 -30.239 -46.516 1.00 44.15 121 VAL C N 1
ATOM 5545 C CA . VAL C 1 121 ? -53.387 -31.688 -46.484 1.00 50.38 121 VAL C CA 1
ATOM 5546 C C . VAL C 1 121 ? -53.397 -32.220 -47.910 1.00 54.15 121 VAL C C 1
ATOM 5547 O O . VAL C 1 121 ? -54.182 -31.768 -48.752 1.00 56.72 121 VAL C O 1
ATOM 5551 N N . ARG C 1 122 ? -52.519 -33.183 -48.187 1.00 51.55 122 ARG C N 1
ATOM 5552 C CA . ARG C 1 122 ? -52.404 -33.776 -49.514 1.00 53.93 122 ARG C CA 1
ATOM 5553 C C . ARG C 1 122 ? -53.108 -35.123 -49.612 1.00 56.69 122 ARG C C 1
ATOM 5554 O O . ARG C 1 122 ? -53.922 -35.333 -50.515 1.00 54.61 122 ARG C O 1
ATOM 5556 N N . HIS C 1 123 ? -52.814 -36.042 -48.697 1.00 56.33 123 HIS C N 1
ATOM 5557 C CA . HIS C 1 123 ? -53.447 -37.351 -48.672 1.00 51.92 123 HIS C CA 1
ATOM 5558 C C . HIS C 1 123 ? -54.101 -37.586 -47.319 1.00 52.82 123 HIS C C 1
ATOM 5559 O O . HIS C 1 123 ? -53.777 -36.936 -46.321 1.00 50.13 123 HIS C O 1
ATOM 5566 N N . VAL C 1 124 ? -55.029 -38.541 -47.302 1.00 52.31 124 VAL C N 1
ATOM 5567 C CA . VAL C 1 124 ? -55.744 -38.940 -46.096 1.00 48.99 124 VAL C CA 1
ATOM 5568 C C . VAL C 1 124 ? -55.841 -40.461 -46.104 1.00 56.84 124 VAL C C 1
ATOM 5569 O O . VAL C 1 124 ? -56.345 -41.044 -47.071 1.00 52.95 124 VAL C O 1
ATOM 5573 N N . TYR C 1 125 ? -55.346 -41.108 -45.047 1.00 52.30 125 TYR C N 1
ATOM 5574 C CA . TYR C 1 125 ? -55.337 -42.564 -44.985 1.00 48.11 125 TYR C CA 1
ATOM 5575 C C . TYR C 1 125 ? -55.578 -43.034 -43.557 1.00 52.23 125 TYR C C 1
ATOM 5576 O O . TYR C 1 125 ? -55.649 -42.242 -42.612 1.00 50.85 125 TYR C O 1
ATOM 5585 N N . HIS C 1 126 ? -55.694 -44.350 -43.416 1.00 49.01 126 HIS C N 1
ATOM 5586 C CA . HIS C 1 126 ? -56.205 -44.990 -42.215 1.00 45.57 126 HIS C CA 1
ATOM 5587 C C . HIS C 1 126 ? -55.096 -45.787 -41.546 1.00 48.88 126 HIS C C 1
ATOM 5588 O O . HIS C 1 126 ? -54.380 -46.540 -42.217 1.00 42.72 126 HIS C O 1
ATOM 5595 N N . VAL C 1 127 ? -54.955 -45.619 -40.228 1.00 46.56 127 VAL C N 1
ATOM 5596 C CA . VAL C 1 127 ? -53.953 -46.335 -39.450 1.00 46.73 127 VAL C CA 1
ATOM 5597 C C . VAL C 1 127 ? -54.618 -46.929 -38.218 1.00 49.35 127 VAL C C 1
ATOM 5598 O O . VAL C 1 127 ? -55.745 -46.583 -37.858 1.00 51.88 127 VAL C O 1
ATOM 5602 N N . VAL C 1 128 ? -53.886 -47.825 -37.562 1.00 52.90 128 VAL C N 1
ATOM 5603 C CA . VAL C 1 128 ? -54.267 -48.361 -36.264 1.00 50.29 128 VAL C CA 1
ATOM 5604 C C . VAL C 1 128 ? -53.029 -48.360 -35.383 1.00 46.11 128 VAL C C 1
ATOM 5605 O O . VAL C 1 128 ? -51.964 -48.822 -35.805 1.00 47.77 128 VAL C O 1
ATOM 5609 N N . LEU C 1 129 ? -53.163 -47.825 -34.174 1.00 49.06 129 LEU C N 1
ATOM 5610 C CA . LEU C 1 129 ? -52.069 -47.860 -33.216 1.00 44.77 129 LEU C CA 1
ATOM 5611 C C . LEU C 1 129 ? -51.817 -49.302 -32.793 1.00 43.11 129 LEU C C 1
ATOM 5612 O O . LEU C 1 129 ? -52.701 -49.955 -32.228 1.00 43.62 129 LEU C O 1
ATOM 5617 N N . GLN C 1 130 ? -50.617 -49.800 -33.077 1.00 41.81 130 GLN C N 1
ATOM 5618 C CA . GLN C 1 130 ? -50.277 -51.180 -32.776 1.00 43.15 130 GLN C CA 1
ATOM 5619 C C . GLN C 1 130 ? -49.793 -51.312 -31.332 1.00 50.62 130 GLN C C 1
ATOM 5620 O O . GLN C 1 130 ? -49.609 -50.327 -30.612 1.00 47.45 130 GLN C O 1
ATOM 5626 N N . LEU C 1 131 ? -49.592 -52.561 -30.906 1.00 49.73 131 LEU C N 1
ATOM 5627 C CA . LEU C 1 131 ? -49.202 -52.816 -29.525 1.00 46.85 131 LEU C CA 1
ATOM 5628 C C . LEU C 1 131 ? -47.768 -52.395 -29.238 1.00 47.91 131 LEU C C 1
ATOM 5629 O O . LEU C 1 131 ? -47.422 -52.179 -28.072 1.00 52.45 131 LEU C O 1
ATOM 5634 N N . ASN C 1 132 ? -46.927 -52.268 -30.265 1.00 46.04 132 ASN C N 1
ATOM 5635 C CA . ASN C 1 132 ? -45.602 -51.691 -30.088 1.00 52.14 132 ASN C CA 1
ATOM 5636 C C . ASN C 1 132 ? -45.638 -50.166 -30.041 1.00 51.79 132 ASN C C 1
ATOM 5637 O O . ASN C 1 132 ? -44.573 -49.537 -29.992 1.00 47.15 132 ASN C O 1
ATOM 5642 N N . ASN C 1 133 ? -46.840 -49.581 -30.054 1.00 48.86 133 ASN C N 1
ATOM 5643 C CA . ASN C 1 133 ? -47.059 -48.139 -29.937 1.00 48.30 133 ASN C CA 1
ATOM 5644 C C . ASN C 1 133 ? -46.526 -47.375 -31.142 1.00 48.77 133 ASN C C 1
ATOM 5645 O O . ASN C 1 133 ? -46.207 -46.188 -31.045 1.00 46.92 133 ASN C O 1
ATOM 5650 N N . LEU C 1 134 ? -46.427 -48.044 -32.281 1.00 48.14 134 LEU C N 1
ATOM 5651 C CA . LEU C 1 134 ? -46.107 -47.400 -33.542 1.00 48.01 134 LEU C CA 1
ATOM 5652 C C . LEU C 1 134 ? -47.289 -47.528 -34.491 1.00 49.03 134 LEU C C 1
ATOM 5653 O O . LEU C 1 134 ? -48.128 -48.422 -34.356 1.00 52.03 134 LEU C O 1
ATOM 5658 N N . ILE C 1 135 ? -47.364 -46.604 -35.443 1.00 49.19 135 ILE C N 1
ATOM 5659 C CA . ILE C 1 135 ? -48.295 -46.733 -36.555 1.00 45.62 135 ILE C CA 1
ATOM 5660 C C . ILE C 1 135 ? -47.478 -46.956 -37.814 1.00 48.25 135 ILE C C 1
ATOM 5661 O O . ILE C 1 135 ? -46.330 -46.511 -37.921 1.00 47.13 135 ILE C O 1
ATOM 5666 N N . TYR C 1 136 ? -48.080 -47.667 -38.763 1.00 54.36 136 TYR C N 1
ATOM 5667 C CA . TYR C 1 136 ? -47.458 -47.979 -40.045 1.00 48.79 136 TYR C CA 1
ATOM 5668 C C . TYR C 1 136 ? -48.083 -47.050 -41.077 1.00 53.45 136 TYR C C 1
ATOM 5669 O O . TYR C 1 136 ? -49.172 -47.316 -41.588 1.00 50.05 136 TYR C O 1
ATOM 5678 N N . ALA C 1 137 ? -47.393 -45.949 -41.373 1.00 50.79 137 ALA C N 1
ATOM 5679 C CA . ALA C 1 137 ? -48.001 -44.880 -42.154 1.00 51.85 137 ALA C CA 1
ATOM 5680 C C . ALA C 1 137 ? -47.199 -44.581 -43.416 1.00 45.88 137 ALA C C 1
ATOM 5681 O O . ALA C 1 137 ? -46.460 -45.433 -43.925 1.00 47.42 137 ALA C O 1
ATOM 5683 N N . SER C 1 138 ? -47.325 -43.355 -43.916 1.00 46.09 138 SER C N 1
ATOM 5684 C CA . SER C 1 138 ? -46.610 -42.923 -45.114 1.00 49.83 138 SER C CA 1
ATOM 5685 C C . SER C 1 138 ? -46.334 -41.435 -44.962 1.00 44.39 138 SER C C 1
ATOM 5686 O O . SER C 1 138 ? -47.269 -40.630 -44.975 1.00 44.74 138 SER C O 1
ATOM 5689 N N . PHE C 1 139 ? -45.062 -41.070 -44.810 1.00 41.76 139 PHE C N 1
ATOM 5690 C CA . PHE C 1 139 ? -44.698 -39.686 -44.556 1.00 46.67 139 PHE C CA 1
ATOM 5691 C C . PHE C 1 139 ? -43.396 -39.378 -45.272 1.00 45.72 139 PHE C C 1
ATOM 5692 O O . PHE C 1 139 ? -42.512 -40.235 -45.364 1.00 51.64 139 PHE C O 1
ATOM 5700 N N . LEU C 1 140 ? -43.292 -38.159 -45.783 1.00 45.69 140 LEU C N 1
ATOM 5701 C CA . LEU C 1 140 ? -42.086 -37.649 -46.414 1.00 47.59 140 LEU C CA 1
ATOM 5702 C C . LEU C 1 140 ? -41.535 -36.492 -45.586 1.00 48.93 140 LEU C C 1
ATOM 5703 O O . LEU C 1 140 ? -42.067 -36.145 -44.526 1.00 50.27 140 LEU C O 1
ATOM 5708 N N . ASN C 1 141 ? -40.452 -35.896 -46.080 1.00 48.48 141 ASN C N 1
ATOM 5709 C CA . ASN C 1 141 ? -39.884 -34.724 -45.429 1.00 48.76 141 ASN C CA 1
ATOM 5710 C C . ASN C 1 141 ? -40.930 -33.623 -45.324 1.00 53.18 141 ASN C C 1
ATOM 5711 O O . ASN C 1 141 ? -41.713 -33.396 -46.251 1.00 46.26 141 ASN C O 1
ATOM 5716 N N . GLY C 1 142 ? -40.952 -32.949 -44.177 1.00 43.66 142 GLY C N 1
ATOM 5717 C CA . GLY C 1 142 ? -41.890 -31.869 -43.960 1.00 41.72 142 GLY C CA 1
ATOM 5718 C C . GLY C 1 142 ? -43.291 -32.294 -43.589 1.00 43.39 142 GLY C C 1
ATOM 5719 O O . GLY C 1 142 ? -44.177 -31.436 -43.501 1.00 45.39 142 GLY C O 1
ATOM 5720 N N . ALA C 1 143 ? -43.524 -33.585 -43.365 1.00 43.20 143 ALA C N 1
ATOM 5721 C CA . ALA C 1 143 ? -44.850 -34.064 -42.999 1.00 46.10 143 ALA C CA 1
ATOM 5722 C C . ALA C 1 143 ? -45.149 -33.944 -41.511 1.00 42.66 143 ALA C C 1
ATOM 5723 O O . ALA C 1 143 ? -46.315 -34.067 -41.120 1.00 44.65 143 ALA C O 1
ATOM 5725 N N . CYS C 1 144 ? -44.138 -33.710 -40.676 1.00 41.08 144 CYS C N 1
ATOM 5726 C CA . CYS C 1 144 ? -44.363 -33.632 -39.238 1.00 45.41 144 CYS C CA 1
ATOM 5727 C C . CYS C 1 144 ? -45.338 -32.509 -38.909 1.00 45.79 144 CYS C C 1
ATOM 5728 O O . CYS C 1 144 ? -45.402 -31.484 -39.596 1.00 45.70 144 CYS C O 1
ATOM 5731 N N . GLY C 1 145 ? -46.101 -32.710 -37.839 1.00 39.00 145 GLY C N 1
ATOM 5732 C CA . GLY C 1 145 ? -47.216 -31.856 -37.522 1.00 39.32 145 GLY C CA 1
ATOM 5733 C C . GLY C 1 145 ? -48.545 -32.342 -38.055 1.00 46.06 145 GLY C C 1
ATOM 5734 O O . GLY C 1 145 ? -49.591 -31.872 -37.593 1.00 47.03 145 GLY C O 1
ATOM 5735 N N . SER C 1 146 ? -48.535 -33.261 -39.020 1.00 39.23 146 SER C N 1
ATOM 5736 C CA . SER C 1 146 ? -49.769 -33.896 -39.458 1.00 38.14 146 SER C CA 1
ATOM 5737 C C . SER C 1 146 ? -50.407 -34.640 -38.293 1.00 40.56 146 SER C C 1
ATOM 5738 O O . SER C 1 146 ? -49.721 -35.194 -37.430 1.00 46.64 146 SER C O 1
ATOM 5741 N N . VAL C 1 147 ? -51.732 -34.647 -38.266 1.00 38.66 147 VAL C N 1
ATOM 5742 C CA . VAL C 1 147 ? -52.462 -35.143 -37.111 1.00 39.88 147 VAL C CA 1
ATOM 5743 C C . VAL C 1 147 ? -53.242 -36.402 -37.469 1.00 45.37 147 VAL C C 1
ATOM 5744 O O . VAL C 1 147 ? -53.665 -36.592 -38.619 1.00 42.51 147 VAL C O 1
ATOM 5748 N N . GLY C 1 148 ? -53.417 -37.255 -36.478 1.00 44.45 148 GLY C N 1
ATOM 5749 C CA . GLY C 1 148 ? -54.371 -38.346 -36.544 1.00 40.51 148 GLY C CA 1
ATOM 5750 C C . GLY C 1 148 ? -55.591 -37.988 -35.697 1.00 46.12 148 GLY C C 1
ATOM 5751 O O . GLY C 1 148 ? -55.450 -37.539 -34.560 1.00 47.01 148 GLY C O 1
ATOM 5752 N N . TYR C 1 149 ? -56.768 -38.197 -36.276 1.00 47.13 149 TYR C N 1
ATOM 5753 C CA . TYR C 1 149 ? -57.998 -37.710 -35.668 1.00 46.34 149 TYR C CA 1
ATOM 5754 C C . TYR C 1 149 ? -59.133 -38.697 -35.901 1.00 48.29 149 TYR C C 1
ATOM 5755 O O . TYR C 1 149 ? -59.050 -39.592 -36.747 1.00 52.39 149 TYR C O 1
ATOM 5764 N N . THR C 1 150 ? -60.197 -38.523 -35.119 1.00 46.39 150 THR C N 1
ATOM 5765 C CA . THR C 1 150 ? -61.501 -39.119 -35.370 1.00 52.00 150 THR C CA 1
ATOM 5766 C C . THR C 1 150 ? -62.558 -38.040 -35.179 1.00 54.92 150 THR C C 1
ATOM 5767 O O . THR C 1 150 ? -62.287 -36.965 -34.637 1.00 45.21 150 THR C O 1
ATOM 5771 N N . LEU C 1 151 ? -63.774 -38.329 -35.635 1.00 55.09 151 LEU C N 1
ATOM 5772 C CA . LEU C 1 151 ? -64.885 -37.394 -35.530 1.00 52.64 151 LEU C CA 1
ATOM 5773 C C . LEU C 1 151 ? -66.077 -38.077 -34.881 1.00 56.60 151 LEU C C 1
ATOM 5774 O O . LEU C 1 151 ? -66.391 -39.229 -35.193 1.00 61.99 151 LEU C O 1
ATOM 5779 N N . LYS C 1 152 ? -66.737 -37.359 -33.975 1.00 54.66 152 LYS C N 1
ATOM 5780 C CA . LYS C 1 152 ? -68.008 -37.783 -33.397 1.00 54.15 152 LYS C CA 1
ATOM 5781 C C . LYS C 1 152 ? -68.964 -36.605 -33.511 1.00 61.80 152 LYS C C 1
ATOM 5782 O O . LYS C 1 152 ? -68.825 -35.618 -32.782 1.00 65.15 152 LYS C O 1
ATOM 5784 N N . GLY C 1 153 ? -69.925 -36.703 -34.424 1.00 65.70 153 GLY C N 1
ATOM 5785 C CA . GLY C 1 153 ? -70.712 -35.529 -34.759 1.00 59.13 153 GLY C CA 1
ATOM 5786 C C . GLY C 1 153 ? -69.803 -34.486 -35.377 1.00 64.38 153 GLY C C 1
ATOM 5787 O O . GLY C 1 153 ? -69.010 -34.779 -36.279 1.00 63.24 153 GLY C O 1
ATOM 5788 N N . LYS C 1 154 ? -69.895 -33.254 -34.882 1.00 71.18 154 LYS C N 1
ATOM 5789 C CA . LYS C 1 154 ? -68.996 -32.188 -35.299 1.00 71.18 154 LYS C CA 1
ATOM 5790 C C . LYS C 1 154 ? -67.856 -31.970 -34.311 1.00 64.95 154 LYS C C 1
ATOM 5791 O O . LYS C 1 154 ? -67.090 -31.013 -34.465 1.00 66.65 154 LYS C O 1
ATOM 5793 N N . THR C 1 155 ? -67.728 -32.832 -33.304 1.00 62.90 155 THR C N 1
ATOM 5794 C CA . THR C 1 155 ? -66.623 -32.742 -32.360 1.00 58.71 155 THR C CA 1
ATOM 5795 C C . THR C 1 155 ? -65.396 -33.438 -32.933 1.00 59.21 155 THR C C 1
ATOM 5796 O O . THR C 1 155 ? -65.473 -34.588 -33.377 1.00 57.77 155 THR C O 1
ATOM 5800 N N . LEU C 1 156 ? -64.265 -32.741 -32.923 1.00 55.73 156 LEU C N 1
ATOM 5801 C CA . LEU C 1 156 ? -63.018 -33.262 -33.466 1.00 53.15 156 LEU C CA 1
ATOM 5802 C C . LEU C 1 156 ? -62.176 -33.837 -32.333 1.00 55.75 156 LEU C C 1
ATOM 5803 O O . LEU C 1 156 ? -61.800 -33.115 -31.404 1.00 56.72 156 LEU C O 1
ATOM 5808 N N . TYR C 1 157 ? -61.882 -35.131 -32.412 1.00 48.68 157 TYR C N 1
ATOM 5809 C CA . TYR C 1 157 ? -61.030 -35.807 -31.441 1.00 50.60 157 TYR C CA 1
ATOM 5810 C C . TYR C 1 157 ? -59.640 -35.963 -32.050 1.00 51.11 157 TYR C C 1
ATOM 5811 O O . TYR C 1 157 ? -59.454 -36.728 -33.001 1.00 47.47 157 TYR C O 1
ATOM 5820 N N . LEU C 1 158 ? -58.670 -35.236 -31.503 1.00 49.36 158 LEU C N 1
ATOM 5821 C CA . LEU C 1 158 ? -57.289 -35.292 -31.963 1.00 44.15 158 LEU C CA 1
ATOM 5822 C C . LEU C 1 158 ? -56.502 -36.284 -31.117 1.00 49.23 158 LEU C C 1
ATOM 5823 O O . LEU C 1 158 ? -56.466 -36.168 -29.887 1.00 50.93 158 LEU C O 1
ATOM 5828 N N . HIS C 1 159 ? -55.858 -37.246 -31.783 1.00 48.36 159 HIS C N 1
ATOM 5829 C CA . HIS C 1 159 ? -55.156 -38.328 -31.109 1.00 45.39 159 HIS C CA 1
ATOM 5830 C C . HIS C 1 159 ? -53.658 -38.364 -31.356 1.00 45.66 159 HIS C C 1
ATOM 5831 O O . HIS C 1 159 ? -52.939 -38.963 -30.548 1.00 46.05 159 HIS C O 1
ATOM 5838 N N . TYR C 1 160 ? -53.166 -37.765 -32.437 1.00 42.51 160 TYR C N 1
ATOM 5839 C CA . TYR C 1 160 ? -51.798 -38.019 -32.860 1.00 40.51 160 TYR C CA 1
ATOM 5840 C C . TYR C 1 160 ? -51.242 -36.798 -33.573 1.00 43.45 160 TYR C C 1
ATOM 5841 O O . TYR C 1 160 ? -51.974 -36.067 -34.242 1.00 40.88 160 TYR C O 1
ATOM 5850 N N . MET C 1 161 ? -49.940 -36.575 -33.400 1.00 42.43 161 MET C N 1
ATOM 5851 C CA . MET C 1 161 ? -49.186 -35.614 -34.194 1.00 40.78 161 MET C CA 1
ATOM 5852 C C . MET C 1 161 ? -47.844 -36.246 -34.529 1.00 44.65 161 MET C C 1
ATOM 5853 O O . MET C 1 161 ? -47.194 -36.818 -33.648 1.00 40.82 161 MET C O 1
ATOM 5858 N N . HIS C 1 162 ? -47.432 -36.137 -35.792 1.00 38.76 162 HIS C N 1
ATOM 5859 C CA . HIS C 1 162 ? -46.316 -36.924 -36.300 1.00 39.97 162 HIS C CA 1
ATOM 5860 C C . HIS C 1 162 ? -44.972 -36.267 -36.004 1.00 37.52 162 HIS C C 1
ATOM 5861 O O . HIS C 1 162 ? -44.835 -35.041 -36.020 1.00 39.00 162 HIS C O 1
ATOM 5868 N N . HIS C 1 163 ? -43.963 -37.110 -35.760 1.00 36.13 163 HIS C N 1
ATOM 5869 C CA . HIS C 1 163 ? -42.643 -36.643 -35.351 1.00 39.99 163 HIS C CA 1
ATOM 5870 C C . HIS C 1 163 ? -41.498 -37.331 -36.088 1.00 41.26 163 HIS C C 1
ATOM 5871 O O . HIS C 1 163 ? -40.559 -36.664 -36.535 1.00 43.79 163 HIS C O 1
ATOM 5878 N N . ILE C 1 164 ? -41.535 -38.660 -36.198 1.00 44.16 164 ILE C N 1
ATOM 5879 C CA . ILE C 1 164 ? -40.330 -39.415 -36.527 1.00 44.82 164 ILE C CA 1
ATOM 5880 C C . ILE C 1 164 ? -40.692 -40.651 -37.343 1.00 47.33 164 ILE C C 1
ATOM 5881 O O . ILE C 1 164 ? -41.805 -41.177 -37.256 1.00 43.46 164 ILE C O 1
ATOM 5886 N N . GLU C 1 165 ? -39.733 -41.103 -38.155 1.00 47.88 165 GLU C N 1
ATOM 5887 C CA . GLU C 1 165 ? -39.853 -42.325 -38.942 1.00 44.31 165 GLU C CA 1
ATOM 5888 C C . GLU C 1 165 ? -38.619 -43.184 -38.702 1.00 43.84 165 GLU C C 1
ATOM 5889 O O . GLU C 1 165 ? -37.490 -42.711 -38.867 1.00 48.03 165 GLU C O 1
ATOM 5895 N N . PHE C 1 166 ? -38.835 -44.439 -38.322 1.00 43.04 166 PHE C N 1
ATOM 5896 C CA . PHE C 1 166 ? -37.769 -45.371 -37.993 1.00 51.14 166 PHE C CA 1
ATOM 5897 C C . PHE C 1 166 ? -37.314 -46.109 -39.258 1.00 55.06 166 PHE C C 1
ATOM 5898 O O . PHE C 1 166 ? -37.726 -45.776 -40.374 1.00 56.24 166 PHE C O 1
ATOM 5906 N N . ASN C 1 167 ? -36.406 -47.051 -39.122 1.00 63.14 167 ASN C N 1
ATOM 5907 C CA . ASN C 1 167 ? -35.828 -47.739 -40.303 1.00 66.21 167 ASN C CA 1
ATOM 5908 C C . ASN C 1 167 ? -36.809 -48.708 -40.970 1.00 64.68 167 ASN C C 1
ATOM 5909 O O . ASN C 1 167 ? -36.722 -48.840 -42.151 1.00 60.65 167 ASN C O 1
ATOM 5914 N N . ASN C 1 168 ? -37.707 -49.337 -40.230 1.00 64.93 168 ASN C N 1
ATOM 5915 C CA . ASN C 1 168 ? -38.628 -50.306 -40.830 1.00 58.51 168 ASN C CA 1
ATOM 5916 C C . ASN C 1 168 ? -39.960 -49.676 -41.235 1.00 58.91 168 ASN C C 1
ATOM 5917 O O . ASN C 1 168 ? -41.014 -50.305 -41.102 1.00 63.60 168 ASN C O 1
ATOM 5922 N N . LYS C 1 169 ? -39.941 -48.433 -41.723 1.00 60.90 169 LYS C N 1
ATOM 5923 C CA . LYS C 1 169 ? -41.143 -47.743 -42.202 1.00 63.15 169 LYS C CA 1
ATOM 5924 C C . LYS C 1 169 ? -42.227 -47.658 -41.128 1.00 62.75 169 LYS C C 1
ATOM 5925 O O . LYS C 1 169 ? -43.425 -47.669 -41.432 1.00 60.16 169 LYS C O 1
ATOM 5927 N N . THR C 1 170 ? -41.823 -47.591 -39.866 1.00 55.38 170 THR C N 1
ATOM 5928 C CA . THR C 1 170 ? -42.740 -47.309 -38.775 1.00 55.25 170 THR C CA 1
ATOM 5929 C C . THR C 1 170 ? -42.616 -45.843 -38.384 1.00 47.87 170 THR C C 1
ATOM 5930 O O . THR C 1 170 ? -41.581 -45.206 -38.603 1.00 44.96 170 THR C O 1
ATOM 5934 N N . HIS C 1 171 ? -43.687 -45.307 -37.816 1.00 48.13 171 HIS C N 1
ATOM 5935 C CA . HIS C 1 171 ? -43.766 -43.889 -37.504 1.00 48.76 171 HIS C CA 1
ATOM 5936 C C . HIS C 1 171 ? -44.234 -43.700 -36.071 1.00 46.76 171 HIS C C 1
ATOM 5937 O O . HIS C 1 171 ? -45.127 -44.409 -35.600 1.00 48.50 171 HIS C O 1
ATOM 5944 N N . SER C 1 172 ? -43.618 -42.746 -35.380 1.00 43.98 172 SER C N 1
ATOM 5945 C CA . SER C 1 172 ? -43.940 -42.466 -33.991 1.00 45.54 172 SER C CA 1
ATOM 5946 C C . SER C 1 172 ? -44.267 -40.990 -33.819 1.00 45.13 172 SER C C 1
ATOM 5947 O O . SER C 1 172 ? -43.831 -40.140 -34.603 1.00 43.74 172 SER C O 1
ATOM 5950 N N . GLY C 1 173 ? -45.049 -40.701 -32.786 1.00 43.68 173 GLY C N 1
ATOM 5951 C CA . GLY C 1 173 ? -45.441 -39.338 -32.498 1.00 41.16 173 GLY C CA 1
ATOM 5952 C C . GLY C 1 173 ? -46.078 -39.244 -31.131 1.00 44.39 173 GLY C C 1
ATOM 5953 O O . GLY C 1 173 ? -46.064 -40.198 -30.351 1.00 44.28 173 GLY C O 1
ATOM 5954 N N . THR C 1 174 ? -46.650 -38.078 -30.852 1.00 40.10 174 THR C N 1
ATOM 5955 C CA . THR C 1 174 ? -47.262 -37.794 -29.564 1.00 42.42 174 THR C CA 1
ATOM 5956 C C . THR C 1 174 ? -48.768 -37.632 -29.706 1.00 41.74 174 THR C C 1
ATOM 5957 O O . THR C 1 174 ? -49.297 -37.443 -30.804 1.00 44.37 174 THR C O 1
ATOM 5961 N N . ASP C 1 175 ? -49.460 -37.693 -28.571 1.00 44.53 175 ASP C N 1
ATOM 5962 C CA . ASP C 1 175 ? -50.807 -37.150 -28.537 1.00 42.41 175 ASP C CA 1
ATOM 5963 C C . ASP C 1 175 ? -50.721 -35.625 -28.545 1.00 43.76 175 ASP C C 1
ATOM 5964 O O . ASP C 1 175 ? -49.636 -35.036 -28.585 1.00 40.24 175 ASP C O 1
ATOM 5969 N N . LEU C 1 176 ? -51.872 -34.967 -28.504 1.00 41.10 176 LEU C N 1
ATOM 5970 C CA . LEU C 1 176 ? -51.851 -33.514 -28.577 1.00 43.75 176 LEU C CA 1
ATOM 5971 C C . LEU C 1 176 ? -51.500 -32.862 -27.247 1.00 49.05 176 LEU C C 1
ATOM 5972 O O . LEU C 1 176 ? -51.360 -31.636 -27.197 1.00 48.11 176 LEU C O 1
ATOM 5977 N N . GLU C 1 177 ? -51.348 -33.644 -26.179 1.00 43.73 177 GLU C N 1
ATOM 5978 C CA . GLU C 1 177 ? -50.793 -33.151 -24.926 1.00 46.99 177 GLU C CA 1
ATOM 5979 C C . GLU C 1 177 ? -49.272 -33.206 -24.901 1.00 43.29 177 GLU C C 1
ATOM 5980 O O . GLU C 1 177 ? -48.668 -32.778 -23.914 1.00 48.77 177 GLU C O 1
ATOM 5986 N N . GLY C 1 178 ? -48.644 -33.726 -25.954 1.00 42.68 178 GLY C N 1
ATOM 5987 C CA . GLY C 1 178 ? -47.202 -33.697 -26.085 1.00 41.05 178 GLY C CA 1
ATOM 5988 C C . GLY C 1 178 ? -46.463 -34.926 -25.603 1.00 41.44 178 GLY C C 1
ATOM 5989 O O . GLY C 1 178 ? -45.226 -34.911 -25.586 1.00 39.48 178 GLY C O 1
ATOM 5990 N N . ASN C 1 179 ? -47.166 -35.987 -25.219 1.00 38.47 179 ASN C N 1
ATOM 5991 C CA . ASN C 1 179 ? -46.527 -37.206 -24.739 1.00 38.33 179 ASN C CA 1
ATOM 5992 C C . ASN C 1 179 ? -46.512 -38.261 -25.836 1.00 38.68 179 ASN C C 1
ATOM 5993 O O . ASN C 1 179 ? -47.539 -38.523 -26.470 1.00 42.39 179 ASN C O 1
ATOM 5998 N N . PHE C 1 180 ? -45.347 -38.868 -26.042 1.00 38.96 180 PHE C N 1
ATOM 5999 C CA . PHE C 1 180 ? -45.177 -39.876 -27.075 1.00 43.12 180 PHE C CA 1
ATOM 6000 C C . PHE C 1 180 ? -46.013 -41.115 -26.788 1.00 48.56 180 PHE C C 1
ATOM 6001 O O . PHE C 1 180 ? -46.337 -41.427 -25.638 1.00 38.58 180 PHE C O 1
ATOM 6009 N N . TYR C 1 181 ? -46.358 -41.827 -27.857 1.00 43.28 181 TYR C N 1
ATOM 6010 C CA . TYR C 1 181 ? -46.876 -43.183 -27.737 1.00 45.60 181 TYR C CA 1
ATOM 6011 C C . TYR C 1 181 ? -45.691 -44.137 -27.658 1.00 44.83 181 TYR C C 1
ATOM 6012 O O . TYR C 1 181 ? -44.887 -44.211 -28.593 1.00 48.91 181 TYR C O 1
ATOM 6021 N N . GLY C 1 182 ? -45.567 -44.849 -26.542 1.00 43.71 182 GLY C N 1
ATOM 6022 C CA . GLY C 1 182 ? -44.469 -45.766 -26.354 1.00 39.77 182 GLY C CA 1
ATOM 6023 C C . GLY C 1 182 ? -43.195 -45.062 -25.938 1.00 42.57 182 GLY C C 1
ATOM 6024 O O . GLY C 1 182 ? -43.194 -43.872 -25.608 1.00 44.36 182 GLY C O 1
ATOM 6025 N N . PRO C 1 183 ? -42.073 -45.787 -25.960 1.00 44.77 183 PRO C N 1
ATOM 6026 C CA . PRO C 1 183 ? -40.829 -45.243 -25.400 1.00 44.17 183 PRO C CA 1
ATOM 6027 C C . PRO C 1 183 ? -39.958 -44.518 -26.414 1.00 45.93 183 PRO C C 1
ATOM 6028 O O . PRO C 1 183 ? -38.742 -44.413 -26.221 1.00 43.29 183 PRO C O 1
ATOM 6032 N N . TYR C 1 184 ? -40.557 -44.008 -27.486 1.00 44.30 184 TYR C N 1
ATOM 6033 C CA . TYR C 1 184 ? -39.805 -43.368 -28.556 1.00 39.76 184 TYR C CA 1
ATOM 6034 C C . TYR C 1 184 ? -39.732 -41.860 -28.345 1.00 42.37 184 TYR C C 1
ATOM 6035 O O . TYR C 1 184 ? -40.622 -41.254 -27.744 1.00 46.92 184 TYR C O 1
ATOM 6044 N N . VAL C 1 185 ? -38.650 -41.258 -28.844 1.00 38.57 185 VAL C N 1
ATOM 6045 C CA . VAL C 1 185 ? -38.407 -39.829 -28.697 1.00 37.54 185 VAL C CA 1
ATOM 6046 C C . VAL C 1 185 ? -37.977 -39.246 -30.037 1.00 46.15 185 VAL C C 1
ATOM 6047 O O . VAL C 1 185 ? -37.591 -39.962 -30.964 1.00 39.13 185 VAL C O 1
ATOM 6051 N N . ASP C 1 186 ? -38.032 -37.918 -30.117 1.00 43.84 186 ASP C N 1
ATOM 6052 C CA . ASP C 1 186 ? -37.748 -37.189 -31.354 1.00 42.80 186 ASP C CA 1
ATOM 6053 C C . ASP C 1 186 ? -36.247 -36.938 -31.509 1.00 41.60 186 ASP C C 1
ATOM 6054 O O . ASP C 1 186 ? -35.779 -35.803 -31.588 1.00 45.29 186 ASP C O 1
ATOM 6059 N N . GLU C 1 187 ? -35.486 -38.030 -31.566 1.00 41.38 187 GLU C N 1
ATOM 6060 C CA . GLU C 1 187 ? -34.036 -37.954 -31.686 1.00 46.53 187 GLU C CA 1
ATOM 6061 C C . GLU C 1 187 ? -33.558 -38.848 -32.823 1.00 44.45 187 GLU C C 1
ATOM 6062 O O . GLU C 1 187 ? -34.052 -39.966 -32.998 1.00 46.18 187 GLU C O 1
ATOM 6068 N N . GLU C 1 188 ? -32.592 -38.343 -33.594 1.00 45.74 188 GLU C N 1
ATOM 6069 C CA . GLU C 1 188 ? -32.052 -39.055 -34.754 1.00 51.64 188 GLU C CA 1
ATOM 6070 C C . GLU C 1 188 ? -30.996 -40.073 -34.310 1.00 50.16 188 GLU C C 1
ATOM 6071 O O . GLU C 1 188 ? -29.812 -39.983 -34.633 1.00 46.63 188 GLU C O 1
ATOM 6077 N N . VAL C 1 189 ? -31.455 -41.059 -33.536 1.00 49.26 189 VAL C N 1
ATOM 6078 C CA . VAL C 1 189 ? -30.593 -42.097 -32.988 1.00 44.89 189 VAL C CA 1
ATOM 6079 C C . VAL C 1 189 ? -31.306 -43.437 -33.091 1.00 49.87 189 VAL C C 1
ATOM 6080 O O . VAL C 1 189 ? -32.526 -43.510 -33.252 1.00 48.97 189 VAL C O 1
ATOM 6084 N N . ILE C 1 190 ? -30.518 -44.509 -32.993 1.00 52.00 190 ILE C N 1
ATOM 6085 C CA . ILE C 1 190 ? -31.081 -45.852 -32.956 1.00 53.18 190 ILE C CA 1
ATOM 6086 C C . ILE C 1 190 ? -31.887 -46.014 -31.675 1.00 52.41 190 ILE C C 1
ATOM 6087 O O . ILE C 1 190 ? -31.394 -45.740 -30.573 1.00 54.54 190 ILE C O 1
ATOM 6089 N N . GLN C 1 191 ? -33.137 -46.446 -31.812 1.00 50.91 191 GLN C N 1
ATOM 6090 C CA . GLN C 1 191 ? -34.039 -46.579 -30.677 1.00 52.24 191 GLN C CA 1
ATOM 6091 C C . GLN C 1 191 ? -34.633 -47.977 -30.672 1.00 57.08 191 GLN C C 1
ATOM 6092 O O . GLN C 1 191 ? -35.170 -48.431 -31.688 1.00 51.88 191 GLN C O 1
ATOM 6098 N N . GLN C 1 192 ? -34.525 -48.654 -29.531 1.00 52.99 192 GLN C N 1
ATOM 6099 C CA . GLN C 1 192 ? -35.055 -50.004 -29.406 1.00 58.57 192 GLN C CA 1
ATOM 6100 C C . GLN C 1 192 ? -36.563 -50.001 -29.610 1.00 54.63 192 GLN C C 1
ATOM 6101 O O . GLN C 1 192 ? -37.271 -49.112 -29.131 1.00 55.76 192 GLN C O 1
ATOM 6107 N N . GLN C 1 193 ? -37.054 -50.998 -30.337 1.00 53.10 193 GLN C N 1
ATOM 6108 C CA . GLN C 1 193 ? -38.469 -51.106 -30.653 1.00 54.69 193 GLN C CA 1
ATOM 6109 C C . GLN C 1 193 ? -39.094 -52.245 -29.864 1.00 55.22 193 GLN C C 1
ATOM 6110 O O . GLN C 1 193 ? -38.511 -53.327 -29.745 1.00 60.45 193 GLN C O 1
ATOM 6116 N N . THR C 1 194 ? -40.276 -51.986 -29.313 1.00 58.67 194 THR C N 1
ATOM 6117 C CA . THR C 1 194 ? -41.055 -53.042 -28.686 1.00 55.73 194 THR C CA 1
ATOM 6118 C C . THR C 1 194 ? -41.348 -54.138 -29.702 1.00 62.10 194 THR C C 1
ATOM 6119 O O . THR C 1 194 ? -41.673 -53.862 -30.860 1.00 58.98 194 THR C O 1
ATOM 6123 N N . ALA C 1 195 ? -41.207 -55.388 -29.269 1.00 65.28 195 ALA C N 1
ATOM 6124 C CA . ALA C 1 195 ? -41.486 -56.512 -30.152 1.00 60.68 195 ALA C CA 1
ATOM 6125 C C . ALA C 1 195 ? -42.941 -56.478 -30.604 1.00 58.12 195 ALA C C 1
ATOM 6126 O O . ALA C 1 195 ? -43.843 -56.151 -29.828 1.00 56.43 195 ALA C O 1
ATOM 6128 N N . PHE C 1 196 ? -43.166 -56.807 -31.873 1.00 58.96 196 PHE C N 1
ATOM 6129 C CA . PHE C 1 196 ? -44.514 -56.752 -32.417 1.00 54.40 196 PHE C CA 1
ATOM 6130 C C . PHE C 1 196 ? -45.399 -57.816 -31.782 1.00 56.90 196 PHE C C 1
ATOM 6131 O O . PHE C 1 196 ? -44.957 -58.932 -31.495 1.00 62.48 196 PHE C O 1
ATOM 6139 N N . GLN C 1 197 ? -46.662 -57.461 -31.568 1.00 53.89 197 GLN C N 1
ATOM 6140 C CA . GLN C 1 197 ? -47.669 -58.378 -31.060 1.00 51.59 197 GLN C CA 1
ATOM 6141 C C . GLN C 1 197 ? -48.987 -58.064 -31.748 1.00 52.17 197 GLN C C 1
ATOM 6142 O O . GLN C 1 197 ? -49.341 -56.894 -31.918 1.00 52.16 197 GLN C O 1
ATOM 6148 N N . TYR C 1 198 ? -49.704 -59.108 -32.152 1.00 52.13 198 TYR C N 1
ATOM 6149 C CA . TYR C 1 198 ? -50.953 -58.926 -32.875 1.00 52.99 198 TYR C CA 1
ATOM 6150 C C . TYR C 1 198 ? -52.070 -58.541 -31.915 1.00 51.95 198 TYR C C 1
ATOM 6151 O O . TYR C 1 198 ? -52.275 -59.198 -30.887 1.00 47.17 198 TYR C O 1
ATOM 6160 N N . TYR C 1 199 ? -52.786 -57.470 -32.249 1.00 51.02 199 TYR C N 1
ATOM 6161 C CA . TYR C 1 199 ? -53.984 -57.076 -31.513 1.00 47.94 199 TYR C CA 1
ATOM 6162 C C . TYR C 1 199 ? -55.094 -58.046 -31.898 1.00 52.00 199 TYR C C 1
ATOM 6163 O O . TYR C 1 199 ? -55.735 -57.892 -32.940 1.00 46.47 199 TYR C O 1
ATOM 6172 N N . THR C 1 200 ? -55.319 -59.052 -31.048 1.00 51.07 200 THR C N 1
ATOM 6173 C CA . THR C 1 200 ? -56.174 -60.176 -31.421 1.00 52.42 200 THR C CA 1
ATOM 6174 C C . THR C 1 200 ? -57.595 -59.729 -31.747 1.00 55.12 200 THR C C 1
ATOM 6175 O O . THR C 1 200 ? -58.235 -60.287 -32.647 1.00 52.07 200 THR C O 1
ATOM 6179 N N . ASP C 1 201 ? -58.105 -58.719 -31.035 1.00 53.25 201 ASP C N 1
ATOM 6180 C CA . ASP C 1 201 ? -59.457 -58.236 -31.307 1.00 49.18 201 ASP C CA 1
ATOM 6181 C C . ASP C 1 201 ? -59.607 -57.788 -32.755 1.00 52.53 201 ASP C C 1
ATOM 6182 O O . ASP C 1 201 ? -60.638 -58.040 -33.389 1.00 46.57 201 ASP C O 1
ATOM 6187 N N . ASN C 1 202 ? -58.584 -57.127 -33.297 1.00 49.81 202 ASN C N 1
ATOM 6188 C CA . ASN C 1 202 ? -58.666 -56.607 -34.656 1.00 52.87 202 ASN C CA 1
ATOM 6189 C C . ASN C 1 202 ? -58.482 -57.706 -35.694 1.00 55.74 202 ASN C C 1
ATOM 6190 O O . ASN C 1 202 ? -59.110 -57.668 -36.758 1.00 55.62 202 ASN C O 1
ATOM 6195 N N . VAL C 1 203 ? -57.621 -58.686 -35.410 1.00 52.51 203 VAL C N 1
ATOM 6196 C CA . VAL C 1 203 ? -57.488 -59.829 -36.307 1.00 56.41 203 VAL C CA 1
ATOM 6197 C C . VAL C 1 203 ? -58.807 -60.585 -36.394 1.00 55.55 203 VAL C C 1
ATOM 6198 O O . VAL C 1 203 ? -59.219 -61.027 -37.474 1.00 58.19 203 VAL C O 1
ATOM 6202 N N . VAL C 1 204 ? -59.494 -60.735 -35.261 1.00 53.90 204 VAL C N 1
ATOM 6203 C CA . VAL C 1 204 ? -60.799 -61.389 -35.260 1.00 54.30 204 VAL C CA 1
ATOM 6204 C C . VAL C 1 204 ? -61.783 -60.612 -36.124 1.00 55.07 204 VAL C C 1
ATOM 6205 O O . VAL C 1 204 ? -62.547 -61.198 -36.902 1.00 54.48 204 VAL C O 1
ATOM 6209 N N . ALA C 1 205 ? -61.765 -59.281 -36.019 1.00 51.95 205 ALA C N 1
ATOM 6210 C CA . ALA C 1 205 ? -62.680 -58.462 -36.808 1.00 52.31 205 ALA C CA 1
ATOM 6211 C C . ALA C 1 205 ? -62.376 -58.548 -38.297 1.00 52.48 205 ALA C C 1
ATOM 6212 O O . ALA C 1 205 ? -63.291 -58.437 -39.121 1.00 51.46 205 ALA C O 1
ATOM 6214 N N . GLN C 1 206 ? -61.105 -58.740 -38.659 1.00 53.52 206 GLN C N 1
ATOM 6215 C CA . GLN C 1 206 ? -60.727 -58.786 -40.068 1.00 58.23 206 GLN C CA 1
ATOM 6216 C C . GLN C 1 206 ? -61.257 -60.043 -40.744 1.00 60.48 206 GLN C C 1
ATOM 6217 O O . GLN C 1 206 ? -61.755 -59.984 -41.875 1.00 52.93 206 GLN C O 1
ATOM 6223 N N . LEU C 1 207 ? -61.159 -61.191 -40.070 1.00 55.73 207 LEU C N 1
ATOM 6224 C CA . LEU C 1 207 ? -61.661 -62.429 -40.656 1.00 60.78 207 LEU C CA 1
ATOM 6225 C C . LEU C 1 207 ? -63.183 -62.455 -40.665 1.00 60.58 207 LEU C C 1
ATOM 6226 O O . LEU C 1 207 ? -63.793 -62.962 -41.613 1.00 61.93 207 LEU C O 1
ATOM 6231 N N . TYR C 1 208 ? -63.815 -61.915 -39.620 1.00 55.32 208 TYR C N 1
ATOM 6232 C CA . TYR C 1 208 ? -65.262 -61.739 -39.659 1.00 58.63 208 TYR C CA 1
ATOM 6233 C C . TYR C 1 208 ? -65.668 -60.852 -40.825 1.00 62.43 208 TYR C C 1
ATOM 6234 O O . TYR C 1 208 ? -66.635 -61.150 -41.535 1.00 67.37 208 TYR C O 1
ATOM 6243 N N . ALA C 1 209 ? -64.933 -59.759 -41.045 1.00 58.97 209 ALA C N 1
ATOM 6244 C CA . ALA C 1 209 ? -65.214 -58.892 -42.183 1.00 60.98 209 ALA C CA 1
ATOM 6245 C C . ALA C 1 209 ? -65.161 -59.673 -43.491 1.00 62.46 209 ALA C C 1
ATOM 6246 O O . ALA C 1 209 ? -66.093 -59.610 -44.299 1.00 61.64 209 ALA C O 1
ATOM 6248 N N . HIS C 1 210 ? -64.081 -60.431 -43.706 1.00 58.75 210 HIS C N 1
ATOM 6249 C CA . HIS C 1 210 ? -63.958 -61.214 -44.933 1.00 63.61 210 HIS C CA 1
ATOM 6250 C C . HIS C 1 210 ? -65.118 -62.189 -45.086 1.00 67.83 210 HIS C C 1
ATOM 6251 O O . HIS C 1 210 ? -65.631 -62.387 -46.193 1.00 68.88 210 HIS C O 1
ATOM 6258 N N . LEU C 1 211 ? -65.558 -62.796 -43.982 1.00 64.85 211 LEU C N 1
ATOM 6259 C CA . LEU C 1 211 ? -66.659 -63.748 -44.047 1.00 66.07 211 LEU C CA 1
ATOM 6260 C C . LEU C 1 211 ? -67.982 -63.084 -44.402 1.00 68.12 211 LEU C C 1
ATOM 6261 O O . LEU C 1 211 ? -68.885 -63.762 -44.904 1.00 73.72 211 LEU C O 1
ATOM 6266 N N . LEU C 1 212 ? -68.116 -61.783 -44.158 1.00 66.37 212 LEU C N 1
ATOM 6267 C CA . LEU C 1 212 ? -69.362 -61.064 -44.384 1.00 65.65 212 LEU C CA 1
ATOM 6268 C C . LEU C 1 212 ? -69.371 -60.256 -45.675 1.00 67.16 212 LEU C C 1
ATOM 6269 O O . LEU C 1 212 ? -70.414 -59.695 -46.028 1.00 69.46 212 LEU C O 1
ATOM 6274 N N . THR C 1 213 ? -68.244 -60.177 -46.380 1.00 67.90 213 THR C N 1
ATOM 6275 C CA . THR C 1 213 ? -68.154 -59.462 -47.650 1.00 69.43 213 THR C CA 1
ATOM 6276 C C . THR C 1 213 ? -67.829 -60.362 -48.828 1.00 70.05 213 THR C C 1
ATOM 6277 O O . THR C 1 213 ? -68.471 -60.256 -49.880 1.00 73.97 213 THR C O 1
ATOM 6281 N N . VAL C 1 214 ? -66.843 -61.246 -48.685 1.00 67.50 214 VAL C N 1
ATOM 6282 C CA . VAL C 1 214 ? -66.382 -62.069 -49.797 1.00 75.42 214 VAL C CA 1
ATOM 6283 C C . VAL C 1 214 ? -67.107 -63.409 -49.772 1.00 77.96 214 VAL C C 1
ATOM 6284 O O . VAL C 1 214 ? -68.006 -63.647 -50.586 1.00 80.51 214 VAL C O 1
ATOM 6288 N N . ASP C 1 215 ? -66.746 -64.291 -48.840 1.00 79.80 215 ASP C N 1
ATOM 6289 C CA . ASP C 1 215 ? -67.309 -65.639 -48.842 1.00 85.34 215 ASP C CA 1
ATOM 6290 C C . ASP C 1 215 ? -67.622 -66.109 -47.432 1.00 80.21 215 ASP C C 1
ATOM 6291 O O . ASP C 1 215 ? -66.786 -65.992 -46.534 1.00 82.19 215 ASP C O 1
ATOM 6296 N N . ALA C 1 216 ? -68.813 -66.688 -47.262 1.00 82.53 216 ALA C N 1
ATOM 6297 C CA . ALA C 1 216 ? -69.307 -67.082 -45.946 1.00 76.26 216 ALA C CA 1
ATOM 6298 C C . ALA C 1 216 ? -68.634 -68.346 -45.413 1.00 83.78 216 ALA C C 1
ATOM 6299 O O . ALA C 1 216 ? -68.770 -68.658 -44.230 1.00 82.39 216 ALA C O 1
ATOM 6301 N N . ARG C 1 217 ? -67.903 -69.078 -46.246 1.00 81.53 217 ARG C N 1
ATOM 6302 C CA . ARG C 1 217 ? -67.215 -70.298 -45.817 1.00 80.92 217 ARG C CA 1
ATOM 6303 C C . ARG C 1 217 ? -66.037 -70.565 -46.747 1.00 82.07 217 ARG C C 1
ATOM 6304 O O . ARG C 1 217 ? -66.107 -71.409 -47.657 1.00 81.74 217 ARG C O 1
ATOM 6306 N N . PRO C 1 218 ? -64.918 -69.873 -46.537 1.00 82.85 218 PRO C N 1
ATOM 6307 C CA . PRO C 1 218 ? -63.724 -70.138 -47.347 1.00 76.86 218 PRO C CA 1
ATOM 6308 C C . PRO C 1 218 ? -63.051 -71.446 -46.945 1.00 75.94 218 PRO C C 1
ATOM 6309 O O . PRO C 1 218 ? -63.382 -72.068 -45.928 1.00 76.02 218 PRO C O 1
ATOM 6313 N N . LYS C 1 219 ? -62.076 -71.857 -47.772 1.00 78.52 219 LYS C N 1
ATOM 6314 C CA . LYS C 1 219 ? -61.424 -73.147 -47.561 1.00 77.18 219 LYS C CA 1
ATOM 6315 C C . LYS C 1 219 ? -60.578 -73.159 -46.290 1.00 77.49 219 LYS C C 1
ATOM 6316 O O . LYS C 1 219 ? -60.549 -74.162 -45.565 1.00 77.89 219 LYS C O 1
ATOM 6318 N N . TRP C 1 220 ? -59.866 -72.067 -46.015 1.00 77.40 220 TRP C N 1
ATOM 6319 C CA . TRP C 1 220 ? -58.999 -72.018 -44.845 1.00 77.31 220 TRP C CA 1
ATOM 6320 C C . TRP C 1 220 ? -59.763 -71.801 -43.545 1.00 76.06 220 TRP C C 1
ATOM 6321 O O . TRP C 1 220 ? -59.148 -71.852 -42.474 1.00 75.93 220 TRP C O 1
ATOM 6332 N N . LEU C 1 221 ? -61.072 -71.559 -43.607 1.00 75.13 221 LEU C N 1
ATOM 6333 C CA . LEU C 1 221 ? -61.874 -71.477 -42.393 1.00 71.88 221 LEU C CA 1
ATOM 6334 C C . LEU C 1 221 ? -61.870 -72.822 -41.675 1.00 75.51 221 LEU C C 1
ATOM 6335 O O . LEU C 1 221 ? -62.146 -73.862 -42.279 1.00 81.06 221 LEU C O 1
ATOM 6340 N N . ALA C 1 222 ? -61.545 -72.799 -40.386 1.00 74.42 222 ALA C N 1
ATOM 6341 C CA . ALA C 1 222 ? -61.521 -74.018 -39.591 1.00 74.23 222 ALA C CA 1
ATOM 6342 C C . ALA C 1 222 ? -62.924 -74.371 -39.117 1.00 74.37 222 ALA C C 1
ATOM 6343 O O . ALA C 1 222 ? -63.716 -73.492 -38.763 1.00 73.40 222 ALA C O 1
ATOM 6345 N N . GLN C 1 223 ? -63.235 -75.666 -39.121 1.00 76.42 223 GLN C N 1
ATOM 6346 C CA . GLN C 1 223 ? -64.521 -76.121 -38.608 1.00 77.19 223 GLN C CA 1
ATOM 6347 C C . GLN C 1 223 ? -64.446 -76.487 -37.133 1.00 79.00 223 GLN C C 1
ATOM 6348 O O . GLN C 1 223 ? -65.399 -76.246 -36.385 1.00 78.35 223 GLN C O 1
ATOM 6354 N N . SER C 1 224 ? -63.328 -77.062 -36.702 1.00 79.20 224 SER C N 1
ATOM 6355 C CA . SER C 1 224 ? -63.145 -77.362 -35.291 1.00 77.56 224 SER C CA 1
ATOM 6356 C C . SER C 1 224 ? -62.963 -76.074 -34.500 1.00 77.68 224 SER C C 1
ATOM 6357 O O . SER C 1 224 ? -62.305 -75.132 -34.952 1.00 72.74 224 SER C O 1
ATOM 6360 N N . GLN C 1 225 ? -63.559 -76.034 -33.316 1.00 75.00 225 GLN C N 1
ATOM 6361 C CA . GLN C 1 225 ? -63.411 -74.902 -32.419 1.00 71.79 225 GLN C CA 1
ATOM 6362 C C . GLN C 1 225 ? -62.148 -75.043 -31.579 1.00 69.27 225 GLN C C 1
ATOM 6363 O O . GLN C 1 225 ? -61.593 -76.133 -31.417 1.00 70.07 225 GLN C O 1
ATOM 6369 N N . ILE C 1 226 ? -61.689 -73.911 -31.057 1.00 69.83 226 ILE C N 1
ATOM 6370 C CA . ILE C 1 226 ? -60.772 -73.878 -29.926 1.00 66.60 226 ILE C CA 1
ATOM 6371 C C . ILE C 1 226 ? -61.328 -72.873 -28.930 1.00 67.06 226 ILE C C 1
ATOM 6372 O O . ILE C 1 226 ? -61.861 -71.827 -29.317 1.00 66.61 226 ILE C O 1
ATOM 6377 N N . SER C 1 227 ? -61.246 -73.213 -27.650 1.00 63.71 227 SER C N 1
ATOM 6378 C CA . SER C 1 227 ? -61.831 -72.359 -26.633 1.00 65.92 227 SER C CA 1
ATOM 6379 C C . SER C 1 227 ? -60.965 -71.123 -26.413 1.00 65.03 227 SER C C 1
ATOM 6380 O O . SER C 1 227 ? -59.770 -71.103 -26.723 1.00 64.20 227 SER C O 1
ATOM 6383 N N . ILE C 1 228 ? -61.595 -70.075 -25.877 1.00 66.93 228 ILE C N 1
ATOM 6384 C CA . ILE C 1 228 ? -60.885 -68.826 -25.614 1.00 64.42 228 ILE C CA 1
ATOM 6385 C C . ILE C 1 228 ? -59.697 -69.073 -24.696 1.00 62.51 228 ILE C C 1
ATOM 6386 O O . ILE C 1 228 ? -58.605 -68.527 -24.902 1.00 64.10 228 ILE C O 1
ATOM 6391 N N . GLU C 1 229 ? -59.884 -69.921 -23.685 1.00 64.10 229 GLU C N 1
ATOM 6392 C CA . GLU C 1 229 ? -58.826 -70.188 -22.719 1.00 61.01 229 GLU C CA 1
ATOM 6393 C C . GLU C 1 229 ? -57.663 -70.936 -23.359 1.00 61.94 229 GLU C C 1
ATOM 6394 O O . GLU C 1 229 ? -56.497 -70.606 -23.115 1.00 66.91 229 GLU C O 1
ATOM 6400 N N . ASP C 1 230 ? -57.956 -71.941 -24.187 1.00 64.44 230 ASP C N 1
ATOM 6401 C CA . ASP C 1 230 ? -56.886 -72.678 -24.852 1.00 68.18 230 ASP C CA 1
ATOM 6402 C C . ASP C 1 230 ? -56.225 -71.847 -25.945 1.00 65.13 230 ASP C C 1
ATOM 6403 O O . ASP C 1 230 ? -55.041 -72.049 -26.242 1.00 63.76 230 ASP C O 1
ATOM 6408 N N . PHE C 1 231 ? -56.964 -70.917 -26.555 1.00 63.47 231 PHE C N 1
ATOM 6409 C CA . PHE C 1 231 ? -56.329 -69.966 -27.462 1.00 60.58 231 PHE C CA 1
ATOM 6410 C C . PHE C 1 231 ? -55.365 -69.059 -26.709 1.00 60.52 231 PHE C C 1
ATOM 6411 O O . PHE C 1 231 ? -54.261 -68.780 -27.191 1.00 58.12 231 PHE C O 1
ATOM 6419 N N . ASN C 1 232 ? -55.765 -68.589 -25.524 1.00 62.09 232 ASN C N 1
ATOM 6420 C CA . ASN C 1 232 ? -54.917 -67.673 -24.772 1.00 61.20 232 ASN C CA 1
ATOM 6421 C C . ASN C 1 232 ? -53.619 -68.338 -24.336 1.00 54.68 232 ASN C C 1
ATOM 6422 O O . ASN C 1 232 ? -52.590 -67.664 -24.217 1.00 57.13 232 ASN C O 1
ATOM 6427 N N . SER C 1 233 ? -53.639 -69.652 -24.107 1.00 59.20 233 SER C N 1
ATOM 6428 C CA . SER C 1 233 ? -52.395 -70.362 -23.828 1.00 58.89 233 SER C CA 1
ATOM 6429 C C . SER C 1 233 ? -51.489 -70.373 -25.052 1.00 56.59 233 SER C C 1
ATOM 6430 O O . SER C 1 233 ? -50.274 -70.172 -24.937 1.00 54.68 233 SER C O 1
ATOM 6433 N N . TRP C 1 234 ? -52.065 -70.603 -26.233 1.00 57.45 234 TRP C N 1
ATOM 6434 C CA . TRP C 1 234 ? -51.272 -70.580 -27.458 1.00 62.33 234 TRP C CA 1
ATOM 6435 C C . TRP C 1 234 ? -50.804 -69.168 -27.785 1.00 57.35 234 TRP C C 1
ATOM 6436 O O . TRP C 1 234 ? -49.676 -68.976 -28.254 1.00 60.40 234 TRP C O 1
ATOM 6447 N N . ALA C 1 235 ? -51.656 -68.168 -27.537 1.00 57.10 235 ALA C N 1
ATOM 6448 C CA . ALA C 1 235 ? -51.320 -66.792 -27.892 1.00 58.32 235 ALA C CA 1
ATOM 6449 C C . ALA C 1 235 ? -50.052 -66.324 -27.187 1.00 59.80 235 ALA C C 1
ATOM 6450 O O . ALA C 1 235 ? -49.242 -65.596 -27.772 1.00 57.62 235 ALA C O 1
ATOM 6452 N N . ALA C 1 236 ? -49.855 -66.748 -25.936 1.00 55.45 236 ALA C N 1
ATOM 6453 C CA . ALA C 1 236 ? -48.729 -66.267 -25.143 1.00 58.62 236 ALA C CA 1
ATOM 6454 C C . ALA C 1 236 ? -47.377 -66.685 -25.711 1.00 57.93 236 ALA C C 1
ATOM 6455 O O . ALA C 1 236 ? -46.356 -66.101 -25.332 1.00 57.40 236 ALA C O 1
ATOM 6457 N N . ASN C 1 237 ? -47.341 -67.672 -26.606 1.00 62.08 237 ASN C N 1
ATOM 6458 C CA . ASN C 1 237 ? -46.095 -68.131 -27.207 1.00 60.37 237 ASN C CA 1
ATOM 6459 C C . ASN C 1 237 ? -46.030 -67.865 -28.706 1.00 61.77 237 ASN C C 1
ATOM 6460 O O . ASN C 1 237 ? -45.094 -68.328 -29.367 1.00 58.19 237 ASN C O 1
ATOM 6465 N N . ASN C 1 238 ? -46.997 -67.129 -29.260 1.00 61.75 238 ASN C N 1
ATOM 6466 C CA . ASN C 1 238 ? -47.033 -66.883 -30.697 1.00 59.26 238 ASN C CA 1
ATOM 6467 C C . ASN C 1 238 ? -47.351 -65.426 -31.014 1.00 57.64 238 ASN C C 1
ATOM 6468 O O . ASN C 1 238 ? -47.959 -65.132 -32.050 1.00 53.08 238 ASN C O 1
ATOM 6473 N N . SER C 1 239 ? -46.960 -64.509 -30.127 1.00 60.11 239 SER C N 1
ATOM 6474 C CA . SER C 1 239 ? -47.014 -63.069 -30.388 1.00 56.62 239 SER C CA 1
ATOM 6475 C C . SER C 1 239 ? -48.435 -62.589 -30.681 1.00 53.04 239 SER C C 1
ATOM 6476 O O . SER C 1 239 ? -48.655 -61.746 -31.552 1.00 56.09 239 SER C O 1
ATOM 6479 N N . PHE C 1 240 ? -49.407 -63.126 -29.951 1.00 52.37 240 PHE C N 1
ATOM 6480 C CA . PHE C 1 240 ? -50.788 -62.669 -30.029 1.00 54.41 240 PHE C CA 1
ATOM 6481 C C . PHE C 1 240 ? -51.233 -62.182 -28.658 1.00 51.01 240 PHE C C 1
ATOM 6482 O O . PHE C 1 240 ? -50.895 -62.784 -27.635 1.00 53.81 240 PHE C O 1
ATOM 6490 N N . ALA C 1 241 ? -51.983 -61.085 -28.641 1.00 49.35 241 ALA C N 1
ATOM 6491 C CA . ALA C 1 241 ? -52.443 -60.520 -27.384 1.00 48.57 241 ALA C CA 1
ATOM 6492 C C . ALA C 1 241 ? -53.524 -61.398 -26.764 1.00 54.58 241 ALA C C 1
ATOM 6493 O O . ALA C 1 241 ? -54.226 -62.149 -27.449 1.00 54.30 241 ALA C O 1
ATOM 6495 N N . ASN C 1 242 ? -53.651 -61.293 -25.444 1.00 49.81 242 ASN C N 1
ATOM 6496 C CA . ASN C 1 242 ? -54.649 -62.069 -24.723 1.00 48.12 242 ASN C CA 1
ATOM 6497 C C . ASN C 1 242 ? -56.049 -61.645 -25.143 1.00 51.21 242 ASN C C 1
ATOM 6498 O O . ASN C 1 242 ? -56.373 -60.453 -25.167 1.00 47.59 242 ASN C O 1
ATOM 6503 N N . PHE C 1 243 ? -56.876 -62.626 -25.485 1.00 54.53 243 PHE C N 1
ATOM 6504 C CA . PHE C 1 243 ? -58.226 -62.334 -25.951 1.00 56.34 243 PHE C CA 1
ATOM 6505 C C . PHE C 1 243 ? -59.203 -62.384 -24.784 1.00 51.94 243 PHE C C 1
ATOM 6506 O O . PHE C 1 243 ? -59.161 -63.332 -23.991 1.00 53.67 243 PHE C O 1
ATOM 6514 N N . PRO C 1 244 ? -60.091 -61.390 -24.644 1.00 53.21 244 PRO C N 1
ATOM 6515 C CA . PRO C 1 244 ? -60.137 -60.222 -25.525 1.00 47.03 244 PRO C CA 1
ATOM 6516 C C . PRO C 1 244 ? -59.237 -59.088 -25.036 1.00 52.95 244 PRO C C 1
ATOM 6517 O O . PRO C 1 244 ? -59.052 -58.930 -23.829 1.00 56.54 244 PRO C O 1
ATOM 6521 N N . CYS C 1 245 ? -58.685 -58.310 -25.971 1.00 54.80 245 CYS C N 1
ATOM 6522 C CA . CYS C 1 245 ? -57.866 -57.165 -25.586 1.00 51.39 245 CYS C CA 1
ATOM 6523 C C . CYS C 1 245 ? -58.694 -56.120 -24.848 1.00 56.12 245 CYS C C 1
ATOM 6524 O O . CYS C 1 245 ? -58.255 -55.573 -23.830 1.00 52.11 245 CYS C O 1
ATOM 6527 N N . GLU C 1 246 ? -59.892 -55.828 -25.348 1.00 55.02 246 GLU C N 1
ATOM 6528 C CA . GLU C 1 246 ? -60.816 -54.907 -24.703 1.00 49.70 246 GLU C CA 1
ATOM 6529 C C . GLU C 1 246 ? -62.138 -55.619 -24.467 1.00 52.55 246 GLU C C 1
ATOM 6530 O O . GLU C 1 246 ? -62.691 -56.227 -25.389 1.00 52.77 246 GLU C O 1
ATOM 6536 N N . GLN C 1 247 ? -62.640 -55.546 -23.232 1.00 49.49 247 GLN C N 1
ATOM 6537 C CA . GLN C 1 247 ? -63.914 -56.178 -22.914 1.00 51.99 247 GLN C CA 1
ATOM 6538 C C . GLN C 1 247 ? -65.082 -55.521 -23.639 1.00 53.53 247 GLN C C 1
ATOM 6539 O O . GLN C 1 247 ? -66.111 -56.173 -23.849 1.00 54.96 247 GLN C O 1
ATOM 6545 N N . THR C 1 248 ? -64.950 -54.251 -24.026 1.00 50.03 248 THR C N 1
ATOM 6546 C CA . THR C 1 248 ? -66.010 -53.580 -24.766 1.00 45.44 248 THR C CA 1
ATOM 6547 C C . THR C 1 248 ? -66.097 -54.043 -26.213 1.00 49.72 248 THR C C 1
ATOM 6548 O O . THR C 1 248 ? -67.093 -53.749 -26.882 1.00 52.70 248 THR C O 1
ATOM 6552 N N . ASN C 1 249 ? -65.082 -54.750 -26.709 1.00 46.22 249 ASN C N 1
ATOM 6553 C CA . ASN C 1 249 ? -65.134 -55.346 -28.035 1.00 56.84 249 ASN C CA 1
ATOM 6554 C C . ASN C 1 249 ? -65.947 -56.631 -28.070 1.00 56.58 249 ASN C C 1
ATOM 6555 O O . ASN C 1 249 ? -66.273 -57.107 -29.162 1.00 57.95 249 ASN C O 1
ATOM 6560 N N . MET C 1 250 ? -66.275 -57.200 -26.908 1.00 53.80 250 MET C N 1
ATOM 6561 C CA . MET C 1 250 ? -67.004 -58.462 -26.881 1.00 54.90 250 MET C CA 1
ATOM 6562 C C . MET C 1 250 ? -68.419 -58.308 -27.419 1.00 59.05 250 MET C C 1
ATOM 6563 O O . MET C 1 250 ? -68.943 -59.235 -28.045 1.00 63.11 250 MET C O 1
ATOM 6568 N N . SER C 1 251 ? -69.052 -57.156 -27.187 1.00 56.05 251 SER C N 1
ATOM 6569 C CA . SER C 1 251 ? -70.392 -56.938 -27.721 1.00 58.30 251 SER C CA 1
ATOM 6570 C C . SER C 1 251 ? -70.374 -56.894 -29.243 1.00 60.18 251 SER C C 1
ATOM 6571 O O . SER C 1 251 ? -71.296 -57.396 -29.896 1.00 61.33 251 SER C O 1
ATOM 6574 N N . TYR C 1 252 ? -69.329 -56.303 -29.824 1.00 60.33 252 TYR C N 1
ATOM 6575 C CA . TYR C 1 252 ? -69.208 -56.265 -31.277 1.00 60.30 252 TYR C CA 1
ATOM 6576 C C . TYR C 1 252 ? -68.851 -57.638 -31.833 1.00 64.96 252 TYR C C 1
ATOM 6577 O O . TYR C 1 252 ? -69.445 -58.093 -32.817 1.00 60.30 252 TYR C O 1
ATOM 6586 N N . ILE C 1 253 ? -67.883 -58.313 -31.208 1.00 61.22 253 ILE C N 1
ATOM 6587 C CA . ILE C 1 253 ? -67.376 -59.575 -31.743 1.00 60.51 253 ILE C CA 1
ATOM 6588 C C . ILE C 1 253 ? -68.478 -60.629 -31.770 1.00 66.88 253 ILE C C 1
ATOM 6589 O O . ILE C 1 253 ? -68.676 -61.319 -32.778 1.00 64.50 253 ILE C O 1
ATOM 6594 N N . MET C 1 254 ? -69.215 -60.770 -30.663 1.00 61.94 254 MET C N 1
ATOM 6595 C CA . MET C 1 254 ? -70.277 -61.770 -30.622 1.00 66.04 254 MET C CA 1
ATOM 6596 C C . MET C 1 254 ? -71.462 -61.370 -31.491 1.00 66.61 254 MET C C 1
ATOM 6597 O O . MET C 1 254 ? -72.203 -62.241 -31.961 1.00 67.04 254 MET C O 1
ATOM 6602 N N . GLY C 1 255 ? -71.660 -60.070 -31.715 1.00 65.47 255 GLY C N 1
ATOM 6603 C CA . GLY C 1 255 ? -72.647 -59.650 -32.695 1.00 60.89 255 GLY C CA 1
ATOM 6604 C C . GLY C 1 255 ? -72.262 -60.060 -34.104 1.00 67.86 255 GLY C C 1
ATOM 6605 O O . GLY C 1 255 ? -73.115 -60.462 -34.900 1.00 69.50 255 GLY C O 1
ATOM 6606 N N . LEU C 1 256 ? -70.971 -59.961 -34.432 1.00 66.01 256 LEU C N 1
ATOM 6607 C CA . LEU C 1 256 ? -70.487 -60.482 -35.705 1.00 66.23 256 LEU C CA 1
ATOM 6608 C C . LEU C 1 256 ? -70.607 -61.999 -35.764 1.00 70.99 256 LEU C C 1
ATOM 6609 O O . LEU C 1 256 ? -70.824 -62.561 -36.844 1.00 71.97 256 LEU C O 1
ATOM 6614 N N . SER C 1 257 ? -70.460 -62.674 -34.621 1.00 68.43 257 SER C N 1
ATOM 6615 C CA . SER C 1 257 ? -70.634 -64.122 -34.590 1.00 70.98 257 SER C CA 1
ATOM 6616 C C . SER C 1 257 ? -72.082 -64.514 -34.850 1.00 72.52 257 SER C C 1
ATOM 6617 O O . SER C 1 257 ? -72.342 -65.588 -35.405 1.00 74.07 257 SER C O 1
ATOM 6620 N N . GLN C 1 258 ? -73.031 -63.659 -34.465 1.00 70.20 258 GLN C N 1
ATOM 6621 C CA . GLN C 1 258 ? -74.437 -63.965 -34.701 1.00 69.06 258 GLN C CA 1
ATOM 6622 C C . GLN C 1 258 ? -74.807 -63.771 -36.166 1.00 71.38 258 GLN C C 1
ATOM 6623 O O . GLN C 1 258 ? -75.560 -64.571 -36.732 1.00 78.99 258 GLN C O 1
ATOM 6625 N N . THR C 1 259 ? -74.283 -62.719 -36.801 1.00 67.50 259 THR C N 1
ATOM 6626 C CA . THR C 1 259 ? -74.648 -62.450 -38.188 1.00 69.72 259 THR C CA 1
ATOM 6627 C C . THR C 1 259 ? -73.976 -63.434 -39.138 1.00 69.73 259 THR C C 1
ATOM 6628 O O . THR C 1 259 ? -74.623 -63.967 -40.047 1.00 73.40 259 THR C O 1
ATOM 6632 N N . ALA C 1 260 ? -72.684 -63.693 -38.944 1.00 69.15 260 ALA C N 1
ATOM 6633 C CA . ALA C 1 260 ? -71.967 -64.638 -39.790 1.00 67.18 260 ALA C CA 1
ATOM 6634 C C . ALA C 1 260 ? -72.264 -66.092 -39.447 1.00 71.60 260 ALA C C 1
ATOM 6635 O O . ALA C 1 260 ? -71.832 -66.981 -40.189 1.00 66.87 260 ALA C O 1
ATOM 6637 N N . ARG C 1 261 ? -72.988 -66.351 -38.354 1.00 71.31 261 ARG C N 1
ATOM 6638 C CA . ARG C 1 261 ? -73.282 -67.712 -37.898 1.00 74.13 261 ARG C CA 1
ATOM 6639 C C . ARG C 1 261 ? -71.999 -68.512 -37.680 1.00 72.35 261 ARG C C 1
ATOM 6640 O O . ARG C 1 261 ? -71.936 -69.711 -37.958 1.00 71.15 261 ARG C O 1
ATOM 6648 N N . VAL C 1 262 ? -70.966 -67.838 -37.183 1.00 69.30 262 VAL C N 1
ATOM 6649 C CA . VAL C 1 262 ? -69.670 -68.459 -36.927 1.00 65.87 262 VAL C CA 1
ATOM 6650 C C . VAL C 1 262 ? -69.253 -68.146 -35.495 1.00 73.11 262 VAL C C 1
ATOM 6651 O O . VAL C 1 262 ? -68.962 -66.984 -35.177 1.00 73.90 262 VAL C O 1
ATOM 6655 N N . PRO C 1 263 ? -69.221 -69.133 -34.601 1.00 74.17 263 PRO C N 1
ATOM 6656 C CA . PRO C 1 263 ? -68.749 -68.869 -33.237 1.00 65.60 263 PRO C CA 1
ATOM 6657 C C . PRO C 1 263 ? -67.303 -68.396 -33.243 1.00 64.86 263 PRO C C 1
ATOM 6658 O O . PRO C 1 263 ? -66.478 -68.874 -34.025 1.00 65.54 263 PRO C O 1
ATOM 6662 N N . VAL C 1 264 ? -67.004 -67.440 -32.358 1.00 69.58 264 VAL C N 1
ATOM 6663 C CA . VAL C 1 264 ? -65.662 -66.867 -32.287 1.00 63.54 264 VAL C CA 1
ATOM 6664 C C . VAL C 1 264 ? -64.620 -67.949 -32.029 1.00 60.97 264 VAL C C 1
ATOM 6665 O O . VAL C 1 264 ? -63.457 -67.813 -32.430 1.00 49.39 264 VAL C O 1
ATOM 6669 N N . GLU C 1 265 ? -65.021 -69.046 -31.377 1.00 63.13 265 GLU C N 1
ATOM 6670 C CA . GLU C 1 265 ? -64.101 -70.152 -31.137 1.00 60.51 265 GLU C CA 1
ATOM 6671 C C . GLU C 1 265 ? -63.563 -70.729 -32.440 1.00 62.94 265 GLU C C 1
ATOM 6672 O O . GLU C 1 265 ? -62.403 -71.152 -32.499 1.00 65.44 265 GLU C O 1
ATOM 6678 N N . ARG C 1 266 ? -64.384 -70.753 -33.494 1.00 67.63 266 ARG C N 1
ATOM 6679 C CA . ARG C 1 266 ? -63.893 -71.193 -34.796 1.00 65.98 266 ARG C CA 1
ATOM 6680 C C . ARG C 1 266 ? -62.990 -70.146 -35.432 1.00 64.61 266 ARG C C 1
ATOM 6681 O O . ARG C 1 266 ? -62.044 -70.497 -36.148 1.00 66.74 266 ARG C O 1
ATOM 6683 N N . ILE C 1 267 ? -63.266 -68.864 -35.188 1.00 58.79 267 ILE C N 1
ATOM 6684 C CA . ILE C 1 267 ? -62.410 -67.808 -35.717 1.00 57.41 267 ILE C CA 1
ATOM 6685 C C . ILE C 1 267 ? -61.037 -67.854 -35.058 1.00 60.04 267 ILE C C 1
ATOM 6686 O O . ILE C 1 267 ? -60.008 -67.675 -35.721 1.00 62.05 267 ILE C O 1
ATOM 6691 N N . LEU C 1 268 ? -60.997 -68.103 -33.746 1.00 57.72 268 LEU C N 1
ATOM 6692 C CA . LEU C 1 268 ? -59.720 -68.147 -33.042 1.00 58.63 268 LEU C CA 1
ATOM 6693 C C . LEU C 1 268 ? -58.885 -69.341 -33.485 1.00 61.34 268 LEU C C 1
ATOM 6694 O O . LEU C 1 268 ? -57.663 -69.228 -33.636 1.00 61.77 268 LEU C O 1
ATOM 6699 N N . ASN C 1 269 ? -59.525 -70.494 -33.697 1.00 64.20 269 ASN C N 1
ATOM 6700 C CA . ASN C 1 269 ? -58.801 -71.650 -34.215 1.00 66.83 269 ASN C CA 1
ATOM 6701 C C . ASN C 1 269 ? -58.333 -71.419 -35.645 1.00 61.37 269 ASN C C 1
ATOM 6702 O O . ASN C 1 269 ? -57.270 -71.916 -36.036 1.00 57.27 269 ASN C O 1
ATOM 6707 N N . THR C 1 270 ? -59.109 -70.677 -36.438 1.00 62.04 270 THR C N 1
ATOM 6708 C CA . THR C 1 270 ? -58.651 -70.303 -37.771 1.00 59.23 270 THR C CA 1
ATOM 6709 C C . THR C 1 270 ? -57.364 -69.495 -37.695 1.00 62.95 270 THR C C 1
ATOM 6710 O O . THR C 1 270 ? -56.429 -69.727 -38.470 1.00 61.46 270 THR C O 1
ATOM 6714 N N . ILE C 1 271 ? -57.291 -68.556 -36.746 1.00 63.78 271 ILE C N 1
ATOM 6715 C CA . ILE C 1 271 ? -56.095 -67.732 -36.579 1.00 58.29 271 ILE C CA 1
ATOM 6716 C C . ILE C 1 271 ? -54.870 -68.604 -36.333 1.00 58.79 271 ILE C C 1
ATOM 6717 O O . ILE C 1 271 ? -53.806 -68.386 -36.926 1.00 62.87 271 ILE C O 1
ATOM 6722 N N . ILE C 1 272 ? -54.998 -69.608 -35.462 1.00 64.14 272 ILE C N 1
ATOM 6723 C CA . ILE C 1 272 ? -53.863 -70.476 -35.163 1.00 65.33 272 ILE C CA 1
ATOM 6724 C C . ILE C 1 272 ? -53.474 -71.289 -36.389 1.00 64.50 272 ILE C C 1
ATOM 6725 O O . ILE C 1 272 ? -52.285 -71.450 -36.693 1.00 67.38 272 ILE C O 1
ATOM 6730 N N . GLN C 1 273 ? -54.466 -71.818 -37.109 1.00 63.17 273 GLN C N 1
ATOM 6731 C CA . GLN C 1 273 ? -54.178 -72.574 -38.322 1.00 65.93 273 GLN C CA 1
ATOM 6732 C C . GLN C 1 273 ? -53.478 -71.702 -39.359 1.00 69.30 273 GLN C C 1
ATOM 6733 O O . GLN C 1 273 ? -52.510 -72.137 -39.995 1.00 73.46 273 GLN C O 1
ATOM 6739 N N . LEU C 1 274 ? -53.947 -70.463 -39.534 1.00 67.02 274 LEU C N 1
ATOM 6740 C CA . LEU C 1 274 ? -53.296 -69.557 -40.475 1.00 66.38 274 LEU C CA 1
ATOM 6741 C C . LEU C 1 274 ? -51.873 -69.227 -40.043 1.00 70.67 274 LEU C C 1
ATOM 6742 O O . LEU C 1 274 ? -51.005 -68.996 -40.892 1.00 73.57 274 LEU C O 1
ATOM 6747 N N . THR C 1 275 ? -51.614 -69.212 -38.732 1.00 72.80 275 THR C N 1
ATOM 6748 C CA . THR C 1 275 ? -50.300 -68.837 -38.222 1.00 74.83 275 THR C CA 1
ATOM 6749 C C . THR C 1 275 ? -49.213 -69.817 -38.654 1.00 82.66 275 THR C C 1
ATOM 6750 O O . THR C 1 275 ? -48.036 -69.440 -38.714 1.00 84.84 275 THR C O 1
ATOM 6754 N N . THR C 1 276 ? -49.580 -71.047 -39.011 1.00 81.86 276 THR C N 1
ATOM 6755 C CA . THR C 1 276 ? -48.602 -72.021 -39.481 1.00 82.80 276 THR C CA 1
ATOM 6756 C C . THR C 1 276 ? -48.195 -71.753 -40.928 1.00 86.01 276 THR C C 1
ATOM 6757 O O . THR C 1 276 ? -48.110 -72.686 -41.734 1.00 80.76 276 THR C O 1
ATOM 6761 N N . ASN C 1 277 ? -47.939 -70.485 -41.254 1.00 87.26 277 ASN C N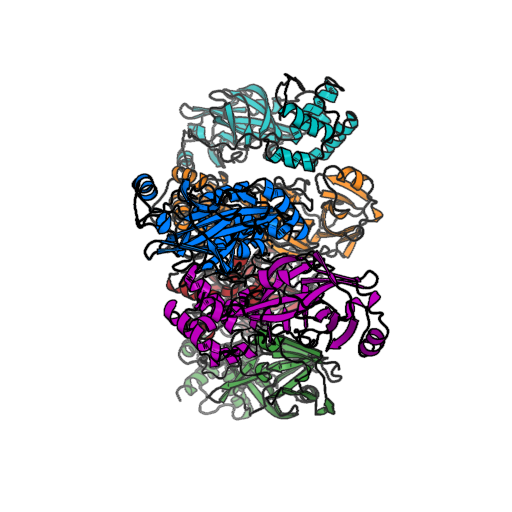 1
ATOM 6762 C CA . ASN C 1 277 ? -47.481 -70.053 -42.578 1.00 86.51 277 ASN C CA 1
ATOM 6763 C C . ASN C 1 277 ? -48.242 -70.710 -43.728 1.00 86.78 277 ASN C C 1
ATOM 6764 O O . ASN C 1 277 ? -47.708 -71.576 -44.422 1.00 94.14 277 ASN C O 1
ATOM 6769 N N . GLU C 1 290 ? -52.831 -58.548 -40.521 1.00 67.51 290 GLU C N 1
ATOM 6770 C CA . GLU C 1 290 ? -52.893 -57.153 -40.100 1.00 63.62 290 GLU C CA 1
ATOM 6771 C C . GLU C 1 290 ? -54.003 -56.947 -39.075 1.00 62.21 290 GLU C C 1
ATOM 6772 O O . GLU C 1 290 ? -54.878 -57.800 -38.908 1.00 56.56 290 GLU C O 1
ATOM 6778 N N . CYS C 1 291 ? -53.960 -55.805 -38.392 1.00 56.03 291 CYS C N 1
ATOM 6779 C CA . CYS C 1 291 ? -54.908 -55.459 -37.341 1.00 52.00 291 CYS C CA 1
ATOM 6780 C C . CYS C 1 291 ? -55.606 -54.142 -37.652 1.00 54.45 291 CYS C C 1
ATOM 6781 O O . CYS C 1 291 ? -55.895 -53.341 -36.759 1.00 51.78 291 CYS C O 1
ATOM 6784 N N . ASP C 1 292 ? -55.896 -53.906 -38.930 1.00 55.55 292 ASP C N 1
ATOM 6785 C CA . ASP C 1 292 ? -56.434 -52.627 -39.370 1.00 50.82 292 ASP C CA 1
ATOM 6786 C C . ASP C 1 292 ? -57.954 -52.549 -39.307 1.00 47.43 292 ASP C C 1
ATOM 6787 O O . ASP C 1 292 ? -58.506 -51.466 -39.524 1.00 48.33 292 ASP C O 1
ATOM 6792 N N . TRP C 1 293 ? -58.641 -53.650 -39.011 1.00 46.76 293 TRP C N 1
ATOM 6793 C CA . TRP C 1 293 ? -60.094 -53.652 -38.882 1.00 48.57 293 TRP C CA 1
ATOM 6794 C C . TRP C 1 293 ? -60.461 -53.726 -37.405 1.00 51.16 293 TRP C C 1
ATOM 6795 O O . TRP C 1 293 ? -60.066 -54.667 -36.710 1.00 49.72 293 TRP C O 1
ATOM 6806 N N . THR C 1 294 ? -61.221 -52.736 -36.927 1.00 46.86 294 THR C N 1
ATOM 6807 C CA . THR C 1 294 ? -61.600 -52.875 -35.531 1.00 54.58 294 THR C CA 1
ATOM 6808 C C . THR C 1 294 ? -62.986 -53.500 -35.415 1.00 53.31 294 THR C C 1
ATOM 6809 O O . THR C 1 294 ? -63.808 -53.372 -36.328 1.00 52.84 294 THR C O 1
ATOM 6813 N N . PRO C 1 295 ? -63.261 -54.200 -34.311 1.00 50.43 295 PRO C N 1
ATOM 6814 C CA . PRO C 1 295 ? -64.615 -54.742 -34.104 1.00 50.41 295 PRO C CA 1
ATOM 6815 C C . PRO C 1 295 ? -65.707 -53.693 -34.204 1.00 58.08 295 PRO C C 1
ATOM 6816 O O . PRO C 1 295 ? -66.815 -54.000 -34.663 1.00 57.27 295 PRO C O 1
ATOM 6820 N N . GLU C 1 296 ? -65.421 -52.456 -33.792 1.00 57.29 296 GLU C N 1
ATOM 6821 C CA . GLU C 1 296 ? -66.429 -51.401 -33.828 1.00 56.96 296 GLU C CA 1
ATOM 6822 C C . GLU C 1 296 ? -66.739 -50.983 -35.260 1.00 54.67 296 GLU C C 1
ATOM 6823 O O . GLU C 1 296 ? -67.908 -50.826 -35.632 1.00 56.19 296 GLU C O 1
ATOM 6829 N N . MET C 1 297 ? -65.703 -50.793 -36.080 1.00 54.43 297 MET C N 1
ATOM 6830 C CA . MET C 1 297 ? -65.927 -50.333 -37.447 1.00 52.65 297 MET C CA 1
ATOM 6831 C C . MET C 1 297 ? -66.595 -51.411 -38.293 1.00 57.06 297 MET C C 1
ATOM 6832 O O . MET C 1 297 ? -67.453 -51.106 -39.130 1.00 58.78 297 MET C O 1
ATOM 6837 N N . VAL C 1 298 ? -66.217 -52.675 -38.090 1.00 58.25 298 VAL C N 1
ATOM 6838 C CA . VAL C 1 298 ? -66.795 -53.757 -38.881 1.00 55.70 298 VAL C CA 1
ATOM 6839 C C . VAL C 1 298 ? -68.262 -53.966 -38.523 1.00 57.04 298 VAL C C 1
ATOM 6840 O O . VAL C 1 298 ? -69.080 -54.294 -39.393 1.00 55.30 298 VAL C O 1
ATOM 6844 N N . TYR C 1 299 ? -68.625 -53.763 -37.256 1.00 53.79 299 TYR C N 1
ATOM 6845 C CA . TYR C 1 299 ? -70.002 -53.988 -36.829 1.00 55.35 299 TYR C CA 1
ATOM 6846 C C . TYR C 1 299 ? -70.890 -52.787 -37.135 1.00 58.51 299 TYR C C 1
ATOM 6847 O O . TYR C 1 299 ? -71.991 -52.943 -37.676 1.00 61.15 299 TYR C O 1
ATOM 6856 N N . ASN C 1 300 ? -70.433 -51.582 -36.793 1.00 56.90 300 ASN C N 1
ATOM 6857 C CA . ASN C 1 300 ? -71.279 -50.401 -36.932 1.00 59.74 300 ASN C CA 1
ATOM 6858 C C . ASN C 1 300 ? -71.361 -49.937 -38.382 1.00 65.38 300 ASN C C 1
ATOM 6859 O O . ASN C 1 300 ? -72.460 -49.767 -38.922 1.00 69.57 300 ASN C O 1
ATOM 6864 N N . GLN C 1 301 ? -70.210 -49.729 -39.019 1.00 60.34 301 GLN C N 1
ATOM 6865 C CA . GLN C 1 301 ? -70.135 -49.187 -40.375 1.00 64.12 301 GLN C CA 1
ATOM 6866 C C . GLN C 1 301 ? -70.927 -47.885 -40.500 1.00 64.95 301 GLN C C 1
ATOM 6867 O O . GLN C 1 301 ? -71.332 -47.492 -41.595 1.00 63.81 301 GLN C O 1
ATOM 6873 N N . GLY D 1 2 ? -43.842 -28.298 3.363 1.00 57.65 2 GLY D N 1
ATOM 6874 C CA . GLY D 1 2 ? -43.374 -29.659 3.174 1.00 57.64 2 GLY D CA 1
ATOM 6875 C C . GLY D 1 2 ? -43.962 -30.324 1.945 1.00 54.94 2 GLY D C 1
ATOM 6876 O O . GLY D 1 2 ? -44.873 -29.785 1.313 1.00 52.81 2 GLY D O 1
ATOM 6877 N N . ILE D 1 3 ? -43.441 -31.499 1.604 1.00 52.30 3 ILE D N 1
ATOM 6878 C CA . ILE D 1 3 ? -43.882 -32.257 0.439 1.00 49.87 3 ILE D CA 1
ATOM 6879 C C . ILE D 1 3 ? -44.535 -33.538 0.939 1.00 44.30 3 ILE D C 1
ATOM 6880 O O . ILE D 1 3 ? -43.858 -34.427 1.471 1.00 39.60 3 ILE D O 1
ATOM 6885 N N . LYS D 1 4 ? -45.849 -33.637 0.761 1.00 45.17 4 LYS D N 1
ATOM 6886 C CA . LYS D 1 4 ? -46.630 -34.758 1.254 1.00 42.22 4 LYS D CA 1
ATOM 6887 C C . LYS D 1 4 ? -47.275 -35.508 0.096 1.00 48.94 4 LYS D C 1
ATOM 6888 O O . LYS D 1 4 ? -47.502 -34.956 -0.986 1.00 43.01 4 LYS D O 1
ATOM 6894 N N . ILE D 1 5 ? -47.566 -36.784 0.338 1.00 47.86 5 ILE D N 1
ATOM 6895 C CA . ILE D 1 5 ? -48.443 -37.545 -0.547 1.00 46.69 5 ILE D CA 1
ATOM 6896 C C . ILE D 1 5 ? -49.845 -36.960 -0.408 1.00 51.59 5 ILE D C 1
ATOM 6897 O O . ILE D 1 5 ? -50.462 -37.056 0.657 1.00 48.05 5 ILE D O 1
ATOM 6902 N N . LEU D 1 6 ? -50.343 -36.338 -1.472 1.00 46.50 6 LEU D N 1
ATOM 6903 C CA . LEU D 1 6 ? -51.632 -35.663 -1.452 1.00 45.84 6 LEU D CA 1
ATOM 6904 C C . LEU D 1 6 ? -52.721 -36.580 -1.992 1.00 50.04 6 LEU D C 1
ATOM 6905 O O . LEU D 1 6 ? -52.534 -37.260 -3.005 1.00 48.61 6 LEU D O 1
ATOM 6910 N N . LEU D 1 7 ? -53.862 -36.586 -1.311 1.00 48.15 7 LEU D N 1
ATOM 6911 C CA . LEU D 1 7 ? -55.009 -37.385 -1.706 1.00 46.35 7 LEU D CA 1
ATOM 6912 C C . LEU D 1 7 ? -56.213 -36.475 -1.907 1.00 48.04 7 LEU D C 1
ATOM 6913 O O . LEU D 1 7 ? -56.257 -35.347 -1.409 1.00 50.91 7 LEU D O 1
ATOM 6918 N N . HIS D 1 8 ? -57.194 -36.976 -2.652 1.00 45.66 8 HIS D N 1
ATOM 6919 C CA . HIS D 1 8 ? -58.364 -36.149 -2.914 1.00 43.82 8 HIS D CA 1
ATOM 6920 C C . HIS D 1 8 ? -59.487 -36.474 -1.937 1.00 49.56 8 HIS D C 1
ATOM 6921 O O . HIS D 1 8 ? -59.661 -37.639 -1.557 1.00 46.95 8 HIS D O 1
ATOM 6928 N N . PRO D 1 9 ? -60.246 -35.459 -1.521 1.00 49.93 9 PRO D N 1
ATOM 6929 C CA . PRO D 1 9 ? -61.321 -35.688 -0.546 1.00 51.10 9 PRO D CA 1
ATOM 6930 C C . PRO D 1 9 ? -62.333 -36.702 -1.059 1.00 51.37 9 PRO D C 1
ATOM 6931 O O . PRO D 1 9 ? -62.694 -36.709 -2.237 1.00 53.65 9 PRO D O 1
ATOM 6935 N N . SER D 1 10 ? -62.793 -37.559 -0.152 1.00 50.37 10 SER D N 1
ATOM 6936 C CA . SER D 1 10 ? -63.639 -38.691 -0.504 1.00 54.43 10 SER D CA 1
ATOM 6937 C C . SER D 1 10 ? -65.126 -38.409 -0.346 1.00 52.82 10 SER D C 1
ATOM 6938 O O . SER D 1 10 ? -65.938 -39.298 -0.623 1.00 54.38 10 SER D O 1
ATOM 6941 N N . GLY D 1 11 ? -65.502 -37.199 0.072 1.00 54.72 11 GLY D N 1
ATOM 6942 C CA . GLY D 1 11 ? -66.895 -36.938 0.401 1.00 53.36 11 GLY D CA 1
ATOM 6943 C C . GLY D 1 11 ? -67.836 -37.164 -0.766 1.00 56.34 11 GLY D C 1
ATOM 6944 O O . GLY D 1 11 ? -68.850 -37.856 -0.638 1.00 54.79 11 GLY D O 1
ATOM 6945 N N . VAL D 1 12 ? -67.514 -36.584 -1.923 1.00 55.80 12 VAL D N 1
ATOM 6946 C CA . VAL D 1 12 ? -68.413 -36.692 -3.067 1.00 54.17 12 VAL D CA 1
ATOM 6947 C C . VAL D 1 12 ? -68.544 -38.142 -3.516 1.00 56.01 12 VAL D C 1
ATOM 6948 O O . VAL D 1 12 ? -69.620 -38.570 -3.953 1.00 58.80 12 VAL D O 1
ATOM 6952 N N . VAL D 1 13 ? -67.474 -38.929 -3.390 1.00 52.68 13 VAL D N 1
ATOM 6953 C CA . VAL D 1 13 ? -67.558 -40.344 -3.736 1.00 53.55 13 VAL D CA 1
ATOM 6954 C C . VAL D 1 13 ? -68.369 -41.100 -2.691 1.00 58.76 13 VAL D C 1
ATOM 6955 O O . VAL D 1 13 ? -69.131 -42.017 -3.022 1.00 61.62 13 VAL D O 1
ATOM 6959 N N . GLU D 1 14 ? -68.226 -40.722 -1.417 1.00 56.33 14 GLU D N 1
ATOM 6960 C CA . GLU D 1 14 ? -69.001 -41.355 -0.354 1.00 56.49 14 GLU D CA 1
ATOM 6961 C C . GLU D 1 14 ? -70.497 -41.265 -0.630 1.00 55.22 14 GLU D C 1
ATOM 6962 O O . GLU D 1 14 ? -71.236 -42.234 -0.420 1.00 56.70 14 GLU D O 1
ATOM 6968 N N . ARG D 1 15 ? -70.960 -40.110 -1.110 1.00 52.92 15 ARG D N 1
ATOM 6969 C CA . ARG D 1 15 ? -72.384 -39.897 -1.326 1.00 54.51 15 ARG D CA 1
ATOM 6970 C C . ARG D 1 15 ? -72.933 -40.671 -2.520 1.00 62.97 15 ARG D C 1
ATOM 6971 O O . ARG D 1 15 ? -74.152 -40.670 -2.723 1.00 65.15 15 ARG D O 1
ATOM 6973 N N . CYS D 1 16 ? -72.078 -41.331 -3.307 1.00 63.02 16 CYS D N 1
ATOM 6974 C CA . CYS D 1 16 ? -72.520 -42.093 -4.468 1.00 60.39 16 CYS D CA 1
ATOM 6975 C C . CYS D 1 16 ? -72.267 -43.590 -4.358 1.00 62.23 16 CYS D C 1
ATOM 6976 O O . CYS D 1 16 ? -72.662 -44.333 -5.264 1.00 62.11 16 CYS D O 1
ATOM 6979 N N . MET D 1 17 ? -71.624 -44.058 -3.291 1.00 59.45 17 MET D N 1
ATOM 6980 C CA . MET D 1 17 ? -71.356 -45.481 -3.137 1.00 64.75 17 MET D CA 1
ATOM 6981 C C . MET D 1 17 ? -72.609 -46.213 -2.679 1.00 63.01 17 MET D C 1
ATOM 6982 O O . MET D 1 17 ? -73.369 -45.713 -1.846 1.00 62.24 17 MET D O 1
ATOM 6987 N N . VAL D 1 18 ? -72.826 -47.405 -3.233 1.00 62.40 18 VAL D N 1
ATOM 6988 C CA . VAL D 1 18 ? -74.032 -48.172 -2.961 1.00 64.34 18 VAL D CA 1
ATOM 6989 C C . VAL D 1 18 ? -73.669 -49.626 -2.700 1.00 63.77 18 VAL D C 1
ATOM 6990 O O . VAL D 1 18 ? -72.574 -50.093 -3.025 1.00 61.01 18 VAL D O 1
ATOM 6994 N N . SER D 1 19 ? -74.622 -50.336 -2.102 1.00 64.63 19 SER D N 1
ATOM 6995 C CA . SER D 1 19 ? -74.540 -51.774 -1.905 1.00 61.09 19 SER D CA 1
ATOM 6996 C C . SER D 1 19 ? -75.122 -52.495 -3.114 1.00 59.74 19 SER D C 1
ATOM 6997 O O . SER D 1 19 ? -76.125 -52.059 -3.684 1.00 62.98 19 SER D O 1
ATOM 7000 N N . VAL D 1 20 ? -74.480 -53.593 -3.513 1.00 56.89 20 VAL D N 1
ATOM 7001 C CA . VAL D 1 20 ? -74.981 -54.442 -4.592 1.00 60.81 20 VAL D CA 1
ATOM 7002 C C . VAL D 1 20 ? -74.810 -55.893 -4.162 1.00 62.44 20 VAL D C 1
ATOM 7003 O O . VAL D 1 20 ? -73.681 -56.389 -4.087 1.00 61.37 20 VAL D O 1
ATOM 7007 N N . VAL D 1 21 ? -75.920 -56.574 -3.888 1.00 62.03 21 VAL D N 1
ATOM 7008 C CA . VAL D 1 21 ? -75.918 -57.999 -3.578 1.00 62.60 21 VAL D CA 1
ATOM 7009 C C . VAL D 1 21 ? -76.787 -58.718 -4.602 1.00 71.97 21 VAL D C 1
ATOM 7010 O O . VAL D 1 21 ? -77.831 -58.203 -5.020 1.00 74.53 21 VAL D O 1
ATOM 7014 N N . TYR D 1 22 ? -76.339 -59.900 -5.027 1.00 68.32 22 TYR D N 1
ATOM 7015 C CA . TYR D 1 22 ? -77.054 -60.677 -6.039 1.00 71.41 22 TYR D CA 1
ATOM 7016 C C . TYR D 1 22 ? -76.836 -62.152 -5.715 1.00 73.14 22 TYR D C 1
ATOM 7017 O O . TYR D 1 22 ? -75.763 -62.696 -5.995 1.00 75.44 22 TYR D O 1
ATOM 7026 N N . ASN D 1 23 ? -77.852 -62.781 -5.130 1.00 74.71 23 ASN D N 1
ATOM 7027 C CA . ASN D 1 23 ? -77.827 -64.201 -4.782 1.00 71.86 23 ASN D CA 1
ATOM 7028 C C . ASN D 1 23 ? -76.585 -64.548 -3.958 1.00 73.00 23 ASN D C 1
ATOM 7029 O O . ASN D 1 23 ? -75.742 -65.356 -4.351 1.00 73.15 23 ASN D O 1
ATOM 7031 N N . GLY D 1 24 ? -76.480 -63.902 -2.796 1.00 71.32 24 GLY D N 1
ATOM 7032 C CA . GLY D 1 24 ? -75.453 -64.221 -1.828 1.00 73.34 24 GLY D CA 1
ATOM 7033 C C . GLY D 1 24 ? -74.098 -63.593 -2.064 1.00 71.56 24 GLY D C 1
ATOM 7034 O O . GLY D 1 24 ? -73.240 -63.667 -1.174 1.00 68.09 24 GLY D O 1
ATOM 7035 N N . SER D 1 25 ? -73.864 -62.984 -3.223 1.00 66.61 25 SER D N 1
ATOM 7036 C CA . SER D 1 25 ? -72.593 -62.338 -3.526 1.00 68.77 25 SER D CA 1
ATOM 7037 C C . SER D 1 25 ? -72.749 -60.833 -3.344 1.00 67.49 25 SER D C 1
ATOM 7038 O O . SER D 1 25 ? -73.563 -60.203 -4.028 1.00 63.31 25 SER D O 1
ATOM 7041 N N . ALA D 1 26 ? -71.968 -60.262 -2.429 1.00 64.73 26 ALA D N 1
ATOM 7042 C CA . ALA D 1 26 ? -72.071 -58.856 -2.066 1.00 63.33 26 ALA D CA 1
ATOM 7043 C C . ALA D 1 26 ? -70.813 -58.102 -2.475 1.00 60.85 26 ALA D C 1
ATOM 7044 O O . ALA D 1 26 ? -69.694 -58.596 -2.297 1.00 57.53 26 ALA D O 1
ATOM 7046 N N . LEU D 1 27 ? -71.004 -56.905 -3.021 1.00 59.53 27 LEU D N 1
ATOM 7047 C CA . LEU D 1 27 ? -69.899 -56.008 -3.336 1.00 56.19 27 LEU D CA 1
ATOM 7048 C C . LEU D 1 27 ? -70.439 -54.580 -3.361 1.00 55.26 27 LEU D C 1
ATOM 7049 O O . LEU D 1 27 ? -71.545 -54.317 -2.874 1.00 59.94 27 LEU D O 1
ATOM 7054 N N . ASN D 1 28 ? -69.672 -53.667 -3.946 1.00 56.64 28 ASN D N 1
ATOM 7055 C CA . ASN D 1 28 ? -70.029 -52.260 -4.000 1.00 54.94 28 ASN D CA 1
ATOM 7056 C C . ASN D 1 28 ? -70.272 -51.817 -5.437 1.00 60.15 28 ASN D C 1
ATOM 7057 O O . ASN D 1 28 ? -69.894 -52.490 -6.400 1.00 56.59 28 ASN D O 1
ATOM 7062 N N . GLY D 1 29 ? -70.921 -50.661 -5.563 1.00 60.55 29 GLY D N 1
ATOM 7063 C CA . GLY D 1 29 ? -71.090 -50.003 -6.841 1.00 55.81 29 GLY D CA 1
ATOM 7064 C C . GLY D 1 29 ? -71.161 -48.508 -6.624 1.00 61.23 29 GLY D C 1
ATOM 7065 O O . GLY D 1 29 ? -71.293 -48.030 -5.495 1.00 61.86 29 GLY D O 1
ATOM 7066 N N . ILE D 1 30 ? -71.059 -47.764 -7.722 1.00 57.04 30 ILE D N 1
ATOM 7067 C CA . ILE D 1 30 ? -71.183 -46.312 -7.691 1.00 59.16 30 ILE D CA 1
ATOM 7068 C C . ILE D 1 30 ? -72.435 -45.918 -8.463 1.00 64.01 30 ILE D C 1
ATOM 7069 O O . ILE D 1 30 ? -72.762 -46.516 -9.496 1.00 63.91 30 ILE D O 1
ATOM 7074 N N . TRP D 1 31 ? -73.144 -44.921 -7.944 1.00 62.49 31 TRP D N 1
ATOM 7075 C CA . TRP D 1 31 ? -74.462 -44.530 -8.430 1.00 65.97 31 TRP D CA 1
ATOM 7076 C C . TRP D 1 31 ? -74.359 -43.128 -9.015 1.00 64.95 31 TRP D C 1
ATOM 7077 O O . TRP D 1 31 ? -74.226 -42.148 -8.273 1.00 63.18 31 TRP D O 1
ATOM 7088 N N . LEU D 1 32 ? -74.406 -43.034 -10.342 1.00 66.08 32 LEU D N 1
ATOM 7089 C CA . LEU D 1 32 ? -74.319 -41.761 -11.048 1.00 65.32 32 LEU D CA 1
ATOM 7090 C C . LEU D 1 32 ? -75.552 -41.609 -11.925 1.00 66.12 32 LEU D C 1
ATOM 7091 O O . LEU D 1 32 ? -75.833 -42.477 -12.758 1.00 69.82 32 LEU D O 1
ATOM 7096 N N . LYS D 1 33 ? -76.280 -40.506 -11.735 1.00 65.54 33 LYS D N 1
ATOM 7097 C CA . LYS D 1 33 ? -77.540 -40.232 -12.433 1.00 67.12 33 LYS D CA 1
ATOM 7098 C C . LYS D 1 33 ? -78.502 -41.372 -12.119 1.00 70.35 33 LYS D C 1
ATOM 7099 O O . LYS D 1 33 ? -78.786 -41.603 -10.931 1.00 71.65 33 LYS D O 1
ATOM 7105 N N . ASN D 1 34 ? -79.016 -42.100 -13.111 1.00 67.38 34 ASN D N 1
ATOM 7106 C CA . ASN D 1 34 ? -79.934 -43.209 -12.885 1.00 69.07 34 ASN D CA 1
ATOM 7107 C C . ASN D 1 34 ? -79.281 -44.562 -13.155 1.00 68.80 34 ASN D C 1
ATOM 7108 O O . ASN D 1 34 ? -79.982 -45.539 -13.435 1.00 73.70 34 ASN D O 1
ATOM 7113 N N . VAL D 1 35 ? -77.955 -44.638 -13.074 1.00 67.38 35 VAL D N 1
ATOM 7114 C CA . VAL D 1 35 ? -77.203 -45.842 -13.407 1.00 62.49 35 VAL D CA 1
ATOM 7115 C C . VAL D 1 35 ? -76.350 -46.239 -12.209 1.00 68.58 35 VAL D C 1
ATOM 7116 O O . VAL D 1 35 ? -75.810 -45.378 -11.506 1.00 69.05 35 VAL D O 1
ATOM 7120 N N . VAL D 1 36 ? -76.240 -47.543 -11.974 1.00 63.03 36 VAL D N 1
ATOM 7121 C CA . VAL D 1 36 ? -75.349 -48.098 -10.963 1.00 62.47 36 VAL D CA 1
ATOM 7122 C C . VAL D 1 36 ? -74.282 -48.911 -11.683 1.00 62.32 36 VAL D C 1
ATOM 7123 O O . VAL D 1 36 ? -74.601 -49.854 -12.417 1.00 61.03 36 VAL D O 1
ATOM 7127 N N . TYR D 1 37 ? -73.020 -48.546 -11.477 1.00 62.66 37 TYR D N 1
ATOM 7128 C CA . TYR D 1 37 ? -71.888 -49.250 -12.067 1.00 52.72 37 TYR D CA 1
ATOM 7129 C C . TYR D 1 37 ? -71.271 -50.165 -11.016 1.00 55.84 37 TYR D C 1
ATOM 7130 O O . TYR D 1 37 ? -70.884 -49.700 -9.943 1.00 59.60 37 TYR D O 1
ATOM 7139 N N . CYS D 1 38 ? -71.171 -51.452 -11.325 1.00 53.53 38 CYS D N 1
ATOM 7140 C CA . CYS D 1 38 ? -70.590 -52.430 -10.419 1.00 54.74 38 CYS D CA 1
ATOM 7141 C C . CYS D 1 38 ? -69.925 -53.512 -11.254 1.00 53.05 38 CYS D C 1
ATOM 7142 O O . CYS D 1 38 ? -70.201 -53.625 -12.456 1.00 59.86 38 CYS D O 1
ATOM 7145 N N . PRO D 1 39 ? -69.021 -54.297 -10.662 1.00 54.09 39 PRO D N 1
ATOM 7146 C CA . PRO D 1 39 ? -68.395 -55.381 -11.421 1.00 52.41 39 PRO D CA 1
ATOM 7147 C C . PRO D 1 39 ? -69.405 -56.456 -11.773 1.00 56.39 39 PRO D C 1
ATOM 7148 O O . PRO D 1 39 ? -70.380 -56.677 -11.046 1.00 60.22 39 PRO D O 1
ATOM 7152 N N . ARG D 1 40 ? -69.143 -57.140 -12.898 1.00 59.90 40 ARG D N 1
ATOM 7153 C CA . ARG D 1 40 ? -70.103 -58.111 -13.408 1.00 59.83 40 ARG D CA 1
ATOM 7154 C C . ARG D 1 40 ? -70.068 -59.416 -12.624 1.00 64.26 40 ARG D C 1
ATOM 7155 O O . ARG D 1 40 ? -71.077 -60.135 -12.573 1.00 65.20 40 ARG D O 1
ATOM 7163 N N . HIS D 1 41 ? -68.950 -59.702 -11.978 1.00 59.51 41 HIS D N 1
ATOM 7164 C CA . HIS D 1 41 ? -68.796 -60.966 -11.224 1.00 61.72 41 HIS D CA 1
ATOM 7165 C C . HIS D 1 41 ? -69.734 -61.023 -10.019 1.00 64.08 41 HIS D C 1
ATOM 7166 O O . HIS D 1 41 ? -69.683 -61.975 -9.282 1.00 59.53 41 HIS D O 1
ATOM 7173 N N . VAL D 1 42 ? -70.534 -59.994 -9.819 1.00 64.67 42 VAL D N 1
ATOM 7174 C CA . VAL D 1 42 ? -71.544 -60.072 -8.773 1.00 60.23 42 VAL D CA 1
ATOM 7175 C C . VAL D 1 42 ? -72.603 -61.123 -9.096 1.00 61.45 42 VAL D C 1
ATOM 7176 O O . VAL D 1 42 ? -73.319 -61.580 -8.191 1.00 68.75 42 VAL D O 1
ATOM 7180 N N . ILE D 1 43 ? -72.727 -61.515 -10.371 1.00 63.33 43 ILE D N 1
ATOM 7181 C CA . ILE D 1 43 ? -73.715 -62.514 -10.762 1.00 65.13 43 ILE D CA 1
ATOM 7182 C C . ILE D 1 43 ? -73.112 -63.899 -10.924 1.00 63.49 43 ILE D C 1
ATOM 7183 O O . ILE D 1 43 ? -73.831 -64.841 -11.282 1.00 70.50 43 ILE D O 1
ATOM 7188 N N . GLY D 1 44 ? -71.829 -64.058 -10.660 1.00 60.63 44 GLY D N 1
ATOM 7189 C CA . GLY D 1 44 ? -71.217 -65.372 -10.644 1.00 61.58 44 GLY D CA 1
ATOM 7190 C C . GLY D 1 44 ? -69.788 -65.326 -11.140 1.00 60.92 44 GLY D C 1
ATOM 7191 O O . GLY D 1 44 ? -69.293 -64.306 -11.621 1.00 66.61 44 GLY D O 1
ATOM 7192 N N . LYS D 1 45 ? -69.122 -66.476 -11.001 1.00 62.50 45 LYS D N 1
ATOM 7193 C CA . LYS D 1 45 ? -67.727 -66.654 -11.402 1.00 63.37 45 LYS D CA 1
ATOM 7194 C C . LYS D 1 45 ? -67.699 -67.351 -12.762 1.00 65.66 45 LYS D C 1
ATOM 7195 O O . LYS D 1 45 ? -67.445 -68.552 -12.877 1.00 68.59 45 LYS D O 1
ATOM 7201 N N . PHE D 1 46 ? -67.933 -66.569 -13.810 1.00 68.24 46 PHE D N 1
ATOM 7202 C CA . PHE D 1 46 ? -67.928 -67.077 -15.175 1.00 67.82 46 PHE D CA 1
ATOM 7203 C C . PHE D 1 46 ? -66.627 -66.697 -15.874 1.00 65.78 46 PHE D C 1
ATOM 7204 O O . PHE D 1 46 ? -65.793 -65.966 -15.337 1.00 65.91 46 PHE D O 1
ATOM 7212 N N . ARG D 1 47 ? -66.457 -67.212 -17.090 1.00 64.35 47 ARG D N 1
ATOM 7213 C CA . ARG D 1 47 ? -65.222 -67.028 -17.839 1.00 65.03 47 ARG D CA 1
ATOM 7214 C C . ARG D 1 47 ? -65.537 -66.888 -19.322 1.00 66.51 47 ARG D C 1
ATOM 7215 O O . ARG D 1 47 ? -66.654 -67.155 -19.772 1.00 66.28 47 ARG D O 1
ATOM 7217 N N . GLY D 1 48 ? -64.531 -66.449 -20.079 1.00 64.84 48 GLY D N 1
ATOM 7218 C CA . GLY D 1 48 ? -64.638 -66.418 -21.531 1.00 66.00 48 GLY D CA 1
ATOM 7219 C C . GLY D 1 48 ? -65.771 -65.535 -22.016 1.00 67.36 48 GLY D C 1
ATOM 7220 O O . GLY D 1 48 ? -65.928 -64.386 -21.587 1.00 65.47 48 GLY D O 1
ATOM 7221 N N . ASP D 1 49 ? -66.577 -66.079 -22.929 1.00 65.39 49 ASP D N 1
ATOM 7222 C CA . ASP D 1 49 ? -67.687 -65.360 -23.539 1.00 68.25 49 ASP D CA 1
ATOM 7223 C C . ASP D 1 49 ? -69.040 -65.766 -22.962 1.00 70.95 49 ASP D C 1
ATOM 7224 O O . ASP D 1 49 ? -70.069 -65.574 -23.618 1.00 72.68 49 ASP D O 1
ATOM 7229 N N . GLN D 1 50 ? -69.060 -66.327 -21.753 1.00 67.55 50 GLN D N 1
ATOM 7230 C CA . GLN D 1 50 ? -70.314 -66.706 -21.115 1.00 64.48 50 GLN D CA 1
ATOM 7231 C C . GLN D 1 50 ? -71.043 -65.525 -20.495 1.00 72.11 50 GLN D C 1
ATOM 7232 O O . GLN D 1 50 ? -72.183 -65.688 -20.047 1.00 77.71 50 GLN D O 1
ATOM 7238 N N . TRP D 1 51 ? -70.419 -64.346 -20.463 1.00 71.98 51 TRP D N 1
ATOM 7239 C CA . TRP D 1 51 ? -70.980 -63.227 -19.714 1.00 71.38 51 TRP D CA 1
ATOM 7240 C C . TRP D 1 51 ? -72.211 -62.649 -20.401 1.00 71.84 51 TRP D C 1
ATOM 7241 O O . TRP D 1 51 ? -73.157 -62.223 -19.728 1.00 72.06 51 TRP D O 1
ATOM 7252 N N . THR D 1 52 ? -72.217 -62.619 -21.736 1.00 71.74 52 THR D N 1
ATOM 7253 C CA . THR D 1 52 ? -73.343 -62.026 -22.452 1.00 76.66 52 THR D CA 1
ATOM 7254 C C . THR D 1 52 ? -74.640 -62.773 -22.165 1.00 81.42 52 THR D C 1
ATOM 7255 O O . THR D 1 52 ? -75.702 -62.155 -22.026 1.00 83.87 52 THR D O 1
ATOM 7259 N N . HIS D 1 53 ? -74.575 -64.101 -22.067 1.00 82.67 53 HIS D N 1
ATOM 7260 C CA . HIS D 1 53 ? -75.781 -64.876 -21.795 1.00 85.22 53 HIS D CA 1
ATOM 7261 C C . HIS D 1 53 ? -76.234 -64.706 -20.351 1.00 81.39 53 HIS D C 1
ATOM 7262 O O . HIS D 1 53 ? -77.418 -64.453 -20.088 1.00 84.72 53 HIS D O 1
ATOM 7269 N N . MET D 1 54 ? -75.301 -64.838 -19.402 1.00 80.99 54 MET D N 1
ATOM 7270 C CA . MET D 1 54 ? -75.661 -64.777 -17.988 1.00 78.47 54 MET D CA 1
ATOM 7271 C C . MET D 1 54 ? -76.203 -63.404 -17.602 1.00 78.20 54 MET D C 1
ATOM 7272 O O . MET D 1 54 ? -77.131 -63.301 -16.788 1.00 77.44 54 MET D O 1
ATOM 7277 N N . VAL D 1 55 ? -75.634 -62.337 -18.171 1.00 80.90 55 VAL D N 1
ATOM 7278 C CA . VAL D 1 55 ? -76.165 -61.001 -17.922 1.00 79.32 55 VAL D CA 1
ATOM 7279 C C . VAL D 1 55 ? -77.564 -60.856 -18.511 1.00 82.40 55 VAL D C 1
ATOM 7280 O O . VAL D 1 55 ? -78.419 -60.165 -17.940 1.00 84.96 55 VAL D O 1
ATOM 7282 N N . SER D 1 56 ? -77.824 -61.497 -19.652 1.00 82.79 56 SER D N 1
ATOM 7283 C CA . SER D 1 56 ? -79.143 -61.405 -20.267 1.00 83.63 56 SER D CA 1
ATOM 7284 C C . SER D 1 56 ? -80.187 -62.167 -19.460 1.00 87.33 56 SER D C 1
ATOM 7285 O O . SER D 1 56 ? -81.336 -61.724 -19.348 1.00 83.55 56 SER D O 1
ATOM 7288 N N . ILE D 1 57 ? -79.811 -63.317 -18.887 1.00 86.32 57 ILE D N 1
ATOM 7289 C CA . ILE D 1 57 ? -80.743 -64.063 -18.043 1.00 86.82 57 ILE D CA 1
ATOM 7290 C C . ILE D 1 57 ? -80.753 -63.569 -16.608 1.00 86.47 57 ILE D C 1
ATOM 7291 O O . ILE D 1 57 ? -81.456 -64.149 -15.770 1.00 88.06 57 ILE D O 1
ATOM 7296 N N . ALA D 1 58 ? -79.995 -62.522 -16.294 1.00 84.79 58 ALA D N 1
ATOM 7297 C CA . ALA D 1 58 ? -80.044 -61.943 -14.960 1.00 87.22 58 ALA D CA 1
ATOM 7298 C C . ALA D 1 58 ? -81.371 -61.225 -14.751 1.00 86.93 58 ALA D C 1
ATOM 7299 O O . ALA D 1 58 ? -81.845 -60.494 -15.626 1.00 86.00 58 ALA D O 1
ATOM 7301 N N . ASP D 1 59 ? -81.974 -61.440 -13.587 1.00 77.98 59 ASP D N 1
ATOM 7302 C CA . ASP D 1 59 ? -83.278 -60.875 -13.268 1.00 79.84 59 ASP D CA 1
ATOM 7303 C C . ASP D 1 59 ? -83.104 -59.657 -12.371 1.00 81.07 59 ASP D C 1
ATOM 7304 O O . ASP D 1 59 ? -82.432 -59.733 -11.337 1.00 84.29 59 ASP D O 1
ATOM 7309 N N . CYS D 1 60 ? -83.723 -58.541 -12.765 1.00 77.60 60 CYS D N 1
ATOM 7310 C CA . CYS D 1 60 ? -83.532 -57.282 -12.053 1.00 77.75 60 CYS D CA 1
ATOM 7311 C C . CYS D 1 60 ? -84.036 -57.331 -10.616 1.00 78.97 60 CYS D C 1
ATOM 7312 O O . CYS D 1 60 ? -83.627 -56.497 -9.802 1.00 78.20 60 CYS D O 1
ATOM 7315 N N . ARG D 1 61 ? -84.913 -58.279 -10.279 1.00 77.41 61 ARG D N 1
ATOM 7316 C CA . ARG D 1 61 ? -85.402 -58.351 -8.906 1.00 76.21 61 ARG D CA 1
ATOM 7317 C C . ARG D 1 61 ? -84.309 -58.798 -7.944 1.00 75.86 61 ARG D C 1
ATOM 7318 O O . ARG D 1 61 ? -84.268 -58.337 -6.797 1.00 76.44 61 ARG D O 1
ATOM 7326 N N . ASP D 1 62 ? -83.410 -59.673 -8.392 1.00 77.18 62 ASP D N 1
ATOM 7327 C CA . ASP D 1 62 ? -82.364 -60.216 -7.535 1.00 76.80 62 ASP D CA 1
ATOM 7328 C C . ASP D 1 62 ? -81.222 -59.237 -7.286 1.00 78.58 62 ASP D C 1
ATOM 7329 O O . ASP D 1 62 ? -80.319 -59.553 -6.503 1.00 79.39 62 ASP D O 1
ATOM 7334 N N . PHE D 1 63 ? -81.238 -58.067 -7.925 1.00 74.61 63 PHE D N 1
ATOM 7335 C CA . PHE D 1 63 ? -80.269 -57.005 -7.652 1.00 72.87 63 PHE D CA 1
ATOM 7336 C C . PHE D 1 63 ? -80.847 -56.121 -6.554 1.00 73.00 63 PHE D C 1
ATOM 7337 O O . PHE D 1 63 ? -81.609 -55.189 -6.814 1.00 74.82 63 PHE D O 1
ATOM 7345 N N . ILE D 1 64 ? -80.487 -56.413 -5.309 1.00 75.93 64 ILE D N 1
ATOM 7346 C CA . ILE D 1 64 ? -80.929 -55.615 -4.170 1.00 75.29 64 ILE D CA 1
ATOM 7347 C C . ILE D 1 64 ? -79.864 -54.553 -3.912 1.00 73.16 64 ILE D C 1
ATOM 7348 O O . ILE D 1 64 ? -78.759 -54.863 -3.460 1.00 66.93 64 ILE D O 1
ATOM 7353 N N . VAL D 1 65 ? -80.202 -53.298 -4.204 1.00 78.21 65 VAL D N 1
ATOM 7354 C CA . VAL D 1 65 ? -79.263 -52.181 -4.196 1.00 73.11 65 VAL D CA 1
ATOM 7355 C C . VAL D 1 65 ? -79.684 -51.197 -3.112 1.00 75.32 65 VAL D C 1
ATOM 7356 O O . VAL D 1 65 ? -80.845 -50.774 -3.066 1.00 75.56 65 VAL D O 1
ATOM 7360 N N . LYS D 1 66 ? -78.742 -50.838 -2.240 1.00 70.19 66 LYS D N 1
ATOM 7361 C CA . LYS D 1 66 ? -78.989 -49.880 -1.172 1.00 73.77 66 LYS D CA 1
ATOM 7362 C C . LYS D 1 66 ? -77.871 -48.848 -1.134 1.00 72.80 66 LYS D C 1
ATOM 7363 O O . LYS D 1 66 ? -76.700 -49.178 -1.342 1.00 70.51 66 LYS D O 1
ATOM 7369 N N . CYS D 1 67 ? -78.242 -47.594 -0.871 1.00 74.64 67 CYS D N 1
ATOM 7370 C CA . CYS D 1 67 ? -77.293 -46.499 -0.687 1.00 72.40 67 CYS D CA 1
ATOM 7371 C C . CYS D 1 67 ? -77.373 -46.076 0.774 1.00 74.50 67 CYS D C 1
ATOM 7372 O O . CYS D 1 67 ? -78.196 -45.222 1.137 1.00 74.72 67 CYS D O 1
ATOM 7375 N N . PRO D 1 68 ? -76.552 -46.653 1.658 1.00 74.89 68 PRO D N 1
ATOM 7376 C CA . PRO D 1 68 ? -76.759 -46.423 3.097 1.00 77.65 68 PRO D CA 1
ATOM 7377 C C . PRO D 1 68 ? -76.389 -45.025 3.558 1.00 73.94 68 PRO D C 1
ATOM 7378 O O . PRO D 1 68 ? -76.955 -44.554 4.552 1.00 70.40 68 PRO D O 1
ATOM 7382 N N . ILE D 1 69 ? -75.461 -44.344 2.878 1.00 73.29 69 ILE D N 1
ATOM 7383 C CA . ILE D 1 69 ? -75.091 -42.993 3.294 1.00 76.34 69 ILE D CA 1
ATOM 7384 C C . ILE D 1 69 ? -76.282 -42.050 3.184 1.00 77.15 69 ILE D C 1
ATOM 7385 O O . ILE D 1 69 ? -76.403 -41.094 3.961 1.00 79.74 69 ILE D O 1
ATOM 7390 N N . GLN D 1 70 ? -77.186 -42.310 2.242 1.00 80.65 70 GLN D N 1
ATOM 7391 C CA . GLN D 1 70 ? -78.375 -41.492 2.051 1.00 78.88 70 GLN D CA 1
ATOM 7392 C C . GLN D 1 70 ? -79.617 -42.086 2.700 1.00 81.67 70 GLN D C 1
ATOM 7393 O O . GLN D 1 70 ? -80.527 -41.338 3.071 1.00 86.39 70 GLN D O 1
ATOM 7399 N N . GLY D 1 71 ? -79.674 -43.407 2.850 1.00 83.24 71 GLY D N 1
ATOM 7400 C CA . GLY D 1 71 ? -80.786 -44.052 3.518 1.00 76.87 71 GLY D CA 1
ATOM 7401 C C . GLY D 1 71 ? -81.895 -44.536 2.614 1.00 80.62 71 GLY D C 1
ATOM 7402 O O . GLY D 1 71 ? -83.040 -44.642 3.068 1.00 80.19 71 GLY D O 1
ATOM 7403 N N . ILE D 1 72 ? -81.597 -44.839 1.352 1.00 83.30 72 ILE D N 1
ATOM 7404 C CA . ILE D 1 72 ? -82.606 -45.251 0.385 1.00 83.69 72 ILE D CA 1
ATOM 7405 C C . ILE D 1 72 ? -82.197 -46.585 -0.230 1.00 82.78 72 ILE D C 1
ATOM 7406 O O . ILE D 1 72 ? -81.010 -46.871 -0.421 1.00 82.88 72 ILE D O 1
ATOM 7411 N N . GLN D 1 73 ? -83.197 -47.412 -0.525 1.00 87.07 73 GLN D N 1
ATOM 7412 C CA . GLN D 1 73 ? -83.015 -48.632 -1.299 1.00 81.35 73 GLN D CA 1
ATOM 7413 C C . GLN D 1 73 ? -83.530 -48.398 -2.714 1.00 76.83 73 GLN D C 1
ATOM 7414 O O . GLN D 1 73 ? -84.647 -47.906 -2.899 1.00 78.76 73 GLN D O 1
ATOM 7420 N N . LEU D 1 74 ? -82.713 -48.740 -3.703 1.00 79.24 74 LEU D N 1
ATOM 7421 C CA . LEU D 1 74 ? -83.039 -48.496 -5.099 1.00 73.44 74 LEU D CA 1
ATOM 7422 C C . LEU D 1 74 ? -83.631 -49.745 -5.742 1.00 78.61 74 LEU D C 1
ATOM 7423 O O . LEU D 1 74 ? -83.476 -50.865 -5.248 1.00 79.53 74 LEU D O 1
ATOM 7425 N N . ASN D 1 75 ? -84.325 -49.531 -6.858 1.00 80.45 75 ASN D N 1
ATOM 7426 C CA . ASN D 1 75 ? -84.924 -50.606 -7.640 1.00 80.06 75 ASN D CA 1
ATOM 7427 C C . ASN D 1 75 ? -84.443 -50.477 -9.076 1.00 76.57 75 ASN D C 1
ATOM 7428 O O . ASN D 1 75 ? -84.686 -49.454 -9.724 1.00 80.41 75 ASN D O 1
ATOM 7433 N N . VAL D 1 76 ? -83.767 -51.507 -9.569 1.00 73.87 76 VAL D N 1
ATOM 7434 C CA . VAL D 1 76 ? -83.168 -51.482 -10.898 1.00 79.40 76 VAL D CA 1
ATOM 7435 C C . VAL D 1 76 ? -84.208 -51.900 -11.929 1.00 82.48 76 VAL D C 1
ATOM 7436 O O . VAL D 1 76 ? -84.954 -52.867 -11.730 1.00 82.23 76 VAL D O 1
ATOM 7440 N N . GLN D 1 77 ? -84.260 -51.160 -13.038 1.00 79.14 77 GLN D N 1
ATOM 7441 C CA . GLN D 1 77 ? -85.228 -51.411 -14.095 1.00 80.06 77 GLN D CA 1
ATOM 7442 C C . GLN D 1 77 ? -84.641 -52.136 -15.298 1.00 81.73 77 GLN D C 1
ATOM 7443 O O . GLN D 1 77 ? -85.397 -52.760 -16.051 1.00 88.55 77 GLN D O 1
ATOM 7449 N N . SER D 1 78 ? -83.328 -52.071 -15.502 1.00 81.17 78 SER D N 1
ATOM 7450 C CA . SER D 1 78 ? -82.711 -52.737 -16.640 1.00 77.39 78 SER D CA 1
ATOM 7451 C C . SER D 1 78 ? -81.238 -52.978 -16.344 1.00 76.22 78 SER D C 1
ATOM 7452 O O . SER D 1 78 ? -80.623 -52.251 -15.559 1.00 77.08 78 SER D O 1
ATOM 7455 N N . VAL D 1 79 ? -80.683 -54.004 -16.986 1.00 76.84 79 VAL D N 1
ATOM 7456 C CA . VAL D 1 79 ? -79.295 -54.408 -16.797 1.00 70.23 79 VAL D CA 1
ATOM 7457 C C . VAL D 1 79 ? -78.618 -54.469 -18.158 1.00 71.19 79 VAL D C 1
ATOM 7458 O O . VAL D 1 79 ? -79.137 -55.098 -19.087 1.00 79.66 79 VAL D O 1
ATOM 7462 N N . LYS D 1 80 ? -77.463 -53.818 -18.275 1.00 67.72 80 LYS D N 1
ATOM 7463 C CA . LYS D 1 80 ? -76.678 -53.844 -19.501 1.00 63.75 80 LYS D CA 1
ATOM 7464 C C . LYS D 1 80 ? -75.208 -53.982 -19.144 1.00 66.25 80 LYS D C 1
ATOM 7465 O O . LYS D 1 80 ? -74.690 -53.210 -18.331 1.00 67.97 80 LYS D O 1
ATOM 7471 N N . MET D 1 81 ? -74.541 -54.960 -19.751 1.00 66.90 81 MET D N 1
ATOM 7472 C CA . MET D 1 81 ? -73.123 -55.195 -19.515 1.00 62.51 81 MET D CA 1
ATOM 7473 C C . MET D 1 81 ? -72.302 -54.369 -20.498 1.00 64.84 81 MET D C 1
ATOM 7474 O O . MET D 1 81 ? -72.397 -54.565 -21.716 1.00 64.57 81 MET D O 1
ATOM 7479 N N . VAL D 1 82 ? -71.504 -53.446 -19.970 1.00 62.03 82 VAL D N 1
ATOM 7480 C CA . VAL D 1 82 ? -70.588 -52.637 -20.765 1.00 59.48 82 VAL D CA 1
ATOM 7481 C C . VAL D 1 82 ? -69.180 -53.002 -20.321 1.00 57.56 82 VAL D C 1
ATOM 7482 O O . VAL D 1 82 ? -68.775 -52.685 -19.196 1.00 62.31 82 VAL D O 1
ATOM 7486 N N . GLY D 1 83 ? -68.437 -53.672 -21.197 1.00 53.92 83 GLY D N 1
ATOM 7487 C CA . GLY D 1 83 ? -67.142 -54.191 -20.798 1.00 54.72 83 GLY D CA 1
ATOM 7488 C C . GLY D 1 83 ? -67.303 -55.254 -19.732 1.00 57.55 83 GLY D C 1
ATOM 7489 O O . GLY D 1 83 ? -68.192 -56.109 -19.799 1.00 57.80 83 GLY D O 1
ATOM 7490 N N . ALA D 1 84 ? -66.439 -55.200 -18.720 1.00 55.71 84 ALA D N 1
ATOM 7491 C CA . ALA D 1 84 ? -66.524 -56.112 -17.590 1.00 55.27 84 ALA D CA 1
ATOM 7492 C C . ALA D 1 84 ? -67.325 -55.532 -16.427 1.00 53.36 84 ALA D C 1
ATOM 7493 O O . ALA D 1 84 ? -67.166 -55.989 -15.289 1.00 51.53 84 ALA D O 1
ATOM 7495 N N . LEU D 1 85 ? -68.181 -54.546 -16.686 1.00 52.07 85 LEU D N 1
ATOM 7496 C CA . LEU D 1 85 ? -68.998 -53.921 -15.658 1.00 58.57 85 LEU D CA 1
ATOM 7497 C C . LEU D 1 85 ? -70.476 -54.039 -16.011 1.00 60.65 85 LEU D C 1
ATOM 7498 O O . LEU D 1 85 ? -70.848 -54.221 -17.173 1.00 57.94 85 LEU D O 1
ATOM 7503 N N . LEU D 1 86 ? -71.318 -53.927 -14.988 1.00 61.48 86 LEU D N 1
ATOM 7504 C CA . LEU D 1 86 ? -72.763 -53.895 -15.163 1.00 59.73 86 LEU D CA 1
ATOM 7505 C C . LEU D 1 86 ? -73.273 -52.471 -14.989 1.00 63.66 86 LEU D C 1
ATOM 7506 O O . LEU D 1 86 ? -72.776 -51.721 -14.143 1.00 62.24 86 LEU D O 1
ATOM 7511 N N . GLN D 1 87 ? -74.265 -52.105 -15.796 1.00 66.31 87 GLN D N 1
ATOM 7512 C CA . GLN D 1 87 ? -74.909 -50.795 -15.732 1.00 63.25 87 GLN D CA 1
ATOM 7513 C C . GLN D 1 87 ? -76.359 -51.018 -15.318 1.00 63.60 87 GLN D C 1
ATOM 7514 O O . GLN D 1 87 ? -77.246 -51.157 -16.164 1.00 72.95 87 GLN D O 1
ATOM 7520 N N . LEU D 1 88 ? -76.595 -51.058 -14.009 1.00 68.55 88 LEU D N 1
ATOM 7521 C CA . LEU D 1 88 ? -77.934 -51.259 -13.469 1.00 68.13 88 LEU D CA 1
ATOM 7522 C C . LEU D 1 88 ? -78.681 -49.931 -13.489 1.00 70.72 88 LEU D C 1
ATOM 7523 O O . LEU D 1 88 ? -78.410 -49.046 -12.670 1.00 69.21 88 LEU D O 1
ATOM 7528 N N . THR D 1 89 ? -79.618 -49.789 -14.423 1.00 70.36 89 THR D N 1
ATOM 7529 C CA . THR D 1 89 ? -80.436 -48.587 -14.516 1.00 71.76 89 THR D CA 1
ATOM 7530 C C . THR D 1 89 ? -81.579 -48.677 -13.511 1.00 74.42 89 THR D C 1
ATOM 7531 O O . THR D 1 89 ? -82.374 -49.621 -13.552 1.00 76.76 89 THR D O 1
ATOM 7535 N N . VAL D 1 90 ? -81.661 -47.697 -12.612 1.00 73.37 90 VAL D N 1
ATOM 7536 C CA . VAL D 1 90 ? -82.627 -47.707 -11.522 1.00 73.90 90 VAL D CA 1
ATOM 7537 C C . VAL D 1 90 ? -83.593 -46.537 -11.694 1.00 77.19 90 VAL D C 1
ATOM 7538 O O . VAL D 1 90 ? -83.406 -45.662 -12.540 1.00 73.00 90 VAL D O 1
ATOM 7542 N N . HIS D 1 91 ? -84.633 -46.530 -10.856 1.00 76.91 91 HIS D N 1
ATOM 7543 C CA . HIS D 1 91 ? -85.695 -45.535 -10.977 1.00 80.74 91 HIS D CA 1
ATOM 7544 C C . HIS D 1 91 ? -85.257 -44.171 -10.455 1.00 81.94 91 HIS D C 1
ATOM 7545 O O . HIS D 1 91 ? -85.461 -43.149 -11.120 1.00 81.52 91 HIS D O 1
ATOM 7547 N N . THR D 1 92 ? -84.658 -44.135 -9.268 1.00 78.12 92 THR D N 1
ATOM 7548 C CA . THR D 1 92 ? -84.288 -42.875 -8.641 1.00 74.29 92 THR D CA 1
ATOM 7549 C C . THR D 1 92 ? -83.011 -42.312 -9.255 1.00 74.74 92 THR D C 1
ATOM 7550 O O . THR D 1 92 ? -82.052 -43.044 -9.515 1.00 76.07 92 THR D O 1
ATOM 7554 N N . ASN D 1 93 ? -83.009 -41.001 -9.491 1.00 73.78 93 ASN D N 1
ATOM 7555 C CA . ASN D 1 93 ? -81.823 -40.292 -9.955 1.00 73.04 93 ASN D CA 1
ATOM 7556 C C . ASN D 1 93 ? -81.067 -39.735 -8.754 1.00 72.55 93 ASN D C 1
ATOM 7557 O O . ASN D 1 93 ? -81.665 -39.105 -7.876 1.00 73.54 93 ASN D O 1
ATOM 7562 N N . ASN D 1 94 ? -79.755 -39.969 -8.717 1.00 72.20 94 ASN D N 1
ATOM 7563 C CA . ASN D 1 94 ? -78.930 -39.548 -7.585 1.00 69.70 94 ASN D CA 1
ATOM 7564 C C . ASN D 1 94 ? -78.783 -38.032 -7.593 1.00 67.93 94 ASN D C 1
ATOM 7565 O O . ASN D 1 94 ? -78.168 -37.463 -8.500 1.00 68.19 94 ASN D O 1
ATOM 7570 N N . THR D 1 95 ? -79.347 -37.373 -6.577 1.00 69.39 95 THR D N 1
ATOM 7571 C CA . THR D 1 95 ? -79.221 -35.925 -6.467 1.00 70.50 95 THR D CA 1
ATOM 7572 C C . THR D 1 95 ? -77.804 -35.492 -6.118 1.00 68.13 95 THR D C 1
ATOM 7573 O O . THR D 1 95 ? -77.462 -34.321 -6.316 1.00 70.68 95 THR D O 1
ATOM 7577 N N . ALA D 1 96 ? -76.978 -36.402 -5.607 1.00 63.82 96 ALA D N 1
ATOM 7578 C CA . ALA D 1 96 ? -75.602 -36.100 -5.243 1.00 66.13 96 ALA D CA 1
ATOM 7579 C C . ALA D 1 96 ? -74.622 -36.350 -6.381 1.00 68.19 96 ALA D C 1
ATOM 7580 O O . ALA D 1 96 ? -73.408 -36.300 -6.159 1.00 67.67 96 ALA D O 1
ATOM 7582 N N . THR D 1 97 ? -75.113 -36.619 -7.582 1.00 64.31 97 THR D N 1
ATOM 7583 C CA . THR D 1 97 ? -74.229 -36.867 -8.713 1.00 63.86 97 THR D CA 1
ATOM 7584 C C . THR D 1 97 ? -73.486 -35.590 -9.075 1.00 65.84 97 THR D C 1
ATOM 7585 O O . THR D 1 97 ? -74.126 -34.588 -9.421 1.00 67.05 97 THR D O 1
ATOM 7589 N N . PRO D 1 98 ? -72.161 -35.571 -9.012 1.00 64.01 98 PRO D N 1
ATOM 7590 C CA . PRO D 1 98 ? -71.414 -34.383 -9.422 1.00 60.40 98 PRO D CA 1
ATOM 7591 C C . PRO D 1 98 ? -71.227 -34.366 -10.931 1.00 61.70 98 PRO D C 1
ATOM 7592 O O . PRO D 1 98 ? -71.581 -35.307 -11.643 1.00 68.27 98 PRO D O 1
ATOM 7596 N N . ASP D 1 99 ? -70.662 -33.266 -11.415 1.00 59.56 99 ASP D N 1
ATOM 7597 C CA . ASP D 1 99 ? -70.075 -33.289 -12.744 1.00 57.96 99 ASP D CA 1
ATOM 7598 C C . ASP D 1 99 ? -68.920 -34.280 -12.731 1.00 65.59 99 ASP D C 1
ATOM 7599 O O . ASP D 1 99 ? -68.030 -34.196 -11.882 1.00 64.98 99 ASP D O 1
ATOM 7604 N N . TYR D 1 100 ? -68.953 -35.250 -13.641 1.00 67.90 100 TYR D N 1
ATOM 7605 C CA . TYR D 1 100 ? -67.963 -36.316 -13.622 1.00 63.17 100 TYR D CA 1
ATOM 7606 C C . TYR D 1 100 ? -67.515 -36.642 -15.038 1.00 59.68 100 TYR D C 1
ATOM 7607 O O . TYR D 1 100 ? -68.173 -36.295 -16.021 1.00 63.45 100 TYR D O 1
ATOM 7616 N N . LYS D 1 101 ? -66.370 -37.317 -15.122 1.00 59.76 101 LYS D N 1
ATOM 7617 C CA . LYS D 1 101 ? -65.813 -37.795 -16.377 1.00 53.50 101 LYS D CA 1
ATOM 7618 C C . LYS D 1 101 ? -65.154 -39.147 -16.143 1.00 54.01 101 LYS D C 1
ATOM 7619 O O . LYS D 1 101 ? -64.579 -39.399 -15.082 1.00 58.44 101 LYS D O 1
ATOM 7621 N N . PHE D 1 102 ? -65.251 -40.019 -17.143 1.00 60.82 102 PHE D N 1
ATOM 7622 C CA . PHE D 1 102 ? -64.559 -41.304 -17.129 1.00 52.82 102 PHE D CA 1
ATOM 7623 C C . PHE D 1 102 ? -63.231 -41.123 -17.854 1.00 56.14 102 PHE D C 1
ATOM 7624 O O . PHE D 1 102 ? -63.201 -40.991 -19.082 1.00 57.38 102 PHE D O 1
ATOM 7632 N N . GLU D 1 103 ? -62.135 -41.108 -17.102 1.00 52.59 103 GLU D N 1
ATOM 7633 C CA . GLU D 1 103 ? -60.809 -40.888 -17.664 1.00 53.10 103 GLU D CA 1
ATOM 7634 C C . GLU D 1 103 ? -59.921 -42.085 -17.365 1.00 52.20 103 GLU D C 1
ATOM 7635 O O . GLU D 1 103 ? -59.793 -42.496 -16.206 1.00 55.92 103 GLU D O 1
ATOM 7641 N N . ARG D 1 104 ? -59.309 -42.637 -18.409 1.00 47.27 104 ARG D N 1
ATOM 7642 C CA . ARG D 1 104 ? -58.410 -43.772 -18.267 1.00 51.30 104 ARG D CA 1
ATOM 7643 C C . ARG D 1 104 ? -57.011 -43.276 -17.926 1.00 53.45 104 ARG D C 1
ATOM 7644 O O . ARG D 1 104 ? -56.514 -42.328 -18.542 1.00 48.58 104 ARG D O 1
ATOM 7652 N N . LEU D 1 105 ? -56.386 -43.916 -16.943 1.00 54.08 105 LEU D N 1
ATOM 7653 C CA . LEU D 1 105 ? -55.037 -43.555 -16.544 1.00 50.47 105 LEU D CA 1
ATOM 7654 C C . LEU D 1 105 ? -54.010 -44.190 -17.473 1.00 49.90 105 LEU D C 1
ATOM 7655 O O . LEU D 1 105 ? -54.260 -45.210 -18.120 1.00 50.28 105 LEU D O 1
ATOM 7660 N N . GLN D 1 106 ? -52.850 -43.567 -17.535 1.00 50.05 106 GLN D N 1
ATOM 7661 C CA . GLN D 1 106 ? -51.663 -44.185 -18.095 1.00 49.01 106 GLN D CA 1
ATOM 7662 C C . GLN D 1 106 ? -50.745 -44.639 -16.964 1.00 48.98 106 GLN D C 1
ATOM 7663 O O . GLN D 1 106 ? -50.822 -44.108 -15.852 1.00 51.74 106 GLN D O 1
ATOM 7669 N N . PRO D 1 107 ? -49.894 -45.639 -17.195 1.00 47.10 107 PRO D N 1
ATOM 7670 C CA . PRO D 1 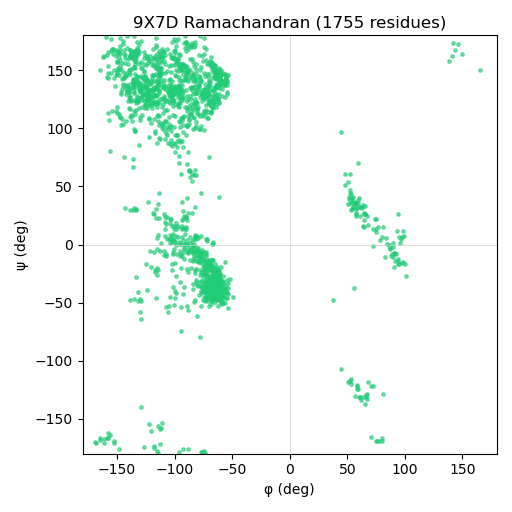107 ? -48.958 -46.065 -16.148 1.00 43.80 107 PRO D CA 1
ATOM 7671 C C . PRO D 1 107 ? -48.140 -44.897 -15.612 1.00 47.57 107 PRO D C 1
ATOM 7672 O O . PRO D 1 107 ? -47.810 -43.956 -16.335 1.00 44.00 107 PRO D O 1
ATOM 7676 N N . GLY D 1 108 ? -47.831 -44.961 -14.318 1.00 39.46 108 GLY D N 1
ATOM 7677 C CA . GLY D 1 108 ? -47.109 -43.904 -13.646 1.00 46.89 108 GLY D CA 1
ATOM 7678 C C . GLY D 1 108 ? -47.971 -42.819 -13.033 1.00 44.95 108 GLY D C 1
ATOM 7679 O O . GLY D 1 108 ? -47.446 -41.992 -12.276 1.00 45.62 108 GLY D O 1
ATOM 7680 N N . SER D 1 109 ? -49.267 -42.792 -13.329 1.00 40.33 109 SER D N 1
ATOM 7681 C CA . SER D 1 109 ? -50.161 -41.780 -12.786 1.00 43.66 109 SER D CA 1
ATOM 7682 C C . SER D 1 109 ? -50.781 -42.255 -11.476 1.00 44.27 109 SER D C 1
ATOM 7683 O O . SER D 1 109 ? -51.001 -43.451 -11.265 1.00 40.28 109 SER D O 1
ATOM 7686 N N . SER D 1 110 ? -51.068 -41.301 -10.599 1.00 39.96 110 SER D N 1
ATOM 7687 C CA . SER D 1 110 ? -51.564 -41.586 -9.261 1.00 43.58 110 SER D CA 1
ATOM 7688 C C . SER D 1 110 ? -53.075 -41.401 -9.192 1.00 45.54 110 SER D C 1
ATOM 7689 O O . SER D 1 110 ? -53.687 -40.750 -10.041 1.00 47.16 110 SER D O 1
ATOM 7692 N N . MET D 1 111 ? -53.672 -41.989 -8.158 1.00 44.70 111 MET D N 1
ATOM 7693 C CA . MET D 1 111 ? -55.098 -41.835 -7.907 1.00 46.74 111 MET D CA 1
ATOM 7694 C C . MET D 1 111 ? -55.369 -42.127 -6.437 1.00 48.38 111 MET D C 1
ATOM 7695 O O . MET D 1 111 ? -54.527 -42.676 -5.723 1.00 44.21 111 MET D O 1
ATOM 7700 N N . THR D 1 112 ? -56.564 -41.749 -5.994 1.00 47.24 112 THR D N 1
ATOM 7701 C CA . THR D 1 112 ? -57.005 -41.976 -4.625 1.00 45.65 112 THR D CA 1
ATOM 7702 C C . THR D 1 112 ? -58.004 -43.124 -4.600 1.00 47.19 112 THR D C 1
ATOM 7703 O O . THR D 1 112 ? -58.975 -43.123 -5.363 1.00 49.28 112 THR D O 1
ATOM 7707 N N . ILE D 1 113 ? -57.768 -44.100 -3.728 1.00 47.11 113 ILE D N 1
ATOM 7708 C CA . ILE D 1 113 ? -58.642 -45.260 -3.596 1.00 47.09 113 ILE D CA 1
ATOM 7709 C C . ILE D 1 113 ? -59.612 -45.020 -2.450 1.00 47.45 113 ILE D C 1
ATOM 7710 O O . ILE D 1 113 ? -59.201 -44.660 -1.339 1.00 53.50 113 ILE D O 1
ATOM 7715 N N . ALA D 1 114 ? -60.898 -45.217 -2.720 1.00 45.34 114 ALA D N 1
ATOM 7716 C CA . ALA D 1 114 ? -61.948 -45.182 -1.706 1.00 47.10 114 ALA D CA 1
ATOM 7717 C C . ALA D 1 114 ? -62.365 -46.629 -1.454 1.00 52.20 114 ALA D C 1
ATOM 7718 O O . ALA D 1 114 ? -63.287 -47.146 -2.087 1.00 55.46 114 ALA D O 1
ATOM 7720 N N . CYS D 1 115 ? -61.665 -47.283 -0.531 1.00 49.06 115 CYS D N 1
ATOM 7721 C CA . CYS D 1 115 ? -61.930 -48.680 -0.202 1.00 51.22 115 CYS D CA 1
ATOM 7722 C C . CYS D 1 115 ? -63.243 -48.782 0.563 1.00 55.88 115 CYS D C 1
ATOM 7723 O O . CYS D 1 115 ? -63.322 -48.384 1.730 1.00 49.97 115 CYS D O 1
ATOM 7726 N N . ALA D 1 116 ? -64.272 -49.327 -0.080 1.00 50.71 116 ALA D N 1
ATOM 7727 C CA . ALA D 1 116 ? -65.601 -49.397 0.504 1.00 53.41 116 ALA D CA 1
ATOM 7728 C C . ALA D 1 116 ? -66.005 -50.838 0.790 1.00 58.21 116 ALA D C 1
ATOM 7729 O O . ALA D 1 116 ? -65.536 -51.779 0.144 1.00 57.44 116 ALA D O 1
ATOM 7731 N N . TYR D 1 117 ? -66.878 -50.993 1.785 1.00 60.38 117 TYR D N 1
ATOM 7732 C CA . TYR D 1 117 ? -67.514 -52.261 2.107 1.00 57.11 117 TYR D CA 1
ATOM 7733 C C . TYR D 1 117 ? -68.974 -51.991 2.431 1.00 57.05 117 TYR D C 1
ATOM 7734 O O . TYR D 1 117 ? -69.291 -51.010 3.109 1.00 59.54 117 TYR D O 1
ATOM 7743 N N . ASP D 1 118 ? -69.856 -52.859 1.931 1.00 57.17 118 ASP D N 1
ATOM 7744 C CA . ASP D 1 118 ? -71.302 -52.704 2.107 1.00 59.14 118 ASP D CA 1
ATOM 7745 C C . ASP D 1 118 ? -71.760 -51.310 1.686 1.00 63.85 118 ASP D C 1
ATOM 7746 O O . ASP D 1 118 ? -72.596 -50.680 2.339 1.00 61.83 118 ASP D O 1
ATOM 7751 N N . GLY D 1 119 ? -71.192 -50.820 0.585 1.00 62.09 119 GLY D N 1
ATOM 7752 C CA . GLY D 1 119 ? -71.539 -49.509 0.073 1.00 59.56 119 GLY D CA 1
ATOM 7753 C C . GLY D 1 119 ? -71.109 -48.343 0.932 1.00 61.74 119 GLY D C 1
ATOM 7754 O O . GLY D 1 119 ? -71.619 -47.236 0.751 1.00 65.79 119 GLY D O 1
ATOM 7755 N N . ILE D 1 120 ? -70.180 -48.552 1.863 1.00 61.59 120 ILE D N 1
ATOM 7756 C CA . ILE D 1 120 ? -69.721 -47.507 2.772 1.00 61.59 120 ILE D CA 1
ATOM 7757 C C . ILE D 1 120 ? -68.205 -47.426 2.677 1.00 57.58 120 ILE D C 1
ATOM 7758 O O . ILE D 1 120 ? -67.513 -48.429 2.887 1.00 55.56 120 ILE D O 1
ATOM 7763 N N . VAL D 1 121 ? -67.689 -46.237 2.367 1.00 54.04 121 VAL D N 1
ATOM 7764 C CA . VAL D 1 121 ? -66.246 -46.045 2.281 1.00 54.73 121 VAL D CA 1
ATOM 7765 C C . VAL D 1 121 ? -65.650 -46.153 3.679 1.00 58.01 121 VAL D C 1
ATOM 7766 O O . VAL D 1 121 ? -66.044 -45.424 4.597 1.00 62.15 121 VAL D O 1
ATOM 7770 N N . ARG D 1 122 ? -64.698 -47.071 3.846 1.00 59.69 122 ARG D N 1
ATOM 7771 C CA . ARG D 1 122 ? -64.062 -47.315 5.136 1.00 56.60 122 ARG D CA 1
ATOM 7772 C C . ARG D 1 122 ? -62.702 -46.637 5.256 1.00 59.63 122 ARG D C 1
ATOM 7773 O O . ARG D 1 122 ? -62.412 -46.008 6.278 1.00 54.08 122 ARG D O 1
ATOM 7781 N N . HIS D 1 123 ? -61.859 -46.751 4.232 1.00 57.75 123 HIS D N 1
ATOM 7782 C CA . HIS D 1 123 ? -60.523 -46.175 4.244 1.00 55.79 123 HIS D CA 1
ATOM 7783 C C . HIS D 1 123 ? -60.286 -45.392 2.960 1.00 56.71 123 HIS D C 1
ATOM 7784 O O . HIS D 1 123 ? -61.024 -45.514 1.979 1.00 55.77 123 HIS D O 1
ATOM 7791 N N . VAL D 1 124 ? -59.231 -44.582 2.980 1.00 54.46 124 VAL D N 1
ATOM 7792 C CA . VAL D 1 124 ? -58.790 -43.810 1.824 1.00 49.46 124 VAL D CA 1
ATOM 7793 C C . VAL D 1 124 ? -57.270 -43.878 1.779 1.00 54.30 124 VAL D C 1
ATOM 7794 O O . VAL D 1 124 ? -56.606 -43.569 2.774 1.00 47.65 124 VAL D O 1
ATOM 7798 N N . TYR D 1 125 ? -56.714 -44.299 0.642 1.00 48.52 125 TYR D N 1
ATOM 7799 C CA . TYR D 1 125 ? -55.265 -44.381 0.503 1.00 45.99 125 TYR D CA 1
ATOM 7800 C C . TYR D 1 125 ? -54.875 -44.091 -0.944 1.00 49.80 125 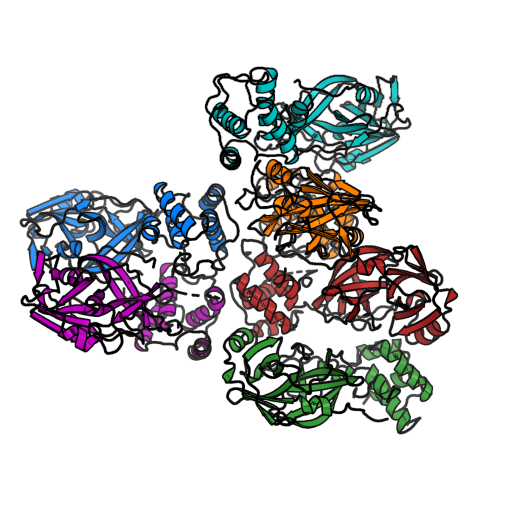TYR D C 1
ATOM 7801 O O . TYR D 1 125 ? -55.724 -43.876 -1.813 1.00 45.66 125 TYR D O 1
ATOM 7810 N N . HIS D 1 126 ? -53.567 -44.096 -1.192 1.00 45.05 126 HIS D N 1
ATOM 7811 C CA . HIS D 1 126 ? -52.978 -43.575 -2.418 1.00 45.47 126 HIS D CA 1
ATOM 7812 C C . HIS D 1 126 ? -52.217 -44.679 -3.138 1.00 48.05 126 HIS D C 1
ATOM 7813 O O . HIS D 1 126 ? -51.448 -45.418 -2.515 1.00 48.03 126 HIS D O 1
ATOM 7820 N N . VAL D 1 127 ? -52.441 -44.794 -4.451 1.00 43.09 127 VAL D N 1
ATOM 7821 C CA . VAL D 1 127 ? -51.756 -45.775 -5.284 1.00 44.96 127 VAL D CA 1
ATOM 7822 C C . VAL D 1 127 ? -51.354 -45.125 -6.601 1.00 43.56 127 VAL D C 1
ATOM 7823 O O . VAL D 1 127 ? -51.852 -44.064 -6.982 1.00 41.94 127 VAL D O 1
ATOM 7827 N N . VAL D 1 128 ? -50.438 -45.791 -7.300 1.00 42.63 128 VAL D N 1
ATOM 7828 C CA . VAL D 1 128 ? -49.999 -45.394 -8.631 1.00 46.80 128 VAL D CA 1
ATOM 7829 C C . VAL D 1 128 ? -50.069 -46.618 -9.531 1.00 42.96 128 VAL D C 1
ATOM 7830 O O . VAL D 1 128 ? -49.588 -47.693 -9.157 1.00 41.59 128 VAL D O 1
ATOM 7834 N N . LEU D 1 129 ? -50.673 -46.460 -10.706 1.00 45.66 129 LEU D N 1
ATOM 7835 C CA . LEU D 1 129 ? -50.692 -47.536 -11.689 1.00 39.69 129 LEU D CA 1
ATOM 7836 C C . LEU D 1 129 ? -49.270 -47.858 -12.131 1.00 38.16 129 LEU D C 1
ATOM 7837 O O . LEU D 1 129 ? -48.531 -46.971 -12.567 1.00 39.48 129 LEU D O 1
ATOM 7842 N N . GLN D 1 130 ? -48.879 -49.122 -12.003 1.00 40.19 130 GLN D N 1
ATOM 7843 C CA . GLN D 1 130 ? -47.531 -49.536 -12.358 1.00 45.61 130 GLN D CA 1
ATOM 7844 C C . GLN D 1 130 ? -47.457 -49.927 -13.833 1.00 47.76 130 GLN D C 1
ATOM 7845 O O . GLN D 1 130 ? -48.470 -50.079 -14.519 1.00 41.61 130 GLN D O 1
ATOM 7851 N N . LEU D 1 131 ? -46.226 -50.094 -14.321 1.00 43.55 131 LEU D N 1
ATOM 7852 C CA . LEU D 1 131 ? -46.027 -50.400 -15.732 1.00 49.05 131 LEU D CA 1
ATOM 7853 C C . LEU D 1 131 ? -46.504 -51.802 -16.094 1.00 52.19 131 LEU D C 1
ATOM 7854 O O . LEU D 1 131 ? -46.699 -52.088 -17.280 1.00 50.92 131 LEU D O 1
ATOM 7859 N N . ASN D 1 132 ? -46.699 -52.674 -15.106 1.00 53.41 132 ASN D N 1
ATOM 7860 C CA . ASN D 1 132 ? -47.353 -53.959 -15.314 1.00 52.16 132 ASN D CA 1
ATOM 7861 C C . ASN D 1 132 ? -48.872 -53.842 -15.317 1.00 54.49 132 ASN D C 1
ATOM 7862 O O . ASN D 1 132 ? -49.559 -54.869 -15.339 1.00 53.80 132 ASN D O 1
ATOM 7867 N N . ASN D 1 133 ? -49.392 -52.613 -15.275 1.00 53.62 133 ASN D N 1
ATOM 7868 C CA . ASN D 1 133 ? -50.823 -52.309 -15.267 1.00 51.82 133 ASN D CA 1
ATOM 7869 C C . ASN D 1 133 ? -51.528 -52.829 -14.022 1.00 50.60 133 ASN D C 1
ATOM 7870 O O . ASN D 1 133 ? -52.750 -53.008 -14.024 1.00 50.96 133 ASN D O 1
ATOM 7875 N N . LEU D 1 134 ? -50.780 -53.069 -12.953 1.00 51.38 134 LEU D N 1
ATOM 7876 C CA . LEU D 1 134 ? -51.342 -53.454 -11.671 1.00 51.47 134 LEU D CA 1
ATOM 7877 C C . LEU D 1 134 ? -51.160 -52.323 -10.669 1.00 49.26 134 LEU D C 1
ATOM 7878 O O . LEU D 1 134 ? -50.338 -51.421 -10.854 1.00 50.69 134 LEU D O 1
ATOM 7883 N N . ILE D 1 135 ? -51.952 -52.374 -9.604 1.00 46.98 135 ILE D N 1
ATOM 7884 C CA . ILE D 1 135 ? -51.786 -51.491 -8.460 1.00 45.75 135 ILE D CA 1
ATOM 7885 C C . ILE D 1 135 ? -51.520 -52.352 -7.236 1.00 49.39 135 ILE D C 1
ATOM 7886 O O . ILE D 1 135 ? -52.064 -53.455 -7.108 1.00 49.20 135 ILE D O 1
ATOM 7891 N N . TYR D 1 136 ? -50.661 -51.857 -6.353 1.00 51.78 136 TYR D N 1
ATOM 7892 C CA . TYR D 1 136 ? -50.372 -52.508 -5.078 1.00 48.26 136 TYR D CA 1
ATOM 7893 C C . TYR D 1 136 ? -51.259 -51.825 -4.044 1.00 53.71 136 TYR D C 1
ATOM 7894 O O . TYR D 1 136 ? -50.876 -50.830 -3.431 1.00 51.93 136 TYR D O 1
ATOM 7903 N N . ALA D 1 137 ? -52.468 -52.358 -3.867 1.00 52.47 137 ALA D N 1
ATOM 7904 C CA . ALA D 1 137 ? -53.491 -51.735 -3.044 1.00 53.18 137 ALA D CA 1
ATOM 7905 C C . ALA D 1 137 ? -53.754 -52.570 -1.786 1.00 50.55 137 ALA D C 1
ATOM 7906 O O . ALA D 1 137 ? -52.900 -53.363 -1.360 1.00 52.12 137 ALA D O 1
ATOM 7908 N N . SER D 1 138 ? -54.935 -52.391 -1.195 1.00 50.52 138 SER D N 1
ATOM 7909 C CA . SER D 1 138 ? -55.290 -53.076 0.047 1.00 54.79 138 SER D CA 1
ATOM 7910 C C . SER D 1 138 ? -56.790 -53.336 0.034 1.00 50.90 138 SER D C 1
ATOM 7911 O O . SER D 1 138 ? -57.584 -52.399 0.156 1.00 46.97 138 SER D O 1
ATOM 7914 N N . PHE D 1 139 ? -57.175 -54.603 -0.098 1.00 51.72 139 PHE D N 1
ATOM 7915 C CA . PHE D 1 139 ? -58.577 -54.961 -0.246 1.00 53.83 139 PHE D CA 1
ATOM 7916 C C . PHE D 1 139 ? -58.843 -56.292 0.442 1.00 56.73 139 PHE D C 1
ATOM 7917 O O . PHE D 1 139 ? -58.009 -57.201 0.396 1.00 55.23 139 PHE D O 1
ATOM 7925 N N . LEU D 1 140 ? -60.014 -56.401 1.065 1.00 57.16 140 LEU D N 1
ATOM 7926 C CA . LEU D 1 140 ? -60.519 -57.644 1.626 1.00 60.97 140 LEU D CA 1
ATOM 7927 C C . LEU D 1 140 ? -61.743 -58.094 0.829 1.00 60.49 140 LEU D C 1
ATOM 7928 O O . LEU D 1 140 ? -62.072 -57.524 -0.219 1.00 58.70 140 LEU D O 1
ATOM 7933 N N . ASN D 1 141 ? -62.421 -59.128 1.328 1.00 60.13 141 ASN D N 1
ATOM 7934 C CA . ASN D 1 141 ? -63.623 -59.621 0.667 1.00 57.65 141 ASN D CA 1
ATOM 7935 C C . ASN D 1 141 ? -64.693 -58.536 0.632 1.00 60.53 141 ASN D C 1
ATOM 7936 O O . ASN D 1 141 ? -64.858 -57.771 1.586 1.00 58.70 141 ASN D O 1
ATOM 7941 N N . GLY D 1 142 ? -65.417 -58.469 -0.483 1.00 56.86 142 GLY D N 1
ATOM 7942 C CA . GLY D 1 142 ? -66.464 -57.484 -0.656 1.00 59.35 142 GLY D CA 1
ATOM 7943 C C . GLY D 1 142 ? -65.994 -56.092 -1.018 1.00 60.77 142 GLY D C 1
ATOM 7944 O O . GLY D 1 142 ? -66.828 -55.182 -1.114 1.00 59.09 142 GLY D O 1
ATOM 7945 N N . ALA D 1 143 ? -64.692 -55.892 -1.225 1.00 57.07 143 ALA D N 1
ATOM 7946 C CA . ALA D 1 143 ? -64.164 -54.571 -1.539 1.00 54.73 143 ALA D CA 1
ATOM 7947 C C . ALA D 1 143 ? -64.368 -54.174 -2.996 1.00 55.75 143 ALA D C 1
ATOM 7948 O O . ALA D 1 143 ? -64.146 -53.008 -3.339 1.00 53.50 143 ALA D O 1
ATOM 7950 N N . CYS D 1 144 ? -64.784 -55.106 -3.849 1.00 57.18 144 CYS D N 1
ATOM 7951 C CA . CYS D 1 144 ? -64.945 -54.826 -5.268 1.00 52.83 144 CYS D CA 1
ATOM 7952 C C . CYS D 1 144 ? -66.058 -53.809 -5.499 1.00 54.81 144 CYS D C 1
ATOM 7953 O O . CYS D 1 144 ? -67.045 -53.747 -4.762 1.00 53.21 144 CYS D O 1
ATOM 7956 N N . GLY D 1 145 ? -65.891 -53.013 -6.551 1.00 55.59 145 GLY D N 1
ATOM 7957 C CA . GLY D 1 145 ? -66.702 -51.842 -6.766 1.00 50.38 145 GLY D CA 1
ATOM 7958 C C . GLY D 1 145 ? -66.094 -50.563 -6.234 1.00 51.74 145 GLY D C 1
ATOM 7959 O O . GLY D 1 145 ? -66.536 -49.476 -6.621 1.00 57.05 145 GLY D O 1
ATOM 7960 N N . SER D 1 146 ? -65.099 -50.665 -5.352 1.00 49.30 146 SER D N 1
ATOM 7961 C CA . SER D 1 146 ? -64.378 -49.488 -4.892 1.00 52.22 146 SER D CA 1
ATOM 7962 C C . SER D 1 146 ? -63.716 -48.794 -6.074 1.00 47.26 146 SER D C 1
ATOM 7963 O O . SER D 1 146 ? -63.223 -49.443 -7.000 1.00 54.98 146 SER D O 1
ATOM 7966 N N . VAL D 1 147 ? -63.708 -47.467 -6.043 1.00 46.17 147 VAL D N 1
ATOM 7967 C CA . VAL D 1 147 ? -63.257 -46.676 -7.178 1.00 50.96 147 VAL D CA 1
ATOM 7968 C C . VAL D 1 147 ? -61.964 -45.957 -6.830 1.00 52.73 147 VAL D C 1
ATOM 7969 O O . VAL D 1 147 ? -61.710 -45.602 -5.673 1.00 52.74 147 VAL D O 1
ATOM 7973 N N . GLY D 1 148 ? -61.135 -45.765 -7.849 1.00 49.84 148 GLY D N 1
ATOM 7974 C CA . GLY D 1 148 ? -59.993 -44.866 -7.786 1.00 46.68 148 GLY D CA 1
ATOM 7975 C C . GLY D 1 148 ? -60.322 -43.615 -8.580 1.00 55.09 148 GLY D C 1
ATOM 7976 O O . GLY D 1 148 ? -60.878 -43.698 -9.680 1.00 52.12 148 GLY D O 1
ATOM 7977 N N . TYR D 1 149 ? -59.979 -42.458 -8.020 1.00 53.48 149 TYR D N 1
ATOM 7978 C CA . TYR D 1 149 ? -60.474 -41.202 -8.557 1.00 51.69 149 TYR D CA 1
ATOM 7979 C C . TYR D 1 149 ? -59.477 -40.084 -8.289 1.00 52.36 149 TYR D C 1
ATOM 7980 O O . TYR D 1 149 ? -58.586 -40.202 -7.443 1.00 50.53 149 TYR D O 1
ATOM 7989 N N . THR D 1 150 ? -59.645 -38.996 -9.035 1.00 50.62 150 THR D N 1
ATOM 7990 C CA . THR D 1 150 ? -59.010 -37.719 -8.753 1.00 48.66 150 THR D CA 1
ATOM 7991 C C . THR D 1 150 ? -60.076 -36.635 -8.838 1.00 51.68 150 THR D C 1
ATOM 7992 O O . THR D 1 150 ? -61.164 -36.851 -9.377 1.00 50.62 150 THR D O 1
ATOM 7996 N N . LEU D 1 151 ? -59.759 -35.464 -8.290 1.00 48.72 151 LEU D N 1
ATOM 7997 C CA . LEU D 1 151 ? -60.686 -34.339 -8.261 1.00 49.31 151 LEU D CA 1
ATOM 7998 C C . LEU D 1 151 ? -59.987 -33.107 -8.810 1.00 54.95 151 LEU D C 1
ATOM 7999 O O . LEU D 1 151 ? -58.981 -32.662 -8.247 1.00 61.94 151 LEU D O 1
ATOM 8004 N N . LYS D 1 152 ? -60.505 -32.568 -9.909 1.00 53.99 152 LYS D N 1
ATOM 8005 C CA . LYS D 1 152 ? -60.052 -31.291 -10.458 1.00 54.74 152 LYS D CA 1
ATOM 8006 C C . LYS D 1 152 ? -61.198 -30.301 -10.253 1.00 60.19 152 LYS D C 1
ATOM 8007 O O . LYS D 1 152 ? -62.176 -30.306 -11.006 1.00 60.21 152 LYS D O 1
ATOM 8009 N N . GLY D 1 153 ? -61.084 -29.464 -9.224 1.00 61.37 153 GLY D N 1
ATOM 8010 C CA . GLY D 1 153 ? -62.161 -28.556 -8.879 1.00 60.63 153 GLY D CA 1
ATOM 8011 C C . GLY D 1 153 ? -63.383 -29.275 -8.343 1.00 63.33 153 GLY D C 1
ATOM 8012 O O . GLY D 1 153 ? -63.311 -29.943 -7.307 1.00 62.36 153 GLY D O 1
ATOM 8013 N N . LYS D 1 154 ? -64.511 -29.155 -9.043 1.00 64.95 154 LYS D N 1
ATOM 8014 C CA . LYS D 1 154 ? -65.751 -29.809 -8.645 1.00 69.09 154 LYS D CA 1
ATOM 8015 C C . LYS D 1 154 ? -66.125 -30.968 -9.563 1.00 65.81 154 LYS D C 1
ATOM 8016 O O . LYS D 1 154 ? -67.259 -31.456 -9.501 1.00 68.14 154 LYS D O 1
ATOM 8018 N N . THR D 1 155 ? -65.202 -31.425 -10.406 1.00 62.30 155 THR D N 1
ATOM 8019 C CA . THR D 1 155 ? -65.459 -32.501 -11.354 1.00 63.53 155 THR D CA 1
ATOM 8020 C C . THR D 1 155 ? -64.736 -33.763 -10.896 1.00 59.89 155 THR D C 1
ATOM 8021 O O . THR D 1 155 ? -63.514 -33.753 -10.716 1.00 59.10 155 THR D O 1
ATOM 8025 N N . LEU D 1 156 ? -65.491 -34.844 -10.719 1.00 57.11 156 LEU D N 1
ATOM 8026 C CA . LEU D 1 156 ? -64.945 -36.118 -10.266 1.00 53.05 156 LEU D CA 1
ATOM 8027 C C . LEU D 1 156 ? -64.417 -36.905 -11.460 1.00 55.30 156 LEU D C 1
ATOM 8028 O O . LEU D 1 156 ? -65.170 -37.213 -12.390 1.00 60.44 156 LEU D O 1
ATOM 8033 N N . TYR D 1 157 ? -63.129 -37.239 -11.430 1.00 48.77 157 TYR D N 1
ATOM 8034 C CA . TYR D 1 157 ? -62.490 -38.014 -12.493 1.00 56.13 157 TYR D CA 1
ATOM 8035 C C . TYR D 1 157 ? -62.332 -39.449 -12.002 1.00 54.38 157 TYR D C 1
ATOM 8036 O O . TYR D 1 157 ? -61.429 -39.752 -11.220 1.00 52.59 157 TYR D O 1
ATOM 8045 N N . LEU D 1 158 ? -63.211 -40.333 -12.465 1.00 54.93 158 LEU D N 1
ATOM 8046 C CA . LEU D 1 158 ? -63.163 -41.738 -12.088 1.00 50.23 158 LEU D CA 1
ATOM 8047 C C . LEU D 1 158 ? -62.220 -42.488 -13.019 1.00 53.01 158 LEU D C 1
ATOM 8048 O O . LEU D 1 158 ? -62.345 -42.398 -14.245 1.00 51.82 158 LEU D O 1
ATOM 8053 N N . HIS D 1 159 ? -61.276 -43.224 -12.433 1.00 49.75 159 HIS D N 1
ATOM 8054 C CA . HIS D 1 159 ? -60.254 -43.918 -13.202 1.00 51.43 159 HIS D CA 1
ATOM 8055 C C . HIS D 1 159 ? -60.292 -45.431 -13.073 1.00 46.68 159 HIS D C 1
ATOM 8056 O O . HIS D 1 159 ? -59.801 -46.118 -13.975 1.00 48.51 159 HIS D O 1
ATOM 8063 N N . TYR D 1 160 ? -60.853 -45.970 -11.995 1.00 50.75 160 TYR D N 1
ATOM 8064 C CA . TYR D 1 160 ? -60.621 -47.363 -11.649 1.00 48.77 160 TYR D CA 1
ATOM 8065 C C . TYR D 1 160 ? -61.805 -47.902 -10.867 1.00 47.15 160 TYR D C 1
ATOM 8066 O O . TYR D 1 160 ? -62.417 -47.181 -10.077 1.00 49.62 160 TYR D O 1
ATOM 8075 N N . MET D 1 161 ? -62.134 -49.167 -11.112 1.00 49.59 161 MET D N 1
ATOM 8076 C CA . MET D 1 161 ? -63.076 -49.916 -10.293 1.00 48.99 161 MET D CA 1
ATOM 8077 C C . MET D 1 161 ? -62.474 -51.288 -10.042 1.00 52.62 161 MET D C 1
ATOM 8078 O O . MET D 1 161 ? -62.021 -51.949 -10.983 1.00 47.55 161 MET D O 1
ATOM 8083 N N . HIS D 1 162 ? -62.470 -51.711 -8.779 1.00 48.19 162 HIS D N 1
ATOM 8084 C CA . HIS D 1 162 ? -61.685 -52.866 -8.365 1.00 48.42 162 HIS D CA 1
ATOM 8085 C C . HIS D 1 162 ? -62.410 -54.176 -8.652 1.00 50.65 162 HIS D C 1
ATOM 8086 O O . HIS D 1 162 ? -63.630 -54.278 -8.492 1.00 50.48 162 HIS D O 1
ATOM 8093 N N . HIS D 1 163 ? -61.637 -55.192 -9.052 1.00 50.75 163 HIS D N 1
ATOM 8094 C CA . HIS D 1 163 ? -62.192 -56.469 -9.491 1.00 52.46 163 HIS D CA 1
ATOM 8095 C C . HIS D 1 163 ? -61.547 -57.680 -8.824 1.00 54.72 163 HIS D C 1
ATOM 8096 O O . HIS D 1 163 ? -62.251 -58.596 -8.388 1.00 56.39 163 HIS D O 1
ATOM 8103 N N . ILE D 1 164 ? -60.214 -57.716 -8.763 1.00 53.51 164 ILE D N 1
ATOM 8104 C CA . ILE D 1 164 ? -59.500 -58.961 -8.502 1.00 57.61 164 ILE D CA 1
ATOM 8105 C C . ILE D 1 164 ? -58.205 -58.670 -7.752 1.00 57.02 164 ILE D C 1
ATOM 8106 O O . ILE D 1 164 ? -57.614 -57.595 -7.884 1.00 54.38 164 ILE D O 1
ATOM 8111 N N . GLU D 1 165 ? -57.767 -59.649 -6.957 1.00 51.98 165 GLU D N 1
ATOM 8112 C CA . GLU D 1 165 ? -56.511 -59.589 -6.218 1.00 56.18 165 GLU D CA 1
ATOM 8113 C C . GLU D 1 165 ? -55.704 -60.844 -6.516 1.00 58.89 165 GLU D C 1
ATOM 8114 O O . GLU D 1 165 ? -56.217 -61.961 -6.392 1.00 60.09 165 GLU D O 1
ATOM 8120 N N . PHE D 1 166 ? -54.443 -60.658 -6.898 1.00 59.13 166 PHE D N 1
ATOM 8121 C CA . PHE D 1 166 ? -53.589 -61.761 -7.302 1.00 58.45 166 PHE D CA 1
ATOM 8122 C C . PHE D 1 166 ? -52.784 -62.294 -6.116 1.00 66.17 166 PHE D C 1
ATOM 8123 O O . PHE D 1 166 ? -52.925 -61.849 -4.971 1.00 62.20 166 PHE D O 1
ATOM 8131 N N . ASN D 1 167 ? -51.909 -63.259 -6.412 1.00 69.82 167 ASN D N 1
ATOM 8132 C CA . ASN D 1 167 ? -51.201 -64.002 -5.377 1.00 67.39 167 ASN D CA 1
ATOM 8133 C C . ASN D 1 167 ? -50.110 -63.185 -4.698 1.00 70.18 167 ASN D C 1
ATOM 8134 O O . ASN D 1 167 ? -49.712 -63.523 -3.577 1.00 68.03 167 ASN D O 1
ATOM 8139 N N . ASN D 1 168 ? -49.606 -62.140 -5.350 1.00 69.86 168 ASN D N 1
ATOM 8140 C CA . ASN D 1 168 ? -48.467 -61.375 -4.857 1.00 63.60 168 ASN D CA 1
ATOM 8141 C C . ASN D 1 168 ? -48.864 -59.953 -4.474 1.00 64.45 168 ASN D C 1
ATOM 8142 O O . ASN D 1 168 ? -48.176 -58.986 -4.808 1.00 71.30 168 ASN D O 1
ATOM 8147 N N . LYS D 1 169 ? -49.990 -59.819 -3.774 1.00 60.73 169 LYS D N 1
ATOM 8148 C CA . LYS D 1 169 ? -50.498 -58.539 -3.282 1.00 66.55 169 LYS D CA 1
ATOM 8149 C C . LYS D 1 169 ? -50.721 -57.525 -4.402 1.00 60.64 169 LYS D C 1
ATOM 8150 O O . LYS D 1 169 ? -50.693 -56.314 -4.159 1.00 60.22 169 LYS D O 1
ATOM 8152 N N . THR D 1 170 ? -50.932 -57.990 -5.628 1.00 61.00 170 THR D N 1
ATOM 8153 C CA . THR D 1 170 ? -51.277 -57.105 -6.729 1.00 57.77 170 THR D CA 1
ATOM 8154 C C . THR D 1 170 ? -52.792 -57.053 -6.896 1.00 56.73 170 THR D C 1
ATOM 8155 O O . THR D 1 170 ? -53.518 -57.971 -6.507 1.00 54.95 170 THR D O 1
ATOM 8159 N N . HIS D 1 171 ? -53.266 -55.953 -7.473 1.00 51.75 171 HIS D N 1
ATOM 8160 C CA . HIS D 1 171 ? -54.690 -55.749 -7.681 1.00 50.68 171 HIS D CA 1
ATOM 8161 C C . HIS D 1 171 ? -54.929 -55.237 -9.092 1.00 53.24 171 HIS D C 1
ATOM 8162 O O . HIS D 1 171 ? -54.138 -54.448 -9.618 1.00 4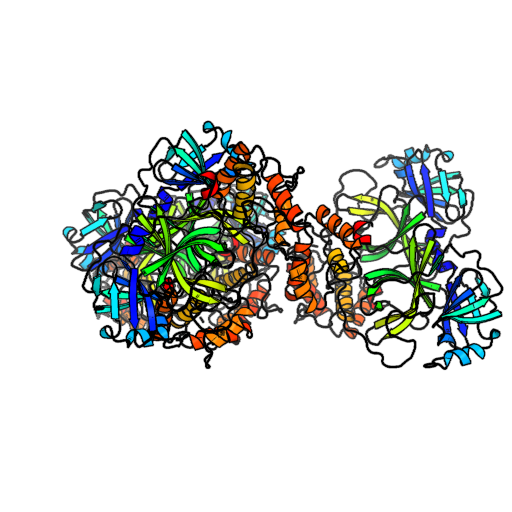7.83 171 HIS D O 1
ATOM 8169 N N . SER D 1 172 ? -56.014 -55.703 -9.705 1.00 49.74 172 SER D N 1
ATOM 8170 C CA . SER D 1 172 ? -56.355 -55.309 -11.062 1.00 55.47 172 SER D CA 1
ATOM 8171 C C . SER D 1 172 ? -57.837 -54.978 -11.139 1.00 52.06 172 SER D C 1
ATOM 8172 O O . SER D 1 172 ? -58.649 -55.487 -10.362 1.00 49.87 172 SER D O 1
ATOM 8175 N N . GLY D 1 173 ? -58.174 -54.114 -12.086 1.00 51.25 173 GLY D N 1
ATOM 8176 C CA . GLY D 1 173 ? -59.552 -53.724 -12.286 1.00 48.93 173 GLY D CA 1
ATOM 8177 C C . GLY D 1 173 ? -59.721 -53.049 -13.627 1.00 48.25 173 GLY D C 1
ATOM 8178 O O . GLY D 1 173 ? -58.825 -53.068 -14.472 1.00 48.76 173 GLY D O 1
ATOM 8179 N N . THR D 1 174 ? -60.889 -52.445 -13.807 1.00 46.96 174 THR D N 1
ATOM 8180 C CA . THR D 1 174 ? -61.248 -51.779 -15.046 1.00 50.25 174 THR D CA 1
ATOM 8181 C C . THR D 1 174 ? -61.332 -50.274 -14.837 1.00 50.26 174 THR D C 1
ATOM 8182 O O . THR D 1 174 ? -61.446 -49.783 -13.710 1.00 51.80 174 THR D O 1
ATOM 8186 N N . ASP D 1 175 ? -61.276 -49.541 -15.946 1.00 43.13 175 ASP D N 1
ATOM 8187 C CA . ASP D 1 175 ? -61.725 -48.160 -15.922 1.00 46.43 175 ASP D CA 1
ATOM 8188 C C . ASP D 1 175 ? -63.252 -48.141 -15.871 1.00 49.84 175 ASP D C 1
ATOM 8189 O O . ASP D 1 175 ? -63.915 -49.182 -15.900 1.00 53.80 175 ASP D O 1
ATOM 8194 N N . LEU D 1 176 ? -63.828 -46.946 -15.790 1.00 48.07 176 LEU D N 1
ATOM 8195 C CA . LEU D 1 176 ? -65.276 -46.875 -15.653 1.00 50.59 176 LEU D CA 1
ATOM 8196 C C . LEU D 1 176 ? -66.008 -47.184 -16.953 1.00 54.43 176 LEU D C 1
ATOM 8197 O O . LEU D 1 176 ? -67.239 -47.287 -16.938 1.00 54.25 176 LEU D O 1
ATOM 8202 N N . GLU D 1 177 ? -65.291 -47.341 -18.067 1.00 48.74 177 GLU D N 1
ATOM 8203 C CA . GLU D 1 177 ? -65.894 -47.812 -19.306 1.00 51.27 177 GLU D CA 1
ATOM 8204 C C . GLU D 1 177 ? -65.896 -49.331 -19.420 1.00 53.69 177 GLU D C 1
ATOM 8205 O O . GLU D 1 177 ? -66.465 -49.864 -20.379 1.00 53.72 177 GLU D O 1
ATOM 8211 N N . GLY D 1 178 ? -65.276 -50.036 -18.477 1.00 50.92 178 GLY D N 1
ATOM 8212 C CA . GLY D 1 178 ? -65.358 -51.480 -18.415 1.00 48.41 178 GLY D CA 1
ATOM 8213 C C . GLY D 1 178 ? -64.199 -52.250 -19.008 1.00 51.46 178 GLY D C 1
ATOM 8214 O O . GLY D 1 178 ? -64.311 -53.471 -19.163 1.00 50.47 178 GLY D O 1
ATOM 8215 N N . ASN D 1 179 ? -63.093 -51.591 -19.337 1.00 44.39 179 ASN D N 1
ATOM 8216 C CA . ASN D 1 179 ? -61.933 -52.264 -19.903 1.00 46.46 179 ASN D CA 1
ATOM 8217 C C . ASN D 1 179 ? -60.842 -52.394 -18.851 1.00 47.60 179 ASN D C 1
ATOM 8218 O O . ASN D 1 179 ? -60.499 -51.416 -18.179 1.00 48.20 179 ASN D O 1
ATOM 8223 N N . PHE D 1 180 ? -60.303 -53.602 -18.712 1.00 46.91 180 PHE D N 1
ATOM 8224 C CA . PHE D 1 180 ? -59.273 -53.855 -17.718 1.00 50.19 180 PHE D CA 1
ATOM 8225 C C . PHE D 1 180 ? -58.003 -53.077 -18.037 1.00 52.15 180 PHE D C 1
ATOM 8226 O O . PHE D 1 180 ? -57.700 -52.781 -19.196 1.00 53.88 180 PHE D O 1
ATOM 8234 N N . TYR D 1 181 ? -57.258 -52.744 -16.986 1.00 44.61 181 TYR D N 1
ATOM 8235 C CA . TYR D 1 181 ? -55.890 -52.276 -17.148 1.00 48.47 181 TYR D CA 1
ATOM 8236 C C . TYR D 1 181 ? -54.991 -53.490 -17.348 1.00 47.44 181 TYR D C 1
ATOM 8237 O O . TYR D 1 181 ? -54.964 -54.394 -16.507 1.00 48.11 181 TYR D O 1
ATOM 8246 N N . GLY D 1 182 ? -54.278 -53.526 -18.469 1.00 44.29 182 GLY D N 1
ATOM 8247 C CA . GLY D 1 182 ? -53.425 -54.645 -18.783 1.00 45.34 182 GLY D CA 1
ATOM 8248 C C . GLY D 1 182 ? -54.205 -55.857 -19.249 1.00 45.88 182 GLY D C 1
ATOM 8249 O O . GLY D 1 182 ? -55.408 -55.788 -19.517 1.00 46.18 182 GLY D O 1
ATOM 8250 N N . PRO D 1 183 ? -53.528 -57.000 -19.340 1.00 47.96 183 PRO D N 1
ATOM 8251 C CA . PRO D 1 183 ? -54.153 -58.186 -19.940 1.00 49.41 183 PRO D CA 1
ATOM 8252 C C . PRO D 1 183 ? -54.881 -59.074 -18.941 1.00 52.01 183 PRO D C 1
ATOM 8253 O O . PRO D 1 183 ? -55.069 -60.267 -19.199 1.00 52.30 183 PRO D O 1
ATOM 8257 N N . TYR D 1 184 ? -55.301 -58.515 -17.811 1.00 48.01 184 TYR D N 1
ATOM 8258 C CA . TYR D 1 184 ? -55.923 -59.300 -16.753 1.00 48.46 184 TYR D CA 1
ATOM 8259 C C . TYR D 1 184 ? -57.438 -59.339 -16.918 1.00 48.95 184 TYR D C 1
ATOM 8260 O O . TYR D 1 184 ? -58.042 -58.443 -17.513 1.00 53.53 184 TYR D O 1
ATOM 8269 N N . VAL D 1 185 ? -58.049 -60.401 -16.387 1.00 50.06 185 VAL D N 1
ATOM 8270 C CA . VAL D 1 185 ? -59.484 -60.623 -16.500 1.00 49.19 185 VAL D CA 1
ATOM 8271 C C . VAL D 1 185 ? -60.037 -61.028 -15.139 1.00 55.87 185 VAL D C 1
ATOM 8272 O O . VAL D 1 185 ? -59.302 -61.415 -14.228 1.00 51.48 185 VAL D O 1
ATOM 8276 N N . ASP D 1 186 ? -61.362 -60.941 -15.019 1.00 54.37 186 ASP D N 1
ATOM 8277 C CA . ASP D 1 186 ? -62.063 -61.233 -13.773 1.00 53.06 186 ASP D CA 1
ATOM 8278 C C . ASP D 1 186 ? -62.344 -62.725 -13.621 1.00 55.67 186 ASP D C 1
ATOM 8279 O O . ASP D 1 186 ? -63.493 -63.126 -13.409 1.00 52.92 186 ASP D O 1
ATOM 8284 N N . GLU D 1 187 ? -61.305 -63.553 -13.714 1.00 57.67 187 GLU D N 1
ATOM 8285 C CA . GLU D 1 187 ? -61.453 -65.001 -13.674 1.00 62.03 187 GLU D CA 1
ATOM 8286 C C . GLU D 1 187 ? -60.541 -65.586 -12.607 1.00 60.45 187 GLU D C 1
ATOM 8287 O O . GLU D 1 187 ? -59.406 -65.133 -12.430 1.00 57.99 187 GLU D O 1
ATOM 8293 N N . GLU D 1 188 ? -61.043 -66.602 -11.906 1.00 69.56 188 GLU D N 1
ATOM 8294 C CA . GLU D 1 188 ? -60.320 -67.232 -10.800 1.00 62.22 188 GLU D CA 1
ATOM 8295 C C . GLU D 1 188 ? -59.387 -68.330 -11.321 1.00 68.95 188 GLU D C 1
ATOM 8296 O O . GLU D 1 188 ? -59.530 -69.516 -11.024 1.00 74.59 188 GLU D O 1
ATOM 8302 N N . VAL D 1 189 ? -58.417 -67.909 -12.133 1.00 66.45 189 VAL D N 1
ATOM 8303 C CA . VAL D 1 189 ? -57.385 -68.792 -12.664 1.00 65.65 189 VAL D CA 1
ATOM 8304 C C . VAL D 1 189 ? -56.051 -68.059 -12.613 1.00 68.49 189 VAL D C 1
ATOM 8305 O O . VAL D 1 189 ? -55.989 -66.848 -12.391 1.00 66.98 189 VAL D O 1
ATOM 8309 N N . ILE D 1 190 ? -54.972 -68.816 -12.824 1.00 67.75 190 ILE D N 1
ATOM 8310 C CA . ILE D 1 190 ? -53.645 -68.216 -12.880 1.00 66.21 190 ILE D CA 1
ATOM 8311 C C . ILE D 1 190 ? -53.556 -67.309 -14.097 1.00 66.90 190 ILE D C 1
ATOM 8312 O O . ILE D 1 190 ? -53.981 -67.675 -15.201 1.00 62.56 190 ILE D O 1
ATOM 8314 N N . GLN D 1 191 ? -53.010 -66.111 -13.900 1.00 63.87 191 GLN D N 1
ATOM 8315 C CA . GLN D 1 191 ? -52.877 -65.124 -14.964 1.00 60.23 191 GLN D CA 1
ATOM 8316 C C . GLN D 1 191 ? -51.458 -64.583 -14.941 1.00 59.49 191 GLN D C 1
ATOM 8317 O O . GLN D 1 191 ? -51.003 -64.073 -13.912 1.00 61.27 191 GLN D O 1
ATOM 8323 N N . GLN D 1 192 ? -50.761 -64.695 -16.067 1.00 61.58 192 GLN D N 1
ATOM 8324 C CA . GLN D 1 192 ? -49.377 -64.251 -16.127 1.00 63.16 192 GLN D CA 1
ATOM 8325 C C . GLN D 1 192 ? -49.304 -62.731 -16.083 1.00 61.61 192 GLN D C 1
ATOM 8326 O O . GLN D 1 192 ? -50.001 -62.040 -16.832 1.00 70.26 192 GLN D O 1
ATOM 8332 N N . GLN D 1 193 ? -48.466 -62.214 -15.194 1.00 60.56 193 GLN D N 1
ATOM 8333 C CA . GLN D 1 193 ? -48.188 -60.790 -15.122 1.00 64.26 193 GLN D CA 1
ATOM 8334 C C . GLN D 1 193 ? -46.873 -60.488 -15.826 1.00 62.28 193 GLN D C 1
ATOM 8335 O O . GLN D 1 193 ? -45.939 -61.294 -15.810 1.00 63.40 193 GLN D O 1
ATOM 8341 N N . THR D 1 194 ? -46.810 -59.319 -16.454 1.00 62.90 194 THR D N 1
ATOM 8342 C CA . THR D 1 194 ? -45.558 -58.865 -17.035 1.00 61.61 194 THR D CA 1
ATOM 8343 C C . THR D 1 194 ? -44.590 -58.460 -15.929 1.00 69.23 194 THR D C 1
ATOM 8344 O O . THR D 1 194 ? -44.993 -57.973 -14.869 1.00 64.50 194 THR D O 1
ATOM 8348 N N . ALA D 1 195 ? -43.301 -58.682 -16.181 1.00 68.19 195 ALA D N 1
ATOM 8349 C CA . ALA D 1 195 ? -42.283 -58.410 -15.175 1.00 66.51 195 ALA D CA 1
ATOM 8350 C C . ALA D 1 195 ? -42.300 -56.939 -14.774 1.00 64.08 195 ALA D C 1
ATOM 8351 O O . ALA D 1 195 ? -42.592 -56.053 -15.583 1.00 59.42 195 ALA D O 1
ATOM 8353 N N . PHE D 1 196 ? -41.988 -56.688 -13.504 1.00 60.41 196 PHE D N 1
ATOM 8354 C CA . PHE D 1 196 ? -42.037 -55.330 -12.981 1.00 56.06 196 PHE D CA 1
ATOM 8355 C C . PHE D 1 196 ? -41.016 -54.442 -13.680 1.00 54.66 196 PHE D C 1
ATOM 8356 O O . PHE D 1 196 ? -39.919 -54.882 -14.035 1.00 57.26 196 PHE D O 1
ATOM 8364 N N . GLN D 1 197 ? -41.387 -53.180 -13.870 1.00 51.84 197 GLN D N 1
ATOM 8365 C CA . GLN D 1 197 ? -40.493 -52.173 -14.422 1.00 49.06 197 GLN D CA 1
ATOM 8366 C C . GLN D 1 197 ? -40.706 -50.877 -13.657 1.00 45.82 197 GLN D C 1
ATOM 8367 O O . GLN D 1 197 ? -41.848 -50.450 -13.464 1.00 44.59 197 GLN D O 1
ATOM 8373 N N . TYR D 1 198 ? -39.613 -50.264 -13.212 1.00 45.51 198 TYR D N 1
ATOM 8374 C CA . TYR D 1 198 ? -39.709 -49.011 -12.475 1.00 41.14 198 TYR D CA 1
ATOM 8375 C C . TYR D 1 198 ? -40.097 -47.869 -13.407 1.00 48.25 198 TYR D C 1
ATOM 8376 O O . TYR D 1 198 ? -39.570 -47.741 -14.517 1.00 44.29 198 TYR D O 1
ATOM 8385 N N . TYR D 1 199 ? -41.030 -47.037 -12.949 1.00 39.14 199 TYR D N 1
ATOM 8386 C CA . TYR D 1 199 ? -41.414 -45.831 -13.679 1.00 40.08 199 TYR D CA 1
ATOM 8387 C C . TYR D 1 199 ? -40.394 -44.750 -13.352 1.00 44.04 199 TYR D C 1
ATOM 8388 O O . TYR D 1 199 ? -40.460 -44.119 -12.295 1.00 45.20 199 TYR D O 1
ATOM 8397 N N . THR D 1 200 ? -39.448 -44.531 -14.271 1.00 40.80 200 THR D N 1
ATOM 8398 C CA . THR D 1 200 ? -38.259 -43.746 -13.949 1.00 40.98 200 THR D CA 1
ATOM 8399 C C . THR D 1 200 ? -38.613 -42.327 -13.514 1.00 42.92 200 THR D C 1
ATOM 8400 O O . THR D 1 200 ? -37.994 -41.786 -12.590 1.00 46.13 200 THR D O 1
ATOM 8404 N N . ASP D 1 201 ? -39.610 -41.713 -14.158 1.00 42.17 201 ASP D N 1
ATOM 8405 C CA . ASP D 1 201 ? -40.013 -40.357 -13.788 1.00 39.81 201 ASP D CA 1
ATOM 8406 C C . ASP D 1 201 ? -40.390 -40.268 -12.313 1.00 46.46 201 ASP D C 1
ATOM 8407 O O . ASP D 1 201 ? -40.068 -39.282 -11.639 1.00 40.74 201 ASP D O 1
ATOM 8412 N N . ASN D 1 202 ? -41.075 -41.289 -11.795 1.00 40.07 202 ASN D N 1
ATOM 8413 C CA . ASN D 1 202 ? -41.534 -41.235 -10.412 1.00 41.88 202 ASN D CA 1
ATOM 8414 C C . ASN D 1 202 ? -40.380 -41.435 -9.437 1.00 43.56 202 ASN D C 1
ATOM 8415 O O . ASN D 1 202 ? -40.304 -40.749 -8.411 1.00 40.86 202 ASN D O 1
ATOM 8420 N N . VAL D 1 203 ? -39.470 -42.364 -9.743 1.00 41.22 203 VAL D N 1
ATOM 8421 C CA . VAL D 1 203 ? -38.289 -42.561 -8.905 1.00 44.26 203 VAL D CA 1
ATOM 8422 C C . VAL D 1 203 ? -37.473 -41.275 -8.825 1.00 45.43 203 VAL D C 1
ATOM 8423 O O . VAL D 1 203 ? -36.976 -40.902 -7.755 1.00 43.01 203 VAL D O 1
ATOM 8427 N N . VAL D 1 204 ? -37.334 -40.573 -9.954 1.00 42.05 204 VAL D N 1
ATOM 8428 C CA . VAL D 1 204 ? -36.669 -39.272 -9.955 1.00 40.78 204 VAL D CA 1
ATOM 8429 C C . VAL D 1 204 ? -37.414 -38.291 -9.055 1.00 46.76 204 VAL D C 1
ATOM 8430 O O . VAL D 1 204 ? -36.799 -37.532 -8.293 1.00 42.38 204 VAL D O 1
ATOM 8434 N N . ALA D 1 205 ? -38.748 -38.296 -9.124 1.00 38.93 205 ALA D N 1
ATOM 8435 C CA . ALA D 1 205 ? -39.540 -37.359 -8.333 1.00 42.45 205 ALA D CA 1
ATOM 8436 C C . ALA D 1 205 ? -39.368 -37.609 -6.840 1.00 44.56 205 ALA D C 1
ATOM 8437 O O . ALA D 1 205 ? -39.248 -36.661 -6.056 1.00 41.42 205 ALA D O 1
ATOM 8439 N N . GLN D 1 206 ? -39.353 -38.880 -6.432 1.00 41.23 206 GLN D N 1
ATOM 8440 C CA . GLN D 1 206 ? -39.202 -39.209 -5.019 1.00 49.29 206 GLN D CA 1
ATOM 8441 C C . GLN D 1 206 ? -37.839 -38.774 -4.492 1.00 46.79 206 GLN D C 1
ATOM 8442 O O . GLN D 1 206 ? -37.731 -38.284 -3.361 1.00 47.41 206 GLN D O 1
ATOM 8448 N N . LEU D 1 207 ? -36.789 -38.934 -5.301 1.00 41.79 207 LEU D N 1
ATOM 8449 C CA . LEU D 1 207 ? -35.457 -38.527 -4.868 1.00 42.07 207 LEU D CA 1
ATOM 8450 C C . LEU D 1 207 ? -35.368 -37.015 -4.703 1.00 46.12 207 LEU D C 1
ATOM 8451 O O . LEU D 1 207 ? -34.751 -36.525 -3.750 1.00 45.11 207 LEU D O 1
ATOM 8456 N N . TYR D 1 208 ? -35.981 -36.260 -5.617 1.00 39.50 208 TYR D N 1
ATOM 8457 C CA . TYR D 1 208 ? -36.030 -34.811 -5.452 1.00 42.12 208 TYR D CA 1
ATOM 8458 C C . TYR D 1 208 ? -36.822 -34.431 -4.208 1.00 45.64 208 TYR D C 1
ATOM 8459 O O . TYR D 1 208 ? -36.486 -33.461 -3.519 1.00 43.86 208 TYR D O 1
ATOM 8468 N N . ALA D 1 209 ? -37.879 -35.190 -3.905 1.00 44.49 209 ALA D N 1
ATOM 8469 C CA . ALA D 1 209 ? -38.681 -34.911 -2.721 1.00 44.31 209 ALA D CA 1
ATOM 8470 C C . ALA D 1 209 ? -37.860 -35.078 -1.448 1.00 47.85 209 ALA D C 1
ATOM 8471 O O . ALA D 1 209 ? -37.974 -34.273 -0.517 1.00 41.38 209 ALA D O 1
ATOM 8473 N N . HIS D 1 210 ? -37.023 -36.116 -1.394 1.00 49.23 210 HIS D N 1
ATOM 8474 C CA . HIS D 1 210 ? -36.152 -36.307 -0.239 1.00 42.48 210 HIS D CA 1
ATOM 8475 C C . HIS D 1 210 ? -35.121 -35.189 -0.135 1.00 48.01 210 HIS D C 1
ATOM 8476 O O . HIS D 1 210 ? -34.836 -34.703 0.966 1.00 48.85 210 HIS D O 1
ATOM 8483 N N . LEU D 1 211 ? -34.552 -34.771 -1.270 1.00 43.67 211 LEU D N 1
ATOM 8484 C CA . LEU D 1 211 ? -33.584 -33.677 -1.257 1.00 42.36 211 LEU D CA 1
ATOM 8485 C C . LEU D 1 211 ? -34.225 -32.379 -0.783 1.00 45.70 211 LEU D C 1
ATOM 8486 O O . LEU D 1 211 ? -33.599 -31.596 -0.059 1.00 48.51 211 LEU D O 1
ATOM 8491 N N . LEU D 1 212 ? -35.470 -32.133 -1.183 1.00 45.87 212 LEU D N 1
ATOM 8492 C CA . LEU D 1 212 ? -36.180 -30.926 -0.785 1.00 48.18 212 LEU D CA 1
ATOM 8493 C C . LEU D 1 212 ? -36.766 -31.014 0.617 1.00 51.01 212 LEU D C 1
ATOM 8494 O O . LEU D 1 212 ? -37.340 -30.028 1.089 1.00 50.67 212 LEU D O 1
ATOM 8499 N N . THR D 1 213 ? -36.638 -32.159 1.288 1.00 48.09 213 THR D N 1
ATOM 8500 C CA . THR D 1 213 ? -37.233 -32.373 2.602 1.00 51.98 213 THR D CA 1
ATOM 8501 C C . THR D 1 213 ? -36.206 -32.322 3.728 1.00 55.71 213 THR D C 1
ATOM 8502 O O . THR D 1 213 ? -36.390 -31.579 4.696 1.00 59.23 213 THR D O 1
ATOM 8506 N N . VAL D 1 214 ? -35.125 -33.098 3.627 1.00 55.74 214 VAL D N 1
ATOM 8507 C CA . VAL D 1 214 ? -34.071 -33.080 4.634 1.00 56.52 214 VAL D CA 1
ATOM 8508 C C . VAL D 1 214 ? -33.026 -32.050 4.228 1.00 60.09 214 VAL D C 1
ATOM 8509 O O . VAL D 1 214 ? -32.770 -31.822 3.041 1.00 60.64 214 VAL D O 1
ATOM 8513 N N . ASP D 1 215 ? -32.460 -31.381 5.211 1.00 63.54 215 ASP D N 1
ATOM 8514 C CA . ASP D 1 215 ? -31.554 -30.242 4.941 1.00 63.04 215 ASP D CA 1
ATOM 8515 C C . ASP D 1 215 ? -30.181 -30.688 4.457 1.00 62.31 215 ASP D C 1
ATOM 8516 O O . ASP D 1 215 ? -29.631 -29.998 3.627 1.00 60.16 215 ASP D O 1
ATOM 8521 N N . ALA D 1 216 ? -29.645 -31.774 4.986 1.00 61.11 216 ALA D N 1
ATOM 8522 C CA . ALA D 1 216 ? -28.305 -32.194 4.552 1.00 52.99 216 ALA D CA 1
ATOM 8523 C C . ALA D 1 216 ? -28.414 -33.197 3.419 1.00 54.32 216 ALA D C 1
ATOM 8524 O O . ALA D 1 216 ? -29.112 -34.151 3.590 1.00 51.09 216 ALA D O 1
ATOM 8526 N N . ARG D 1 217 ? -27.686 -32.960 2.330 1.00 50.31 217 ARG D N 1
ATOM 8527 C CA . ARG D 1 217 ? -27.680 -33.893 1.184 1.00 57.34 217 ARG D CA 1
ATOM 8528 C C . ARG D 1 217 ? -27.072 -35.194 1.681 1.00 54.72 217 ARG D C 1
ATOM 8529 O O . ARG D 1 217 ? -26.098 -35.131 2.351 1.00 57.18 217 ARG D O 1
ATOM 8537 N N . PRO D 1 218 ? -27.599 -36.377 1.349 1.00 54.46 218 PRO D N 1
ATOM 8538 C CA . PRO D 1 218 ? -27.041 -37.597 1.849 1.00 48.76 218 PRO D CA 1
ATOM 8539 C C . PRO D 1 218 ? -25.735 -37.972 1.165 1.00 57.16 218 PRO D C 1
ATOM 8540 O O . PRO D 1 218 ? -25.434 -37.479 0.140 1.00 53.91 218 PRO D O 1
ATOM 8544 N N . LYS D 1 219 ? -25.011 -38.880 1.788 1.00 52.85 219 LYS D N 1
ATOM 8545 C CA . LYS D 1 219 ? -23.703 -39.285 1.250 1.00 57.67 219 LYS D CA 1
ATOM 8546 C C . LYS D 1 219 ? -23.905 -40.161 0.017 1.00 56.50 219 LYS D C 1
ATOM 8547 O O . LYS D 1 219 ? -22.991 -40.215 -0.783 1.00 60.48 219 LYS D O 1
ATOM 8549 N N . TRP D 1 220 ? -25.059 -40.804 -0.125 1.00 52.12 220 TRP D N 1
ATOM 8550 C CA . TRP D 1 220 ? -25.313 -41.658 -1.279 1.00 56.15 220 TRP D CA 1
ATOM 8551 C C . TRP D 1 220 ? -25.799 -40.887 -2.501 1.00 50.68 220 TRP D C 1
ATOM 8552 O O . TRP D 1 220 ? -26.029 -41.503 -3.547 1.00 49.60 220 TRP D O 1
ATOM 8563 N N . LEU D 1 221 ? -25.963 -39.571 -2.404 1.00 48.73 221 LEU D N 1
ATOM 8564 C CA . LEU D 1 221 ? -26.260 -38.777 -3.586 1.00 46.87 221 LEU D CA 1
ATOM 8565 C C . LEU D 1 221 ? -25.021 -38.693 -4.466 1.00 53.38 221 LEU D C 1
ATOM 8566 O O . LEU D 1 221 ? -23.940 -38.319 -4.000 1.00 47.92 221 LEU D O 1
ATOM 8571 N N . ALA D 1 222 ? -25.176 -39.054 -5.737 1.00 48.68 222 ALA D N 1
ATOM 8572 C CA . ALA D 1 222 ? -24.044 -39.066 -6.652 1.00 48.83 222 ALA D CA 1
ATOM 8573 C C . ALA D 1 222 ? -23.508 -37.657 -6.862 1.00 43.70 222 ALA D C 1
ATOM 8574 O O . ALA D 1 222 ? -24.271 -36.710 -7.073 1.00 42.64 222 ALA D O 1
ATOM 8576 N N . GLN D 1 223 ? -22.186 -37.518 -6.791 1.00 45.68 223 GLN D N 1
ATOM 8577 C CA . GLN D 1 223 ? -21.540 -36.255 -7.113 1.00 48.92 223 GLN D CA 1
ATOM 8578 C C . GLN D 1 223 ? -21.256 -36.103 -8.600 1.00 51.09 223 GLN D C 1
ATOM 8579 O O . GLN D 1 223 ? -21.087 -34.973 -9.071 1.00 52.73 223 GLN D O 1
ATOM 8585 N N . SER D 1 224 ? -21.212 -37.206 -9.344 1.00 48.83 224 SER D N 1
ATOM 8586 C CA . SER D 1 224 ? -20.908 -37.191 -10.767 1.00 51.28 224 SER D CA 1
ATOM 8587 C C . SER D 1 224 ? -22.176 -37.364 -11.592 1.00 51.11 224 SER D C 1
ATOM 8588 O O . SER D 1 224 ? -23.127 -38.032 -11.178 1.00 49.28 224 SER D O 1
ATOM 8591 N N . GLN D 1 225 ? -22.176 -36.757 -12.773 1.00 45.60 225 GLN D N 1
ATOM 8592 C CA . GLN D 1 225 ? -23.304 -36.879 -13.678 1.00 50.87 225 GLN D CA 1
ATOM 8593 C C . GLN D 1 225 ? -23.198 -38.155 -14.506 1.00 47.97 225 GLN D C 1
ATOM 8594 O O . GLN D 1 225 ? -22.119 -38.722 -14.696 1.00 51.53 225 GLN D O 1
ATOM 8600 N N . ILE D 1 226 ? -24.349 -38.609 -14.991 1.00 46.73 226 ILE D N 1
ATOM 8601 C CA . ILE D 1 226 ? -24.426 -39.514 -16.128 1.00 47.06 226 ILE D CA 1
ATOM 8602 C C . ILE D 1 226 ? -25.467 -38.946 -17.083 1.00 46.18 226 ILE D C 1
ATOM 8603 O O . ILE D 1 226 ? -26.515 -38.452 -16.652 1.00 45.09 226 ILE D O 1
ATOM 8608 N N . SER D 1 227 ? -25.159 -38.972 -18.376 1.00 46.07 227 SER D N 1
ATOM 8609 C CA . SER D 1 227 ? -26.067 -38.392 -19.353 1.00 43.92 227 SER D CA 1
ATOM 8610 C C . SER D 1 227 ? -27.368 -39.186 -19.405 1.00 42.38 227 SER D C 1
ATOM 8611 O O . SER D 1 227 ? -27.411 -40.373 -19.068 1.00 42.95 227 SER D O 1
ATOM 8614 N N . ILE D 1 228 ? -28.443 -38.504 -19.810 1.00 41.69 228 ILE D N 1
ATOM 8615 C CA . ILE D 1 228 ? -29.730 -39.172 -19.992 1.00 42.54 228 ILE D CA 1
ATOM 8616 C C . ILE D 1 228 ? -29.572 -40.359 -20.930 1.00 46.84 228 ILE D C 1
ATOM 8617 O O . ILE D 1 228 ? -30.106 -41.448 -20.683 1.00 45.16 228 ILE D O 1
ATOM 8622 N N . GLU D 1 229 ? -28.800 -40.171 -22.002 1.00 44.55 229 GLU D N 1
ATOM 8623 C CA . GLU D 1 229 ? -28.602 -41.219 -22.995 1.00 47.48 229 GLU D CA 1
ATOM 8624 C C . GLU D 1 229 ? -27.856 -42.408 -22.404 1.00 42.20 229 GLU D C 1
ATOM 8625 O O . GLU D 1 229 ? -28.236 -43.563 -22.631 1.00 43.76 229 GLU D O 1
ATOM 8631 N N . ASP D 1 230 ? -26.795 -42.148 -21.636 1.00 43.93 230 ASP D N 1
ATOM 8632 C CA . ASP D 1 230 ? -26.069 -43.239 -20.996 1.00 47.21 230 ASP D CA 1
ATOM 8633 C C . ASP D 1 230 ? -26.910 -43.925 -19.928 1.00 45.26 230 ASP D C 1
ATOM 8634 O O . ASP D 1 230 ? -26.724 -45.120 -19.669 1.00 45.80 230 ASP D O 1
ATOM 8639 N N . PHE D 1 231 ? -27.833 -43.196 -19.297 1.00 43.24 231 PHE D N 1
ATOM 8640 C CA . PHE D 1 231 ? -28.742 -43.842 -18.356 1.00 45.77 231 PHE D CA 1
ATOM 8641 C C . PHE D 1 231 ? -29.722 -44.751 -19.083 1.00 43.53 231 PHE D C 1
ATOM 8642 O O . PHE D 1 231 ? -29.998 -45.868 -18.629 1.00 40.27 231 PHE D O 1
ATOM 8650 N N . ASN D 1 232 ? -30.259 -44.288 -20.214 1.00 46.03 232 ASN D N 1
ATOM 8651 C CA . ASN D 1 232 ? -31.253 -45.074 -20.933 1.00 46.73 232 ASN D CA 1
ATOM 8652 C C . ASN D 1 232 ? -30.660 -46.365 -21.482 1.00 40.22 232 ASN D C 1
ATOM 8653 O O . ASN D 1 232 ? -31.358 -47.383 -21.547 1.00 45.30 232 ASN D O 1
ATOM 8658 N N . SER D 1 233 ? -29.380 -46.355 -21.860 1.00 41.40 233 SER D N 1
ATOM 8659 C CA . SER D 1 233 ? -28.721 -47.605 -22.226 1.00 43.87 233 SER D CA 1
ATOM 8660 C C . SER D 1 233 ? -28.669 -48.557 -21.040 1.00 47.44 233 SER D C 1
ATOM 8661 O O . SER D 1 233 ? -28.877 -49.766 -21.192 1.00 50.67 233 SER D O 1
ATOM 8664 N N . TRP D 1 234 ? -28.401 -48.025 -19.845 1.00 49.15 234 TRP D N 1
ATOM 8665 C CA . TRP D 1 234 ? -28.350 -48.859 -18.650 1.00 42.93 234 TRP D CA 1
ATOM 8666 C C . TRP D 1 234 ? -29.744 -49.305 -18.226 1.00 45.74 234 TRP D C 1
ATOM 8667 O O . TRP D 1 234 ? -29.928 -50.439 -17.769 1.00 48.16 234 TRP D O 1
ATOM 8678 N N . ALA D 1 235 ? -30.738 -48.426 -18.378 1.00 45.01 235 ALA D N 1
ATOM 8679 C CA . ALA D 1 235 ? -32.091 -48.733 -17.923 1.00 43.11 235 ALA D CA 1
ATOM 8680 C C . ALA D 1 235 ? -32.692 -49.916 -18.670 1.00 47.44 235 ALA D C 1
ATOM 8681 O O . ALA D 1 235 ? -33.452 -50.697 -18.085 1.00 46.57 235 ALA D O 1
ATOM 8683 N N . ALA D 1 236 ? -32.361 -50.068 -19.956 1.00 45.64 236 ALA D N 1
ATOM 8684 C CA . ALA D 1 236 ? -32.912 -51.157 -20.756 1.00 45.05 236 ALA D CA 1
ATOM 8685 C C . ALA D 1 236 ? -32.527 -52.529 -20.218 1.00 46.75 236 ALA D C 1
ATOM 8686 O O . ALA D 1 236 ? -33.243 -53.503 -20.473 1.00 50.49 236 ALA D O 1
ATOM 8688 N N . ASN D 1 237 ? -31.422 -52.627 -19.481 1.00 46.64 237 ASN D N 1
ATOM 8689 C CA . ASN D 1 237 ? -30.962 -53.889 -18.922 1.00 47.19 237 ASN D CA 1
ATOM 8690 C C . ASN D 1 237 ? -31.170 -53.997 -17.417 1.00 49.38 237 ASN D C 1
ATOM 8691 O O . ASN D 1 237 ? -30.736 -54.990 -16.822 1.00 44.94 237 ASN D O 1
ATOM 8696 N N . ASN D 1 238 ? -31.813 -53.011 -16.783 1.00 46.15 238 ASN D N 1
ATOM 8697 C CA . ASN D 1 238 ? -31.963 -53.001 -15.330 1.00 46.33 238 ASN D CA 1
ATOM 8698 C C . ASN D 1 238 ? -33.390 -52.667 -14.907 1.00 46.81 238 ASN D C 1
ATOM 8699 O O . ASN D 1 238 ? -33.602 -52.075 -13.845 1.00 51.50 238 ASN D O 1
ATOM 8704 N N . SER D 1 239 ? -34.373 -53.030 -15.733 1.00 45.91 239 SER D N 1
ATOM 8705 C CA . SER D 1 239 ? -35.790 -52.931 -15.378 1.00 45.75 239 SER D CA 1
ATOM 8706 C C . SER D 1 239 ? -36.203 -51.498 -15.040 1.00 46.80 239 SER D C 1
ATOM 8707 O O . SER D 1 239 ? -37.009 -51.260 -14.138 1.00 48.26 239 SER D O 1
ATOM 8710 N N . PHE D 1 240 ? -35.655 -50.532 -15.773 1.00 40.95 240 PHE D N 1
ATOM 8711 C CA . PHE D 1 240 ? -36.035 -49.133 -15.633 1.00 44.08 240 PHE D CA 1
ATOM 8712 C C . PHE D 1 240 ? -36.537 -48.624 -16.976 1.00 43.88 240 PHE D C 1
ATOM 8713 O O . PHE D 1 240 ? -35.902 -48.860 -18.011 1.00 49.10 240 PHE D O 1
ATOM 8721 N N . ALA D 1 241 ? -37.680 -47.942 -16.959 1.00 41.62 241 ALA D N 1
ATOM 8722 C CA . ALA D 1 241 ? -38.270 -47.428 -18.185 1.00 40.16 241 ALA D CA 1
ATOM 8723 C C . ALA D 1 241 ? -37.408 -46.318 -18.779 1.00 42.23 241 ALA D C 1
ATOM 8724 O O . ALA D 1 241 ? -36.671 -45.616 -18.079 1.00 37.00 241 ALA D O 1
ATOM 8726 N N . ASN D 1 242 ? -37.525 -46.161 -20.097 1.00 40.20 242 ASN D N 1
ATOM 8727 C CA . ASN D 1 242 ? -36.769 -45.141 -20.809 1.00 40.09 242 ASN D CA 1
ATOM 8728 C C . ASN D 1 242 ? -37.143 -43.747 -20.319 1.00 38.84 242 ASN D C 1
ATOM 8729 O O . ASN D 1 242 ? -38.322 -43.422 -20.152 1.00 37.70 242 ASN D O 1
ATOM 8734 N N . PHE D 1 243 ? -36.122 -42.915 -20.096 1.00 38.59 243 PHE D N 1
ATOM 8735 C CA . PHE D 1 243 ? -36.350 -41.596 -19.520 1.00 43.37 243 PHE D CA 1
ATOM 8736 C C . PHE D 1 243 ? -36.294 -40.530 -20.601 1.00 38.37 243 PHE D C 1
ATOM 8737 O O . PHE D 1 243 ? -35.338 -40.506 -21.393 1.00 38.05 243 PHE D O 1
ATOM 8745 N N . PRO D 1 244 ? -37.280 -39.621 -20.655 1.00 38.68 244 PRO D N 1
ATOM 8746 C CA . PRO D 1 244 ? -38.392 -39.601 -19.695 1.00 40.13 244 PRO D CA 1
ATOM 8747 C C . PRO D 1 244 ? -39.592 -40.450 -20.108 1.00 46.13 244 PRO D C 1
ATOM 8748 O O . PRO D 1 244 ? -39.878 -40.582 -21.292 1.00 37.48 244 PRO D O 1
ATOM 8752 N N . CYS D 1 245 ? -40.295 -41.023 -19.131 1.00 42.15 245 CYS D N 1
ATOM 8753 C CA . CYS D 1 245 ? -41.482 -41.799 -19.465 1.00 41.10 245 CYS D CA 1
ATOM 8754 C C . CYS D 1 245 ? -42.573 -40.914 -20.056 1.00 45.27 245 CYS D C 1
ATOM 8755 O O . CYS D 1 245 ? -43.286 -41.333 -20.973 1.00 43.93 245 CYS D O 1
ATOM 8758 N N . GLU D 1 246 ? -42.694 -39.682 -19.576 1.00 43.44 246 GLU D N 1
ATOM 8759 C CA . GLU D 1 246 ? -43.663 -38.727 -20.095 1.00 40.71 246 GLU D CA 1
ATOM 8760 C C . GLU D 1 246 ? -42.951 -37.405 -20.331 1.00 45.56 246 GLU D C 1
ATOM 8761 O O . GLU D 1 246 ? -42.327 -36.857 -19.413 1.00 38.20 246 GLU D O 1
ATOM 8767 N N . GLN D 1 247 ? -43.038 -36.896 -21.561 1.00 37.48 247 GLN D N 1
ATOM 8768 C CA . GLN D 1 247 ? -42.380 -35.634 -21.875 1.00 39.14 247 GLN D CA 1
ATOM 8769 C C . GLN D 1 247 ? -42.953 -34.486 -21.054 1.00 40.22 247 GLN D C 1
ATOM 8770 O O . GLN D 1 247 ? -42.229 -33.543 -20.718 1.00 38.96 247 GLN D O 1
ATOM 8776 N N . THR D 1 248 ? -44.241 -34.551 -20.707 1.00 35.44 248 THR D N 1
ATOM 8777 C CA . THR D 1 248 ? -44.833 -33.515 -19.869 1.00 42.88 248 THR D CA 1
ATOM 8778 C C . THR D 1 248 ? -44.248 -33.503 -18.461 1.00 42.07 248 THR D C 1
ATOM 8779 O O . THR D 1 248 ? -44.326 -32.475 -17.781 1.00 43.91 248 THR D O 1
ATOM 8783 N N . ASN D 1 249 ? -43.660 -34.617 -18.012 1.00 42.71 249 ASN D N 1
ATOM 8784 C CA . ASN D 1 249 ? -42.997 -34.652 -16.713 1.00 43.77 249 ASN D CA 1
ATOM 8785 C C . ASN D 1 249 ? -41.707 -33.844 -16.701 1.00 45.36 249 ASN D C 1
ATOM 8786 O O . ASN D 1 249 ? -41.236 -33.465 -15.623 1.00 46.74 249 ASN D O 1
ATOM 8791 N N . MET D 1 250 ? -41.126 -33.570 -17.871 1.00 45.94 250 MET D N 1
ATOM 8792 C CA . MET D 1 250 ? -39.862 -32.845 -17.915 1.00 46.17 250 MET D CA 1
ATOM 8793 C C . MET D 1 250 ? -40.013 -31.411 -17.430 1.00 44.64 250 MET D C 1
ATOM 8794 O O . MET D 1 250 ? -39.054 -30.833 -16.912 1.00 48.02 250 MET D O 1
ATOM 8799 N N . SER D 1 251 ? -41.199 -30.820 -17.584 1.00 43.98 251 SER D N 1
ATOM 8800 C CA . SER D 1 251 ? -41.406 -29.471 -17.069 1.00 44.54 251 SER D CA 1
ATOM 8801 C C . SER D 1 251 ? -41.327 -29.450 -15.547 1.00 48.35 251 SER D C 1
ATOM 8802 O O . SER D 1 251 ? -40.754 -28.524 -14.961 1.00 49.88 251 SER D O 1
ATOM 8805 N N . TYR D 1 252 ? -41.883 -30.471 -14.890 1.00 45.61 252 TYR D N 1
ATOM 8806 C CA . TYR D 1 252 ? -41.815 -30.540 -13.435 1.00 44.86 252 TYR D CA 1
ATOM 8807 C C . TYR D 1 252 ? -40.420 -30.929 -12.962 1.00 45.89 252 TYR D C 1
ATOM 8808 O O . TYR D 1 252 ? -39.918 -30.381 -11.974 1.00 43.45 252 TYR D O 1
ATOM 8817 N N . ILE D 1 253 ? -39.776 -31.868 -13.659 1.00 46.10 253 ILE D N 1
ATOM 8818 C CA . ILE D 1 253 ? -38.484 -32.374 -13.205 1.00 43.96 253 ILE D CA 1
ATOM 8819 C C . ILE D 1 253 ? -37.402 -31.310 -13.356 1.00 45.80 253 ILE D C 1
ATOM 8820 O O . ILE D 1 253 ? -36.550 -31.146 -12.475 1.00 49.54 253 ILE D O 1
ATOM 8825 N N . MET D 1 254 ? -37.415 -30.569 -14.468 1.00 47.85 254 MET D N 1
ATOM 8826 C CA . MET D 1 254 ? -36.439 -29.497 -14.637 1.00 47.60 254 MET D CA 1
ATOM 8827 C C . MET D 1 254 ? -36.654 -28.394 -13.607 1.00 49.49 254 MET D C 1
ATOM 8828 O O . MET D 1 254 ? -35.689 -27.821 -13.088 1.00 51.30 254 MET D O 1
ATOM 8833 N N . GLY D 1 255 ? -37.916 -28.087 -13.296 1.00 45.60 255 GLY D N 1
ATOM 8834 C CA . GLY D 1 255 ? -38.191 -27.132 -12.235 1.00 49.81 255 GLY D CA 1
ATOM 8835 C C . GLY D 1 255 ? -37.700 -27.611 -10.882 1.00 46.52 255 GLY D C 1
ATOM 8836 O O . GLY D 1 255 ? -37.120 -26.840 -10.113 1.00 50.77 255 GLY D O 1
ATOM 8837 N N . LEU D 1 256 ? -37.921 -28.892 -10.575 1.00 47.92 256 LEU D N 1
ATOM 8838 C CA . LEU D 1 256 ? -37.403 -29.459 -9.334 1.00 46.89 256 LEU D CA 1
ATOM 8839 C C . LEU D 1 256 ? -35.884 -29.377 -9.288 1.00 50.42 256 LEU D C 1
ATOM 8840 O O . LEU D 1 256 ? -35.299 -29.136 -8.225 1.00 46.69 256 LEU D O 1
ATOM 8845 N N . SER D 1 257 ? -35.227 -29.577 -10.434 1.00 44.66 257 SER D N 1
ATOM 8846 C CA . SER D 1 257 ? -33.771 -29.508 -10.472 1.00 48.89 257 SER D CA 1
ATOM 8847 C C . SER D 1 257 ? -33.268 -28.106 -10.156 1.00 45.73 257 SER D C 1
ATOM 8848 O O . SER D 1 257 ? -32.172 -27.949 -9.607 1.00 46.34 257 SER D O 1
ATOM 8851 N N . GLN D 1 258 ? -34.045 -27.091 -10.467 1.00 48.03 258 GLN D N 1
ATOM 8852 C CA . GLN D 1 258 ? -33.637 -25.712 -10.128 1.00 47.33 258 GLN D CA 1
ATOM 8853 C C . GLN D 1 258 ? -33.781 -25.483 -8.615 1.00 53.77 258 GLN D C 1
ATOM 8854 O O . GLN D 1 258 ? -32.804 -25.039 -8.009 1.00 53.09 258 GLN D O 1
ATOM 8860 N N . THR D 1 259 ? -34.925 -25.838 -8.030 1.00 47.57 259 THR D N 1
ATOM 8861 C CA . THR D 1 259 ? -35.173 -25.586 -6.605 1.00 52.10 259 THR D CA 1
ATOM 8862 C C . THR D 1 259 ? -34.314 -26.458 -5.727 1.00 50.57 259 THR D C 1
ATOM 8863 O O . THR D 1 259 ? -34.233 -26.153 -4.550 1.00 58.29 259 THR D O 1
ATOM 8867 N N . ALA D 1 260 ? -33.674 -27.482 -6.272 1.00 48.16 260 ALA D N 1
ATOM 8868 C CA . ALA D 1 260 ? -32.840 -28.400 -5.475 1.00 44.52 260 ALA D CA 1
ATOM 8869 C C . ALA D 1 260 ? -31.365 -28.161 -5.772 1.00 48.15 260 ALA D C 1
ATOM 8870 O O . ALA D 1 260 ? -30.530 -28.726 -5.065 1.00 44.72 260 ALA D O 1
ATOM 8872 N N . ARG D 1 261 ? -31.069 -27.368 -6.791 1.00 48.63 261 ARG D N 1
ATOM 8873 C CA . ARG D 1 261 ? -29.669 -27.113 -7.208 1.00 50.16 261 ARG D CA 1
ATOM 8874 C C . ARG D 1 261 ? -28.977 -28.453 -7.475 1.00 45.97 261 ARG D C 1
ATOM 8875 O O . ARG D 1 261 ? -27.782 -28.558 -7.188 1.00 51.77 261 ARG D O 1
ATOM 8883 N N . VAL D 1 262 ? -29.714 -29.421 -8.005 1.00 44.83 262 VAL D N 1
ATOM 8884 C CA . VAL D 1 262 ? -29.143 -30.760 -8.346 1.00 44.98 262 VAL D CA 1
ATOM 8885 C C . VAL D 1 262 ? -29.659 -31.155 -9.730 1.00 46.64 262 VAL D C 1
ATOM 8886 O O . VAL D 1 262 ? -30.857 -31.300 -9.900 1.00 45.36 262 VAL D O 1
ATOM 8890 N N . PRO D 1 263 ? -28.769 -31.270 -10.719 1.00 43.70 263 PRO D N 1
ATOM 8891 C CA . PRO D 1 263 ? -29.175 -31.719 -12.032 1.00 47.64 263 PRO D CA 1
ATOM 8892 C C . PRO D 1 263 ? -29.700 -33.152 -12.090 1.00 44.52 263 PRO D C 1
ATOM 8893 O O . PRO D 1 263 ? -29.186 -34.001 -11.372 1.00 42.12 263 PRO D O 1
ATOM 8897 N N . VAL D 1 264 ? -30.708 -33.395 -12.925 1.00 42.53 264 VAL D N 1
ATOM 8898 C CA . VAL D 1 264 ? -31.320 -34.744 -13.112 1.00 41.09 264 VAL D CA 1
ATOM 8899 C C . VAL D 1 264 ? -30.259 -35.801 -13.421 1.00 38.15 264 VAL D C 1
ATOM 8900 O O . VAL D 1 264 ? -30.471 -36.944 -13.062 1.00 40.78 264 VAL D O 1
ATOM 8904 N N . GLU D 1 265 ? -29.168 -35.401 -14.047 1.00 37.64 265 GLU D N 1
ATOM 8905 C CA . GLU D 1 265 ? -28.077 -36.322 -14.411 1.00 37.52 265 GLU D CA 1
ATOM 8906 C C . GLU D 1 265 ? -27.423 -36.850 -13.142 1.00 43.35 265 GLU D C 1
ATOM 8907 O O . GLU D 1 265 ? -26.950 -37.977 -13.170 1.00 43.04 265 GLU D O 1
ATOM 8913 N N . ARG D 1 266 ? -27.422 -36.052 -12.076 1.00 43.33 266 ARG D N 1
ATOM 8914 C CA . ARG D 1 266 ? -26.930 -36.600 -10.817 1.00 41.03 266 ARG D CA 1
ATOM 8915 C C . ARG D 1 266 ? -27.960 -37.527 -10.183 1.00 39.98 266 ARG D C 1
ATOM 8916 O O . ARG D 1 266 ? -27.597 -38.552 -9.596 1.00 41.37 266 ARG D O 1
ATOM 8924 N N . ILE D 1 267 ? -29.246 -37.189 -10.302 1.00 39.59 267 ILE D N 1
ATOM 8925 C CA . ILE D 1 267 ? -30.295 -38.067 -9.791 1.00 38.64 267 ILE D CA 1
ATOM 8926 C C . ILE D 1 267 ? -30.273 -39.405 -10.518 1.00 41.65 267 ILE D C 1
ATOM 8927 O O . ILE D 1 267 ? -30.395 -40.467 -9.897 1.00 42.02 267 ILE D O 1
ATOM 8932 N N . LEU D 1 268 ? -30.121 -39.376 -11.847 1.00 39.18 268 LEU D N 1
ATOM 8933 C CA . LEU D 1 268 ? -30.088 -40.620 -12.610 1.00 40.59 268 LEU D CA 1
ATOM 8934 C C . LEU D 1 268 ? -28.873 -41.458 -12.237 1.00 39.27 268 LEU D C 1
ATOM 8935 O O . LEU D 1 268 ? -28.969 -42.684 -12.111 1.00 38.48 268 LEU D O 1
ATOM 8940 N N . ASN D 1 269 ? -27.720 -40.812 -12.056 1.00 38.90 269 ASN D N 1
ATOM 8941 C CA . ASN D 1 269 ? -26.546 -41.534 -11.583 1.00 44.68 269 ASN D CA 1
ATOM 8942 C C . ASN D 1 269 ? -26.755 -42.076 -10.175 1.00 41.85 269 ASN D C 1
ATOM 8943 O O . ASN D 1 269 ? -26.221 -43.137 -9.834 1.00 44.73 269 ASN D O 1
ATOM 8948 N N . THR D 1 270 ? -27.529 -41.367 -9.347 1.00 42.21 270 THR D N 1
ATOM 8949 C CA . THR D 1 270 ? -27.851 -41.875 -8.016 1.00 43.80 270 THR D CA 1
ATOM 8950 C C . THR D 1 270 ? -28.711 -43.132 -8.101 1.00 45.12 270 THR D C 1
ATOM 8951 O O . THR D 1 270 ? -28.515 -44.078 -7.329 1.00 47.65 270 THR D O 1
ATOM 8955 N N . ILE D 1 271 ? -29.662 -43.162 -9.038 1.00 42.48 271 ILE D N 1
ATOM 8956 C CA . ILE D 1 271 ? -30.508 -44.341 -9.212 1.00 44.99 271 ILE D CA 1
ATOM 8957 C C . ILE D 1 271 ? -29.663 -45.559 -9.564 1.00 48.27 271 ILE D C 1
ATOM 8958 O O . ILE D 1 271 ? -29.908 -46.668 -9.074 1.00 48.36 271 ILE D O 1
ATOM 8963 N N . ILE D 1 272 ? -28.650 -45.371 -10.411 1.00 46.91 272 ILE D N 1
ATOM 8964 C CA . ILE D 1 272 ? -27.796 -46.486 -10.807 1.00 46.42 272 ILE D CA 1
ATOM 8965 C C . ILE D 1 272 ? -26.961 -46.962 -9.626 1.00 50.75 272 ILE D C 1
ATOM 8966 O O . ILE D 1 272 ? -26.866 -48.166 -9.355 1.00 50.03 272 ILE D O 1
ATOM 8971 N N . GLN D 1 273 ? -26.340 -46.023 -8.907 1.00 48.95 273 GLN D N 1
ATOM 8972 C CA . GLN D 1 273 ? -25.505 -46.390 -7.769 1.00 51.37 273 GLN D CA 1
ATOM 8973 C C . GLN D 1 273 ? -26.309 -47.139 -6.711 1.00 57.21 273 GLN D C 1
ATOM 8974 O O . GLN D 1 273 ? -25.841 -48.142 -6.159 1.00 61.16 273 GLN D O 1
ATOM 8980 N N . LEU D 1 274 ? -27.527 -46.674 -6.425 1.00 53.13 274 LEU D N 1
ATOM 8981 C CA . LEU D 1 274 ? -28.368 -47.364 -5.451 1.00 57.96 274 LEU D CA 1
ATOM 8982 C C . LEU D 1 274 ? -28.773 -48.746 -5.952 1.00 61.07 274 LEU D C 1
ATOM 8983 O O . LEU D 1 274 ? -28.837 -49.701 -5.170 1.00 62.64 274 LEU D O 1
ATOM 8988 N N . THR D 1 275 ? -28.933 -48.863 -7.260 1.00 60.21 275 THR D N 1
ATOM 8989 C CA . THR D 1 275 ? -29.377 -50.128 -7.868 1.00 58.66 275 THR D CA 1
ATOM 8990 C C . THR D 1 275 ? -28.256 -51.144 -7.804 1.00 67.92 275 THR D C 1
ATOM 8991 O O . THR D 1 275 ? -28.521 -52.235 -7.400 1.00 73.87 275 THR D O 1
ATOM 8995 N N . THR D 1 276 ? -27.043 -50.754 -8.133 1.00 68.79 276 THR D N 1
ATOM 8996 C CA . THR D 1 276 ? -25.917 -51.716 -8.147 1.00 70.60 276 THR D CA 1
ATOM 8997 C C . THR D 1 276 ? -25.636 -52.265 -6.741 1.00 78.77 276 THR D C 1
ATOM 8998 O O . THR D 1 276 ? -25.401 -53.469 -6.631 1.00 80.66 276 THR D O 1
ATOM 9000 N N . ASN D 1 277 ? -25.710 -51.418 -5.713 1.00 78.72 277 ASN D N 1
ATOM 9001 C CA . ASN D 1 277 ? -25.423 -51.783 -4.299 1.00 79.40 277 ASN D CA 1
ATOM 9002 C C . ASN D 1 277 ? -26.625 -52.432 -3.600 1.00 81.19 277 ASN D C 1
ATOM 9003 O O . ASN D 1 277 ? -26.537 -52.634 -2.396 1.00 84.38 277 ASN D O 1
ATOM 9005 N N . ARG D 1 278 ? -27.725 -52.688 -4.297 1.00 80.25 278 ARG D N 1
ATOM 9006 C CA . ARG D 1 278 ? -28.874 -53.339 -3.638 1.00 77.34 278 ARG D CA 1
ATOM 9007 C C . ARG D 1 278 ? -29.282 -54.518 -4.505 1.00 80.66 278 ARG D C 1
ATOM 9008 O O . ARG D 1 278 ? -28.360 -55.211 -4.937 1.00 88.36 278 ARG D O 1
ATOM 9010 N N . ASP D 1 288 ? -40.135 -51.459 -2.094 1.00 62.06 288 ASP D N 1
ATOM 9011 C CA . ASP D 1 288 ? -41.289 -51.123 -2.918 1.00 56.52 288 ASP D CA 1
ATOM 9012 C C . ASP D 1 288 ? -41.727 -49.684 -2.646 1.00 57.83 288 ASP D C 1
ATOM 9013 O O . ASP D 1 288 ? -41.047 -48.949 -1.924 1.00 48.98 288 ASP D O 1
ATOM 9018 N N . PHE D 1 289 ? -42.857 -49.292 -3.237 1.00 47.17 289 PHE D N 1
ATOM 9019 C CA . PHE D 1 289 ? -43.373 -47.922 -3.192 1.00 50.03 289 PHE D CA 1
ATOM 9020 C C . PHE D 1 289 ? -42.436 -46.925 -3.875 1.00 49.22 289 PHE D C 1
ATOM 9021 O O . PHE D 1 289 ? -42.572 -45.712 -3.683 1.00 47.46 289 PHE D O 1
ATOM 9023 N N . GLU D 1 290 ? -41.494 -47.420 -4.687 1.00 50.44 290 GLU D N 1
ATOM 9024 C CA . GLU D 1 290 ? -40.466 -46.572 -5.284 1.00 55.68 290 GLU D CA 1
ATOM 9025 C C . GLU D 1 290 ? -41.025 -45.604 -6.321 1.00 53.72 290 GLU D C 1
ATOM 9026 O O . GLU D 1 290 ? -40.345 -44.631 -6.668 1.00 47.19 290 GLU D O 1
ATOM 9032 N N . CYS D 1 291 ? -42.240 -45.848 -6.823 1.00 41.22 291 CYS D N 1
ATOM 9033 C CA . CYS D 1 291 ? -42.855 -45.015 -7.853 1.00 44.05 291 CYS D CA 1
ATOM 9034 C C . CYS D 1 291 ? -44.162 -44.375 -7.391 1.00 44.18 291 CYS D C 1
ATOM 9035 O O . CYS D 1 291 ? -45.029 -44.085 -8.221 1.00 47.32 291 CYS D O 1
ATOM 9038 N N . ASP D 1 292 ? -44.331 -44.143 -6.091 1.00 46.68 292 ASP D N 1
ATOM 9039 C CA . ASP D 1 292 ? -45.560 -43.551 -5.576 1.00 43.66 292 ASP D CA 1
ATOM 9040 C C . ASP D 1 292 ? -45.583 -42.028 -5.662 1.00 45.82 292 ASP D C 1
ATOM 9041 O O . ASP D 1 292 ? -46.651 -41.430 -5.484 1.00 44.73 292 ASP D O 1
ATOM 9046 N N . TRP D 1 293 ? -44.444 -41.390 -5.917 1.00 40.90 293 TRP D N 1
ATOM 9047 C CA . TRP D 1 293 ? -44.354 -39.938 -6.004 1.00 43.61 293 TRP D CA 1
ATOM 9048 C C . TRP D 1 293 ? -44.355 -39.523 -7.471 1.00 43.57 293 TRP D C 1
ATOM 9049 O O . TRP D 1 293 ? -43.487 -39.949 -8.240 1.00 39.55 293 TRP D O 1
ATOM 9060 N N . THR D 1 294 ? -45.336 -38.697 -7.862 1.00 42.97 294 THR D N 1
ATOM 9061 C CA . THR D 1 294 ? -45.234 -38.234 -9.238 1.00 44.65 294 THR D CA 1
ATOM 9062 C C . THR D 1 294 ? -44.589 -36.854 -9.288 1.00 47.38 294 THR D C 1
ATOM 9063 O O . THR D 1 294 ? -44.725 -36.065 -8.347 1.00 46.36 294 THR D O 1
ATOM 9067 N N . PRO D 1 295 ? -43.869 -36.546 -10.372 1.00 48.13 295 PRO D N 1
ATOM 9068 C CA . PRO D 1 295 ? -43.220 -35.227 -10.465 1.00 45.37 295 PRO D CA 1
ATOM 9069 C C . PRO D 1 295 ? -44.189 -34.065 -10.362 1.00 45.74 295 PRO D C 1
ATOM 9070 O O . PRO D 1 295 ? -43.817 -33.008 -9.839 1.00 45.73 295 PRO D O 1
ATOM 9074 N N . GLU D 1 296 ? -45.423 -34.226 -10.841 1.00 48.27 296 GLU D N 1
ATOM 9075 C CA . GLU D 1 296 ? -46.403 -33.154 -10.708 1.00 46.66 296 GLU D CA 1
ATOM 9076 C C . GLU D 1 296 ? -46.773 -32.924 -9.247 1.00 51.29 296 GLU D C 1
ATOM 9077 O O . GLU D 1 296 ? -46.859 -31.776 -8.796 1.00 49.54 296 GLU D O 1
ATOM 9083 N N . MET D 1 297 ? -46.990 -34.004 -8.491 1.00 44.18 297 MET D N 1
ATOM 9084 C CA . MET D 1 297 ? -47.358 -33.857 -7.087 1.00 46.76 297 MET D CA 1
ATOM 9085 C C . MET D 1 297 ? -46.213 -33.268 -6.274 1.00 48.09 297 MET D C 1
ATOM 9086 O O . MET D 1 297 ? -46.441 -32.457 -5.368 1.00 50.42 297 MET D O 1
ATOM 9091 N N . VAL D 1 298 ? -44.977 -33.659 -6.583 1.00 46.46 298 VAL D N 1
ATOM 9092 C CA . VAL D 1 298 ? -43.833 -33.148 -5.837 1.00 44.63 298 VAL D CA 1
ATOM 9093 C C . VAL D 1 298 ? -43.598 -31.675 -6.156 1.00 51.01 298 VAL D C 1
ATOM 9094 O O . VAL D 1 298 ? -43.324 -30.869 -5.258 1.00 51.42 298 VAL D O 1
ATOM 9098 N N . TYR D 1 299 ? -43.721 -31.293 -7.432 1.00 47.86 299 TYR D N 1
ATOM 9099 C CA . TYR D 1 299 ? -43.434 -29.915 -7.825 1.00 48.90 299 TYR D CA 1
ATOM 9100 C C . TYR D 1 299 ? -44.530 -28.959 -7.369 1.00 50.43 299 TYR D C 1
ATOM 9101 O O . TYR D 1 299 ? -44.238 -27.876 -6.849 1.00 52.29 299 TYR D O 1
ATOM 9110 N N . ASN D 1 300 ? -45.772 -29.398 -7.431 1.00 52.68 300 ASN D N 1
ATOM 9111 C CA . ASN D 1 300 ? -46.964 -28.578 -7.116 1.00 51.58 300 ASN D CA 1
ATOM 9112 C C . ASN D 1 300 ? -47.270 -28.459 -5.617 1.00 57.54 300 ASN D C 1
ATOM 9113 O O . ASN D 1 300 ? -47.932 -27.520 -5.328 1.00 62.75 300 ASN D O 1
ATOM 9118 N N . GLN D 1 301 ? -46.797 -29.353 -4.736 1.00 61.19 301 GLN D N 1
ATOM 9119 C CA . GLN D 1 301 ? -46.995 -29.381 -3.238 1.00 62.23 301 GLN D CA 1
ATOM 9120 C C . GLN D 1 301 ? -46.302 -30.599 -2.592 1.00 53.84 301 GLN D C 1
ATOM 9121 O O . GLN D 1 301 ? -46.955 -31.348 -1.831 1.00 58.81 301 GLN D O 1
ATOM 9123 N N . ILE E 1 3 ? -1.447 -18.172 -4.804 1.00 45.81 3 ILE E N 1
ATOM 9124 C CA . ILE E 1 3 ? -1.939 -17.448 -5.971 1.00 47.58 3 ILE E CA 1
ATOM 9125 C C . ILE E 1 3 ? -3.002 -16.437 -5.561 1.00 40.99 3 ILE E C 1
ATOM 9126 O O . ILE E 1 3 ? -4.116 -16.805 -5.186 1.00 41.84 3 ILE E O 1
ATOM 9131 N N . LYS E 1 4 ? -2.651 -15.158 -5.644 1.00 37.11 4 LYS E N 1
ATOM 9132 C CA . LYS E 1 4 ? -3.495 -14.070 -5.181 1.00 38.17 4 LYS E CA 1
ATOM 9133 C C . LYS E 1 4 ? -3.935 -13.183 -6.340 1.00 47.18 4 LYS E C 1
ATOM 9134 O O . LYS E 1 4 ? -3.334 -13.174 -7.418 1.00 41.22 4 LYS E O 1
ATOM 9140 N N . ILE E 1 5 ? -5.010 -12.437 -6.098 1.00 45.34 5 ILE E N 1
ATOM 9141 C CA . ILE E 1 5 ? -5.376 -11.315 -6.956 1.00 42.55 5 ILE E CA 1
ATOM 9142 C C . ILE E 1 5 ? -4.317 -10.234 -6.759 1.00 47.19 5 ILE E C 1
ATOM 9143 O O . ILE E 1 5 ? -4.180 -9.678 -5.665 1.00 41.25 5 ILE E O 1
ATOM 9148 N N . LEU E 1 6 ? -3.545 -9.954 -7.804 1.00 39.19 6 LEU E N 1
ATOM 9149 C CA . LEU E 1 6 ? -2.442 -9.007 -7.723 1.00 39.56 6 LEU E CA 1
ATOM 9150 C C . LEU E 1 6 ? -2.879 -7.654 -8.263 1.00 44.52 6 LEU E C 1
ATOM 9151 O O . LEU E 1 6 ? -3.499 -7.574 -9.329 1.00 41.50 6 LEU E O 1
ATOM 9156 N N . LEU E 1 7 ? -2.555 -6.600 -7.524 1.00 44.14 7 LEU E N 1
ATOM 9157 C CA . LEU E 1 7 ? -2.859 -5.233 -7.906 1.00 39.12 7 LEU E CA 1
ATOM 9158 C C . LEU E 1 7 ? -1.558 -4.462 -8.077 1.00 43.01 7 LEU E C 1
ATOM 9159 O O . LEU E 1 7 ? -0.504 -4.860 -7.574 1.00 42.47 7 LEU E O 1
ATOM 9164 N N . HIS E 1 8 ? -1.643 -3.347 -8.797 1.00 43.80 8 HIS E N 1
ATOM 9165 C CA . HIS E 1 8 ? -0.445 -2.560 -9.051 1.00 40.43 8 HIS E CA 1
ATOM 9166 C C . HIS E 1 8 ? -0.328 -1.419 -8.048 1.00 37.98 8 HIS E C 1
ATOM 9167 O O . HIS E 1 8 ? -1.339 -0.804 -7.689 1.00 34.15 8 HIS E O 1
ATOM 9174 N N . PRO E 1 9 ? 0.894 -1.125 -7.596 1.00 44.17 9 PRO E N 1
ATOM 9175 C CA . PRO E 1 9 ? 1.077 -0.073 -6.588 1.00 39.17 9 PRO E CA 1
ATOM 9176 C C . PRO E 1 9 ? 0.614 1.279 -7.104 1.00 42.72 9 PRO E C 1
ATOM 9177 O O . PRO E 1 9 ? 0.758 1.604 -8.285 1.00 45.08 9 PRO E O 1
ATOM 9181 N N . SER E 1 10 ? 0.077 2.083 -6.190 1.00 39.86 10 SER E N 1
ATOM 9182 C CA . SER E 1 10 ? -0.652 3.293 -6.539 1.00 39.00 10 SER E CA 1
ATOM 9183 C C . SER E 1 10 ? 0.148 4.574 -6.346 1.00 43.63 10 SER E C 1
ATOM 9184 O O . SER E 1 10 ? -0.402 5.660 -6.560 1.00 44.20 10 SER E O 1
ATOM 9187 N N . GLY E 1 11 ? 1.423 4.481 -5.960 1.00 43.47 11 GLY E N 1
ATOM 9188 C CA . GLY E 1 11 ? 2.173 5.681 -5.613 1.00 38.06 11 GLY E CA 1
ATOM 9189 C C . GLY E 1 11 ? 2.305 6.661 -6.765 1.00 41.08 11 GLY E C 1
ATOM 9190 O O . GLY E 1 11 ? 2.083 7.864 -6.605 1.00 38.33 11 GLY E O 1
ATOM 9191 N N . VAL E 1 12 ? 2.676 6.163 -7.945 1.00 37.75 12 VAL E N 1
ATOM 9192 C CA . VAL E 1 12 ? 2.852 7.070 -9.073 1.00 45.21 12 VAL E CA 1
ATOM 9193 C C . VAL E 1 12 ? 1.526 7.724 -9.451 1.00 44.67 12 VAL E C 1
ATOM 9194 O O . VAL E 1 12 ? 1.491 8.909 -9.809 1.00 44.88 12 VAL E O 1
ATOM 9198 N N . VAL E 1 13 ? 0.414 6.992 -9.339 1.00 43.37 13 VAL E N 1
ATOM 9199 C CA . VAL E 1 13 ? -0.895 7.588 -9.589 1.00 39.70 13 VAL E CA 1
ATOM 9200 C C . VAL E 1 13 ? -1.242 8.598 -8.499 1.00 44.28 13 VAL E C 1
ATOM 9201 O O . VAL E 1 13 ? -1.808 9.663 -8.779 1.00 46.65 13 VAL E O 1
ATOM 9205 N N . GLU E 1 14 ? -0.898 8.288 -7.243 1.00 42.94 14 GLU E N 1
ATOM 9206 C CA . GLU E 1 14 ? -1.195 9.192 -6.134 1.00 42.97 14 GLU E CA 1
ATOM 9207 C C . GLU E 1 14 ? -0.550 10.558 -6.339 1.00 42.78 14 GLU E C 1
ATOM 9208 O O . GLU E 1 14 ? -1.172 11.594 -6.076 1.00 40.27 14 GLU E O 1
ATOM 9214 N N . ARG E 1 15 ? 0.701 10.580 -6.806 1.00 42.63 15 ARG E N 1
ATOM 9215 C CA . ARG E 1 15 ? 1.412 11.835 -7.012 1.00 48.77 15 ARG E CA 1
ATOM 9216 C C . ARG E 1 15 ? 0.839 12.664 -8.156 1.00 45.24 15 ARG E C 1
ATOM 9217 O O . ARG E 1 15 ? 1.189 13.843 -8.274 1.00 45.11 15 ARG E O 1
ATOM 9225 N N . CYS E 1 16 ? -0.026 12.087 -8.991 1.00 42.95 16 CYS E N 1
ATOM 9226 C CA . CYS E 1 16 ? -0.581 12.789 -10.141 1.00 48.88 16 CYS E CA 1
ATOM 9227 C C . CYS E 1 16 ? -2.042 13.182 -9.985 1.00 50.99 16 CYS E C 1
ATOM 9228 O O . CYS E 1 16 ? -2.559 13.900 -10.848 1.00 44.82 16 CYS E O 1
ATOM 9231 N N . MET E 1 17 ? -2.723 12.734 -8.933 1.00 38.70 17 MET E N 1
ATOM 9232 C CA . MET E 1 17 ? -4.136 13.051 -8.803 1.00 41.55 17 MET E CA 1
ATOM 9233 C C . MET E 1 17 ? -4.321 14.504 -8.378 1.00 43.07 17 MET E C 1
ATOM 9234 O O . MET E 1 17 ? -3.498 15.078 -7.662 1.00 43.36 17 MET E O 1
ATOM 9239 N N . VAL E 1 18 ? -5.412 15.108 -8.851 1.00 45.65 18 VAL E N 1
ATOM 9240 C CA . VAL E 1 18 ? -5.777 16.470 -8.487 1.00 45.29 18 VAL E CA 1
ATOM 9241 C C . VAL E 1 18 ? -7.274 16.511 -8.221 1.00 43.79 18 VAL E C 1
ATOM 9242 O O . VAL E 1 18 ? -8.032 15.638 -8.649 1.00 44.32 18 VAL E O 1
ATOM 9246 N N . SER E 1 19 ? -7.693 17.542 -7.497 1.00 43.32 19 SER E N 1
ATOM 9247 C CA . SER E 1 19 ? -9.104 17.846 -7.337 1.00 40.45 19 SER E CA 1
ATOM 9248 C C . SER E 1 19 ? -9.512 18.886 -8.371 1.00 42.43 19 SER E C 1
ATOM 9249 O O . SER E 1 19 ? -8.787 19.855 -8.610 1.00 44.17 19 SER E O 1
ATOM 9252 N N . VAL E 1 20 ? -10.664 18.670 -8.999 1.00 42.88 20 VAL E N 1
ATOM 9253 C CA . VAL E 1 20 ? -11.246 19.631 -9.929 1.00 39.64 20 VAL E CA 1
ATOM 9254 C C . VAL E 1 20 ? -12.611 20.030 -9.389 1.00 43.36 20 VAL E C 1
ATOM 9255 O O . VAL E 1 20 ? -13.488 19.176 -9.211 1.00 43.31 20 VAL E O 1
ATOM 9259 N N . VAL E 1 21 ? -12.785 21.320 -9.119 1.00 43.84 21 VAL E N 1
ATOM 9260 C CA . VAL E 1 21 ? -14.050 21.871 -8.652 1.00 45.25 21 VAL E CA 1
ATOM 9261 C C . VAL E 1 21 ? -14.462 22.980 -9.610 1.00 48.65 21 VAL E C 1
ATOM 9262 O O . VAL E 1 21 ? -13.666 23.879 -9.904 1.00 50.70 21 VAL E O 1
ATOM 9266 N N . TYR E 1 22 ? -15.698 22.910 -10.100 1.00 52.83 22 TYR E N 1
ATOM 9267 C CA . TYR E 1 22 ? -16.214 23.875 -11.068 1.00 46.67 22 TYR E CA 1
ATOM 9268 C C . TYR E 1 22 ? -17.632 24.245 -10.657 1.00 48.66 22 TYR E C 1
ATOM 9269 O O . TYR E 1 22 ? -18.554 23.440 -10.823 1.00 49.20 22 TYR E O 1
ATOM 9278 N N . ASN E 1 23 ? -17.798 25.456 -10.124 1.00 49.96 23 ASN E N 1
ATOM 9279 C CA . ASN E 1 23 ? -19.108 25.996 -9.755 1.00 53.67 23 ASN E CA 1
ATOM 9280 C C . ASN E 1 23 ? -19.876 25.035 -8.848 1.00 54.04 23 ASN E C 1
ATOM 9281 O O . ASN E 1 23 ? -21.059 24.752 -9.054 1.00 58.84 23 ASN E O 1
ATOM 9286 N N . GLY E 1 24 ? -19.184 24.522 -7.832 1.00 54.30 24 GLY E N 1
ATOM 9287 C CA . GLY E 1 24 ? -19.791 23.644 -6.854 1.00 57.49 24 GLY E CA 1
ATOM 9288 C C . GLY E 1 24 ? -19.773 22.169 -7.198 1.00 56.26 24 GLY E C 1
ATOM 9289 O O . GLY E 1 24 ? -20.137 21.349 -6.345 1.00 59.18 24 GLY E O 1
ATOM 9290 N N . SER E 1 25 ? -19.371 21.802 -8.411 1.00 50.63 25 SER E N 1
ATOM 9291 C CA . SER E 1 25 ? -19.291 20.407 -8.828 1.00 46.36 25 SER E CA 1
ATOM 9292 C C . SER E 1 25 ? -17.857 19.925 -8.642 1.00 47.48 25 SER E C 1
ATOM 9293 O O . SER E 1 25 ? -16.934 20.456 -9.270 1.00 46.19 25 SER E O 1
ATOM 9296 N N . ALA E 1 26 ? -17.671 18.921 -7.790 1.00 37.37 26 ALA E N 1
ATOM 9297 C CA . ALA E 1 26 ? -16.343 18.463 -7.409 1.00 41.58 26 ALA E CA 1
ATOM 9298 C C . ALA E 1 26 ? -16.119 17.029 -7.864 1.00 38.88 26 ALA E C 1
ATOM 9299 O O . ALA E 1 26 ? -16.994 16.171 -7.707 1.00 41.05 26 ALA E O 1
ATOM 9301 N N . LEU E 1 27 ? -14.941 16.781 -8.427 1.00 38.05 27 LEU E N 1
ATOM 9302 C CA . LEU E 1 27 ? -14.499 15.442 -8.799 1.00 39.08 27 LEU E CA 1
ATOM 9303 C C . LEU E 1 27 ? -12.978 15.468 -8.906 1.00 40.16 27 LEU E C 1
ATOM 9304 O O . LEU E 1 27 ? -12.326 16.423 -8.472 1.00 41.57 27 LEU E O 1
ATOM 9309 N N . ASN E 1 28 ? -12.412 14.426 -9.505 1.00 36.45 28 ASN E N 1
ATOM 9310 C CA . ASN E 1 28 ? -10.971 14.243 -9.561 1.00 38.16 28 ASN E CA 1
ATOM 9311 C C . ASN E 1 28 ? -10.459 14.381 -10.988 1.00 42.69 28 ASN E C 1
ATOM 9312 O O . ASN E 1 28 ? -11.214 14.303 -11.959 1.00 39.03 28 ASN E O 1
ATOM 9317 N N . GLY E 1 29 ? -9.147 14.586 -11.094 1.00 42.15 29 GLY E N 1
ATOM 9318 C CA . GLY E 1 29 ? -8.458 14.552 -12.367 1.00 38.86 29 GLY E CA 1
ATOM 9319 C C . GLY E 1 29 ? -7.051 14.034 -12.164 1.00 42.14 29 GLY E C 1
ATOM 9320 O O . GLY E 1 29 ? -6.566 13.920 -11.036 1.00 46.29 29 GLY E O 1
ATOM 9321 N N . ILE E 1 30 ? -6.397 13.709 -13.273 1.00 39.59 30 ILE E N 1
ATOM 9322 C CA . ILE E 1 30 ? -5.008 13.270 -13.259 1.00 44.24 30 ILE E CA 1
ATOM 9323 C C . ILE E 1 30 ? -4.165 14.317 -13.975 1.00 49.79 30 ILE E C 1
ATOM 9324 O O . ILE E 1 30 ? -4.567 14.860 -15.013 1.00 44.01 30 ILE E O 1
ATOM 9329 N N . TRP E 1 31 ? -3.006 14.617 -13.399 1.00 43.74 31 TRP E N 1
ATOM 9330 C CA . TRP E 1 31 ? -2.140 15.703 -13.843 1.00 43.96 31 TRP E CA 1
ATOM 9331 C C . TRP E 1 31 ? -0.914 15.083 -14.500 1.00 48.44 31 TRP E C 1
ATOM 9332 O O . TRP E 1 31 ? -0.050 14.525 -13.815 1.00 44.38 31 TRP E O 1
ATOM 9343 N N . LEU E 1 32 ? -0.851 15.165 -15.829 1.00 47.13 32 LEU E N 1
ATOM 9344 C CA . LEU E 1 32 ? 0.249 14.622 -16.613 1.00 45.32 32 LEU E CA 1
ATOM 9345 C C . LEU E 1 32 ? 0.868 15.742 -17.434 1.00 50.51 32 LEU E C 1
ATOM 9346 O O . LEU E 1 32 ? 0.159 16.442 -18.166 1.00 51.21 32 LEU E O 1
ATOM 9351 N N . LYS E 1 33 ? 2.188 15.902 -17.312 1.00 50.65 33 LYS E N 1
ATOM 9352 C CA . LYS E 1 33 ? 2.903 17.015 -17.924 1.00 52.20 33 LYS E CA 1
ATOM 9353 C C . LYS E 1 33 ? 2.257 18.331 -17.508 1.00 54.75 33 LYS E C 1
ATOM 9354 O O . LYS E 1 33 ? 2.253 18.671 -16.321 1.00 48.58 33 LYS E O 1
ATOM 9360 N N . ASN E 1 34 ? 1.696 19.074 -18.464 1.00 51.32 34 ASN E N 1
ATOM 9361 C CA . ASN E 1 34 ? 1.010 20.325 -18.162 1.00 55.18 34 ASN E CA 1
ATOM 9362 C C . ASN E 1 34 ? -0.487 20.247 -18.448 1.00 53.33 34 ASN E C 1
ATOM 9363 O O . ASN E 1 34 ? -1.134 21.282 -18.646 1.00 55.97 34 ASN E O 1
ATOM 9368 N N . VAL E 1 35 ? -1.051 19.042 -18.467 1.00 48.41 35 VAL E N 1
ATOM 9369 C CA . VAL E 1 35 ? -2.457 18.828 -18.787 1.00 49.27 35 VAL E CA 1
ATOM 9370 C C . VAL E 1 35 ? -3.118 18.086 -17.633 1.00 53.03 35 VAL E C 1
ATOM 9371 O O . VAL E 1 35 ? -2.588 17.078 -17.151 1.00 48.25 35 VAL E O 1
ATOM 9375 N N . VAL E 1 36 ? -4.271 18.587 -17.197 1.00 49.11 36 VAL E N 1
ATOM 9376 C CA . VAL E 1 36 ? -5.144 17.883 -16.266 1.00 47.21 36 VAL E CA 1
ATOM 9377 C C . VAL E 1 36 ? -6.299 17.289 -17.063 1.00 48.26 36 VAL E C 1
ATOM 9378 O O . VAL E 1 36 ? -6.996 18.008 -17.790 1.00 46.76 36 VAL E O 1
ATOM 9382 N N . TYR E 1 37 ? -6.488 15.977 -16.945 1.00 46.93 37 TYR E N 1
ATOM 9383 C CA . TYR E 1 37 ? -7.581 15.269 -17.601 1.00 42.31 37 TYR E CA 1
ATOM 9384 C C . TYR E 1 37 ? -8.681 14.999 -16.582 1.00 43.32 37 TYR E C 1
ATOM 9385 O O . TYR E 1 37 ? -8.422 14.393 -15.538 1.00 42.95 37 TYR E O 1
ATOM 9394 N N . CYS E 1 38 ? -9.897 15.440 -16.878 1.00 39.64 38 CYS E N 1
ATOM 9395 C CA . CYS E 1 38 ? -11.028 15.204 -15.992 1.00 42.94 38 CYS E CA 1
ATOM 9396 C C . CYS E 1 38 ? -12.268 14.939 -16.817 1.00 41.81 38 CYS E C 1
ATOM 9397 O O . CYS E 1 38 ? -12.312 15.258 -18.017 1.00 39.73 38 CYS E O 1
ATOM 9400 N N . PRO E 1 39 ? -13.300 14.328 -16.230 1.00 44.82 39 PRO E N 1
ATOM 9401 C CA . PRO E 1 39 ? -14.561 14.144 -16.950 1.00 38.56 39 PRO E CA 1
ATOM 9402 C C . PRO E 1 39 ? -15.234 15.476 -17.236 1.00 39.27 39 PRO E C 1
ATOM 9403 O O . PRO E 1 39 ? -15.129 16.433 -16.465 1.00 42.16 39 PRO E O 1
ATOM 9407 N N . ARG E 1 40 ? -15.947 15.525 -18.360 1.00 36.23 40 ARG E N 1
ATOM 9408 C CA . ARG E 1 40 ? -16.513 16.784 -18.825 1.00 42.48 40 ARG E CA 1
ATOM 9409 C C . ARG E 1 40 ? -17.772 17.190 -18.069 1.00 40.16 40 ARG E C 1
ATOM 9410 O O . ARG E 1 40 ? -18.054 18.389 -17.971 1.00 42.22 40 ARG E O 1
ATOM 9418 N N . HIS E 1 41 ? -18.519 16.239 -17.506 1.00 34.95 41 HIS E N 1
ATOM 9419 C CA . HIS E 1 41 ? -19.763 16.623 -16.848 1.00 40.38 41 HIS E CA 1
ATOM 9420 C C . HIS E 1 41 ? -19.542 17.449 -15.584 1.00 40.10 41 HIS E C 1
ATOM 9421 O O . HIS E 1 41 ? -20.529 17.834 -14.947 1.00 38.39 41 HIS E O 1
ATOM 9428 N N . VAL E 1 42 ? -18.290 17.748 -15.219 1.00 40.17 42 VAL E N 1
ATOM 9429 C CA . VAL E 1 42 ? -18.034 18.672 -14.119 1.00 35.39 42 VAL E CA 1
ATOM 9430 C C . VAL E 1 42 ? -18.596 20.052 -14.431 1.00 40.79 42 VAL E C 1
ATOM 9431 O O . VAL E 1 42 ? -18.921 20.819 -13.518 1.00 43.16 42 VAL E O 1
ATOM 9435 N N . ILE E 1 43 ? -18.723 20.396 -15.719 1.00 44.54 43 ILE E N 1
ATOM 9436 C CA . ILE E 1 43 ? -19.270 21.697 -16.099 1.00 44.05 43 ILE E CA 1
ATOM 9437 C C . ILE E 1 43 ? -20.787 21.706 -16.134 1.00 41.83 43 ILE E C 1
ATOM 9438 O O . ILE E 1 43 ? -21.385 22.766 -16.357 1.00 43.05 43 ILE E O 1
ATOM 9443 N N . GLY E 1 44 ? -21.431 20.562 -15.919 1.00 38.09 44 GLY E N 1
ATOM 9444 C CA . GLY E 1 44 ? -22.878 20.507 -15.927 1.00 37.77 44 GLY E CA 1
ATOM 9445 C C . GLY E 1 44 ? -23.434 19.250 -16.562 1.00 43.13 44 GLY E C 1
ATOM 9446 O O . GLY E 1 44 ? -22.687 18.442 -17.122 1.00 43.59 44 GLY E O 1
ATOM 9447 N N . LYS E 1 45 ? -24.750 19.074 -16.481 1.00 39.39 45 LYS E N 1
ATOM 9448 C CA . LYS E 1 45 ? -25.421 17.894 -17.021 1.00 39.11 45 LYS E CA 1
ATOM 9449 C C . LYS E 1 45 ? -26.013 18.280 -18.372 1.00 43.70 45 LYS E C 1
ATOM 9450 O O . LYS E 1 45 ? -27.118 18.815 -18.461 1.00 43.50 45 LYS E O 1
ATOM 9456 N N . PHE E 1 46 ? -25.256 18.012 -19.428 1.00 38.88 46 PHE E N 1
ATOM 9457 C CA . PHE E 1 46 ? -25.673 18.242 -20.803 1.00 41.32 46 PHE E CA 1
ATOM 9458 C C . PHE E 1 46 ? -25.758 16.902 -21.526 1.00 44.17 46 PHE E C 1
ATOM 9459 O O . PHE E 1 46 ? -25.457 15.847 -20.962 1.00 42.86 46 PHE E O 1
ATOM 9467 N N . ARG E 1 47 ? -26.177 16.946 -22.787 1.00 41.31 47 ARG E N 1
ATOM 9468 C CA . ARG E 1 47 ? -26.416 15.729 -23.545 1.00 40.73 47 ARG E CA 1
ATOM 9469 C C . ARG E 1 47 ? -25.999 15.932 -24.993 1.00 42.73 47 ARG E C 1
ATOM 9470 O O . ARG E 1 47 ? -25.824 17.061 -25.459 1.00 39.66 47 ARG E O 1
ATOM 9472 N N . GLY E 1 48 ? -25.832 14.811 -25.694 1.00 41.56 48 GLY E N 1
ATOM 9473 C CA . GLY E 1 48 ? -25.593 14.801 -27.126 1.00 45.95 48 GLY E CA 1
ATOM 9474 C C . GLY E 1 48 ? -24.480 15.707 -27.606 1.00 42.38 48 GLY E C 1
ATOM 9475 O O . GLY E 1 48 ? -23.320 15.542 -27.219 1.00 44.32 48 GLY E O 1
ATOM 9476 N N . ASP E 1 49 ? -24.824 16.677 -28.453 1.00 43.09 49 ASP E N 1
ATOM 9477 C CA . ASP E 1 49 ? -23.843 17.581 -29.036 1.00 50.54 49 ASP E CA 1
ATOM 9478 C C . ASP E 1 49 ? -23.867 18.963 -28.395 1.00 49.06 49 ASP E C 1
ATOM 9479 O O . ASP E 1 49 ? -23.364 19.923 -28.989 1.00 46.79 49 ASP E O 1
ATOM 9484 N N . GLN E 1 50 ? -24.448 19.086 -27.199 1.00 45.50 50 GLN E N 1
ATOM 9485 C CA . GLN E 1 50 ? -24.368 20.339 -26.458 1.00 44.30 50 GLN E CA 1
ATOM 9486 C C . GLN E 1 50 ? -22.970 20.601 -25.921 1.00 46.52 50 GLN E C 1
ATOM 9487 O O . GLN E 1 50 ? -22.629 21.759 -25.659 1.00 48.33 50 GLN E O 1
ATOM 9493 N N . TRP E 1 51 ? -22.161 19.550 -25.757 1.00 45.75 51 TRP E N 1
ATOM 9494 C CA . TRP E 1 51 ? -20.934 19.655 -24.973 1.00 45.39 51 TRP E CA 1
ATOM 9495 C C . TRP E 1 51 ? -19.959 20.658 -25.575 1.00 48.55 51 TRP E C 1
ATOM 9496 O O . TRP E 1 51 ? -19.355 21.457 -24.849 1.00 48.72 51 TRP E O 1
ATOM 9507 N N . THR E 1 52 ? -19.789 20.625 -26.899 1.00 50.82 52 THR E N 1
ATOM 9508 C CA . THR E 1 52 ? -18.807 21.479 -27.558 1.00 49.00 52 THR E CA 1
ATOM 9509 C C . THR E 1 52 ? -19.009 22.942 -27.187 1.00 45.22 52 THR E C 1
ATOM 9510 O O . THR E 1 52 ? -18.089 23.610 -26.704 1.00 50.23 52 THR E O 1
ATOM 9514 N N . HIS E 1 53 ? -20.223 23.451 -27.392 1.00 47.93 53 HIS E N 1
ATOM 9515 C CA . HIS E 1 53 ? -20.468 24.868 -27.155 1.00 49.81 53 HIS E CA 1
ATOM 9516 C C . HIS E 1 53 ? -20.374 25.216 -25.674 1.00 51.41 53 HIS E C 1
ATOM 9517 O O . HIS E 1 53 ? -19.815 26.258 -25.312 1.00 50.27 53 HIS E O 1
ATOM 9524 N N . MET E 1 54 ? -20.917 24.361 -24.803 1.00 49.43 54 MET E N 1
ATOM 9525 C CA . MET E 1 54 ? -20.882 24.649 -23.372 1.00 50.09 54 MET E CA 1
ATOM 9526 C C . MET E 1 54 ? -19.456 24.677 -22.838 1.00 48.29 54 MET E C 1
ATOM 9527 O O . MET E 1 54 ? -19.161 25.415 -21.892 1.00 49.40 54 MET E O 1
ATOM 9532 N N . VAL E 1 55 ? -18.558 23.892 -23.435 1.00 47.36 55 VAL E N 1
ATOM 9533 C CA . VAL E 1 55 ? -17.164 23.899 -23.004 1.00 51.78 55 VAL E CA 1
ATOM 9534 C C . VAL E 1 55 ? -16.497 25.223 -23.365 1.00 53.14 55 VAL E C 1
ATOM 9535 O O . VAL E 1 55 ? -15.734 25.786 -22.570 1.00 59.45 55 VAL E O 1
ATOM 9539 N N . SER E 1 56 ? -16.789 25.755 -24.554 1.00 52.55 56 SER E N 1
ATOM 9540 C CA . SER E 1 56 ? -16.097 26.949 -25.028 1.00 54.89 56 SER E CA 1
ATOM 9541 C C . SER E 1 56 ? -16.503 28.215 -24.284 1.00 55.08 56 SER E C 1
ATOM 9542 O O . SER E 1 56 ? -15.803 29.226 -24.399 1.00 60.72 56 SER E O 1
ATOM 9545 N N . ILE E 1 57 ? -17.604 28.193 -23.530 1.00 54.74 57 ILE E N 1
ATOM 9546 C CA . ILE E 1 57 ? -18.011 29.353 -22.746 1.00 51.16 57 ILE E CA 1
ATOM 9547 C C . ILE E 1 57 ? -17.669 29.205 -21.271 1.00 62.56 57 ILE E C 1
ATOM 9548 O O . ILE E 1 57 ? -17.985 30.102 -20.476 1.00 63.28 57 ILE E O 1
ATOM 9553 N N . ALA E 1 58 ? -17.029 28.106 -20.880 1.00 59.97 58 ALA E N 1
ATOM 9554 C CA . ALA E 1 58 ? -16.646 27.897 -19.490 1.00 59.59 58 ALA E CA 1
ATOM 9555 C C . ALA E 1 58 ? -15.374 28.680 -19.193 1.00 58.79 58 ALA E C 1
ATOM 9556 O O . ALA E 1 58 ? -14.329 28.432 -19.804 1.00 58.00 58 ALA E O 1
ATOM 9558 N N . ASP E 1 59 ? -15.461 29.624 -18.259 1.00 59.32 59 ASP E N 1
ATOM 9559 C CA . ASP E 1 59 ? -14.305 30.439 -17.910 1.00 59.81 59 ASP E CA 1
ATOM 9560 C C . ASP E 1 59 ? -13.267 29.592 -17.182 1.00 60.81 59 ASP E C 1
ATOM 9561 O O . ASP E 1 59 ? -13.585 28.906 -16.205 1.00 61.78 59 ASP E O 1
ATOM 9566 N N . CYS E 1 60 ? -12.021 29.642 -17.666 1.00 57.73 60 CYS E N 1
ATOM 9567 C CA . CYS E 1 60 ? -10.956 28.836 -17.077 1.00 60.55 60 CYS E CA 1
ATOM 9568 C C . CYS E 1 60 ? -10.727 29.177 -15.611 1.00 59.83 60 CYS E C 1
ATOM 9569 O O . CYS E 1 60 ? -10.295 28.316 -14.835 1.00 58.39 60 CYS E O 1
ATOM 9572 N N . ARG E 1 61 ? -11.007 30.418 -15.213 1.00 59.52 61 ARG E N 1
ATOM 9573 C CA . ARG E 1 61 ? -10.849 30.816 -13.820 1.00 54.83 61 ARG E CA 1
ATOM 9574 C C . ARG E 1 61 ? -11.823 30.107 -12.887 1.00 60.71 61 ARG E C 1
ATOM 9575 O O . ARG E 1 61 ? -11.639 30.168 -11.666 1.00 54.88 61 ARG E O 1
ATOM 9577 N N . ASP E 1 62 ? -12.846 29.444 -13.423 1.00 60.84 62 ASP E N 1
ATOM 9578 C CA . ASP E 1 62 ? -13.807 28.716 -12.606 1.00 55.31 62 ASP E CA 1
ATOM 9579 C C . ASP E 1 62 ? -13.364 27.293 -12.294 1.00 51.44 62 ASP E C 1
ATOM 9580 O O . ASP E 1 62 ? -13.952 26.658 -11.412 1.00 58.85 62 ASP E O 1
ATOM 9585 N N . PHE E 1 63 ? -12.352 26.780 -12.987 1.00 51.30 63 PHE E N 1
ATOM 9586 C CA . PHE E 1 63 ? -11.801 25.461 -12.686 1.00 50.06 63 PHE E CA 1
ATOM 9587 C C . PHE E 1 63 ? -10.787 25.614 -11.559 1.00 52.14 63 PHE E C 1
ATOM 9588 O O . PHE E 1 63 ? -9.643 26.016 -11.784 1.00 52.88 63 PHE E O 1
ATOM 9596 N N . ILE E 1 64 ? -11.203 25.304 -10.336 1.00 47.53 64 ILE E N 1
ATOM 9597 C CA . ILE E 1 64 ? -10.306 25.315 -9.186 1.00 46.31 64 ILE E CA 1
ATOM 9598 C C . ILE E 1 64 ? -9.639 23.946 -9.121 1.00 42.61 64 ILE E C 1
ATOM 9599 O O . ILE E 1 64 ? -10.297 22.933 -8.875 1.00 43.20 64 ILE E O 1
ATOM 9604 N N . VAL E 1 65 ? -8.333 23.914 -9.367 1.00 48.64 65 VAL E N 1
ATOM 9605 C CA . VAL E 1 65 ? -7.580 22.673 -9.493 1.00 45.05 65 VAL E CA 1
ATOM 9606 C C . VAL E 1 65 ? -6.464 22.688 -8.461 1.00 51.60 65 VAL E C 1
ATOM 9607 O O . VAL E 1 65 ? -5.601 23.575 -8.485 1.00 54.03 65 VAL E O 1
ATOM 9611 N N . LYS E 1 66 ? -6.482 21.710 -7.558 1.00 51.81 66 LYS E N 1
ATOM 9612 C CA . LYS E 1 66 ? -5.462 21.572 -6.531 1.00 49.02 66 LYS E CA 1
ATOM 9613 C C . LYS E 1 66 ? -4.864 20.175 -6.590 1.00 51.02 66 LYS E C 1
ATOM 9614 O O . LYS E 1 66 ? -5.573 19.195 -6.833 1.00 49.70 66 LYS E O 1
ATOM 9620 N N . CYS E 1 67 ? -3.553 20.096 -6.371 1.00 51.52 67 CYS E N 1
ATOM 9621 C CA . CYS E 1 67 ? -2.851 18.824 -6.246 1.00 49.73 67 CYS E CA 1
ATOM 9622 C C . CYS E 1 67 ? -2.487 18.643 -4.778 1.00 54.52 67 CYS E C 1
ATOM 9623 O O . CYS E 1 67 ? -1.457 19.168 -4.324 1.00 55.32 67 CYS E O 1
ATOM 9626 N N . PRO E 1 68 ? -3.294 17.924 -3.993 1.00 53.00 68 PRO E N 1
ATOM 9627 C CA . PRO E 1 68 ? -3.108 17.962 -2.533 1.00 56.21 68 PRO E CA 1
ATOM 9628 C C . PRO E 1 68 ? -1.827 17.295 -2.066 1.00 54.38 68 PRO E C 1
ATOM 9629 O O . PRO E 1 68 ? -1.270 17.710 -1.043 1.00 52.87 68 PRO E O 1
ATOM 9633 N N . ILE E 1 69 ? -1.340 16.285 -2.787 1.00 49.83 69 ILE E N 1
ATOM 9634 C CA . ILE E 1 69 ? -0.099 15.623 -2.400 1.00 54.46 69 ILE E CA 1
ATOM 9635 C C . ILE E 1 69 ? 1.078 16.590 -2.482 1.00 58.79 69 ILE E C 1
ATOM 9636 O O . ILE E 1 69 ? 1.920 16.644 -1.577 1.00 58.53 69 ILE E O 1
ATOM 9641 N N . GLN E 1 70 ? 1.154 17.375 -3.554 1.00 59.07 70 GLN E N 1
ATOM 9642 C CA . GLN E 1 70 ? 2.245 18.325 -3.729 1.00 57.33 70 GLN E CA 1
ATOM 9643 C C . GLN E 1 70 ? 1.957 19.683 -3.102 1.00 57.19 70 GLN E C 1
ATOM 9644 O O . GLN E 1 70 ? 2.813 20.572 -3.167 1.00 59.78 70 GLN E O 1
ATOM 9650 N N . GLY E 1 71 ? 0.790 19.861 -2.489 1.00 54.11 71 GLY E N 1
ATOM 9651 C CA . GLY E 1 71 ? 0.436 21.141 -1.906 1.00 59.64 71 GLY E CA 1
ATOM 9652 C C . GLY E 1 71 ? 0.323 22.271 -2.904 1.00 63.26 71 GLY E C 1
ATOM 9653 O O . GLY E 1 71 ? 0.595 23.423 -2.553 1.00 55.56 71 GLY E O 1
ATOM 9654 N N . ILE E 1 72 ? -0.077 21.977 -4.143 1.00 59.56 72 ILE E N 1
ATOM 9655 C CA . ILE E 1 72 ? -0.074 22.959 -5.221 1.00 55.28 72 ILE E CA 1
ATOM 9656 C C . ILE E 1 72 ? -1.512 23.299 -5.589 1.00 58.93 72 ILE E C 1
ATOM 9657 O O . ILE E 1 72 ? -2.420 22.463 -5.487 1.00 61.15 72 ILE E O 1
ATOM 9662 N N . GLN E 1 73 ? -1.720 24.551 -6.000 1.00 59.35 73 GLN E N 1
ATOM 9663 C CA . GLN E 1 73 ? -2.953 24.981 -6.647 1.00 57.23 73 GLN E CA 1
ATOM 9664 C C . GLN E 1 73 ? -2.619 25.434 -8.062 1.00 59.42 73 GLN E C 1
ATOM 9665 O O . GLN E 1 73 ? -1.809 26.348 -8.249 1.00 58.26 73 GLN E O 1
ATOM 9671 N N . LEU E 1 74 ? -3.249 24.801 -9.047 1.00 52.79 74 LEU E N 1
ATOM 9672 C CA . LEU E 1 74 ? -2.979 25.030 -10.459 1.00 54.87 74 LEU E CA 1
ATOM 9673 C C . LEU E 1 74 ? -3.952 26.037 -11.063 1.00 58.07 74 LEU E C 1
ATOM 9674 O O . LEU E 1 74 ? -5.090 26.182 -10.611 1.00 59.91 74 LEU E O 1
ATOM 9679 N N . ASN E 1 75 ? -3.489 26.729 -12.104 1.00 59.36 75 ASN E N 1
ATOM 9680 C CA . ASN E 1 75 ? -4.289 27.712 -12.826 1.00 60.70 75 ASN E CA 1
ATOM 9681 C C . ASN E 1 75 ? -4.479 27.235 -14.257 1.00 58.10 75 ASN E C 1
ATOM 9682 O O . ASN E 1 75 ? -3.499 27.027 -14.982 1.00 60.46 75 ASN E O 1
ATOM 9687 N N . VAL E 1 76 ? -5.732 27.060 -14.660 1.00 53.50 76 VAL E N 1
ATOM 9688 C CA . VAL E 1 76 ? -6.042 26.583 -16.002 1.00 58.50 76 VAL E CA 1
ATOM 9689 C C . VAL E 1 76 ? -5.855 27.727 -16.989 1.00 59.48 76 VAL E C 1
ATOM 9690 O O . VAL E 1 76 ? -6.383 28.828 -16.792 1.00 60.39 76 VAL E O 1
ATOM 9694 N N . GLN E 1 77 ? -5.096 27.472 -18.053 1.00 54.99 77 GLN E N 1
ATOM 9695 C CA . GLN E 1 77 ? -4.891 28.476 -19.089 1.00 59.89 77 GLN E CA 1
ATOM 9696 C C . GLN E 1 77 ? -5.898 28.345 -20.225 1.00 58.09 77 GLN E C 1
ATOM 9697 O O . GLN E 1 77 ? -6.427 29.356 -20.698 1.00 62.77 77 GLN E O 1
ATOM 9703 N N . SER E 1 78 ? -6.176 27.121 -20.671 1.00 58.84 78 SER E N 1
ATOM 9704 C CA . SER E 1 78 ? -7.121 26.895 -21.755 1.00 55.23 78 SER E CA 1
ATOM 9705 C C . SER E 1 78 ? -7.794 25.544 -21.555 1.00 53.89 78 SER E C 1
ATOM 9706 O O . SER E 1 78 ? -7.262 24.655 -20.884 1.00 58.16 78 SER E O 1
ATOM 9709 N N . VAL E 1 79 ? -8.975 25.401 -22.152 1.00 52.78 79 VAL E N 1
ATOM 9710 C CA . VAL E 1 79 ? -9.817 24.221 -21.988 1.00 49.01 79 VAL E CA 1
ATOM 9711 C C . VAL E 1 79 ? -10.081 23.613 -23.357 1.00 49.52 79 VAL E C 1
ATOM 9712 O O . VAL E 1 79 ? -10.513 24.314 -24.279 1.00 53.22 79 VAL E O 1
ATOM 9716 N N . LYS E 1 80 ? -9.837 22.312 -23.481 1.00 44.90 80 LYS E N 1
ATOM 9717 C CA . LYS E 1 80 ? -10.150 21.564 -24.688 1.00 48.95 80 LYS E CA 1
ATOM 9718 C C . LYS E 1 80 ? -10.897 20.294 -24.313 1.00 50.74 80 LYS E C 1
ATOM 9719 O O . LYS E 1 80 ? -10.534 19.614 -23.348 1.00 48.39 80 LYS E O 1
ATOM 9725 N N . MET E 1 81 ? -11.943 19.979 -25.072 1.00 48.58 81 MET E N 1
ATOM 9726 C CA . MET E 1 81 ? -12.677 18.733 -24.903 1.00 46.68 81 MET E CA 1
ATOM 9727 C C . MET E 1 81 ? -12.160 17.710 -25.906 1.00 46.64 81 MET E C 1
ATOM 9728 O O . MET E 1 81 ? -12.216 17.939 -27.119 1.00 50.46 81 MET E O 1
ATOM 9733 N N . VAL E 1 82 ? -11.657 16.590 -25.396 1.00 43.75 82 VAL E N 1
ATOM 9734 C CA . VAL E 1 82 ? -11.227 15.459 -26.210 1.00 36.67 82 VAL E CA 1
ATOM 9735 C C . VAL E 1 82 ? -12.107 14.282 -25.819 1.00 43.32 82 VAL E C 1
ATOM 9736 O O . VAL E 1 82 ? -11.968 13.734 -24.717 1.00 44.87 82 VAL E O 1
ATOM 9740 N N . GLY E 1 83 ? -13.018 13.901 -26.707 1.00 38.40 83 GLY E N 1
ATOM 9741 C CA . GLY E 1 83 ? -13.988 12.878 -26.353 1.00 34.94 83 GLY E CA 1
ATOM 9742 C C . GLY E 1 83 ? -14.911 13.387 -25.262 1.00 40.05 83 GLY E C 1
ATOM 9743 O O . GLY E 1 83 ? -15.454 14.496 -25.343 1.00 39.52 83 GLY E O 1
ATOM 9744 N N . ALA E 1 84 ? -15.096 12.578 -24.219 1.00 38.65 84 ALA E N 1
ATOM 9745 C CA . ALA E 1 84 ? -15.903 12.968 -23.073 1.00 37.78 84 ALA E CA 1
ATOM 9746 C C . ALA E 1 84 ? -15.056 13.510 -21.930 1.00 41.68 84 ALA E C 1
ATOM 9747 O O . ALA E 1 84 ? -15.545 13.626 -20.800 1.00 38.54 84 ALA E O 1
ATOM 9749 N N . LEU E 1 85 ? -13.800 13.845 -22.201 1.00 38.71 85 LEU E N 1
ATOM 9750 C CA . LEU E 1 85 ? -12.890 14.372 -21.199 1.00 37.70 85 LEU E CA 1
ATOM 9751 C C . LEU E 1 85 ? -12.572 15.832 -21.487 1.00 38.89 85 LEU E C 1
ATOM 9752 O O . LEU E 1 85 ? -12.604 16.282 -22.636 1.00 45.61 85 LEU E O 1
ATOM 9757 N N . LEU E 1 86 ? -12.268 16.566 -20.426 1.00 40.03 86 LEU E N 1
ATOM 9758 C CA . LEU E 1 86 ? -11.688 17.894 -20.531 1.00 38.80 86 LEU E CA 1
ATOM 9759 C C . LEU E 1 86 ? -10.176 17.786 -20.401 1.00 46.58 86 LEU E C 1
ATOM 9760 O O . LEU E 1 86 ? -9.665 17.027 -19.572 1.00 41.78 86 LEU E O 1
ATOM 9765 N N . GLN E 1 87 ? -9.464 18.529 -21.241 1.00 51.53 87 GLN E N 1
ATOM 9766 C CA . GLN E 1 87 ? -8.013 18.652 -21.154 1.00 45.97 87 GLN E CA 1
ATOM 9767 C C . GLN E 1 87 ? -7.721 20.082 -20.719 1.00 46.07 87 GLN E C 1
ATOM 9768 O O . GLN E 1 87 ? -7.811 21.016 -21.521 1.00 53.86 87 GLN E O 1
ATOM 9774 N N . LEU E 1 88 ? -7.396 20.252 -19.443 1.00 48.84 88 LEU E N 1
ATOM 9775 C CA . LEU E 1 88 ? -7.124 21.565 -18.871 1.00 50.95 88 LEU E CA 1
ATOM 9776 C C . LEU E 1 88 ? -5.618 21.797 -18.893 1.00 54.27 88 LEU E C 1
ATOM 9777 O O . LEU E 1 88 ? -4.881 21.207 -18.096 1.00 55.02 88 LEU E O 1
ATOM 9782 N N . THR E 1 89 ? -5.165 22.648 -19.809 1.00 56.83 89 THR E N 1
ATOM 9783 C CA . THR E 1 89 ? -3.758 23.023 -19.849 1.00 53.10 89 THR E CA 1
ATOM 9784 C C . THR E 1 89 ? -3.441 23.962 -18.691 1.00 55.23 89 THR E C 1
ATOM 9785 O O . THR E 1 89 ? -4.090 24.999 -18.524 1.00 51.93 89 THR E O 1
ATOM 9789 N N . VAL E 1 90 ? -2.446 23.595 -17.888 1.00 54.67 90 VAL E N 1
ATOM 9790 C CA . VAL E 1 90 ? -2.042 24.396 -16.742 1.00 58.76 90 VAL E CA 1
ATOM 9791 C C . VAL E 1 90 ? -0.658 24.971 -17.005 1.00 57.35 90 VAL E C 1
ATOM 9792 O O . VAL E 1 90 ? 0.096 24.495 -17.860 1.00 58.13 90 VAL E O 1
ATOM 9796 N N . HIS E 1 91 ? -0.323 26.017 -16.247 1.00 59.64 91 HIS E N 1
ATOM 9797 C CA . HIS E 1 91 ? 0.964 26.678 -16.425 1.00 64.19 91 HIS E CA 1
ATOM 9798 C C . HIS E 1 91 ? 2.114 25.820 -15.914 1.00 64.85 91 HIS E C 1
ATOM 9799 O O . HIS E 1 91 ? 3.229 25.903 -16.441 1.00 66.09 91 HIS E O 1
ATOM 9806 N N . THR E 1 92 ? 1.866 24.994 -14.905 1.00 63.21 92 THR E N 1
ATOM 9807 C CA . THR E 1 92 ? 2.916 24.200 -14.288 1.00 58.33 92 THR E CA 1
ATOM 9808 C C . THR E 1 92 ? 2.992 22.817 -14.917 1.00 58.55 92 THR E C 1
ATOM 9809 O O . THR E 1 92 ? 1.969 22.178 -15.181 1.00 58.67 92 THR E O 1
ATOM 9813 N N . ASN E 1 93 ? 4.215 22.362 -15.160 1.00 53.50 93 ASN E N 1
ATOM 9814 C CA . ASN E 1 93 ? 4.458 20.982 -15.546 1.00 53.41 93 ASN E CA 1
ATOM 9815 C C . ASN E 1 93 ? 4.602 20.138 -14.285 1.00 54.16 93 ASN E C 1
ATOM 9816 O O . ASN E 1 93 ? 5.288 20.537 -13.338 1.00 54.15 93 ASN E O 1
ATOM 9821 N N . ASN E 1 94 ? 3.942 18.982 -14.270 1.00 52.77 94 ASN E N 1
ATOM 9822 C CA . ASN E 1 94 ? 3.994 18.081 -13.123 1.00 54.83 94 ASN E CA 1
ATOM 9823 C C . ASN E 1 94 ? 5.341 17.370 -13.115 1.00 52.70 94 ASN E C 1
ATOM 9824 O O . ASN E 1 94 ? 5.612 16.529 -13.978 1.00 46.76 94 ASN E O 1
ATOM 9829 N N . THR E 1 95 ? 6.185 17.702 -12.135 1.00 53.64 95 THR E N 1
ATOM 9830 C CA . THR E 1 95 ? 7.501 17.080 -12.044 1.00 56.31 95 THR E CA 1
ATOM 9831 C C . THR E 1 95 ? 7.417 15.594 -11.725 1.00 54.99 95 THR E C 1
ATOM 9832 O O . THR E 1 95 ? 8.349 14.850 -12.049 1.00 56.46 95 THR E O 1
ATOM 9836 N N . ALA E 1 96 ? 6.327 15.148 -11.105 1.00 52.05 96 ALA E N 1
ATOM 9837 C CA . ALA E 1 96 ? 6.129 13.741 -10.788 1.00 50.61 96 ALA E CA 1
ATOM 9838 C C . ALA E 1 96 ? 5.586 12.940 -11.963 1.00 50.81 96 ALA E C 1
ATOM 9839 O O . ALA E 1 96 ? 5.229 11.771 -11.781 1.00 47.34 96 ALA E O 1
ATOM 9841 N N . THR E 1 97 ? 5.518 13.530 -13.152 1.00 48.08 97 THR E N 1
ATOM 9842 C CA . THR E 1 97 ? 4.958 12.829 -14.302 1.00 43.38 97 THR E CA 1
ATOM 9843 C C . THR E 1 97 ? 5.844 11.645 -14.674 1.00 49.16 97 THR E C 1
ATOM 9844 O O . THR E 1 97 ? 7.058 11.814 -14.842 1.00 52.19 97 THR E O 1
ATOM 9848 N N . PRO E 1 98 ? 5.290 10.446 -14.798 1.00 50.11 98 PRO E N 1
ATOM 9849 C CA . PRO E 1 98 ? 6.065 9.308 -15.288 1.00 44.13 98 PRO E CA 1
ATOM 9850 C C . PRO E 1 98 ? 5.956 9.197 -16.803 1.00 52.06 98 PRO E C 1
ATOM 9851 O O . PRO E 1 98 ? 5.206 9.924 -17.457 1.00 53.35 98 PRO E O 1
ATOM 9855 N N . ASP E 1 99 ? 6.720 8.259 -17.351 1.00 45.21 99 ASP E N 1
ATOM 9856 C CA . ASP E 1 99 ? 6.440 7.773 -18.691 1.00 55.14 99 ASP E CA 1
ATOM 9857 C C . ASP E 1 99 ? 5.099 7.052 -18.665 1.00 57.23 99 ASP E C 1
ATOM 9858 O O . ASP E 1 99 ? 4.907 6.117 -17.880 1.00 56.77 99 ASP E O 1
ATOM 9863 N N . TYR E 1 100 ? 4.160 7.501 -19.494 1.00 50.06 100 TYR E N 1
ATOM 9864 C CA . TYR E 1 100 ? 2.808 6.968 -19.479 1.00 47.22 100 TYR E CA 1
ATOM 9865 C C . TYR E 1 100 ? 2.338 6.674 -20.895 1.00 50.59 100 TYR E C 1
ATOM 9866 O O . TYR E 1 100 ? 2.845 7.224 -21.876 1.00 56.17 100 TYR E O 1
ATOM 9875 N N . LYS E 1 101 ? 1.355 5.783 -20.980 1.00 48.58 101 LYS E N 1
ATOM 9876 C CA . LYS E 1 101 ? 0.705 5.437 -22.233 1.00 44.86 101 LYS E CA 1
ATOM 9877 C C . LYS E 1 101 ? -0.796 5.367 -22.003 1.00 48.63 101 LYS E C 1
ATOM 9878 O O . LYS E 1 101 ? -1.252 4.859 -20.974 1.00 49.41 101 LYS E O 1
ATOM 9884 N N . PHE E 1 102 ? -1.557 5.894 -22.956 1.00 46.65 102 PHE E N 1
ATOM 9885 C CA . PHE E 1 102 ? -3.008 5.727 -22.978 1.00 41.48 102 PHE E CA 1
ATOM 9886 C C . PHE E 1 102 ? -3.293 4.456 -23.767 1.00 47.74 102 PHE E C 1
ATOM 9887 O O . PHE E 1 102 ? -3.210 4.446 -24.997 1.00 43.27 102 PHE E O 1
ATOM 9895 N N . GLU E 1 103 ? -3.611 3.372 -23.065 1.00 46.22 103 GLU E N 1
ATOM 9896 C CA . GLU E 1 103 ? -3.847 2.083 -23.701 1.00 42.18 103 GLU E CA 1
ATOM 9897 C C . GLU E 1 103 ? -5.282 1.646 -23.455 1.00 46.80 103 GLU E C 1
ATOM 9898 O O . GLU E 1 103 ? -5.747 1.632 -22.308 1.00 47.44 103 GLU E O 1
ATOM 9904 N N . ARG E 1 104 ? -5.976 1.285 -24.529 1.00 43.65 104 ARG E N 1
AT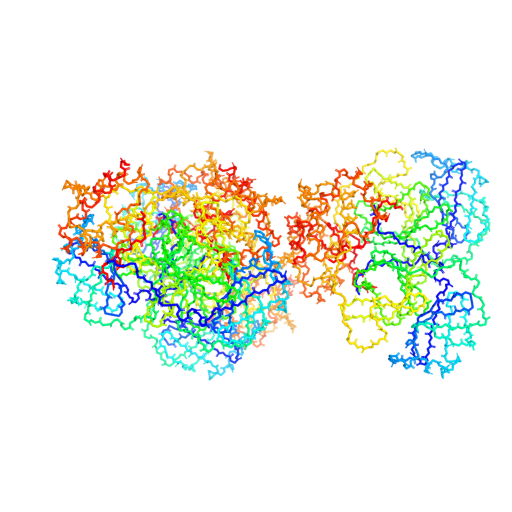OM 9905 C CA . ARG E 1 104 ? -7.345 0.814 -24.416 1.00 45.33 104 ARG E CA 1
ATOM 9906 C C . ARG E 1 104 ? -7.372 -0.643 -23.977 1.00 47.67 104 ARG E C 1
ATOM 9907 O O . ARG E 1 104 ? -6.607 -1.475 -24.476 1.00 49.82 104 ARG E O 1
ATOM 9915 N N . LEU E 1 105 ? -8.263 -0.942 -23.037 1.00 45.75 105 LEU E N 1
ATOM 9916 C CA . LEU E 1 105 ? -8.417 -2.292 -22.518 1.00 42.23 105 LEU E CA 1
ATOM 9917 C C . LEU E 1 105 ? -9.330 -3.113 -23.420 1.00 41.77 105 LEU E C 1
ATOM 9918 O O . LEU E 1 105 ? -10.325 -2.609 -23.946 1.00 42.98 105 LEU E O 1
ATOM 9923 N N . GLN E 1 106 ? -8.978 -4.378 -23.606 1.00 44.19 106 GLN E N 1
ATOM 9924 C CA . GLN E 1 106 ? -9.977 -5.251 -24.201 1.00 41.26 106 GLN E CA 1
ATOM 9925 C C . GLN E 1 106 ? -10.789 -5.929 -23.101 1.00 41.55 106 GLN E C 1
ATOM 9926 O O . GLN E 1 106 ? -10.313 -6.069 -21.969 1.00 42.22 106 GLN E O 1
ATOM 9932 N N . PRO E 1 107 ? -12.029 -6.323 -23.387 1.00 40.38 107 PRO E N 1
ATOM 9933 C CA . PRO E 1 107 ? -12.810 -7.071 -22.394 1.00 39.08 107 PRO E CA 1
ATOM 9934 C C . PRO E 1 107 ? -12.076 -8.325 -21.934 1.00 42.46 107 PRO E C 1
ATOM 9935 O O . PRO E 1 107 ? -11.383 -8.985 -22.709 1.00 36.49 107 PRO E O 1
ATOM 9939 N N . GLY E 1 108 ? -12.217 -8.641 -20.646 1.00 40.25 108 GLY E N 1
ATOM 9940 C CA . GLY E 1 108 ? -11.532 -9.769 -20.057 1.00 36.63 108 GLY E CA 1
ATOM 9941 C C . GLY E 1 108 ? -10.168 -9.461 -19.475 1.00 38.22 108 GLY E C 1
ATOM 9942 O O . GLY E 1 108 ? -9.573 -10.339 -18.838 1.00 45.25 108 GLY E O 1
ATOM 9943 N N . SER E 1 109 ? -9.651 -8.254 -19.672 1.00 34.85 109 SER E N 1
ATOM 9944 C CA . SER E 1 109 ? -8.383 -7.851 -19.084 1.00 40.77 109 SER E CA 1
ATOM 9945 C C . SER E 1 109 ? -8.625 -7.094 -17.783 1.00 41.81 109 SER E C 1
ATOM 9946 O O . SER E 1 109 ? -9.678 -6.482 -17.583 1.00 38.93 109 SER E O 1
ATOM 9949 N N . SER E 1 110 ? -7.640 -7.143 -16.895 1.00 37.87 110 SER E N 1
ATOM 9950 C CA . SER E 1 110 ? -7.779 -6.574 -15.565 1.00 40.32 110 SER E CA 1
ATOM 9951 C C . SER E 1 110 ? -7.105 -5.210 -15.481 1.00 40.05 110 SER E C 1
ATOM 9952 O O . SER E 1 110 ? -6.329 -4.809 -16.351 1.00 38.62 110 SER E O 1
ATOM 9955 N N . MET E 1 111 ? -7.415 -4.496 -14.403 1.00 42.71 111 MET E N 1
ATOM 9956 C CA . MET E 1 111 ? -6.769 -3.225 -14.116 1.00 37.39 111 MET E CA 1
ATOM 9957 C C . MET E 1 111 ? -6.977 -2.893 -12.646 1.00 39.20 111 MET E C 1
ATOM 9958 O O . MET E 1 111 ? -7.855 -3.448 -11.979 1.00 32.56 111 MET E O 1
ATOM 9963 N N . THR E 1 112 ? -6.156 -1.975 -12.152 1.00 38.58 112 THR E N 1
ATOM 9964 C CA . THR E 1 112 ? -6.244 -1.511 -10.777 1.00 33.88 112 THR E CA 1
ATOM 9965 C C . THR E 1 112 ? -6.944 -0.160 -10.745 1.00 33.56 112 THR E C 1
ATOM 9966 O O . THR E 1 112 ? -6.564 0.757 -11.479 1.00 33.51 112 THR E O 1
ATOM 9970 N N . ILE E 1 113 ? -7.962 -0.042 -9.896 1.00 35.75 113 ILE E N 1
ATOM 9971 C CA . ILE E 1 113 ? -8.711 1.197 -9.725 1.00 32.98 113 ILE E CA 1
ATOM 9972 C C . ILE E 1 113 ? -8.157 1.945 -8.521 1.00 39.61 113 ILE E C 1
ATOM 9973 O O . ILE E 1 113 ? -8.058 1.383 -7.423 1.00 38.20 113 ILE E O 1
ATOM 9978 N N . ALA E 1 114 ? -7.807 3.215 -8.721 1.00 35.73 114 ALA E N 1
ATOM 9979 C CA . ALA E 1 114 ? -7.407 4.108 -7.634 1.00 34.75 114 ALA E CA 1
ATOM 9980 C C . ALA E 1 114 ? -8.588 5.026 -7.327 1.00 35.68 114 ALA E C 1
ATOM 9981 O O . ALA E 1 114 ? -8.681 6.142 -7.834 1.00 44.37 114 ALA E O 1
ATOM 9983 N N . CYS E 1 115 ? -9.499 4.543 -6.486 1.00 35.72 115 CYS E N 1
ATOM 9984 C CA . CYS E 1 115 ? -10.688 5.306 -6.119 1.00 34.56 115 CYS E CA 1
ATOM 9985 C C . CYS E 1 115 ? -10.293 6.529 -5.296 1.00 39.33 115 CYS E C 1
ATOM 9986 O O . CYS E 1 115 ? -9.717 6.396 -4.210 1.00 38.98 115 CYS E O 1
ATOM 9989 N N . ALA E 1 116 ? -10.613 7.718 -5.800 1.00 34.77 116 ALA E N 1
ATOM 9990 C CA . ALA E 1 116 ? -10.164 8.962 -5.197 1.00 33.67 116 ALA E CA 1
ATOM 9991 C C . ALA E 1 116 ? -11.340 9.876 -4.880 1.00 38.63 116 ALA E C 1
ATOM 9992 O O . ALA E 1 116 ? -12.407 9.789 -5.494 1.00 35.80 116 ALA E O 1
ATOM 9994 N N . TYR E 1 117 ? -11.128 10.747 -3.895 1.00 42.77 117 TYR E N 1
ATOM 9995 C CA . TYR E 1 117 ? -12.074 11.793 -3.533 1.00 44.62 117 TYR E CA 1
ATOM 9996 C C . TYR E 1 117 ? -11.275 13.033 -3.167 1.00 45.14 117 TYR E C 1
ATOM 9997 O O . TYR E 1 117 ? -10.286 12.936 -2.435 1.00 45.11 117 TYR E O 1
ATOM 10006 N N . ASP E 1 118 ? -11.692 14.187 -3.693 1.00 47.59 118 ASP E N 1
ATOM 10007 C CA . ASP E 1 118 ? -11.002 15.457 -3.452 1.00 47.46 118 ASP E CA 1
ATOM 10008 C C . ASP E 1 118 ? -9.540 15.385 -3.890 1.00 44.99 118 ASP E C 1
ATOM 10009 O O . ASP E 1 118 ? -8.654 15.973 -3.267 1.00 47.45 118 ASP E O 1
ATOM 10014 N N . GLY E 1 119 ? -9.285 14.649 -4.969 1.00 42.66 119 GLY E N 1
ATOM 10015 C CA . GLY E 1 119 ? -7.936 14.499 -5.473 1.00 46.55 119 GLY E CA 1
ATOM 10016 C C . GLY E 1 119 ? -7.020 13.631 -4.641 1.00 45.85 119 GLY E C 1
ATOM 10017 O O . GLY E 1 119 ? -5.806 13.648 -4.865 1.00 48.08 119 GLY E O 1
ATOM 10018 N N . ILE E 1 120 ? -7.557 12.869 -3.691 1.00 45.40 120 ILE E N 1
ATOM 10019 C CA . ILE E 1 120 ? -6.766 12.005 -2.823 1.00 39.61 120 ILE E CA 1
ATOM 10020 C C . ILE E 1 120 ? -7.249 10.574 -3.000 1.00 38.20 120 ILE E C 1
ATOM 10021 O O . ILE E 1 120 ? -8.445 10.296 -2.855 1.00 38.72 120 ILE E O 1
ATOM 10026 N N . VAL E 1 121 ? -6.321 9.668 -3.311 1.00 35.73 121 VAL E N 1
ATOM 10027 C CA . VAL E 1 121 ? -6.669 8.257 -3.426 1.00 32.14 121 VAL E CA 1
ATOM 10028 C C . VAL E 1 121 ? -7.053 7.722 -2.052 1.00 48.24 121 VAL E C 1
ATOM 10029 O O . VAL E 1 121 ? -6.290 7.842 -1.083 1.00 41.44 121 VAL E O 1
ATOM 10033 N N . ARG E 1 122 ? -8.246 7.131 -1.961 1.00 44.31 122 ARG E N 1
ATOM 10034 C CA . ARG E 1 122 ? -8.762 6.588 -0.712 1.00 41.91 122 ARG E CA 1
ATOM 10035 C C . ARG E 1 122 ? -8.680 5.067 -0.654 1.00 46.71 122 ARG E C 1
ATOM 10036 O O . ARG E 1 122 ? -8.264 4.509 0.365 1.00 41.03 122 ARG E O 1
ATOM 10044 N N . HIS E 1 123 ? -9.078 4.384 -1.726 1.00 38.77 123 HIS E N 1
ATOM 10045 C CA . HIS E 1 123 ? -9.017 2.932 -1.799 1.00 36.15 123 HIS E CA 1
ATOM 10046 C C . HIS E 1 123 ? -8.434 2.506 -3.139 1.00 45.83 123 HIS E C 1
ATOM 10047 O O . HIS E 1 123 ? -8.431 3.263 -4.114 1.00 39.65 123 HIS E O 1
ATOM 10054 N N . VAL E 1 124 ? -7.964 1.263 -3.174 1.00 45.20 124 VAL E N 1
ATOM 10055 C CA . VAL E 1 124 ? -7.402 0.644 -4.366 1.00 39.41 124 VAL E CA 1
ATOM 10056 C C . VAL E 1 124 ? -7.985 -0.758 -4.466 1.00 42.76 124 VAL E C 1
ATOM 10057 O O . VAL E 1 124 ? -7.886 -1.538 -3.511 1.00 40.12 124 VAL E O 1
ATOM 10061 N N . TYR E 1 125 ? -8.605 -1.076 -5.602 1.00 34.42 125 TYR E N 1
ATOM 10062 C CA . TYR E 1 125 ? -9.216 -2.389 -5.766 1.00 37.88 125 TYR E CA 1
ATOM 10063 C C . TYR E 1 125 ? -9.137 -2.824 -7.223 1.00 40.24 125 TYR E C 1
ATOM 10064 O O . TYR E 1 125 ? -8.780 -2.049 -8.112 1.00 38.90 125 TYR E O 1
ATOM 10073 N N . HIS E 1 126 ? -9.500 -4.081 -7.451 1.00 38.36 126 HIS E N 1
ATOM 10074 C CA . HIS E 1 126 ? -9.250 -4.786 -8.699 1.00 36.94 126 HIS E CA 1
ATOM 10075 C C . HIS E 1 126 ? -10.560 -5.023 -9.444 1.00 39.58 126 HIS E C 1
ATOM 10076 O O . HIS E 1 126 ? -11.582 -5.343 -8.829 1.00 41.50 126 HIS E O 1
ATOM 10083 N N . VAL E 1 127 ? -10.534 -4.844 -10.771 1.00 40.25 127 VAL E N 1
ATOM 10084 C CA . VAL E 1 127 ? -11.685 -5.113 -11.628 1.00 35.11 127 VAL E CA 1
ATOM 10085 C C . VAL E 1 127 ? -11.212 -5.694 -12.955 1.00 41.54 127 VAL E C 1
ATOM 10086 O O . VAL E 1 127 ? -10.076 -5.486 -13.387 1.00 42.47 127 VAL E O 1
ATOM 10090 N N . VAL E 1 128 ? -12.116 -6.425 -13.605 1.00 40.00 128 VAL E N 1
ATOM 10091 C CA . VAL E 1 128 ? -11.938 -6.888 -14.976 1.00 38.53 128 VAL E CA 1
ATOM 10092 C C . VAL E 1 128 ? -13.052 -6.285 -15.820 1.00 39.31 128 VAL E C 1
ATOM 10093 O O . VAL E 1 128 ? -14.225 -6.333 -15.433 1.00 32.28 128 VAL E O 1
ATOM 10097 N N . LEU E 1 129 ? -12.682 -5.706 -16.961 1.00 36.89 129 LEU E N 1
ATOM 10098 C CA . LEU E 1 129 ? -13.669 -5.231 -17.923 1.00 35.58 129 LEU E CA 1
ATOM 10099 C C . LEU E 1 129 ? -14.429 -6.422 -18.496 1.00 32.69 129 LEU E C 1
ATOM 10100 O O . LEU E 1 129 ? -13.821 -7.345 -19.048 1.00 35.64 129 LEU E O 1
ATOM 10105 N N . GLN E 1 130 ? -15.751 -6.414 -18.356 1.00 31.87 130 GLN E N 1
ATOM 10106 C CA . GLN E 1 130 ? -16.560 -7.534 -18.810 1.00 37.32 130 GLN E CA 1
ATOM 10107 C C . GLN E 1 130 ? -16.981 -7.343 -20.269 1.00 38.10 130 GLN E C 1
ATOM 10108 O O . GLN E 1 130 ? -16.790 -6.283 -20.870 1.00 34.12 130 GLN E O 1
ATOM 10114 N N . LEU E 1 131 ? -17.562 -8.402 -20.841 1.00 34.90 131 LEU E N 1
ATOM 10115 C CA . LEU E 1 131 ? -17.955 -8.369 -22.246 1.00 39.05 131 LEU E CA 1
ATOM 10116 C C . LEU E 1 131 ? -19.152 -7.460 -22.491 1.00 40.24 131 LEU E C 1
ATOM 10117 O O . LEU E 1 131 ? -19.411 -7.097 -23.642 1.00 37.99 131 LEU E O 1
ATOM 10122 N N . ASN E 1 132 ? -19.886 -7.085 -21.444 1.00 39.18 132 ASN E N 1
ATOM 10123 C CA . ASN E 1 132 ? -20.880 -6.030 -21.582 1.00 31.62 132 ASN E CA 1
ATOM 10124 C C . ASN E 1 132 ? -20.254 -4.646 -21.512 1.00 35.29 132 ASN E C 1
ATOM 10125 O O . ASN E 1 132 ? -20.987 -3.651 -21.504 1.00 38.58 132 ASN E O 1
ATOM 10130 N N . ASN E 1 133 ? -18.921 -4.578 -21.441 1.00 35.88 133 ASN E N 1
ATOM 10131 C CA . ASN E 1 133 ? -18.160 -3.328 -21.435 1.00 38.87 133 ASN E CA 1
ATOM 10132 C C . ASN E 1 133 ? -18.427 -2.491 -20.190 1.00 38.59 133 ASN E C 1
ATOM 10133 O O . ASN E 1 133 ? -18.269 -1.268 -20.203 1.00 39.22 133 ASN E O 1
ATOM 10138 N N . LEU E 1 134 ? -18.819 -3.142 -19.104 1.00 37.61 134 LEU E N 1
ATOM 10139 C CA . LEU E 1 134 ? -18.952 -2.484 -17.818 1.00 40.28 134 LEU E CA 1
ATOM 10140 C C . LEU E 1 134 ? -17.960 -3.094 -16.838 1.00 42.23 134 LEU E C 1
ATOM 10141 O O . LEU E 1 134 ? -17.459 -4.205 -17.038 1.00 38.83 134 LEU E O 1
ATOM 10146 N N . ILE E 1 135 ? -17.654 -2.335 -15.789 1.00 37.22 135 ILE E N 1
ATOM 10147 C CA . ILE E 1 135 ? -16.894 -2.845 -14.658 1.00 38.11 135 ILE E CA 1
ATOM 10148 C C . ILE E 1 135 ? -17.788 -2.786 -13.429 1.00 39.21 135 ILE E C 1
ATOM 10149 O O . ILE E 1 135 ? -18.643 -1.902 -13.294 1.00 37.57 135 ILE E O 1
ATOM 10154 N N . TYR E 1 136 ? -17.601 -3.755 -12.541 1.00 39.06 136 TYR E N 1
ATOM 10155 C CA . TYR E 1 136 ? -18.378 -3.862 -11.307 1.00 38.15 136 TYR E CA 1
ATOM 10156 C C . TYR E 1 136 ? -17.474 -3.363 -10.189 1.00 36.58 136 TYR E C 1
ATOM 10157 O O . TYR E 1 136 ? -16.707 -4.120 -9.593 1.00 40.70 136 TYR E O 1
ATOM 10166 N N . ALA E 1 137 ? -17.550 -2.062 -9.928 1.00 36.43 137 ALA E N 1
ATOM 10167 C CA . ALA E 1 137 ? -16.626 -1.374 -9.052 1.00 42.57 137 ALA E CA 1
ATOM 10168 C C . ALA E 1 137 ? -17.366 -0.860 -7.815 1.00 40.13 137 ALA E C 1
ATOM 10169 O O . ALA E 1 137 ? -18.424 -1.388 -7.442 1.00 39.20 137 ALA E O 1
ATOM 10171 N N . SER E 1 138 ? -16.809 0.168 -7.182 1.00 41.23 138 SER E N 1
ATOM 10172 C CA . SER E 1 138 ? -17.442 0.794 -6.025 1.00 42.43 138 SER E CA 1
ATOM 10173 C C . SER E 1 138 ? -17.042 2.259 -6.001 1.00 39.81 138 SER E C 1
ATOM 10174 O O . SER E 1 138 ? -15.856 2.576 -5.873 1.00 38.42 138 SER E O 1
ATOM 10177 N N . PHE E 1 139 ? -18.027 3.144 -6.107 1.00 41.11 139 PHE E N 1
ATOM 10178 C CA . PHE E 1 139 ? -17.776 4.574 -6.154 1.00 41.62 139 PHE E CA 1
ATOM 10179 C C . PHE E 1 139 ? -18.898 5.313 -5.443 1.00 34.53 139 PHE E C 1
ATOM 10180 O O . PHE E 1 139 ? -20.056 4.886 -5.462 1.00 37.41 139 PHE E O 1
ATOM 10188 N N . LEU E 1 140 ? -18.548 6.438 -4.839 1.00 34.40 140 LEU E N 1
ATOM 10189 C CA . LEU E 1 140 ? -19.511 7.344 -4.236 1.00 38.79 140 LEU E CA 1
ATOM 10190 C C . LEU E 1 140 ? -19.502 8.662 -5.004 1.00 36.52 140 LEU E C 1
ATOM 10191 O O . LEU E 1 140 ? -18.781 8.826 -5.992 1.00 46.90 140 LEU E O 1
ATOM 10196 N N . ASN E 1 141 ? -20.328 9.602 -4.550 1.00 38.94 141 ASN E N 1
ATOM 10197 C CA . ASN E 1 141 ? -20.334 10.933 -5.141 1.00 35.51 141 ASN E CA 1
ATOM 10198 C C . ASN E 1 141 ? -18.940 11.543 -5.073 1.00 41.43 141 ASN E C 1
ATOM 10199 O O . ASN E 1 141 ? -18.239 11.425 -4.065 1.00 35.17 141 ASN E O 1
ATOM 10204 N N . GLY E 1 142 ? -18.530 12.185 -6.164 1.00 41.65 142 GLY E N 1
ATOM 10205 C CA . GLY E 1 142 ? -17.220 12.793 -6.230 1.00 34.82 142 GLY E CA 1
ATOM 10206 C C . GLY E 1 142 ? -16.095 11.863 -6.622 1.00 37.02 142 GLY E C 1
ATOM 10207 O O . GLY E 1 142 ? -14.945 12.313 -6.701 1.00 38.65 142 GLY E O 1
ATOM 10208 N N . ALA E 1 143 ? -16.382 10.584 -6.876 1.00 32.57 143 ALA E N 1
ATOM 10209 C CA . ALA E 1 143 ? -15.343 9.640 -7.265 1.00 35.51 143 ALA E CA 1
ATOM 10210 C C . ALA E 1 143 ? -14.971 9.728 -8.740 1.00 39.70 143 ALA E C 1
ATOM 10211 O O . ALA E 1 143 ? -14.001 9.082 -9.154 1.00 38.22 143 ALA E O 1
ATOM 10213 N N . CYS E 1 144 ? -15.708 10.499 -9.537 1.00 36.82 144 CYS E N 1
ATOM 10214 C CA . CYS E 1 144 ? -15.401 10.606 -10.956 1.00 37.13 144 CYS E CA 1
ATOM 10215 C C . CYS E 1 144 ? -14.025 11.228 -11.154 1.00 40.70 144 CYS E C 1
ATOM 10216 O O . CYS E 1 144 ? -13.568 12.055 -10.359 1.00 40.96 144 CYS E O 1
ATOM 10219 N N . GLY E 1 145 ? -13.359 10.815 -12.228 1.00 36.72 145 GLY E N 1
ATOM 10220 C CA . GLY E 1 145 ? -11.967 11.139 -12.427 1.00 38.82 145 GLY E CA 1
ATOM 10221 C C . GLY E 1 145 ? -10.999 10.115 -11.873 1.00 42.38 145 GLY E C 1
ATOM 10222 O O . GLY E 1 145 ? -9.809 10.170 -12.212 1.00 43.74 145 GLY E O 1
ATOM 10223 N N . SER E 1 146 ? -11.462 9.199 -11.021 1.00 33.80 146 SER E N 1
ATOM 10224 C CA . SER E 1 146 ? -10.635 8.066 -10.627 1.00 35.95 146 SER E CA 1
ATOM 10225 C C . SER E 1 146 ? -10.188 7.304 -11.867 1.00 34.88 146 SER E C 1
ATOM 10226 O O . SER E 1 146 ? -10.910 7.219 -12.864 1.00 39.50 146 SER E O 1
ATOM 10229 N N . VAL E 1 147 ? -8.985 6.743 -11.803 1.00 35.41 147 VAL E N 1
ATOM 10230 C CA . VAL E 1 147 ? -8.388 6.104 -12.966 1.00 37.14 147 VAL E CA 1
ATOM 10231 C C . VAL E 1 147 ? -8.200 4.617 -12.709 1.00 40.02 147 VAL E C 1
ATOM 10232 O O . VAL E 1 147 ? -8.044 4.169 -11.566 1.00 33.55 147 VAL E O 1
ATOM 10236 N N . GLY E 1 148 ? -8.225 3.853 -13.794 1.00 35.88 148 GLY E N 1
ATOM 10237 C CA . GLY E 1 148 ? -7.828 2.452 -13.791 1.00 34.79 148 GLY E CA 1
ATOM 10238 C C . GLY E 1 148 ? -6.539 2.304 -14.577 1.00 41.07 148 GLY E C 1
ATOM 10239 O O . GLY E 1 148 ? -6.396 2.878 -15.663 1.00 37.69 148 GLY E O 1
ATOM 10240 N N . TYR E 1 149 ? -5.601 1.530 -14.031 1.00 40.01 149 TYR E N 1
ATOM 10241 C CA . TYR E 1 149 ? -4.254 1.503 -14.581 1.00 36.80 149 TYR E CA 1
ATOM 10242 C C . TYR E 1 149 ? -3.632 0.126 -14.409 1.00 37.10 149 TYR E C 1
ATOM 10243 O O . TYR E 1 149 ? -4.113 -0.709 -13.639 1.00 42.10 149 TYR E O 1
ATOM 10252 N N . THR E 1 150 ? -2.548 -0.097 -15.149 1.00 37.12 150 THR E N 1
ATOM 10253 C CA . THR E 1 150 ? -1.608 -1.180 -14.898 1.00 38.17 150 THR E CA 1
ATOM 10254 C C . THR E 1 150 ? -0.199 -0.603 -14.946 1.00 44.80 150 THR E C 1
ATOM 10255 O O . THR E 1 150 ? 0.006 0.570 -15.269 1.00 43.84 150 THR E O 1
ATOM 10259 N N . LEU E 1 151 ? 0.782 -1.436 -14.613 1.00 45.59 151 LEU E N 1
ATOM 10260 C CA . LEU E 1 151 ? 2.174 -1.016 -14.647 1.00 48.09 151 LEU E CA 1
ATOM 10261 C C . LEU E 1 151 ? 3.018 -2.093 -15.309 1.00 51.49 151 LEU E C 1
ATOM 10262 O O . LEU E 1 151 ? 2.837 -3.285 -15.049 1.00 55.27 151 LEU E O 1
ATOM 10267 N N . LYS E 1 152 ? 3.928 -1.663 -16.176 1.00 52.35 152 LYS E N 1
ATOM 10268 C CA . LYS E 1 152 ? 4.969 -2.515 -16.743 1.00 50.26 152 LYS E CA 1
ATOM 10269 C C . LYS E 1 152 ? 6.285 -1.845 -16.365 1.00 59.62 152 LYS E C 1
ATOM 10270 O O . LYS E 1 152 ? 6.772 -0.958 -17.071 1.00 59.02 152 LYS E O 1
ATOM 10272 N N . GLY E 1 153 ? 6.849 -2.258 -15.233 1.00 64.67 153 GLY E N 1
ATOM 10273 C CA . GLY E 1 153 ? 7.992 -1.569 -14.673 1.00 60.76 153 GLY E CA 1
ATOM 10274 C C . GLY E 1 153 ? 7.586 -0.236 -14.081 1.00 56.75 153 GLY E C 1
ATOM 10275 O O . GLY E 1 153 ? 6.724 -0.181 -13.197 1.00 63.07 153 GLY E O 1
ATOM 10276 N N . LYS E 1 154 ? 8.186 0.851 -14.566 1.00 59.55 154 LYS E N 1
ATOM 10277 C CA . LYS E 1 154 ? 7.826 2.194 -14.130 1.00 59.38 154 LYS E CA 1
ATOM 10278 C C . LYS E 1 154 ? 7.073 2.972 -15.207 1.00 60.79 154 LYS E C 1
ATOM 10279 O O . LYS E 1 154 ? 7.005 4.203 -15.146 1.00 57.93 154 LYS E O 1
ATOM 10281 N N . THR E 1 155 ? 6.504 2.279 -16.192 1.00 53.09 155 THR E N 1
ATOM 10282 C CA . THR E 1 155 ? 5.643 2.908 -17.185 1.00 56.30 155 THR E CA 1
ATOM 10283 C C . THR E 1 155 ? 4.191 2.785 -16.733 1.00 51.21 155 THR E C 1
ATOM 10284 O O . THR E 1 155 ? 3.707 1.676 -16.480 1.00 48.64 155 THR E O 1
ATOM 10288 N N . LEU E 1 156 ? 3.502 3.921 -16.632 1.00 45.84 156 LEU E N 1
ATOM 10289 C CA . LEU E 1 156 ? 2.114 3.955 -16.186 1.00 43.91 156 LEU E CA 1
ATOM 10290 C C . LEU E 1 156 ? 1.186 3.805 -17.386 1.00 47.44 156 LEU E C 1
ATOM 10291 O O . LEU E 1 156 ? 1.148 4.676 -18.259 1.00 47.15 156 LEU E O 1
ATOM 10296 N N . TYR E 1 157 ? 0.435 2.709 -17.423 1.00 44.65 157 TYR E N 1
ATOM 10297 C CA . TYR E 1 157 ? -0.546 2.463 -18.473 1.00 45.60 157 TYR E CA 1
ATOM 10298 C C . TYR E 1 157 ? -1.924 2.831 -17.937 1.00 45.16 157 TYR E C 1
ATOM 10299 O O . TYR E 1 157 ? -2.454 2.152 -17.053 1.00 42.21 157 TYR E O 1
ATOM 10308 N N . LEU E 1 158 ? -2.497 3.905 -18.468 1.00 44.27 158 LEU E N 1
ATOM 10309 C CA . LEU E 1 158 ? -3.812 4.378 -18.060 1.00 38.67 158 LEU E CA 1
ATOM 10310 C C . LEU E 1 158 ? -4.869 3.823 -19.007 1.00 42.86 158 LEU E C 1
ATOM 10311 O O . LEU E 1 158 ? -4.764 3.988 -20.228 1.00 43.46 158 LEU E O 1
ATOM 10316 N N . HIS E 1 159 ? -5.881 3.163 -18.442 1.00 37.16 159 HIS E N 1
ATOM 10317 C CA . HIS E 1 159 ? -6.918 2.511 -19.231 1.00 39.85 159 HIS E CA 1
ATOM 10318 C C . HIS E 1 159 ? -8.303 3.109 -19.054 1.00 38.84 159 HIS E C 1
ATOM 10319 O O . HIS E 1 159 ? -9.127 2.994 -19.966 1.00 36.98 159 HIS E O 1
ATOM 10326 N N . TYR E 1 160 ? -8.587 3.740 -17.917 1.00 37.63 160 TYR E N 1
ATOM 10327 C CA . TYR E 1 160 ? -9.966 4.037 -17.563 1.00 32.18 160 TYR E CA 1
ATOM 10328 C C . TYR E 1 160 ? -10.034 5.297 -16.714 1.00 34.06 160 TYR E C 1
ATOM 10329 O O . TYR E 1 160 ? -9.127 5.587 -15.931 1.00 39.07 160 TYR E O 1
ATOM 10338 N N . MET E 1 161 ? -11.116 6.051 -16.893 1.00 36.49 161 MET E N 1
ATOM 10339 C CA . MET E 1 161 ? -11.448 7.179 -16.032 1.00 35.47 161 MET E CA 1
ATOM 10340 C C . MET E 1 161 ? -12.951 7.156 -15.804 1.00 40.19 161 MET E C 1
ATOM 10341 O O . MET E 1 161 ? -13.720 7.028 -16.762 1.00 36.36 161 MET E O 1
ATOM 10346 N N . HIS E 1 162 ? -13.364 7.280 -14.542 1.00 36.27 162 HIS E N 1
ATOM 10347 C CA . HIS E 1 162 ? -14.732 6.958 -14.149 1.00 37.42 162 HIS E CA 1
ATOM 10348 C C . HIS E 1 162 ? -15.694 8.116 -14.398 1.00 31.35 162 HIS E C 1
ATOM 10349 O O . HIS E 1 162 ? -15.347 9.286 -14.214 1.00 33.17 162 HIS E O 1
ATOM 10356 N N . HIS E 1 163 ? -16.927 7.773 -14.781 1.00 30.52 163 HIS E N 1
ATOM 10357 C CA . HIS E 1 163 ? -17.923 8.764 -15.172 1.00 35.75 163 HIS E CA 1
ATOM 10358 C C . HIS E 1 163 ? -19.282 8.550 -14.510 1.00 33.61 163 HIS E C 1
ATOM 10359 O O . HIS E 1 163 ? -19.883 9.503 -14.005 1.00 36.98 163 HIS E O 1
ATOM 10366 N N . ILE E 1 164 ? -19.800 7.321 -14.537 1.00 31.97 164 ILE E N 1
ATOM 10367 C CA . ILE E 1 164 ? -21.217 7.101 -14.269 1.00 36.86 164 ILE E CA 1
ATOM 10368 C C . ILE E 1 164 ? -21.416 5.762 -13.568 1.00 44.02 164 ILE E C 1
ATOM 10369 O O . ILE E 1 164 ? -20.638 4.820 -13.744 1.00 41.08 164 ILE E O 1
ATOM 10374 N N . GLU E 1 165 ? -22.472 5.694 -12.756 1.00 39.78 165 GLU E N 1
ATOM 10375 C CA . GLU E 1 165 ? -22.890 4.480 -12.068 1.00 41.25 165 GLU E CA 1
ATOM 10376 C C . GLU E 1 165 ? -24.331 4.174 -12.449 1.00 41.29 165 GLU E C 1
ATOM 10377 O O . GLU E 1 165 ? -25.205 5.040 -12.335 1.00 41.81 165 GLU E O 1
ATOM 10383 N N . PHE E 1 166 ? -24.570 2.950 -12.910 1.00 42.83 166 PHE E N 1
ATOM 10384 C CA . PHE E 1 166 ? -25.893 2.532 -13.346 1.00 47.71 166 PHE E CA 1
ATOM 10385 C C . PHE E 1 166 ? -26.658 1.893 -12.187 1.00 52.25 166 PHE E C 1
ATOM 10386 O O . PHE E 1 166 ? -26.120 1.670 -11.094 1.00 51.07 166 PHE E O 1
ATOM 10394 N N . ASN E 1 167 ? -27.938 1.598 -12.441 1.00 55.72 167 ASN E N 1
ATOM 10395 C CA . ASN E 1 167 ? -28.830 1.182 -11.359 1.00 63.63 167 ASN E CA 1
ATOM 10396 C C . ASN E 1 167 ? -28.354 -0.111 -10.701 1.00 62.59 167 ASN E C 1
ATOM 10397 O O . ASN E 1 167 ? -28.419 -0.256 -9.473 1.00 55.70 167 ASN E O 1
ATOM 10402 N N . ASN E 1 168 ? -27.842 -1.054 -11.501 1.00 65.54 168 ASN E N 1
ATOM 10403 C CA . ASN E 1 168 ? -27.365 -2.335 -10.992 1.00 54.52 168 ASN E CA 1
ATOM 10404 C C . ASN E 1 168 ? -25.924 -2.279 -10.490 1.00 54.91 168 ASN E C 1
ATOM 10405 O O . ASN E 1 168 ? -25.222 -3.301 -10.519 1.00 61.70 168 ASN E O 1
ATOM 10410 N N . LYS E 1 169 ? -25.467 -1.110 -10.039 1.00 58.75 169 LYS E N 1
ATOM 10411 C CA . LYS E 1 169 ? -24.101 -0.912 -9.543 1.00 52.83 169 LYS E CA 1
ATOM 10412 C C . LYS E 1 169 ? -23.054 -1.439 -10.525 1.00 52.43 169 LYS E C 1
ATOM 10413 O O . LYS E 1 169 ? -22.013 -1.974 -10.137 1.00 50.82 169 LYS E O 1
ATOM 10419 N N . THR E 1 170 ? -23.346 -1.311 -11.813 1.00 47.95 170 THR E N 1
ATOM 10420 C CA . THR E 1 170 ? -22.296 -1.345 -12.814 1.00 49.26 170 THR E CA 1
ATOM 10421 C C . THR E 1 170 ? -21.738 0.064 -12.970 1.00 40.98 170 THR E C 1
ATOM 10422 O O . THR E 1 170 ? -22.375 1.053 -12.599 1.00 38.57 170 THR E O 1
ATOM 10426 N N . HIS E 1 171 ? -20.529 0.151 -13.505 1.00 38.15 171 HIS E N 1
ATOM 10427 C CA . HIS E 1 171 ? -19.893 1.441 -13.710 1.00 37.09 171 HIS E CA 1
ATOM 10428 C C . HIS E 1 171 ? -19.314 1.513 -15.114 1.00 41.43 171 HIS E C 1
ATOM 10429 O O . HIS E 1 171 ? -18.849 0.513 -15.667 1.00 39.04 171 HIS E O 1
ATOM 10436 N N . SER E 1 172 ? -19.370 2.711 -15.692 1.00 34.81 172 SER E N 1
ATOM 10437 C CA . SER E 1 172 ? -18.863 2.950 -17.031 1.00 40.73 172 SER E CA 1
ATOM 10438 C C . SER E 1 172 ? -18.052 4.236 -17.037 1.00 38.81 172 SER E C 1
ATOM 10439 O O . SER E 1 172 ? -18.268 5.136 -16.219 1.00 38.99 172 SER E O 1
ATOM 10442 N N . GLY E 1 173 ? -17.109 4.298 -17.965 1.00 34.89 173 GLY E N 1
ATOM 10443 C CA . GLY E 1 173 ? -16.297 5.481 -18.148 1.00 33.40 173 GLY E CA 1
ATOM 10444 C C . GLY E 1 173 ? -15.582 5.411 -19.477 1.00 35.42 173 GLY E C 1
ATOM 10445 O O . GLY E 1 173 ? -15.899 4.581 -20.330 1.00 37.26 173 GLY E O 1
ATOM 10446 N N . THR E 1 174 ? -14.604 6.292 -19.641 1.00 36.75 174 THR E N 1
ATOM 10447 C CA . THR E 1 174 ? -13.850 6.387 -20.881 1.00 39.01 174 THR E CA 1
ATOM 10448 C C . THR E 1 174 ? -12.429 5.884 -20.678 1.00 41.14 174 THR E C 1
ATOM 10449 O O . THR E 1 174 ? -11.954 5.714 -19.551 1.00 38.18 174 THR E O 1
ATOM 10453 N N . ASP E 1 175 ? -11.743 5.647 -21.792 1.00 36.29 175 ASP E N 1
ATOM 10454 C CA . ASP E 1 175 ? -10.296 5.564 -21.729 1.00 31.42 175 ASP E CA 1
ATOM 10455 C C . ASP E 1 175 ? -9.740 6.979 -21.623 1.00 34.19 175 ASP E C 1
ATOM 10456 O O . ASP E 1 175 ? -10.484 7.963 -21.576 1.00 32.58 175 ASP E O 1
ATOM 10461 N N . LEU E 1 176 ? -8.419 7.099 -21.579 1.00 36.98 176 LEU E N 1
ATOM 10462 C CA . LEU E 1 176 ? -7.852 8.428 -21.420 1.00 39.01 176 LEU E CA 1
ATOM 10463 C C . LEU E 1 176 ? -7.852 9.225 -22.718 1.00 37.52 176 LEU E C 1
ATOM 10464 O O . LEU E 1 176 ? -7.569 10.427 -22.682 1.00 35.18 176 LEU E O 1
ATOM 10469 N N . GLU E 1 177 ? -8.172 8.595 -23.854 1.00 35.73 177 GLU E N 1
ATOM 10470 C CA . GLU E 1 177 ? -8.433 9.333 -25.084 1.00 43.17 177 GLU E CA 1
ATOM 10471 C C . GLU E 1 177 ? -9.822 9.955 -25.105 1.00 46.77 177 GLU E C 1
ATOM 10472 O O . GLU E 1 177 ? -10.122 10.731 -26.020 1.00 39.54 177 GLU E O 1
ATOM 10478 N N . GLY E 1 178 ? -10.673 9.629 -24.136 1.00 41.39 178 GLY E N 1
ATOM 10479 C CA . GLY E 1 178 ? -11.979 10.241 -24.017 1.00 36.52 178 GLY E CA 1
ATOM 10480 C C . GLY E 1 178 ? -13.130 9.464 -24.611 1.00 34.31 178 GLY E C 1
ATOM 10481 O O . GLY E 1 178 ? -14.248 9.990 -24.652 1.00 34.55 178 GLY E O 1
ATOM 10482 N N . ASN E 1 179 ? -12.899 8.236 -25.068 1.00 31.97 179 ASN E N 1
ATOM 10483 C CA . ASN E 1 179 ? -13.937 7.414 -25.672 1.00 31.81 179 ASN E CA 1
ATOM 10484 C C . ASN E 1 179 ? -14.434 6.371 -24.679 1.00 40.33 179 ASN E C 1
ATOM 10485 O O . ASN E 1 179 ? -13.640 5.695 -24.017 1.00 38.53 179 ASN E O 1
ATOM 10490 N N . PHE E 1 180 ? -15.755 6.238 -24.597 1.00 34.17 180 PHE E N 1
ATOM 10491 C CA . PHE E 1 180 ? -16.382 5.328 -23.654 1.00 35.75 180 PHE E CA 1
ATOM 10492 C C . PHE E 1 180 ? -16.108 3.872 -24.022 1.00 41.28 180 PHE E C 1
ATOM 10493 O O . PHE E 1 180 ? -15.810 3.534 -25.170 1.00 28.64 180 PHE E O 1
ATOM 10501 N N . TYR E 1 181 ? -16.213 3.004 -23.019 1.00 36.26 181 TYR E N 1
ATOM 10502 C CA . TYR E 1 181 ? -16.255 1.566 -23.247 1.00 36.43 181 TYR E CA 1
ATOM 10503 C C . TYR E 1 181 ? -17.707 1.164 -23.480 1.00 39.75 181 TYR E C 1
ATOM 10504 O O . TYR E 1 181 ? -18.558 1.377 -22.610 1.00 34.47 181 TYR E O 1
ATOM 10513 N N . GLY E 1 182 ? -17.996 0.614 -24.660 1.00 34.93 182 GLY E N 1
ATOM 10514 C CA . GLY E 1 182 ? -19.349 0.241 -25.009 1.00 30.64 182 GLY E CA 1
ATOM 10515 C C . GLY E 1 182 ? -20.206 1.444 -25.352 1.00 30.59 182 GLY E C 1
ATOM 10516 O O . GLY E 1 182 ? -19.709 2.565 -25.491 1.00 28.65 182 GLY E O 1
ATOM 10517 N N . PRO E 1 183 ? -21.526 1.241 -25.473 1.00 35.99 183 PRO E N 1
ATOM 10518 C CA . PRO E 1 183 ? -22.391 2.316 -25.978 1.00 35.28 183 PRO E CA 1
ATOM 10519 C C . PRO E 1 183 ? -22.941 3.227 -24.889 1.00 41.12 183 PRO E C 1
ATOM 10520 O O . PRO E 1 183 ? -23.978 3.870 -25.085 1.00 41.86 183 PRO E O 1
ATOM 10524 N N . TYR E 1 184 ? -22.262 3.301 -23.749 1.00 36.48 184 TYR E N 1
ATOM 10525 C CA . TYR E 1 184 ? -22.719 4.111 -22.629 1.00 35.66 184 TYR E CA 1
ATOM 10526 C C . TYR E 1 184 ? -22.177 5.532 -22.731 1.00 36.01 184 TYR E C 1
ATOM 10527 O O . TYR E 1 184 ? -21.084 5.762 -23.254 1.00 41.12 184 TYR E O 1
ATOM 10536 N N . VAL E 1 185 ? -22.961 6.493 -22.235 1.00 34.45 185 VAL E N 1
ATOM 10537 C CA . VAL E 1 185 ? -22.595 7.905 -22.262 1.00 33.71 185 VAL E CA 1
ATOM 10538 C C . VAL E 1 185 ? -22.845 8.520 -20.888 1.00 38.84 185 VAL E C 1
ATOM 10539 O O . VAL E 1 185 ? -23.513 7.943 -20.030 1.00 34.34 185 VAL E O 1
ATOM 10543 N N . ASP E 1 186 ? -22.314 9.729 -20.708 1.00 36.58 186 ASP E N 1
ATOM 10544 C CA . ASP E 1 186 ? -22.369 10.447 -19.433 1.00 33.73 186 ASP E CA 1
ATOM 10545 C C . ASP E 1 186 ? -23.655 11.270 -19.324 1.00 37.75 186 ASP E C 1
ATOM 10546 O O . ASP E 1 186 ? -23.644 12.499 -19.241 1.00 38.51 186 ASP E O 1
ATOM 10551 N N . GLU E 1 187 ? -24.784 10.565 -19.316 1.00 38.16 187 GLU E N 1
ATOM 10552 C CA . GLU E 1 187 ? -26.086 11.212 -19.267 1.00 39.22 187 GLU E CA 1
ATOM 10553 C C . GLU E 1 187 ? -26.978 10.485 -18.273 1.00 43.72 187 GLU E C 1
ATOM 10554 O O . GLU E 1 187 ? -26.938 9.256 -18.170 1.00 47.44 187 GLU E O 1
ATOM 10560 N N . GLU E 1 188 ? -27.784 11.259 -17.549 1.00 44.11 188 GLU E N 1
ATOM 10561 C CA . GLU E 1 188 ? -28.600 10.743 -16.448 1.00 46.10 188 GLU E CA 1
ATOM 10562 C C . GLU E 1 188 ? -29.948 10.235 -16.964 1.00 47.30 188 GLU E C 1
ATOM 10563 O O . GLU E 1 188 ? -31.012 10.764 -16.650 1.00 55.18 188 GLU E O 1
ATOM 10569 N N . VAL E 1 189 ? -29.884 9.190 -17.791 1.00 54.27 189 VAL E N 1
ATOM 10570 C CA . VAL E 1 189 ? -31.065 8.585 -18.397 1.00 55.64 189 VAL E CA 1
ATOM 10571 C C . VAL E 1 189 ? -30.882 7.073 -18.435 1.00 57.15 189 VAL E C 1
ATOM 10572 O O . VAL E 1 189 ? -29.793 6.547 -18.201 1.00 54.30 189 VAL E O 1
ATOM 10576 N N . ILE E 1 190 ? -31.973 6.375 -18.749 1.00 57.94 190 ILE E N 1
ATOM 10577 C CA . ILE E 1 190 ? -31.924 4.924 -18.860 1.00 54.29 190 ILE E CA 1
ATOM 10578 C C . ILE E 1 190 ? -31.202 4.546 -20.144 1.00 52.51 190 ILE E C 1
ATOM 10579 O O . ILE E 1 190 ? -31.551 5.017 -21.235 1.00 55.69 190 ILE E O 1
ATOM 10581 N N . GLN E 1 191 ? -30.181 3.704 -20.019 1.00 50.04 191 GLN E N 1
ATOM 10582 C CA . GLN E 1 191 ? -29.394 3.243 -21.152 1.00 48.68 191 GLN E CA 1
ATOM 10583 C C . GLN E 1 191 ? -29.401 1.723 -21.174 1.00 45.98 191 GLN E C 1
ATOM 10584 O O . GLN E 1 191 ? -29.112 1.082 -20.158 1.00 50.47 191 GLN E O 1
ATOM 10590 N N . GLN E 1 192 ? -29.737 1.155 -22.329 1.00 47.38 192 GLN E N 1
ATOM 10591 C CA . GLN E 1 192 ? -29.755 -0.292 -22.476 1.00 45.07 192 GLN E CA 1
ATOM 10592 C C . GLN E 1 192 ? -28.350 -0.857 -22.315 1.00 47.16 192 GLN E C 1
ATOM 10593 O O . GLN E 1 192 ? -27.351 -0.203 -22.622 1.00 44.75 192 GLN E O 1
ATOM 10595 N N . GLN E 1 193 ? -28.280 -2.088 -21.819 1.00 46.77 193 GLN E N 1
ATOM 10596 C CA . GLN E 1 193 ? -27.015 -2.747 -21.541 1.00 45.85 193 GLN E CA 1
ATOM 10597 C C . GLN E 1 193 ? -26.856 -3.970 -22.429 1.00 48.53 193 GLN E C 1
ATOM 10598 O O . GLN E 1 193 ? -27.823 -4.694 -22.689 1.00 50.08 193 GLN E O 1
ATOM 10604 N N . THR E 1 194 ? -25.632 -4.182 -22.903 1.00 49.15 194 THR E N 1
ATOM 10605 C CA . THR E 1 194 ? -25.268 -5.460 -23.493 1.00 45.17 194 THR E CA 1
ATOM 10606 C C . THR E 1 194 ? -25.565 -6.579 -22.506 1.00 54.39 194 THR E C 1
ATOM 10607 O O . THR E 1 194 ? -25.205 -6.491 -21.329 1.00 48.64 194 THR E O 1
ATOM 10611 N N . ALA E 1 195 ? -26.243 -7.621 -22.979 1.00 55.23 195 ALA E N 1
ATOM 10612 C CA . ALA E 1 195 ? -26.486 -8.778 -22.130 1.00 49.60 195 ALA E CA 1
ATOM 10613 C C . ALA E 1 195 ? -25.157 -9.357 -21.665 1.00 47.12 195 ALA E C 1
ATOM 10614 O O . ALA E 1 195 ? -24.182 -9.392 -22.421 1.00 45.75 195 ALA E O 1
ATOM 10616 N N . PHE E 1 196 ? -25.111 -9.789 -20.406 1.00 48.15 196 PHE E N 1
ATOM 10617 C CA . PHE E 1 196 ? -23.860 -10.303 -19.870 1.00 37.39 196 PHE E CA 1
ATOM 10618 C C . PHE E 1 196 ? -23.409 -11.535 -20.646 1.00 40.17 196 PHE E C 1
ATOM 10619 O O . PHE E 1 196 ? -24.218 -12.289 -21.193 1.00 46.74 196 PHE E O 1
ATOM 10627 N N . GLN E 1 197 ? -22.095 -11.725 -20.699 1.00 33.52 197 GLN E N 1
ATOM 10628 C CA . GLN E 1 197 ? -21.504 -12.902 -21.316 1.00 37.82 197 GLN E CA 1
ATOM 10629 C C . GLN E 1 197 ? -20.238 -13.241 -20.549 1.00 36.31 197 GLN E C 1
ATOM 10630 O O . GLN E 1 197 ? -19.412 -12.357 -20.298 1.00 36.32 197 GLN E O 1
ATOM 10636 N N . TYR E 1 198 ? -20.091 -14.509 -20.174 1.00 33.61 198 TYR E N 1
ATOM 10637 C CA . TYR E 1 198 ? -18.936 -14.921 -19.388 1.00 40.56 198 TYR E CA 1
ATOM 10638 C C . TYR E 1 198 ? -17.678 -14.920 -20.247 1.00 38.17 198 TYR E C 1
ATOM 10639 O O . TYR E 1 198 ? -17.665 -15.481 -21.348 1.00 39.82 198 TYR E O 1
ATOM 10648 N N . TYR E 1 199 ? -16.618 -14.292 -19.742 1.00 35.85 199 TYR E N 1
ATOM 10649 C CA . TYR E 1 199 ? -15.316 -14.340 -20.403 1.00 38.68 199 TYR E CA 1
ATOM 10650 C C . TYR E 1 199 ? -14.674 -15.680 -20.065 1.00 41.30 199 TYR E C 1
ATOM 10651 O O . TYR E 1 199 ? -14.082 -15.850 -18.996 1.00 40.08 199 TYR E O 1
ATOM 10660 N N . THR E 1 200 ? -14.777 -16.631 -21.002 1.00 40.72 200 THR E N 1
ATOM 10661 C CA . THR E 1 200 ? -14.478 -18.031 -20.709 1.00 41.45 200 THR E CA 1
ATOM 10662 C C . THR E 1 200 ? -13.025 -18.246 -20.299 1.00 42.47 200 THR E C 1
ATOM 10663 O O . THR E 1 200 ? -12.745 -19.097 -19.446 1.00 40.04 200 THR E O 1
ATOM 10667 N N . ASP E 1 201 ? -12.090 -17.494 -20.890 1.00 36.89 201 ASP E N 1
ATOM 10668 C CA . ASP E 1 201 ? -10.684 -17.635 -20.516 1.00 33.93 201 ASP E CA 1
ATOM 10669 C C . ASP E 1 201 ? -10.484 -17.414 -19.020 1.00 41.24 201 ASP E C 1
ATOM 10670 O O . ASP E 1 201 ? -9.697 -18.120 -18.378 1.00 37.08 201 ASP E O 1
ATOM 10675 N N . ASN E 1 202 ? -11.189 -16.440 -18.445 1.00 32.65 202 ASN E N 1
ATOM 10676 C CA . ASN E 1 202 ? -11.005 -16.139 -17.030 1.00 42.85 202 ASN E CA 1
ATOM 10677 C C . ASN E 1 202 ? -11.692 -17.169 -16.142 1.00 39.49 202 ASN E C 1
ATOM 10678 O O . ASN E 1 202 ? -11.175 -17.509 -15.072 1.00 44.52 202 ASN E O 1
ATOM 10683 N N . VAL E 1 203 ? -12.855 -17.671 -16.567 1.00 37.31 203 VAL E N 1
ATOM 10684 C CA . VAL E 1 203 ? -13.517 -18.748 -15.834 1.00 41.37 203 VAL E CA 1
ATOM 10685 C C . VAL E 1 203 ? -12.604 -19.962 -15.752 1.00 42.79 203 VAL E C 1
ATOM 10686 O O . VAL E 1 203 ? -12.477 -20.601 -14.699 1.00 41.84 203 VAL E O 1
ATOM 10690 N N . VAL E 1 204 ? -11.957 -20.300 -16.870 1.00 37.86 204 VAL E N 1
ATOM 10691 C CA . VAL E 1 204 ? -11.003 -21.405 -16.874 1.00 39.35 204 VAL E CA 1
ATOM 10692 C C . VAL E 1 204 ? -9.851 -21.111 -15.923 1.00 41.14 204 VAL E C 1
ATOM 10693 O O . VAL E 1 204 ? -9.427 -21.979 -15.150 1.00 35.07 204 VAL E O 1
ATOM 10697 N N . ALA E 1 205 ? -9.343 -19.877 -15.950 1.00 39.03 205 ALA E N 1
ATOM 10698 C CA . ALA E 1 205 ? -8.197 -19.529 -15.117 1.00 38.39 205 ALA E CA 1
ATOM 10699 C C . ALA E 1 205 ? -8.534 -19.629 -13.634 1.00 40.38 205 ALA E C 1
ATOM 10700 O O . ALA E 1 205 ? -7.716 -20.101 -12.837 1.00 44.17 205 ALA E O 1
ATOM 10702 N N . GLN E 1 206 ? -9.732 -19.187 -13.243 1.00 40.16 206 GLN E N 1
ATOM 10703 C CA . GLN E 1 206 ? -10.113 -19.258 -11.836 1.00 43.10 206 GLN E CA 1
ATOM 10704 C C . GLN E 1 206 ? -10.204 -20.703 -11.361 1.00 43.63 206 GLN E C 1
ATOM 10705 O O . GLN E 1 206 ? -9.741 -21.033 -10.263 1.00 43.63 206 GLN E O 1
ATOM 10711 N N . LEU E 1 207 ? -10.787 -21.581 -12.181 1.00 40.09 207 LEU E N 1
ATOM 10712 C CA . LEU E 1 207 ? -10.902 -22.984 -11.800 1.00 41.94 207 LEU E CA 1
ATOM 10713 C C . LEU E 1 207 ? -9.530 -23.622 -11.621 1.00 45.78 207 LEU E C 1
ATOM 10714 O O . LEU E 1 207 ? -9.322 -24.421 -10.700 1.00 45.84 207 LEU E O 1
ATOM 10719 N N . TYR E 1 208 ? -8.574 -23.272 -12.484 1.00 42.49 208 TYR E N 1
ATOM 10720 C CA . TYR E 1 208 ? -7.218 -23.783 -12.312 1.00 45.86 208 TYR E CA 1
ATOM 10721 C C . TYR E 1 208 ? -6.576 -23.226 -11.047 1.00 45.05 208 TYR E C 1
ATOM 10722 O O . TYR E 1 208 ? -5.873 -23.952 -10.335 1.00 45.94 208 TYR E O 1
ATOM 10731 N N . ALA E 1 209 ? -6.802 -21.942 -10.752 1.00 41.08 209 ALA E N 1
ATOM 10732 C CA . ALA E 1 209 ? -6.266 -21.361 -9.525 1.00 48.92 209 ALA E CA 1
ATOM 10733 C C . ALA E 1 209 ? -6.805 -22.083 -8.298 1.00 45.89 209 ALA E C 1
ATOM 10734 O O . ALA E 1 209 ? -6.075 -22.303 -7.325 1.00 45.83 209 ALA E O 1
ATOM 10736 N N . HIS E 1 210 ? -8.084 -22.461 -8.329 1.00 46.01 210 HIS E N 1
ATOM 10737 C CA . HIS E 1 210 ? -8.656 -23.226 -7.230 1.00 45.17 210 HIS E CA 1
ATOM 10738 C C . HIS E 1 210 ? -8.036 -24.616 -7.146 1.00 49.97 210 HIS E C 1
ATOM 10739 O O . HIS E 1 210 ? -7.768 -25.116 -6.047 1.00 50.55 210 HIS E O 1
ATOM 10746 N N . LEU E 1 211 ? -7.791 -25.249 -8.298 1.00 45.78 211 LEU E N 1
ATOM 10747 C CA . LEU E 1 211 ? -7.160 -26.566 -8.304 1.00 49.64 211 LEU E CA 1
ATOM 10748 C C . LEU E 1 211 ? -5.742 -26.517 -7.754 1.00 49.51 211 LEU E C 1
ATOM 10749 O O . LEU E 1 211 ? -5.283 -27.485 -7.137 1.00 50.91 211 LEU E O 1
ATOM 10754 N N . LEU E 1 212 ? -5.034 -25.410 -7.966 1.00 45.96 212 LEU E N 1
ATOM 10755 C CA . LEU E 1 212 ? -3.629 -25.299 -7.601 1.00 50.39 212 LEU E CA 1
ATOM 10756 C C . LEU E 1 212 ? -3.409 -24.758 -6.194 1.00 50.80 212 LEU E C 1
ATOM 10757 O O . LEU E 1 212 ? -2.254 -24.602 -5.785 1.00 48.22 212 LEU E O 1
ATOM 10762 N N . THR E 1 213 ? -4.474 -24.459 -5.451 1.00 50.06 213 THR E N 1
ATOM 10763 C CA . THR E 1 213 ? -4.325 -23.902 -4.111 1.00 56.01 213 THR E CA 1
ATOM 10764 C C . THR E 1 213 ? -5.154 -24.671 -3.090 1.00 58.38 213 THR E C 1
ATOM 10765 O O . THR E 1 213 ? -4.603 -25.285 -2.170 1.00 63.64 213 THR E O 1
ATOM 10769 N N . VAL E 1 214 ? -6.477 -24.641 -3.241 1.00 59.05 214 VAL E N 1
ATOM 10770 C CA . VAL E 1 214 ? -7.377 -25.242 -2.263 1.00 64.61 214 VAL E CA 1
ATOM 10771 C C . VAL E 1 214 ? -7.411 -26.753 -2.445 1.00 64.47 214 VAL E C 1
ATOM 10772 O O . VAL E 1 214 ? -6.754 -27.495 -1.705 1.00 64.71 214 VAL E O 1
ATOM 10776 N N . ASP E 1 215 ? -8.171 -27.223 -3.431 1.00 63.93 215 ASP E N 1
ATOM 10777 C CA . ASP E 1 215 ? -8.431 -28.649 -3.602 1.00 65.64 215 ASP E CA 1
ATOM 10778 C C . ASP E 1 215 ? -8.148 -29.045 -5.043 1.00 65.02 215 ASP E C 1
ATOM 10779 O O . ASP E 1 215 ? -8.891 -28.663 -5.954 1.00 63.61 215 ASP E O 1
ATOM 10784 N N . ALA E 1 216 ? -7.078 -29.808 -5.249 1.00 68.97 216 ALA E N 1
ATOM 10785 C CA . ALA E 1 216 ? -6.901 -30.501 -6.515 1.00 58.64 216 ALA E CA 1
ATOM 10786 C C . ALA E 1 216 ? -7.851 -31.689 -6.557 1.00 66.61 216 ALA E C 1
ATOM 10787 O O . ALA E 1 216 ? -7.923 -32.472 -5.604 1.00 71.02 216 ALA E O 1
ATOM 10789 N N . ARG E 1 217 ? -8.596 -31.804 -7.651 1.00 67.33 217 ARG E N 1
ATOM 10790 C CA . ARG E 1 217 ? -9.639 -32.810 -7.819 1.00 59.19 217 ARG E CA 1
ATOM 10791 C C . ARG E 1 217 ? -10.718 -32.694 -6.745 1.00 58.77 217 ARG E C 1
ATOM 10792 O O . ARG E 1 217 ? -10.806 -33.560 -5.866 1.00 61.96 217 ARG E O 1
ATOM 10794 N N . PRO E 1 218 ? -11.546 -31.651 -6.767 1.00 58.02 218 PRO E N 1
ATOM 10795 C CA . PRO E 1 218 ? -12.794 -31.690 -5.998 1.00 54.18 218 PRO E CA 1
ATOM 10796 C C . PRO E 1 218 ? -13.797 -32.621 -6.664 1.00 52.76 218 PRO E C 1
ATOM 10797 O O . PRO E 1 218 ? -13.625 -33.064 -7.801 1.00 52.24 218 PRO E O 1
ATOM 10801 N N . LYS E 1 219 ? -14.870 -32.916 -5.930 1.00 50.76 219 LYS E N 1
ATOM 10802 C CA . LYS E 1 219 ? -15.835 -33.910 -6.384 1.00 48.87 219 LYS E CA 1
ATOM 10803 C C . LYS E 1 219 ? -16.780 -33.377 -7.452 1.00 51.88 219 LYS E C 1
ATOM 10804 O O . LYS E 1 219 ? -17.356 -34.175 -8.200 1.00 48.74 219 LYS E O 1
ATOM 10806 N N . TRP E 1 220 ? -16.963 -32.060 -7.536 1.00 48.15 220 TRP E N 1
ATOM 10807 C CA . TRP E 1 220 ? -17.764 -31.481 -8.606 1.00 44.98 220 TRP E CA 1
ATOM 10808 C C . TRP E 1 220 ? -16.972 -31.294 -9.894 1.00 52.08 220 TRP E C 1
ATOM 10809 O O . TRP E 1 220 ? -17.528 -30.800 -10.881 1.00 48.25 220 TRP E O 1
ATOM 10820 N N . LEU E 1 221 ? -15.695 -31.671 -9.903 1.00 48.88 221 LEU E N 1
ATOM 10821 C CA . LEU E 1 221 ? -14.925 -31.695 -11.136 1.00 46.25 221 LEU E CA 1
ATOM 10822 C C . LEU E 1 221 ? -15.508 -32.725 -12.094 1.00 50.15 221 LEU E C 1
ATOM 10823 O O . LEU E 1 221 ? -15.848 -33.843 -11.697 1.00 47.44 221 LEU E O 1
ATOM 10828 N N . ALA E 1 222 ? -15.629 -32.340 -13.362 1.00 49.89 222 ALA E N 1
ATOM 10829 C CA . ALA E 1 222 ? -16.125 -33.263 -14.373 1.00 47.62 222 ALA E CA 1
ATOM 10830 C C . ALA E 1 222 ? -15.194 -34.462 -14.499 1.00 50.90 222 ALA E C 1
ATOM 10831 O O . ALA E 1 222 ? -13.967 -34.322 -14.496 1.00 49.10 222 ALA E O 1
ATOM 10833 N N . GLN E 1 223 ? -15.788 -35.651 -14.599 1.00 47.42 223 GLN E N 1
ATOM 10834 C CA . GLN E 1 223 ? -14.999 -36.863 -14.772 1.00 55.42 223 GLN E CA 1
ATOM 10835 C C . GLN E 1 223 ? -14.587 -37.092 -16.219 1.00 60.11 223 GLN E C 1
ATOM 10836 O O . GLN E 1 223 ? -13.582 -37.768 -16.463 1.00 65.24 223 GLN E O 1
ATOM 10842 N N . SER E 1 224 ? -15.327 -36.542 -17.178 1.00 53.65 224 SER E N 1
ATOM 10843 C CA . SER E 1 224 ? -15.067 -36.765 -18.590 1.00 54.08 224 SER E CA 1
ATOM 10844 C C . SER E 1 224 ? -14.758 -35.448 -19.289 1.00 55.79 224 SER E C 1
ATOM 10845 O O . SER E 1 224 ? -15.183 -34.374 -18.851 1.00 52.11 224 SER E O 1
ATOM 10848 N N . GLN E 1 225 ? -14.014 -35.546 -20.385 1.00 56.64 225 GLN E N 1
ATOM 10849 C CA . GLN E 1 225 ? -13.668 -34.381 -21.179 1.00 52.31 225 GLN E CA 1
ATOM 10850 C C . GLN E 1 225 ? -14.838 -33.961 -22.063 1.00 46.93 225 GLN E C 1
ATOM 10851 O O . GLN E 1 225 ? -15.790 -34.714 -22.284 1.00 48.89 225 GLN E O 1
ATOM 10857 N N . ILE E 1 226 ? -14.758 -32.729 -22.558 1.00 48.07 226 ILE E N 1
ATOM 10858 C CA . ILE E 1 226 ? -15.519 -32.302 -23.726 1.00 48.30 226 ILE E CA 1
ATOM 10859 C C . ILE E 1 226 ? -14.570 -31.521 -24.623 1.00 49.12 226 ILE E C 1
ATOM 10860 O O . ILE E 1 226 ? -13.734 -30.749 -24.139 1.00 46.60 226 ILE E O 1
ATOM 10865 N N . SER E 1 227 ? -14.673 -31.750 -25.930 1.00 46.44 227 SER E N 1
ATOM 10866 C CA . SER E 1 227 ? -13.785 -31.082 -26.868 1.00 44.92 227 SER E CA 1
ATOM 10867 C C . SER E 1 227 ? -14.028 -29.577 -26.850 1.00 40.03 227 SER E C 1
ATOM 10868 O O . SER E 1 227 ? -15.113 -29.103 -26.501 1.00 41.05 227 SER E O 1
ATOM 10871 N N . ILE E 1 228 ? -12.990 -28.823 -27.217 1.00 40.36 228 ILE E N 1
ATOM 10872 C CA . ILE E 1 228 ? -13.129 -27.375 -27.349 1.00 43.17 228 ILE E CA 1
ATOM 10873 C C . ILE E 1 228 ? -14.283 -27.042 -28.284 1.00 41.96 228 ILE E C 1
ATOM 10874 O O . ILE E 1 228 ? -15.128 -26.190 -27.983 1.00 41.34 228 ILE E O 1
ATOM 10879 N N . GLU E 1 229 ? -14.344 -27.735 -29.424 1.00 48.50 229 GLU E N 1
ATOM 10880 C CA . GLU E 1 229 ? -15.367 -27.456 -30.428 1.00 39.81 229 GLU E CA 1
ATOM 10881 C C . GLU E 1 229 ? -16.762 -27.736 -29.885 1.00 42.99 229 GLU E C 1
ATOM 10882 O O . GLU E 1 229 ? -17.690 -26.943 -30.081 1.00 43.63 229 GLU E O 1
ATOM 10888 N N . ASP E 1 230 ? -16.928 -28.870 -29.201 1.00 43.78 230 ASP E N 1
ATOM 10889 C CA . ASP E 1 230 ? -18.224 -29.187 -28.612 1.00 44.29 230 ASP E CA 1
ATOM 10890 C C . ASP E 1 230 ? -18.585 -28.218 -27.493 1.00 46.13 230 ASP E C 1
ATOM 10891 O O . ASP E 1 230 ? -19.771 -27.958 -27.260 1.00 45.55 230 ASP E O 1
ATOM 10896 N N . PHE E 1 231 ? -17.587 -27.676 -26.792 1.00 42.86 231 PHE E N 1
ATOM 10897 C CA . PHE E 1 231 ? -17.876 -26.648 -25.799 1.00 44.08 231 PHE E CA 1
ATOM 10898 C C . PHE E 1 231 ? -18.372 -25.373 -26.464 1.00 41.56 231 PHE E C 1
ATOM 10899 O O . PHE E 1 231 ? -19.310 -24.732 -25.974 1.00 43.24 231 PHE E O 1
ATOM 10907 N N . ASN E 1 232 ? -17.750 -24.991 -27.582 1.00 45.78 232 ASN E N 1
ATOM 10908 C CA . ASN E 1 232 ? -18.115 -23.746 -28.247 1.00 41.45 232 ASN E CA 1
ATOM 10909 C C . ASN E 1 232 ? -19.520 -23.809 -28.831 1.00 37.96 232 ASN E C 1
ATOM 10910 O O . ASN E 1 232 ? -20.201 -22.780 -28.907 1.00 40.36 232 ASN E O 1
ATOM 10915 N N . SER E 1 233 ? -19.979 -24.999 -29.227 1.00 41.23 233 SER E N 1
ATOM 10916 C CA . SER E 1 233 ? -21.369 -25.146 -29.652 1.00 41.07 233 SER E CA 1
ATOM 10917 C C . SER E 1 233 ? -22.321 -24.998 -28.471 1.00 40.58 233 SER E C 1
ATOM 10918 O O . SER E 1 233 ? -23.427 -24.462 -28.618 1.00 42.41 233 SER E O 1
ATOM 10921 N N . TRP E 1 234 ? -21.915 -25.475 -27.293 1.00 42.83 234 TRP E N 1
ATOM 10922 C CA . TRP E 1 234 ? -22.698 -25.227 -26.087 1.00 39.64 234 TRP E CA 1
ATOM 10923 C C . TRP E 1 234 ? -22.625 -23.759 -25.687 1.00 36.67 234 TRP E C 1
ATOM 10924 O O . TRP E 1 234 ? -23.648 -23.145 -25.359 1.00 39.01 234 TRP E O 1
ATOM 10935 N N . ALA E 1 235 ? -21.422 -23.179 -25.741 1.00 41.16 235 ALA E N 1
ATOM 10936 C CA . ALA E 1 235 ? -21.207 -21.801 -25.303 1.00 40.77 235 ALA E CA 1
ATOM 10937 C C . ALA E 1 235 ? -22.094 -20.817 -26.056 1.00 43.25 235 ALA E C 1
ATOM 10938 O O . ALA E 1 235 ? -22.588 -19.844 -25.471 1.00 42.04 235 ALA E O 1
ATOM 10940 N N . ALA E 1 236 ? -22.304 -21.048 -27.356 1.00 43.13 236 ALA E N 1
ATOM 10941 C CA . ALA E 1 236 ? -23.103 -20.135 -28.166 1.00 37.96 236 ALA E CA 1
ATOM 10942 C C . ALA E 1 236 ? -24.534 -19.997 -27.661 1.00 38.99 236 ALA E C 1
ATOM 10943 O O . ALA E 1 236 ? -25.165 -18.962 -27.899 1.00 40.33 236 ALA E O 1
ATOM 10945 N N . ASN E 1 237 ? -25.058 -21.002 -26.963 1.00 42.11 237 ASN E N 1
ATOM 10946 C CA . ASN E 1 237 ? -26.427 -20.966 -26.471 1.00 41.17 237 ASN E CA 1
ATOM 10947 C C . ASN E 1 237 ? -26.512 -20.789 -24.960 1.00 41.77 237 ASN E C 1
ATOM 10948 O O . ASN E 1 237 ? -27.611 -20.871 -24.402 1.00 40.30 237 ASN E O 1
ATOM 10953 N N . ASN E 1 238 ? -25.387 -20.537 -24.282 1.00 40.55 238 ASN E N 1
ATOM 10954 C CA . ASN E 1 238 ? -25.377 -20.528 -22.823 1.00 41.77 238 ASN E CA 1
ATOM 10955 C C . ASN E 1 238 ? -24.534 -19.390 -22.258 1.00 39.87 238 ASN E C 1
ATOM 10956 O O . ASN E 1 238 ? -23.952 -19.525 -21.176 1.00 42.39 238 ASN E O 1
ATOM 10961 N N . SER E 1 239 ? -24.442 -18.274 -22.984 1.00 38.17 239 SER E N 1
ATOM 10962 C CA . SER E 1 239 ? -23.876 -17.025 -22.469 1.00 40.13 239 SER E CA 1
ATOM 10963 C C . SER E 1 239 ? -22.394 -17.145 -22.118 1.00 42.05 239 SER E C 1
ATOM 10964 O O . SER E 1 239 ? -21.890 -16.416 -21.257 1.00 39.27 239 SER E O 1
ATOM 10967 N N . PHE E 1 240 ? -21.675 -18.050 -22.775 1.00 36.92 240 PHE E N 1
ATOM 10968 C CA . PHE E 1 240 ? -20.233 -18.164 -22.607 1.00 38.28 240 PHE E CA 1
ATOM 10969 C C . PHE E 1 240 ? -19.550 -17.817 -23.923 1.00 43.69 240 PHE E C 1
ATOM 10970 O O . PHE E 1 240 ? -19.980 -18.269 -24.990 1.00 41.36 240 PHE E O 1
ATOM 10978 N N . ALA E 1 241 ? -18.506 -16.996 -23.844 1.00 41.28 241 ALA E N 1
ATOM 10979 C CA . ALA E 1 241 ? -17.789 -16.581 -25.037 1.00 36.24 241 ALA E CA 1
ATOM 10980 C C . ALA E 1 241 ? -17.072 -17.767 -25.672 1.00 42.83 241 ALA E C 1
ATOM 10981 O O . ALA E 1 241 ? -16.748 -18.761 -25.015 1.00 41.54 241 ALA E O 1
ATOM 10983 N N . ASN E 1 242 ? -16.828 -17.644 -26.976 1.00 37.13 242 ASN E N 1
ATOM 10984 C CA . ASN E 1 242 ? -16.140 -18.686 -27.724 1.00 30.95 242 ASN E CA 1
ATOM 10985 C C . ASN E 1 242 ? -14.724 -18.877 -27.198 1.00 34.56 242 ASN E C 1
ATOM 10986 O O . ASN E 1 242 ? -14.018 -17.910 -26.897 1.00 38.69 242 ASN E O 1
ATOM 10991 N N . PHE E 1 243 ? -14.308 -20.135 -27.090 1.00 38.48 243 PHE E N 1
ATOM 10992 C CA . PHE E 1 243 ? -13.034 -20.452 -26.463 1.00 41.31 243 PHE E CA 1
ATOM 10993 C C . PHE E 1 243 ? -12.009 -20.847 -27.510 1.00 38.07 243 PHE E C 1
ATOM 10994 O O . PHE E 1 243 ? -12.303 -21.690 -28.368 1.00 42.50 243 PHE E O 1
ATOM 11002 N N . PRO E 1 244 ? -10.789 -20.287 -27.463 1.00 44.47 244 PRO E N 1
ATOM 11003 C CA . PRO E 1 244 ? -10.371 -19.324 -26.438 1.00 36.77 244 PRO E CA 1
ATOM 11004 C C . PRO E 1 244 ? -10.735 -17.887 -26.798 1.00 43.95 244 PRO E C 1
ATOM 11005 O O . PRO E 1 244 ? -10.803 -17.548 -27.982 1.00 42.42 244 PRO E O 1
ATOM 11009 N N . CYS E 1 245 ? -10.976 -17.054 -25.784 1.00 37.36 245 CYS E N 1
ATOM 11010 C CA . CYS E 1 245 ? -11.315 -15.660 -26.050 1.00 37.36 245 CYS E CA 1
ATOM 11011 C C . CYS E 1 245 ? -10.118 -14.905 -26.614 1.00 42.35 245 CYS E C 1
ATOM 11012 O O . CYS E 1 245 ? -10.276 -14.029 -27.471 1.00 39.86 245 CYS E O 1
ATOM 11015 N N . GLU E 1 246 ? -8.915 -15.234 -26.151 1.00 39.55 246 GLU E N 1
ATOM 11016 C CA . GLU E 1 246 ? -7.679 -14.664 -26.671 1.00 35.80 246 GLU E CA 1
ATOM 11017 C C . GLU E 1 246 ? -6.706 -15.801 -26.936 1.00 44.22 246 GLU E C 1
ATOM 11018 O O . GLU E 1 246 ? -6.383 -16.569 -26.022 1.00 40.17 246 GLU E O 1
ATOM 11024 N N . GLN E 1 247 ? -6.246 -15.907 -28.186 1.00 33.33 247 GLN E N 1
ATOM 11025 C CA . GLN E 1 247 ? -5.316 -16.970 -28.550 1.00 35.19 247 GLN E CA 1
ATOM 11026 C C . GLN E 1 247 ? -4.037 -16.906 -27.727 1.00 35.79 247 GLN E C 1
ATOM 11027 O O . GLN E 1 247 ? -3.441 -17.947 -27.424 1.00 36.79 247 GLN E O 1
ATOM 11033 N N . THR E 1 248 ? -3.603 -15.704 -27.344 1.00 35.94 248 THR E N 1
ATOM 11034 C CA . THR E 1 248 ? -2.409 -15.587 -26.518 1.00 37.89 248 THR E CA 1
ATOM 11035 C C . THR E 1 248 ? -2.605 -16.146 -25.112 1.00 43.10 248 THR E C 1
ATOM 11036 O O . THR E 1 248 ? -1.613 -16.334 -24.400 1.00 47.97 248 THR E O 1
ATOM 11040 N N . ASN E 1 249 ? -3.844 -16.417 -24.696 1.00 36.27 249 ASN E N 1
ATOM 11041 C CA . ASN E 1 249 ? -4.085 -17.041 -23.400 1.00 45.34 249 ASN E CA 1
ATOM 11042 C C . ASN E 1 249 ? -3.838 -18.541 -23.414 1.00 47.91 249 ASN E C 1
ATOM 11043 O O . ASN E 1 249 ? -3.771 -19.148 -22.340 1.00 47.01 249 ASN E O 1
ATOM 11048 N N . MET E 1 250 ? -3.708 -19.150 -24.595 1.00 47.13 250 MET E N 1
ATOM 11049 C CA . MET E 1 250 ? -3.602 -20.604 -24.668 1.00 46.51 250 MET E CA 1
ATOM 11050 C C . MET E 1 250 ? -2.318 -21.106 -24.023 1.00 46.73 250 MET E C 1
ATOM 11051 O O . MET E 1 250 ? -2.313 -22.166 -23.389 1.00 49.39 250 MET E O 1
ATOM 11056 N N . SER E 1 251 ? -1.220 -20.365 -24.174 1.00 44.08 251 SER E N 1
ATOM 11057 C CA . SER E 1 251 ? 0.036 -20.786 -23.563 1.00 45.53 251 SER E CA 1
ATOM 11058 C C . SER E 1 251 ? -0.084 -20.820 -22.044 1.00 49.62 251 SER E C 1
ATOM 11059 O O . SER E 1 251 ? 0.329 -21.791 -21.399 1.00 50.47 251 SER E O 1
ATOM 11062 N N . TYR E 1 252 ? -0.660 -19.767 -21.455 1.00 46.98 252 TYR E N 1
ATOM 11063 C CA . TYR E 1 252 ? -0.902 -19.755 -20.015 1.00 49.11 252 TYR E CA 1
ATOM 11064 C C . TYR E 1 252 ? -1.792 -20.921 -19.602 1.00 49.36 252 TYR E C 1
ATOM 11065 O O . TYR E 1 252 ? -1.491 -21.638 -18.640 1.00 46.39 252 TYR E O 1
ATOM 11074 N N . ILE E 1 253 ? -2.890 -21.131 -20.331 1.00 45.44 253 ILE E N 1
ATOM 11075 C CA . ILE E 1 253 ? -3.861 -22.151 -19.949 1.00 45.68 253 ILE E CA 1
ATOM 11076 C C . ILE E 1 253 ? -3.252 -23.545 -20.053 1.00 51.21 253 ILE E C 1
ATOM 11077 O O . ILE E 1 253 ? -3.460 -24.392 -19.176 1.00 49.51 253 ILE E O 1
ATOM 11082 N N . MET E 1 254 ? -2.484 -23.805 -21.116 1.00 51.76 254 MET E N 1
ATOM 11083 C CA . MET E 1 254 ? -1.857 -25.115 -21.258 1.00 49.64 254 MET E CA 1
ATOM 11084 C C . MET E 1 254 ? -0.797 -25.347 -20.190 1.00 50.14 254 MET E C 1
ATOM 11085 O O . MET E 1 254 ? -0.621 -26.481 -19.733 1.00 53.84 254 MET E O 1
ATOM 11090 N N . GLY E 1 255 ? -0.088 -24.294 -19.781 1.00 49.89 255 GLY E N 1
ATOM 11091 C CA . GLY E 1 255 ? 0.848 -24.433 -18.678 1.00 47.26 255 GLY E CA 1
ATOM 11092 C C . GLY E 1 255 ? 0.154 -24.730 -17.362 1.00 52.88 255 GLY E C 1
ATOM 11093 O O . GLY E 1 255 ? 0.636 -25.539 -16.564 1.00 51.96 255 GLY E O 1
ATOM 11094 N N . LEU E 1 256 ? -0.989 -24.082 -17.117 1.00 50.75 256 LEU E N 1
ATOM 11095 C CA . LEU E 1 256 ? -1.757 -24.368 -15.909 1.00 48.69 256 LEU E CA 1
ATOM 11096 C C . LEU E 1 256 ? -2.323 -25.781 -15.941 1.00 52.86 256 LEU E C 1
ATOM 11097 O O . LEU E 1 256 ? -2.381 -26.456 -14.906 1.00 49.68 256 LEU E O 1
ATOM 11102 N N . SER E 1 257 ? -2.751 -26.243 -17.119 1.00 47.00 257 SER E N 1
ATOM 11103 C CA . SER E 1 257 ? -3.274 -27.599 -17.229 1.00 48.25 257 SER E CA 1
ATOM 11104 C C . SER E 1 257 ? -2.204 -28.634 -16.912 1.00 50.04 257 SER E C 1
ATOM 11105 O O . SER E 1 257 ? -2.513 -29.697 -16.363 1.00 49.67 257 SER E O 1
ATOM 11108 N N . GLN E 1 258 ? -0.943 -28.341 -17.238 1.00 50.13 258 GLN E N 1
ATOM 11109 C CA . GLN E 1 258 ? 0.128 -29.293 -16.961 1.00 53.34 258 GLN E CA 1
ATOM 11110 C C . GLN E 1 258 ? 0.478 -29.315 -15.479 1.00 54.32 258 GLN E C 1
ATOM 11111 O O . GLN E 1 258 ? 0.713 -30.386 -14.907 1.00 55.33 258 GLN E O 1
ATOM 11117 N N . THR E 1 259 ? 0.514 -28.144 -14.841 1.00 50.42 259 THR E N 1
ATOM 11118 C CA . THR E 1 259 ? 0.828 -28.081 -13.418 1.00 50.02 259 THR E CA 1
ATOM 11119 C C . THR E 1 259 ? -0.248 -28.778 -12.590 1.00 52.58 259 THR E C 1
ATOM 11120 O O . THR E 1 259 ? 0.058 -29.587 -11.707 1.00 51.25 259 THR E O 1
ATOM 11124 N N . ALA E 1 260 ? -1.519 -28.489 -12.876 1.00 50.59 260 ALA E N 1
ATOM 11125 C CA . ALA E 1 260 ? -2.628 -29.145 -12.194 1.00 50.33 260 ALA E CA 1
ATOM 11126 C C . ALA E 1 260 ? -2.897 -30.553 -12.707 1.00 51.71 260 ALA E C 1
ATOM 11127 O O . ALA E 1 260 ? -3.696 -31.271 -12.094 1.00 48.56 260 ALA E O 1
ATOM 11129 N N . ARG E 1 261 ? -2.261 -30.958 -13.809 1.00 50.69 261 ARG E N 1
ATOM 11130 C CA . ARG E 1 261 ? -2.464 -32.276 -14.413 1.00 53.33 261 ARG E CA 1
ATOM 11131 C C . ARG E 1 261 ? -3.935 -32.544 -14.723 1.00 52.86 261 ARG E C 1
ATOM 11132 O O . ARG E 1 261 ? -4.396 -33.687 -14.667 1.00 55.12 261 ARG E O 1
ATOM 11140 N N . VAL E 1 262 ? -4.684 -31.496 -15.051 1.00 47.82 262 VAL E N 1
ATOM 11141 C CA . VAL E 1 262 ? -6.075 -31.607 -15.465 1.00 50.77 262 VAL E CA 1
ATOM 11142 C C . VAL E 1 262 ? -6.208 -30.941 -16.830 1.00 47.99 262 VAL E C 1
ATOM 11143 O O . VAL E 1 262 ? -5.960 -29.738 -16.956 1.00 48.32 262 VAL E O 1
ATOM 11147 N N . PRO E 1 263 ? -6.587 -31.669 -17.877 1.00 43.45 263 PRO E N 1
ATOM 11148 C CA . PRO E 1 263 ? -6.697 -31.048 -19.202 1.00 49.34 263 PRO E CA 1
ATOM 11149 C C . PRO E 1 263 ? -7.834 -30.038 -19.260 1.00 48.29 263 PRO E C 1
ATOM 11150 O O . PRO E 1 263 ? -8.845 -30.161 -18.563 1.00 47.57 263 PRO E O 1
ATOM 11154 N N . VAL E 1 264 ? -7.651 -29.025 -20.112 1.00 43.88 264 VAL E N 1
ATOM 11155 C CA . VAL E 1 264 ? -8.631 -27.947 -20.219 1.00 42.38 264 VAL E CA 1
ATOM 11156 C C . VAL E 1 264 ? -9.981 -28.480 -20.678 1.00 43.41 264 VAL E C 1
ATOM 11157 O O . VAL E 1 264 ? -11.028 -27.895 -20.371 1.00 41.88 264 VAL E O 1
ATOM 11161 N N . GLU E 1 265 ? -9.987 -29.601 -21.404 1.00 46.16 265 GLU E N 1
ATOM 11162 C CA . GLU E 1 265 ? -11.246 -30.209 -21.822 1.00 44.67 265 GLU E CA 1
ATOM 11163 C C . GLU E 1 265 ? -12.087 -30.614 -20.618 1.00 46.55 265 GLU E C 1
ATOM 11164 O O . GLU E 1 265 ? -13.321 -30.526 -20.655 1.00 46.05 265 GLU E O 1
ATOM 11170 N N . ARG E 1 266 ? -11.436 -31.064 -19.540 1.00 44.86 266 ARG E N 1
ATOM 11171 C CA . ARG E 1 266 ? -12.163 -31.401 -18.321 1.00 47.58 266 ARG E CA 1
ATOM 11172 C C . ARG E 1 266 ? -12.682 -30.149 -17.626 1.00 42.23 266 ARG E C 1
ATOM 11173 O O . ARG E 1 266 ? -13.788 -30.152 -17.073 1.00 42.86 266 ARG E O 1
ATOM 11181 N N . ILE E 1 267 ? -11.895 -29.070 -17.642 1.00 40.51 267 ILE E N 1
ATOM 11182 C CA . ILE E 1 267 ? -12.341 -27.810 -17.053 1.00 35.67 267 ILE E CA 1
ATOM 11183 C C . ILE E 1 267 ? -13.567 -27.286 -17.788 1.00 42.61 267 ILE E C 1
ATOM 11184 O O . ILE E 1 267 ? -14.556 -26.874 -17.170 1.00 40.99 267 ILE E O 1
ATOM 11189 N N . LEU E 1 268 ? -13.517 -27.295 -19.124 1.00 42.74 268 LEU E N 1
ATOM 11190 C CA . LEU E 1 268 ? -14.644 -26.799 -19.909 1.00 40.52 268 LEU E CA 1
ATOM 11191 C C . LEU E 1 268 ? -15.904 -27.608 -19.632 1.00 40.49 268 LEU E C 1
ATOM 11192 O O . LEU E 1 268 ? -17.002 -27.048 -19.533 1.00 43.48 268 LEU E O 1
ATOM 11197 N N . ASN E 1 269 ? -15.766 -28.928 -19.493 1.00 41.47 269 ASN E N 1
ATOM 11198 C CA . ASN E 1 269 ? -16.922 -29.749 -19.153 1.00 42.75 269 ASN E CA 1
ATOM 11199 C C . ASN E 1 269 ? -17.392 -29.490 -17.726 1.00 42.70 269 ASN E C 1
ATOM 11200 O O . ASN E 1 269 ? -18.593 -29.590 -17.443 1.00 41.12 269 ASN E O 1
ATOM 11205 N N . THR E 1 270 ? -16.472 -29.155 -16.817 1.00 36.42 270 THR E N 1
ATOM 11206 C CA . THR E 1 270 ? -16.883 -28.741 -15.478 1.00 42.73 270 THR E CA 1
ATOM 11207 C C . THR E 1 270 ? -17.690 -27.451 -15.533 1.00 40.04 270 THR E C 1
ATOM 11208 O O . THR E 1 270 ? -18.704 -27.315 -14.838 1.00 45.17 270 THR E O 1
ATOM 11212 N N . ILE E 1 271 ? -17.259 -26.496 -16.362 1.00 46.44 271 ILE E N 1
ATOM 11213 C CA . ILE E 1 271 ? -18.014 -25.258 -16.550 1.00 40.86 271 ILE E CA 1
ATOM 11214 C C . ILE E 1 271 ? -19.453 -25.566 -16.944 1.00 43.17 271 ILE E C 1
ATOM 11215 O O . ILE E 1 271 ? -20.399 -24.952 -16.436 1.00 44.26 271 ILE E O 1
ATOM 11220 N N . ILE E 1 272 ? -19.638 -26.539 -17.840 1.00 45.53 272 ILE E N 1
ATOM 11221 C CA . ILE E 1 272 ? -20.976 -26.883 -18.315 1.00 41.21 272 ILE E CA 1
ATOM 11222 C C . ILE E 1 272 ? -21.803 -27.505 -17.193 1.00 47.25 272 ILE E C 1
ATOM 11223 O O . ILE E 1 272 ? -22.953 -27.118 -16.959 1.00 45.29 272 ILE E O 1
ATOM 11228 N N . GLN E 1 273 ? -21.234 -28.485 -16.488 1.00 44.43 273 GLN E N 1
ATOM 11229 C CA . GLN E 1 273 ? -21.984 -29.170 -15.441 1.00 50.37 273 GLN E CA 1
ATOM 11230 C C . GLN E 1 273 ? -22.327 -28.254 -14.273 1.00 46.72 273 GLN E C 1
ATOM 11231 O O . GLN E 1 273 ? -23.329 -28.493 -13.591 1.00 46.67 273 GLN E O 1
ATOM 11237 N N . LEU E 1 274 ? -21.544 -27.198 -14.049 1.00 42.42 274 LEU E N 1
ATOM 11238 C CA . LEU E 1 274 ? -21.851 -26.206 -13.026 1.00 43.83 274 LEU E CA 1
ATOM 11239 C C . LEU E 1 274 ? -23.021 -25.300 -13.400 1.00 48.42 274 LEU E C 1
ATOM 11240 O O . LEU E 1 274 ? -23.320 -24.375 -12.635 1.00 46.11 274 LEU E O 1
ATOM 11245 N N . THR E 1 275 ? -23.687 -25.548 -14.534 1.00 48.70 275 THR E N 1
ATOM 11246 C CA . THR E 1 275 ? -24.716 -24.632 -15.025 1.00 48.09 275 THR E CA 1
ATOM 11247 C C . THR E 1 275 ? -25.878 -24.512 -14.049 1.00 47.61 275 THR E C 1
ATOM 11248 O O . THR E 1 275 ? -26.443 -23.424 -13.878 1.00 50.75 275 THR E O 1
ATOM 11252 N N . THR E 1 276 ? -26.261 -25.621 -13.411 1.00 52.62 276 THR E N 1
ATOM 11253 C CA . THR E 1 276 ? -27.380 -25.590 -12.474 1.00 53.02 276 THR E CA 1
ATOM 11254 C C . THR E 1 276 ? -27.083 -24.679 -11.287 1.00 50.11 276 THR E C 1
ATOM 11255 O O . THR E 1 276 ? -27.971 -23.966 -10.806 1.00 53.20 276 THR E O 1
ATOM 11259 N N . ASN E 1 277 ? -25.833 -24.675 -10.814 1.00 48.19 277 ASN E N 1
ATOM 11260 C CA . ASN E 1 277 ? -25.461 -23.787 -9.716 1.00 52.36 277 ASN E CA 1
ATOM 11261 C C . ASN E 1 277 ? -25.669 -22.323 -10.082 1.00 58.60 277 ASN E C 1
ATOM 11262 O O . ASN E 1 277 ? -26.024 -21.512 -9.218 1.00 53.65 277 ASN E O 1
ATOM 11267 N N . ARG E 1 278 ? -25.460 -21.967 -11.352 1.00 54.04 278 ARG E N 1
ATOM 11268 C CA . ARG E 1 278 ? -25.652 -20.595 -11.806 1.00 56.96 278 ARG E CA 1
ATOM 11269 C C . ARG E 1 278 ? -27.105 -20.271 -12.130 1.00 60.79 278 ARG E C 1
ATOM 11270 O O . ARG E 1 278 ? -27.428 -19.092 -12.316 1.00 65.57 278 ARG E O 1
ATOM 11278 N N . ASP E 1 279 ? -27.976 -21.278 -12.197 1.00 57.33 279 ASP E N 1
ATOM 11279 C CA . ASP E 1 279 ? -29.399 -21.088 -12.485 1.00 58.98 279 ASP E CA 1
ATOM 11280 C C . ASP E 1 279 ? -29.625 -20.348 -13.800 1.00 69.42 279 ASP E C 1
ATOM 11281 O O . ASP E 1 279 ? -30.383 -20.804 -14.657 1.00 76.98 279 ASP E O 1
ATOM 11283 N N . ASP E 1 288 ? -21.490 -14.904 -11.246 1.00 62.20 288 ASP E N 1
ATOM 11284 C CA . ASP E 1 288 ? -21.040 -13.516 -11.255 1.00 59.96 288 ASP E CA 1
ATOM 11285 C C . ASP E 1 288 ? -19.798 -13.353 -10.387 1.00 62.79 288 ASP E C 1
ATOM 11286 O O . ASP E 1 288 ? -19.617 -14.069 -9.393 1.00 43.68 288 ASP E O 1
ATOM 11291 N N . PHE E 1 289 ? -18.963 -12.386 -10.771 1.00 47.84 289 PHE E N 1
ATOM 11292 C CA . PHE E 1 289 ? -17.593 -12.259 -10.277 1.00 44.48 289 PHE E CA 1
ATOM 11293 C C . PHE E 1 289 ? -16.790 -13.530 -10.548 1.00 49.55 289 PHE E C 1
ATOM 11294 O O . PHE E 1 289 ? -15.880 -13.880 -9.794 1.00 52.53 289 PHE E O 1
ATOM 11302 N N . GLU E 1 290 ? -17.116 -14.222 -11.641 1.00 49.71 290 GLU E N 1
ATOM 11303 C CA . GLU E 1 290 ? -16.423 -15.437 -12.047 1.00 51.15 290 GLU E CA 1
ATOM 11304 C C . GLU E 1 290 ? -15.294 -15.179 -13.035 1.00 43.86 290 GLU E C 1
ATOM 11305 O O . GLU E 1 290 ? -14.512 -16.095 -13.311 1.00 43.31 290 GLU E O 1
ATOM 11311 N N . CYS E 1 291 ? -15.192 -13.963 -13.571 1.00 38.74 291 CYS E N 1
ATOM 11312 C CA . CYS E 1 291 ? -14.201 -13.626 -14.585 1.00 43.25 291 CYS E CA 1
ATOM 11313 C C . CYS E 1 291 ? -13.185 -12.607 -14.077 1.00 45.73 291 CYS E C 1
ATOM 11314 O O . CYS E 1 291 ? -12.709 -11.763 -14.841 1.00 42.32 291 CYS E O 1
ATOM 11317 N N . ASP E 1 292 ? -12.839 -12.676 -12.791 1.00 39.96 292 ASP E N 1
ATOM 11318 C CA . ASP E 1 292 ? -11.908 -11.730 -12.192 1.00 32.55 292 ASP E CA 1
ATOM 11319 C C . ASP E 1 292 ? -10.470 -12.232 -12.169 1.00 37.07 292 ASP E C 1
ATOM 11320 O O . ASP E 1 292 ? -9.574 -11.474 -11.780 1.00 38.91 292 ASP E O 1
ATOM 11325 N N . TRP E 1 293 ? -10.228 -13.477 -12.572 1.00 37.92 293 TRP E N 1
ATOM 11326 C CA . TRP E 1 293 ? -8.890 -14.056 -12.613 1.00 41.17 293 TRP E CA 1
ATOM 11327 C C . TRP E 1 293 ? -8.458 -14.205 -14.066 1.00 38.11 293 TRP E C 1
ATOM 11328 O O . TRP E 1 293 ? -9.063 -14.976 -14.816 1.00 41.32 293 TRP E O 1
ATOM 11339 N N . THR E 1 294 ? -7.402 -13.470 -14.464 1.00 40.49 294 THR E N 1
ATOM 11340 C CA . THR E 1 294 ? -6.987 -13.737 -15.837 1.00 42.25 294 THR E CA 1
ATOM 11341 C C . THR E 1 294 ? -5.953 -14.859 -15.874 1.00 42.53 294 THR E C 1
ATOM 11342 O O . THR E 1 294 ? -5.238 -15.084 -14.892 1.00 42.76 294 THR E O 1
ATOM 11346 N N . PRO E 1 295 ? -5.856 -15.587 -16.990 1.00 39.14 295 PRO E N 1
ATOM 11347 C CA . PRO E 1 295 ? -4.843 -16.655 -17.077 1.00 40.94 295 PRO E CA 1
ATOM 11348 C C . PRO E 1 295 ? -3.416 -16.153 -16.966 1.00 41.48 295 PRO E C 1
ATOM 11349 O O . PRO E 1 295 ? -2.530 -16.933 -16.597 1.00 44.21 295 PRO E O 1
ATOM 11353 N N . GLU E 1 296 ? -3.162 -14.881 -17.272 1.00 42.65 296 GLU E N 1
ATOM 11354 C CA . GLU E 1 296 ? -1.822 -14.332 -17.095 1.00 44.59 296 GLU E CA 1
ATOM 11355 C C . GLU E 1 296 ? -1.503 -14.145 -15.614 1.00 46.44 296 GLU E C 1
ATOM 11356 O O . GLU E 1 296 ? -0.421 -14.521 -15.148 1.00 39.93 296 GLU E O 1
ATOM 11362 N N . MET E 1 297 ? -2.441 -13.572 -14.858 1.00 39.92 297 MET E N 1
ATOM 11363 C CA . MET E 1 297 ? -2.220 -13.363 -13.432 1.00 43.81 297 MET E CA 1
ATOM 11364 C C . MET E 1 297 ? -2.059 -14.688 -12.696 1.00 39.79 297 MET E C 1
ATOM 11365 O O . MET E 1 297 ? -1.182 -14.824 -11.834 1.00 41.56 297 MET E O 1
ATOM 11370 N N . VAL E 1 298 ? -2.890 -15.677 -13.030 1.00 37.96 298 VAL E N 1
ATOM 11371 C CA . VAL E 1 298 ? -2.823 -16.977 -12.365 1.00 39.79 298 VAL E CA 1
ATOM 11372 C C . VAL E 1 298 ? -1.484 -17.654 -12.642 1.00 42.64 298 VAL E C 1
ATOM 11373 O O . VAL E 1 298 ? -0.838 -18.189 -11.733 1.00 42.72 298 VAL E O 1
ATOM 11377 N N . TYR E 1 299 ? -1.043 -17.638 -13.901 1.00 46.43 299 TYR E N 1
ATOM 11378 C CA . TYR E 1 299 ? 0.153 -18.389 -14.271 1.00 46.20 299 TYR E CA 1
ATOM 11379 C C . TYR E 1 299 ? 1.434 -17.691 -13.826 1.00 46.75 299 TYR E C 1
ATOM 11380 O O . TYR E 1 299 ? 2.362 -18.348 -13.343 1.00 48.53 299 TYR E O 1
ATOM 11389 N N . ASN E 1 300 ? 1.510 -16.369 -13.980 1.00 45.51 300 ASN E N 1
ATOM 11390 C CA . ASN E 1 300 ? 2.773 -15.672 -13.755 1.00 50.53 300 ASN E CA 1
ATOM 11391 C C . ASN E 1 300 ? 3.033 -15.433 -12.270 1.00 58.92 300 ASN E C 1
ATOM 11392 O O . ASN E 1 300 ? 4.018 -15.933 -11.717 1.00 64.24 300 ASN E O 1
ATOM 11397 N N . GLN E 1 301 ? 2.158 -14.671 -11.615 1.00 57.98 301 GLN E N 1
ATOM 11398 C CA . GLN E 1 301 ? 2.322 -14.301 -10.208 1.00 64.84 301 GLN E CA 1
ATOM 11399 C C . GLN E 1 301 ? 3.699 -13.690 -9.939 1.00 67.42 301 GLN E C 1
ATOM 11400 O O . GLN E 1 301 ? 3.814 -12.516 -9.586 1.00 68.20 301 GLN E O 1
ATOM 11406 N N . ILE F 1 3 ? -57.813 -16.454 48.981 1.00 60.50 3 ILE F N 1
ATOM 11407 C CA . ILE F 1 3 ? -57.298 -17.307 47.916 1.00 56.96 3 ILE F CA 1
ATOM 11408 C C . ILE F 1 3 ? -56.377 -18.363 48.512 1.00 50.57 3 ILE F C 1
ATOM 11409 O O . ILE F 1 3 ? -55.340 -18.039 49.091 1.00 45.24 3 ILE F O 1
ATOM 11414 N N . LYS F 1 4 ? -56.763 -19.628 48.369 1.00 53.76 4 LYS F N 1
ATOM 11415 C CA . LYS F 1 4 ? -56.054 -20.739 48.985 1.00 51.26 4 LYS F CA 1
ATOM 11416 C C . LYS F 1 4 ? -55.828 -21.844 47.963 1.00 48.34 4 LYS F C 1
ATOM 11417 O O . LYS F 1 4 ? -56.385 -21.833 46.861 1.00 46.14 4 LYS F O 1
ATOM 11423 N N . ILE F 1 5 ? -54.994 -22.805 48.348 1.00 46.33 5 ILE F N 1
ATOM 11424 C CA . ILE F 1 5 ? -54.830 -24.042 47.594 1.00 44.62 5 ILE F CA 1
ATOM 11425 C C . ILE F 1 5 ? -56.029 -24.932 47.910 1.00 49.47 5 ILE F C 1
ATOM 11426 O O . ILE F 1 5 ? -56.168 -25.425 49.032 1.00 50.45 5 ILE F O 1
ATOM 11431 N N . LEU F 1 6 ? -56.903 -25.127 46.927 1.00 47.70 6 LEU F N 1
ATOM 11432 C CA . LEU F 1 6 ? -58.132 -25.889 47.105 1.00 48.55 6 LEU F CA 1
ATOM 11433 C C . LEU F 1 6 ? -57.929 -27.324 46.642 1.00 52.93 6 LEU F C 1
ATOM 11434 O O . LEU F 1 6 ? -57.395 -27.560 45.552 1.00 54.68 6 LEU F O 1
ATOM 11439 N N . LEU F 1 7 ? -58.365 -28.275 47.461 1.00 50.38 7 LEU F N 1
ATOM 11440 C CA . LEU F 1 7 ? -58.301 -29.689 47.129 1.00 52.25 7 LEU F CA 1
ATOM 11441 C C . LEU F 1 7 ? -59.701 -30.224 46.865 1.00 54.28 7 LEU F C 1
ATOM 11442 O O . LEU F 1 7 ? -60.704 -29.661 47.314 1.00 57.13 7 LEU F O 1
ATOM 11447 N N . HIS F 1 8 ? -59.757 -31.327 46.128 1.00 53.35 8 HIS F N 1
ATOM 11448 C CA . HIS F 1 8 ? -61.078 -31.900 45.912 1.00 50.23 8 HIS F CA 1
ATOM 11449 C C . HIS F 1 8 ? -61.387 -32.927 46.997 1.00 56.56 8 HIS F C 1
ATOM 11450 O O . HIS F 1 8 ? -60.491 -33.662 47.425 1.00 58.01 8 HIS F O 1
ATOM 11457 N N . PRO F 1 9 ? -62.637 -32.969 47.459 1.00 56.08 9 PRO F N 1
ATOM 11458 C CA . PRO F 1 9 ? -63.015 -33.937 48.496 1.00 48.44 9 PRO F CA 1
ATOM 11459 C C . PRO F 1 9 ? -62.675 -35.363 48.085 1.00 47.23 9 PRO F C 1
ATOM 11460 O O . PRO F 1 9 ? -62.901 -35.775 46.946 1.00 56.18 9 PRO F O 1
ATOM 11464 N N . SER F 1 10 ? -62.129 -36.119 49.033 1.00 51.31 10 SER F N 1
ATOM 11465 C CA . SER F 1 10 ? -61.580 -37.442 48.771 1.00 50.42 10 SER F CA 1
ATOM 11466 C C . SER F 1 10 ? -62.548 -38.576 49.075 1.00 54.59 10 SER F C 1
ATOM 11467 O O . SER F 1 10 ? -62.171 -39.742 48.927 1.00 56.79 10 SER F O 1
ATOM 11470 N N . GLY F 1 11 ? -63.778 -38.268 49.492 1.00 57.05 11 GLY F N 1
ATOM 11471 C CA . GLY F 1 11 ? -64.694 -39.320 49.904 1.00 56.70 11 GLY F CA 1
ATOM 11472 C C . GLY F 1 11 ? -65.001 -40.311 48.796 1.00 60.27 11 GLY F C 1
ATOM 11473 O O . GLY F 1 11 ? -65.007 -41.524 49.020 1.00 61.28 11 GLY F O 1
ATOM 11474 N N . VAL F 1 12 ? -65.252 -39.808 47.586 1.00 60.17 12 VAL F N 1
ATOM 11475 C CA . VAL F 1 12 ? -65.577 -40.690 46.468 1.00 59.64 12 VAL F CA 1
ATOM 11476 C C . VAL F 1 12 ? -64.401 -41.606 46.149 1.00 62.67 12 VAL F C 1
ATOM 11477 O O . VAL F 1 12 ? -64.577 -42.807 45.901 1.00 60.51 12 VAL F O 1
ATOM 11481 N N . VAL F 1 13 ? -63.183 -41.061 46.167 1.00 60.43 13 VAL F N 1
ATOM 11482 C CA . VAL F 1 13 ? -61.997 -41.877 45.924 1.00 58.44 13 VAL F CA 1
ATOM 11483 C C . VAL F 1 13 ? -61.788 -42.880 47.053 1.00 58.09 13 VAL F C 1
ATOM 11484 O O . VAL F 1 13 ? -61.335 -44.008 46.816 1.00 52.52 13 VAL F O 1
ATOM 11488 N N . GLU F 1 14 ? -62.139 -42.503 48.285 1.00 60.77 14 GLU F N 1
ATOM 11489 C CA . GLU F 1 14 ? -61.828 -43.339 49.441 1.00 55.02 14 GLU F CA 1
ATOM 11490 C C . GLU F 1 14 ? -62.546 -44.682 49.379 1.00 53.87 14 GLU F C 1
ATOM 11491 O O . GLU F 1 14 ? -61.946 -45.724 49.667 1.00 53.34 14 GLU F O 1
ATOM 11497 N N . ARG F 1 15 ? -63.827 -44.686 49.011 1.00 52.87 15 ARG F N 1
ATOM 11498 C CA . ARG F 1 15 ? -64.564 -45.943 48.965 1.00 62.88 15 ARG F CA 1
ATOM 11499 C C . ARG F 1 15 ? -64.313 -46.734 47.690 1.00 62.65 15 ARG F C 1
ATOM 11500 O O . ARG F 1 15 ? -64.962 -47.765 47.479 1.00 63.47 15 ARG F O 1
ATOM 11508 N N . CYS F 1 16 ? -63.384 -46.287 46.848 1.00 60.22 16 CYS F N 1
ATOM 11509 C CA . CYS F 1 16 ? -62.944 -47.069 45.705 1.00 58.20 16 CYS F CA 1
ATOM 11510 C C . CYS F 1 16 ? -61.531 -47.609 45.869 1.00 58.60 16 CYS F C 1
ATOM 11511 O O . CYS F 1 16 ? -61.105 -48.438 45.058 1.00 58.27 16 CYS F O 1
ATOM 11514 N N . MET F 1 17 ? -60.805 -47.179 46.898 1.00 55.34 17 MET F N 1
ATOM 11515 C CA . MET F 1 17 ? -59.440 -47.640 47.103 1.00 54.39 17 MET F CA 1
ATOM 11516 C C . MET F 1 17 ? -59.440 -49.047 47.685 1.00 57.15 17 MET F C 1
ATOM 11517 O O . MET F 1 17 ? -60.281 -49.390 48.520 1.00 62.43 17 MET F O 1
ATOM 11522 N N . VAL F 1 18 ? -58.491 -49.869 47.235 1.00 56.73 18 VAL F N 1
ATOM 11523 C CA . VAL F 1 18 ? -58.402 -51.258 47.663 1.00 57.67 18 VAL F CA 1
ATOM 11524 C C . VAL F 1 18 ? -56.955 -51.603 47.976 1.00 57.16 18 VAL F C 1
ATOM 11525 O O . VAL F 1 18 ? -56.020 -50.906 47.574 1.00 52.67 18 VAL F O 1
ATOM 11529 N N . SER F 1 19 ? -56.785 -52.699 48.710 1.00 63.27 19 SER F N 1
ATOM 11530 C CA . SER F 1 19 ? -55.477 -53.296 48.919 1.00 60.25 19 SER F CA 1
ATOM 11531 C C . SER F 1 19 ? -55.219 -54.318 47.823 1.00 57.85 19 SER F C 1
ATOM 11532 O O . SER F 1 19 ? -56.137 -55.014 47.381 1.00 58.08 19 SER F O 1
ATOM 11535 N N . VAL F 1 20 ? -53.969 -54.381 47.367 1.00 58.62 20 VAL F N 1
ATOM 11536 C CA . VAL F 1 20 ? -53.545 -55.349 46.360 1.00 58.80 20 VAL F CA 1
ATOM 11537 C C . VAL F 1 20 ? -52.186 -55.877 46.797 1.00 58.48 20 VAL F C 1
ATOM 11538 O O . VAL F 1 20 ? -51.198 -55.135 46.787 1.00 58.64 20 VAL F O 1
ATOM 11542 N N . VAL F 1 21 ? -52.134 -57.148 47.192 1.00 61.65 21 VAL F N 1
ATOM 11543 C CA . VAL F 1 21 ? -50.904 -57.802 47.623 1.00 64.75 21 VAL F CA 1
ATOM 11544 C C . VAL F 1 21 ? -50.695 -59.039 46.760 1.00 67.49 21 VAL F C 1
ATOM 11545 O O . VAL F 1 21 ? -51.639 -59.801 46.521 1.00 70.27 21 VAL F O 1
ATOM 11549 N N . TYR F 1 22 ? -49.463 -59.232 46.292 1.00 69.92 22 TYR F N 1
ATOM 11550 C CA . TYR F 1 22 ? -49.112 -60.367 45.440 1.00 72.41 22 TYR F CA 1
ATOM 11551 C C . TYR F 1 22 ? -47.754 -60.888 45.890 1.00 71.36 22 TYR F C 1
ATOM 11552 O O . TYR F 1 22 ? -46.739 -60.211 45.700 1.00 67.19 22 TYR F O 1
ATOM 11561 N N . ASN F 1 23 ? -47.745 -62.077 46.495 1.00 74.97 23 ASN F N 1
ATOM 11562 C CA . ASN F 1 23 ? -46.521 -62.813 46.815 1.00 72.42 23 ASN F CA 1
ATOM 11563 C C . ASN F 1 23 ? -45.482 -61.928 47.505 1.00 69.87 23 ASN F C 1
ATOM 11564 O O . ASN F 1 23 ? -44.318 -61.862 47.103 1.00 71.78 23 ASN F O 1
ATOM 11569 N N . GLY F 1 24 ? -45.915 -61.233 48.558 1.00 71.13 24 GLY F N 1
ATOM 11570 C CA . GLY F 1 24 ? -45.034 -60.465 49.407 1.00 72.93 24 GLY F CA 1
ATOM 11571 C C . GLY F 1 24 ? -45.029 -58.970 49.141 1.00 75.02 24 GLY F C 1
ATOM 11572 O O . GLY F 1 24 ? -44.729 -58.193 50.054 1.00 78.14 24 GLY F O 1
ATOM 11573 N N . SER F 1 25 ? -45.340 -58.550 47.916 1.00 70.58 25 SER F N 1
ATOM 11574 C CA . SER F 1 25 ? -45.358 -57.135 47.565 1.00 69.65 25 SER F CA 1
ATOM 11575 C C . SER F 1 25 ? -46.770 -56.585 47.723 1.00 65.55 25 SER F C 1
ATOM 11576 O O . SER F 1 25 ? -47.738 -57.209 47.275 1.00 65.24 25 SER F O 1
ATOM 11579 N N . ALA F 1 26 ? -46.884 -55.417 48.354 1.00 62.72 26 ALA F N 1
ATOM 11580 C CA . ALA F 1 26 ? -48.178 -54.837 48.691 1.00 61.63 26 ALA F CA 1
ATOM 11581 C C . ALA F 1 26 ? -48.245 -53.391 48.226 1.00 55.51 26 ALA F C 1
ATOM 11582 O O . ALA F 1 26 ? -47.320 -52.610 48.473 1.00 51.55 26 ALA F O 1
ATOM 11584 N N . LEU F 1 27 ? -49.341 -53.039 47.560 1.00 51.45 27 LEU F N 1
ATOM 11585 C CA . LEU F 1 27 ? -49.608 -51.664 47.162 1.00 53.96 27 LEU F CA 1
ATOM 11586 C C . LEU F 1 27 ? -51.120 -51.481 47.077 1.00 53.10 27 LEU F C 1
ATOM 11587 O O . LEU F 1 27 ? -51.893 -52.363 47.461 1.00 54.07 27 LEU F O 1
ATOM 11592 N N . ASN F 1 28 ? -51.540 -50.337 46.551 1.00 55.60 28 ASN F N 1
ATOM 11593 C CA . ASN F 1 28 ? -52.945 -49.978 46.468 1.00 52.49 28 ASN F CA 1
ATOM 11594 C C . ASN F 1 28 ? -53.442 -50.076 45.032 1.00 58.52 28 ASN F C 1
ATOM 11595 O O . ASN F 1 28 ? -52.670 -50.207 44.078 1.00 57.20 28 ASN F O 1
ATOM 11600 N N . GLY F 1 29 ? -54.765 -50.012 44.897 1.00 56.94 29 GLY F N 1
ATOM 11601 C CA . GLY F 1 29 ? -55.410 -49.948 43.603 1.00 51.57 29 GLY F CA 1
ATOM 11602 C C . GLY F 1 29 ? -56.746 -49.256 43.754 1.00 54.53 29 GLY F C 1
ATOM 11603 O O . GLY F 1 29 ? -57.226 -49.027 44.866 1.00 57.15 29 GLY F O 1
ATOM 11604 N N . ILE F 1 30 ? -57.345 -48.913 42.618 1.00 56.52 30 ILE F N 1
ATOM 11605 C CA . ILE F 1 30 ? -58.652 -48.270 42.591 1.00 54.28 30 ILE F CA 1
ATOM 11606 C C . ILE F 1 30 ? -59.647 -49.227 41.947 1.00 60.20 30 ILE F C 1
ATOM 11607 O O . ILE F 1 30 ? -59.368 -49.818 40.895 1.00 59.60 30 ILE F O 1
ATOM 11612 N N . TRP F 1 31 ? -60.796 -49.393 42.594 1.00 61.28 31 TRP F N 1
ATOM 11613 C CA . TRP F 1 31 ? -61.799 -50.384 42.213 1.00 60.13 31 TRP F CA 1
ATOM 11614 C C . TRP F 1 31 ? -62.937 -49.653 41.511 1.00 63.75 31 TRP F C 1
ATOM 11615 O O . TRP F 1 31 ? -63.785 -49.034 42.158 1.00 59.56 31 TRP F O 1
ATOM 11626 N N . LEU F 1 32 ? -62.948 -49.721 40.182 1.00 61.91 32 LEU F N 1
ATOM 11627 C CA . LEU F 1 32 ? -63.964 -49.073 39.362 1.00 61.26 32 LEU F CA 1
ATOM 11628 C C . LEU F 1 32 ? -64.772 -50.145 38.647 1.00 64.42 32 LEU F C 1
ATOM 11629 O O . LEU F 1 32 ? -64.221 -50.907 37.845 1.00 70.06 32 LEU F O 1
ATOM 11634 N N . LYS F 1 33 ? -66.074 -50.196 38.937 1.00 70.48 33 LYS F N 1
ATOM 11635 C CA . LYS F 1 33 ? -66.970 -51.196 38.367 1.00 69.01 33 LYS F CA 1
ATOM 11636 C C . LYS F 1 33 ? -66.434 -52.603 38.602 1.00 71.67 33 LYS F C 1
ATOM 11637 O O . LYS F 1 33 ? -66.250 -53.018 39.752 1.00 71.83 33 LYS F O 1
ATOM 11643 N N . ASN F 1 34 ? -66.171 -53.337 37.524 1.00 69.93 34 ASN F N 1
ATOM 11644 C CA . ASN F 1 34 ? -65.783 -54.737 37.618 1.00 72.03 34 ASN F CA 1
ATOM 11645 C C . ASN F 1 34 ? -64.276 -54.949 37.674 1.00 70.54 34 ASN F C 1
ATOM 11646 O O . ASN F 1 34 ? -63.835 -56.095 37.806 1.00 71.18 34 ASN F O 1
ATOM 11651 N N . VAL F 1 35 ? -63.477 -53.890 37.585 1.00 65.60 35 VAL F N 1
ATOM 11652 C CA . VAL F 1 35 ? -62.037 -54.014 37.402 1.00 60.62 35 VAL F CA 1
ATOM 11653 C C . VAL F 1 35 ? -61.318 -53.235 38.493 1.00 60.99 35 VAL F C 1
ATOM 11654 O O . VAL F 1 35 ? -61.774 -52.166 38.914 1.00 59.88 35 VAL F O 1
ATOM 11658 N N . VAL F 1 36 ? -60.190 -53.778 38.944 1.00 60.99 36 VAL F N 1
ATOM 11659 C CA . VAL F 1 36 ? -59.288 -53.112 39.876 1.00 60.68 36 VAL F CA 1
ATOM 11660 C C . VAL F 1 36 ? -58.008 -52.768 39.127 1.00 63.27 36 VAL F C 1
ATOM 11661 O O . VAL F 1 36 ? -57.374 -53.647 38.532 1.00 64.60 36 VAL F O 1
ATOM 11665 N N . TYR F 1 37 ? -57.633 -51.492 39.154 1.00 62.78 37 TYR F N 1
ATOM 11666 C CA . TYR F 1 37 ? -56.451 -51.003 38.457 1.00 58.57 37 TYR F CA 1
ATOM 11667 C C . TYR F 1 37 ? -55.316 -50.825 39.456 1.00 56.07 37 TYR F C 1
ATOM 11668 O O . TYR F 1 37 ? -55.501 -50.201 40.505 1.00 58.37 37 TYR F O 1
ATOM 11677 N N . CYS F 1 38 ? -54.147 -51.364 39.129 1.00 58.04 38 CYS F N 1
ATOM 11678 C CA . CYS F 1 38 ? -53.001 -51.312 40.022 1.00 57.20 38 CYS F CA 1
ATOM 11679 C C . CYS F 1 38 ? -51.735 -51.305 39.187 1.00 57.64 38 CYS F C 1
ATOM 11680 O O . CYS F 1 38 ? -51.756 -51.712 38.016 1.00 56.92 38 CYS F O 1
ATOM 11683 N N . PRO F 1 39 ? -50.617 -50.827 39.734 1.00 59.04 39 PRO F N 1
ATOM 11684 C CA . PRO F 1 39 ? -49.351 -50.876 38.997 1.00 58.96 39 PRO F CA 1
ATOM 11685 C C . PRO F 1 39 ? -48.901 -52.309 38.756 1.00 62.68 39 PRO F C 1
ATOM 11686 O O . PRO F 1 39 ? -49.086 -53.194 39.595 1.00 58.90 39 PRO F O 1
ATOM 11690 N N . ARG F 1 40 ? -48.287 -52.523 37.589 1.00 57.75 40 ARG F N 1
ATOM 11691 C CA . ARG F 1 40 ? -47.912 -53.869 37.169 1.00 59.35 40 ARG F CA 1
ATOM 11692 C C . ARG F 1 40 ? -46.720 -54.423 37.942 1.00 58.35 40 ARG F C 1
ATOM 11693 O O . ARG F 1 40 ? -46.574 -55.648 38.028 1.00 61.51 40 ARG F O 1
ATOM 11701 N N . HIS F 1 41 ? -45.906 -53.563 38.529 1.00 53.13 41 HIS F N 1
ATOM 11702 C CA . HIS F 1 41 ? -44.729 -54.043 39.289 1.00 56.49 41 HIS F CA 1
ATOM 11703 C C . HIS F 1 41 ? -45.110 -54.701 40.614 1.00 58.60 41 HIS F C 1
ATOM 11704 O O . HIS F 1 41 ? -44.233 -55.021 41.380 1.00 53.80 41 HIS F O 1
ATOM 11711 N N . VAL F 1 42 ? -46.390 -54.856 40.873 1.00 57.39 42 VAL F N 1
ATOM 11712 C CA . VAL F 1 42 ? -46.807 -55.618 42.042 1.00 63.81 42 VAL F CA 1
ATOM 11713 C C . VAL F 1 42 ? -46.388 -57.076 41.925 1.00 67.07 42 VAL F C 1
ATOM 11714 O O . VAL F 1 42 ? -46.248 -57.764 42.942 1.00 67.32 42 VAL F O 1
ATOM 11718 N N . ILE F 1 43 ? -46.161 -57.564 40.704 1.00 64.28 43 ILE F N 1
ATOM 11719 C CA . ILE F 1 43 ? -45.830 -58.965 40.479 1.00 62.51 43 ILE F CA 1
ATOM 11720 C C . ILE F 1 43 ? -44.327 -59.187 40.351 1.00 66.71 43 ILE F C 1
ATOM 11721 O O . ILE F 1 43 ? -43.897 -60.304 40.049 1.00 74.25 43 ILE F O 1
ATOM 11726 N N . GLY F 1 44 ? -43.524 -58.164 40.578 1.00 67.53 44 GLY F N 1
ATOM 11727 C CA . GLY F 1 44 ? -42.079 -58.289 40.538 1.00 66.58 44 GLY F CA 1
ATOM 11728 C C . GLY F 1 44 ? -41.434 -57.101 39.850 1.00 65.21 44 GLY F C 1
ATOM 11729 O O . GLY F 1 44 ? -42.054 -56.381 39.067 1.00 61.57 44 GLY F O 1
ATOM 11730 N N . LYS F 1 45 ? -40.151 -56.894 40.152 1.00 64.21 45 LYS F N 1
ATOM 11731 C CA . LYS F 1 45 ? -39.379 -55.792 39.577 1.00 62.61 45 LYS F CA 1
ATOM 11732 C C . LYS F 1 45 ? -38.757 -56.267 38.266 1.00 67.04 45 LYS F C 1
ATOM 11733 O O . LYS F 1 45 ? -37.579 -56.622 38.186 1.00 65.31 45 LYS F O 1
ATOM 11739 N N . PHE F 1 46 ? -39.576 -56.269 37.218 1.00 65.98 46 PHE F N 1
ATOM 11740 C CA . PHE F 1 46 ? -39.159 -56.714 35.899 1.00 65.57 46 PHE F CA 1
ATOM 11741 C C . PHE F 1 46 ? -38.760 -55.512 35.043 1.00 67.45 46 PHE F C 1
ATOM 11742 O O . PHE F 1 46 ? -38.867 -54.355 35.457 1.00 63.95 46 PHE F O 1
ATOM 11750 N N . ARG F 1 47 ? -38.290 -55.791 33.829 1.00 68.76 47 ARG F N 1
ATOM 11751 C CA . ARG F 1 47 ? -37.788 -54.736 32.962 1.00 68.92 47 ARG F CA 1
ATOM 11752 C C . ARG F 1 47 ? -38.047 -55.090 31.505 1.00 71.41 47 ARG F C 1
ATOM 11753 O O . ARG F 1 47 ? -38.111 -56.266 31.136 1.00 75.21 47 ARG F O 1
ATOM 11755 N N . GLY F 1 48 ? -38.203 -54.054 30.686 1.00 69.34 48 GLY F N 1
ATOM 11756 C CA . GLY F 1 48 ? -38.267 -54.249 29.245 1.00 67.83 48 GLY F CA 1
ATOM 11757 C C . GLY F 1 48 ? -39.519 -54.989 28.817 1.00 68.75 48 GLY F C 1
ATOM 11758 O O . GLY F 1 48 ? -40.644 -54.623 29.179 1.00 65.21 48 GLY F O 1
ATOM 11759 N N . ASP F 1 49 ? -39.325 -56.042 28.024 1.00 67.74 49 ASP F N 1
ATOM 11760 C CA . ASP F 1 49 ? -40.418 -56.829 27.472 1.00 69.02 49 ASP F CA 1
ATOM 11761 C C . ASP F 1 49 ? -40.681 -58.102 28.268 1.00 70.15 49 ASP F C 1
ATOM 11762 O O . ASP F 1 49 ? -41.322 -59.026 27.755 1.00 71.90 49 ASP F O 1
ATOM 11767 N N . GLN F 1 50 ? -40.194 -58.170 29.510 1.00 71.87 50 GLN F N 1
ATOM 11768 C CA . GLN F 1 50 ? -40.495 -59.306 30.371 1.00 65.04 50 GLN F CA 1
ATOM 11769 C C . GLN F 1 50 ? -41.926 -59.276 30.887 1.00 67.58 50 GLN F C 1
ATOM 11770 O O . GLN F 1 50 ? -42.430 -60.309 31.339 1.00 73.05 50 GLN F O 1
ATOM 11776 N N . TRP F 1 51 ? -42.590 -58.120 30.814 1.00 65.48 51 TRP F N 1
ATOM 11777 C CA . TRP F 1 51 ? -43.859 -57.930 31.511 1.00 68.00 51 TRP F CA 1
ATOM 11778 C C . TRP F 1 51 ? -44.955 -58.827 30.946 1.00 70.99 51 TRP F C 1
ATOM 11779 O O . TRP F 1 51 ? -45.684 -59.479 31.702 1.00 75.97 51 TRP F O 1
ATOM 11790 N N . THR F 1 52 ? -45.092 -58.870 29.618 1.00 70.25 52 THR F N 1
ATOM 11791 C CA . THR F 1 52 ? -46.202 -59.605 29.017 1.00 76.38 52 THR F CA 1
ATOM 11792 C C . THR F 1 52 ? -46.148 -61.087 29.372 1.00 76.05 52 THR F C 1
ATOM 11793 O O . THR F 1 52 ? -47.188 -61.720 29.585 1.00 79.95 52 THR F O 1
ATOM 11797 N N . HIS F 1 53 ? -44.945 -61.656 29.451 1.00 74.03 53 HIS F N 1
ATOM 11798 C CA . HIS F 1 53 ? -44.827 -63.067 29.801 1.00 77.37 53 HIS F CA 1
ATOM 11799 C C . HIS F 1 53 ? -45.130 -63.293 31.278 1.00 79.38 53 HIS F C 1
ATOM 11800 O O . HIS F 1 53 ? -45.860 -64.225 31.637 1.00 78.91 53 HIS F O 1
ATOM 11807 N N . MET F 1 54 ? -44.580 -62.445 32.150 1.00 77.38 54 MET F N 1
ATOM 11808 C CA . MET F 1 54 ? -44.783 -62.618 33.585 1.00 77.29 54 MET F CA 1
ATOM 11809 C C . MET F 1 54 ? -46.242 -62.404 33.972 1.00 76.69 54 MET F C 1
ATOM 11810 O O . MET F 1 54 ? -46.769 -63.110 34.839 1.00 79.32 54 MET F O 1
ATOM 11815 N N . VAL F 1 55 ? -46.909 -61.434 33.342 1.00 76.37 55 VAL F N 1
ATOM 11816 C CA . VAL F 1 55 ? -48.325 -61.212 33.621 1.00 77.79 55 VAL F CA 1
ATOM 11817 C C . VAL F 1 55 ? -49.160 -62.385 33.121 1.00 77.00 55 VAL F C 1
ATOM 11818 O O . VAL F 1 55 ? -50.165 -62.752 33.743 1.00 75.16 55 VAL F O 1
ATOM 11822 N N . SER F 1 56 ? -48.754 -63.004 32.009 1.00 78.54 56 SER F N 1
ATOM 11823 C CA . SER F 1 56 ? -49.535 -64.098 31.441 1.00 76.87 56 SER F CA 1
ATOM 11824 C C . SER F 1 56 ? -49.485 -65.347 32.312 1.00 76.34 56 SER F C 1
ATOM 11825 O O . SER F 1 56 ? -50.439 -66.132 32.318 1.00 76.03 56 SER F O 1
ATOM 11827 N N . ILE F 1 57 ? -48.392 -65.548 33.053 1.00 76.04 57 ILE F N 1
ATOM 11828 C CA . ILE F 1 57 ? -48.226 -66.741 33.876 1.00 73.56 57 ILE F CA 1
ATOM 11829 C C . ILE F 1 57 ? -48.560 -66.496 35.338 1.00 83.37 57 ILE F C 1
ATOM 11830 O O . ILE F 1 57 ? -48.467 -67.428 36.150 1.00 85.28 57 ILE F O 1
ATOM 11835 N N . ALA F 1 58 ? -48.944 -65.275 35.704 1.00 84.61 58 ALA F N 1
ATOM 11836 C CA . ALA F 1 58 ? -49.299 -64.989 37.087 1.00 80.59 58 ALA F CA 1
ATOM 11837 C C . ALA F 1 58 ? -50.664 -65.583 37.413 1.00 80.65 58 ALA F C 1
ATOM 11838 O O . ALA F 1 58 ? -51.617 -65.438 36.640 1.00 79.39 58 ALA F O 1
ATOM 11840 N N . ASP F 1 59 ? -50.755 -66.260 38.555 1.00 80.44 59 ASP F N 1
ATOM 11841 C CA . ASP F 1 59 ? -52.011 -66.865 38.979 1.00 77.24 59 ASP F CA 1
ATOM 11842 C C . ASP F 1 59 ? -52.903 -65.805 39.611 1.00 77.04 59 ASP F C 1
ATOM 11843 O O . ASP F 1 59 ? -52.447 -65.008 40.436 1.00 81.08 59 ASP F O 1
ATOM 11848 N N . CYS F 1 60 ? -54.179 -65.799 39.218 1.00 79.04 60 CYS F N 1
ATOM 11849 C CA . CYS F 1 60 ? -55.104 -64.785 39.713 1.00 79.00 60 CYS F CA 1
ATOM 11850 C C . CYS F 1 60 ? -55.376 -64.940 41.204 1.00 81.10 60 CYS F C 1
ATOM 11851 O O . CYS F 1 60 ? -55.653 -63.947 41.887 1.00 78.31 60 CYS F O 1
ATOM 11854 N N . ARG F 1 61 ? -55.307 -66.167 41.725 1.00 81.95 61 ARG F N 1
ATOM 11855 C CA . ARG F 1 61 ? -55.537 -66.390 43.147 1.00 80.67 61 ARG F CA 1
ATOM 11856 C C . ARG F 1 61 ? -54.393 -65.885 44.014 1.00 79.04 61 ARG F C 1
ATOM 11857 O O . ARG F 1 61 ? -54.562 -65.786 45.234 1.00 80.82 61 ARG F O 1
ATOM 11859 N N . ASP F 1 62 ? -53.239 -65.572 43.425 1.00 78.37 62 ASP F N 1
ATOM 11860 C CA . ASP F 1 62 ? -52.149 -64.965 44.176 1.00 80.84 62 ASP F CA 1
ATOM 11861 C C . ASP F 1 62 ? -52.380 -63.484 44.446 1.00 78.84 62 ASP F C 1
ATOM 11862 O O . ASP F 1 62 ? -51.628 -62.887 45.226 1.00 76.87 62 ASP F O 1
ATOM 11867 N N . PHE F 1 63 ? -53.394 -62.884 43.827 1.00 76.60 63 PHE F N 1
ATOM 11868 C CA . PHE F 1 63 ? -53.735 -61.480 44.048 1.00 75.65 63 PHE F CA 1
ATOM 11869 C C . PHE F 1 63 ? -54.714 -61.406 45.215 1.00 75.58 63 PHE F C 1
ATOM 11870 O O . PHE F 1 63 ? -55.905 -61.688 45.060 1.00 73.50 63 PHE F O 1
ATOM 11878 N N . ILE F 1 64 ? -54.211 -61.031 46.387 1.00 70.33 64 ILE F N 1
ATOM 11879 C CA . ILE F 1 64 ? -55.045 -60.831 47.566 1.00 67.42 64 ILE F CA 1
ATOM 11880 C C . ILE F 1 64 ? -55.536 -59.388 47.541 1.00 65.79 64 ILE F C 1
ATOM 11881 O O . ILE F 1 64 ? -54.766 -58.456 47.787 1.00 64.61 64 ILE F O 1
ATOM 11883 N N . VAL F 1 65 ? -56.819 -59.202 47.240 1.00 68.93 65 VAL F N 1
ATOM 11884 C CA . VAL F 1 65 ? -57.409 -57.880 47.061 1.00 68.30 65 VAL F CA 1
ATOM 11885 C C . VAL F 1 65 ? -58.516 -57.702 48.091 1.00 70.92 65 VAL F C 1
ATOM 11886 O O . VAL F 1 65 ? -59.446 -58.515 48.159 1.00 73.33 65 VAL F O 1
ATOM 11890 N N . LYS F 1 66 ? -58.420 -56.636 48.882 1.00 63.65 66 LYS F N 1
ATOM 11891 C CA . LYS F 1 66 ? -59.437 -56.297 49.865 1.00 70.33 66 LYS F CA 1
ATOM 11892 C C . LYS F 1 66 ? -59.720 -54.803 49.813 1.00 67.72 66 LYS F C 1
ATOM 11893 O O . LYS F 1 66 ? -58.806 -53.992 49.639 1.00 62.77 66 LYS F O 1
ATOM 11895 N N . CYS F 1 67 ? -60.995 -54.448 49.952 1.00 65.79 67 CYS F N 1
ATOM 11896 C CA . CYS F 1 67 ? -61.420 -53.054 50.036 1.00 67.07 67 CYS F CA 1
ATOM 11897 C C . CYS F 1 67 ? -61.789 -52.761 51.485 1.00 69.85 67 CYS F C 1
ATOM 11898 O O . CYS F 1 67 ? -62.901 -53.099 51.922 1.00 68.18 67 CYS F O 1
ATOM 11901 N N . PRO F 1 68 ? -60.902 -52.143 52.272 1.00 67.48 68 PRO F N 1
ATOM 11902 C CA . PRO F 1 68 ? -61.144 -52.073 53.722 1.00 72.75 68 PRO F CA 1
ATOM 11903 C C . PRO F 1 68 ? -62.279 -51.145 54.114 1.00 69.44 68 PRO F C 1
ATOM 11904 O O . PRO F 1 68 ? -62.957 -51.412 55.114 1.00 74.54 68 PRO F O 1
ATOM 11908 N N . ILE F 1 69 ? -62.511 -50.064 53.367 1.00 66.99 69 ILE F N 1
ATOM 11909 C CA . ILE F 1 69 ? -63.578 -49.141 53.738 1.00 69.93 69 ILE F CA 1
ATOM 11910 C C . ILE F 1 69 ? -64.946 -49.789 53.554 1.00 72.29 69 ILE F C 1
ATOM 11911 O O . ILE F 1 69 ? -65.873 -49.530 54.333 1.00 78.92 69 ILE F O 1
ATOM 11916 N N . GLN F 1 70 ? -65.100 -50.646 52.545 1.00 74.30 70 GLN F N 1
ATOM 11917 C CA . GLN F 1 70 ? -66.336 -51.395 52.362 1.00 72.56 70 GLN F CA 1
ATOM 11918 C C . GLN F 1 70 ? -66.309 -52.756 53.046 1.00 72.26 70 GLN F C 1
ATOM 11919 O O . GLN F 1 70 ? -67.322 -53.462 53.024 1.00 75.55 70 GLN F O 1
ATOM 11925 N N . GLY F 1 71 ? -65.181 -53.139 53.642 1.00 75.74 71 GLY F N 1
ATOM 11926 C CA . GLY F 1 71 ? -65.096 -54.372 54.402 1.00 73.97 71 GLY F CA 1
ATOM 11927 C C . GLY F 1 71 ? -65.263 -55.645 53.601 1.00 78.84 71 GLY F C 1
ATOM 11928 O O . GLY F 1 71 ? -65.684 -56.664 54.158 1.00 81.78 71 GLY F O 1
ATOM 11929 N N . ILE F 1 72 ? -64.935 -55.621 52.311 1.00 76.98 72 ILE F N 1
ATOM 11930 C CA . ILE F 1 72 ? -65.100 -56.777 51.441 1.00 67.97 72 ILE F CA 1
ATOM 11931 C C . ILE F 1 72 ? -63.741 -57.206 50.906 1.00 71.37 72 ILE F C 1
ATOM 11932 O O . ILE F 1 72 ? -62.853 -56.380 50.670 1.00 73.10 72 ILE F O 1
ATOM 11934 N N . GLN F 1 73 ? -63.583 -58.513 50.719 1.00 74.08 73 GLN F N 1
ATOM 11935 C CA . GLN F 1 73 ? -62.418 -59.087 50.058 1.00 73.56 73 GLN F CA 1
ATOM 11936 C C . GLN F 1 73 ? -62.840 -59.620 48.695 1.00 78.91 73 GLN F C 1
ATOM 11937 O O . GLN F 1 73 ? -63.802 -60.388 48.597 1.00 81.20 73 GLN F O 1
ATOM 11943 N N . LEU F 1 74 ? -62.126 -59.209 47.653 1.00 73.99 74 LEU F N 1
ATOM 11944 C CA . LEU F 1 74 ? -62.468 -59.566 46.284 1.00 74.95 74 LEU F CA 1
ATOM 11945 C C . LEU F 1 74 ? -61.638 -60.751 45.802 1.00 78.05 74 LEU F C 1
ATOM 11946 O O . LEU F 1 74 ? -60.559 -61.045 46.323 1.00 75.93 74 LEU F O 1
ATOM 11951 N N . ASN F 1 75 ? -62.166 -61.433 44.788 1.00 76.05 75 ASN F N 1
ATOM 11952 C CA . ASN F 1 75 ? -61.491 -62.549 44.137 1.00 75.22 75 ASN F CA 1
ATOM 11953 C C . ASN F 1 75 ? -61.260 -62.183 42.679 1.00 74.64 75 ASN F C 1
ATOM 11954 O O . ASN F 1 75 ? -62.217 -61.906 41.947 1.00 74.66 75 ASN F O 1
ATOM 11959 N N . VAL F 1 76 ? -59.998 -62.178 42.262 1.00 69.10 76 VAL F N 1
ATOM 11960 C CA . VAL F 1 76 ? -59.641 -61.772 40.907 1.00 74.42 76 VAL F CA 1
ATOM 11961 C C . VAL F 1 76 ? -59.840 -62.956 39.969 1.00 75.94 76 VAL F C 1
ATOM 11962 O O . VAL F 1 76 ? -59.257 -64.027 40.168 1.00 76.30 76 VAL F O 1
ATOM 11966 N N . GLN F 1 77 ? -60.669 -62.765 38.944 1.00 70.34 77 GLN F N 1
ATOM 11967 C CA . GLN F 1 77 ? -60.959 -63.822 37.983 1.00 77.07 77 GLN F CA 1
ATOM 11968 C C . GLN F 1 77 ? -59.974 -63.820 36.818 1.00 75.48 77 GLN F C 1
ATOM 11969 O O . GLN F 1 77 ? -59.364 -64.850 36.517 1.00 78.03 77 GLN F O 1
ATOM 11975 N N . SER F 1 78 ? -59.807 -62.677 36.157 1.00 75.91 78 SER F N 1
ATOM 11976 C CA . SER F 1 78 ? -58.901 -62.559 35.026 1.00 76.08 78 SER F CA 1
ATOM 11977 C C . SER F 1 78 ? -57.963 -61.379 35.237 1.00 73.49 78 SER F C 1
ATOM 11978 O O . SER F 1 78 ? -58.307 -60.404 35.911 1.00 72.05 78 SER F O 1
ATOM 11981 N N . VAL F 1 79 ? -56.772 -61.480 34.651 1.00 73.25 79 VAL F N 1
ATOM 11982 C CA . VAL F 1 79 ? -55.765 -60.430 34.718 1.00 68.60 79 VAL F CA 1
ATOM 11983 C C . VAL F 1 79 ? -55.473 -59.943 33.305 1.00 75.76 79 VAL F C 1
ATOM 11984 O O . VAL F 1 79 ? -55.523 -60.710 32.336 1.00 70.52 79 VAL F O 1
ATOM 11988 N N . LYS F 1 80 ? -55.184 -58.648 33.192 1.00 74.91 80 LYS F N 1
ATOM 11989 C CA . LYS F 1 80 ? -54.884 -58.018 31.915 1.00 68.93 80 LYS F CA 1
ATOM 11990 C C . LYS F 1 80 ? -53.896 -56.888 32.157 1.00 68.43 80 LYS F C 1
ATOM 11991 O O . LYS F 1 80 ? -53.946 -56.228 33.199 1.00 67.53 80 LYS F O 1
ATOM 11997 N N . MET F 1 81 ? -52.998 -56.672 31.201 1.00 68.01 81 MET F N 1
ATOM 11998 C CA . MET F 1 81 ? -52.039 -55.577 31.270 1.00 63.65 81 MET F CA 1
ATOM 11999 C C . MET F 1 81 ? -52.394 -54.540 30.214 1.00 61.27 81 MET F C 1
ATOM 12000 O O . MET F 1 81 ? -52.440 -54.853 29.020 1.00 67.16 81 MET F O 1
ATOM 12005 N N . VAL F 1 82 ? -52.650 -53.316 30.659 1.00 62.98 82 VAL F N 1
ATOM 12006 C CA . VAL F 1 82 ? -52.905 -52.179 29.784 1.00 56.05 82 VAL F CA 1
ATOM 12007 C C . VAL F 1 82 ? -51.826 -51.154 30.102 1.00 59.94 82 VAL F C 1
ATOM 12008 O O . VAL F 1 82 ? -51.876 -50.488 31.145 1.00 56.72 82 VAL F O 1
ATOM 12012 N N . GLY F 1 83 ? -50.842 -51.032 29.219 1.00 53.67 83 GLY F N 1
ATOM 12013 C CA . GLY F 1 83 ? -49.711 -50.165 29.509 1.00 51.29 83 GLY F CA 1
ATOM 12014 C C . GLY F 1 83 ? -48.908 -50.714 30.673 1.00 56.59 83 GLY F C 1
ATOM 12015 O O . GLY F 1 83 ? -48.533 -51.892 30.697 1.00 55.94 83 GLY F O 1
ATOM 12016 N N . ALA F 1 84 ? -48.644 -49.858 31.660 1.00 52.64 84 ALA F N 1
ATOM 12017 C CA . ALA F 1 84 ? -47.906 -50.247 32.853 1.00 55.88 84 ALA F CA 1
ATOM 12018 C C . ALA F 1 84 ? -48.824 -50.575 34.026 1.00 57.09 84 ALA F C 1
ATOM 12019 O O . ALA F 1 84 ? -48.360 -50.642 35.169 1.00 55.07 84 ALA F O 1
ATOM 12021 N N . LEU F 1 85 ? -50.111 -50.784 33.767 1.00 54.98 85 LEU F N 1
ATOM 12022 C CA . LEU F 1 85 ? -51.082 -51.089 34.806 1.00 53.47 85 LEU F CA 1
ATOM 12023 C C . LEU F 1 85 ? -51.683 -52.468 34.577 1.00 55.73 85 LEU F C 1
ATOM 12024 O O . LEU F 1 85 ? -51.741 -52.962 33.447 1.00 58.87 85 LEU F O 1
ATOM 12029 N N . LEU F 1 86 ? -52.134 -53.082 35.666 1.00 58.71 86 LEU F N 1
ATOM 12030 C CA . LEU F 1 86 ? -52.856 -54.344 35.615 1.00 59.72 86 LEU F CA 1
ATOM 12031 C C . LEU F 1 86 ? -54.344 -54.085 35.803 1.00 60.01 86 LEU F C 1
ATOM 12032 O O . LEU F 1 86 ? -54.744 -53.303 36.670 1.00 66.27 86 LEU F O 1
ATOM 12037 N N . GLN F 1 87 ? -55.158 -54.738 34.984 1.00 62.34 87 GLN F N 1
ATOM 12038 C CA . GLN F 1 87 ? -56.612 -54.636 35.068 1.00 63.61 87 GLN F CA 1
ATOM 12039 C C . GLN F 1 87 ? -57.130 -55.963 35.616 1.00 67.40 87 GLN F C 1
ATOM 12040 O O . GLN F 1 87 ? -57.412 -56.897 34.863 1.00 72.07 87 GLN F O 1
ATOM 12046 N N . LEU F 1 88 ? -57.245 -56.040 36.940 1.00 64.17 88 LEU F N 1
ATOM 12047 C CA . LEU F 1 88 ? -57.707 -57.251 37.611 1.00 63.68 88 LEU F CA 1
ATOM 12048 C C . LEU F 1 88 ? -59.230 -57.268 37.617 1.00 65.87 88 LEU F C 1
ATOM 12049 O O . LEU F 1 88 ? -59.864 -56.481 38.328 1.00 66.16 88 LEU F O 1
ATOM 12054 N N . THR F 1 89 ? -59.820 -58.164 36.829 1.00 68.52 89 THR F N 1
ATOM 12055 C CA . THR F 1 89 ? -61.267 -58.326 36.811 1.00 67.22 89 THR F CA 1
ATOM 12056 C C . THR F 1 89 ? -61.701 -59.186 37.991 1.00 72.20 89 THR F C 1
ATOM 12057 O O . THR F 1 89 ? -61.140 -60.261 38.225 1.00 73.42 89 THR F O 1
ATOM 12061 N N . VAL F 1 90 ? -62.698 -58.712 38.735 1.00 73.78 90 VAL F N 1
ATOM 12062 C CA . VAL F 1 90 ? -63.172 -59.388 39.934 1.00 74.66 90 VAL F CA 1
ATOM 12063 C C . VAL F 1 90 ? -64.640 -59.765 39.746 1.00 74.06 90 VAL F C 1
ATOM 12064 O O . VAL F 1 90 ? -65.306 -59.326 38.809 1.00 74.35 90 VAL F O 1
ATOM 12068 N N . HIS F 1 91 ? -65.137 -60.597 40.666 1.00 73.08 91 HIS F N 1
ATOM 12069 C CA . HIS F 1 91 ? -66.514 -61.072 40.563 1.00 70.56 91 HIS F CA 1
ATOM 12070 C C . HIS F 1 91 ? -67.507 -59.983 40.952 1.00 75.24 91 HIS F C 1
ATOM 12071 O O . HIS F 1 91 ? -68.569 -59.855 40.332 1.00 78.20 91 HIS F O 1
ATOM 12073 N N . THR F 1 92 ? -67.178 -59.189 41.965 1.00 74.98 92 THR F N 1
ATOM 12074 C CA . THR F 1 92 ? -68.081 -58.169 42.477 1.00 71.38 92 THR F CA 1
ATOM 12075 C C . THR F 1 92 ? -67.888 -56.847 41.743 1.00 69.50 92 THR F C 1
ATOM 12076 O O . THR F 1 92 ? -66.789 -56.511 41.296 1.00 70.14 92 THR F O 1
ATOM 12080 N N . ASN F 1 93 ? -68.978 -56.097 41.625 1.00 65.79 93 ASN F N 1
ATOM 12081 C CA . ASN F 1 93 ? -68.979 -54.776 41.011 1.00 68.78 93 ASN F CA 1
ATOM 12082 C C . ASN F 1 93 ? -69.099 -53.727 42.108 1.00 72.33 93 ASN F C 1
ATOM 12083 O O . ASN F 1 93 ? -69.967 -53.835 42.980 1.00 67.12 93 ASN F O 1
ATOM 12088 N N . ASN F 1 94 ? -68.234 -52.716 42.064 1.00 73.54 94 ASN F N 1
ATOM 12089 C CA . ASN F 1 94 ? -68.208 -51.694 43.106 1.00 70.70 94 ASN F CA 1
ATOM 12090 C C . ASN F 1 94 ? -69.477 -50.849 43.050 1.00 71.38 94 ASN F C 1
ATOM 12091 O O . ASN F 1 94 ? -69.712 -50.128 42.074 1.00 70.00 94 ASN F O 1
ATOM 12096 N N . THR F 1 95 ? -70.292 -50.932 44.106 1.00 72.07 95 THR F N 1
ATOM 12097 C CA . THR F 1 95 ? -71.513 -50.138 44.184 1.00 71.76 95 THR F CA 1
ATOM 12098 C C . THR F 1 95 ? -71.230 -48.654 44.379 1.00 69.73 95 THR F C 1
ATOM 12099 O O . THR F 1 95 ? -72.116 -47.829 44.132 1.00 64.52 95 THR F O 1
ATOM 12103 N N . ALA F 1 96 ? -70.025 -48.297 44.816 1.00 63.53 96 ALA F N 1
ATOM 12104 C CA . ALA F 1 96 ? -69.656 -46.906 45.035 1.00 66.79 96 ALA F CA 1
ATOM 12105 C C . ALA F 1 96 ? -68.965 -46.283 43.830 1.00 67.21 96 ALA F C 1
ATOM 12106 O O . ALA F 1 96 ? -68.379 -45.202 43.957 1.00 64.15 96 ALA F O 1
ATOM 12108 N N . THR F 1 97 ? -69.016 -46.931 42.675 1.00 66.35 97 THR F N 1
ATOM 12109 C CA . THR F 1 97 ? -68.393 -46.381 41.478 1.00 59.71 97 THR F CA 1
ATOM 12110 C C . THR F 1 97 ? -69.175 -45.166 40.999 1.00 63.47 97 THR F C 1
ATOM 12111 O O . THR F 1 97 ? -70.378 -45.280 40.731 1.00 62.68 97 THR F O 1
ATOM 12115 N N . PRO F 1 98 ? -68.552 -44.001 40.883 1.00 60.08 98 PRO F N 1
ATOM 12116 C CA . PRO F 1 98 ? -69.258 -42.844 40.329 1.00 61.44 98 PRO F CA 1
ATOM 12117 C C . PRO F 1 98 ? -69.078 -42.766 38.826 1.00 63.85 98 PRO F C 1
ATOM 12118 O O . PRO F 1 98 ? -68.402 -43.615 38.237 1.00 64.78 98 PRO F O 1
ATOM 12122 N N . ASP F 1 99 ? -69.673 -41.760 38.194 1.00 66.41 99 ASP F N 1
ATOM 12123 C CA . ASP F 1 99 ? -69.285 -41.435 36.831 1.00 66.49 99 ASP F CA 1
ATOM 12124 C C . ASP F 1 99 ? -67.824 -41.014 36.832 1.00 65.91 99 ASP F C 1
ATOM 12125 O O . ASP F 1 99 ? -67.418 -40.144 37.609 1.00 64.81 99 ASP F O 1
ATOM 12130 N N . TYR F 1 100 ? -67.020 -41.659 35.992 1.00 64.93 100 TYR F N 1
ATOM 12131 C CA . TYR F 1 100 ? -65.592 -41.387 35.964 1.00 60.80 100 TYR F CA 1
ATOM 12132 C C . TYR F 1 100 ? -65.099 -41.359 34.526 1.00 64.94 100 TYR F C 1
ATOM 12133 O O . TYR F 1 100 ? -65.660 -42.013 33.643 1.00 62.76 100 TYR F O 1
ATOM 12142 N N . LYS F 1 101 ? -64.045 -40.577 34.304 1.00 62.81 101 LYS F N 1
ATOM 12143 C CA . LYS F 1 101 ? -63.354 -40.526 33.027 1.00 57.92 101 LYS F CA 1
ATOM 12144 C C . LYS F 1 101 ? -61.856 -40.557 33.283 1.00 59.71 101 LYS F C 1
ATOM 12145 O O . LYS F 1 101 ? -61.372 -39.967 34.253 1.00 57.85 101 LYS F O 1
ATOM 12151 N N . PHE F 1 102 ? -61.130 -41.261 32.418 1.00 62.60 102 PHE F N 1
ATOM 12152 C CA . PHE F 1 102 ? -59.672 -41.261 32.440 1.00 56.39 102 PHE F CA 1
ATOM 12153 C C . PHE F 1 102 ? -59.200 -40.096 31.577 1.00 57.10 102 PHE F C 1
ATOM 12154 O O . PHE F 1 102 ? -59.370 -40.113 30.354 1.00 55.12 102 PHE F O 1
ATOM 12162 N N . GLU F 1 103 ? -58.624 -39.078 32.210 1.00 55.31 103 GLU F N 1
ATOM 12163 C CA . GLU F 1 103 ? -58.211 -37.861 31.522 1.00 54.25 103 GLU F CA 1
ATOM 12164 C C . GLU F 1 103 ? -56.735 -37.615 31.791 1.00 53.11 103 GLU F C 1
ATOM 12165 O O . GLU F 1 103 ? -56.317 -37.528 32.950 1.00 53.98 103 GLU F O 1
ATOM 12171 N N . ARG F 1 104 ? -55.955 -37.501 30.721 1.00 48.05 104 ARG F N 1
ATOM 12172 C CA . ARG F 1 104 ? -54.533 -37.226 30.843 1.00 49.60 104 ARG F CA 1
ATOM 12173 C C . ARG F 1 104 ? -54.305 -35.745 31.107 1.00 50.15 104 ARG F C 1
ATOM 12174 O O . ARG F 1 104 ? -54.988 -34.885 30.543 1.00 46.25 104 ARG F O 1
ATOM 12182 N N . LEU F 1 105 ? -53.336 -35.452 31.966 1.00 50.86 105 LEU F N 1
ATOM 12183 C CA . LEU F 1 105 ? -53.015 -34.081 32.326 1.00 50.88 105 LEU F CA 1
ATOM 12184 C C . LEU F 1 105 ? -51.976 -33.499 31.377 1.00 52.29 105 LEU F C 1
ATOM 12185 O O . LEU F 1 105 ? -51.104 -34.206 30.863 1.00 53.46 105 LEU F O 1
ATOM 12190 N N . GLN F 1 106 ? -52.086 -32.209 31.144 1.00 49.82 106 GLN F N 1
ATOM 12191 C CA . GLN F 1 106 ? -51.004 -31.479 30.510 1.00 46.75 106 GLN F CA 1
ATOM 12192 C C . GLN F 1 106 ? -50.122 -30.844 31.579 1.00 49.74 106 GLN F C 1
ATOM 12193 O O . GLN F 1 106 ? -50.598 -30.528 32.676 1.00 50.30 106 GLN F O 1
ATOM 12199 N N . PRO F 1 107 ? -48.829 -30.675 31.305 1.00 49.56 107 PRO F N 1
ATOM 12200 C CA . PRO F 1 107 ? -47.960 -29.986 32.264 1.00 45.49 107 PRO F CA 1
ATOM 12201 C C . PRO F 1 107 ? -48.521 -28.618 32.630 1.00 47.55 107 PRO F C 1
ATOM 12202 O O . PRO F 1 107 ? -49.075 -27.907 31.790 1.00 46.05 107 PRO F O 1
ATOM 12206 N N . GLY F 1 108 ? -48.392 -28.262 33.908 1.00 48.21 108 GLY F N 1
ATOM 12207 C CA . GLY F 1 108 ? -48.925 -27.028 34.433 1.00 44.71 108 GLY F CA 1
ATOM 12208 C C . GLY F 1 108 ? -50.272 -27.164 35.112 1.00 47.48 108 GLY F C 1
ATOM 12209 O O . GLY F 1 108 ? -50.677 -26.251 35.843 1.00 47.54 108 GLY F O 1
ATOM 12210 N N . SER F 1 109 ? -50.970 -28.273 34.892 1.00 46.19 109 SER F N 1
ATOM 12211 C CA . SER F 1 109 ? -52.274 -28.502 35.494 1.00 47.50 109 SER F CA 1
ATOM 12212 C C . SER F 1 109 ? -52.121 -29.158 36.860 1.00 48.45 109 SER F C 1
ATOM 12213 O O . SER F 1 109 ? -51.166 -29.897 37.115 1.00 49.91 109 SER F O 1
ATOM 12216 N N . SER F 1 110 ? -53.075 -28.880 37.738 1.00 44.58 110 SER F N 1
ATOM 12217 C CA . SER F 1 110 ? -53.013 -29.348 39.113 1.00 48.30 110 SER F CA 1
ATOM 12218 C C . SER F 1 110 ? -53.948 -30.530 39.327 1.00 45.70 110 SER F C 1
ATOM 12219 O O . SER F 1 110 ? -54.875 -30.775 38.551 1.00 46.19 110 SER F O 1
ATOM 12222 N N . MET F 1 111 ? -53.691 -31.261 40.404 1.00 50.68 111 MET F N 1
ATOM 12223 C CA . MET F 1 111 ? -54.555 -32.363 40.797 1.00 52.41 111 MET F CA 1
ATOM 12224 C C . MET F 1 111 ? -54.397 -32.586 42.292 1.00 46.62 111 MET F C 1
ATOM 12225 O O . MET F 1 111 ? -53.475 -32.071 42.929 1.00 45.07 111 MET F O 1
ATOM 12230 N N . THR F 1 112 ? -55.318 -33.358 42.847 1.00 46.64 112 THR F N 1
ATOM 12231 C CA . THR F 1 112 ? -55.302 -33.700 44.259 1.00 49.34 112 THR F CA 1
ATOM 12232 C C . THR F 1 112 ? -54.866 -35.153 44.398 1.00 45.16 112 THR F C 1
ATOM 12233 O O . THR F 1 112 ? -55.464 -36.045 43.788 1.00 49.15 112 THR F O 1
ATOM 12237 N N . ILE F 1 113 ? -53.819 -35.384 45.182 1.00 41.43 113 ILE F N 1
ATOM 12238 C CA . ILE F 1 113 ? -53.277 -36.722 45.388 1.00 42.66 113 ILE F CA 1
ATOM 12239 C C . ILE F 1 113 ? -53.925 -37.339 46.619 1.00 50.97 113 ILE F C 1
ATOM 12240 O O . ILE F 1 113 ? -53.894 -36.757 47.711 1.00 46.69 113 ILE F O 1
ATOM 12245 N N . ALA F 1 114 ? -54.513 -38.520 46.444 1.00 49.01 114 ALA F N 1
ATOM 12246 C CA . ALA F 1 114 ? -55.033 -39.318 47.552 1.00 47.58 114 ALA F CA 1
ATOM 12247 C C . ALA F 1 114 ? -54.015 -40.422 47.824 1.00 50.03 114 ALA F C 1
ATOM 12248 O O . ALA F 1 114 ? -54.107 -41.529 47.293 1.00 54.22 114 ALA F O 1
ATOM 12250 N N . CYS F 1 115 ? -53.031 -40.106 48.663 1.00 46.88 115 CYS F N 1
ATOM 12251 C CA . CYS F 1 115 ? -51.925 -41.012 48.962 1.00 46.96 115 CYS F CA 1
ATOM 12252 C C . CYS F 1 115 ? -52.382 -42.054 49.976 1.00 54.82 115 CYS F C 1
ATOM 12253 O O . CYS F 1 115 ? -52.614 -41.732 51.146 1.00 54.22 115 CYS F O 1
ATOM 12256 N N . ALA F 1 116 ? -52.477 -43.307 49.545 1.00 53.95 116 ALA F N 1
ATOM 12257 C CA . ALA F 1 116 ? -53.023 -44.378 50.364 1.00 53.23 116 ALA F CA 1
ATOM 12258 C C . ALA F 1 116 ? -51.947 -45.369 50.797 1.00 56.63 116 ALA F C 1
ATOM 12259 O O . ALA F 1 116 ? -50.858 -45.445 50.221 1.00 53.61 116 ALA F O 1
ATOM 12261 N N . TYR F 1 117 ? -52.276 -46.127 51.843 1.00 60.25 117 TYR F N 1
ATOM 12262 C CA . TYR F 1 117 ? -51.494 -47.273 52.286 1.00 56.74 117 TYR F CA 1
ATOM 12263 C C . TYR F 1 117 ? -52.458 -48.360 52.733 1.00 56.51 117 TYR F C 1
ATOM 12264 O O . TYR F 1 117 ? -53.452 -48.074 53.406 1.00 57.53 117 TYR F O 1
ATOM 12273 N N . ASP F 1 118 ? -52.163 -49.603 52.345 1.00 56.41 118 ASP F N 1
ATOM 12274 C CA . ASP F 1 118 ? -53.010 -50.754 52.671 1.00 56.49 118 ASP F CA 1
ATOM 12275 C C . ASP F 1 118 ? -54.461 -50.508 52.261 1.00 59.43 118 ASP F C 1
ATOM 12276 O O . ASP F 1 118 ? -55.402 -50.932 52.936 1.00 63.56 118 ASP F O 1
ATOM 12281 N N . GLY F 1 119 ? -54.642 -49.806 51.145 1.00 57.46 119 GLY F N 1
ATOM 12282 C CA . GLY F 1 119 ? -55.964 -49.496 50.642 1.00 54.03 119 GLY F CA 1
ATOM 12283 C C . GLY F 1 119 ? -56.697 -48.394 51.373 1.00 53.66 119 GLY F C 1
ATOM 12284 O O . GLY F 1 119 ? -57.911 -48.252 51.184 1.00 52.90 119 GLY F O 1
ATOM 12285 N N . ILE F 1 120 ? -56.005 -47.604 52.191 1.00 58.19 120 ILE F N 1
ATOM 12286 C CA . ILE F 1 120 ? -56.628 -46.575 53.016 1.00 53.52 120 ILE F CA 1
ATOM 12287 C C . ILE F 1 120 ? -55.934 -45.249 52.735 1.00 51.89 120 ILE F C 1
ATOM 12288 O O . ILE F 1 120 ? -54.718 -45.130 52.928 1.00 49.53 120 ILE F O 1
ATOM 12293 N N . VAL F 1 121 ? -56.701 -44.257 52.284 1.00 51.54 121 VAL F N 1
ATOM 12294 C CA . VAL F 1 121 ? -56.153 -42.925 52.051 1.00 48.58 121 VAL F CA 1
ATOM 12295 C C . VAL F 1 121 ? -55.754 -42.317 53.389 1.00 56.00 121 VAL F C 1
ATOM 12296 O O . VAL F 1 121 ? -56.598 -42.101 54.265 1.00 59.11 121 VAL F O 1
ATOM 12300 N N . ARG F 1 122 ? -54.461 -42.038 53.552 1.00 59.06 122 ARG F N 1
ATOM 12301 C CA . ARG F 1 122 ? -53.932 -41.497 54.799 1.00 52.97 122 ARG F CA 1
ATOM 12302 C C . ARG F 1 122 ? -53.710 -39.992 54.750 1.00 58.22 122 ARG F C 1
ATOM 12303 O O . ARG F 1 122 ? -53.973 -39.301 55.739 1.00 52.75 122 ARG F O 1
ATOM 12311 N N . HIS F 1 123 ? -53.222 -39.468 53.629 1.00 50.03 123 HIS F N 1
ATOM 12312 C CA . HIS F 1 123 ? -53.043 -38.037 53.451 1.00 45.87 123 HIS F CA 1
ATOM 12313 C C . HIS F 1 123 ? -53.566 -37.628 52.084 1.00 56.13 123 HIS F C 1
ATOM 12314 O O . HIS F 1 123 ? -53.670 -38.442 51.163 1.00 50.84 123 HIS F O 1
ATOM 12321 N N . VAL F 1 124 ? -53.885 -36.344 51.962 1.00 53.26 124 VAL F N 1
ATOM 12322 C CA . VAL F 1 124 ? -54.394 -35.773 50.724 1.00 45.46 124 VAL F CA 1
ATOM 12323 C C . VAL F 1 124 ? -53.736 -34.412 50.539 1.00 54.67 124 VAL F C 1
ATOM 12324 O O . VAL F 1 124 ? -53.752 -33.583 51.455 1.00 46.88 124 VAL F O 1
ATOM 12328 N N . TYR F 1 125 ? -53.118 -34.194 49.376 1.00 46.81 125 TYR F N 1
ATOM 12329 C CA . TYR F 1 125 ? -52.402 -32.947 49.139 1.00 42.33 125 TYR F CA 1
ATOM 12330 C C . TYR F 1 125 ? -52.477 -32.568 47.664 1.00 51.39 125 TYR F C 1
ATOM 12331 O O . TYR F 1 125 ? -53.135 -33.230 46.855 1.00 46.38 125 TYR F O 1
ATOM 12340 N N . HIS F 1 126 ? -51.779 -31.487 47.327 1.00 51.55 126 HIS F N 1
ATOM 12341 C CA . HIS F 1 126 ? -51.904 -30.800 46.049 1.00 44.35 126 HIS F CA 1
ATOM 12342 C C . HIS F 1 126 ? -50.574 -30.841 45.313 1.00 47.45 126 HIS F C 1
ATOM 12343 O O . HIS F 1 126 ? -49.524 -30.573 45.907 1.00 47.02 126 HIS F O 1
ATOM 12350 N N . VAL F 1 127 ? -50.618 -31.180 44.022 1.00 49.18 127 VAL F N 1
ATOM 12351 C CA . VAL F 1 127 ? -49.442 -31.149 43.163 1.00 44.98 127 VAL F CA 1
ATOM 12352 C C . VAL F 1 127 ? -49.831 -30.575 41.809 1.00 47.58 127 VAL F C 1
ATOM 12353 O O . VAL F 1 127 ? -51.004 -30.540 41.430 1.00 45.95 127 VAL F O 1
ATOM 12357 N N . VAL F 1 128 ? -48.818 -30.128 41.078 1.00 45.72 128 VAL F N 1
ATOM 12358 C CA . VAL F 1 128 ? -48.959 -29.722 39.689 1.00 50.72 128 VAL F CA 1
ATOM 12359 C C . VAL F 1 128 ? -48.012 -30.572 38.856 1.00 44.76 128 VAL F C 1
ATOM 12360 O O . VAL F 1 128 ? -46.880 -30.845 39.272 1.00 39.17 128 VAL F O 1
ATOM 12364 N N . LEU F 1 129 ? -48.490 -31.027 37.702 1.00 49.04 129 LEU F N 1
ATOM 12365 C CA . LEU F 1 129 ? -47.622 -31.720 36.760 1.00 46.85 129 LEU F CA 1
ATOM 12366 C C . LEU F 1 129 ? -46.602 -30.733 36.207 1.00 41.02 129 LEU F C 1
ATOM 12367 O O . LEU F 1 129 ? -46.972 -29.725 35.595 1.00 42.95 129 LEU F O 1
ATOM 12372 N N . GLN F 1 130 ? -45.321 -31.011 36.434 1.00 37.33 130 GLN F N 1
ATOM 12373 C CA . GLN F 1 130 ? -44.266 -30.109 36.002 1.00 45.07 130 GLN F CA 1
ATOM 12374 C C . GLN F 1 130 ? -43.921 -30.344 34.531 1.00 48.00 130 GLN F C 1
ATOM 12375 O O . GLN F 1 130 ? -44.365 -31.308 33.900 1.00 43.51 130 GLN F O 1
ATOM 12381 N N . LEU F 1 131 ? -43.109 -29.436 33.985 1.00 47.34 131 LEU F N 1
ATOM 12382 C CA . LEU F 1 131 ? -42.750 -29.518 32.573 1.00 49.71 131 LEU F CA 1
ATOM 12383 C C . LEU F 1 131 ? -41.883 -30.737 32.278 1.00 49.81 131 LEU F C 1
ATOM 12384 O O . LEU F 1 131 ? -41.883 -31.234 31.145 1.00 46.52 131 LEU F O 1
ATOM 12389 N N . ASN F 1 132 ? -41.151 -31.237 33.274 1.00 51.30 132 ASN F N 1
ATOM 12390 C CA . ASN F 1 132 ? -40.403 -32.481 33.135 1.00 49.24 132 ASN F CA 1
ATOM 12391 C C . ASN F 1 132 ? -41.277 -33.714 33.320 1.00 46.78 132 ASN F C 1
ATOM 12392 O O . ASN F 1 132 ? -40.745 -34.829 33.382 1.00 44.07 132 ASN F O 1
ATOM 12397 N N . ASN F 1 133 ? -42.594 -33.525 33.421 1.00 45.03 133 ASN F N 1
ATOM 12398 C CA . ASN F 1 133 ? -43.564 -34.606 33.599 1.00 49.59 133 ASN F CA 1
ATOM 12399 C C . ASN F 1 133 ? -43.339 -35.374 34.898 1.00 50.70 133 ASN F C 1
ATOM 12400 O O . ASN F 1 133 ? -43.607 -36.575 34.977 1.00 50.88 133 ASN F O 1
ATOM 12405 N N . LEU F 1 134 ? -42.853 -34.681 35.925 1.00 47.18 134 LEU F N 1
ATOM 12406 C CA . LEU F 1 134 ? -42.747 -35.222 37.270 1.00 49.97 134 LEU F CA 1
ATOM 12407 C C . LEU F 1 134 ? -43.635 -34.419 38.211 1.00 51.03 134 LEU F C 1
ATOM 12408 O O . LEU F 1 134 ? -44.054 -33.300 37.902 1.00 50.53 134 LEU F O 1
ATOM 12413 N N . ILE F 1 135 ? -43.927 -35.005 39.370 1.00 52.40 135 ILE F N 1
ATOM 12414 C CA . ILE F 1 135 ? -44.637 -34.317 40.441 1.00 51.51 135 ILE F CA 1
ATOM 12415 C C . ILE F 1 135 ? -43.774 -34.361 41.695 1.00 48.08 135 ILE F C 1
ATOM 12416 O O . ILE F 1 135 ? -43.106 -35.364 41.969 1.00 48.59 135 ILE F O 1
ATOM 12421 N N . TYR F 1 136 ? -43.769 -33.257 42.438 1.00 50.18 136 TYR F N 1
ATOM 12422 C CA . TYR F 1 136 ? -43.069 -33.181 43.720 1.00 47.76 136 TYR F CA 1
ATOM 12423 C C . TYR F 1 136 ? -44.085 -33.520 44.802 1.00 51.30 136 TYR F C 1
ATOM 12424 O O . TYR F 1 136 ? -44.766 -32.647 45.345 1.00 47.47 136 TYR F O 1
ATOM 12433 N N . ALA F 1 137 ? -44.198 -34.810 45.111 1.00 48.65 137 ALA F N 1
ATOM 12434 C CA . ALA F 1 137 ? -45.201 -35.329 46.023 1.00 49.31 137 ALA F CA 1
ATOM 12435 C C . ALA F 1 137 ? -44.521 -35.808 47.308 1.00 51.32 137 ALA F C 1
ATOM 12436 O O . ALA F 1 137 ? -43.443 -35.301 47.668 1.00 51.97 137 ALA F O 1
ATOM 12438 N N . SER F 1 138 ? -45.143 -36.763 47.995 1.00 52.62 138 SER F N 1
ATOM 12439 C CA . SER F 1 138 ? -44.567 -37.337 49.208 1.00 50.15 138 SER F CA 1
ATOM 12440 C C . SER F 1 138 ? -45.186 -38.715 49.387 1.00 48.53 138 SER F C 1
ATOM 12441 O O . SER F 1 138 ? -46.365 -38.822 49.734 1.00 48.37 138 SER F O 1
ATOM 12444 N N . PHE F 1 139 ? -44.402 -39.757 49.128 1.00 56.41 139 PHE F N 1
ATOM 12445 C CA . PHE F 1 139 ? -44.861 -41.131 49.232 1.00 50.95 139 PHE F CA 1
ATOM 12446 C C . PHE F 1 139 ? -43.839 -41.951 50.008 1.00 49.86 139 PHE F C 1
ATOM 12447 O O . PHE F 1 139 ? -42.691 -41.539 50.199 1.00 52.45 139 PHE F O 1
ATOM 12455 N N . LEU F 1 140 ? -44.275 -43.124 50.454 1.00 52.03 140 LEU F N 1
ATOM 12456 C CA . LEU F 1 140 ? -43.432 -44.082 51.152 1.00 54.61 140 LEU F CA 1
ATOM 12457 C C . LEU F 1 140 ? -43.707 -45.470 50.588 1.00 51.30 140 LEU F C 1
ATOM 12458 O O . LEU F 1 140 ? -44.544 -45.644 49.697 1.00 54.93 140 LEU F O 1
ATOM 12463 N N . ASN F 1 141 ? -42.997 -46.465 51.116 1.00 52.88 141 ASN F N 1
ATOM 12464 C CA . ASN F 1 141 ? -43.163 -47.837 50.656 1.00 50.15 141 ASN F CA 1
ATOM 12465 C C . ASN F 1 141 ? -44.624 -48.262 50.743 1.00 52.36 141 ASN F C 1
ATOM 12466 O O . ASN F 1 141 ? -45.276 -48.086 51.776 1.00 56.90 141 ASN F O 1
ATOM 12471 N N . GLY F 1 142 ? -45.139 -48.803 49.641 1.00 54.14 142 GLY F N 1
ATOM 12472 C CA . GLY F 1 142 ? -46.511 -49.255 49.572 1.00 49.00 142 GLY F CA 1
ATOM 12473 C C . GLY F 1 142 ? -47.516 -48.221 49.114 1.00 47.90 142 GLY F C 1
ATOM 12474 O O . GLY F 1 142 ? -48.712 -48.535 49.043 1.00 52.95 142 GLY F O 1
ATOM 12475 N N . ALA F 1 143 ? -47.078 -47.003 48.794 1.00 45.84 143 ALA F N 1
ATOM 12476 C CA . ALA F 1 143 ? -47.995 -45.942 48.395 1.00 49.82 143 ALA F CA 1
ATOM 12477 C C . ALA F 1 143 ? -48.389 -46.003 46.924 1.00 52.27 143 ALA F C 1
ATOM 12478 O O . ALA F 1 143 ? -49.303 -45.277 46.518 1.00 53.95 143 ALA F O 1
ATOM 12480 N N . CYS F 1 144 ? -47.734 -46.839 46.122 1.00 47.23 144 CYS F N 1
ATOM 12481 C CA . CYS F 1 144 ? -48.070 -46.938 44.708 1.00 53.83 144 CYS F CA 1
ATOM 12482 C C . CYS F 1 144 ? -49.486 -47.476 44.528 1.00 54.39 144 CYS F C 1
ATOM 12483 O O . CYS F 1 144 ? -49.966 -48.312 45.297 1.00 51.70 144 CYS F O 1
ATOM 12486 N N . GLY F 1 145 ? -50.148 -46.999 43.480 1.00 50.93 145 GLY F N 1
ATOM 12487 C CA . GLY F 1 145 ? -51.572 -47.170 43.340 1.00 49.47 145 GLY F CA 1
ATOM 12488 C C . GLY F 1 145 ? -52.378 -46.004 43.859 1.00 54.44 145 GLY F C 1
ATOM 12489 O O . GLY F 1 145 ? -53.581 -45.929 43.578 1.00 57.10 145 GLY F O 1
ATOM 12490 N N . SER F 1 146 ? -51.758 -45.103 44.622 1.00 50.69 146 SER F N 1
ATOM 12491 C CA . SER F 1 146 ? -52.399 -43.843 44.963 1.00 51.07 146 SER F CA 1
ATOM 12492 C C . SER F 1 146 ? -52.701 -43.065 43.690 1.00 50.59 146 SER F C 1
ATOM 12493 O O . SER F 1 146 ? -51.906 -43.055 42.746 1.00 53.87 146 SER F O 1
ATOM 12496 N N . VAL F 1 147 ? -53.854 -42.409 43.664 1.00 51.07 147 VAL F N 1
ATOM 12497 C CA . VAL F 1 147 ? -54.326 -41.743 42.459 1.00 49.74 147 VAL F CA 1
ATOM 12498 C C . VAL F 1 147 ? -54.365 -40.239 42.684 1.00 51.77 147 VAL F C 1
ATOM 12499 O O . VAL F 1 147 ? -54.630 -39.753 43.791 1.00 51.00 147 VAL F O 1
ATOM 12503 N N . GLY F 1 148 ? -54.063 -39.503 41.621 1.00 49.78 148 GLY F N 1
ATOM 12504 C CA . GLY F 1 148 ? -54.302 -38.071 41.567 1.00 48.98 148 GLY F CA 1
ATOM 12505 C C . GLY F 1 148 ? -55.535 -37.814 40.720 1.00 51.17 148 GLY F C 1
ATOM 12506 O O . GLY F 1 148 ? -55.719 -38.432 39.671 1.00 51.18 148 GLY F O 1
ATOM 12507 N N . TYR F 1 149 ? -56.380 -36.899 41.185 1.00 51.74 149 TYR F N 1
ATOM 12508 C CA . TYR F 1 149 ? -57.705 -36.753 40.605 1.00 47.76 149 TYR F CA 1
ATOM 12509 C C . TYR F 1 149 ? -58.165 -35.307 40.699 1.00 44.90 149 TYR F C 1
ATOM 12510 O O . TYR F 1 149 ? -57.604 -34.493 41.436 1.00 49.55 149 TYR F O 1
ATOM 12519 N N . THR F 1 150 ? -59.212 -35.007 39.938 1.00 46.96 150 THR F N 1
ATOM 12520 C CA . THR F 1 150 ? -59.981 -33.782 40.069 1.00 47.57 150 THR F CA 1
ATOM 12521 C C . THR F 1 150 ? -61.457 -34.149 40.015 1.00 52.30 150 THR F C 1
ATOM 12522 O O . THR F 1 150 ? -61.825 -35.254 39.608 1.00 56.48 150 THR F O 1
ATOM 12526 N N . LEU F 1 151 ? -62.304 -33.214 40.433 1.00 52.61 151 LEU F N 1
ATOM 12527 C CA . LEU F 1 151 ? -63.744 -33.431 40.457 1.00 51.67 151 LEU F CA 1
ATOM 12528 C C . LEU F 1 151 ? -64.438 -32.265 39.776 1.00 53.36 151 LEU F C 1
ATOM 12529 O O . LEU F 1 151 ? -64.117 -31.103 40.047 1.00 59.75 151 LEU F O 1
ATOM 12534 N N . LYS F 1 152 ? -65.383 -32.577 38.891 1.00 62.44 152 LYS F N 1
ATOM 12535 C CA . LYS F 1 152 ? -66.194 -31.579 38.194 1.00 68.22 152 LYS F CA 1
ATOM 12536 C C . LYS F 1 152 ? -67.645 -32.022 38.343 1.00 71.62 152 LYS F C 1
ATOM 12537 O O . LYS F 1 152 ? -68.189 -32.715 37.480 1.00 70.50 152 LYS F O 1
ATOM 12543 N N . GLY F 1 153 ? -68.264 -31.627 39.448 1.00 70.45 153 GLY F N 1
ATOM 12544 C CA . GLY F 1 153 ? -69.618 -32.072 39.730 1.00 72.54 153 GLY F CA 1
ATOM 12545 C C . GLY F 1 153 ? -69.604 -33.463 40.316 1.00 75.38 153 GLY F C 1
ATOM 12546 O O . GLY F 1 153 ? -68.886 -33.738 41.283 1.00 71.97 153 GLY F O 1
ATOM 12547 N N . LYS F 1 154 ? -70.397 -34.356 39.727 1.00 73.62 154 LYS F N 1
ATOM 12548 C CA . LYS F 1 154 ? -70.478 -35.735 40.185 1.00 78.19 154 LYS F CA 1
ATOM 12549 C C . LYS F 1 154 ? -69.445 -36.643 39.532 1.00 72.30 154 LYS F C 1
ATOM 12550 O O . LYS F 1 154 ? -69.329 -37.808 39.929 1.00 70.99 154 LYS F O 1
ATOM 12552 N N . THR F 1 155 ? -68.691 -36.143 38.558 1.00 69.08 155 THR F N 1
ATOM 12553 C CA . THR F 1 155 ? -67.784 -36.974 37.780 1.00 65.35 155 THR F CA 1
ATOM 12554 C C . THR F 1 155 ? -66.387 -36.967 38.387 1.00 60.03 155 THR F C 1
ATOM 12555 O O . THR F 1 155 ? -65.810 -35.902 38.630 1.00 58.08 155 THR F O 1
ATOM 12559 N N . LEU F 1 156 ? -65.853 -38.161 38.631 1.00 54.60 156 LEU F N 1
ATOM 12560 C CA . LEU F 1 156 ? -64.465 -38.315 39.041 1.00 52.67 156 LEU F CA 1
ATOM 12561 C C . LEU F 1 156 ? -63.562 -38.270 37.814 1.00 58.07 156 LEU F C 1
ATOM 12562 O O . LEU F 1 156 ? -63.839 -38.925 36.806 1.00 55.31 156 LEU F O 1
ATOM 12567 N N . TYR F 1 157 ? -62.487 -37.489 37.895 1.00 52.78 157 TYR F N 1
ATOM 12568 C CA . TYR F 1 157 ? -61.525 -37.356 36.801 1.00 51.55 157 TYR F CA 1
ATOM 12569 C C . TYR F 1 157 ? -60.179 -37.880 37.285 1.00 49.37 157 TYR F C 1
ATOM 12570 O O . TYR F 1 157 ? -59.408 -37.149 37.913 1.00 51.65 157 TYR F O 1
ATOM 12579 N N . LEU F 1 158 ? -59.897 -39.143 36.987 1.00 52.40 158 LEU F N 1
ATOM 12580 C CA . LEU F 1 158 ? -58.622 -39.740 37.352 1.00 51.50 158 LEU F CA 1
ATOM 12581 C C . LEU F 1 158 ? -57.558 -39.353 36.332 1.00 52.05 158 LEU F C 1
ATOM 12582 O O . LEU F 1 158 ? -57.769 -39.480 35.122 1.00 50.96 158 LEU F O 1
ATOM 12587 N N . HIS F 1 159 ? -56.416 -38.873 36.825 1.00 48.11 159 HIS F N 1
ATOM 12588 C CA . HIS F 1 159 ? -55.335 -38.419 35.967 1.00 50.41 159 HIS F CA 1
ATOM 12589 C C . HIS F 1 159 ? -54.028 -39.167 36.163 1.00 51.25 159 HIS F C 1
ATOM 12590 O O . HIS F 1 159 ? -53.181 -39.130 35.264 1.00 51.74 159 HIS F O 1
ATOM 12597 N N . TYR F 1 160 ? -53.837 -39.843 37.293 1.00 48.09 160 TYR F N 1
ATOM 12598 C CA . TYR F 1 160 ? -52.500 -40.269 37.674 1.00 45.77 160 TYR F CA 1
ATOM 12599 C C . TYR F 1 160 ? -52.586 -41.440 38.642 1.00 50.95 160 TYR F C 1
ATOM 12600 O O . TYR F 1 160 ? -53.524 -41.539 39.437 1.00 47.81 160 TYR F O 1
ATOM 12609 N N . MET F 1 161 ? -51.596 -42.326 38.556 1.00 49.20 161 MET F N 1
ATOM 12610 C CA . MET F 1 161 ? -51.411 -43.408 39.513 1.00 46.89 161 MET F CA 1
ATOM 12611 C C . MET F 1 161 ? -49.918 -43.575 39.750 1.00 52.37 161 MET F C 1
ATOM 12612 O O . MET F 1 161 ? -49.144 -43.658 38.791 1.00 49.18 161 MET F O 1
ATOM 12617 N N . HIS F 1 162 ? -49.521 -43.629 41.021 1.00 47.38 162 HIS F N 1
ATOM 12618 C CA . HIS F 1 162 ? -48.114 -43.542 41.390 1.00 52.03 162 HIS F CA 1
ATOM 12619 C C . HIS F 1 162 ? -47.382 -44.859 41.156 1.00 48.12 162 HIS F C 1
ATOM 12620 O O . HIS F 1 162 ? -47.957 -45.946 41.270 1.00 50.67 162 HIS F O 1
ATOM 12627 N N . HIS F 1 163 ? -46.086 -44.748 40.853 1.00 48.27 163 HIS F N 1
ATOM 12628 C CA . HIS F 1 163 ? -45.277 -45.902 40.478 1.00 50.97 163 HIS F CA 1
ATOM 12629 C C . HIS F 1 163 ? -43.886 -45.880 41.104 1.00 50.34 163 HIS F C 1
ATOM 12630 O O . HIS F 1 163 ? -43.428 -46.893 41.642 1.00 47.47 163 HIS F O 1
ATOM 12637 N N . ILE F 1 164 ? -43.193 -44.744 41.017 1.00 46.38 164 ILE F N 1
ATOM 12638 C CA . ILE F 1 164 ? -41.757 -44.714 41.267 1.00 48.44 164 ILE F CA 1
ATOM 12639 C C . ILE F 1 164 ? -41.369 -43.351 41.824 1.00 49.69 164 ILE F C 1
ATOM 12640 O O . ILE F 1 164 ? -41.985 -42.330 41.508 1.00 49.17 164 ILE F O 1
ATOM 12645 N N . GLU F 1 165 ? -40.341 -43.348 42.672 1.00 51.13 165 GLU F N 1
ATOM 12646 C CA . GLU F 1 165 ? -39.787 -42.139 43.265 1.00 55.51 165 GLU F CA 1
ATOM 12647 C C . GLU F 1 165 ? -38.300 -42.070 42.950 1.00 57.52 165 GLU F C 1
ATOM 12648 O O . GLU F 1 165 ? -37.588 -43.071 43.084 1.00 60.69 165 GLU F O 1
ATOM 12654 N N . PHE F 1 166 ? -37.835 -40.897 42.538 1.00 56.10 166 PHE F N 1
ATOM 12655 C CA . PHE F 1 166 ? -36.439 -40.695 42.182 1.00 60.41 166 PHE F CA 1
ATOM 12656 C C . PHE F 1 166 ? -35.661 -40.114 43.359 1.00 60.96 166 PHE F C 1
ATOM 12657 O O . PHE F 1 166 ? -36.234 -39.604 44.325 1.00 65.21 166 PHE F O 1
ATOM 12665 N N . ASN F 1 167 ? -34.330 -40.199 43.258 1.00 63.64 167 ASN F N 1
ATOM 12666 C CA . ASN F 1 167 ? -33.450 -39.859 44.373 1.00 64.39 167 ASN F CA 1
ATOM 12667 C C . ASN F 1 167 ? -33.542 -38.394 44.784 1.00 64.80 167 ASN F C 1
ATOM 12668 O O . ASN F 1 167 ? -33.199 -38.066 45.924 1.00 70.32 167 ASN F O 1
ATOM 12670 N N . ASN F 1 168 ? -33.984 -37.507 43.892 1.00 64.33 168 ASN F N 1
ATOM 12671 C CA . ASN F 1 168 ? -34.197 -36.107 44.232 1.00 62.44 168 ASN F CA 1
ATOM 12672 C C . ASN F 1 168 ? -35.605 -35.845 44.758 1.00 64.71 168 ASN F C 1
ATOM 12673 O O . ASN F 1 168 ? -36.071 -34.700 44.718 1.00 63.44 168 ASN F O 1
ATOM 12678 N N . LYS F 1 169 ? -36.285 -36.886 45.246 1.00 62.36 169 LYS F N 1
ATOM 12679 C CA . LYS F 1 169 ? -37.639 -36.784 45.796 1.00 60.63 169 LYS F CA 1
ATOM 12680 C C . LYS F 1 169 ? -38.632 -36.246 44.765 1.00 62.37 169 LYS F C 1
ATOM 12681 O O . LYS F 1 169 ? -39.554 -35.497 45.095 1.00 59.18 169 LYS F O 1
ATOM 12683 N N . THR F 1 170 ? -38.444 -36.626 43.505 1.00 59.44 170 THR F N 1
ATOM 12684 C CA . THR F 1 170 ? -39.461 -36.434 42.483 1.00 55.15 170 THR F CA 1
ATOM 12685 C C . THR F 1 170 ? -40.198 -37.749 42.257 1.00 50.84 170 THR F C 1
ATOM 12686 O O . THR F 1 170 ? -39.707 -38.829 42.596 1.00 46.19 170 THR F O 1
ATOM 12690 N N . HIS F 1 171 ? -41.392 -37.649 41.683 1.00 49.96 171 HIS F N 1
ATOM 12691 C CA . HIS F 1 171 ? -42.250 -38.814 41.546 1.00 50.72 171 HIS F CA 1
ATOM 12692 C C . HIS F 1 171 ? -42.823 -38.886 40.140 1.00 46.24 171 HIS F C 1
ATOM 12693 O O . HIS F 1 171 ? -43.184 -37.863 39.552 1.00 47.03 171 HIS F O 1
ATOM 12700 N N . SER F 1 172 ? -42.891 -40.103 39.608 1.00 45.79 172 SER F N 1
ATOM 12701 C CA . SER F 1 172 ? -43.408 -40.351 38.273 1.00 47.10 172 SER F CA 1
ATOM 12702 C C . SER F 1 172 ? -44.457 -41.451 38.328 1.00 44.65 172 SER F C 1
ATOM 12703 O O . SER F 1 172 ? -44.420 -42.325 39.197 1.00 49.23 172 SER F O 1
ATOM 12706 N N . GLY F 1 173 ? -45.391 -41.399 37.388 1.00 46.44 173 GLY F N 1
ATOM 12707 C CA . GLY F 1 173 ? -46.413 -42.414 37.304 1.00 45.94 173 GLY F CA 1
ATOM 12708 C C . GLY F 1 173 ? -47.066 -42.420 35.941 1.00 48.03 173 GLY F C 1
ATOM 12709 O O . GLY F 1 173 ? -46.617 -41.749 35.010 1.00 49.37 173 GLY F O 1
ATOM 12710 N N . THR F 1 174 ? -48.142 -43.191 35.840 1.00 47.27 174 THR F N 1
ATOM 12711 C CA . THR F 1 174 ? -48.910 -43.329 34.616 1.00 48.39 174 THR F CA 1
ATOM 12712 C C . THR F 1 174 ? -50.246 -42.614 34.752 1.00 49.39 174 THR F C 1
ATOM 12713 O O . THR F 1 174 ? -50.700 -42.300 35.856 1.00 48.59 174 THR F O 1
ATOM 12717 N N . ASP F 1 175 ? -50.878 -42.362 33.608 1.00 47.21 175 ASP F N 1
ATOM 12718 C CA . ASP F 1 175 ? -52.295 -42.046 33.618 1.00 46.09 175 ASP F CA 1
ATOM 12719 C C . ASP F 1 175 ? -53.082 -43.337 33.830 1.00 48.51 175 ASP F C 1
ATOM 12720 O O . ASP F 1 175 ? -52.514 -44.423 33.978 1.00 48.12 175 ASP F O 1
ATOM 12725 N N . LEU F 1 176 ? -54.406 -43.234 33.843 1.00 48.63 176 LEU F N 1
ATOM 12726 C CA . LEU F 1 176 ? -55.198 -44.417 34.139 1.00 49.63 176 LEU F CA 1
ATOM 12727 C C . LEU F 1 176 ? -55.340 -45.349 32.945 1.00 53.05 176 LEU F C 1
ATOM 12728 O O . LEU F 1 176 ? -55.871 -46.454 33.101 1.00 55.05 176 LEU F O 1
ATOM 12733 N N . GLU F 1 177 ? -54.873 -44.943 31.769 1.00 58.62 177 GLU F N 1
ATOM 12734 C CA . GLU F 1 177 ? -54.797 -45.839 30.627 1.00 55.42 177 GLU F CA 1
ATOM 12735 C C . GLU F 1 177 ? -53.477 -46.597 30.568 1.00 56.55 177 GLU F C 1
ATOM 12736 O O . GLU F 1 177 ? -53.275 -47.389 29.642 1.00 56.25 177 GLU F O 1
ATOM 12742 N N . GLY F 1 178 ? -52.579 -46.376 31.530 1.00 49.84 178 GLY F N 1
ATOM 12743 C CA . GLY F 1 178 ? -51.367 -47.158 31.657 1.00 54.57 178 GLY F CA 1
ATOM 12744 C C . GLY F 1 178 ? -50.118 -46.567 31.034 1.00 52.81 178 GLY F C 1
ATOM 12745 O O . GLY F 1 178 ? -49.073 -47.230 31.051 1.00 46.12 178 GLY F O 1
ATOM 12746 N N . ASN F 1 179 ? -50.178 -45.350 30.501 1.00 47.83 179 ASN F N 1
ATOM 12747 C CA . ASN F 1 179 ? -49.029 -44.724 29.857 1.00 50.04 179 ASN F CA 1
ATOM 12748 C C . ASN F 1 179 ? -48.371 -43.722 30.798 1.00 48.83 179 ASN F C 1
ATOM 12749 O O . ASN F 1 179 ? -49.056 -42.904 31.421 1.00 50.61 179 ASN F O 1
ATOM 12754 N N . PHE F 1 180 ? -47.044 -43.779 30.879 1.00 47.73 180 PHE F N 1
ATOM 12755 C CA . PHE F 1 180 ? -46.299 -42.924 31.789 1.00 50.72 180 PHE F CA 1
ATOM 12756 C C . PHE F 1 180 ? -46.375 -41.461 31.362 1.00 53.09 180 PHE F C 1
ATOM 12757 O O . PHE F 1 180 ? -46.609 -41.130 30.196 1.00 47.35 180 PHE F O 1
ATOM 12765 N N . TYR F 1 181 ? -46.170 -40.578 32.336 1.00 48.31 181 TYR F N 1
ATOM 12766 C CA . TYR F 1 181 ? -45.937 -39.167 32.066 1.00 48.87 181 TYR F CA 1
ATOM 12767 C C . TYR F 1 181 ? -44.444 -38.973 31.833 1.00 46.24 181 TYR F C 1
ATOM 12768 O O . TYR F 1 181 ? -43.634 -39.229 32.729 1.00 42.02 181 TYR F O 1
ATOM 12777 N N . GLY F 1 182 ? -44.078 -38.554 30.626 1.00 51.14 182 GLY F N 1
ATOM 12778 C CA . GLY F 1 182 ? -42.687 -38.372 30.289 1.00 46.44 182 GLY F CA 1
ATOM 12779 C C . GLY F 1 182 ? -41.985 -39.685 30.007 1.00 41.49 182 GLY F C 1
ATOM 12780 O O . GLY F 1 182 ? -42.615 -40.739 29.880 1.00 44.57 182 GLY F O 1
ATOM 12781 N N . PRO F 1 183 ? -40.656 -39.647 29.916 1.00 48.14 183 PRO F N 1
ATOM 12782 C CA . PRO F 1 183 ? -39.917 -40.820 29.432 1.00 48.56 183 PRO F CA 1
ATOM 12783 C C . PRO F 1 183 ? -39.447 -41.757 30.535 1.00 50.64 183 PRO F C 1
ATOM 12784 O O . PRO F 1 183 ? -38.437 -42.449 30.372 1.00 50.90 183 PRO F O 1
ATOM 12788 N N . TYR F 1 184 ? -40.166 -41.803 31.650 1.00 50.60 184 TYR F N 1
ATOM 12789 C CA . TYR F 1 184 ? -39.767 -42.599 32.801 1.00 44.33 184 TYR F CA 1
ATOM 12790 C C . TYR F 1 184 ? -40.452 -43.963 32.787 1.00 46.44 184 TYR F C 1
ATOM 12791 O O . TYR F 1 184 ? -41.522 -44.143 32.201 1.00 49.91 184 TYR F O 1
ATOM 12800 N N . VAL F 1 185 ? -39.813 -44.934 33.448 1.00 46.45 185 VAL F N 1
ATOM 12801 C CA . VAL F 1 185 ? -40.302 -46.307 33.490 1.00 50.74 185 VAL F CA 1
ATOM 12802 C C . VAL F 1 185 ? -40.182 -46.863 34.904 1.00 52.14 185 VAL F C 1
ATOM 12803 O O . VAL F 1 185 ? -39.483 -46.316 35.761 1.00 48.83 185 VAL F O 1
ATOM 12807 N N . ASP F 1 186 ? -40.866 -47.983 35.129 1.00 50.83 186 ASP F N 1
ATOM 12808 C CA . ASP F 1 186 ? -40.958 -48.599 36.454 1.00 53.40 186 ASP F CA 1
ATOM 12809 C C . ASP F 1 186 ? -39.803 -49.583 36.650 1.00 53.07 186 ASP F C 1
ATOM 12810 O O . ASP F 1 186 ? -39.972 -50.802 36.711 1.00 56.11 186 ASP F O 1
ATOM 12815 N N . GLU F 1 187 ? -38.603 -49.023 36.762 1.00 51.10 187 GLU F N 1
ATOM 12816 C CA . GLU F 1 187 ? -37.391 -49.823 36.861 1.00 55.86 187 GLU F CA 1
ATOM 12817 C C . GLU F 1 187 ? -36.404 -49.116 37.772 1.00 58.81 187 GLU F C 1
ATOM 12818 O O . GLU F 1 187 ? -36.190 -47.907 37.641 1.00 61.55 187 GLU F O 1
ATOM 12824 N N . GLU F 1 188 ? -35.811 -49.875 38.698 1.00 60.65 188 GLU F N 1
ATOM 12825 C CA . GLU F 1 188 ? -34.753 -49.366 39.573 1.00 65.95 188 GLU F CA 1
ATOM 12826 C C . GLU F 1 188 ? -33.501 -49.144 38.733 1.00 65.58 188 GLU F C 1
ATOM 12827 O O . GLU F 1 188 ? -32.543 -49.922 38.745 1.00 72.46 188 GLU F O 1
ATOM 12833 N N . VAL F 1 189 ? -33.528 -48.067 37.960 1.00 66.99 189 VAL F N 1
ATOM 12834 C CA . VAL F 1 189 ? -32.466 -47.773 37.005 1.00 69.26 189 VAL F CA 1
ATOM 12835 C C . VAL F 1 189 ? -32.292 -46.266 36.975 1.00 69.96 189 VAL F C 1
ATOM 12836 O O . VAL F 1 189 ? -33.270 -45.525 37.110 1.00 67.68 189 VAL F O 1
ATOM 12840 N N . ILE F 1 190 ? -31.040 -45.816 36.838 1.00 75.51 190 ILE F N 1
ATOM 12841 C CA . ILE F 1 190 ? -30.779 -44.399 36.621 1.00 71.57 190 ILE F CA 1
ATOM 12842 C C . ILE F 1 190 ? -31.541 -43.943 35.388 1.00 65.89 190 ILE F C 1
ATOM 12843 O O . ILE F 1 190 ? -31.456 -44.564 34.324 1.00 65.97 190 ILE F O 1
ATOM 12845 N N . GLN F 1 191 ? -32.323 -42.876 35.538 1.00 65.90 191 GLN F N 1
ATOM 12846 C CA . GLN F 1 191 ? -33.153 -42.363 34.456 1.00 59.03 191 GLN F CA 1
ATOM 12847 C C . GLN F 1 191 ? -32.972 -40.856 34.383 1.00 60.34 191 GLN F C 1
ATOM 12848 O O . GLN F 1 191 ? -33.182 -40.156 35.378 1.00 65.97 191 GLN F O 1
ATOM 12854 N N . GLN F 1 192 ? -32.577 -40.369 33.211 1.00 62.86 192 GLN F N 1
ATOM 12855 C CA . GLN F 1 192 ? -32.289 -38.953 33.033 1.00 65.06 192 GLN F CA 1
ATOM 12856 C C . GLN F 1 192 ? -33.562 -38.119 33.118 1.00 59.13 192 GLN F C 1
ATOM 12857 O O . GLN F 1 192 ? -34.615 -38.505 32.604 1.00 60.41 192 GLN F O 1
ATOM 12859 N N . GLN F 1 193 ? -33.459 -36.963 33.770 1.00 57.52 193 GLN F N 1
ATOM 12860 C CA . GLN F 1 193 ? -34.546 -35.997 33.848 1.00 62.20 193 GLN F CA 1
ATOM 12861 C C . GLN F 1 193 ? -34.108 -34.708 33.171 1.00 62.46 193 GLN F C 1
ATOM 12862 O O . GLN F 1 193 ? -32.981 -34.247 33.382 1.00 66.79 193 GLN F O 1
ATOM 12868 N N . THR F 1 194 ? -34.989 -34.127 32.362 1.00 57.67 194 THR F N 1
ATOM 12869 C CA . THR F 1 194 ? -34.705 -32.807 31.821 1.00 63.53 194 THR F CA 1
ATOM 12870 C C . THR F 1 194 ? -34.676 -31.786 32.953 1.00 66.37 194 THR F C 1
ATOM 12871 O O . THR F 1 194 ? -35.349 -31.941 33.975 1.00 70.39 194 THR F O 1
ATOM 12875 N N . ALA F 1 195 ? -33.859 -30.750 32.779 1.00 66.05 195 ALA F N 1
ATOM 12876 C CA . ALA F 1 195 ? -33.704 -29.745 33.821 1.00 65.07 195 ALA F CA 1
ATOM 12877 C C . ALA F 1 195 ? -35.042 -29.087 34.135 1.00 62.46 195 ALA F C 1
ATOM 12878 O O . ALA F 1 195 ? -35.926 -28.979 33.280 1.00 52.30 195 ALA F O 1
ATOM 12880 N N . PHE F 1 196 ? -35.192 -28.661 35.384 1.00 60.84 196 PHE F N 1
ATOM 12881 C CA . PHE F 1 196 ? -36.439 -28.047 35.815 1.00 54.67 196 PHE F CA 1
ATOM 12882 C C . PHE F 1 196 ? -36.674 -26.733 35.080 1.00 56.49 196 PHE F C 1
ATOM 12883 O O . PHE F 1 196 ? -35.764 -25.914 34.928 1.00 57.59 196 PHE F O 1
ATOM 12891 N N . GLN F 1 197 ? -37.909 -26.539 34.623 1.00 49.60 197 GLN F N 1
ATOM 12892 C CA . GLN F 1 197 ? -38.329 -25.305 33.973 1.00 47.92 197 GLN F CA 1
ATOM 12893 C C . GLN F 1 197 ? -39.592 -24.805 34.656 1.00 43.80 197 GLN F C 1
ATOM 12894 O O . GLN F 1 197 ? -40.535 -25.575 34.862 1.00 43.48 197 GLN F O 1
ATOM 12900 N N . TYR F 1 198 ? -39.605 -23.521 35.008 1.00 43.39 198 TYR F N 1
ATOM 12901 C CA . TYR F 1 198 ? -40.765 -22.932 35.663 1.00 44.32 198 TYR F CA 1
ATOM 12902 C C . TYR F 1 198 ? -41.920 -22.799 34.679 1.00 48.30 198 TYR F C 1
ATOM 12903 O O . TYR F 1 198 ? -41.746 -22.297 33.564 1.00 46.21 198 TYR F O 1
ATOM 12912 N N . TYR F 1 199 ? -43.102 -23.253 35.091 1.00 46.45 199 TYR F N 1
ATOM 12913 C CA . TYR F 1 199 ? -44.322 -23.049 34.311 1.00 44.61 199 TYR F CA 1
ATOM 12914 C C . TYR F 1 199 ? -44.763 -21.607 34.520 1.00 50.66 199 TYR F C 1
ATOM 12915 O O . TYR F 1 199 ? -45.353 -21.263 35.549 1.00 42.53 199 TYR F O 1
ATOM 12924 N N . THR F 1 200 ? -44.483 -20.761 33.525 1.00 46.05 200 THR F N 1
ATOM 12925 C CA . THR F 1 200 ? -44.555 -19.316 33.721 1.00 49.97 200 THR F CA 1
ATOM 12926 C C . THR F 1 200 ? -45.970 -18.853 34.055 1.00 48.71 200 THR F C 1
ATOM 12927 O O . THR F 1 200 ? -46.150 -17.923 34.850 1.00 48.48 200 THR F O 1
ATOM 12931 N N . ASP F 1 201 ? -46.986 -19.482 33.456 1.00 46.77 201 ASP F N 1
ATOM 12932 C CA . ASP F 1 201 ? -48.365 -19.101 33.751 1.00 44.44 201 ASP F CA 1
ATOM 12933 C C . ASP F 1 201 ? -48.663 -19.223 35.241 1.00 49.28 201 ASP F C 1
ATOM 12934 O O . ASP F 1 201 ? -49.334 -18.362 35.822 1.00 48.01 201 ASP F O 1
ATOM 12939 N N . ASN F 1 202 ? -48.160 -20.281 35.878 1.00 48.16 202 ASN F N 1
ATOM 12940 C CA . ASN F 1 202 ? -48.424 -20.500 37.294 1.00 44.97 202 ASN F CA 1
ATOM 12941 C C . ASN F 1 202 ? -47.626 -19.552 38.180 1.00 49.85 202 ASN F C 1
ATOM 12942 O O . ASN F 1 202 ? -48.114 -19.149 39.242 1.00 51.40 202 ASN F O 1
ATOM 12947 N N . VAL F 1 203 ? -46.411 -19.184 37.772 1.00 47.82 203 VAL F N 1
ATOM 12948 C CA . VAL F 1 203 ? -45.657 -18.199 38.540 1.00 54.23 203 VAL F CA 1
ATOM 12949 C C . VAL F 1 203 ? -46.346 -16.841 38.473 1.00 51.10 203 VAL F C 1
ATOM 12950 O O . VAL F 1 203 ? -46.379 -16.097 39.461 1.00 51.37 203 VAL F O 1
ATOM 12954 N N . VAL F 1 204 ? -46.930 -16.510 37.319 1.00 40.77 204 VAL F N 1
ATOM 12955 C CA . VAL F 1 204 ? -47.709 -15.281 37.205 1.00 38.95 204 VAL F CA 1
ATOM 12956 C C . VAL F 1 204 ? -48.944 -15.350 38.097 1.00 48.96 204 VAL F C 1
ATOM 12957 O O . VAL F 1 204 ? -49.343 -14.351 38.709 1.00 50.96 204 VAL F O 1
ATOM 12961 N N . ALA F 1 205 ? -49.559 -16.531 38.200 1.00 43.65 205 ALA F N 1
ATOM 12962 C CA . ALA F 1 205 ? -50.718 -16.690 39.073 1.00 48.15 205 ALA F CA 1
ATOM 12963 C C . ALA F 1 205 ? -50.336 -16.538 40.540 1.00 50.26 205 ALA F C 1
ATOM 12964 O O . ALA F 1 205 ? -51.080 -15.930 41.319 1.00 48.70 205 ALA F O 1
ATOM 12966 N N . GLN F 1 206 ? -49.186 -17.087 40.938 1.00 48.85 206 GLN F N 1
ATOM 12967 C CA . GLN F 1 206 ? -48.772 -17.011 42.337 1.00 50.14 206 GLN F CA 1
ATOM 12968 C C . GLN F 1 206 ? -48.601 -15.564 42.781 1.00 52.16 206 GLN F C 1
ATOM 12969 O O . GLN F 1 206 ? -49.123 -15.154 43.823 1.00 53.67 206 GLN F O 1
ATOM 12975 N N . LEU F 1 207 ? -47.879 -14.769 41.989 1.00 54.63 207 LEU F N 1
ATOM 12976 C CA . LEU F 1 207 ? -47.613 -13.389 42.375 1.00 54.14 207 LEU F CA 1
ATOM 12977 C C . LEU F 1 207 ? -48.876 -12.537 42.340 1.00 55.99 207 LEU F C 1
ATOM 12978 O O . LEU F 1 207 ? -49.015 -11.610 43.147 1.00 53.82 207 LEU F O 1
ATOM 12983 N N . TYR F 1 208 ? -49.804 -12.831 41.424 1.00 52.23 208 TYR F N 1
ATOM 12984 C CA . TYR F 1 208 ? -51.076 -12.114 41.412 1.00 50.50 208 TYR F CA 1
ATOM 12985 C C . TYR F 1 208 ? -51.897 -12.434 42.652 1.00 56.79 208 TYR F C 1
ATOM 12986 O O . TYR F 1 208 ? -52.585 -11.560 43.192 1.00 48.85 208 TYR F O 1
ATOM 12995 N N . ALA F 1 209 ? -51.848 -13.686 43.110 1.00 55.09 209 ALA F N 1
ATOM 12996 C CA . ALA F 1 209 ? -52.546 -14.040 44.337 1.00 52.00 209 ALA F CA 1
ATOM 12997 C C . ALA F 1 209 ? -52.023 -13.223 45.510 1.00 56.79 209 ALA F C 1
ATOM 12998 O O . ALA F 1 209 ? -52.801 -12.777 46.360 1.00 57.29 209 ALA F O 1
ATOM 13000 N N . HIS F 1 210 ? -50.709 -12.990 45.555 1.00 55.02 210 HIS F N 1
ATOM 13001 C CA . HIS F 1 210 ? -50.134 -12.182 46.625 1.00 57.83 210 HIS F CA 1
ATOM 13002 C C . HIS F 1 210 ? -50.696 -10.764 46.606 1.00 56.56 210 HIS F C 1
ATOM 13003 O O . HIS F 1 210 ? -51.087 -10.223 47.647 1.00 53.25 210 HIS F O 1
ATOM 13010 N N . LEU F 1 211 ? -50.758 -10.151 45.421 1.00 54.48 211 LEU F N 1
ATOM 13011 C CA . LEU F 1 211 ? -51.273 -8.790 45.310 1.00 55.12 211 LEU F CA 1
ATOM 13012 C C . LEU F 1 211 ? -52.752 -8.702 45.657 1.00 56.83 211 LEU F C 1
ATOM 13013 O O . LEU F 1 211 ? -53.239 -7.612 45.978 1.00 60.18 211 LEU F O 1
ATOM 13018 N N . LEU F 1 212 ? -53.475 -9.819 45.596 1.00 59.19 212 LEU F N 1
ATOM 13019 C CA . LEU F 1 212 ? -54.896 -9.846 45.906 1.00 58.61 212 LEU F CA 1
ATOM 13020 C C . LEU F 1 212 ? -55.190 -10.353 47.309 1.00 55.65 212 LEU F C 1
ATOM 13021 O O . LEU F 1 212 ? -56.304 -10.156 47.804 1.00 53.58 212 LEU F O 1
ATOM 13026 N N . THR F 1 213 ? -54.228 -10.991 47.960 1.00 57.37 213 THR F N 1
ATOM 13027 C CA . THR F 1 213 ? -54.512 -11.679 49.206 1.00 54.44 213 THR F CA 1
ATOM 13028 C C . THR F 1 213 ? -53.618 -11.236 50.357 1.00 60.57 213 THR F C 1
ATOM 13029 O O . THR F 1 213 ? -53.997 -11.437 51.515 1.00 61.86 213 THR F O 1
ATOM 13033 N N . VAL F 1 214 ? -52.495 -10.568 50.088 1.00 51.68 214 VAL F N 1
ATOM 13034 C CA . VAL F 1 214 ? -51.514 -10.254 51.125 1.00 55.16 214 VAL F CA 1
ATOM 13035 C C . VAL F 1 214 ? -51.123 -8.779 51.109 1.00 56.90 214 VAL F C 1
ATOM 13036 O O . VAL F 1 214 ? -51.269 -8.079 52.118 1.00 48.75 214 VAL F O 1
ATOM 13040 N N . ASP F 1 215 ? -50.610 -8.301 49.976 1.00 52.68 215 ASP F N 1
ATOM 13041 C CA . ASP F 1 215 ? -50.105 -6.935 49.876 1.00 54.62 215 ASP F CA 1
ATOM 13042 C C . ASP F 1 215 ? -50.266 -6.464 48.440 1.00 59.27 215 ASP F C 1
ATOM 13043 O O . ASP F 1 215 ? -49.631 -7.011 47.533 1.00 53.35 215 ASP F O 1
ATOM 13048 N N . ALA F 1 216 ? -51.113 -5.453 48.238 1.00 58.55 216 ALA F N 1
ATOM 13049 C CA . ALA F 1 216 ? -51.333 -4.922 46.900 1.00 59.39 216 ALA F CA 1
ATOM 13050 C C . ALA F 1 216 ? -50.159 -4.088 46.406 1.00 62.30 216 ALA F C 1
ATOM 13051 O O . ALA F 1 216 ? -50.032 -3.878 45.194 1.00 59.99 216 ALA F O 1
ATOM 13053 N N . ARG F 1 217 ? -49.301 -3.607 47.307 1.00 60.24 217 ARG F N 1
ATOM 13054 C CA . ARG F 1 217 ? -48.140 -2.794 46.938 1.00 57.04 217 ARG F CA 1
ATOM 13055 C C . ARG F 1 217 ? -46.915 -3.246 47.722 1.00 60.13 217 ARG F C 1
ATOM 13056 O O . ARG F 1 217 ? -46.381 -2.503 48.554 1.00 59.35 217 ARG F O 1
ATOM 13064 N N . PRO F 1 218 ? -46.428 -4.459 47.470 1.00 63.02 218 PRO F N 1
ATOM 13065 C CA . PRO F 1 218 ? -45.183 -4.889 48.111 1.00 60.73 218 PRO F CA 1
ATOM 13066 C C . PRO F 1 218 ? -43.976 -4.257 47.439 1.00 60.01 218 PRO F C 1
ATOM 13067 O O . PRO F 1 218 ? -43.997 -3.915 46.254 1.00 61.95 218 PRO F O 1
ATOM 13071 N N . LYS F 1 219 ? -42.908 -4.101 48.225 1.00 61.38 219 LYS F N 1
ATOM 13072 C CA . LYS F 1 219 ? -41.721 -3.409 47.738 1.00 59.64 219 LYS F CA 1
ATOM 13073 C C . LYS F 1 219 ? -40.982 -4.195 46.664 1.00 55.67 219 LYS F C 1
ATOM 13074 O O . LYS F 1 219 ? -40.213 -3.599 45.902 1.00 57.61 219 LYS F O 1
ATOM 13076 N N . TRP F 1 220 ? -41.187 -5.510 46.583 1.00 55.67 220 TRP F N 1
ATOM 13077 C CA . TRP F 1 220 ? -40.525 -6.294 45.549 1.00 54.27 220 TRP F CA 1
ATOM 13078 C C . TRP F 1 220 ? -41.240 -6.228 44.207 1.00 57.98 220 TRP F C 1
ATOM 13079 O O . TRP F 1 220 ? -40.721 -6.763 43.222 1.00 53.60 220 TRP F O 1
ATOM 13090 N N . LEU F 1 221 ? -42.405 -5.589 44.141 1.00 56.60 221 LEU F N 1
ATOM 13091 C CA . LEU F 1 221 ? -43.123 -5.471 42.878 1.00 58.15 221 LEU F CA 1
ATOM 13092 C C . LEU F 1 221 ? -42.415 -4.472 41.975 1.00 60.84 221 LEU F C 1
ATOM 13093 O O . LEU F 1 221 ? -42.260 -3.299 42.335 1.00 58.55 221 LEU F O 1
ATOM 13098 N N . ALA F 1 222 ? -41.976 -4.937 40.808 1.00 55.92 222 ALA F N 1
ATOM 13099 C CA . ALA F 1 222 ? -41.400 -4.034 39.825 1.00 59.18 222 ALA F CA 1
ATOM 13100 C C . ALA F 1 222 ? -42.433 -3.000 39.399 1.00 60.05 222 ALA F C 1
ATOM 13101 O O . ALA F 1 222 ? -43.596 -3.326 39.145 1.00 62.73 222 ALA F O 1
ATOM 13103 N N . GLN F 1 223 ? -42.007 -1.740 39.346 1.00 58.46 223 GLN F N 1
ATOM 13104 C CA . GLN F 1 223 ? -42.861 -0.647 38.905 1.00 66.71 223 GLN F CA 1
ATOM 13105 C C . GLN F 1 223 ? -42.630 -0.273 37.447 1.00 63.77 223 GLN F C 1
ATOM 13106 O O . GLN F 1 223 ? -43.379 0.544 36.903 1.00 69.19 223 GLN F O 1
ATOM 13108 N N . SER F 1 224 ? -41.613 -0.840 36.808 1.00 58.66 224 SER F N 1
ATOM 13109 C CA . SER F 1 224 ? -41.401 -0.681 35.379 1.00 56.85 224 SER F CA 1
ATOM 13110 C C . SER F 1 224 ? -41.813 -1.960 34.661 1.00 58.80 224 SER F C 1
ATOM 13111 O O . SER F 1 224 ? -41.794 -3.050 35.239 1.00 60.71 224 SER F O 1
ATOM 13114 N N . GLN F 1 225 ? -42.191 -1.817 33.397 1.00 53.15 225 GLN F N 1
ATOM 13115 C CA . GLN F 1 225 ? -42.752 -2.913 32.624 1.00 52.54 225 GLN F CA 1
ATOM 13116 C C . GLN F 1 225 ? -41.700 -3.553 31.727 1.00 53.74 225 GLN F C 1
ATOM 13117 O O . GLN F 1 225 ? -40.665 -2.959 31.413 1.00 54.32 225 GLN F O 1
ATOM 13123 N N . ILE F 1 226 ? -41.984 -4.787 31.320 1.00 54.73 226 ILE F N 1
ATOM 13124 C CA . ILE F 1 226 ? -41.276 -5.444 30.228 1.00 50.16 226 ILE F CA 1
ATOM 13125 C C . ILE F 1 226 ? -42.309 -6.135 29.350 1.00 51.24 226 ILE F C 1
ATOM 13126 O O . ILE F 1 226 ? -43.294 -6.690 29.849 1.00 48.81 226 ILE F O 1
ATOM 13131 N N . SER F 1 227 ? -42.097 -6.081 28.039 1.00 51.09 227 SER F N 1
ATOM 13132 C CA . SER F 1 227 ? -43.053 -6.663 27.114 1.00 48.32 227 SER F CA 1
ATOM 13133 C C . SER F 1 227 ? -43.038 -8.187 27.211 1.00 49.28 227 SER F C 1
ATOM 13134 O O . SER F 1 227 ? -42.066 -8.802 27.662 1.00 45.26 227 SER F O 1
ATOM 13137 N N . ILE F 1 228 ? -44.149 -8.793 26.785 1.00 47.74 228 ILE F N 1
ATOM 13138 C CA . ILE F 1 228 ? -44.240 -10.250 26.759 1.00 48.09 228 ILE F CA 1
ATOM 13139 C C . ILE F 1 228 ? -43.169 -10.830 25.843 1.00 49.81 228 ILE F C 1
ATOM 13140 O O . ILE F 1 228 ? -42.516 -11.828 26.177 1.00 49.72 228 ILE F O 1
ATOM 13145 N N . GLU F 1 229 ? -42.955 -10.200 24.684 1.00 42.66 229 GLU F N 1
ATOM 13146 C CA . GLU F 1 229 ? -41.962 -10.697 23.734 1.00 45.55 229 GLU F CA 1
ATOM 13147 C C . GLU F 1 229 ? -40.549 -10.585 24.295 1.00 43.74 229 GLU F C 1
ATOM 13148 O O . GLU F 1 229 ? -39.713 -11.468 24.067 1.00 40.41 229 GLU F O 1
ATOM 13150 N N . ASP F 1 230 ? -40.261 -9.509 25.029 1.00 45.50 230 ASP F N 1
ATOM 13151 C CA . ASP F 1 230 ? -38.937 -9.363 25.627 1.00 47.00 230 ASP F CA 1
ATOM 13152 C C . ASP F 1 230 ? -38.746 -10.324 26.793 1.00 50.42 230 ASP F C 1
ATOM 13153 O O . ASP F 1 230 ? -37.647 -10.859 26.987 1.00 48.61 230 ASP F O 1
ATOM 13158 N N . PHE F 1 231 ? -39.797 -10.552 27.584 1.00 44.73 231 PHE F N 1
ATOM 13159 C CA . PHE F 1 231 ? -39.688 -11.522 28.667 1.00 49.90 231 PHE F CA 1
ATOM 13160 C C . PHE F 1 231 ? -39.392 -12.912 28.122 1.00 45.90 231 PHE F C 1
ATOM 13161 O O . PHE F 1 231 ? -38.544 -13.632 28.661 1.00 43.99 231 PHE F O 1
ATOM 13169 N N . ASN F 1 232 ? -40.080 -13.304 27.048 1.00 43.94 232 ASN F N 1
ATOM 13170 C CA . ASN F 1 232 ? -39.850 -14.623 26.470 1.00 48.42 232 ASN F CA 1
ATOM 13171 C C . ASN F 1 232 ? -38.442 -14.749 25.904 1.00 46.94 232 ASN F C 1
ATOM 13172 O O . ASN F 1 232 ? -37.904 -15.860 25.820 1.00 46.14 232 ASN F O 1
ATOM 13177 N N . SER F 1 233 ? -37.826 -13.628 25.522 1.00 46.51 233 SER F N 1
ATOM 13178 C CA . SER F 1 233 ? -36.414 -13.653 25.154 1.00 53.07 233 SER F CA 1
ATOM 13179 C C . SER F 1 233 ? -35.548 -13.951 26.370 1.00 45.73 233 SER F C 1
ATOM 13180 O O . SER F 1 233 ? -34.657 -14.806 26.318 1.00 47.10 233 SER F O 1
ATOM 13183 N N . TRP F 1 234 ? -35.807 -13.255 27.478 1.00 50.73 234 TRP F N 1
ATOM 13184 C CA . TRP F 1 234 ? -35.103 -13.537 28.725 1.00 49.13 234 TRP F CA 1
ATOM 13185 C C . TRP F 1 234 ? -35.402 -14.947 29.222 1.00 49.14 234 TRP F C 1
ATOM 13186 O O . TRP F 1 234 ? -34.510 -15.638 29.728 1.00 53.67 234 TRP F O 1
ATOM 13197 N N . ALA F 1 235 ? -36.650 -15.398 29.063 1.00 44.83 235 ALA F N 1
ATOM 13198 C CA . ALA F 1 235 ? -37.073 -16.670 29.642 1.00 48.44 235 ALA F CA 1
ATOM 13199 C C . ALA F 1 235 ? -36.296 -17.844 29.059 1.00 50.08 235 ALA F C 1
ATOM 13200 O O . ALA F 1 235 ? -36.003 -18.815 29.768 1.00 48.25 235 ALA F O 1
ATOM 13202 N N . ALA F 1 236 ? -35.953 -17.772 27.769 1.00 48.45 236 ALA F N 1
ATOM 13203 C CA . ALA F 1 236 ? -35.309 -18.893 27.092 1.00 46.34 236 ALA F CA 1
ATOM 13204 C C . ALA F 1 236 ? -33.952 -19.243 27.691 1.00 47.91 236 ALA F C 1
ATOM 13205 O O . ALA F 1 236 ? -33.492 -20.379 27.528 1.00 46.38 236 ALA F O 1
ATOM 13207 N N . ASN F 1 237 ? -33.298 -18.301 28.375 1.00 50.46 237 ASN F N 1
ATOM 13208 C CA . ASN F 1 237 ? -32.021 -18.563 29.030 1.00 54.26 237 ASN F CA 1
ATOM 13209 C C . ASN F 1 237 ? -32.111 -18.417 30.544 1.00 50.37 237 ASN F C 1
ATOM 13210 O O . ASN F 1 237 ? -31.089 -18.190 31.199 1.00 55.34 237 ASN F O 1
ATOM 13215 N N . ASN F 1 238 ? -33.312 -18.540 31.120 1.00 53.00 238 ASN F N 1
ATOM 13216 C CA . ASN F 1 238 ? -33.469 -18.416 32.565 1.00 50.67 238 ASN F CA 1
ATOM 13217 C C . ASN F 1 238 ? -34.520 -19.383 33.108 1.00 44.21 238 ASN F C 1
ATOM 13218 O O . ASN F 1 238 ? -35.214 -19.067 34.081 1.00 53.15 238 ASN F O 1
ATOM 13223 N N . SER F 1 239 ? -34.662 -20.553 32.480 1.00 43.08 239 SER F N 1
ATOM 13224 C CA . SER F 1 239 ? -35.441 -21.670 33.023 1.00 53.76 239 SER F CA 1
ATOM 13225 C C . SER F 1 239 ? -36.929 -21.349 33.158 1.00 50.84 239 SER F C 1
ATOM 13226 O O . SER F 1 239 ? -37.626 -21.944 33.984 1.00 51.51 239 SER F O 1
ATOM 13229 N N . PHE F 1 240 ? -37.439 -20.423 32.351 1.00 48.20 240 PHE F N 1
ATOM 13230 C CA . PHE F 1 240 ? -38.856 -20.084 32.346 1.00 44.99 240 PHE F CA 1
ATOM 13231 C C . PHE F 1 240 ? -39.455 -20.431 30.991 1.00 46.34 240 PHE F C 1
ATOM 13232 O O . PHE F 1 240 ? -38.868 -20.127 29.948 1.00 43.28 240 PHE F O 1
ATOM 13240 N N . ALA F 1 241 ? -40.621 -21.071 31.011 1.00 45.72 241 ALA F N 1
ATOM 13241 C CA . ALA F 1 241 ? -41.293 -21.442 29.776 1.00 45.32 241 ALA F CA 1
ATOM 13242 C C . ALA F 1 241 ? -41.788 -20.202 29.037 1.00 44.89 241 ALA F C 1
ATOM 13243 O O . ALA F 1 241 ? -41.916 -19.112 29.605 1.00 43.02 241 ALA F O 1
ATOM 13245 N N . ASN F 1 242 ? -42.064 -20.383 27.748 1.00 44.53 242 ASN F N 1
ATOM 13246 C CA . ASN F 1 242 ? -42.562 -19.294 26.919 1.00 42.22 242 ASN F CA 1
ATOM 13247 C C . ASN F 1 242 ? -43.962 -18.893 27.366 1.00 41.90 242 ASN F C 1
ATOM 13248 O O . ASN F 1 242 ? -44.831 -19.747 27.565 1.00 39.95 242 ASN F O 1
ATOM 13253 N N . PHE F 1 243 ? -44.181 -17.582 27.523 1.00 43.50 243 PHE F N 1
ATOM 13254 C CA . PHE F 1 243 ? -45.456 -17.066 28.008 1.00 41.46 243 PHE F CA 1
ATOM 13255 C C . PHE F 1 243 ? -46.314 -16.588 26.847 1.00 42.96 243 PHE F C 1
ATOM 13256 O O . PHE F 1 243 ? -45.816 -15.863 25.974 1.00 44.29 243 PHE F O 1
ATOM 13264 N N . PRO F 1 244 ? -47.605 -16.953 26.802 1.00 41.61 244 PRO F N 1
ATOM 13265 C CA . PRO F 1 244 ? -48.232 -17.834 27.795 1.00 42.09 244 PRO F CA 1
ATOM 13266 C C . PRO F 1 244 ? -48.038 -19.315 27.479 1.00 46.19 244 PRO F C 1
ATOM 13267 O O . PRO F 1 244 ? -48.045 -19.700 26.308 1.00 46.24 244 PRO F O 1
ATOM 13271 N N . CYS F 1 245 ? -47.860 -20.138 28.516 1.00 40.71 245 CYS F N 1
ATOM 13272 C CA . CYS F 1 245 ? -47.745 -21.573 28.285 1.00 43.65 245 CYS F CA 1
ATOM 13273 C C . CYS F 1 245 ? -49.052 -22.159 27.766 1.00 47.62 245 CYS F C 1
ATOM 13274 O O . CYS F 1 245 ? -49.039 -23.142 27.019 1.00 45.21 245 CYS F O 1
ATOM 13277 N N . GLU F 1 246 ? -50.181 -21.561 28.137 1.00 50.01 246 GLU F N 1
ATOM 13278 C CA . GLU F 1 246 ? -51.503 -22.078 27.808 1.00 39.74 246 GLU F CA 1
ATOM 13279 C C . GLU F 1 246 ? -52.372 -20.898 27.410 1.00 46.70 246 GLU F C 1
ATOM 13280 O O . GLU F 1 246 ? -52.611 -20.004 28.228 1.00 49.57 246 GLU F O 1
ATOM 13286 N N . GLN F 1 247 ? -52.832 -20.885 26.157 1.00 43.10 247 GLN F N 1
ATOM 13287 C CA . GLN F 1 247 ? -53.561 -19.725 25.655 1.00 45.75 247 GLN F CA 1
ATOM 13288 C C . GLN F 1 247 ? -54.845 -19.481 26.438 1.00 44.34 247 GLN F C 1
ATOM 13289 O O . GLN F 1 247 ? -55.253 -18.327 26.612 1.00 42.62 247 GLN F O 1
ATOM 13295 N N . THR F 1 248 ? -55.492 -20.542 26.923 1.00 44.95 248 THR F N 1
ATOM 13296 C CA . THR F 1 248 ? -56.703 -20.374 27.718 1.00 45.70 248 THR F CA 1
ATOM 13297 C C . THR F 1 248 ? -56.425 -19.790 29.096 1.00 49.60 248 THR F C 1
ATOM 13298 O O . THR F 1 248 ? -57.364 -19.336 29.758 1.00 54.29 248 THR F O 1
ATOM 13302 N N . ASN F 1 249 ? -55.170 -19.795 29.545 1.00 47.96 249 ASN F N 1
ATOM 13303 C CA . ASN F 1 249 ? -54.812 -19.120 30.784 1.00 52.29 249 ASN F CA 1
ATOM 13304 C C . ASN F 1 249 ? -54.778 -17.605 30.638 1.00 51.20 249 ASN F C 1
ATOM 13305 O O . ASN F 1 249 ? -54.749 -16.904 31.655 1.00 53.81 249 ASN F O 1
ATOM 13310 N N . MET F 1 250 ? -54.786 -17.088 29.408 1.00 50.04 250 MET F N 1
ATOM 13311 C CA . MET F 1 250 ? -54.724 -15.644 29.214 1.00 53.18 250 MET F CA 1
ATOM 13312 C C . MET F 1 250 ? -55.965 -14.957 29.766 1.00 54.86 250 MET F C 1
ATOM 13313 O O . MET F 1 250 ? -55.879 -13.850 30.308 1.00 59.26 250 MET F O 1
ATOM 13318 N N . SER F 1 251 ? -57.130 -15.595 29.637 1.00 56.43 251 SER F N 1
ATOM 13319 C CA . SER F 1 251 ? -58.364 -14.968 30.100 1.00 55.50 251 SER F CA 1
ATOM 13320 C C . SER F 1 251 ? -58.393 -14.864 31.620 1.00 54.52 251 SER F C 1
ATOM 13321 O O . SER F 1 251 ? -58.860 -13.859 32.168 1.00 54.44 251 SER F O 1
ATOM 13324 N N . TYR F 1 252 ? -57.899 -15.890 32.317 1.00 55.82 252 TYR F N 1
ATOM 13325 C CA . TYR F 1 252 ? -57.779 -15.798 33.768 1.00 52.48 252 TYR F CA 1
ATOM 13326 C C . TYR F 1 252 ? -56.748 -14.750 34.167 1.00 57.61 252 TYR F C 1
ATOM 13327 O O . TYR F 1 252 ? -56.963 -13.988 35.117 1.00 59.31 252 TYR F O 1
ATOM 13336 N N . ILE F 1 253 ? -55.622 -14.697 33.452 1.00 54.12 253 ILE F N 1
ATOM 13337 C CA . ILE F 1 253 ? -54.552 -13.777 33.822 1.00 53.83 253 ILE F CA 1
ATOM 13338 C C . ILE F 1 253 ? -54.941 -12.341 33.492 1.00 56.91 253 ILE F C 1
ATOM 13339 O O . ILE F 1 253 ? -54.621 -11.410 34.241 1.00 58.66 253 ILE F O 1
ATOM 13344 N N . MET F 1 254 ? -55.650 -12.135 32.379 1.00 53.70 254 MET F N 1
ATOM 13345 C CA . MET F 1 254 ? -56.158 -10.801 32.080 1.00 57.98 254 MET F CA 1
ATOM 13346 C C . MET F 1 254 ? -57.216 -10.371 33.089 1.00 57.22 254 MET F C 1
ATOM 13347 O O . MET F 1 254 ? -57.334 -9.179 33.391 1.00 58.87 254 MET F O 1
ATOM 13352 N N . GLY F 1 255 ? -57.985 -11.322 33.622 1.00 60.10 255 GLY F N 1
ATOM 13353 C CA . GLY F 1 255 ? -58.935 -10.986 34.669 1.00 57.55 255 GLY F CA 1
ATOM 13354 C C . GLY F 1 255 ? -58.256 -10.649 35.982 1.00 57.31 255 GLY F C 1
ATOM 13355 O O . GLY F 1 255 ? -58.675 -9.726 36.688 1.00 57.33 255 GLY F O 1
ATOM 13356 N N . LEU F 1 256 ? -57.200 -11.390 36.331 1.00 57.71 256 LEU F N 1
ATOM 13357 C CA . LEU F 1 256 ? -56.458 -11.092 37.552 1.00 59.17 256 LEU F CA 1
ATOM 13358 C C . LEU F 1 256 ? -55.731 -9.758 37.455 1.00 60.76 256 LEU F C 1
ATOM 13359 O O . LEU F 1 256 ? -55.572 -9.064 38.466 1.00 59.31 256 LEU F O 1
ATOM 13364 N N . SER F 1 257 ? -55.282 -9.384 36.254 1.00 55.11 257 SER F N 1
ATOM 13365 C CA . SER F 1 257 ? -54.636 -8.089 36.076 1.00 61.12 257 SER F CA 1
ATOM 13366 C C . SER F 1 257 ? -55.630 -6.947 36.251 1.00 62.92 257 SER F C 1
ATOM 13367 O O . SER F 1 257 ? -55.285 -5.893 36.796 1.00 62.98 257 SER F O 1
ATOM 13370 N N . GLN F 1 258 ? -56.869 -7.139 35.792 1.00 62.42 258 GLN F N 1
ATOM 13371 C CA . GLN F 1 258 ? -57.877 -6.092 35.922 1.00 62.04 258 GLN F CA 1
ATOM 13372 C C . GLN F 1 258 ? -58.321 -5.927 37.369 1.00 59.19 258 GLN F C 1
ATOM 13373 O O . GLN F 1 258 ? -58.580 -4.804 37.819 1.00 61.29 258 GLN F O 1
ATOM 13379 N N . THR F 1 259 ? -58.416 -7.032 38.113 1.00 60.59 259 THR F N 1
ATOM 13380 C CA . THR F 1 259 ? -58.811 -6.943 39.516 1.00 60.20 259 THR F CA 1
ATOM 13381 C C . THR F 1 259 ? -57.722 -6.290 40.357 1.00 62.90 259 THR F C 1
ATOM 13382 O O . THR F 1 259 ? -58.014 -5.460 41.226 1.00 72.18 259 THR F O 1
ATOM 13386 N N . ALA F 1 260 ? -56.461 -6.653 40.121 1.00 60.18 260 ALA F N 1
ATOM 13387 C CA . ALA F 1 260 ? -55.355 -6.085 40.880 1.00 59.41 260 ALA F CA 1
ATOM 13388 C C . ALA F 1 260 ? -54.886 -4.744 40.334 1.00 60.85 260 ALA F C 1
ATOM 13389 O O . ALA F 1 260 ? -54.029 -4.111 40.958 1.00 64.61 260 ALA F O 1
ATOM 13391 N N . ARG F 1 261 ? -55.418 -4.305 39.190 1.00 64.02 261 ARG F N 1
ATOM 13392 C CA . ARG F 1 261 ? -55.024 -3.046 38.556 1.00 65.75 261 ARG F CA 1
ATOM 13393 C C . ARG F 1 261 ? -53.527 -3.004 38.251 1.00 68.01 261 ARG F C 1
ATOM 13394 O O . ARG F 1 261 ? -52.927 -1.929 38.169 1.00 68.12 261 ARG F O 1
ATOM 13396 N N . VAL F 1 262 ? -52.915 -4.171 38.074 1.00 67.10 262 VAL F N 1
ATOM 13397 C CA . VAL F 1 262 ? -51.493 -4.297 37.787 1.00 62.00 262 VAL F CA 1
ATOM 13398 C C . VAL F 1 262 ? -51.343 -5.007 36.446 1.00 60.20 262 VAL F C 1
ATOM 13399 O O . VAL F 1 262 ? -51.834 -6.128 36.284 1.00 57.18 262 VAL F O 1
ATOM 13403 N N . PRO F 1 263 ? -50.680 -4.407 35.461 1.00 60.38 263 PRO F N 1
ATOM 13404 C CA . PRO F 1 263 ? -50.482 -5.098 34.183 1.00 56.64 263 PRO F CA 1
ATOM 13405 C C . PRO F 1 263 ? -49.582 -6.313 34.340 1.00 54.32 263 PRO F C 1
ATOM 13406 O O . PRO F 1 263 ? -48.691 -6.352 35.191 1.00 52.94 263 PRO F O 1
ATOM 13410 N N . VAL F 1 264 ? -49.834 -7.320 33.499 1.00 57.77 264 VAL F N 1
ATOM 13411 C CA . VAL F 1 264 ? -49.025 -8.536 33.530 1.00 53.01 264 VAL F CA 1
ATOM 13412 C C . VAL F 1 264 ? -47.577 -8.225 33.172 1.00 49.78 264 VAL F C 1
ATOM 13413 O O . VAL F 1 264 ? -46.654 -8.911 33.628 1.00 48.79 264 VAL F O 1
ATOM 13417 N N . GLU F 1 265 ? -47.353 -7.174 32.375 1.00 50.17 265 GLU F N 1
ATOM 13418 C CA . GLU F 1 265 ? -45.995 -6.784 32.010 1.00 50.22 265 GLU F CA 1
ATOM 13419 C C . GLU F 1 265 ? -45.171 -6.402 33.232 1.00 53.17 265 GLU F C 1
ATOM 13420 O O . GLU F 1 265 ? -43.950 -6.600 33.244 1.00 51.21 265 GLU F O 1
ATOM 13426 N N . ARG F 1 266 ? -45.814 -5.852 34.265 1.00 54.91 266 ARG F N 1
ATOM 13427 C CA . ARG F 1 266 ? -45.104 -5.562 35.505 1.00 54.49 266 ARG F CA 1
ATOM 13428 C C . ARG F 1 266 ? -44.843 -6.833 36.303 1.00 50.76 266 ARG F C 1
ATOM 13429 O O . ARG F 1 266 ? -43.787 -6.967 36.929 1.00 48.41 266 ARG F O 1
ATOM 13437 N N . ILE F 1 267 ? -45.788 -7.777 36.284 1.00 50.20 267 ILE F N 1
ATOM 13438 C CA . ILE F 1 267 ? -45.568 -9.063 36.941 1.00 50.74 267 ILE F CA 1
ATOM 13439 C C . ILE F 1 267 ? -44.428 -9.816 36.267 1.00 50.40 267 ILE F C 1
ATOM 13440 O O . ILE F 1 267 ? -43.597 -10.444 36.935 1.00 48.80 267 ILE F O 1
ATOM 13445 N N . LEU F 1 268 ? -44.371 -9.766 34.933 1.00 46.39 268 LEU F N 1
ATOM 13446 C CA . LEU F 1 268 ? -43.283 -10.419 34.212 1.00 48.97 268 LEU F CA 1
ATOM 13447 C C . LEU F 1 268 ? -41.942 -9.786 34.559 1.00 48.24 268 LEU F C 1
ATOM 13448 O O . LEU F 1 268 ? -40.961 -10.487 34.829 1.00 45.52 268 LEU F O 1
ATOM 13453 N N . ASN F 1 269 ? -41.883 -8.451 34.553 1.00 47.89 269 ASN F N 1
ATOM 13454 C CA . ASN F 1 269 ? -40.662 -7.764 34.959 1.00 49.22 269 ASN F CA 1
ATOM 13455 C C . ASN F 1 269 ? -40.350 -8.001 36.430 1.00 55.09 269 ASN F C 1
ATOM 13456 O O . ASN F 1 269 ? -39.176 -8.069 36.810 1.00 52.24 269 ASN F O 1
ATOM 13461 N N . THR F 1 270 ? -41.380 -8.120 37.269 1.00 52.08 270 THR F N 1
ATOM 13462 C CA . THR F 1 270 ? -41.154 -8.513 38.655 1.00 51.06 270 THR F CA 1
ATOM 13463 C C . THR F 1 270 ? -40.453 -9.866 38.718 1.00 52.79 270 THR F C 1
ATOM 13464 O O . THR F 1 270 ? -39.425 -10.011 39.389 1.00 52.11 270 THR F O 1
ATOM 13468 N N . ILE F 1 271 ? -40.976 -10.856 37.984 1.00 50.45 271 ILE F N 1
ATOM 13469 C CA . ILE F 1 271 ? -40.371 -12.190 37.940 1.00 51.17 271 ILE F CA 1
ATOM 13470 C C . ILE F 1 271 ? -38.874 -12.099 37.668 1.00 55.46 271 ILE F C 1
ATOM 13471 O O . ILE F 1 271 ? -38.062 -12.768 38.319 1.00 52.29 271 ILE F O 1
ATOM 13476 N N . ILE F 1 272 ? -38.488 -11.259 36.704 1.00 51.09 272 ILE F N 1
ATOM 13477 C CA . ILE F 1 272 ? -37.080 -11.150 36.331 1.00 50.12 272 ILE F CA 1
ATOM 13478 C C . ILE F 1 272 ? -36.265 -10.545 37.466 1.00 49.05 272 ILE F C 1
ATOM 13479 O O . ILE F 1 272 ? -35.152 -10.999 37.758 1.00 53.42 272 ILE F O 1
ATOM 13484 N N . GLN F 1 273 ? -36.797 -9.511 38.120 1.00 50.68 273 GLN F N 1
ATOM 13485 C CA . GLN F 1 273 ? -36.013 -8.801 39.124 1.00 56.21 273 GLN F CA 1
ATOM 13486 C C . GLN F 1 273 ? -35.851 -9.612 40.405 1.00 58.35 273 GLN F C 1
ATOM 13487 O O . GLN F 1 273 ? -34.826 -9.483 41.084 1.00 63.01 273 GLN F O 1
ATOM 13493 N N . LEU F 1 274 ? -36.830 -10.453 40.759 1.00 55.97 274 LEU F N 1
ATOM 13494 C CA . LEU F 1 274 ? -36.625 -11.316 41.918 1.00 59.34 274 LEU F CA 1
ATOM 13495 C C . LEU F 1 274 ? -35.681 -12.468 41.616 1.00 58.12 274 LEU F C 1
ATOM 13496 O O . LEU F 1 274 ? -35.101 -13.034 42.546 1.00 57.54 274 LEU F O 1
ATOM 13501 N N . THR F 1 275 ? -35.521 -12.840 40.346 1.00 57.12 275 THR F N 1
ATOM 13502 C CA . THR F 1 275 ? -34.493 -13.817 40.008 1.00 51.14 275 THR F CA 1
ATOM 13503 C C . THR F 1 275 ? -33.101 -13.213 40.162 1.00 59.72 275 THR F C 1
ATOM 13504 O O . THR F 1 275 ? -32.167 -13.892 40.605 1.00 56.51 275 THR F O 1
ATOM 13508 N N . THR F 1 276 ? -32.948 -11.933 39.818 1.00 59.33 276 THR F N 1
ATOM 13509 C CA . THR F 1 276 ? -31.646 -11.284 39.927 1.00 60.11 276 THR F CA 1
ATOM 13510 C C . THR F 1 276 ? -31.255 -11.081 41.385 1.00 65.04 276 THR F C 1
ATOM 13511 O O . THR F 1 276 ? -30.171 -11.495 41.812 1.00 65.40 276 THR F O 1
ATOM 13515 N N . ASN F 1 277 ? -32.132 -10.456 42.167 1.00 64.88 277 ASN F N 1
ATOM 13516 C CA . ASN F 1 277 ? -31.887 -10.204 43.586 1.00 68.36 277 ASN F CA 1
ATOM 13517 C C . ASN F 1 277 ? -33.140 -10.575 44.373 1.00 69.77 277 ASN F C 1
ATOM 13518 O O . ASN F 1 277 ? -34.080 -9.780 44.467 1.00 67.95 277 ASN F O 1
ATOM 13523 N N . ARG F 1 278 ? -33.153 -11.782 44.934 1.00 67.63 278 ARG F N 1
ATOM 13524 C CA . ARG F 1 278 ? -34.230 -12.233 45.816 1.00 76.23 278 ARG F CA 1
ATOM 13525 C C . ARG F 1 278 ? -33.783 -11.973 47.251 1.00 78.64 278 ARG F C 1
ATOM 13526 O O . ARG F 1 278 ? -33.183 -12.829 47.901 1.00 79.50 278 ARG F O 1
ATOM 13534 N N . ASP F 1 279 ? -34.079 -10.772 47.748 1.00 74.76 279 ASP F N 1
ATOM 13535 C CA . ASP F 1 279 ? -33.702 -10.384 49.107 1.00 77.47 279 ASP F CA 1
ATOM 13536 C C . ASP F 1 279 ? -34.709 -10.937 50.121 1.00 76.20 279 ASP F C 1
ATOM 13537 O O . ASP F 1 279 ? -35.365 -10.207 50.864 1.00 77.78 279 ASP F O 1
ATOM 13542 N N . GLY F 1 280 ? -34.821 -12.264 50.133 1.00 74.05 280 GLY F N 1
ATOM 13543 C CA . GLY F 1 280 ? -35.679 -12.946 51.085 1.00 75.18 280 GLY F CA 1
ATOM 13544 C C . GLY F 1 280 ? -37.156 -12.650 50.956 1.00 74.04 280 GLY F C 1
ATOM 13545 O O . GLY F 1 280 ? -37.865 -12.627 51.966 1.00 74.54 280 GLY F O 1
ATOM 13546 N N . ALA F 1 281 ? -37.646 -12.431 49.739 1.00 74.11 281 ALA F N 1
ATOM 13547 C CA . ALA F 1 281 ? -39.058 -12.129 49.549 1.00 68.92 281 ALA F CA 1
ATOM 13548 C C . ALA F 1 281 ? -39.910 -13.378 49.744 1.00 67.71 281 ALA F C 1
ATOM 13549 O O . ALA F 1 281 ? -39.560 -14.468 49.284 1.00 69.87 281 ALA F O 1
ATOM 13551 N N . CYS F 1 282 ? -41.037 -13.213 50.435 1.00 67.75 282 CYS F N 1
ATOM 13552 C CA . CYS F 1 282 ? -42.004 -14.284 50.659 1.00 65.13 282 CYS F CA 1
ATOM 13553 C C . CYS F 1 282 ? -43.285 -13.936 49.912 1.00 59.73 282 CYS F C 1
ATOM 13554 O O . CYS F 1 282 ? -43.997 -13.001 50.292 1.00 58.75 282 CYS F O 1
ATOM 13557 N N . ILE F 1 283 ? -43.582 -14.691 48.857 1.00 67.01 283 ILE F N 1
ATOM 13558 C CA . ILE F 1 283 ? -44.726 -14.432 47.990 1.00 60.55 283 ILE F CA 1
ATOM 13559 C C . ILE F 1 283 ? -45.714 -15.579 48.142 1.00 55.82 283 ILE F C 1
ATOM 13560 O O . ILE F 1 283 ? -45.371 -16.741 47.891 1.00 59.82 283 ILE F O 1
ATOM 13565 N N . MET F 1 284 ? -46.941 -15.247 48.547 1.00 55.89 284 MET F N 1
ATOM 13566 C CA . MET F 1 284 ? -48.015 -16.226 48.737 1.00 59.68 284 MET F CA 1
ATOM 13567 C C . MET F 1 284 ? -47.586 -17.367 49.655 1.00 57.07 284 MET F C 1
ATOM 13568 O O . MET F 1 284 ? -48.054 -18.499 49.518 1.00 59.56 284 MET F O 1
ATOM 13573 N N . GLY F 1 285 ? -46.686 -17.079 50.593 1.00 58.24 285 GLY F N 1
ATOM 13574 C CA . GLY F 1 285 ? -46.267 -18.053 51.575 1.00 63.52 285 GLY F CA 1
ATOM 13575 C C . GLY F 1 285 ? -45.002 -18.815 51.250 1.00 61.68 285 GLY F C 1
ATOM 13576 O O . GLY F 1 285 ? -44.596 -19.673 52.044 1.00 68.94 285 GLY F O 1
ATOM 13577 N N . SER F 1 286 ? -44.360 -18.533 50.122 1.00 60.95 286 SER F N 1
ATOM 13578 C CA . SER F 1 286 ? -43.175 -19.263 49.706 1.00 59.93 286 SER F CA 1
ATOM 13579 C C . SER F 1 286 ? -42.035 -18.299 49.415 1.00 63.57 286 SER F C 1
ATOM 13580 O O . SER F 1 286 ? -42.250 -17.170 48.965 1.00 61.80 286 SER F O 1
ATOM 13583 N N . TYR F 1 287 ? -40.814 -18.762 49.673 1.00 60.30 287 TYR F N 1
ATOM 13584 C CA . TYR F 1 287 ? -39.610 -18.006 49.363 1.00 62.15 287 TYR F CA 1
ATOM 13585 C C . TYR F 1 287 ? -39.036 -18.360 47.996 1.00 64.84 287 TYR F C 1
ATOM 13586 O O . TYR F 1 287 ? -37.956 -17.876 47.644 1.00 67.29 287 TYR F O 1
ATOM 13595 N N . ASP F 1 288 ? -39.738 -19.185 47.224 1.00 59.15 288 ASP F N 1
ATOM 13596 C CA . ASP F 1 288 ? -39.339 -19.546 45.873 1.00 64.80 288 ASP F CA 1
ATOM 13597 C C . ASP F 1 288 ? -40.537 -19.378 44.948 1.00 63.94 288 ASP F C 1
ATOM 13598 O O . ASP F 1 288 ? -41.691 -19.406 45.384 1.00 64.01 288 ASP F O 1
ATOM 13603 N N . PHE F 1 289 ? -40.251 -19.174 43.663 1.00 60.18 289 PHE F N 1
ATOM 13604 C CA . PHE F 1 289 ? -41.303 -19.207 42.657 1.00 53.99 289 PHE F CA 1
ATOM 13605 C C . PHE F 1 289 ? -41.986 -20.568 42.676 1.00 53.24 289 PHE F C 1
ATOM 13606 O O . PHE F 1 289 ? -41.324 -21.608 42.610 1.00 52.92 289 PHE F O 1
ATOM 13614 N N . GLU F 1 290 ? -43.310 -20.560 42.781 1.00 55.56 290 GLU F N 1
ATOM 13615 C CA . GLU F 1 290 ? -44.088 -21.781 42.917 1.00 60.14 290 GLU F CA 1
ATOM 13616 C C . GLU F 1 290 ? -44.969 -21.989 41.694 1.00 56.23 290 GLU F C 1
ATOM 13617 O O . GLU F 1 290 ? -45.510 -21.031 41.133 1.00 55.60 290 GLU F O 1
ATOM 13623 N N . CYS F 1 291 ? -45.112 -23.249 41.291 1.00 53.18 291 CYS F N 1
ATOM 13624 C CA . CYS F 1 291 ? -45.978 -23.620 40.183 1.00 53.98 291 CYS F CA 1
ATOM 13625 C C . CYS F 1 291 ? -47.277 -24.264 40.653 1.00 54.72 291 CYS F C 1
ATOM 13626 O O . CYS F 1 291 ? -48.045 -24.762 39.825 1.00 54.18 291 CYS F O 1
ATOM 13629 N N . ASP F 1 292 ? -47.547 -24.258 41.962 1.00 57.18 292 ASP F N 1
ATOM 13630 C CA . ASP F 1 292 ? -48.772 -24.863 42.477 1.00 54.54 292 ASP F CA 1
ATOM 13631 C C . ASP F 1 292 ? -49.989 -23.975 42.254 1.00 50.94 292 ASP F C 1
ATOM 13632 O O . ASP F 1 292 ? -51.101 -24.485 42.074 1.00 53.42 292 ASP F O 1
ATOM 13637 N N . TRP F 1 293 ? -49.804 -22.660 42.263 1.00 47.81 293 TRP F N 1
ATOM 13638 C CA . TRP F 1 293 ? -50.897 -21.731 42.009 1.00 50.22 293 TRP F CA 1
ATOM 13639 C C . TRP F 1 293 ? -51.134 -21.627 40.509 1.00 50.67 293 TRP F C 1
ATOM 13640 O O . TRP F 1 293 ? -50.262 -21.158 39.772 1.00 49.86 293 TRP F O 1
ATOM 13651 N N . THR F 1 294 ? -52.305 -22.055 40.058 1.00 47.23 294 THR F N 1
ATOM 13652 C CA . THR F 1 294 ? -52.627 -21.954 38.646 1.00 47.09 294 THR F CA 1
ATOM 13653 C C . THR F 1 294 ? -53.642 -20.838 38.407 1.00 54.02 294 THR F C 1
ATOM 13654 O O . THR F 1 294 ? -54.459 -20.537 39.283 1.00 49.17 294 THR F O 1
ATOM 13658 N N . PRO F 1 295 ? -53.597 -20.188 37.237 1.00 49.12 295 PRO F N 1
ATOM 13659 C CA . PRO F 1 295 ? -54.529 -19.075 36.979 1.00 50.41 295 PRO F CA 1
ATOM 13660 C C . PRO F 1 295 ? -55.994 -19.441 37.154 1.00 54.74 295 PRO F C 1
ATOM 13661 O O . PRO F 1 295 ? -56.785 -18.603 37.604 1.00 52.60 295 PRO F O 1
ATOM 13665 N N . GLU F 1 296 ? -56.379 -20.672 36.814 1.00 52.57 296 GLU F N 1
ATOM 13666 C CA . GLU F 1 296 ? -57.773 -21.077 36.960 1.00 54.72 296 GLU F CA 1
ATOM 13667 C C . GLU F 1 296 ? -58.190 -21.096 38.427 1.00 51.08 296 GLU F C 1
ATOM 13668 O O . GLU F 1 296 ? -59.263 -20.600 38.787 1.00 45.74 296 GLU F O 1
ATOM 13674 N N . MET F 1 297 ? -57.347 -21.663 39.293 1.00 46.82 297 MET F N 1
ATOM 13675 C CA . MET F 1 297 ? -57.719 -21.785 40.699 1.00 51.54 297 MET F CA 1
ATOM 13676 C C . MET F 1 297 ? -57.713 -20.430 41.396 1.00 53.60 297 MET F C 1
ATOM 13677 O O . MET F 1 297 ? -58.613 -20.132 42.190 1.00 55.67 297 MET F O 1
ATOM 13682 N N . VAL F 1 298 ? -56.714 -19.593 41.109 1.00 55.14 298 VAL F N 1
ATOM 13683 C CA . VAL F 1 298 ? -56.621 -18.300 41.779 1.00 53.57 298 VAL F CA 1
ATOM 13684 C C . VAL F 1 298 ? -57.741 -17.370 41.327 1.00 54.23 298 VAL F C 1
ATOM 13685 O O . VAL F 1 298 ? -58.260 -16.579 42.124 1.00 61.19 298 VAL F O 1
ATOM 13689 N N . TYR F 1 299 ? -58.147 -17.454 40.061 1.00 49.99 299 TYR F N 1
ATOM 13690 C CA . TYR F 1 299 ? -59.198 -16.573 39.565 1.00 55.72 299 TYR F CA 1
ATOM 13691 C C . TYR F 1 299 ? -60.588 -17.023 39.996 1.00 56.23 299 TYR F C 1
ATOM 13692 O O . TYR F 1 299 ? -61.470 -16.181 40.197 1.00 59.76 299 TYR F O 1
ATOM 13701 N N . ASN F 1 300 ? -60.807 -18.330 40.134 1.00 56.96 300 ASN F N 1
ATOM 13702 C CA . ASN F 1 300 ? -62.133 -18.848 40.445 1.00 58.41 300 ASN F CA 1
ATOM 13703 C C . ASN F 1 300 ? -62.407 -18.950 41.941 1.00 55.92 300 ASN F C 1
ATOM 13704 O O . ASN F 1 300 ? -63.579 -18.988 42.335 1.00 50.74 300 ASN F O 1
ATOM 13709 N N . GLN F 1 301 ? -61.368 -18.997 42.774 1.00 59.29 301 GLN F N 1
ATOM 13710 C CA . GLN F 1 301 ? -61.529 -18.994 44.232 1.00 53.42 301 GLN F CA 1
ATOM 13711 C C . GLN F 1 301 ? -60.206 -18.708 44.942 1.00 50.93 301 GLN F C 1
ATOM 13712 O O . GLN F 1 301 ? -59.534 -19.623 45.428 1.00 52.45 301 GLN F O 1
#

Solvent-accessible surface area: 70184 Å² total; per-residue (Å²): 33,23,19,39,13,4,48,8,2,2,26,0,21,69,0,1,0,10,0,49,23,109,80,43,52,6,0,0,0,1,0,117,60,24,0,16,0,0,28,42,1,19,23,166,51,46,58,133,80,3,96,110,56,14,81,113,16,55,32,197,46,6,67,0,96,1,48,99,56,66,71,110,3,107,13,123,47,31,125,50,44,37,4,1,0,38,0,41,4,66,66,83,2,128,21,36,22,106,48,125,52,83,105,17,107,31,6,35,20,3,1,0,0,3,0,21,98,1,88,12,122,35,3,1,13,1,2,2,13,52,5,37,1,1,79,6,23,15,120,151,29,0,20,0,0,0,0,0,27,42,148,79,84,28,0,40,0,2,2,0,5,7,29,91,26,118,87,58,0,2,1,0,0,7,1,98,1,87,30,4,26,103,2,56,12,34,151,89,113,40,167,54,80,88,74,66,53,9,0,0,0,0,0,2,0,0,1,11,8,51,46,42,63,74,77,13,115,19,21,4,63,8,43,35,45,36,122,87,0,25,78,48,2,87,129,55,60,4,10,96,2,29,37,58,134,101,14,41,80,56,0,78,13,5,13,134,82,19,196,8,48,1,45,54,0,0,16,0,0,30,22,4,64,75,16,27,17,3,2,23,0,16,11,10,13,29,22,54,7,29,20,14,1,90,27,5,108,84,53,36,35,32,42,14,2,50,14,1,17,43,0,37,27,0,0,0,12,0,41,27,106,82,43,52,8,0,0,0,6,0,113,62,26,0,16,0,0,5,43,1,18,23,164,46,44,16,36,98,3,40,112,56,14,94,101,14,56,26,216,48,9,74,0,99,0,54,74,69,69,44,129,9,68,19,72,60,33,127,39,28,5,0,0,0,38,0,39,6,86,74,95,3,129,40,35,25,102,54,40,62,79,66,16,48,29,6,36,20,3,1,0,0,1,0,17,94,3,104,9,131,39,2,0,12,1,3,4,12,47,4,37,0,1,80,0,7,16,112,150,30,1,22,0,0,0,0,0,25,44,55,84,91,38,1,60,0,1,4,0,5,6,27,95,17,64,50,40,0,0,1,0,0,6,1,103,0,22,14,4,23,65,1,16,10,34,142,89,113,30,87,57,75,84,77,64,52,10,0,0,1,0,0,0,0,0,0,0,8,7,61,50,43,63,71,82,18,112,44,33,1,95,64,108,39,42,6,73,84,0,28,74,47,1,80,128,49,61,6,9,41,2,19,34,40,10,38,16,12,80,55,0,31,16,4,10,130,87,17,204,7,47,1,20,57,1,0,16,0,0,27,73,25,57,108,88,65,102,8,31,28,7,22,16,17,33,34,33,60,7,29,23,16,0,89,28,4,107,83,54,114,131,56,76,71,54,98,21,38,48,0,75,126,0,0,0,16,0,44,25,112,78,44,52,7,0,0,0,4,0,113,60,23,0,15,0,0,6,40,1,19,23,170,46,32,10,28,95,3,46,72,28,11,84,85,16,48,34,197,51,6,67,0,100,1,50,73,53,72,37,104,5,90,14,87,53,32,135,41,36,6,0,1,0,40,0,32,1,136,73,83,2,126,19,34,25,108,54,36,57,83,69,15,52,27,4,33,28,3,1,0,0,2,0,49,101,3,101,24,64,121,57,46,28,4,3,2,10,46,2,36,0,1,103,22,73,16,137,149,30,1,19,0,0,0,0,0,27,36,56,78,84,32,0,59,0,2,3,0,6,9,25,97,24,151,75,64,0,3,1,0,0,5,2,88,0,18,14,3,24,65,2,18,12,24,143,89,111,35,162,48,67,88,74,65,79,8,0,0,1,12,0,0,50,19,0,4,58,10,69,59,109,64,74,75,20,109,100,35,7,169,70,110,41,36,8,83,87,0,26,74,52,2,85,127,48,62,14,10,50,2,18,36,37,10,34,14,8,77,46,0,47,18,7,18,71,92,19,207,16,63,0,28,7,1,0,19,1,3,25,86,76,52,103,184,144,2,50,52,15,1,91,22,13,109,92,86,39,35,25,40,16,9,39,3,1,12,42,0,22,27,0,0,2,19,0,42,32,88,79,45,56,6,0,0,0,5,0,110,61,24,0,17,0,0,6,41,1,19,23,170,47,29,15,31,87,4,65,113,57,12,94,101,14,83,41,200,51,5,68,1,89,4,61,88,74,65,72,101,10,109,8,126,56,31,130,40,40,4,0,2,0,38,0,40,3,65,65,82,3,127,36,34,25,104,52,37,56,81,68,15,46,31,4,33,23,3,2,0,0,2,0,23,100,0,72,12,122,47,2,2,16,4,2,2,12,49,5,38,0,1,63,1,28,13,143,150,29,1,20,0,0,0,0,0,29,36,60,79,90,30,0,59,0,1,2,0,5,8,27,97,24,147,73,47,0,1,1,0,0,8,2,97,0,20,12,3,22,64,2,18,12,28,137,93,106,31,160,32,72,92,67,66,58,9,0,0,1,8,0,0,7,2,0,5,26,17,64,80,50,83,59,28,26,100,30,11,3,78,34,56,35,45,8,78,85,0,28,74,50,1,82,129,51,61,10,10,44,2,14,36,39,10,34,13,8,70,54,0,33,9,4,6,90,70,10,14,0,15,2,30,15,0,0,20,0,4,27,85,30,49,87,91,122,69,44,39,2,29,47,16,1,88,25,4,108,86,24,59,28,41,15,4,37,4,1,7,38,0,29,86,0,0,0,12,0,44,23,110,74,43,49,6,0,0,0,1,0,114,59,24,0,16,0,0,26,43,1,20,24,171,52,44,56,134,88,3,93,108,53,9,88,107,11,97,36,96,49,6,71,0,100,0,49,84,46,69,58,106,4,102,14,96,59,32,125,53,46,33,3,1,0,34,0,42,2,151,55,82,1,124,20,35,23,104,39,104,53,84,109,13,109,31,4,35,22,4,2,0,0,2,0,20,94,0,83,13,121,44,2,2,20,2,2,3,11,44,3,37,0,1,44,1,20,14,133,150,28,1,19,0,0,0,0,0,28,34,62,72,90,31,0,52,0,2,3,0,5,8,28,71,16,143,77,98,0,1,1,0,0,6,1,91,2,87,29,5,28,98,2,57,12,37,139,95,110,35,96,62,66,87,62,69,32,12,0,0,0,2,0,0,9,3,0,7,17,8,52,75,83,61,71,72,12,58,38,5,0,121,65,105,36,46,41,122,85,0,26,76,46,2,86,54,28,64,3,10,97,2,26,39,60,134,104,14,42,81,56,0,80,15,6,10,122,91,15,211,11,45,3,40,52,0,0,16,0,1,31,46,14,51,33,36,62,102,70,33,8,2,26,42,15,1,93,25,3,108,90,44,61,151,58,80,64,49,101,21,40,58,0,61,103,0,0,0,17,0,54,29,102,77,53,51,10,0,0,0,4,0,111,66,28,0,15,0,0,8,44,1,13,22,169,41,31,14,53,97,3,72,116,54,8,81,104,12,81,31,91,60,6,52,0,36,0,54,80,61,68,43,129,4,107,13,119,57,33,117,48,37,6,0,2,0,32,0,48,4,67,74,69,2,129,23,33,29,103,51,127,51,83,68,17,53,29,6,35,21,3,1,0,0,1,0,21,102,1,98,25,142,105,62,47,24,5,2,2,11,49,7,35,0,1,108,21,74,12,131,153,28,0,19,0,0,0,0,0,28,38,158,77,87,24,0,38,0,2,2,0,5,6,28,95,21,120,86,60,0,3,1,0,0,6,3,87,0,21,15,4,24,80,3,18,10,27,135,87,106,33,95,57,92,88,70,67,40,11,0,0,1,0,0,0,0,0,0,0,10,9,61,61,96,61,66,212,12,113,52,21,5,81,67,104,37,50,15,70,82,0,26,76,52,1,76,126,48,60,5,10,45,2,14,38,42,11,39,12,7,73,49,0,23,13,4,14,141,97,19,90,14,53,2,27,63,0,0,15,0,0,22,89,8,65,119,111,64,133,54,13,49,0,24,69,17,150,71,12,56,6,46,22,14,0,94,29,4,105,98,56

Secondary structure (DSSP, 8-state):
----PBPP-HHHHTTEEEEEETTEEEEEEEETTEEEEEGGGG----TT-HHHHHHH--GGGEEEEETTTTEEEEEEEEEEETTEEEEEESS--TTPPSEEE-PPPTT-EEEEEEEETTEEEEEEEEE--TTS-B-----TT-TT-EEEEEETTEEEEEEEEEEE-TTS-EEEE-TTS-BSTT--SSSS----PPP-B-HHHHHHHH--TTTT-SS-TTS-SS---HHHHHHHHTTTTB--S-S-TTHHHHHHHHHHHHT--HHHHHHHHHHHHHH-TT--BTTBSS--S---HHHHHH-/-----B--SHHHHTTEEEEEETTEEEEEEEETTEEEEEGGGG----TT-HHHHHHT--GGGEEEEETTTTEEE-EEEEEEETTEEEEEESS--TTPPEEEE-PPPTT-EEEEEEEETTEEEEEEEEE--TTS-B-----TT-TT-EEEEEETTEEEEEEEEEEE-TTS-EEEE-TTS-BSTT--SSSS----PPP-B-HHHHHHHHHHHHHHT-SS-TTS-SS---HHHHHHHHHTTTBPPSPSSTTHHHHHHHHHHHTT--HHHHHHHHHHHHH--S---BTTBSS------HHHHHH-/--------HHHHTTEEEEEETTEEEEEEEETTEEEEEGGGG----TTHHHHHHHT--GGGEEEEEGGGTEEE-EEEEEEETTEEEEEESS--TT---EEE-PPPTT-EEEEEEEETTEEEEEEEEE--TTS-B-----TT-TT-EEEEEETTEEEEEEEEEEE-TTS-EEEE-TTSPBSSS--S-SS----PPP-B-HHHHHHHHHHHHHHT-SS-TT---S---HHHHHHHHTTTTBPPSPS-GGGHHHHHHHHHHHT--HHHHHHHHHHHH-------HHHHHH-/-----B---HHHHTTEEEEEETTEEEEEEEETTEEEEEGGGG----TT-HHHHHHT--GGG-EEEETTTTEEE-EEEEEEETTEEEEEESS--TT--EEEE-PPPTT-EEEEEEEETTEEEEEEEEE--TTS-B-----TT-TT-EEEEEETTEEEEEEEEEEE-TTS-EEEE-TTS-BSTT--S-SS--PPPPP-B-HHHHHHHHHHHHTTSSSPPTTS-SS---HHHHHHHHTTTTBPPSPS-TTHHHHHHHHHHHHT--HHHHHHHHHHHHHT---TT---HHHHHH-/----B---HHHHTTEEEEEETTEEEEEEEETTEEEEEGGGG----TT-HHHHHHTS-GGGEEEEETTTTEEE-EEEEEEETTEEEEEESS--TT---EEE-PPPTT-EEEEEEEETTEEEEEEEEE--TTS-B-----TT-TT-EEEEEETTEEEEEEEEEEE-TTS-EEEE-TTSPBSTT--S-SS----PPP-B-HHHHHHHHHHHHTTT-SS-TTS-SS---HHHHHHHHTTTTB--S-SSTTHHHHHHHHHHHHT--HHHHHHHHHHTHHHH----S---HHHHHH-/--------HHHHTTEEEEEETTEEEEEEEETTEEEEEGGGG----GGGHHHHHHH--GGGEEEEETTTTEEE-EEE--EETTEEEEEESS--TT---EEE-PPPTT-EEEEEEEETTEEEEEEEEE--TTS-B-----TT-TT-EEEEEETTEEEEEEEEEEE-TTS-EEEE-TTSPBSSS--SSSS----PPP-B-HHHHHHHHHHHHHHT-SS-TTS-SS---HHHHHHHHTTTTBPPSPSSTTHHHHHHHHHHHHT--HHHHHHHHHHHHH---S--BTTBSS--SS--HHHHHH-

Sequence (1767 aa):
GIKILLHPSGVVERCMVSVVYNGSALNGIWLKNVVYCPRHVIGKFRGDQWTHMVSIADCRDFIVKCPIQGIQLNVQSVKMVGALLQLTVHTNNTATPDYKFERLQPGSSMTIACAYDGIVRHVYHVVLQLNNLIYASFLNGACGSVGYTLKGKTLYLHYMHHIEFNNKTHSGTDLEGNFYGPYVDEEVIQQQTAFQYYTDNVVAQLYHLLTVDARPKWLAQSQISIEDFNSWAANNSFANFPCEQTNMSYIMGLSQTARVPVERILNTIIQLTTNRDGACIMGSYDFECDWTPEMVYNQGIKILLHPSGVVERCMVSVVYNGSALNGIWLKNVVYCPRHVIGKFRGDQWTHMVSIADCRDFIVKCPIQGIQLNVQSVKMVGALLQLTVHTNNTATPDYKFERLQPGSSMTIACAYDGIVRHVYHVVLQLNNLIYASFLNGACGSVGYTLKGKTLYLHYMHHIEFNNKTHSGTDLEGNFYGPYVDEEVIQQQTAFQYYTDNVVAQLYAHLLTVDARPKWLAQSQISIEDFNSWAANNSFANFPCEQTNMSYIMGLSQTARVPVERILNTIIQLTTNRDGACIMGSYDFECDWTPEMVYNQIKILLHPSGVVERCMVSVVYNGSALNGIWLKNVVYCPRHVIGKFRGDQWTHMVSIADCRDFIVKCPIQGIQLNVQSVKMVGALLQLTVHTNNTATPDYKFERLQPGSSMTIACAYDGIVRHVYHVVLQLNNLIYASFLNGACGSVGYTLKGKTLYLHYMHHIEFNNKTHSGTDLEGNFYGPYVDEEVIQQQTAFQYYTDNVVAQLYAHLLTVDARPKWLAQSQISIEDFNSWAANNSFANFPCEQTNMSYIMGLSQTARVPVERILNTIIQLTTNECDWTPEMVYNQGIKILLHPSGVVERCMVSVVYNGSALNGIWLKNVVYCPRHVIGKFRGDQWTHMVSIADCRDFIVKCPIQGIQLNVQSVKMVGALLQLTVHTNNTATPDYKFERLQPGSSMTIACAYDGIVRHVYHVVLQLNNLIYASFLNGACGSVGYTLKGKTLYLHYMHHIEFNNKTHSGTDLEGNFYGPYVDEEVIQQQTAFQYYTDNVVAQLYAHLLTVDARPKWLAQSQISIEDFNSWAANNSFANFPCEQTNMSYIMGLSQTARVPVERILNTIIQLTTNRDFECDWTPEMVYNQIKILLHPSGVVERCMVSVVYNGSALNGIWLKNVVYCPRHVIGKFRGDQWTHMVSIADCRDFIVKCPIQGIQLNVQSVKMVGALLQLTVHTNNTATPDYKFERLQPGSSMTIACAYDGIVRHVYHVVLQLNNLIYASFLNGACGSVGYTLKGKTLYLHYMHHIEFNNKTHSGTDLEGNFYGPYVDEEVIQQQTAFQYYTDNVVAQLYAHLLTVDARPKWLAQSQISIEDFNSWAANNSFANFPCEQTNMSYIMGLSQTARVPVERILNTIIQLTTNRDDFECDWTPEMVYNQIKILLHPSGVVERCMVSVVYNGSALNGIWLKNVVYCPRHVIGKFRGDQWTHMVSIADCRDFIVKCPIQGIQLNVQSVKMVGALLQLTVHTNNTATPDYKFERLQPGSSMTIACAYDGIVRHVYHVVLQLNNLIYASFLNGACGSVGYTLKGKTLYLHYMHHIEFNNKTHSGTDLEGNFYGPYVDEEVIQQQTAFQYYTDNVVAQLYAHLLTVDARPKWLAQSQISIEDFNSWAANNSFANFPCEQTNMSYIMGLSQTARVPVERILNTIIQLTTNRDGACIMGSYDFECDWTPEMVYNQ

Foldseek 3Di:
DFDQDADDCVLQQQQKKWWAAPHAIAIWGAAFQKTKFFQCNHHQDDDPCSVVSQVVGDQQRTWIAQVVVGDTWGFDDWDDQARMIIGGTDDTRPSHFAEDFDADDALDKWKWQFDANRGRDDIDMWTQFPLRWTQDDHDGRRFNTWTWDDDPRYIYTHFTWADADPVNITWTGTRSHHTRHDDDRHPDDDDTDDGAAQVQQLLLQQLLCVPPNLDDPLQAPDFDDLVVLQVVRVVVRYHRPPPDPVLVVLSVVSCVVSVHHSRSSSVSVVVCVPPVPQPATSNHRDRDSRGHSVSSRPD/DFDQDADDCVLFLLFKKWWAAPHAIAIWGAAFQKTKFFQCNNHFDDDPVSVVSQVPRDQQRIFIGAVVVRDTWGFDDWDDQARMIITGTDDTRPSHWAEDFDEDDFLDKWKWQQDANRGRDDIDMWTQFPQRWTQDDHDGRRFNIWTWDDDDRYIYTHFTWADADPVNITWTATSSHHTRHDDDRHPDDDDIDDGADQQQQLLLLQLLQLVPPNLDDPLQAPDFADLVRLQVVRVVVRYHRPPPDPVLVVLSVLSCVVSVHDSRRVSVSVVSCVVVQPQDQTNNRSDRDSRGHSVSSRPD/DDDDADDCVLQLLFKKWWAAPHQTAIWGAAFQKTKFFQCNQHFDDDPPSVVSQVPDDQQRTFMGAVVVRDTWGFPHWDDQARMIIGGTPDTRPSHFAEDFDEDDFLDKWKWQFDANRGGDDIDIWTQFPLRWTQDDHDGRRFNTWTWDDDPRYIYTHFTWADADDVNITWTGTSSHHTRHDDDNHPDDDDTDDGAAQVQLLLLVVLLCCVPPNLDDPLQAPDFADLVRLQVVRVVQRYDRPPPDPVLVVLSVVSCVVSVHPSRSSSVSVVSPSVPHRRGHSCNSRPD/DFDQDAADCVLQLLFKKWWAAPHAIAIWGAAFQKTKFFQCNQHFDDDPCSVVSQVPGDQVRTFMGQVVVPDTWGFDDWDDQARIIIGGTDDTRPSHFAEDFDADDFLDKWKWQQDANRGRDDIDIWTQFPLRWTQDDHDGRRFNIWTWDDDDGYIYTHFTWADADDPSITWTGTRSHHIRHDDDNHPDDDDTDDGADQQQQLLLVLLLVLVPDPDDDPLQAPDFDDLVRLQVVRVVQRYDRPPPDPVLCVLSVVSCVVNVHDSRSVSVSVVSVSVPDPPSSRGHSCSSSVD/DDQDAADCVLQLQFKKWWAAPRAIAIWGAAFQKTKFFQCNLHFDDDPPSVVSQQPRDQQRTFIGQVVVRDTWGFDDWDDQARIIIGGTPDTRPSHFAEDQDADDALDKWKWQFDANRGRDDIDIWGQFPLRWTQDDHDRRRFNIWTWDDDDRYTYTHFTWADADPVNITWTGTRSHHTRHPDDRHDDDDDIDDGAAQVQQLLLVVLLCLLPPNQDDPLQAPDFDDLVRLQVVRVVQRYDRPPPDPVLVVLSVVSCVVSVHDSRRVSVSVVSCSVVVCDPSSRGHSCNSRPD/DDQDADDCPLQLQQKKWWAAPHAIAIWGAAFQWTKFFQCNQHQDDDPVSVVSQVPGDQQRIFMGQVVVGDTWGFDDWDDQARMIIGGTDDTRPSHWAEDFDADDALDKWKWQFDANRGRDDIDMWTQFPLRWTQDDHDRRRFNTWTWDDDDRYIYTHFTWADADPVNITWTATRSHHTRHDDDRHPDDDDTDDGAAQVQQLLQQQLLQCVPPNLDDPLQAPDFDDLVVLQVVRVPVRYDRPPPDPVLVVLSVVSCVVSVHDSRRVSVSVVSCVVPVPQDATNRDSDRDSRGHSVVSSVD